Protein AF-0000000066507211 (afdb_homodimer)

Foldseek 3Di:
DDPPPPPDPPDPVVVVCVCPPPVVVVVVVVLQLLQLKFFLVLLLLLQLLLLVLQLVVLVVVLVCLPADQACLHLQHLVNCVVPPADPLAAQPSSVHRDSVVSVVLSVVLNVLSVLCNQAHVNLVSLVVNLNSLSNVCRSPVLLDDQLSLLSSVSSLLSNLDPNNCARHPLVLLAADPPPDPPPCPVVVPPVPDPPDDDDDDDDPPPDDDPDDDDDDDDDPDDDDDDDDPPPPPPDPPDDPPDDDPPPDDPPDPPPPCPPPPDVCPCPDDPPPCPVPPVVVPPDLSVSIDHFLSSVLLLLSLLLLLQLQLVLQQDVCLVQQLQQVLQLLFQQWFDPVSVVCNVPSVVSSVLSPVSSVCSNCLSCLLRPSPPSQVSLVVSLVVQLVNLVVRVSTTAPDSNNSSSNSSSSSSNGSVVVVVVLVVLCCVQCVVFAAKEKEFAQLFLVLVVVVSSLQRNFADPRRYDYYYLVVVLVVVVVVVPVVPPPPPPDPDPDDDDDDDDDDDDDDYDDDDDDYDDDDDDDPPPPCPDPPVVPPPPPDPDDSQPVSDLFRMWMQGSVRDIDTHPRRVLVSLCSTPVRVVVSVVVVVPDPVVVVVVSVVVVVSRVVRSVVCVVVVPDDGSVRSNVHHDPDDDVVVVVVSSVVSVVVSVLLVQLSCVVVPRHPPDDPVCVSVCSSSVSDDDNNDCGNHNDQKHKDKWKWFAFQLGQIFTCQAQQGVPDLDGHRPDDDDAHPSNNNSQPGSSSVSCCVSAQVDPPRQVSVQSNLQSSQVVNPVVDDDRGHTFKMWMKMKMWGADSVGDIHDIDIDTSDIDGNDDDDPD/DDPPPPPDPPDPVVVVCVCPPPVVVVVVVVLQLLQLKFFLVLLLLLQLLLLVLQLVVLVVVLVCLPADQACLHLQHLVNCVVPQADPLAAQVSSVHRDSVVSVVLSVVLNVLSVCCNQAHVNLVSLVVNLNSLSNVCRSPVLLDDQLSLLSSVSSVLSNLDDNNCARHPLVLLAADPPPPPPPCPVPVPPVPDCPDDDDDDDPPPPDDDPPDDDPDCPPPVPPPDPPPPPPPQAPPPDPPPDPPPPPPDDPPPDPPPPPPPDVCPPPDDPPPCPVPVVVVPPDLSVSIDHFLSSVLLLLSLLLLLQLQLVLQQDVCLVQQLQQVLQLLFQQWFDPVSVVCNVPSVVSSVLSPVSSVCSNCLSCLLRPSPPSQVSLVVSLVVQLVNLVVRVSTTAPDSNNSSSNSSSSSSNGSVVVVVVLVVLCCVQCVVFAAKEKEFAQLFLVLVVVVSSLQRNFADPRRYDYDHLVVVLVVVVVVVPPVPPPPPPPPPPPDDDDDYYYDYDDDYDDDDAPDDDDDDDDPCPPCPPPPVVPPPPPPPDDSQPVSDLFRMWMQGSVRDIDTHPRRVLVSLCSTPVRVVVSVVVVPDDPVVVVVVSVVVVVSRVVRSVVCVSSPPDDGSNRSNPHHDPDDDVVVVVVSSVVSVVVSVLLVQLSCVVVPRHPPDDPVCVSVCSSSSSDDDNNDCGNHNDQKHKDKWKWFAFQLGQIFTCQAQQGVPDLDGHRPDDDDAHPSNNNSQPGSSSVSCCVSAQVDPPRQVSVQSNLQSSQVVNPVVDDDRGHTFKMWMKMKMWGADSVGDIHDIDIDTSDIDGNDDDDDD

Secondary structure (DSSP, 8-state):
-----------HHHHHHHHSSHHHHHHHHHHHHHHH-EEHHHHHHHHHHHHHHHHHHHHHHHTTHHHHSSTTSSS-HHHIIIII--TT---GGGG--SHHHHHHHHHHHHHHHHHHHHTSSHHHHHHHHHHHHHHHHHHTGGG--HHHHHHHHHHHHHTTS-TTSSSSHHHHHSB----------GGGTT---------------------------------------SGGGGGGGS-TT--------------------S-------TTT-----------GGGGEE--HHHHHHHHHHHHHHHHHHHH--SHHHHHT-HHHHHHH-TTTB-HHHHHHTT-HHHHHHHHHHHHHHHHHHHHHHT-SSSHHHHHHHHHHHHHHHHHHHHHHB--TTHHHHHHHHGGGG--HHHHHHHHHHHIIIIITTPPPEEEEE-TT-HHHHHHHHHIIIIIS-TTSEEEEEHHHHHHHHHHHHHGGG---------------------------------------------S---------S--THHHHTT-SEEEE-TT--EEEHHHHHHHHHHT-TTTHHHHHHHTTS-HHHHHHHHHHHHHHHHHHHHHHHHSTTS--HHHHTTSB-----HHHHHHHHHHHHHHHHHHHHHHHHHTT--SS--TTHHHHHHHHT------TT-SS---EEEEEEEEEEETTS-EEESSTTTGGG----------PPPSSHHHHT-SHHHHHIIIIIITSTT-HHHHHHHHHHHHHHHHHH--GGGSEEEEEEEEEEEEBPTTS-B---EEEEEEEEE-S-----/-----------HHHHHHHHSSHHHHHHHHHHHHHHH-EEHHHHHHHHHHHHHHHHHHHHHHHTTHHHHSSTTSSS-HHHIIIII--TT---GGGG--SHHHHHHHHHHHHHHHHHHHHTSSHHHHHHHHHHHHHHHHHHTGGG--HHHHHHHHHHHHHTTS-TTSSSSHHHHHSB----------GGGGG-----------------------------------GGGGGGGSGGGGGGGS--------------------S-------TTT-----------GGGGEE-SHHHHHHHHHHHHHHHHHHHH--SHHHHHT-HHHHHHH-TTTB-HHHHHHTT-HHHHHHHHHHHHHHHHHHHHHHT-SSSHHHHHHHHHHHHHHHHHHHHHHB--TTHHHHHHHHGGGG--HHHHHHHHHHHIIIIITTPPPEEEEE-TT-HHHHHHHHHIIIIIS-TTSEEEEEHHHHHHHHHHHHHGGG---------------------------------------------S------------THHHHTT-SEEEE-TT--EEEHHHHHHHHHHT-TTTHHHHHHHTTS-HHHHHHHHHHHHHHHHHHHHHHHHSTTS--HHHHTTSB-----HHHHHHHHHHHHHHHHHHHHHHHHHTT--SS--TTHHHHHHHHT------TT-SS---EEEEEEEEEEETTS-EEESSTTTGGG----------PPPSSHHHHT-SHHHHHIIIIIITSTT-HHHHHHHHHHHHHHHHHH--GGGSEEEEEEEEEEEEBPTTS-B---EEEEEEEEE-S-----

InterPro domains:
  IPR011020 HTTM-like [SM00752] (35-414)
  IPR052964 Sporulation-related signal maturation [PTHR39535] (22-812)

Sequence (1626 aa):
MGKLKLKRPQSFTESFHNFISKETWKKVQHKTLMMFGMDYRSMALFRVTMALCVIGDVIERATDLSVMYTDSGVMPRHLITSRYSSNYFLPIHLVNTSFCFQAFLFTLHIVIAFSMLIGYRTKLSSILTWLMTISLQAYIGVIGHGGDVFFRMMLFLNIFIPTSKYFSWDSATFYQDSPIKRLNNNNNNNIVNSNNNNNNNNNVIINNVINSTNIPIINLSEPESPLQQQQLLQQQLQHDQELILQPPQQQQLKDININKDEIGIEIGSERGIEQKVIQAKRDPDSYRFVSFGTCAIILQIGLMYCTSYFHKSGAEWHNGDATFYALTLDYFATDIAKLFLYFPPALKVLTIAVAKWELFGILFLISPVYSDWCRLFGAIGFIAMHAGFIMCLRLGLFFFVTAGAELINIPTTVWELFFDLIEEKVLKGQQPTRVYYNTSSPISQRIALIFKTYFIIPGHAIFSPLEKMLNNEDSISNNSATQSPYLLSSSSSSSSSSNDNSGSDTDDAERSHRRRTSNLSSPTISSTMFSSSPLINGSKKDLVGDDWLVTIDSNGIRKRNIHALNYICSKSPLLFPLAKALTYVPANMCMLFTKICQKIHSRSQQSLIMSSGKRSLYQKKKNPIPQTPRIYSILNNIWMLFICYFLFAYNLNVFDYNFGFQQSWHQFAYVLRLDQSWNMFSPAPPKTHWWHVIHGELDDGTKVELFKNEGMFNFQINTEVNFEKPNPFYKSYGNHRWFKYYENGYNQANSDSMRLEHGRYLCREFNKRHTGDEQLYKFSVYFVHEFQNLDGTVGPKNHFSLWDHVCYDKKQIMGKLKLKRPQSFTESFHNFISKETWKKVQHKTLMMFGMDYRSMALFRVTMALCVIGDVIERATDLSVMYTDSGVMPRHLITSRYSSNYFLPIHLVNTSFCFQAFLFTLHIVIAFSMLIGYRTKLSSILTWLMTISLQAYIGVIGHGGDVFFRMMLFLNIFIPTSKYFSWDSATFYQDSPIKRLNNNNNNNIVNSNNNNNNNNNVIINNVINSTNIPIINLSEPESPLQQQQLLQQQLQHDQELILQPPQQQQLKDININKDEIGIEIGSERGIEQKVIQAKRDPDSYRFVSFGTCAIILQIGLMYCTSYFHKSGAEWHNGDATFYALTLDYFATDIAKLFLYFPPALKVLTIAVAKWELFGILFLISPVYSDWCRLFGAIGFIAMHAGFIMCLRLGLFFFVTAGAELINIPTTVWELFFDLIEEKVLKGQQPTRVYYNTSSPISQRIALIFKTYFIIPGHAIFSPLEKMLNNEDSISNNSATQSPYLLSSSSSSSSSSNDNSGSDTDDAERSHRRRTSNLSSPTISSTMFSSSPLINGSKKDLVGDDWLVTIDSNGIRKRNIHALNYICSKSPLLFPLAKALTYVPANMCMLFTKICQKIHSRSQQSLIMSSGKRSLYQKKKNPIPQTPRIYSILNNIWMLFICYFLFAYNLNVFDYNFGFQQSWHQFAYVLRLDQSWNMFSPAPPKTHWWHVIHGELDDGTKVELFKNEGMFNFQINTEVNFEKPNPFYKSYGNHRWFKYYENGYNQANSDSMRLEHGRYLCREFNKRHTGDEQLYKFSVYFVHEFQNLDGTVGPKNHFSLWDHVCYDKKQI

Structure (mmCIF, N/CA/C/O backbone):
data_AF-0000000066507211-model_v1
#
loop_
_entity.id
_entity.type
_entity.pdbx_description
1 polymer 'HTTM-like domain-containing protein'
#
loop_
_atom_site.group_PDB
_atom_site.id
_atom_site.type_symbol
_atom_site.label_atom_id
_atom_site.label_alt_id
_atom_site.label_comp_id
_atom_site.label_asym_id
_atom_site.label_entity_id
_atom_site.label_seq_id
_atom_site.pdbx_PDB_ins_code
_atom_site.Cartn_x
_atom_site.Cartn_y
_atom_site.Cartn_z
_atom_site.occupancy
_atom_site.B_iso_or_equiv
_atom_site.auth_seq_id
_atom_site.auth_comp_id
_atom_site.auth_asym_id
_atom_site.auth_atom_id
_atom_site.pdbx_PDB_model_num
ATOM 1 N N . MET A 1 1 ? 30.891 -77.125 11.914 1 24.39 1 MET A N 1
ATOM 2 C CA . MET A 1 1 ? 30.078 -76.125 12.594 1 24.39 1 MET A CA 1
ATOM 3 C C . MET A 1 1 ? 30.922 -74.875 13.008 1 24.39 1 MET A C 1
ATOM 5 O O . MET A 1 1 ? 31.734 -75 13.922 1 24.39 1 MET A O 1
ATOM 9 N N . GLY A 1 2 ? 31.406 -74.125 12.109 1 29.44 2 GLY A N 1
ATOM 10 C CA . GLY A 1 2 ? 32.438 -73.125 12.086 1 29.44 2 GLY A CA 1
ATOM 11 C C . GLY A 1 2 ? 32.094 -71.875 12.906 1 29.44 2 GLY A C 1
ATOM 12 O O . GLY A 1 2 ? 30.938 -71.438 12.945 1 29.44 2 GLY A O 1
ATOM 13 N N . LYS A 1 3 ? 32.844 -71.688 14.125 1 28.02 3 LYS A N 1
ATOM 14 C CA . LYS A 1 3 ? 32.75 -70.688 15.18 1 28.02 3 LYS A CA 1
ATOM 15 C C . LYS A 1 3 ? 32.75 -69.25 14.602 1 28.02 3 LYS A C 1
ATOM 17 O O . LYS A 1 3 ? 33.719 -68.875 13.953 1 28.02 3 LYS A O 1
ATOM 22 N N . LEU A 1 4 ? 31.656 -68.812 14.188 1 25.28 4 LEU A N 1
ATOM 23 C CA . LEU A 1 4 ? 31.453 -67.438 13.727 1 25.28 4 LEU A CA 1
ATOM 24 C C . LEU A 1 4 ? 31.875 -66.438 14.797 1 25.28 4 LEU A C 1
ATOM 26 O O . LEU A 1 4 ? 31.297 -66.375 15.891 1 25.28 4 LEU A O 1
ATOM 30 N N . LYS A 1 5 ? 33.219 -66.188 14.938 1 31.06 5 LYS A N 1
ATOM 31 C CA . LYS A 1 5 ? 33.75 -65.25 15.906 1 31.06 5 LYS A CA 1
ATOM 32 C C . LYS A 1 5 ? 33.031 -63.906 15.82 1 31.06 5 LYS A C 1
ATOM 34 O O . LYS A 1 5 ? 33.094 -63.25 14.789 1 31.06 5 LYS A O 1
ATOM 39 N N . LEU A 1 6 ? 31.922 -63.844 16.422 1 27.47 6 LEU A N 1
ATOM 40 C CA . LEU A 1 6 ? 31.172 -62.594 16.625 1 27.47 6 LEU A CA 1
ATOM 41 C C . LEU A 1 6 ? 32.094 -61.5 17.188 1 27.47 6 LEU A C 1
ATOM 43 O O . LEU A 1 6 ? 32.75 -61.719 18.203 1 27.47 6 LEU A O 1
ATOM 47 N N . LYS A 1 7 ? 32.719 -60.719 16.344 1 33.78 7 LYS A N 1
ATOM 48 C CA . LYS A 1 7 ? 33.531 -59.594 16.766 1 33.78 7 LYS A CA 1
ATOM 49 C C . LYS A 1 7 ? 32.875 -58.844 17.938 1 33.78 7 LYS A C 1
ATOM 51 O O . LYS A 1 7 ? 31.656 -58.719 17.969 1 33.78 7 LYS A O 1
ATOM 56 N N . ARG A 1 8 ? 33.594 -58.938 19.016 1 36.19 8 ARG A N 1
ATOM 57 C CA . ARG A 1 8 ? 33.25 -58.281 20.266 1 36.19 8 ARG A CA 1
ATOM 58 C C . ARG A 1 8 ? 32.719 -56.875 20 1 36.19 8 ARG A C 1
ATOM 60 O O . ARG A 1 8 ? 33.25 -56.156 19.156 1 36.19 8 ARG A O 1
ATOM 67 N N . PRO A 1 9 ? 31.375 -56.719 20.297 1 36.84 9 PRO A N 1
ATOM 68 C CA . PRO A 1 9 ? 30.75 -55.406 20.156 1 36.84 9 PRO A CA 1
ATOM 69 C C . PRO A 1 9 ? 31.625 -54.281 20.672 1 36.84 9 PRO A C 1
ATOM 71 O O . PRO A 1 9 ? 32.219 -54.406 21.75 1 36.84 9 PRO A O 1
ATOM 74 N N . GLN A 1 10 ? 32.438 -53.656 19.734 1 42.34 10 GLN A N 1
ATOM 75 C CA . GLN A 1 10 ? 33.219 -52.5 20.141 1 42.34 10 GLN A CA 1
ATOM 76 C C . GLN A 1 10 ? 32.469 -51.656 21.172 1 42.34 10 GLN A C 1
ATOM 78 O O . GLN A 1 10 ? 31.234 -51.531 21.125 1 42.34 10 GLN A O 1
ATOM 83 N N . SER A 1 11 ? 33.031 -51.594 22.422 1 42.53 11 SER A N 1
ATOM 84 C CA . SER A 1 11 ? 32.5 -50.938 23.609 1 42.53 11 SER A CA 1
ATOM 85 C C . SER A 1 11 ? 31.875 -49.594 23.266 1 42.53 11 SER A C 1
ATOM 87 O O . SER A 1 11 ? 32.281 -48.938 22.297 1 42.53 11 SER A O 1
ATOM 89 N N . PHE A 1 12 ? 30.672 -49.344 23.703 1 46.94 12 PHE A N 1
ATOM 90 C CA . PHE A 1 12 ? 29.859 -48.125 23.594 1 46.94 12 PHE A CA 1
ATOM 91 C C . PHE A 1 12 ? 30.719 -46.906 23.703 1 46.94 12 PHE A C 1
ATOM 93 O O . PHE A 1 12 ? 30.484 -45.906 23 1 46.94 12 PHE A O 1
ATOM 100 N N . THR A 1 13 ? 31.734 -46.906 24.578 1 49.97 13 THR A N 1
ATOM 101 C CA . THR A 1 13 ? 32.594 -45.719 24.797 1 49.97 13 THR A CA 1
ATOM 102 C C . THR A 1 13 ? 33.438 -45.438 23.578 1 49.97 13 THR A C 1
ATOM 104 O O . THR A 1 13 ? 33.688 -44.281 23.219 1 49.97 13 THR A O 1
ATOM 107 N N . GLU A 1 14 ? 34.031 -46.375 23 1 52.38 14 GLU A N 1
ATOM 108 C CA . GLU A 1 14 ? 34.875 -46.188 21.828 1 52.38 14 GLU A CA 1
ATOM 109 C C . GLU A 1 14 ? 34.062 -45.75 20.625 1 52.38 14 GLU A C 1
ATOM 111 O O . GLU A 1 14 ? 34.5 -44.906 19.828 1 52.38 14 GLU A O 1
ATOM 116 N N . SER A 1 15 ? 32.875 -46.312 20.531 1 50.72 15 SER A N 1
ATOM 117 C CA . SER A 1 15 ? 31.953 -45.906 19.469 1 50.72 15 SER A CA 1
ATOM 118 C C . SER A 1 15 ? 31.516 -44.469 19.656 1 50.72 15 SER A C 1
ATOM 120 O O . SER A 1 15 ? 31.422 -43.688 18.672 1 50.72 15 SER A O 1
ATOM 122 N N . PHE A 1 16 ? 31.25 -44.125 20.906 1 53.03 16 PHE A N 1
ATOM 123 C CA . PHE A 1 16 ? 30.891 -42.75 21.203 1 53.03 16 PHE A CA 1
ATOM 124 C C . PHE A 1 16 ? 32.094 -41.812 21 1 53.03 16 PHE A C 1
ATOM 126 O O . PHE A 1 16 ? 31.922 -40.719 20.469 1 53.03 16 PHE A O 1
ATOM 133 N N . HIS A 1 17 ? 33.25 -42.156 21.391 1 55.25 17 HIS A N 1
ATOM 134 C CA . HIS A 1 17 ? 34.438 -41.344 21.156 1 55.25 17 HIS A CA 1
ATOM 135 C C . HIS A 1 17 ? 34.719 -41.219 19.656 1 55.25 17 HIS A C 1
ATOM 137 O O . HIS A 1 17 ? 35.188 -40.156 19.203 1 55.25 17 HIS A O 1
ATOM 143 N N . ASN A 1 18 ? 34.562 -42.219 18.969 1 53.59 18 ASN A N 1
ATOM 144 C CA . ASN A 1 18 ? 34.75 -42.188 17.531 1 53.59 18 ASN A CA 1
ATOM 145 C C . ASN A 1 18 ? 33.656 -41.344 16.859 1 53.59 18 ASN A C 1
ATOM 147 O O . ASN A 1 18 ? 33.906 -40.688 15.836 1 53.59 18 ASN A O 1
ATOM 151 N N . PHE A 1 19 ? 32.5 -41.469 17.328 1 53.53 19 PHE A N 1
ATOM 152 C CA . PHE A 1 19 ? 31.406 -40.625 16.812 1 53.53 19 PHE A CA 1
ATOM 153 C C . PHE A 1 19 ? 31.688 -39.156 17.062 1 53.53 19 PHE A C 1
ATOM 155 O O . PHE A 1 19 ? 31.375 -38.312 16.234 1 53.53 19 PHE A O 1
ATOM 162 N N . ILE A 1 20 ? 32.281 -38.938 18.281 1 58.97 20 ILE A N 1
ATOM 163 C CA . ILE A 1 20 ? 32.625 -37.562 18.609 1 58.97 20 ILE A CA 1
ATOM 164 C C . ILE A 1 20 ? 34 -37.219 18.062 1 58.97 20 ILE A C 1
ATOM 166 O O . ILE A 1 20 ? 34.531 -36.125 18.312 1 58.97 20 ILE A O 1
ATOM 170 N N . SER A 1 21 ? 34.562 -38.094 17.469 1 66.19 21 SER A N 1
ATOM 171 C CA . SER A 1 21 ? 35.875 -37.719 16.969 1 66.19 21 SER A CA 1
ATOM 172 C C . SER A 1 21 ? 35.781 -36.656 15.867 1 66.19 21 SER A C 1
ATOM 174 O O . SER A 1 21 ? 34.75 -36.562 15.195 1 66.19 21 SER A O 1
ATOM 176 N N . LYS A 1 22 ? 36.625 -35.75 15.828 1 68.56 22 LYS A N 1
ATOM 177 C CA . LYS A 1 22 ? 36.75 -34.656 14.867 1 68.56 22 LYS A CA 1
ATOM 178 C C . LYS A 1 22 ? 36.625 -35.188 13.438 1 68.56 22 LYS A C 1
ATOM 180 O O . LYS A 1 22 ? 36.031 -34.531 12.578 1 68.56 22 LYS A O 1
ATOM 185 N N . GLU A 1 23 ? 37.156 -36.344 13.25 1 76.75 23 GLU A N 1
ATOM 186 C CA . GLU A 1 23 ? 37.094 -36.906 11.906 1 76.75 23 GLU A CA 1
ATOM 187 C C . GLU A 1 23 ? 35.688 -37.375 11.555 1 76.75 23 GLU A C 1
ATOM 189 O O . GLU A 1 23 ? 35.219 -37.156 10.43 1 76.75 23 GLU A O 1
ATOM 194 N N . THR A 1 24 ? 35.031 -38.062 12.477 1 79.88 24 THR A N 1
ATOM 195 C CA . THR A 1 24 ? 33.656 -38.469 12.258 1 79.88 24 THR A CA 1
ATOM 196 C C . THR A 1 24 ? 32.75 -37.281 12.047 1 79.88 24 THR A C 1
ATOM 198 O O . THR A 1 24 ? 31.828 -37.312 11.219 1 79.88 24 THR A O 1
ATOM 201 N N . TRP A 1 25 ? 33.031 -36.281 12.797 1 83.38 25 TRP A N 1
ATOM 202 C CA . TRP A 1 25 ? 32.25 -35.094 12.648 1 83.38 25 TRP A CA 1
ATOM 203 C C . TRP A 1 25 ? 32.438 -34.469 11.266 1 83.38 25 TRP A C 1
ATOM 205 O O . TRP A 1 25 ? 31.484 -34 10.656 1 83.38 25 TRP A O 1
ATOM 215 N N . LYS A 1 26 ? 33.562 -34.469 10.789 1 84.75 26 LYS A N 1
ATOM 216 C CA . LYS A 1 26 ? 33.844 -33.938 9.453 1 84.75 26 LYS A CA 1
ATOM 217 C C . LYS A 1 26 ? 33.125 -34.781 8.383 1 84.75 26 LYS A C 1
ATOM 219 O O . LYS A 1 26 ? 32.656 -34.219 7.383 1 84.75 26 LYS A O 1
ATOM 224 N N . LYS A 1 27 ? 33.125 -36.062 8.664 1 86.25 27 LYS A N 1
ATOM 225 C CA . LYS A 1 27 ? 32.438 -36.906 7.719 1 86.25 27 LYS A CA 1
ATOM 226 C C . LYS A 1 27 ? 30.938 -36.656 7.734 1 86.25 27 LYS A C 1
ATOM 228 O O . LYS A 1 27 ? 30.297 -36.625 6.684 1 86.25 27 LYS A O 1
ATOM 233 N N . VAL A 1 28 ? 30.406 -36.5 8.891 1 87.44 28 VAL A N 1
ATOM 234 C CA . VAL A 1 28 ? 28.984 -36.219 9.023 1 87.44 28 VAL A CA 1
ATOM 235 C C . VAL A 1 28 ? 28.672 -34.875 8.383 1 87.44 28 VAL A C 1
ATOM 237 O O . VAL A 1 28 ? 27.656 -34.719 7.699 1 87.44 28 VAL A O 1
ATOM 240 N N . GLN A 1 29 ? 29.469 -34 8.57 1 88.56 29 GLN A N 1
ATOM 241 C CA . GLN A 1 29 ? 29.281 -32.656 7.984 1 88.56 29 GLN A CA 1
ATOM 242 C C . GLN A 1 29 ? 29.328 -32.719 6.461 1 88.56 29 GLN A C 1
ATOM 244 O O . GLN A 1 29 ? 28.562 -32.031 5.785 1 88.56 29 GLN A O 1
ATOM 249 N N . HIS A 1 30 ? 30.203 -33.438 6.016 1 90.12 30 HIS A N 1
ATOM 250 C CA . HIS A 1 30 ? 30.328 -33.562 4.566 1 90.12 30 HIS A CA 1
ATOM 251 C C . HIS A 1 30 ? 29.094 -34.25 3.982 1 90.12 30 HIS A C 1
ATOM 253 O O . HIS A 1 30 ? 28.609 -33.875 2.918 1 90.12 30 HIS A O 1
ATOM 259 N N . LYS A 1 31 ? 28.719 -35.281 4.707 1 91.19 31 LYS A N 1
ATOM 260 C CA . LYS A 1 31 ? 27.531 -36 4.234 1 91.19 31 LYS A CA 1
ATOM 261 C C . LYS A 1 31 ? 26.297 -35.094 4.262 1 91.19 31 LYS A C 1
ATOM 263 O O . LYS A 1 31 ? 25.453 -35.125 3.361 1 91.19 31 LYS A O 1
ATOM 268 N N . THR A 1 32 ? 26.172 -34.312 5.246 1 92.69 32 THR A N 1
ATOM 269 C CA . THR A 1 32 ? 25.078 -33.344 5.332 1 92.69 32 THR A CA 1
ATOM 270 C C . THR A 1 32 ? 25.156 -32.344 4.191 1 92.69 32 THR A C 1
ATOM 272 O O . THR A 1 32 ? 24.125 -31.984 3.611 1 92.69 32 THR A O 1
ATOM 275 N N . LEU A 1 33 ? 26.281 -31.953 3.926 1 93.69 33 LEU A N 1
ATOM 276 C CA . LEU A 1 33 ? 26.484 -31.031 2.818 1 93.69 33 LEU A CA 1
ATOM 277 C C . LEU A 1 33 ? 26.078 -31.672 1.494 1 93.69 33 LEU A C 1
ATOM 279 O O . LEU A 1 33 ? 25.453 -31.016 0.652 1 93.69 33 LEU A O 1
ATOM 283 N N . MET A 1 34 ? 26.344 -32.906 1.398 1 92.5 34 MET A N 1
ATOM 284 C CA . MET A 1 34 ? 26.031 -33.594 0.154 1 92.5 34 MET A CA 1
ATOM 285 C C . MET A 1 34 ? 24.531 -33.875 0.047 1 92.5 34 MET A C 1
ATOM 287 O O . MET A 1 34 ? 23.953 -33.812 -1.042 1 92.5 34 MET A O 1
ATOM 291 N N . MET A 1 35 ? 23.984 -34.156 1.142 1 94.5 35 MET A N 1
ATOM 292 C CA . MET A 1 35 ? 22.578 -34.531 1.148 1 94.5 35 MET A CA 1
ATOM 293 C C . MET A 1 35 ? 21.672 -33.312 1.035 1 94.5 35 MET A C 1
ATOM 295 O O . MET A 1 35 ? 20.688 -33.312 0.294 1 94.5 35 MET A O 1
ATOM 299 N N . PHE A 1 36 ? 22.016 -32.25 1.725 1 95.88 36 PHE A N 1
ATOM 300 C CA . PHE A 1 36 ? 21.094 -31.109 1.829 1 95.88 36 PHE A CA 1
ATOM 301 C C . PHE A 1 36 ? 21.703 -29.859 1.208 1 95.88 36 PHE A C 1
ATOM 303 O O . PHE A 1 36 ? 21.016 -28.844 1.056 1 95.88 36 PHE A O 1
ATOM 310 N N . GLY A 1 37 ? 22.906 -29.938 0.866 1 95.75 37 GLY A N 1
ATOM 311 C CA . GLY A 1 37 ? 23.562 -28.797 0.257 1 95.75 37 GLY A CA 1
ATOM 312 C C . GLY A 1 37 ? 23.156 -28.578 -1.19 1 95.75 37 GLY A C 1
ATOM 313 O O . GLY A 1 37 ? 22.812 -29.531 -1.89 1 95.75 37 GLY A O 1
ATOM 314 N N . MET A 1 38 ? 23.219 -27.281 -1.624 1 96.81 38 MET A N 1
ATOM 315 C CA . MET A 1 38 ? 22.906 -26.922 -3 1 96.81 38 MET A CA 1
ATOM 316 C C . MET A 1 38 ? 23.984 -26.031 -3.602 1 96.81 38 MET A C 1
ATOM 318 O O . MET A 1 38 ? 24.672 -25.312 -2.883 1 96.81 38 MET A O 1
ATOM 322 N N . ASP A 1 39 ? 24.125 -26.188 -4.867 1 96.81 39 ASP A N 1
ATOM 323 C CA . ASP A 1 39 ? 25.141 -25.422 -5.594 1 96.81 39 ASP A CA 1
ATOM 324 C C . ASP A 1 39 ? 24.703 -23.969 -5.793 1 96.81 39 ASP A C 1
ATOM 326 O O . ASP A 1 39 ? 23.547 -23.719 -6.133 1 96.81 39 ASP A O 1
ATOM 330 N N . TYR A 1 40 ? 25.594 -23.094 -5.602 1 96 40 TYR A N 1
ATOM 331 C CA . TYR A 1 40 ? 25.297 -21.672 -5.762 1 96 40 TYR A CA 1
ATOM 332 C C . TYR A 1 40 ? 24.797 -21.375 -7.172 1 96 40 TYR A C 1
ATOM 334 O O . TYR A 1 40 ? 23.906 -20.531 -7.359 1 96 40 TYR A O 1
ATOM 342 N N . ARG A 1 41 ? 25.297 -22.016 -8.172 1 93.25 41 ARG A N 1
ATOM 343 C CA . ARG A 1 41 ? 24.922 -21.812 -9.57 1 93.25 41 ARG A CA 1
ATOM 344 C C . ARG A 1 41 ? 23.516 -22.312 -9.828 1 93.25 41 ARG A C 1
ATOM 346 O O . ARG A 1 41 ? 22.75 -21.703 -10.594 1 93.25 41 ARG A O 1
ATOM 353 N N . SER A 1 42 ? 23.203 -23.344 -9.203 1 97.62 42 SER A N 1
ATOM 354 C CA . SER A 1 42 ? 21.844 -23.859 -9.297 1 97.62 42 SER A CA 1
ATOM 355 C C . SER A 1 42 ? 20.859 -22.938 -8.586 1 97.62 42 SER A C 1
ATOM 357 O O . SER A 1 42 ? 19.719 -22.766 -9.031 1 97.62 42 SER A O 1
ATOM 359 N N . MET A 1 43 ? 21.266 -22.375 -7.48 1 97.62 43 MET A N 1
ATOM 360 C CA . MET A 1 43 ? 20.422 -21.422 -6.777 1 97.62 43 MET A CA 1
ATOM 361 C C . MET A 1 43 ? 20.156 -20.188 -7.641 1 97.62 43 MET A C 1
ATOM 363 O O . MET A 1 43 ? 19.047 -19.641 -7.629 1 97.62 43 MET A O 1
ATOM 367 N N . ALA A 1 44 ? 21.172 -19.75 -8.32 1 96.69 44 ALA A N 1
ATOM 368 C CA . ALA A 1 44 ? 20.984 -18.641 -9.25 1 96.69 44 ALA A CA 1
ATOM 369 C C . ALA A 1 44 ? 20 -19 -10.359 1 96.69 44 ALA A C 1
ATOM 371 O O . ALA A 1 44 ? 19.156 -18.188 -10.727 1 96.69 44 ALA A O 1
ATOM 372 N N . LEU A 1 45 ? 20.156 -20.188 -10.836 1 96.38 45 LEU A N 1
ATOM 373 C CA . LEU A 1 45 ? 19.234 -20.672 -11.859 1 96.38 45 LEU A CA 1
ATOM 374 C C . LEU A 1 45 ? 17.797 -20.719 -11.32 1 96.38 45 LEU A C 1
ATOM 376 O O . LEU A 1 45 ? 16.859 -20.391 -12.031 1 96.38 45 LEU A O 1
ATOM 380 N N . PHE A 1 46 ? 17.688 -21.172 -10.094 1 97.81 46 PHE A N 1
ATOM 381 C CA . PHE A 1 46 ? 16.406 -21.203 -9.406 1 97.81 46 PHE A CA 1
ATOM 382 C C . PHE A 1 46 ? 15.805 -19.797 -9.328 1 97.81 46 PHE A C 1
ATOM 384 O O . PHE A 1 46 ? 14.625 -19.609 -9.625 1 97.81 46 PHE A O 1
ATOM 391 N N . ARG A 1 47 ? 16.562 -18.812 -8.977 1 97.94 47 ARG A N 1
ATOM 392 C CA . ARG A 1 47 ? 16.125 -17.422 -8.922 1 97.94 47 ARG A CA 1
ATOM 393 C C . ARG A 1 47 ? 15.648 -16.938 -10.289 1 97.94 47 ARG A C 1
ATOM 395 O O . ARG A 1 47 ? 14.578 -16.344 -10.398 1 97.94 47 ARG A O 1
ATOM 402 N N . VAL A 1 48 ? 16.406 -17.188 -11.281 1 97.44 48 VAL A N 1
ATOM 403 C CA . VAL A 1 48 ? 16.109 -16.75 -12.633 1 97.44 48 VAL A CA 1
ATOM 404 C C . VAL A 1 48 ? 14.805 -17.375 -13.109 1 97.44 48 VAL A C 1
ATOM 406 O O . VAL A 1 48 ? 13.93 -16.688 -13.641 1 97.44 48 VAL A O 1
ATOM 409 N N . THR A 1 49 ? 14.703 -18.609 -12.859 1 97.81 49 THR A N 1
ATOM 410 C CA . THR A 1 49 ? 13.523 -19.328 -13.32 1 97.81 49 THR A CA 1
ATOM 411 C C . THR A 1 49 ? 12.273 -18.844 -12.586 1 97.81 49 THR A C 1
ATOM 413 O O . THR A 1 49 ? 11.227 -18.625 -13.195 1 97.81 49 THR A O 1
ATOM 416 N N . MET A 1 50 ? 12.359 -18.672 -11.281 1 98.38 50 MET A N 1
ATOM 417 C CA . MET A 1 50 ? 11.227 -18.172 -10.523 1 98.38 50 MET A CA 1
ATOM 418 C C . MET A 1 50 ? 10.836 -16.766 -10.977 1 98.38 50 MET A C 1
ATOM 420 O O . MET A 1 50 ? 9.648 -16.453 -11.086 1 98.38 50 MET A O 1
ATOM 424 N N . ALA A 1 51 ? 11.82 -15.977 -11.234 1 98.69 51 ALA A N 1
ATOM 425 C CA . ALA A 1 51 ? 11.547 -14.625 -11.711 1 98.69 51 ALA A CA 1
ATOM 426 C C . ALA A 1 51 ? 10.852 -14.648 -13.07 1 98.69 51 ALA A C 1
ATOM 428 O O . ALA A 1 51 ? 9.906 -13.891 -13.305 1 98.69 51 ALA A O 1
ATOM 429 N N . LEU A 1 52 ? 11.289 -15.555 -13.898 1 98.25 52 LEU A N 1
ATOM 430 C CA . LEU A 1 52 ? 10.664 -15.688 -15.211 1 98.25 52 LEU A CA 1
ATOM 431 C C . LEU A 1 52 ? 9.219 -16.172 -15.07 1 98.25 52 LEU A C 1
ATOM 433 O O . LEU A 1 52 ? 8.344 -15.727 -15.82 1 98.25 52 LEU A O 1
ATOM 437 N N . CYS A 1 53 ? 9.031 -17.016 -14.156 1 98.5 53 CYS A N 1
ATOM 438 C CA . CYS A 1 53 ? 7.676 -17.484 -13.906 1 98.5 53 CYS A CA 1
ATOM 439 C C . CYS A 1 53 ? 6.777 -16.344 -13.445 1 98.5 53 CYS A C 1
ATOM 441 O O . CYS A 1 53 ? 5.621 -16.25 -13.852 1 98.5 53 CYS A O 1
ATOM 443 N N . VAL A 1 54 ? 7.316 -15.461 -12.602 1 98.69 54 VAL A N 1
ATOM 444 C CA . VAL A 1 54 ? 6.535 -14.32 -12.141 1 98.69 54 VAL A CA 1
ATOM 445 C C . VAL A 1 54 ? 6.195 -13.406 -13.312 1 98.69 54 VAL A C 1
ATOM 447 O O . VAL A 1 54 ? 5.039 -13.016 -13.492 1 98.69 54 VAL A O 1
ATOM 450 N N . ILE A 1 55 ? 7.176 -13.141 -14.141 1 98.62 55 ILE A N 1
ATOM 451 C CA . ILE A 1 55 ? 6.977 -12.258 -15.281 1 98.62 55 ILE A CA 1
ATOM 452 C C . ILE A 1 55 ? 5.957 -12.875 -16.234 1 98.62 55 ILE A C 1
ATOM 454 O O . ILE A 1 55 ? 5.016 -12.203 -16.672 1 98.62 55 ILE A O 1
ATOM 458 N N . GLY A 1 56 ? 6.125 -14.18 -16.5 1 98.06 56 GLY A N 1
ATOM 459 C CA . GLY A 1 56 ? 5.188 -14.867 -17.375 1 98.06 56 GLY A CA 1
ATOM 460 C C . GLY A 1 56 ? 3.771 -14.891 -16.812 1 98.06 56 GLY A C 1
ATOM 461 O O . GLY A 1 56 ? 2.809 -14.688 -17.562 1 98.06 56 GLY A O 1
ATOM 462 N N . ASP A 1 57 ? 3.609 -15.102 -15.562 1 98.06 57 ASP A N 1
ATOM 463 C CA . ASP A 1 57 ? 2.299 -15.156 -14.922 1 98.06 57 ASP A CA 1
ATOM 464 C C . ASP A 1 57 ? 1.608 -13.797 -14.969 1 98.06 57 ASP A C 1
ATOM 466 O O . ASP A 1 57 ? 0.417 -13.711 -15.273 1 98.06 57 ASP A O 1
ATOM 470 N N . VAL A 1 58 ? 2.352 -12.742 -14.648 1 98.19 58 VAL A N 1
ATOM 471 C CA . VAL A 1 58 ? 1.782 -11.398 -14.633 1 98.19 58 VAL A CA 1
ATOM 472 C C . VAL A 1 58 ? 1.368 -10.992 -16.047 1 98.19 58 VAL A C 1
ATOM 474 O O . VAL A 1 58 ? 0.316 -10.375 -16.234 1 98.19 58 VAL A O 1
ATOM 477 N N . ILE A 1 59 ? 2.15 -11.383 -17.078 1 97.75 59 ILE A N 1
ATOM 478 C CA . ILE A 1 59 ? 1.816 -11.062 -18.453 1 97.75 59 ILE A CA 1
ATOM 479 C C . ILE A 1 59 ? 0.547 -11.812 -18.859 1 97.75 59 ILE A C 1
ATOM 481 O O . ILE A 1 59 ? -0.329 -11.242 -19.516 1 97.75 59 ILE A O 1
ATOM 485 N N . GLU A 1 60 ? 0.466 -13.016 -18.422 1 96.5 60 GLU A N 1
ATOM 486 C CA . GLU A 1 60 ? -0.734 -13.789 -18.734 1 96.5 60 GLU A CA 1
ATOM 487 C C . GLU A 1 60 ? -1.969 -13.172 -18.078 1 96.5 60 GLU A C 1
ATOM 489 O O . GLU A 1 60 ? -3.008 -13.023 -18.719 1 96.5 60 GLU A O 1
ATOM 494 N N . ARG A 1 61 ? -1.89 -12.805 -16.891 1 97.25 61 ARG A N 1
ATOM 495 C CA . ARG A 1 61 ? -3 -12.195 -16.156 1 97.25 61 ARG A CA 1
ATOM 496 C C . ARG A 1 61 ? -3.363 -10.836 -16.766 1 97.25 61 ARG A C 1
ATOM 498 O O . ARG A 1 61 ? -4.52 -10.422 -16.703 1 97.25 61 ARG A O 1
ATOM 505 N N . ALA A 1 62 ? -2.354 -10.18 -17.312 1 97.12 62 ALA A N 1
ATOM 506 C CA . ALA A 1 62 ? -2.562 -8.844 -17.875 1 97.12 62 ALA A CA 1
ATOM 507 C C . ALA A 1 62 ? -3.484 -8.906 -19.094 1 97.12 62 ALA A C 1
ATOM 509 O O . ALA A 1 62 ? -4.125 -7.91 -19.438 1 97.12 62 ALA A O 1
ATOM 510 N N . THR A 1 63 ? -3.568 -10.055 -19.703 1 94.81 63 THR A N 1
ATOM 511 C CA . THR A 1 63 ? -4.449 -10.203 -20.859 1 94.81 63 THR A CA 1
ATOM 512 C C . THR A 1 63 ? -5.906 -10.008 -20.453 1 94.81 63 THR A C 1
ATOM 514 O O . THR A 1 63 ? -6.742 -9.633 -21.281 1 94.81 63 THR A O 1
ATOM 517 N N . ASP A 1 64 ? -6.207 -10.258 -19.219 1 95.44 64 ASP A N 1
ATOM 518 C CA . ASP A 1 64 ? -7.57 -10.102 -18.719 1 95.44 64 ASP A CA 1
ATOM 519 C C . ASP A 1 64 ? -7.645 -9.016 -17.641 1 95.44 64 ASP A C 1
ATOM 521 O O . ASP A 1 64 ? -8.453 -9.109 -16.719 1 95.44 64 ASP A O 1
ATOM 525 N N . LEU A 1 65 ? -6.828 -8.062 -17.734 1 96.5 65 LEU A N 1
ATOM 526 C CA . LEU A 1 65 ? -6.707 -7.039 -16.703 1 96.5 65 LEU A CA 1
ATOM 527 C C . LEU A 1 65 ? -8.023 -6.281 -16.531 1 96.5 65 LEU A C 1
ATOM 529 O O . LEU A 1 65 ? -8.5 -6.109 -15.398 1 96.5 65 LEU A O 1
ATOM 533 N N . SER A 1 66 ? -8.68 -5.902 -17.562 1 94.5 66 SER A N 1
ATOM 534 C CA . SER A 1 66 ? -9.898 -5.098 -17.5 1 94.5 66 SER A CA 1
ATOM 535 C C . SER A 1 66 ? -11.07 -5.902 -16.953 1 94.5 66 SER A C 1
ATOM 537 O O . SER A 1 66 ? -11.883 -5.379 -16.188 1 94.5 66 SER A O 1
ATOM 539 N N . VAL A 1 67 ? -11.148 -7.195 -17.234 1 94.81 67 VAL A N 1
ATOM 540 C CA . VAL A 1 67 ? -12.312 -7.996 -16.891 1 94.81 67 VAL A CA 1
ATOM 541 C C . VAL A 1 67 ? -12.164 -8.555 -15.484 1 94.81 67 VAL A C 1
ATOM 543 O O . VAL A 1 67 ? -13.133 -8.617 -14.727 1 94.81 67 VAL A O 1
ATOM 546 N N . MET A 1 68 ? -10.938 -8.875 -15.125 1 95.81 68 MET A N 1
ATOM 547 C CA . MET A 1 68 ? -10.758 -9.602 -13.875 1 95.81 68 MET A CA 1
ATOM 548 C C . MET A 1 68 ? -10.305 -8.672 -12.758 1 95.81 68 MET A C 1
ATOM 550 O O . MET A 1 68 ? -10.547 -8.945 -11.578 1 95.81 68 MET A O 1
ATOM 554 N N . TYR A 1 69 ? -9.688 -7.508 -13.047 1 96 69 TYR A N 1
ATOM 555 C CA . TYR A 1 69 ? -9.008 -6.777 -11.984 1 96 69 TYR A CA 1
ATOM 556 C C . TYR A 1 69 ? -9.523 -5.348 -11.891 1 96 69 TYR A C 1
ATOM 558 O O . TYR A 1 69 ? -8.859 -4.48 -11.305 1 96 69 TYR A O 1
ATOM 566 N N . THR A 1 70 ? -10.641 -5.047 -12.492 1 94.38 70 THR A N 1
ATOM 567 C CA . THR A 1 70 ? -11.242 -3.719 -12.398 1 94.38 70 THR A CA 1
ATOM 568 C C . THR A 1 70 ? -12.68 -3.809 -11.906 1 94.38 70 THR A C 1
ATOM 570 O O . THR A 1 70 ? -13.281 -4.887 -11.906 1 94.38 70 THR A O 1
ATOM 573 N N . ASP A 1 71 ? -13.258 -2.697 -11.508 1 91.62 71 ASP A N 1
ATOM 574 C CA . ASP A 1 71 ? -14.609 -2.646 -10.969 1 91.62 71 ASP A CA 1
ATOM 575 C C . ASP A 1 71 ? -15.648 -2.879 -12.062 1 91.62 71 ASP A C 1
ATOM 577 O O . ASP A 1 71 ? -16.781 -3.273 -11.781 1 91.62 71 ASP A O 1
ATOM 581 N N . SER A 1 72 ? -15.25 -2.656 -13.273 1 90.88 72 SER A N 1
ATOM 582 C CA . SER A 1 72 ? -16.172 -2.84 -14.383 1 90.88 72 SER A CA 1
ATOM 583 C C . SER A 1 72 ? -16.172 -4.285 -14.875 1 90.88 72 SER A C 1
ATOM 585 O O . SER A 1 72 ? -16.969 -4.648 -15.75 1 90.88 72 SER A O 1
ATOM 587 N N . GLY A 1 73 ? -15.391 -5.117 -14.273 1 94.19 73 GLY A N 1
ATOM 588 C CA . GLY A 1 73 ? -15.289 -6.504 -14.695 1 94.19 73 GLY A CA 1
ATOM 589 C C . GLY A 1 73 ? -16.141 -7.445 -13.867 1 94.19 73 GLY A C 1
ATOM 590 O O . GLY A 1 73 ? -17.203 -7.059 -13.383 1 94.19 73 GLY A O 1
ATOM 591 N N . VAL A 1 74 ? -15.727 -8.688 -13.734 1 95.88 74 VAL A N 1
ATOM 592 C CA . VAL A 1 74 ? -16.547 -9.734 -13.125 1 95.88 74 VAL A CA 1
ATOM 593 C C . VAL A 1 74 ? -16.172 -9.883 -11.648 1 95.88 74 VAL A C 1
ATOM 595 O O . VAL A 1 74 ? -16.922 -10.5 -10.883 1 95.88 74 VAL A O 1
ATOM 598 N N . MET A 1 75 ? -15.023 -9.297 -11.289 1 95.12 75 MET A N 1
ATOM 599 C CA . MET A 1 75 ? -14.586 -9.398 -9.906 1 95.12 75 MET A CA 1
ATOM 600 C C . MET A 1 75 ? -14.344 -8.016 -9.305 1 95.12 75 MET A C 1
ATOM 602 O O . MET A 1 75 ? -13.211 -7.676 -8.945 1 95.12 75 MET A O 1
ATOM 606 N N . PRO A 1 76 ? -15.398 -7.27 -9.094 1 93 76 PRO A N 1
ATOM 607 C CA . PRO A 1 76 ? -15.227 -5.93 -8.523 1 93 76 PRO A CA 1
ATOM 608 C C . PRO A 1 76 ? -14.773 -5.957 -7.066 1 93 76 PRO A C 1
ATOM 610 O O . PRO A 1 76 ? -14.891 -6.988 -6.402 1 93 76 PRO A O 1
ATOM 613 N N . ARG A 1 77 ? -14.305 -4.863 -6.52 1 91.25 77 ARG A N 1
ATOM 614 C CA . ARG A 1 77 ? -13.711 -4.75 -5.191 1 91.25 77 ARG A CA 1
ATOM 615 C C . ARG A 1 77 ? -14.719 -5.117 -4.109 1 91.25 77 ARG A C 1
ATOM 617 O O . ARG A 1 77 ? -14.367 -5.75 -3.113 1 91.25 77 ARG A O 1
ATOM 624 N N . HIS A 1 78 ? -15.953 -4.633 -4.281 1 89.06 78 HIS A N 1
ATOM 625 C CA . HIS A 1 78 ? -16.938 -4.875 -3.236 1 89.06 78 HIS A CA 1
ATOM 626 C C . HIS A 1 78 ? -17.234 -6.367 -3.086 1 89.06 78 HIS A C 1
ATOM 628 O O . HIS A 1 78 ? -17.516 -6.84 -1.981 1 89.06 78 HIS A O 1
ATOM 634 N N . LEU A 1 79 ? -17.188 -7.121 -4.199 1 91.56 79 LEU A N 1
ATOM 635 C CA . LEU A 1 79 ? -17.375 -8.57 -4.156 1 91.56 79 LEU A CA 1
ATOM 636 C C . LEU A 1 79 ? -16.219 -9.242 -3.4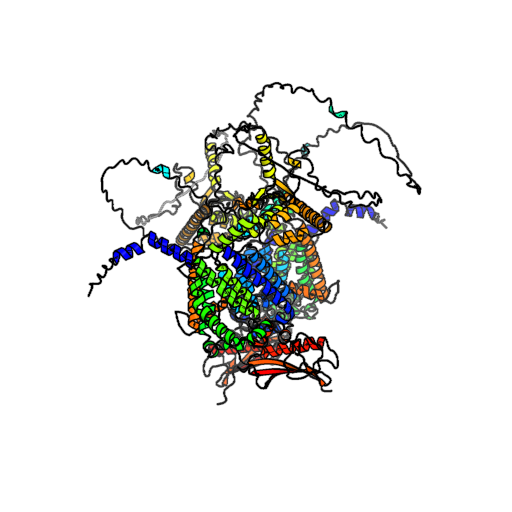26 1 91.56 79 LEU A C 1
ATOM 638 O O . LEU A 1 79 ? -16.438 -10.133 -2.604 1 91.56 79 LEU A O 1
ATOM 642 N N . ILE A 1 80 ? -15.016 -8.805 -3.662 1 91.88 80 ILE A N 1
ATOM 643 C CA . ILE A 1 80 ? -13.82 -9.398 -3.074 1 91.88 80 ILE A CA 1
ATOM 644 C C . ILE A 1 80 ? -13.805 -9.148 -1.567 1 91.88 80 ILE A C 1
ATOM 646 O O . ILE A 1 80 ? -13.547 -10.062 -0.782 1 91.88 80 ILE A O 1
ATOM 650 N N . THR A 1 81 ? -14.086 -7.969 -1.154 1 88.94 81 THR A N 1
ATOM 651 C CA . THR A 1 81 ? -13.977 -7.605 0.255 1 88.94 81 THR A CA 1
ATOM 652 C C . THR A 1 81 ? -15.125 -8.211 1.056 1 88.94 81 THR A C 1
ATOM 654 O O . THR A 1 81 ? -14.992 -8.453 2.256 1 88.94 81 THR A O 1
ATOM 657 N N . SER A 1 82 ? -16.234 -8.469 0.427 1 86.94 82 SER A N 1
ATOM 658 C CA . SER A 1 82 ? -17.375 -9.023 1.137 1 86.94 82 SER A CA 1
ATOM 659 C C . SER A 1 82 ? -17.266 -10.539 1.276 1 86.94 82 SER A C 1
ATOM 661 O O . SER A 1 82 ? -17.625 -11.094 2.316 1 86.94 82 SER A O 1
ATOM 663 N N . ARG A 1 83 ? -16.672 -11.172 0.229 1 85.5 83 ARG A N 1
ATOM 664 C CA . ARG A 1 83 ? -16.812 -12.625 0.225 1 85.5 83 ARG A CA 1
ATOM 665 C C . ARG A 1 83 ? -15.445 -13.305 0.118 1 85.5 83 ARG A C 1
ATOM 667 O O . ARG A 1 83 ? -15.25 -14.398 0.64 1 85.5 83 ARG A O 1
ATOM 674 N N . TYR A 1 84 ? -14.555 -12.719 -0.475 1 83.25 84 TYR A N 1
ATOM 675 C CA . TYR A 1 84 ? -13.398 -13.508 -0.885 1 83.25 84 TYR A CA 1
ATOM 676 C C . TYR A 1 84 ? -12.117 -12.969 -0.253 1 83.25 84 TYR A C 1
ATOM 678 O O . TYR A 1 84 ? -11.031 -13.492 -0.501 1 83.25 84 TYR A O 1
ATOM 686 N N . SER A 1 85 ? -12.25 -11.93 0.497 1 80.69 85 SER A N 1
ATOM 687 C CA . SER A 1 85 ? -11.047 -11.406 1.135 1 80.69 85 SER A CA 1
ATOM 688 C C . SER A 1 85 ? -11.023 -11.734 2.623 1 80.69 85 SER A C 1
ATOM 690 O O . SER A 1 85 ? -12.07 -11.82 3.264 1 80.69 85 SER A O 1
ATOM 692 N N . SER A 1 86 ? -9.742 -12.094 3.02 1 80.06 86 SER A N 1
ATOM 693 C CA . SER A 1 86 ? -9.523 -12.344 4.441 1 80.06 86 SER A CA 1
ATOM 694 C C . SER A 1 86 ? -8.688 -11.227 5.07 1 80.06 86 SER A C 1
ATOM 696 O O . SER A 1 86 ? -7.934 -10.547 4.375 1 80.06 86 SER A O 1
ATOM 698 N N . ASN A 1 87 ? -8.875 -11.102 6.367 1 80.06 87 ASN A N 1
ATOM 699 C CA . ASN A 1 87 ? -8.148 -10.062 7.086 1 80.06 87 ASN A CA 1
ATOM 700 C C . ASN A 1 87 ? -6.688 -10.453 7.301 1 80.06 87 ASN A C 1
ATOM 702 O O . ASN A 1 87 ? -5.902 -9.664 7.836 1 80.06 87 ASN A O 1
ATOM 706 N N . TYR A 1 88 ? -6.363 -11.602 6.773 1 85.12 88 TYR A N 1
ATOM 707 C CA . TYR A 1 88 ? -4.973 -12.023 6.918 1 85.12 88 TYR A CA 1
ATOM 708 C C . TYR A 1 88 ? -4.195 -11.773 5.629 1 85.12 88 TYR A C 1
ATOM 710 O O . TYR A 1 88 ? -2.963 -11.867 5.617 1 85.12 88 TYR A O 1
ATOM 718 N N . PHE A 1 89 ? -4.949 -11.461 4.594 1 90.06 89 PHE A N 1
ATOM 719 C CA . PHE A 1 89 ? -4.305 -11.25 3.303 1 90.06 89 PHE A CA 1
ATOM 720 C C . PHE A 1 89 ? -3.992 -9.773 3.094 1 90.06 89 PHE A C 1
ATOM 722 O O . PHE A 1 89 ? -4.527 -8.914 3.799 1 90.06 89 PHE A O 1
ATOM 729 N N . LEU A 1 90 ? -3.086 -9.508 2.242 1 90.94 90 LEU A N 1
ATOM 730 C CA . LEU A 1 90 ? -2.67 -8.148 1.936 1 90.94 90 LEU A CA 1
ATOM 731 C C . LEU A 1 90 ? -2.805 -7.859 0.443 1 90.94 90 LEU A C 1
ATOM 733 O O . LEU A 1 90 ? -1.804 -7.633 -0.242 1 90.94 90 LEU A O 1
ATOM 737 N N . PRO A 1 91 ? -4 -7.785 -0.01 1 94.25 91 PRO A N 1
ATOM 738 C CA . PRO A 1 91 ? -4.199 -7.473 -1.428 1 94.25 91 PRO A CA 1
ATOM 739 C C . PRO A 1 91 ? -4.07 -5.98 -1.729 1 94.25 91 PRO A C 1
ATOM 741 O O . PRO A 1 91 ? -5.066 -5.258 -1.718 1 94.25 91 PRO A O 1
ATOM 744 N N . ILE A 1 92 ? -2.936 -5.531 -2.125 1 94.69 92 ILE A N 1
ATOM 745 C CA . ILE A 1 92 ? -2.648 -4.133 -2.418 1 94.69 92 ILE A CA 1
ATOM 746 C C . ILE A 1 92 ? -3.5 -3.666 -3.596 1 94.69 92 ILE A C 1
ATOM 748 O O . ILE A 1 92 ? -3.768 -2.471 -3.742 1 94.69 92 ILE A O 1
ATOM 752 N N . HIS A 1 93 ? -3.934 -4.547 -4.41 1 94.56 93 HIS A N 1
ATOM 753 C CA . HIS A 1 93 ? -4.711 -4.23 -5.602 1 94.56 93 HIS A CA 1
ATOM 754 C C . HIS A 1 93 ? -6.07 -3.643 -5.23 1 94.56 93 HIS A C 1
ATOM 756 O O . HIS A 1 93 ? -6.738 -3.037 -6.07 1 94.56 93 HIS A O 1
ATOM 762 N N . LEU A 1 94 ? -6.504 -3.803 -3.979 1 93.12 94 LEU A N 1
ATOM 763 C CA . LEU A 1 94 ? -7.785 -3.285 -3.514 1 93.12 94 LEU A CA 1
ATOM 764 C C . LEU A 1 94 ? -7.75 -1.765 -3.398 1 93.12 94 LEU A C 1
ATOM 766 O O . LEU A 1 94 ? -8.797 -1.12 -3.301 1 93.12 94 LEU A O 1
ATOM 770 N N . VAL A 1 95 ? -6.609 -1.175 -3.391 1 91.88 95 VAL A N 1
ATOM 771 C CA . VAL A 1 95 ? -6.445 0.255 -3.148 1 91.88 95 VAL A CA 1
ATOM 772 C C . VAL A 1 95 ? -7.172 1.049 -4.234 1 91.88 95 VAL A C 1
ATOM 774 O O . VAL A 1 95 ? -7.828 2.051 -3.943 1 91.88 95 VAL A O 1
ATOM 777 N N . ASN A 1 96 ? -7.016 0.649 -5.453 1 91.06 96 ASN A N 1
ATOM 778 C CA . ASN A 1 96 ? -7.609 1.283 -6.625 1 91.06 96 ASN A CA 1
ATOM 779 C C . ASN A 1 96 ? -7.75 0.299 -7.785 1 91.06 96 ASN A C 1
ATOM 781 O O . ASN A 1 96 ? -6.762 -0.294 -8.227 1 91.06 96 ASN A O 1
ATOM 785 N N . THR A 1 97 ? -8.922 0.108 -8.211 1 92.75 97 THR A N 1
ATOM 786 C CA . THR A 1 97 ? -9.156 -0.904 -9.234 1 92.75 97 THR A CA 1
ATOM 787 C C . THR A 1 97 ? -9.477 -0.252 -10.578 1 92.75 97 THR A C 1
ATOM 789 O O . THR A 1 97 ? -10.25 -0.799 -11.367 1 92.75 97 THR A O 1
ATOM 792 N N . SER A 1 98 ? -9.055 0.965 -10.805 1 92.31 98 SER A N 1
ATOM 793 C CA . SER A 1 98 ? -9.086 1.545 -12.148 1 92.31 98 SER A CA 1
ATOM 794 C C . SER A 1 98 ? -8.102 0.842 -13.078 1 92.31 98 SER A C 1
ATOM 796 O O . SER A 1 98 ? -7.121 0.25 -12.617 1 92.31 98 SER A O 1
ATOM 798 N N . PHE A 1 99 ? -8.375 0.856 -14.406 1 94.44 99 PHE A N 1
ATOM 799 C CA . PHE A 1 99 ? -7.523 0.172 -15.375 1 94.44 99 PHE A CA 1
ATOM 800 C C . PHE A 1 99 ? -6.094 0.689 -15.297 1 94.44 99 PHE A C 1
ATOM 802 O O . PHE A 1 99 ? -5.145 -0.097 -15.258 1 94.44 99 PHE A O 1
ATOM 809 N N . CYS A 1 100 ? -5.918 1.982 -15.188 1 92.5 100 CYS A N 1
ATOM 810 C CA . CYS A 1 100 ? -4.594 2.594 -15.211 1 92.5 100 CYS A CA 1
ATOM 811 C C . CYS A 1 100 ? -3.801 2.223 -13.961 1 92.5 100 CYS A C 1
ATOM 813 O O . CYS A 1 100 ? -2.605 1.933 -14.047 1 92.5 100 CYS A O 1
ATOM 815 N N . PHE A 1 101 ? -4.414 2.252 -12.852 1 93.75 101 PHE A N 1
ATOM 816 C CA . PHE A 1 101 ? -3.705 1.935 -11.617 1 93.75 101 PHE A CA 1
ATOM 817 C C . PHE A 1 101 ? -3.318 0.461 -11.578 1 93.75 101 PHE A C 1
ATOM 819 O O . PHE A 1 101 ? -2.221 0.113 -11.141 1 93.75 101 PHE A O 1
ATOM 826 N N . GLN A 1 102 ? -4.227 -0.385 -12.008 1 96.62 102 GLN A N 1
ATOM 827 C CA . GLN A 1 102 ? -3.896 -1.806 -12.055 1 96.62 102 GLN A CA 1
ATOM 828 C C . GLN A 1 102 ? -2.762 -2.072 -13.039 1 96.62 102 GLN A C 1
ATOM 830 O O . GLN A 1 102 ? -1.862 -2.867 -12.758 1 96.62 102 GLN A O 1
ATOM 835 N N . ALA A 1 103 ? -2.861 -1.409 -14.211 1 97.56 103 ALA A N 1
ATOM 836 C CA . ALA A 1 103 ? -1.774 -1.535 -15.172 1 97.56 103 ALA A CA 1
ATOM 837 C C . ALA A 1 103 ? -0.447 -1.089 -14.57 1 97.56 103 ALA A C 1
ATOM 839 O O . ALA A 1 103 ? 0.592 -1.709 -14.812 1 97.56 103 ALA A O 1
ATOM 840 N N . PHE A 1 104 ? -0.47 -0.047 -13.805 1 96.56 104 PHE A N 1
ATOM 841 C CA . PHE A 1 104 ? 0.72 0.443 -13.117 1 96.56 104 PHE A CA 1
ATOM 842 C C . PHE A 1 104 ? 1.265 -0.608 -12.156 1 96.56 104 PHE A C 1
ATOM 844 O O . PHE A 1 104 ? 2.469 -0.877 -12.141 1 96.56 104 PHE A O 1
ATOM 851 N N . LEU A 1 105 ? 0.388 -1.226 -11.336 1 97.12 105 LEU A N 1
ATOM 852 C CA . LEU A 1 105 ? 0.828 -2.232 -10.375 1 97.12 105 LEU A CA 1
ATOM 853 C C . LEU A 1 105 ? 1.405 -3.449 -11.094 1 97.12 105 LEU A C 1
ATOM 855 O O . LEU A 1 105 ? 2.408 -4.016 -10.648 1 97.12 105 LEU A O 1
ATOM 859 N N . PHE A 1 106 ? 0.782 -3.9 -12.195 1 98.62 106 PHE A N 1
ATOM 860 C CA . PHE A 1 106 ? 1.278 -5.031 -12.977 1 98.62 106 PHE A CA 1
ATOM 861 C C . PHE A 1 106 ? 2.658 -4.727 -13.547 1 98.62 106 PHE A C 1
ATOM 863 O O . PHE A 1 106 ? 3.555 -5.57 -13.5 1 98.62 106 PHE A O 1
ATOM 870 N N . THR A 1 107 ? 2.793 -3.529 -14.039 1 98.44 107 THR A N 1
ATOM 871 C CA . THR A 1 107 ? 4.082 -3.131 -14.586 1 98.44 107 THR A CA 1
ATOM 872 C C . THR A 1 107 ? 5.148 -3.084 -13.492 1 98.44 107 THR A C 1
ATOM 874 O O . THR A 1 107 ? 6.266 -3.566 -13.688 1 98.44 107 THR A O 1
ATOM 877 N N . LEU A 1 108 ? 4.777 -2.498 -12.383 1 98 108 LEU A N 1
ATOM 878 C CA . LEU A 1 108 ? 5.691 -2.457 -11.242 1 98 108 LEU A CA 1
ATOM 879 C C . LEU A 1 108 ? 6.109 -3.865 -10.828 1 98 108 LEU A C 1
ATOM 881 O O . LEU A 1 108 ? 7.277 -4.098 -10.508 1 98 108 LEU A O 1
ATOM 885 N N . HIS A 1 109 ? 5.168 -4.766 -10.805 1 98.62 109 HIS A N 1
ATOM 886 C CA . HIS A 1 109 ? 5.438 -6.16 -10.469 1 98.62 109 HIS A CA 1
ATOM 887 C C . HIS A 1 109 ? 6.453 -6.773 -11.43 1 98.62 109 HIS A C 1
ATOM 889 O O . HIS A 1 109 ? 7.383 -7.461 -11 1 98.62 109 HIS A O 1
ATOM 895 N N . ILE A 1 110 ? 6.305 -6.504 -12.703 1 98.75 110 ILE A N 1
ATOM 896 C CA . ILE A 1 110 ? 7.211 -7.027 -13.719 1 98.75 110 ILE A CA 1
ATOM 897 C C . ILE A 1 110 ? 8.602 -6.43 -13.531 1 98.75 110 ILE A C 1
ATOM 899 O O . ILE A 1 110 ? 9.609 -7.141 -13.602 1 98.75 110 ILE A O 1
ATOM 903 N N . VAL A 1 111 ? 8.672 -5.16 -13.211 1 98.5 111 VAL A N 1
ATOM 904 C CA . VAL A 1 111 ? 9.945 -4.469 -13.031 1 98.5 111 VAL A CA 1
ATOM 905 C C . VAL A 1 111 ? 10.672 -5.035 -11.812 1 98.5 111 VAL A C 1
ATOM 907 O O . VAL A 1 111 ? 11.875 -5.297 -11.867 1 98.5 111 VAL A O 1
ATOM 910 N N . ILE A 1 112 ? 9.953 -5.227 -10.758 1 98.56 112 ILE A N 1
ATOM 911 C CA . ILE A 1 112 ? 10.539 -5.777 -9.547 1 98.56 112 ILE A CA 1
ATOM 912 C C . ILE A 1 112 ? 11.016 -7.207 -9.805 1 98.56 112 ILE A C 1
ATOM 914 O O . ILE A 1 112 ? 12.117 -7.586 -9.398 1 98.56 112 ILE A O 1
ATOM 918 N N . ALA A 1 113 ? 10.219 -7.98 -10.477 1 98.75 113 ALA A N 1
ATOM 919 C CA . ALA A 1 113 ? 10.602 -9.352 -10.812 1 98.75 113 ALA A CA 1
ATOM 920 C C . ALA A 1 113 ? 11.828 -9.367 -11.727 1 98.75 113 ALA A C 1
ATOM 922 O O . ALA A 1 113 ? 12.672 -10.258 -11.625 1 98.75 113 ALA A O 1
ATOM 923 N N . PHE A 1 114 ? 11.867 -8.445 -12.602 1 98.56 114 PHE A N 1
ATOM 924 C CA . PHE A 1 114 ? 13.023 -8.344 -13.484 1 98.56 114 PHE A CA 1
ATOM 925 C C . PHE A 1 114 ? 14.289 -8.031 -12.695 1 98.56 114 PHE A C 1
ATOM 927 O O . PHE A 1 114 ? 15.359 -8.555 -12.992 1 98.56 114 PHE A O 1
ATOM 934 N N . SER A 1 115 ? 14.148 -7.125 -11.719 1 98.25 115 SER A N 1
ATOM 935 C CA . SER A 1 115 ? 15.281 -6.852 -10.828 1 98.25 115 SER A CA 1
ATOM 936 C C . SER A 1 115 ? 15.75 -8.125 -10.133 1 98.25 115 SER A C 1
ATOM 938 O O . SER A 1 115 ? 16.953 -8.336 -9.969 1 98.25 115 SER A O 1
ATOM 940 N N . MET A 1 116 ? 14.844 -8.945 -9.75 1 98.38 116 MET A N 1
ATOM 941 C CA . MET A 1 116 ? 15.203 -10.227 -9.156 1 98.38 116 MET A CA 1
ATOM 942 C C . MET A 1 116 ? 15.867 -11.141 -10.188 1 98.38 116 MET A C 1
ATOM 944 O O . MET A 1 116 ? 16.828 -11.844 -9.875 1 98.38 116 MET A O 1
ATOM 948 N N . LEU A 1 117 ? 15.406 -11.086 -11.391 1 98.25 117 LEU A N 1
ATOM 949 C CA . LEU A 1 117 ? 15.922 -11.906 -12.477 1 98.25 117 LEU A CA 1
ATOM 950 C C . LEU A 1 117 ? 17.406 -11.625 -12.711 1 98.25 117 LEU A C 1
ATOM 952 O O . LEU A 1 117 ? 18.219 -12.555 -12.789 1 98.25 117 LEU A O 1
ATOM 956 N N . ILE A 1 118 ? 17.812 -10.375 -12.68 1 96.38 118 ILE A N 1
ATOM 957 C CA . ILE A 1 118 ? 19.188 -10.008 -12.992 1 96.38 118 ILE A CA 1
ATOM 958 C C . ILE A 1 118 ? 20.016 -9.992 -11.711 1 96.38 118 ILE A C 1
ATOM 960 O O . ILE A 1 118 ? 21.234 -9.836 -11.75 1 96.38 118 ILE A O 1
ATOM 964 N N . GLY A 1 119 ? 19.453 -10.117 -10.602 1 96.56 119 GLY A N 1
ATOM 965 C CA . GLY A 1 119 ? 20.156 -10.141 -9.328 1 96.56 119 GLY A CA 1
ATOM 966 C C . GLY A 1 119 ? 20.578 -8.766 -8.852 1 96.56 119 GLY A C 1
ATOM 967 O O . GLY A 1 119 ? 21.719 -8.57 -8.438 1 96.56 119 GLY A O 1
ATOM 968 N N . TYR A 1 120 ? 19.656 -7.82 -8.977 1 94.5 120 TYR A N 1
ATOM 969 C CA . TYR A 1 120 ? 19.875 -6.465 -8.477 1 94.5 120 TYR A CA 1
ATOM 970 C C . TYR A 1 120 ? 19.188 -6.262 -7.133 1 94.5 120 TYR A C 1
ATOM 972 O O . TYR A 1 120 ? 17.953 -6.363 -7.031 1 94.5 120 TYR A O 1
ATOM 980 N N . ARG A 1 121 ? 19.938 -5.867 -6.098 1 94.56 121 ARG A N 1
ATOM 981 C CA . ARG A 1 121 ? 19.359 -5.836 -4.758 1 94.56 121 ARG A CA 1
ATOM 982 C C . ARG A 1 121 ? 18.5 -7.066 -4.5 1 94.56 121 ARG A C 1
ATOM 984 O O . ARG A 1 121 ? 17.344 -6.945 -4.105 1 94.56 121 ARG A O 1
ATOM 991 N N . THR A 1 122 ? 19.156 -8.055 -4.648 1 95.25 122 THR A N 1
ATOM 992 C CA . THR A 1 122 ? 18.484 -9.352 -4.781 1 95.25 122 THR A CA 1
ATOM 993 C C . THR A 1 122 ? 17.609 -9.633 -3.562 1 95.25 122 THR A C 1
ATOM 995 O O . THR A 1 122 ? 16.484 -10.125 -3.697 1 95.25 122 THR A O 1
ATOM 998 N N . LYS A 1 123 ? 18.031 -9.344 -2.373 1 93.25 123 LYS A N 1
ATOM 999 C CA . LYS A 1 123 ? 17.234 -9.602 -1.188 1 93.25 123 LYS A CA 1
ATOM 1000 C C . LYS A 1 123 ? 15.945 -8.766 -1.203 1 93.25 123 LYS A C 1
ATOM 1002 O O . LYS A 1 123 ? 14.852 -9.297 -0.999 1 93.25 123 LYS A O 1
ATOM 1007 N N . LEU A 1 124 ? 16.125 -7.523 -1.493 1 95 124 LEU A N 1
ATOM 1008 C CA . LEU A 1 124 ? 14.969 -6.637 -1.543 1 95 124 LEU A CA 1
ATOM 1009 C C . LEU A 1 124 ? 14.031 -7.02 -2.688 1 95 124 LEU A C 1
ATOM 1011 O O . LEU A 1 124 ? 12.812 -7.082 -2.508 1 95 124 LEU A O 1
ATOM 1015 N N . SER A 1 125 ? 14.641 -7.254 -3.83 1 98 125 SER A N 1
ATOM 1016 C CA . SER A 1 125 ? 13.812 -7.594 -4.98 1 98 125 SER A CA 1
ATOM 1017 C C . SER A 1 125 ? 13.086 -8.922 -4.77 1 98 125 SER A C 1
ATOM 1019 O O . SER A 1 125 ? 11.953 -9.094 -5.219 1 98 125 SER A O 1
ATOM 1021 N N . SER A 1 126 ? 13.711 -9.82 -4.07 1 98.38 126 SER A N 1
ATOM 1022 C CA . SER A 1 126 ? 13.062 -11.102 -3.787 1 98.38 126 SER A CA 1
ATOM 1023 C C . SER A 1 126 ? 11.898 -10.922 -2.816 1 98.38 126 SER A C 1
ATOM 1025 O O . SER A 1 126 ? 10.836 -11.516 -3.004 1 98.38 126 SER A O 1
ATOM 1027 N N . ILE A 1 127 ? 12.102 -10.117 -1.806 1 98 127 ILE A N 1
ATOM 1028 C CA . ILE A 1 127 ? 11.039 -9.852 -0.838 1 98 127 ILE A CA 1
ATOM 1029 C C . ILE A 1 127 ? 9.867 -9.172 -1.534 1 98 127 ILE A C 1
ATOM 1031 O O . ILE A 1 127 ? 8.711 -9.594 -1.373 1 98 127 ILE A O 1
ATOM 1035 N N . LEU A 1 128 ? 10.18 -8.211 -2.303 1 98.19 128 LEU A N 1
ATOM 1036 C CA . LEU A 1 128 ? 9.125 -7.445 -2.963 1 98.19 128 LEU A CA 1
ATOM 1037 C C . LEU A 1 128 ? 8.406 -8.297 -4.004 1 98.19 128 LEU A C 1
ATOM 1039 O O . LEU A 1 128 ? 7.191 -8.164 -4.18 1 98.19 128 LEU A O 1
ATOM 1043 N N . THR A 1 129 ? 9.164 -9.117 -4.734 1 98.75 129 THR A N 1
ATOM 1044 C CA . THR A 1 129 ? 8.539 -10.008 -5.707 1 98.75 129 THR A CA 1
ATOM 1045 C C . THR A 1 129 ? 7.57 -10.961 -5.016 1 98.75 129 THR A C 1
ATOM 1047 O O . THR A 1 129 ? 6.457 -11.188 -5.5 1 98.75 129 THR A O 1
ATOM 1050 N N . TRP A 1 130 ? 8.016 -11.516 -3.941 1 98.5 130 TRP A N 1
ATOM 1051 C CA . TRP A 1 130 ? 7.16 -12.406 -3.166 1 98.5 130 TRP A CA 1
ATOM 1052 C C . TRP A 1 130 ? 5.926 -11.664 -2.656 1 98.5 130 TRP A C 1
ATOM 1054 O O . TRP A 1 130 ? 4.801 -12.156 -2.801 1 98.5 130 TRP A O 1
ATOM 1064 N N . LEU A 1 131 ? 6.062 -10.445 -2.104 1 97.75 131 LEU A N 1
ATOM 1065 C CA . LEU A 1 131 ? 4.961 -9.664 -1.556 1 97.75 131 LEU A CA 1
ATOM 1066 C C . LEU A 1 131 ? 3.951 -9.312 -2.645 1 97.75 131 LEU A C 1
ATOM 1068 O O . LEU A 1 131 ? 2.74 -9.414 -2.43 1 97.75 131 LEU A O 1
ATOM 1072 N N . MET A 1 132 ? 4.492 -8.953 -3.77 1 98.38 132 MET A N 1
ATOM 1073 C CA . MET A 1 132 ? 3.598 -8.57 -4.859 1 98.38 132 MET A CA 1
ATOM 1074 C C . MET A 1 132 ? 2.852 -9.789 -5.398 1 98.38 132 MET A C 1
ATOM 1076 O O . MET A 1 132 ? 1.695 -9.68 -5.812 1 98.38 132 MET A O 1
ATOM 1080 N N . THR A 1 133 ? 3.506 -10.883 -5.379 1 98.44 133 THR A N 1
ATOM 1081 C CA . THR A 1 133 ? 2.869 -12.102 -5.879 1 98.44 133 THR A CA 1
ATOM 1082 C C . THR A 1 133 ? 1.743 -12.539 -4.949 1 98.44 133 THR A C 1
ATOM 1084 O O . THR A 1 133 ? 0.643 -12.859 -5.406 1 98.44 133 THR A O 1
ATOM 1087 N N . ILE A 1 134 ? 2.014 -12.555 -3.666 1 97.31 134 ILE A N 1
ATOM 1088 C CA . ILE A 1 134 ? 0.966 -12.992 -2.752 1 97.31 134 ILE A CA 1
ATOM 1089 C C . ILE A 1 134 ? -0.165 -11.969 -2.73 1 97.31 134 ILE A C 1
ATOM 1091 O O . ILE A 1 134 ? -1.332 -12.328 -2.555 1 97.31 134 ILE A O 1
ATOM 1095 N N . SER A 1 135 ? 0.15 -10.711 -2.926 1 96.31 135 SER A N 1
ATOM 1096 C CA . SER A 1 135 ? -0.877 -9.68 -3.031 1 96.31 135 SER A CA 1
ATOM 1097 C C . SER A 1 135 ? -1.782 -9.922 -4.234 1 96.31 135 SER A C 1
ATOM 1099 O O . SER A 1 135 ? -3.008 -9.836 -4.125 1 96.31 135 SER A O 1
ATOM 1101 N N . LEU A 1 136 ? -1.17 -10.234 -5.328 1 97.06 136 LEU A N 1
ATOM 1102 C CA . LEU A 1 136 ? -1.915 -10.492 -6.559 1 97.06 136 LEU A CA 1
ATOM 1103 C C . LEU A 1 136 ? -2.803 -11.719 -6.406 1 97.06 136 LEU A C 1
ATOM 1105 O O . LEU A 1 136 ? -3.967 -11.703 -6.812 1 97.06 136 LEU A O 1
ATOM 1109 N N . GLN A 1 137 ? -2.262 -12.695 -5.809 1 96.31 137 GLN A N 1
ATOM 1110 C CA . GLN A 1 137 ? -3.025 -13.922 -5.609 1 96.31 137 GLN A CA 1
ATOM 1111 C C . GLN A 1 137 ? -4.141 -13.719 -4.59 1 96.31 137 GLN A C 1
ATOM 1113 O O . GLN A 1 137 ? -5.188 -14.359 -4.672 1 96.31 137 GLN A O 1
ATOM 1118 N N . ALA A 1 138 ? -3.926 -12.828 -3.691 1 94.56 138 ALA A N 1
ATOM 1119 C CA . ALA A 1 138 ? -4.918 -12.57 -2.652 1 94.56 138 ALA A CA 1
ATOM 1120 C C . ALA A 1 138 ? -6.102 -11.781 -3.207 1 94.56 138 ALA A C 1
ATOM 1122 O O . ALA A 1 138 ? -7.215 -11.867 -2.678 1 94.56 138 ALA A O 1
ATOM 1123 N N . TYR A 1 139 ? -5.879 -11.008 -4.23 1 94.38 139 TYR A N 1
ATOM 1124 C CA . TYR A 1 139 ? -6.98 -10.25 -4.816 1 94.38 139 TYR A CA 1
ATOM 1125 C C . TYR A 1 139 ? -8.031 -11.18 -5.402 1 94.38 139 TYR A C 1
ATOM 1127 O O . TYR A 1 139 ? -9.227 -11.039 -5.113 1 94.38 139 TYR A O 1
ATOM 1135 N N . ILE A 1 140 ? -7.555 -12.141 -6.215 1 94.38 140 ILE A N 1
ATOM 1136 C CA . ILE A 1 140 ? -8.492 -13.133 -6.742 1 94.38 140 ILE A CA 1
ATOM 1137 C C . ILE A 1 140 ? -7.977 -14.539 -6.457 1 94.38 140 ILE A C 1
ATOM 1139 O O . ILE A 1 140 ? -7.375 -15.172 -7.324 1 94.38 140 ILE A O 1
ATOM 1143 N N . GLY A 1 141 ? -8.312 -15.039 -5.344 1 92.5 141 GLY A N 1
ATOM 1144 C CA . GLY A 1 141 ? -7.84 -16.359 -4.93 1 92.5 141 GLY A CA 1
ATOM 1145 C C . GLY A 1 141 ? -8.531 -17.484 -5.66 1 92.5 141 GLY A C 1
ATOM 1146 O O . GLY A 1 141 ? -7.945 -18.562 -5.844 1 92.5 141 GLY A O 1
ATOM 1147 N N . VAL A 1 142 ? -9.68 -17.266 -6.227 1 94.19 142 VAL A N 1
ATOM 1148 C CA . VAL A 1 142 ? -10.531 -18.312 -6.801 1 94.19 142 VAL A CA 1
ATOM 1149 C C . VAL A 1 142 ? -9.914 -18.812 -8.102 1 94.19 142 VAL A C 1
ATOM 1151 O O . VAL A 1 142 ? -10.117 -19.984 -8.477 1 94.19 142 VAL A O 1
ATOM 1154 N N . ILE A 1 143 ? -9.086 -18.047 -8.758 1 95.88 143 ILE A N 1
ATOM 1155 C CA . ILE A 1 143 ? -8.57 -18.438 -10.062 1 95.88 143 ILE A CA 1
ATOM 1156 C C . ILE A 1 143 ? -7.242 -19.172 -9.898 1 95.88 143 ILE A C 1
ATOM 1158 O O . ILE A 1 143 ? -6.605 -19.547 -10.883 1 95.88 143 ILE A O 1
ATOM 1162 N N . GLY A 1 144 ? -6.82 -19.375 -8.68 1 94.56 144 GLY A N 1
ATOM 1163 C CA . GLY A 1 144 ? -5.551 -20.031 -8.414 1 94.56 144 GLY A CA 1
ATOM 1164 C C . GLY A 1 144 ? -5.664 -21.547 -8.383 1 94.56 144 GLY A C 1
ATOM 1165 O O . GLY A 1 144 ? -6.762 -22.094 -8.242 1 94.56 144 GLY A O 1
ATOM 1166 N N . HIS A 1 145 ? -4.617 -22.25 -8.578 1 95 145 HIS A N 1
ATOM 1167 C CA . HIS A 1 145 ? -4.512 -23.703 -8.453 1 95 145 HIS A CA 1
ATOM 1168 C C . HIS A 1 145 ? -3.232 -24.094 -7.727 1 95 145 HIS A C 1
ATOM 1170 O O . HIS A 1 145 ? -2.557 -23.25 -7.137 1 95 145 HIS A O 1
ATOM 1176 N N . GLY A 1 146 ? -2.943 -25.375 -7.672 1 95.5 146 GLY A N 1
ATOM 1177 C CA . GLY A 1 146 ? -1.829 -25.875 -6.895 1 95.5 146 GLY A CA 1
ATOM 1178 C C . GLY A 1 146 ? -0.489 -25.312 -7.32 1 95.5 146 GLY A C 1
ATOM 1179 O O . GLY A 1 146 ? 0.414 -25.156 -6.496 1 95.5 146 GLY A O 1
ATOM 1180 N N . GLY A 1 147 ? -0.386 -25 -8.609 1 96.38 147 GLY A N 1
ATOM 1181 C CA . GLY A 1 147 ? 0.837 -24.375 -9.086 1 96.38 147 GLY A CA 1
ATOM 1182 C C . GLY A 1 147 ? 1.093 -23.016 -8.477 1 96.38 147 GLY A C 1
ATOM 1183 O O . GLY A 1 147 ? 2.238 -22.656 -8.188 1 96.38 147 GLY A O 1
ATOM 1184 N N . ASP A 1 148 ? 0.053 -22.219 -8.227 1 97.44 148 ASP A N 1
ATOM 1185 C CA . ASP A 1 148 ? 0.177 -20.906 -7.594 1 97.44 148 ASP A CA 1
ATOM 1186 C C . ASP A 1 148 ? 0.611 -21.031 -6.137 1 97.44 148 ASP A C 1
ATOM 1188 O O . ASP A 1 148 ? 1.421 -20.234 -5.652 1 97.44 148 ASP A O 1
ATOM 1192 N N . VAL A 1 149 ? 0.045 -22.016 -5.477 1 97.56 149 VAL A N 1
ATOM 1193 C CA . VAL A 1 149 ? 0.363 -22.25 -4.07 1 97.56 149 VAL A CA 1
ATOM 1194 C C . VAL A 1 149 ? 1.839 -22.609 -3.924 1 97.56 149 VAL A C 1
ATOM 1196 O O . VAL A 1 149 ? 2.559 -22 -3.131 1 97.56 149 VAL A O 1
ATOM 1199 N N . PHE A 1 150 ? 2.234 -23.578 -4.734 1 98.12 150 PHE A N 1
ATOM 1200 C CA . PHE A 1 150 ? 3.629 -24 -4.699 1 98.12 150 PHE A CA 1
ATOM 1201 C C . PHE A 1 150 ? 4.551 -22.859 -5.078 1 98.12 150 PHE A C 1
ATOM 1203 O O . PHE A 1 150 ? 5.621 -22.688 -4.488 1 98.12 150 PHE A O 1
ATOM 1210 N N . PHE A 1 151 ? 4.117 -22.109 -6 1 98.12 151 PHE A N 1
ATOM 1211 C CA . PHE A 1 151 ? 4.863 -20.984 -6.551 1 98.12 151 PHE A CA 1
ATOM 1212 C C . PHE A 1 151 ? 5.172 -19.953 -5.473 1 98.12 151 PHE A C 1
ATOM 1214 O O . PHE A 1 151 ? 6.328 -19.578 -5.285 1 98.12 151 PHE A O 1
ATOM 1221 N N . ARG A 1 152 ? 4.145 -19.469 -4.746 1 97.94 152 ARG A N 1
ATOM 1222 C CA . ARG A 1 152 ? 4.363 -18.438 -3.732 1 97.94 152 ARG A CA 1
ATOM 1223 C C . ARG A 1 152 ? 5.234 -18.969 -2.598 1 97.94 152 ARG A C 1
ATOM 1225 O O . ARG A 1 152 ? 5.992 -18.219 -1.987 1 97.94 152 ARG A O 1
ATOM 1232 N N . MET A 1 153 ? 5.195 -20.25 -2.309 1 98.38 153 MET A N 1
ATOM 1233 C CA . MET A 1 153 ? 6.031 -20.828 -1.264 1 98.38 153 MET A CA 1
ATOM 1234 C C . MET A 1 153 ? 7.492 -20.859 -1.696 1 98.38 153 MET A C 1
ATOM 1236 O O . MET A 1 153 ? 8.391 -20.578 -0.901 1 98.38 153 MET A O 1
ATOM 1240 N N . MET A 1 154 ? 7.703 -21.188 -2.941 1 98.56 154 MET A N 1
ATOM 1241 C CA . MET A 1 154 ? 9.07 -21.203 -3.453 1 98.56 154 MET A CA 1
ATOM 1242 C C . MET A 1 154 ? 9.664 -19.797 -3.447 1 98.56 154 MET A C 1
ATOM 1244 O O . MET A 1 154 ? 10.836 -19.609 -3.125 1 98.56 154 MET A O 1
ATOM 1248 N N . LEU A 1 155 ? 8.859 -18.844 -3.787 1 98.69 155 LEU A N 1
ATOM 1249 C CA . LEU A 1 155 ? 9.328 -17.453 -3.76 1 98.69 155 LEU A CA 1
ATOM 1250 C C . LEU A 1 155 ? 9.672 -17.031 -2.338 1 98.69 155 LEU A C 1
ATOM 1252 O O . LEU A 1 155 ? 10.648 -16.312 -2.123 1 98.69 155 LEU A O 1
ATOM 1256 N N . PHE A 1 156 ? 8.828 -17.469 -1.422 1 98.5 156 PHE A N 1
ATOM 1257 C CA . PHE A 1 156 ? 9.094 -17.141 -0.024 1 98.5 156 PHE A CA 1
ATOM 1258 C C . PHE A 1 156 ? 10.43 -17.734 0.423 1 98.5 156 PHE A C 1
ATOM 1260 O O . PHE A 1 156 ? 11.25 -17.047 1.016 1 98.5 156 PHE A O 1
ATOM 1267 N N . LEU A 1 157 ? 10.68 -18.938 0.147 1 98.31 157 LEU A N 1
ATOM 1268 C CA . LEU A 1 157 ? 11.891 -19.625 0.586 1 98.31 157 LEU A CA 1
ATOM 1269 C C . LEU A 1 157 ? 13.117 -19.078 -0.137 1 98.31 157 LEU A C 1
ATOM 1271 O O . LEU A 1 157 ? 14.211 -19.062 0.42 1 98.31 157 LEU A O 1
ATOM 1275 N N . ASN A 1 158 ? 12.906 -18.625 -1.35 1 97.88 158 ASN A N 1
ATOM 1276 C CA . ASN A 1 158 ? 13.977 -18.031 -2.135 1 97.88 158 ASN A CA 1
ATOM 1277 C C . ASN A 1 158 ? 14.602 -16.828 -1.413 1 97.88 158 ASN A C 1
ATOM 1279 O O . ASN A 1 158 ? 15.781 -16.531 -1.614 1 97.88 158 ASN A O 1
ATOM 1283 N N . ILE A 1 159 ? 13.914 -16.172 -0.555 1 97.38 159 ILE A N 1
ATOM 1284 C CA . ILE A 1 159 ? 14.359 -14.984 0.152 1 97.38 159 ILE A CA 1
ATOM 1285 C C . ILE A 1 159 ? 15.484 -15.336 1.115 1 97.38 159 ILE A C 1
ATOM 1287 O O . ILE A 1 159 ? 16.359 -14.516 1.39 1 97.38 159 ILE A O 1
ATOM 1291 N N . PHE A 1 160 ? 15.547 -16.547 1.555 1 97.19 160 PHE A N 1
ATOM 1292 C CA . PHE A 1 160 ? 16.375 -16.859 2.709 1 97.19 160 PHE A CA 1
ATOM 1293 C C . PHE A 1 160 ? 17.594 -17.672 2.293 1 97.19 160 PHE A C 1
ATOM 1295 O O . PHE A 1 160 ? 18.328 -18.188 3.143 1 97.19 160 PHE A O 1
ATOM 1302 N N . ILE A 1 161 ? 17.844 -17.812 1.018 1 96.19 161 ILE A N 1
ATOM 1303 C CA . ILE A 1 161 ? 19.047 -18.469 0.52 1 96.19 161 ILE A CA 1
ATOM 1304 C C . ILE A 1 161 ? 19.859 -17.484 -0.323 1 96.19 161 ILE A C 1
ATOM 1306 O O . ILE A 1 161 ? 19.312 -16.531 -0.868 1 96.19 161 ILE A O 1
ATOM 1310 N N . PRO A 1 162 ? 21.109 -17.703 -0.417 1 94.44 162 PRO A N 1
ATOM 1311 C CA . PRO A 1 162 ? 21.984 -16.75 -1.125 1 94.44 162 PRO A CA 1
ATOM 1312 C C . PRO A 1 162 ? 21.969 -16.953 -2.637 1 94.44 162 PRO A C 1
ATOM 1314 O O . PRO A 1 162 ? 22.938 -17.484 -3.203 1 94.44 162 PRO A O 1
ATOM 1317 N N . THR A 1 163 ? 21.047 -16.406 -3.293 1 95.69 163 THR A N 1
ATOM 1318 C CA . THR A 1 163 ? 20.875 -16.594 -4.727 1 95.69 163 THR A CA 1
ATOM 1319 C C . THR A 1 163 ? 21.672 -15.562 -5.516 1 95.69 163 THR A C 1
ATOM 1321 O O . THR A 1 163 ? 21.766 -15.648 -6.742 1 95.69 163 THR A O 1
ATOM 1324 N N . SER A 1 164 ? 22.297 -14.625 -4.832 1 92.88 164 SER A N 1
ATOM 1325 C CA . SER A 1 164 ? 22.984 -13.539 -5.52 1 92.88 164 SER A CA 1
ATOM 1326 C C . SER A 1 164 ? 24.469 -13.828 -5.656 1 92.88 164 SER A C 1
ATOM 1328 O O . SER A 1 164 ? 25.219 -13.039 -6.242 1 92.88 164 SER A O 1
ATOM 1330 N N . LYS A 1 165 ? 24.953 -14.938 -5.215 1 90.75 165 LYS A N 1
ATOM 1331 C CA . LYS A 1 165 ? 26.375 -15.211 -5.176 1 90.75 165 LYS A CA 1
ATOM 1332 C C . LYS A 1 165 ? 26.938 -15.406 -6.582 1 90.75 165 LYS A C 1
ATOM 1334 O O . LYS A 1 165 ? 28.078 -15.031 -6.859 1 90.75 165 LYS A O 1
ATOM 1339 N N . TYR A 1 166 ? 26.109 -15.992 -7.348 1 91.19 166 TYR A N 1
ATOM 1340 C CA . TYR A 1 166 ? 26.562 -16.203 -8.719 1 91.19 166 TYR A CA 1
ATOM 1341 C C . TYR A 1 166 ? 25.547 -15.641 -9.719 1 91.19 166 TYR A C 1
ATOM 1343 O O . TYR A 1 166 ? 24.344 -15.594 -9.43 1 91.19 166 TYR A O 1
ATOM 1351 N N . PHE A 1 167 ? 26.047 -15.195 -10.844 1 92.06 167 PHE A N 1
ATOM 1352 C CA . PHE A 1 167 ? 25.234 -14.727 -11.969 1 92.06 167 PHE A CA 1
ATOM 1353 C C . PHE A 1 167 ? 24.281 -13.625 -11.523 1 92.06 167 PHE A C 1
ATOM 1355 O O . PHE A 1 167 ? 23.078 -13.711 -11.773 1 92.06 167 PHE A O 1
ATOM 1362 N N . SER A 1 168 ? 24.766 -12.719 -10.828 1 93.88 168 SER A N 1
ATOM 1363 C CA . SER A 1 168 ? 23.953 -11.609 -10.336 1 93.88 168 SER A CA 1
ATOM 1364 C C . SER A 1 168 ? 24.688 -10.281 -10.5 1 93.88 168 SER A C 1
ATOM 1366 O O . SER A 1 168 ? 25.922 -10.242 -10.477 1 93.88 168 SER A O 1
ATOM 1368 N N . TRP A 1 169 ? 23.922 -9.289 -10.695 1 91.31 169 TRP A N 1
ATOM 1369 C CA . TRP A 1 169 ? 24.469 -7.938 -10.781 1 91.31 169 TRP A CA 1
ATOM 1370 C C . TRP A 1 169 ? 25.125 -7.543 -9.461 1 91.31 169 TRP A C 1
ATOM 1372 O O . TRP A 1 169 ? 26.156 -6.859 -9.453 1 91.31 169 TRP A O 1
ATOM 1382 N N . ASP A 1 170 ? 24.562 -8 -8.406 1 88.12 170 ASP A N 1
ATOM 1383 C CA . ASP A 1 170 ? 25.109 -7.715 -7.082 1 88.12 170 ASP A CA 1
ATOM 1384 C C . ASP A 1 170 ? 26.531 -8.266 -6.941 1 88.12 170 ASP A C 1
ATOM 1386 O O . ASP A 1 170 ? 27.422 -7.578 -6.449 1 88.12 170 ASP A O 1
ATOM 1390 N N . SER A 1 171 ? 26.781 -9.484 -7.371 1 85.31 171 SER A N 1
ATOM 1391 C CA . SER A 1 171 ? 28.094 -10.102 -7.266 1 85.31 171 SER A CA 1
ATOM 1392 C C . SER A 1 171 ? 29.078 -9.484 -8.258 1 85.31 171 SER A C 1
ATOM 1394 O O . SER A 1 171 ? 30.281 -9.484 -8.031 1 85.31 171 SER A O 1
ATOM 1396 N N . ALA A 1 172 ? 28.594 -8.992 -9.328 1 82.44 172 ALA A N 1
ATOM 1397 C CA . ALA A 1 172 ? 29.438 -8.391 -10.352 1 82.44 172 ALA A CA 1
ATOM 1398 C C . ALA A 1 172 ? 29.984 -7.039 -9.898 1 82.44 172 ALA A C 1
ATOM 1400 O O . ALA A 1 172 ? 31.094 -6.652 -10.266 1 82.44 172 ALA A O 1
ATOM 1401 N N . THR A 1 173 ? 29.25 -6.332 -9.203 1 73.19 173 THR A N 1
ATOM 1402 C CA . THR A 1 173 ? 29.625 -4.961 -8.867 1 73.19 173 THR A CA 1
ATOM 1403 C C . THR A 1 173 ? 30.328 -4.906 -7.52 1 73.19 173 THR A C 1
ATOM 1405 O O . THR A 1 173 ? 31 -3.922 -7.207 1 73.19 173 THR A O 1
ATOM 1408 N N . PHE A 1 174 ? 30.266 -6.012 -6.707 1 56.91 174 PHE A N 1
ATOM 1409 C CA . PHE A 1 174 ? 30.953 -5.977 -5.422 1 56.91 174 PHE A CA 1
ATOM 1410 C C . PHE A 1 174 ? 32.219 -6.852 -5.453 1 56.91 174 PHE A C 1
ATOM 1412 O O . PHE A 1 174 ? 32.281 -7.793 -6.242 1 56.91 174 PHE A O 1
ATOM 1419 N N . TYR A 1 175 ? 33.312 -6.613 -4.852 1 47.78 175 TYR A N 1
ATOM 1420 C CA . TYR A 1 175 ? 34.594 -7.32 -4.859 1 47.78 175 TYR A CA 1
ATOM 1421 C C . TYR A 1 175 ? 34.438 -8.703 -4.234 1 47.78 175 TYR A C 1
ATOM 1423 O O . TYR A 1 175 ? 33.844 -8.852 -3.166 1 47.78 175 TYR A O 1
ATOM 1431 N N . GLN A 1 176 ? 34.562 -9.766 -4.91 1 45.5 176 GLN A N 1
ATOM 1432 C CA . GLN A 1 176 ? 34.656 -11.125 -4.379 1 45.5 176 GLN A CA 1
ATOM 1433 C C . GLN A 1 176 ? 36.094 -11.477 -4.016 1 45.5 176 GLN A C 1
ATOM 1435 O O . GLN A 1 176 ? 37 -11.352 -4.844 1 45.5 176 GLN A O 1
ATOM 1440 N N . ASP A 1 177 ? 36.625 -11.469 -2.803 1 35.53 177 ASP A N 1
ATOM 1441 C CA . ASP A 1 177 ? 37.969 -11.969 -2.449 1 35.53 177 ASP A CA 1
ATOM 1442 C C . ASP A 1 177 ? 38.125 -13.438 -2.848 1 35.53 177 ASP A C 1
ATOM 1444 O O . ASP A 1 177 ? 37.281 -14.273 -2.484 1 35.53 177 ASP A O 1
ATOM 1448 N N . SER A 1 178 ? 38.594 -13.656 -3.969 1 33.44 178 SER A N 1
ATOM 1449 C CA . SER A 1 178 ? 38.969 -15.047 -4.223 1 33.44 178 SER A CA 1
ATOM 1450 C C . SER A 1 178 ? 39.812 -15.617 -3.09 1 33.44 178 SER A C 1
ATOM 1452 O O . SER A 1 178 ? 40.812 -14.992 -2.674 1 33.44 178 SER A O 1
ATOM 1454 N N . PRO A 1 179 ? 39.375 -16.5 -2.297 1 31.97 179 PRO A N 1
ATOM 1455 C CA . PRO A 1 179 ? 40.281 -17.094 -1.313 1 31.97 179 PRO A CA 1
ATOM 1456 C C . PRO A 1 179 ? 41.562 -17.625 -1.946 1 31.97 179 PRO A C 1
ATOM 1458 O O . PRO A 1 179 ? 41.5 -18.438 -2.861 1 31.97 179 PRO A O 1
ATOM 1461 N N . ILE A 1 180 ? 42.594 -16.938 -2.066 1 28.61 180 ILE A N 1
ATOM 1462 C CA . ILE A 1 180 ? 43.906 -17.5 -2.436 1 28.61 180 ILE A CA 1
ATOM 1463 C C . ILE A 1 180 ? 44.25 -18.641 -1.492 1 28.61 180 ILE A C 1
ATOM 1465 O O . ILE A 1 180 ? 44.125 -18.516 -0.273 1 28.61 180 ILE A O 1
ATOM 1469 N N . LYS A 1 181 ? 44.469 -19.781 -1.973 1 28.28 181 LYS A N 1
ATOM 1470 C CA . LYS A 1 181 ? 45.031 -20.859 -1.19 1 28.28 181 LYS A CA 1
ATOM 1471 C C . LYS A 1 181 ? 46.312 -20.422 -0.469 1 28.28 181 LYS A C 1
ATOM 1473 O O . LYS A 1 181 ? 47.25 -19.938 -1.102 1 28.28 181 LYS A O 1
ATOM 1478 N N . ARG A 1 182 ? 46.25 -20.172 0.76 1 28.27 182 ARG A N 1
ATOM 1479 C CA . ARG A 1 182 ? 47.531 -20.125 1.468 1 28.27 182 ARG A CA 1
ATOM 1480 C C . ARG A 1 182 ? 48.344 -21.391 1.216 1 28.27 182 ARG A C 1
ATOM 1482 O O . ARG A 1 182 ? 47.906 -22.5 1.5 1 28.27 182 ARG A O 1
ATOM 1489 N N . LEU A 1 183 ? 49.156 -21.5 0.088 1 24.33 183 LEU A N 1
ATOM 1490 C CA . LEU A 1 183 ? 50.188 -22.547 0.021 1 24.33 183 LEU A CA 1
ATOM 1491 C C . LEU A 1 183 ? 50.906 -22.688 1.359 1 24.33 183 LEU A C 1
ATOM 1493 O O . LEU A 1 183 ? 51.5 -21.734 1.857 1 24.33 183 LEU A O 1
ATOM 1497 N N . ASN A 1 184 ? 50.344 -23.438 2.301 1 24.81 184 ASN A N 1
ATOM 1498 C CA . ASN A 1 184 ? 51.094 -23.875 3.463 1 24.81 184 ASN A CA 1
ATOM 1499 C C . ASN A 1 184 ? 52.469 -24.422 3.064 1 24.81 184 ASN A C 1
ATOM 1501 O O . ASN A 1 184 ? 52.562 -25.5 2.477 1 24.81 184 ASN A O 1
ATOM 1505 N N . ASN A 1 185 ? 53.281 -23.641 2.414 1 24.69 185 ASN A N 1
ATOM 1506 C CA . ASN A 1 185 ? 54.656 -24.047 2.307 1 24.69 185 ASN A CA 1
ATOM 1507 C C . ASN A 1 185 ? 55.219 -24.469 3.658 1 24.69 185 ASN A C 1
ATOM 1509 O O . ASN A 1 185 ? 55.938 -23.703 4.316 1 24.69 185 ASN A O 1
ATOM 1513 N N . ASN A 1 186 ? 54.406 -24.797 4.629 1 24.89 186 ASN A N 1
ATOM 1514 C CA . ASN A 1 186 ? 55.062 -25.234 5.848 1 24.89 186 ASN A CA 1
ATOM 1515 C C . ASN A 1 186 ? 56.031 -26.391 5.574 1 24.89 186 ASN A C 1
ATOM 1517 O O . ASN A 1 186 ? 56.406 -27.125 6.492 1 24.89 186 ASN A O 1
ATOM 1521 N N . ASN A 1 187 ? 56.25 -26.797 4.301 1 24.38 187 ASN A N 1
ATOM 1522 C CA . ASN A 1 187 ? 57.156 -27.938 4.371 1 24.38 187 ASN A CA 1
ATOM 1523 C C . ASN A 1 187 ? 58.469 -27.578 5.031 1 24.38 187 ASN A C 1
ATOM 1525 O O . ASN A 1 187 ? 59.438 -28.344 4.965 1 24.38 187 ASN A O 1
ATOM 1529 N N . ASN A 1 188 ? 58.75 -26.328 5.031 1 23.39 188 ASN A N 1
ATOM 1530 C CA . ASN A 1 188 ? 60.156 -26.25 5.352 1 23.39 188 ASN A CA 1
ATOM 1531 C C . ASN A 1 188 ? 60.469 -26.797 6.742 1 23.39 188 ASN A C 1
ATOM 1533 O O . ASN A 1 188 ? 61.562 -26.656 7.246 1 23.39 188 ASN A O 1
ATOM 1537 N N . ASN A 1 189 ? 59.375 -26.844 7.609 1 21.28 189 ASN A N 1
ATOM 1538 C CA . ASN A 1 189 ? 59.906 -26.812 8.977 1 21.28 189 ASN A CA 1
ATOM 1539 C C . ASN A 1 189 ? 60.75 -28.031 9.289 1 21.28 189 ASN A C 1
ATOM 1541 O O . ASN A 1 189 ? 61.438 -28.078 10.297 1 21.28 189 ASN A O 1
ATOM 1545 N N . ASN A 1 190 ? 60.219 -29.219 8.797 1 21.7 190 ASN A N 1
ATOM 1546 C CA . ASN A 1 190 ? 60.5 -30.281 9.75 1 21.7 190 ASN A CA 1
ATOM 1547 C C . ASN A 1 190 ? 62 -30.578 9.828 1 21.7 190 ASN A C 1
ATOM 1549 O O . ASN A 1 190 ? 62.406 -31.672 10.195 1 21.7 190 ASN A O 1
ATOM 1553 N N . ILE A 1 191 ? 62.75 -29.859 9.172 1 20.09 191 ILE A N 1
ATOM 1554 C CA . ILE A 1 191 ? 64.062 -30.5 9.32 1 20.09 191 ILE A CA 1
ATOM 1555 C C . ILE A 1 191 ? 64.438 -30.562 10.797 1 20.09 191 ILE A C 1
ATOM 1557 O O . ILE A 1 191 ? 65.062 -29.641 11.32 1 20.09 191 ILE A O 1
ATOM 1561 N N . VAL A 1 192 ? 63.406 -30.391 11.688 1 19.81 192 VAL A N 1
ATOM 1562 C CA . VAL A 1 192 ? 63.906 -30.438 13.062 1 19.81 192 VAL A CA 1
ATOM 1563 C C . VAL A 1 192 ? 64.75 -31.719 13.273 1 19.81 192 VAL A C 1
ATOM 1565 O O . VAL A 1 192 ? 64.312 -32.781 12.82 1 19.81 192 VAL A O 1
ATOM 1568 N N . ASN A 1 193 ? 66 -31.547 13.539 1 18.36 193 ASN A N 1
ATOM 1569 C CA . ASN A 1 193 ? 67.062 -32.406 13.977 1 18.36 193 ASN A CA 1
ATOM 1570 C C . ASN A 1 193 ? 66.625 -33.344 15.094 1 18.36 193 ASN A C 1
ATOM 1572 O O . ASN A 1 193 ? 65.938 -32.938 16.016 1 18.36 193 ASN A O 1
ATOM 1576 N N . SER A 1 194 ? 66.5 -34.656 14.812 1 18.36 194 SER A N 1
ATOM 1577 C CA . SER A 1 194 ? 66.188 -35.844 15.57 1 18.36 194 SER A CA 1
ATOM 1578 C C . SER A 1 194 ? 66.938 -35.906 16.875 1 18.36 194 SER A C 1
ATOM 1580 O O . SER A 1 194 ? 66.938 -36.938 17.562 1 18.36 194 SER A O 1
ATOM 1582 N N . ASN A 1 195 ? 67.5 -34.781 17.406 1 17.08 195 ASN A N 1
ATOM 1583 C CA . ASN A 1 195 ? 68.438 -35.219 18.453 1 17.08 195 ASN A CA 1
ATOM 1584 C C . ASN A 1 195 ? 67.688 -36 19.547 1 17.08 195 ASN A C 1
ATOM 1586 O O . ASN A 1 195 ? 66.688 -35.531 20.109 1 17.08 195 ASN A O 1
ATOM 1590 N N . ASN A 1 196 ? 67.812 -37.344 19.594 1 16.5 196 ASN A N 1
ATOM 1591 C CA . ASN A 1 196 ? 67.312 -38.531 20.312 1 16.5 196 ASN A CA 1
ATOM 1592 C C . ASN A 1 196 ? 67.5 -38.375 21.828 1 16.5 196 ASN A C 1
ATOM 1594 O O . ASN A 1 196 ? 66.938 -39.125 22.609 1 16.5 196 ASN A O 1
ATOM 1598 N N . ASN A 1 197 ? 68.562 -37.656 22.375 1 16.53 197 ASN A N 1
ATOM 1599 C CA . ASN A 1 197 ? 69.125 -38.469 23.422 1 16.53 197 ASN A CA 1
ATOM 1600 C C . ASN A 1 197 ? 68.125 -38.781 24.531 1 16.53 197 ASN A C 1
ATOM 1602 O O . ASN A 1 197 ? 67.062 -38.125 24.625 1 16.53 197 ASN A O 1
ATOM 1606 N N . ASN A 1 198 ? 68.625 -39.031 25.797 1 16.34 198 ASN A N 1
ATOM 1607 C CA . ASN A 1 198 ? 68.625 -40.094 26.812 1 16.34 198 ASN A CA 1
ATOM 1608 C C . ASN A 1 198 ? 67.562 -39.875 27.844 1 16.34 198 ASN A C 1
ATOM 1610 O O . ASN A 1 198 ? 66.75 -40.781 28.109 1 16.34 198 ASN A O 1
ATOM 1614 N N . ASN A 1 199 ? 67.812 -39.125 28.969 1 15.74 199 ASN A N 1
ATOM 1615 C CA . ASN A 1 199 ? 67.875 -39.812 30.25 1 15.74 199 ASN A CA 1
ATOM 1616 C C . ASN A 1 199 ? 66.5 -39.906 30.891 1 15.74 199 ASN A C 1
ATOM 1618 O O . ASN A 1 199 ? 65.5 -39.438 30.312 1 15.74 199 ASN A O 1
ATOM 1622 N N . ASN A 1 200 ? 66.312 -39.219 32.156 1 16.25 200 ASN A N 1
ATOM 1623 C CA . ASN A 1 200 ? 66.188 -39.75 33.5 1 16.25 200 ASN A CA 1
ATOM 1624 C C . ASN A 1 200 ? 64.688 -39.781 33.938 1 16.25 200 ASN A C 1
ATOM 1626 O O . ASN A 1 200 ? 63.875 -39.094 33.344 1 16.25 200 ASN A O 1
ATOM 1630 N N . ASN A 1 201 ? 64.438 -39.969 35.312 1 16.03 201 ASN A N 1
ATOM 1631 C CA . ASN A 1 201 ? 63.688 -40.906 36.188 1 16.03 201 ASN A CA 1
ATOM 1632 C C . ASN A 1 201 ? 62.312 -40.375 36.5 1 16.03 201 ASN A C 1
ATOM 1634 O O . ASN A 1 201 ? 61.312 -41.094 36.375 1 16.03 201 ASN A O 1
ATOM 1638 N N . ASN A 1 202 ? 62.156 -39.219 37.375 1 16.41 202 ASN A N 1
ATOM 1639 C CA . ASN A 1 202 ? 61.594 -39.469 38.688 1 16.41 202 ASN A CA 1
ATOM 1640 C C . ASN A 1 202 ? 60.062 -39.344 38.688 1 16.41 202 ASN A C 1
ATOM 1642 O O . ASN A 1 202 ? 59.531 -38.531 37.938 1 16.41 202 ASN A O 1
ATOM 1646 N N . ASN A 1 203 ? 59.312 -40.219 39.344 1 16.41 203 ASN A N 1
ATOM 1647 C CA . ASN A 1 203 ? 58 -40.812 39.562 1 16.41 203 ASN A CA 1
ATOM 1648 C C . ASN A 1 203 ? 57.062 -39.875 40.312 1 16.41 203 ASN A C 1
ATOM 1650 O O . ASN A 1 203 ? 55.906 -40.219 40.594 1 16.41 203 ASN A O 1
ATOM 1654 N N . VAL A 1 204 ? 57.312 -38.562 40.75 1 16.7 204 VAL A N 1
ATOM 1655 C CA . VAL A 1 204 ? 56.719 -38.344 42.094 1 16.7 204 VAL A CA 1
ATOM 1656 C C . VAL A 1 204 ? 55.188 -38.312 41.969 1 16.7 204 VAL A C 1
ATOM 1658 O O . VAL A 1 204 ? 54.656 -37.531 41.156 1 16.7 204 VAL A O 1
ATOM 1661 N N . ILE A 1 205 ? 54.438 -39.25 42.562 1 16.84 205 ILE A N 1
ATOM 1662 C CA . ILE A 1 205 ? 53.062 -39.688 42.719 1 16.84 205 ILE A CA 1
ATOM 1663 C C . ILE A 1 205 ? 52.281 -38.656 43.531 1 16.84 205 ILE A C 1
ATOM 1665 O O . ILE A 1 205 ? 52.469 -38.562 44.75 1 16.84 205 ILE A O 1
ATOM 1669 N N . ILE A 1 206 ? 52.281 -37.312 43.219 1 15.57 206 ILE A N 1
ATOM 1670 C CA . ILE A 1 206 ? 51.719 -36.5 44.281 1 15.57 206 ILE A CA 1
ATOM 1671 C C . ILE A 1 206 ? 50.281 -36.906 44.531 1 15.57 206 ILE A C 1
ATOM 1673 O O . ILE A 1 206 ? 49.438 -36.844 43.594 1 15.57 206 ILE A O 1
ATOM 1677 N N . ASN A 1 207 ? 49.906 -37.5 45.688 1 16.2 207 ASN A N 1
ATOM 1678 C CA . ASN A 1 207 ? 48.844 -38.156 46.438 1 16.2 207 ASN A CA 1
ATOM 1679 C C . ASN A 1 207 ? 47.625 -37.25 46.594 1 16.2 207 ASN A C 1
ATOM 1681 O O . ASN A 1 207 ? 47.656 -36.094 46.188 1 16.2 207 ASN A O 1
ATOM 1685 N N . ASN A 1 208 ? 47.219 -36.938 47.938 1 16.5 208 ASN A N 1
ATOM 1686 C CA . ASN A 1 208 ? 46.094 -37.312 48.781 1 16.5 208 ASN A CA 1
ATOM 1687 C C . ASN A 1 208 ? 44.969 -36.312 48.75 1 16.5 208 ASN A C 1
ATOM 1689 O O . ASN A 1 208 ? 45.125 -35.219 48.156 1 16.5 208 ASN A O 1
ATOM 1693 N N . VAL A 1 209 ? 44.406 -35.719 50.094 1 15.9 209 VAL A N 1
ATOM 1694 C CA . VAL A 1 209 ? 43.344 -35.875 51.062 1 15.9 209 VAL A CA 1
ATOM 1695 C C . VAL A 1 209 ? 42.656 -34.531 51.281 1 15.9 209 VAL A C 1
ATOM 1697 O O . VAL A 1 209 ? 41.656 -34.438 51.969 1 15.9 209 VAL A O 1
ATOM 1700 N N . ILE A 1 210 ? 42.844 -33.344 50.625 1 15.83 210 ILE A N 1
ATOM 1701 C CA . ILE A 1 210 ? 42.531 -32.25 51.562 1 15.83 210 ILE A CA 1
ATOM 1702 C C . ILE A 1 210 ? 41.062 -32.312 51.938 1 15.83 210 ILE A C 1
ATOM 1704 O O . ILE A 1 210 ? 40.188 -32.312 51.094 1 15.83 210 ILE A O 1
ATOM 1708 N N . ASN A 1 211 ? 40.688 -32.344 53.344 1 16.17 211 ASN A N 1
ATOM 1709 C CA . ASN A 1 211 ? 39.75 -32.531 54.469 1 16.17 211 ASN A CA 1
ATOM 1710 C C . ASN A 1 211 ? 38.781 -31.375 54.562 1 16.17 211 ASN A C 1
ATOM 1712 O O . ASN A 1 211 ? 38.969 -30.312 53.969 1 16.17 211 ASN A O 1
ATOM 1716 N N . SER A 1 212 ? 38.094 -31.062 55.875 1 16.31 212 SER A N 1
ATOM 1717 C CA . SER A 1 212 ? 36.906 -30.859 56.719 1 16.31 212 SER A CA 1
ATOM 1718 C C . SER A 1 212 ? 36.75 -29.375 57.062 1 16.31 212 SER A C 1
ATOM 1720 O O . SER A 1 212 ? 35.656 -28.969 57.469 1 16.31 212 SER A O 1
ATOM 1722 N N . THR A 1 213 ? 37.719 -28.312 57.188 1 15.77 213 THR A N 1
ATOM 1723 C CA . THR A 1 213 ? 37.656 -27.531 58.406 1 15.77 213 THR A CA 1
ATOM 1724 C C . THR A 1 213 ? 36.406 -26.672 58.469 1 15.77 213 THR A C 1
ATOM 1726 O O . THR A 1 213 ? 35.844 -26.312 57.406 1 15.77 213 THR A O 1
ATOM 1729 N N . ASN A 1 214 ? 35.969 -26.062 59.906 1 16.5 214 ASN A N 1
ATOM 1730 C CA . ASN A 1 214 ? 35.25 -25.562 61.094 1 16.5 214 ASN A CA 1
ATOM 1731 C C . ASN A 1 214 ? 35.188 -24.047 61.094 1 16.5 214 ASN A C 1
ATOM 1733 O O . ASN A 1 214 ? 34.781 -23.438 62.094 1 16.5 214 ASN A O 1
ATOM 1737 N N . ILE A 1 215 ? 35.656 -23.094 60.25 1 16.58 215 ILE A N 1
ATOM 1738 C CA . ILE A 1 215 ? 35.969 -21.844 60.938 1 16.58 215 ILE A CA 1
ATOM 1739 C C . ILE A 1 215 ? 34.688 -21.219 61.469 1 16.58 215 ILE A C 1
ATOM 1741 O O . ILE A 1 215 ? 33.656 -21.125 60.781 1 16.58 215 ILE A O 1
ATOM 1745 N N . PRO A 1 216 ? 34.75 -20.609 62.812 1 17.23 216 PRO A N 1
ATOM 1746 C CA . PRO A 1 216 ? 34.125 -20.062 64 1 17.23 216 PRO A CA 1
ATOM 1747 C C . PRO A 1 216 ? 33.469 -18.688 63.812 1 17.23 216 PRO A C 1
ATOM 1749 O O . PRO A 1 216 ? 33.781 -18.031 62.812 1 17.23 216 PRO A O 1
ATOM 1752 N N . ILE A 1 217 ? 32.906 -17.938 64.938 1 18.8 217 ILE A N 1
ATOM 1753 C CA . ILE A 1 217 ? 31.891 -17.094 65.562 1 18.8 217 ILE A CA 1
ATOM 1754 C C . ILE A 1 217 ? 32.438 -15.672 65.75 1 18.8 217 ILE A C 1
ATOM 1756 O O . ILE A 1 217 ? 31.656 -14.734 65.938 1 18.8 217 ILE A O 1
ATOM 1760 N N . ILE A 1 218 ? 33.781 -15.125 65.5 1 16.56 218 ILE A N 1
ATOM 1761 C CA . ILE A 1 218 ? 34.219 -14.141 66.5 1 16.56 218 ILE A CA 1
ATOM 1762 C C . ILE A 1 218 ? 33.344 -12.875 66.375 1 16.56 218 ILE A C 1
ATOM 1764 O O . ILE A 1 218 ? 32.875 -12.539 65.25 1 16.56 218 ILE A O 1
ATOM 1768 N N . ASN A 1 219 ? 33.406 -11.984 67.562 1 18.45 219 ASN A N 1
ATOM 1769 C CA . ASN A 1 219 ? 33 -10.891 68.438 1 18.45 219 ASN A CA 1
ATOM 1770 C C . ASN A 1 219 ? 33.562 -9.555 68 1 18.45 219 ASN A C 1
ATOM 1772 O O . ASN A 1 219 ? 34.75 -9.281 68.125 1 18.45 219 ASN A O 1
ATOM 1776 N N . LEU A 1 220 ? 33.438 -9.039 66.75 1 17.02 220 LEU A N 1
ATOM 1777 C CA . LEU A 1 220 ? 34.188 -7.883 66.312 1 17.02 220 LEU A CA 1
ATOM 1778 C C . LEU A 1 220 ? 33.812 -6.637 67.125 1 17.02 220 LEU A C 1
ATOM 1780 O O . LEU A 1 220 ? 32.719 -6.117 67 1 17.02 220 LEU A O 1
ATOM 1784 N N . SER A 1 221 ? 34.562 -6.453 68.25 1 16.56 221 SER A N 1
ATOM 1785 C CA . SER A 1 221 ? 34.594 -5.434 69.312 1 16.56 221 SER A CA 1
ATOM 1786 C C . SER A 1 221 ? 35 -4.074 68.75 1 16.56 221 SER A C 1
ATOM 1788 O O . SER A 1 221 ? 34.312 -3.08 68.938 1 16.56 221 SER A O 1
ATOM 1790 N N . GLU A 1 222 ? 36.312 -3.516 69 1 17.14 222 GLU A N 1
ATOM 1791 C CA . GLU A 1 222 ? 36.781 -2.318 69.688 1 17.14 222 GLU A CA 1
ATOM 1792 C C . GLU A 1 222 ? 37.125 -1.206 68.688 1 17.14 222 GLU A C 1
ATOM 1794 O O . GLU A 1 222 ? 37.688 -1.463 67.625 1 17.14 222 GLU A O 1
ATOM 1799 N N . PRO A 1 223 ? 36.781 0.179 68.938 1 20.48 223 PRO A N 1
ATOM 1800 C CA . PRO A 1 223 ? 36.594 1.487 68.312 1 20.48 223 PRO A CA 1
ATOM 1801 C C . PRO A 1 223 ? 37.938 2.225 68.125 1 20.48 223 PRO A C 1
ATOM 1803 O O . PRO A 1 223 ? 37.938 3.393 67.75 1 20.48 223 PRO A O 1
ATOM 1806 N N . GLU A 1 224 ? 39.125 1.557 68.062 1 17.92 224 GLU A N 1
ATOM 1807 C CA . GLU A 1 224 ? 40.25 2.316 68.562 1 17.92 224 GLU A CA 1
ATOM 1808 C C . GLU A 1 224 ? 40.5 3.584 67.75 1 17.92 224 GLU A C 1
ATOM 1810 O O . GLU A 1 224 ? 40.094 3.668 66.562 1 17.92 224 GLU A O 1
ATOM 1815 N N . SER A 1 225 ? 41.594 4.512 68.125 1 18.58 225 SER A N 1
ATOM 1816 C CA . SER A 1 225 ? 41.969 5.902 68.375 1 18.58 225 SER A CA 1
ATOM 1817 C C . SER A 1 225 ? 42.531 6.562 67.125 1 18.58 225 SER A C 1
ATOM 1819 O O . SER A 1 225 ? 42.969 5.871 66.188 1 18.58 225 SER A O 1
ATOM 1821 N N . PRO A 1 226 ? 42.906 7.941 67.125 1 19.8 226 PRO A N 1
ATOM 1822 C CA . PRO A 1 226 ? 42.938 9.234 66.438 1 19.8 226 PRO A CA 1
ATOM 1823 C C . PRO A 1 226 ? 44.094 9.344 65.438 1 19.8 226 PRO A C 1
ATOM 1825 O O . PRO A 1 226 ? 43.906 9.82 64.312 1 19.8 226 PRO A O 1
ATOM 1828 N N . LEU A 1 227 ? 45.406 9.312 65.938 1 17.72 227 LEU A N 1
ATOM 1829 C CA . LEU A 1 227 ? 46.438 10.344 65.812 1 17.72 227 LEU A CA 1
ATOM 1830 C C . LEU A 1 227 ? 47.25 10.18 64.562 1 17.72 227 LEU A C 1
ATOM 1832 O O . LEU A 1 227 ? 47.531 11.164 63.844 1 17.72 227 LEU A O 1
ATOM 1836 N N . GLN A 1 228 ? 48.094 9.078 64.375 1 18.86 228 GLN A N 1
ATOM 1837 C CA . GLN A 1 228 ? 49.531 9.172 64.062 1 18.86 228 GLN A CA 1
ATOM 1838 C C . GLN A 1 228 ? 49.719 9.219 62.562 1 18.86 228 GLN A C 1
ATOM 1840 O O . GLN A 1 228 ? 50.219 8.25 61.969 1 18.86 228 GLN A O 1
ATOM 1845 N N . GLN A 1 229 ? 48.719 9.695 61.781 1 18.81 229 GLN A N 1
ATOM 1846 C CA . GLN A 1 229 ? 48.625 9.594 60.312 1 18.81 229 GLN A CA 1
ATOM 1847 C C . GLN A 1 229 ? 49.688 10.43 59.656 1 18.81 229 GLN A C 1
ATOM 1849 O O . GLN A 1 229 ? 49.75 10.523 58.406 1 18.81 229 GLN A O 1
ATOM 1854 N N . GLN A 1 230 ? 50.375 11.352 60.406 1 19.25 230 GLN A N 1
ATOM 1855 C CA . GLN A 1 230 ? 50.938 12.578 59.844 1 19.25 230 GLN A CA 1
ATOM 1856 C C . GLN A 1 230 ? 52.125 12.289 58.938 1 19.25 230 GLN A C 1
ATOM 1858 O O . GLN A 1 230 ? 52.25 12.922 57.906 1 19.25 230 GLN A O 1
ATOM 1863 N N . GLN A 1 231 ? 53.125 11.586 59.531 1 18.77 231 GLN A N 1
ATOM 1864 C CA . GLN A 1 231 ? 54.531 11.93 59.344 1 18.77 231 GLN A CA 1
ATOM 1865 C C . GLN A 1 231 ? 55.031 11.547 57.938 1 18.77 231 GLN A C 1
ATOM 1867 O O . GLN A 1 231 ? 56 12.086 57.438 1 18.77 231 GLN A O 1
ATOM 1872 N N . LEU A 1 232 ? 54.531 10.352 57.469 1 19 232 LEU A N 1
ATOM 1873 C CA . LEU A 1 232 ? 55.5 9.648 56.625 1 19 232 LEU A CA 1
ATOM 1874 C C . LEU A 1 232 ? 55.656 10.336 55.281 1 19 232 LEU A C 1
ATOM 1876 O O . LEU A 1 232 ? 56.312 9.812 54.375 1 19 232 LEU A O 1
ATOM 1880 N N . LEU A 1 233 ? 54.969 11.523 55.094 1 18.62 233 LEU A N 1
ATOM 1881 C CA . LEU A 1 233 ? 54.781 12.164 53.812 1 18.62 233 LEU A CA 1
ATOM 1882 C C . LEU A 1 233 ? 56.156 12.586 53.219 1 18.62 233 LEU A C 1
ATOM 1884 O O . LEU A 1 233 ? 56.344 12.586 52 1 18.62 233 LEU A O 1
ATOM 1888 N N . GLN A 1 234 ? 57.062 13.031 54.156 1 19.12 234 GLN A N 1
ATOM 1889 C CA . GLN A 1 234 ? 58.094 14 53.812 1 19.12 234 GLN A CA 1
ATOM 1890 C C . GLN A 1 234 ? 59.031 13.438 52.75 1 19.12 234 GLN A C 1
ATOM 1892 O O . GLN A 1 234 ? 59.469 14.156 51.844 1 19.12 234 GLN A O 1
ATOM 1897 N N . GLN A 1 235 ? 59.625 12.273 53.125 1 19.58 235 GLN A N 1
ATOM 1898 C CA . GLN A 1 235 ? 61.031 12.125 52.812 1 19.58 235 GLN A CA 1
ATOM 1899 C C . GLN A 1 235 ? 61.219 12.016 51.281 1 19.58 235 GLN A C 1
ATOM 1901 O O . GLN A 1 235 ? 62.375 12.039 50.812 1 19.58 235 GLN A O 1
ATOM 1906 N N . GLN A 1 236 ? 60.188 11.539 50.562 1 19.33 236 GLN A N 1
ATOM 1907 C CA . GLN A 1 236 ? 60.625 10.938 49.312 1 19.33 236 GLN A CA 1
ATOM 1908 C C . GLN A 1 236 ? 61.125 11.992 48.312 1 19.33 236 GLN A C 1
ATOM 1910 O O . GLN A 1 236 ? 60.781 11.945 47.156 1 19.33 236 GLN A O 1
ATOM 1915 N N . LEU A 1 237 ? 61.094 13.281 48.75 1 18.98 237 LEU A N 1
ATOM 1916 C CA . LEU A 1 237 ? 61.25 14.375 47.812 1 18.98 237 LEU A CA 1
ATOM 1917 C C . LEU A 1 237 ? 62.625 14.305 47.125 1 18.98 237 LEU A C 1
ATOM 1919 O O . LEU A 1 237 ? 62.812 14.906 46.062 1 18.98 237 LEU A O 1
ATOM 1923 N N . GLN A 1 238 ? 63.625 13.906 47.906 1 17.67 238 GLN A N 1
ATOM 1924 C CA . GLN A 1 238 ? 64.875 14.594 47.688 1 17.67 238 GLN A CA 1
ATOM 1925 C C . GLN A 1 238 ? 65.438 14.289 46.281 1 17.67 238 GLN A C 1
ATOM 1927 O O . GLN A 1 238 ? 65.938 15.188 45.594 1 17.67 238 GLN A O 1
ATOM 1932 N N . HIS A 1 239 ? 66 13.07 46.062 1 18.33 239 HIS A N 1
ATOM 1933 C CA . HIS A 1 239 ? 67.312 12.898 45.531 1 18.33 239 HIS A CA 1
ATOM 1934 C C . HIS A 1 239 ? 67.375 13.07 44.031 1 18.33 239 HIS A C 1
ATOM 1936 O O . HIS A 1 239 ? 68.438 12.953 43.438 1 18.33 239 HIS A O 1
ATOM 1942 N N . ASP A 1 240 ? 66.25 12.977 43.312 1 18.11 240 ASP A N 1
ATOM 1943 C CA . ASP A 1 240 ? 66.5 12.461 41.969 1 18.11 240 ASP A CA 1
ATOM 1944 C C . ASP A 1 240 ? 67.188 13.516 41.094 1 18.11 240 ASP A C 1
ATOM 1946 O O . ASP A 1 240 ? 66.562 14.078 40.188 1 18.11 240 ASP A O 1
ATOM 1950 N N . GLN A 1 241 ? 68.062 14.391 41.719 1 17.98 241 GLN A N 1
ATOM 1951 C CA . GLN A 1 241 ? 68.5 15.578 41 1 17.98 241 GLN A CA 1
ATOM 1952 C C . GLN A 1 241 ? 69.125 15.203 39.688 1 17.98 241 GLN A C 1
ATOM 1954 O O . GLN A 1 241 ? 69 15.914 38.688 1 17.98 241 GLN A O 1
ATOM 1959 N N . GLU A 1 242 ? 70.25 14.359 39.781 1 18 242 GLU A N 1
ATOM 1960 C CA . GLU A 1 242 ? 71.5 14.711 39.094 1 18 242 GLU A CA 1
ATOM 1961 C C . GLU A 1 242 ? 71.375 14.453 37.594 1 18 242 GLU A C 1
ATOM 1963 O O . GLU A 1 242 ? 72.062 15.102 36.812 1 18 242 GLU A O 1
ATOM 1968 N N . LEU A 1 243 ? 70.875 13.25 37.156 1 18.3 243 LEU A N 1
ATOM 1969 C CA . LEU A 1 243 ? 71.625 12.594 36.125 1 18.3 243 LEU A CA 1
ATOM 1970 C C . LEU A 1 243 ? 71.562 13.359 34.812 1 18.3 243 LEU A C 1
ATOM 1972 O O . LEU A 1 243 ? 70.5 13.555 34.281 1 18.3 243 LEU A O 1
ATOM 1976 N N . ILE A 1 244 ? 72.625 14.164 34.5 1 18.06 244 ILE A N 1
ATOM 1977 C CA . ILE A 1 244 ? 73.062 15.102 33.438 1 18.06 244 ILE A CA 1
ATOM 1978 C C . ILE A 1 244 ? 73 14.414 32.094 1 18.06 244 ILE A C 1
ATOM 1980 O O . ILE A 1 244 ? 73.5 13.32 31.906 1 18.06 244 ILE A O 1
ATOM 1984 N N . LEU A 1 245 ? 72.125 14.859 31.172 1 17.73 245 LEU A N 1
ATOM 1985 C CA . LEU A 1 245 ? 71.625 14.531 29.844 1 17.73 245 LEU A CA 1
ATOM 1986 C C . LEU A 1 245 ? 72.75 14.516 28.812 1 17.73 245 LEU A C 1
ATOM 1988 O O . LEU A 1 245 ? 73.25 15.57 28.438 1 17.73 245 LEU A O 1
ATOM 1992 N N . GLN A 1 246 ? 73.812 13.719 29.172 1 18.34 246 GLN A N 1
ATOM 1993 C CA . GLN A 1 246 ? 75 13.859 28.266 1 18.34 246 GLN A CA 1
ATOM 1994 C C . GLN A 1 246 ? 74.562 13.719 26.812 1 18.34 246 GLN A C 1
ATOM 1996 O O . GLN A 1 246 ? 73.625 12.992 26.5 1 18.34 246 GLN A O 1
ATOM 2001 N N . PRO A 1 247 ? 75.188 14.586 25.953 1 20.45 247 PRO A N 1
ATOM 2002 C CA . PRO A 1 247 ? 74.875 14.906 24.562 1 20.45 247 PRO A CA 1
ATOM 2003 C C . PRO A 1 247 ? 75.125 13.742 23.609 1 20.45 247 PRO A C 1
ATOM 2005 O O . PRO A 1 247 ? 76.25 13.273 23.516 1 20.45 247 PRO A O 1
ATOM 2008 N N . PRO A 1 248 ? 74.5 12.57 23.812 1 18.38 248 PRO A N 1
ATOM 2009 C CA . PRO A 1 248 ? 75.125 11.414 23.172 1 18.38 248 PRO A CA 1
ATOM 2010 C C . PRO A 1 248 ? 75.562 11.703 21.734 1 18.38 248 PRO A C 1
ATOM 2012 O O . PRO A 1 248 ? 75 12.586 21.078 1 18.38 248 PRO A O 1
ATOM 2015 N N . GLN A 1 249 ? 76.75 11.25 21.344 1 18.8 249 GLN A N 1
ATOM 2016 C CA . GLN A 1 249 ? 77.688 11.227 20.219 1 18.8 249 GLN A CA 1
ATOM 2017 C C . GLN A 1 249 ? 77 10.891 18.906 1 18.8 249 GLN A C 1
ATOM 2019 O O . GLN A 1 249 ? 76 10.125 18.906 1 18.8 249 GLN A O 1
ATOM 2024 N N . GLN A 1 250 ? 77.25 11.609 17.75 1 19.34 250 GLN A N 1
ATOM 2025 C CA . GLN A 1 250 ? 76.875 11.828 16.359 1 19.34 250 GLN A CA 1
ATOM 2026 C C . GLN A 1 250 ? 77.062 10.555 15.531 1 19.34 250 GLN A C 1
ATOM 2028 O O . GLN A 1 250 ? 78.062 10.406 14.812 1 19.34 250 GLN A O 1
ATOM 2033 N N . GLN A 1 251 ? 77.062 9.359 16.109 1 17.91 251 GLN A N 1
ATOM 2034 C CA . GLN A 1 251 ? 77.688 8.273 15.344 1 17.91 251 GLN A CA 1
ATOM 2035 C C . GLN A 1 251 ? 77.188 8.242 13.914 1 17.91 251 GLN A C 1
ATOM 2037 O O . GLN A 1 251 ? 76 8.531 13.664 1 17.91 251 GLN A O 1
ATOM 2042 N N . GLN A 1 252 ? 78.125 8 12.945 1 19.14 252 GLN A N 1
ATOM 2043 C CA . GLN A 1 252 ? 78.375 7.953 11.508 1 19.14 252 GLN A CA 1
ATOM 2044 C C . GLN A 1 252 ? 77.375 7.051 10.805 1 19.14 252 GLN A C 1
ATOM 2046 O O . GLN A 1 252 ? 77.188 5.898 11.203 1 19.14 252 GLN A O 1
ATOM 2051 N N . LEU A 1 253 ? 76.312 7.609 10.305 1 17.42 253 LEU A N 1
ATOM 2052 C CA . LEU A 1 253 ? 75.188 7.023 9.539 1 17.42 253 LEU A CA 1
ATOM 2053 C C . LEU A 1 253 ? 75.75 6.164 8.398 1 17.42 253 LEU A C 1
ATOM 2055 O O . LEU A 1 253 ? 76.25 6.691 7.414 1 17.42 253 LEU A O 1
ATOM 2059 N N . LYS A 1 254 ? 76.688 5.164 8.695 1 17.22 254 LYS A N 1
ATOM 2060 C CA . LYS A 1 254 ? 77.25 4.328 7.668 1 17.22 254 LYS A CA 1
ATOM 2061 C C . LYS A 1 254 ? 76.25 3.994 6.57 1 17.22 254 LYS A C 1
ATOM 2063 O O . LYS A 1 254 ? 75.062 3.732 6.852 1 17.22 254 LYS A O 1
ATOM 2068 N N . ASP A 1 255 ? 76.625 4.277 5.285 1 18.97 255 ASP A N 1
ATOM 2069 C CA . ASP A 1 255 ? 76.125 4.234 3.91 1 18.97 255 ASP A CA 1
ATOM 2070 C C . ASP A 1 255 ? 75.625 2.834 3.551 1 18.97 255 ASP A C 1
ATOM 2072 O O . ASP A 1 255 ? 76.438 1.909 3.396 1 18.97 255 ASP A O 1
ATOM 2076 N N . ILE A 1 256 ? 75.062 2.139 4.441 1 18.55 256 ILE A N 1
ATOM 2077 C CA . ILE A 1 256 ? 74.875 0.73 4.102 1 18.55 256 ILE A CA 1
ATOM 2078 C C . ILE A 1 256 ? 74.312 0.607 2.676 1 18.55 256 ILE A C 1
ATOM 2080 O O . ILE A 1 256 ? 73.25 1.081 2.371 1 18.55 256 ILE A O 1
ATOM 2084 N N . ASN A 1 257 ? 75.312 0.52 1.706 1 19.33 257 ASN A N 1
ATOM 2085 C CA . ASN A 1 257 ? 75.25 0.213 0.28 1 19.33 257 ASN A CA 1
ATOM 2086 C C . ASN A 1 257 ? 74.312 -0.947 -0.02 1 19.33 257 ASN A C 1
ATOM 2088 O O . ASN A 1 257 ? 74.625 -2.105 0.229 1 19.33 257 ASN A O 1
ATOM 2092 N N . ILE A 1 258 ? 73.188 -0.828 0.471 1 19.7 258 ILE A N 1
ATOM 2093 C CA . ILE A 1 258 ? 72.312 -1.958 0.215 1 19.7 258 ILE A CA 1
ATOM 2094 C C . ILE A 1 258 ? 72.375 -2.332 -1.265 1 19.7 258 ILE A C 1
ATOM 2096 O O . ILE A 1 258 ? 72.062 -1.501 -2.133 1 19.7 258 ILE A O 1
ATOM 2100 N N . ASN A 1 259 ? 73.312 -3.189 -1.576 1 17.58 259 ASN A N 1
ATOM 2101 C CA . ASN A 1 259 ? 73.5 -3.754 -2.908 1 17.58 259 ASN A CA 1
ATOM 2102 C C . ASN A 1 259 ? 72.188 -3.947 -3.629 1 17.58 259 ASN A C 1
ATOM 2104 O O . ASN A 1 259 ? 71.25 -4.57 -3.092 1 17.58 259 ASN A O 1
ATOM 2108 N N . LYS A 1 260 ? 71.875 -2.994 -4.504 1 21.55 260 LYS A N 1
ATOM 2109 C CA . LYS A 1 260 ? 70.812 -2.785 -5.488 1 21.55 260 LYS A CA 1
ATOM 2110 C C . LYS A 1 260 ? 70.5 -4.07 -6.258 1 21.55 260 LYS A C 1
ATOM 2112 O O . LYS A 1 260 ? 69.688 -4.078 -7.168 1 21.55 260 LYS A O 1
ATOM 2117 N N . ASP A 1 261 ? 71.625 -4.938 -6.262 1 18.97 261 ASP A N 1
ATOM 2118 C CA . ASP A 1 261 ? 71.688 -5.883 -7.371 1 18.97 261 ASP A CA 1
ATOM 2119 C C . ASP A 1 261 ? 70.438 -6.766 -7.406 1 18.97 261 ASP A C 1
ATOM 2121 O O . ASP A 1 261 ? 69.875 -6.98 -8.469 1 18.97 261 ASP A O 1
ATOM 2125 N N . GLU A 1 262 ? 70.5 -7.754 -6.484 1 20.27 262 GLU A N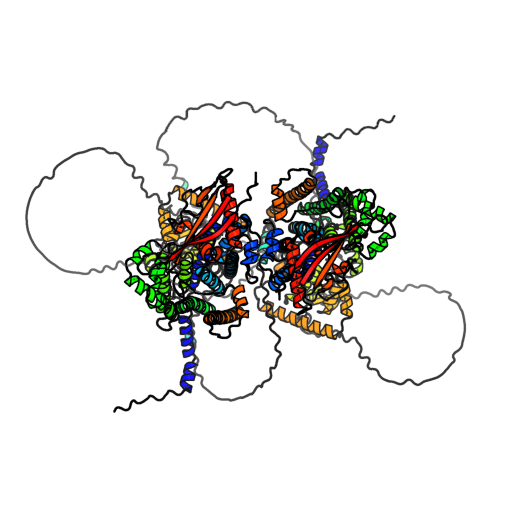 1
ATOM 2126 C CA . GLU A 1 262 ? 70.062 -9.078 -6.941 1 20.27 262 GLU A CA 1
ATOM 2127 C C . GLU A 1 262 ? 68.562 -9.156 -7.117 1 20.27 262 GLU A C 1
ATOM 2129 O O . GLU A 1 262 ? 68.062 -10.203 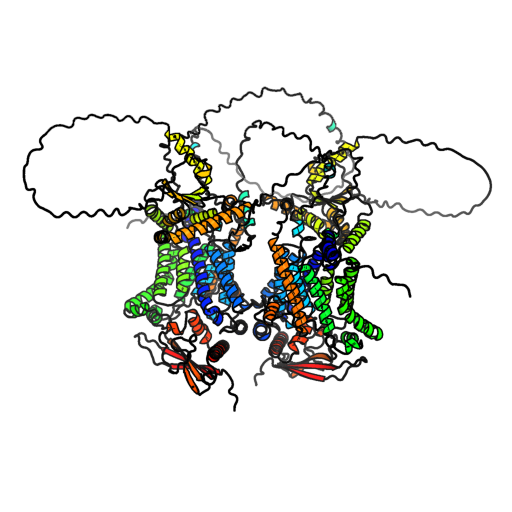-7.496 1 20.27 262 GLU A O 1
ATOM 2134 N N . ILE A 1 263 ? 67.875 -8.266 -6.434 1 21.66 263 ILE A N 1
ATOM 2135 C CA . ILE A 1 263 ? 66.562 -8.891 -6.477 1 21.66 263 ILE A CA 1
ATOM 2136 C C . ILE A 1 263 ? 66.062 -8.891 -7.91 1 21.66 263 ILE A C 1
ATOM 2138 O O . ILE A 1 263 ? 65.562 -7.871 -8.398 1 21.66 263 ILE A O 1
ATOM 2142 N N . GLY A 1 264 ? 66.875 -9.242 -8.859 1 20.48 264 GLY A N 1
ATOM 2143 C CA . GLY A 1 264 ? 66.625 -9.453 -10.266 1 20.48 264 GLY A CA 1
ATOM 2144 C C . GLY A 1 264 ? 65.312 -10.234 -10.508 1 20.48 264 GLY A C 1
ATOM 2145 O O . GLY A 1 264 ? 65.25 -11.422 -10.172 1 20.48 264 GLY A O 1
ATOM 2146 N N . ILE A 1 265 ? 64.25 -9.672 -10.188 1 22.45 265 ILE A N 1
ATOM 2147 C CA . ILE A 1 265 ? 63.062 -10.391 -10.617 1 22.45 265 ILE A CA 1
ATOM 2148 C C . ILE A 1 265 ? 63.25 -10.867 -12.062 1 22.45 265 ILE A C 1
ATOM 2150 O O . ILE A 1 265 ? 63.375 -10.055 -12.977 1 22.45 265 ILE A O 1
ATOM 2154 N N . GLU A 1 266 ? 64.125 -11.922 -12.258 1 21.45 266 GLU A N 1
ATOM 2155 C CA . GLU A 1 266 ? 64.312 -12.508 -13.578 1 21.45 266 GLU A CA 1
ATOM 2156 C C . GLU A 1 266 ? 63 -12.57 -14.367 1 21.45 266 GLU A C 1
ATOM 2158 O O . GLU A 1 266 ? 62.031 -13.188 -13.93 1 21.45 266 GLU A O 1
ATOM 2163 N N . ILE A 1 267 ? 62.688 -11.57 -15.031 1 24.17 267 ILE A N 1
ATOM 2164 C CA . ILE A 1 267 ? 61.781 -11.531 -16.188 1 24.17 267 ILE A CA 1
ATOM 2165 C C . ILE A 1 267 ? 62.219 -12.594 -17.203 1 24.17 267 ILE A C 1
ATOM 2167 O O . ILE A 1 267 ? 63 -12.312 -18.109 1 24.17 267 ILE A O 1
ATOM 2171 N N . GLY A 1 268 ? 62.969 -13.641 -16.734 1 23.12 268 GLY A N 1
ATOM 2172 C CA . GLY A 1 268 ? 63.625 -14.57 -17.641 1 23.12 268 GLY A CA 1
ATOM 2173 C C . GLY A 1 268 ? 62.75 -15.016 -18.797 1 23.12 268 GLY A C 1
ATOM 2174 O O . GLY A 1 268 ? 61.562 -14.727 -18.812 1 23.12 268 GLY A O 1
ATOM 2175 N N . SER A 1 269 ? 63.375 -15.898 -19.734 1 24.27 269 SER A N 1
ATOM 2176 C CA . SER A 1 269 ? 62.969 -16.547 -20.984 1 24.27 269 SER A CA 1
ATOM 2177 C C . SER A 1 269 ? 61.594 -17.172 -20.859 1 24.27 269 SER A C 1
ATOM 2179 O O . SER A 1 269 ? 61.219 -17.672 -19.797 1 24.27 269 SER A O 1
ATOM 2181 N N . GLU A 1 270 ? 60.719 -16.703 -21.672 1 25.48 270 GLU A N 1
ATOM 2182 C CA . GLU A 1 270 ? 59.344 -17.047 -21.906 1 25.48 270 GLU A CA 1
ATOM 2183 C C . GLU A 1 270 ? 59.094 -18.547 -21.719 1 25.48 270 GLU A C 1
ATOM 2185 O O . GLU A 1 270 ? 57.938 -19 -21.703 1 25.48 270 GLU A O 1
ATOM 2190 N N . ARG A 1 271 ? 60.125 -19.391 -22.047 1 26.58 271 ARG A N 1
ATOM 2191 C CA . ARG A 1 271 ? 59.969 -20.844 -22.125 1 26.58 271 ARG A CA 1
ATOM 2192 C C . ARG A 1 271 ? 59.656 -21.438 -20.75 1 26.58 271 ARG A C 1
ATOM 2194 O O . ARG A 1 271 ? 58.969 -22.438 -20.656 1 26.58 271 ARG A O 1
ATOM 2201 N N . GLY A 1 272 ? 60.562 -21.266 -19.859 1 26 272 GLY A N 1
ATOM 2202 C CA . GLY A 1 272 ? 60.594 -22.25 -18.797 1 26 272 GLY A CA 1
ATOM 2203 C C . GLY A 1 272 ? 59.344 -22.266 -17.938 1 26 272 GLY A C 1
ATOM 2204 O O . GLY A 1 272 ? 58.875 -23.328 -17.531 1 26 272 GLY A O 1
ATOM 2205 N N . ILE A 1 273 ? 59.156 -21.094 -17.188 1 26.92 273 ILE A N 1
ATOM 2206 C CA . ILE A 1 273 ? 58.094 -21.422 -16.234 1 26.92 273 ILE A CA 1
ATOM 2207 C C . ILE A 1 273 ? 56.75 -21.547 -16.984 1 26.92 273 ILE A C 1
ATOM 2209 O O . ILE A 1 273 ? 56.156 -20.531 -17.359 1 26.92 273 ILE A O 1
ATOM 2213 N N . GLU A 1 274 ? 56.594 -22.156 -18.094 1 27.19 274 GLU A N 1
ATOM 2214 C CA . GLU A 1 274 ? 55.344 -22.828 -18.391 1 27.19 274 GLU A CA 1
ATOM 2215 C C . GLU A 1 274 ? 54.594 -23.203 -17.109 1 27.19 274 GLU A C 1
ATOM 2217 O O . GLU A 1 274 ? 54.75 -24.312 -16.594 1 27.19 274 GLU A O 1
ATOM 2222 N N . GLN A 1 275 ? 54.844 -22.531 -16.094 1 28.19 275 GLN A N 1
ATOM 2223 C CA . GLN A 1 275 ? 53.938 -22.844 -14.977 1 28.19 275 GLN A CA 1
ATOM 2224 C C . GLN A 1 275 ? 52.5 -22.891 -15.445 1 28.19 275 GLN A C 1
ATOM 2226 O O . GLN A 1 275 ? 51.969 -21.906 -15.984 1 28.19 275 GLN A O 1
ATOM 2231 N N . LYS A 1 276 ? 52.062 -23.984 -15.875 1 30.48 276 LYS A N 1
ATOM 2232 C CA . LYS A 1 276 ? 50.656 -24.359 -15.898 1 30.48 276 LYS A CA 1
ATOM 2233 C C . LYS A 1 276 ? 49.844 -23.562 -14.891 1 30.48 276 LYS A C 1
ATOM 2235 O O . LYS A 1 276 ? 50.031 -23.688 -13.68 1 30.48 276 LYS A O 1
ATOM 2240 N N . VAL A 1 277 ? 49.781 -22.375 -15.016 1 31.81 277 VAL A N 1
ATOM 2241 C CA . VAL A 1 277 ? 48.656 -21.734 -14.367 1 31.81 277 VAL A CA 1
ATOM 2242 C C . VAL A 1 277 ? 47.531 -22.75 -14.156 1 31.81 277 VAL A C 1
ATOM 2244 O O . VAL A 1 277 ? 46.812 -23.078 -15.094 1 31.81 277 VAL A O 1
ATOM 2247 N N . ILE A 1 278 ? 47.844 -23.938 -13.828 1 31.52 278 ILE A N 1
ATOM 2248 C CA . ILE A 1 278 ? 46.812 -24.812 -13.32 1 31.52 278 ILE A CA 1
ATOM 2249 C C . ILE A 1 278 ? 45.781 -24 -12.555 1 31.52 278 ILE A C 1
ATOM 2251 O O . ILE A 1 278 ? 46.062 -23.422 -11.5 1 31.52 278 ILE A O 1
ATOM 2255 N N . GLN A 1 279 ? 45.031 -23.172 -13.148 1 36.47 279 GLN A N 1
ATOM 2256 C CA . GLN A 1 279 ? 43.781 -22.75 -12.508 1 36.47 279 GLN A CA 1
ATOM 2257 C C . GLN A 1 279 ? 43.344 -23.766 -11.469 1 36.47 279 GLN A C 1
ATOM 2259 O O . GLN A 1 279 ? 42.938 -24.875 -11.82 1 36.47 279 GLN A O 1
ATOM 2264 N N . ALA A 1 280 ? 44.062 -23.938 -10.523 1 41.41 280 ALA A N 1
ATOM 2265 C CA . ALA A 1 280 ? 43.625 -24.797 -9.414 1 41.41 280 ALA A CA 1
ATOM 2266 C C . ALA A 1 280 ? 42.125 -24.922 -9.383 1 41.41 280 ALA A C 1
ATOM 2268 O O . ALA A 1 280 ? 41.406 -23.922 -9.266 1 41.41 280 ALA A O 1
ATOM 2269 N N . LYS A 1 281 ? 41.656 -25.844 -10.148 1 54.97 281 LYS A N 1
ATOM 2270 C CA . LYS A 1 281 ? 40.25 -26.172 -10.141 1 54.97 281 LYS A CA 1
ATOM 2271 C C . LYS A 1 281 ? 39.656 -26.047 -8.734 1 54.97 281 LYS A C 1
ATOM 2273 O O . LYS A 1 281 ? 40.188 -26.641 -7.789 1 54.97 281 LYS A O 1
ATOM 2278 N N . ARG A 1 282 ? 38.969 -24.984 -8.422 1 63.72 282 ARG A N 1
ATOM 2279 C CA . ARG A 1 282 ? 38.25 -24.781 -7.168 1 63.72 282 ARG A CA 1
ATOM 2280 C C . ARG A 1 282 ? 37.625 -26.094 -6.684 1 63.72 282 ARG A C 1
ATOM 2282 O O . ARG A 1 282 ? 37.219 -26.922 -7.492 1 63.72 282 ARG A O 1
ATOM 2289 N N . ASP A 1 283 ? 37.906 -26.359 -5.41 1 79.56 283 ASP A N 1
ATOM 2290 C CA . ASP A 1 283 ? 37.219 -27.484 -4.777 1 79.56 283 ASP A CA 1
ATOM 2291 C C . ASP A 1 283 ? 35.719 -27.453 -5.082 1 79.56 283 ASP A C 1
ATOM 2293 O O . ASP A 1 283 ? 35.062 -26.453 -4.836 1 79.56 283 ASP A O 1
ATOM 2297 N N . PRO A 1 284 ? 35.344 -28.422 -5.793 1 83.31 284 PRO A N 1
ATOM 2298 C CA . PRO A 1 284 ? 33.938 -28.453 -6.133 1 83.31 284 PRO A CA 1
ATOM 2299 C C . PRO A 1 284 ? 33.031 -28.219 -4.922 1 83.31 284 PRO A C 1
ATOM 2301 O O . PRO A 1 284 ? 31.922 -27.703 -5.059 1 83.31 284 PRO A O 1
ATOM 2304 N N . ASP A 1 285 ? 33.438 -28.562 -3.777 1 86.31 285 ASP A N 1
ATOM 2305 C CA . ASP A 1 285 ? 32.625 -28.438 -2.586 1 86.31 285 ASP A CA 1
ATOM 2306 C C . ASP A 1 285 ? 32.5 -26.984 -2.148 1 86.31 285 ASP A C 1
ATOM 2308 O O . ASP A 1 285 ? 31.625 -26.641 -1.339 1 86.31 285 ASP A O 1
ATOM 2312 N N . SER A 1 286 ? 33.344 -26.156 -2.725 1 89 286 SER A N 1
ATOM 2313 C CA . SER A 1 286 ? 33.281 -24.734 -2.396 1 89 286 SER A CA 1
ATOM 2314 C C . SER A 1 286 ? 32.031 -24.094 -3.002 1 89 286 SER A C 1
ATOM 2316 O O . SER A 1 286 ? 31.641 -23.016 -2.576 1 89 286 SER A O 1
ATOM 2318 N N . TYR A 1 287 ? 31.5 -24.781 -3.953 1 93.06 287 TYR A N 1
ATOM 2319 C CA . TYR A 1 287 ? 30.312 -24.234 -4.605 1 93.06 287 TYR A CA 1
ATOM 2320 C C . TYR A 1 287 ? 29.047 -24.672 -3.867 1 93.06 287 TYR A C 1
ATOM 2322 O O . TYR A 1 287 ? 27.953 -24.234 -4.207 1 93.06 287 TYR A O 1
ATOM 2330 N N . ARG A 1 288 ? 29.203 -25.438 -2.846 1 94.75 288 ARG A N 1
ATOM 2331 C CA . ARG A 1 288 ? 28.047 -25.969 -2.135 1 94.75 288 ARG A CA 1
ATOM 2332 C C . ARG A 1 288 ? 27.734 -25.125 -0.903 1 94.75 288 ARG A C 1
ATOM 2334 O O . ARG A 1 288 ? 28.625 -24.656 -0.215 1 94.75 288 ARG A O 1
ATOM 2341 N N . PHE A 1 289 ? 26.453 -24.922 -0.754 1 95 289 PHE A N 1
ATOM 2342 C CA . PHE A 1 289 ? 25.938 -24.188 0.398 1 95 289 PHE A CA 1
ATOM 2343 C C . PHE A 1 289 ? 24.859 -24.984 1.107 1 95 289 PHE A C 1
ATOM 2345 O O . PHE A 1 289 ? 23.984 -25.562 0.459 1 95 289 PHE A O 1
ATOM 2352 N N . VAL A 1 290 ? 24.953 -25.062 2.457 1 95.31 290 VAL A N 1
ATOM 2353 C CA . VAL A 1 290 ? 23.953 -25.797 3.211 1 95.31 290 VAL A CA 1
ATOM 2354 C C . VAL A 1 290 ? 23.438 -24.938 4.363 1 95.31 290 VAL A C 1
ATOM 2356 O O . VAL A 1 290 ? 24.219 -24.219 5.004 1 95.31 290 VAL A O 1
ATOM 2359 N N . SER A 1 291 ? 22.219 -24.797 4.531 1 96.06 291 SER A N 1
ATOM 2360 C CA . SER A 1 291 ? 21.5 -24.141 5.621 1 96.06 291 SER A CA 1
ATOM 2361 C C . SER A 1 291 ? 20.125 -24.75 5.816 1 96.06 291 SER A C 1
ATOM 2363 O O . SER A 1 291 ? 19.719 -25.625 5.059 1 96.06 291 SER A O 1
ATOM 2365 N N . PHE A 1 292 ? 19.438 -24.297 6.816 1 97.19 292 PHE A N 1
ATOM 2366 C CA . PHE A 1 292 ? 18.078 -24.781 6.98 1 97.19 292 PHE A CA 1
ATOM 2367 C C . PHE A 1 292 ? 17.172 -24.219 5.891 1 97.19 292 PHE A C 1
ATOM 2369 O O . PHE A 1 292 ? 16.062 -24.703 5.688 1 97.19 292 PHE A O 1
ATOM 2376 N N . GLY A 1 293 ? 17.656 -23.172 5.188 1 97.31 293 GLY A N 1
ATOM 2377 C CA . GLY A 1 293 ? 16.953 -22.703 4.012 1 97.31 293 GLY A CA 1
ATOM 2378 C C . GLY A 1 293 ? 16.906 -23.719 2.893 1 97.31 293 GLY A C 1
ATOM 2379 O O . GLY A 1 293 ? 15.852 -23.969 2.305 1 97.31 293 GLY A O 1
ATOM 2380 N N . THR A 1 294 ? 18.047 -24.328 2.613 1 97.75 294 THR A N 1
ATOM 2381 C CA . THR A 1 294 ? 18.094 -25.359 1.59 1 97.75 294 THR A CA 1
ATOM 2382 C C . THR A 1 294 ? 17.297 -26.594 2.023 1 97.75 294 THR A C 1
ATOM 2384 O O . THR A 1 294 ? 16.641 -27.234 1.199 1 97.75 294 THR A O 1
ATOM 2387 N N . CYS A 1 295 ? 17.312 -26.859 3.318 1 97.5 295 CYS A N 1
ATOM 2388 C CA . CYS A 1 295 ? 16.516 -27.969 3.842 1 97.5 295 CYS A CA 1
ATOM 2389 C C . CYS A 1 295 ? 15.031 -27.703 3.641 1 97.5 295 CYS A C 1
ATOM 2391 O O . CYS A 1 295 ? 14.289 -28.625 3.273 1 97.5 295 CYS A O 1
ATOM 2393 N N . ALA A 1 296 ? 14.688 -26.5 3.904 1 98.31 296 ALA A N 1
ATOM 2394 C CA . ALA A 1 296 ? 13.281 -26.125 3.783 1 98.31 296 ALA A CA 1
ATOM 2395 C C . ALA A 1 296 ? 12.789 -26.297 2.348 1 98.31 296 ALA A C 1
ATOM 2397 O O . ALA A 1 296 ? 11.656 -26.703 2.113 1 98.31 296 ALA A O 1
ATOM 2398 N N . ILE A 1 297 ? 13.594 -25.984 1.394 1 98.31 297 ILE A N 1
ATOM 2399 C CA . ILE A 1 297 ? 13.219 -26.078 -0.011 1 98.31 297 ILE A CA 1
ATOM 2400 C C . ILE A 1 297 ? 13.008 -27.547 -0.385 1 98.31 297 ILE A C 1
ATOM 2402 O O . ILE A 1 297 ? 11.992 -27.906 -0.974 1 98.31 297 ILE A O 1
ATOM 2406 N N . ILE A 1 298 ? 13.945 -28.391 -0.017 1 97.69 298 ILE A N 1
ATOM 2407 C CA . ILE A 1 298 ? 13.828 -29.812 -0.315 1 97.69 298 ILE A CA 1
ATOM 2408 C C . ILE A 1 298 ? 12.617 -30.406 0.407 1 97.69 298 ILE A C 1
ATOM 2410 O O . ILE A 1 298 ? 11.867 -31.188 -0.168 1 97.69 298 ILE A O 1
ATOM 2414 N N . LEU A 1 299 ? 12.484 -29.953 1.623 1 97.81 299 LEU A N 1
ATOM 2415 C CA . LEU A 1 299 ? 11.359 -30.438 2.416 1 97.81 299 LEU A CA 1
ATOM 2416 C C . LEU A 1 299 ? 10.039 -30.078 1.753 1 97.81 299 LEU A C 1
ATOM 2418 O O . LEU A 1 299 ? 9.148 -30.922 1.628 1 97.81 299 LEU A O 1
ATOM 2422 N N . GLN A 1 300 ? 9.875 -28.859 1.359 1 98.25 300 GLN A N 1
ATOM 2423 C CA . GLN A 1 300 ? 8.625 -28.391 0.761 1 98.25 300 GLN A CA 1
ATOM 2424 C C . GLN A 1 300 ? 8.344 -29.125 -0.554 1 98.25 300 GLN A C 1
ATOM 2426 O O . GLN A 1 300 ? 7.195 -29.453 -0.85 1 98.25 300 GLN A O 1
ATOM 2431 N N . ILE A 1 301 ? 9.398 -29.297 -1.354 1 98.06 301 ILE A N 1
ATOM 2432 C CA . ILE A 1 301 ? 9.242 -30.078 -2.578 1 98.06 301 ILE A CA 1
ATOM 2433 C C . ILE A 1 301 ? 8.734 -31.484 -2.24 1 98.06 301 ILE A C 1
ATOM 2435 O O . ILE A 1 301 ? 7.766 -31.953 -2.836 1 98.06 301 ILE A O 1
ATOM 2439 N N . GLY A 1 302 ? 9.328 -32.062 -1.277 1 97.56 302 GLY A N 1
ATOM 2440 C CA . GLY A 1 302 ? 8.93 -33.406 -0.858 1 97.56 302 GLY A CA 1
ATOM 2441 C C . GLY A 1 302 ? 7.52 -33.469 -0.299 1 97.56 302 GLY A C 1
ATOM 2442 O O . GLY A 1 302 ? 6.766 -34.406 -0.587 1 97.56 302 GLY A O 1
ATOM 2443 N N . LEU A 1 303 ? 7.176 -32.469 0.497 1 97.44 303 LEU A N 1
ATOM 2444 C CA . LEU A 1 303 ? 5.852 -32.438 1.111 1 97.44 303 LEU A CA 1
ATOM 2445 C C . LEU A 1 303 ? 4.762 -32.344 0.049 1 97.44 303 LEU A C 1
ATOM 2447 O O . LEU A 1 303 ? 3.701 -32.938 0.179 1 97.44 303 LEU A O 1
ATOM 2451 N N . MET A 1 304 ? 4.969 -31.547 -0.944 1 97.56 304 MET A N 1
ATOM 2452 C CA . MET A 1 304 ? 3.975 -31.438 -2.008 1 97.56 304 MET A CA 1
ATOM 2453 C C . MET A 1 304 ? 3.705 -32.781 -2.648 1 97.56 304 MET A C 1
ATOM 2455 O O . MET A 1 304 ? 2.549 -33.188 -2.816 1 97.56 304 MET A O 1
ATOM 2459 N N . TYR A 1 305 ? 4.812 -33.562 -2.934 1 97.44 305 TYR A N 1
ATOM 2460 C CA . TYR A 1 305 ? 4.66 -34.844 -3.621 1 97.44 305 TYR A CA 1
ATOM 2461 C C . TYR A 1 305 ? 4.145 -35.906 -2.67 1 97.44 305 TYR A C 1
ATOM 2463 O O . TYR A 1 305 ? 3.154 -36.594 -2.965 1 97.44 305 TYR A O 1
ATOM 2471 N N . CYS A 1 306 ? 4.664 -36 -1.515 1 96.38 306 CYS A N 1
ATOM 2472 C CA . CYS A 1 306 ? 4.277 -37.062 -0.583 1 96.38 306 CYS A CA 1
ATOM 2473 C C . CYS A 1 306 ? 2.842 -36.875 -0.111 1 96.38 306 CYS A C 1
ATOM 2475 O O . CYS A 1 306 ? 2.074 -37.844 -0.053 1 96.38 306 CYS A O 1
ATOM 2477 N N . THR A 1 307 ? 2.486 -35.688 0.228 1 96.31 307 THR A N 1
ATOM 2478 C CA . THR A 1 307 ? 1.123 -35.438 0.68 1 96.31 307 THR A CA 1
ATOM 2479 C C . THR A 1 307 ? 0.127 -35.656 -0.453 1 96.31 307 THR A C 1
ATOM 2481 O O . THR A 1 307 ? -0.992 -36.125 -0.22 1 96.31 307 THR A O 1
ATOM 2484 N N . SER A 1 308 ? 0.501 -35.281 -1.664 1 96.38 308 SER A N 1
ATOM 2485 C CA . SER A 1 308 ? -0.344 -35.562 -2.816 1 96.38 308 SER A CA 1
ATOM 2486 C C . SER A 1 308 ? -0.614 -37.062 -2.939 1 96.38 308 SER A C 1
ATOM 2488 O O . SER A 1 308 ? -1.742 -37.469 -3.219 1 96.38 308 SER A O 1
ATOM 2490 N N . TYR A 1 309 ? 0.404 -37.906 -2.764 1 96.06 309 TYR A N 1
ATOM 2491 C CA . TYR A 1 309 ? 0.253 -39.344 -2.818 1 96.06 309 TYR A CA 1
ATOM 2492 C C . TYR A 1 309 ? -0.735 -39.844 -1.765 1 96.06 309 TYR A C 1
ATOM 2494 O O . TYR A 1 309 ? -1.616 -40.656 -2.059 1 96.06 309 TYR A O 1
ATOM 2502 N N . PHE A 1 310 ? -0.624 -39.344 -0.592 1 95.19 310 PHE A N 1
ATOM 2503 C CA . PHE A 1 310 ? -1.447 -39.812 0.508 1 95.19 310 PHE A CA 1
ATOM 2504 C C . PHE A 1 310 ? -2.887 -39.344 0.36 1 95.19 310 PHE A C 1
ATOM 2506 O O . PHE A 1 310 ? -3.805 -39.938 0.933 1 95.19 310 PHE A O 1
ATOM 2513 N N . HIS A 1 311 ? -3.135 -38.312 -0.374 1 95.56 311 HIS A N 1
ATOM 2514 C CA . HIS A 1 311 ? -4.492 -37.875 -0.668 1 95.56 311 HIS A CA 1
ATOM 2515 C C . HIS A 1 311 ? -5.164 -38.781 -1.688 1 95.56 311 HIS A C 1
ATOM 2517 O O . HIS A 1 311 ? -6.391 -38.781 -1.814 1 95.56 311 HIS A O 1
ATOM 2523 N N . LYS A 1 312 ? -4.344 -39.594 -2.461 1 95.25 312 LYS A N 1
ATOM 2524 C CA . LYS A 1 312 ? -4.848 -40.438 -3.537 1 95.25 312 LYS A CA 1
ATOM 2525 C C . LYS A 1 312 ? -5.352 -41.781 -2.996 1 95.25 312 LYS A C 1
ATOM 2527 O O . LYS A 1 312 ? -4.812 -42.812 -3.338 1 95.25 312 LYS A O 1
ATOM 2532 N N . SER A 1 313 ? -6.445 -41.688 -2.365 1 93.19 313 SER A N 1
ATOM 2533 C CA . SER A 1 313 ? -7.012 -42.844 -1.695 1 93.19 313 SER A CA 1
ATOM 2534 C C . SER A 1 313 ? -8.055 -43.531 -2.566 1 93.19 313 SER A C 1
ATOM 2536 O O . SER A 1 313 ? -8.508 -44.656 -2.256 1 93.19 313 SER A O 1
ATOM 2538 N N . GLY A 1 314 ? -8.375 -42.938 -3.705 1 94.5 314 GLY A N 1
ATOM 2539 C CA . GLY A 1 314 ? -9.398 -43.469 -4.574 1 94.5 314 GLY A CA 1
ATOM 2540 C C . GLY A 1 314 ? -8.984 -44.75 -5.262 1 94.5 314 GLY A C 1
ATOM 2541 O O . GLY A 1 314 ? -7.797 -44.969 -5.512 1 94.5 314 GLY A O 1
ATOM 2542 N N . ALA A 1 315 ? -9.93 -45.5 -5.637 1 94.81 315 ALA A N 1
ATOM 2543 C CA . ALA A 1 315 ? -9.703 -46.812 -6.254 1 94.81 315 ALA A CA 1
ATOM 2544 C C . ALA A 1 315 ? -8.992 -46.656 -7.602 1 94.81 315 ALA A C 1
ATOM 2546 O O . ALA A 1 315 ? -8.211 -47.5 -7.996 1 94.81 315 ALA A O 1
ATOM 2547 N N . GLU A 1 316 ? -9.227 -45.562 -8.227 1 94.12 316 GLU A N 1
ATOM 2548 C CA . GLU A 1 316 ? -8.672 -45.344 -9.555 1 94.12 316 GLU A CA 1
ATOM 2549 C C . GLU A 1 316 ? -7.148 -45.281 -9.516 1 94.12 316 GLU A C 1
ATOM 2551 O O . GLU A 1 316 ? -6.48 -45.625 -10.484 1 94.12 316 GLU A O 1
ATOM 2556 N N . TRP A 1 317 ? -6.645 -44.844 -8.461 1 94.5 317 TRP A N 1
ATOM 2557 C CA . TRP A 1 317 ? -5.195 -44.75 -8.328 1 94.5 317 TRP A CA 1
ATOM 2558 C C . TRP A 1 317 ? -4.586 -46.125 -8.008 1 94.5 317 TRP A C 1
ATOM 2560 O O . TRP A 1 317 ? -3.42 -46.375 -8.32 1 94.5 317 TRP A O 1
ATOM 2570 N N . HIS A 1 318 ? -5.332 -47.031 -7.469 1 92.94 318 HIS A N 1
ATOM 2571 C CA . HIS A 1 318 ? -4.855 -48.375 -7.133 1 92.94 318 HIS A CA 1
ATOM 2572 C C . HIS A 1 318 ? -5.055 -49.344 -8.297 1 92.94 318 HIS A C 1
ATOM 2574 O O . HIS A 1 318 ? -4.211 -50.219 -8.547 1 92.94 318 HIS A O 1
ATOM 2580 N N . ASN A 1 319 ? -6.16 -49.125 -8.992 1 93.44 319 ASN A N 1
ATOM 2581 C CA . ASN A 1 319 ? -6.469 -50.031 -10.094 1 93.44 319 ASN A CA 1
ATOM 2582 C C . ASN A 1 319 ? -5.82 -49.562 -11.398 1 93.44 319 ASN A C 1
ATOM 2584 O O . ASN A 1 319 ? -5.891 -50.25 -12.414 1 93.44 319 ASN A O 1
ATOM 2588 N N . GLY A 1 320 ? -5.227 -48.312 -11.344 1 95 320 GLY A N 1
ATOM 2589 C CA . GLY A 1 320 ? -4.473 -47.844 -12.492 1 95 320 GLY A CA 1
ATOM 2590 C C . GLY A 1 320 ? -5.316 -47.031 -13.461 1 95 320 GLY A C 1
ATOM 2591 O O . GLY A 1 320 ? -4.875 -46.75 -14.57 1 95 320 GLY A O 1
ATOM 2592 N N . ASP A 1 321 ? -6.523 -46.625 -13.125 1 95.38 321 ASP A N 1
ATOM 2593 C CA . ASP A 1 321 ? -7.445 -46 -14.07 1 95.38 321 ASP A CA 1
ATOM 2594 C C . ASP A 1 321 ? -7.395 -44.469 -13.961 1 95.38 321 ASP A C 1
ATOM 2596 O O . ASP A 1 321 ? -8.055 -43.781 -14.727 1 95.38 321 ASP A O 1
ATOM 2600 N N . ALA A 1 322 ? -6.676 -43.906 -13.055 1 96.31 322 ALA A N 1
ATOM 2601 C CA . ALA A 1 322 ? -6.691 -42.469 -12.766 1 96.31 322 ALA A CA 1
ATOM 2602 C C . ALA A 1 322 ? -6.238 -41.656 -13.977 1 96.31 322 ALA A C 1
ATOM 2604 O O . ALA A 1 322 ? -6.848 -40.656 -14.312 1 96.31 322 ALA A O 1
ATOM 2605 N N . THR A 1 323 ? -5.199 -42.062 -14.664 1 95.94 323 THR A N 1
ATOM 2606 C CA . THR A 1 323 ? -4.668 -41.344 -15.812 1 95.94 323 THR A CA 1
ATOM 2607 C C . THR A 1 323 ? -5.68 -41.312 -16.953 1 95.94 323 THR A C 1
ATOM 2609 O O . THR A 1 323 ? -5.781 -40.344 -17.688 1 95.94 323 THR A O 1
ATOM 2612 N N . PHE A 1 324 ? -6.422 -42.375 -17.094 1 95.19 324 PHE A N 1
ATOM 2613 C CA . PHE A 1 324 ? -7.465 -42.438 -18.109 1 95.19 324 PHE A CA 1
ATOM 2614 C C . PHE A 1 324 ? -8.477 -41.312 -17.891 1 95.19 324 PHE A C 1
ATOM 2616 O O . PHE A 1 324 ? -8.789 -40.531 -18.812 1 95.19 324 PHE A O 1
ATOM 2623 N N . TYR A 1 325 ? -8.945 -41.219 -16.734 1 95 325 TYR A N 1
ATOM 2624 C CA . TYR A 1 325 ? -9.953 -40.188 -16.422 1 95 325 TYR A CA 1
ATOM 2625 C C . TYR A 1 325 ? -9.383 -38.781 -16.562 1 95 325 TYR A C 1
ATOM 2627 O O . TYR A 1 325 ? -10.062 -37.875 -17.047 1 95 325 TYR A O 1
ATOM 2635 N N . ALA A 1 326 ? -8.141 -38.625 -16.141 1 94.56 326 ALA A N 1
ATOM 2636 C CA . ALA A 1 326 ? -7.512 -37.312 -16.25 1 94.56 326 ALA A CA 1
ATOM 2637 C C . ALA A 1 326 ? -7.359 -36.875 -17.703 1 94.56 326 ALA A C 1
ATOM 2639 O O . ALA A 1 326 ? -7.586 -35.719 -18.062 1 94.56 326 ALA A O 1
ATOM 2640 N N . LEU A 1 327 ? -7.055 -37.844 -18.609 1 95.44 327 LEU A N 1
ATOM 2641 C CA . LEU A 1 327 ? -6.754 -37.531 -20 1 95.44 327 LEU A CA 1
ATOM 2642 C C . LEU A 1 327 ? -8.031 -37.438 -20.828 1 95.44 327 LEU A C 1
ATOM 2644 O O . LEU A 1 327 ? -7.988 -37.094 -22.016 1 95.44 327 LEU A O 1
ATOM 2648 N N . THR A 1 328 ? -9.156 -37.656 -20.172 1 93.88 328 THR A N 1
ATOM 2649 C CA . THR A 1 328 ? -10.414 -37.562 -20.906 1 93.88 328 THR A CA 1
ATOM 2650 C C . THR A 1 328 ? -11.141 -36.25 -20.562 1 93.88 328 THR A C 1
ATOM 2652 O O . THR A 1 328 ? -12.133 -35.906 -21.203 1 93.88 328 THR A O 1
ATOM 2655 N N . LEU A 1 329 ? -10.641 -35.562 -19.609 1 90.25 329 LEU A N 1
ATOM 2656 C CA . LEU A 1 329 ? -11.281 -34.312 -19.219 1 90.25 329 LEU A CA 1
ATOM 2657 C C . LEU A 1 329 ? -11.195 -33.281 -20.344 1 90.25 329 LEU A C 1
ATOM 2659 O O . LEU A 1 329 ? -10.094 -32.938 -20.781 1 90.25 329 LEU A O 1
ATOM 2663 N N . ASP A 1 330 ? -12.234 -32.75 -20.688 1 85.75 330 ASP A N 1
ATOM 2664 C CA . ASP A 1 330 ? -12.367 -31.922 -21.891 1 85.75 330 ASP A CA 1
ATOM 2665 C C . ASP A 1 330 ? -11.414 -30.734 -21.844 1 85.75 330 ASP A C 1
ATOM 2667 O O . ASP A 1 330 ? -10.703 -30.453 -22.812 1 85.75 330 ASP A O 1
ATOM 2671 N N . TYR A 1 331 ? -11.43 -30.016 -20.781 1 86.38 331 TYR A N 1
ATOM 2672 C CA . TYR A 1 331 ? -10.625 -28.797 -20.734 1 86.38 331 TYR A CA 1
ATOM 2673 C C . TYR A 1 331 ? -9.141 -29.141 -20.625 1 86.38 331 TYR A C 1
ATOM 2675 O O . TYR A 1 331 ? -8.297 -28.484 -21.25 1 86.38 331 TYR A O 1
ATOM 2683 N N . PHE A 1 332 ? -8.742 -30.109 -19.953 1 90.62 332 PHE A N 1
ATOM 2684 C CA . PHE A 1 332 ? -7.359 -30.375 -19.578 1 90.62 332 PHE A CA 1
ATOM 2685 C C . PHE A 1 332 ? -6.637 -31.141 -20.688 1 90.62 332 PHE A C 1
ATOM 2687 O O . PHE A 1 332 ? -5.461 -30.891 -20.938 1 90.62 332 PHE A O 1
ATOM 2694 N N . ALA A 1 333 ? -7.316 -31.953 -21.359 1 92.62 333 ALA A N 1
ATOM 2695 C CA . ALA A 1 333 ? -6.684 -32.875 -22.297 1 92.62 333 ALA A CA 1
ATOM 2696 C C . ALA A 1 333 ? -6.164 -32.125 -23.531 1 92.62 333 ALA A C 1
ATOM 2698 O O . ALA A 1 333 ? -6.879 -31.297 -24.109 1 92.62 333 ALA A O 1
ATOM 2699 N N . THR A 1 334 ? -4.91 -32.406 -23.844 1 93.56 334 THR A N 1
ATOM 2700 C CA . THR A 1 334 ? -4.328 -31.906 -25.078 1 93.56 334 THR A CA 1
ATOM 2701 C C . THR A 1 334 ? -4.523 -32.906 -26.219 1 93.56 334 THR A C 1
ATOM 2703 O O . THR A 1 334 ? -5.133 -33.938 -26.031 1 93.56 334 THR A O 1
ATOM 2706 N N . ASP A 1 335 ? -4.035 -32.5 -27.375 1 92.12 335 ASP A N 1
ATOM 2707 C CA . ASP A 1 335 ? -4.133 -33.375 -28.531 1 92.12 335 ASP A CA 1
ATOM 2708 C C . ASP A 1 335 ? -3.244 -34.625 -28.344 1 92.12 335 ASP A C 1
ATOM 2710 O O . ASP A 1 335 ? -3.58 -35.719 -28.797 1 92.12 335 ASP A O 1
ATOM 2714 N N . ILE A 1 336 ? -2.213 -34.5 -27.656 1 93.88 336 ILE A N 1
ATOM 2715 C CA . ILE A 1 336 ? -1.308 -35.594 -27.375 1 93.88 336 ILE A CA 1
ATOM 2716 C C . ILE A 1 336 ? -1.975 -36.594 -26.406 1 93.88 336 ILE A C 1
ATOM 2718 O O . ILE A 1 336 ? -1.779 -37.812 -26.516 1 93.88 336 ILE A O 1
ATOM 2722 N N . ALA A 1 337 ? -2.703 -36.094 -25.516 1 94.12 337 ALA A N 1
ATOM 2723 C CA . ALA A 1 337 ? -3.428 -36.938 -24.562 1 94.12 337 ALA A CA 1
ATOM 2724 C C . ALA A 1 337 ? -4.336 -37.906 -25.297 1 94.12 337 ALA A C 1
ATOM 2726 O O . ALA A 1 337 ? -4.434 -39.094 -24.906 1 94.12 337 ALA A O 1
ATOM 2727 N N . LYS A 1 338 ? -4.984 -37.469 -26.359 1 90.44 338 LYS A N 1
ATOM 2728 C CA . LYS A 1 338 ? -5.898 -38.312 -27.141 1 90.44 338 LYS A CA 1
ATOM 2729 C C . LYS A 1 338 ? -5.164 -39.5 -27.75 1 90.44 338 LYS A C 1
ATOM 2731 O O . LYS A 1 338 ? -5.734 -40.594 -27.891 1 90.44 338 LYS A O 1
ATOM 2736 N N . LEU A 1 339 ? -3.967 -39.25 -28.078 1 93.06 339 LEU A N 1
ATOM 2737 C CA . LEU A 1 339 ? -3.16 -40.312 -28.656 1 93.06 339 LEU A CA 1
ATOM 2738 C C . LEU A 1 339 ? -2.877 -41.406 -27.609 1 93.06 339 LEU A C 1
ATOM 2740 O O . LEU A 1 339 ? -2.877 -42.594 -27.938 1 93.06 339 LEU A O 1
ATOM 2744 N N . PHE A 1 340 ? -2.682 -41.031 -26.422 1 93.25 340 PHE A N 1
ATOM 2745 C CA . PHE A 1 340 ? -2.352 -41.969 -25.359 1 93.25 340 PHE A CA 1
ATOM 2746 C C . PHE A 1 340 ? -3.564 -42.812 -24.984 1 93.25 340 PHE A C 1
ATOM 2748 O O . PHE A 1 340 ? -3.42 -43.906 -24.469 1 93.25 340 PHE A O 1
ATOM 2755 N N . LEU A 1 341 ? -4.766 -42.312 -25.281 1 92.75 341 LEU A N 1
ATOM 2756 C CA . LEU A 1 341 ? -5.992 -43 -24.922 1 92.75 341 LEU A CA 1
ATOM 2757 C C . LEU A 1 341 ? -6.117 -44.312 -25.703 1 92.75 341 LEU A C 1
ATOM 2759 O O . LEU A 1 341 ? -6.855 -45.219 -25.297 1 92.75 341 LEU A O 1
ATOM 2763 N N . TYR A 1 342 ? -5.336 -44.438 -26.75 1 91.69 342 TYR A N 1
ATOM 2764 C CA . TYR A 1 342 ? -5.371 -45.656 -27.562 1 91.69 342 TYR A CA 1
ATOM 2765 C C . TYR A 1 342 ? -4.535 -46.75 -26.938 1 91.69 342 TYR A C 1
ATOM 2767 O O . TYR A 1 342 ? -4.594 -47.906 -27.375 1 91.69 342 TYR A O 1
ATOM 2775 N N . PHE A 1 343 ? -3.805 -46.469 -25.906 1 93.94 343 PHE A N 1
ATOM 2776 C CA . PHE A 1 343 ? -2.92 -47.438 -25.266 1 93.94 343 PHE A CA 1
ATOM 2777 C C . PHE A 1 343 ? -3.281 -47.625 -23.797 1 93.94 343 PHE A C 1
ATOM 2779 O O . PHE A 1 343 ? -2.506 -47.25 -22.922 1 93.94 343 PHE A O 1
ATOM 2786 N N . PRO A 1 344 ? -4.289 -48.375 -23.469 1 92.12 344 PRO A N 1
ATOM 2787 C CA . PRO A 1 344 ? -4.785 -48.5 -22.094 1 92.12 344 PRO A CA 1
ATOM 2788 C C . PRO A 1 344 ? -3.75 -49.094 -21.156 1 92.12 344 PRO A C 1
ATOM 2790 O O . PRO A 1 344 ? -3.605 -48.625 -20.016 1 92.12 344 PRO A O 1
ATOM 2793 N N . PRO A 1 345 ? -2.959 -50.094 -21.547 1 94 345 PRO A N 1
ATOM 2794 C CA . PRO A 1 345 ? -1.952 -50.625 -20.609 1 94 345 PRO A CA 1
ATOM 2795 C C . PRO A 1 345 ? -0.911 -49.562 -20.234 1 94 345 PRO A C 1
ATOM 2797 O O . PRO A 1 345 ? -0.441 -49.562 -19.094 1 94 345 PRO A O 1
ATOM 2800 N N . ALA A 1 346 ? -0.612 -48.812 -21.188 1 95.06 346 ALA A N 1
ATOM 2801 C CA . ALA A 1 346 ? 0.35 -47.75 -20.906 1 95.06 346 ALA A CA 1
ATOM 2802 C C . ALA A 1 346 ? -0.199 -46.781 -19.875 1 95.06 346 ALA A C 1
ATOM 2804 O O . ALA A 1 346 ? 0.542 -46.281 -19.031 1 95.06 346 ALA A O 1
ATOM 2805 N N . LEU A 1 347 ? -1.43 -46.5 -19.969 1 95.94 347 LEU A N 1
ATOM 2806 C CA . LEU A 1 347 ? -2.066 -45.594 -19.031 1 95.94 347 LEU A CA 1
ATOM 2807 C C . LEU A 1 347 ? -2.045 -46.156 -17.625 1 95.94 347 LEU A C 1
ATOM 2809 O O . LEU A 1 347 ? -1.844 -45.406 -16.656 1 95.94 347 LEU A O 1
ATOM 2813 N N . LYS A 1 348 ? -2.262 -47.375 -17.453 1 96.12 348 LYS A N 1
ATOM 2814 C CA . LYS A 1 348 ? -2.23 -48.031 -16.141 1 96.12 348 LYS A CA 1
ATOM 2815 C C . LYS A 1 348 ? -0.84 -47.938 -15.523 1 96.12 348 LYS A C 1
ATOM 2817 O O . LYS A 1 348 ? -0.701 -47.656 -14.336 1 96.12 348 LYS A O 1
ATOM 2822 N N . VAL A 1 349 ? 0.125 -48.156 -16.359 1 96 349 VAL A N 1
ATOM 2823 C CA . VAL A 1 349 ? 1.506 -48.125 -15.891 1 96 349 VAL A CA 1
ATOM 2824 C C . VAL A 1 349 ? 1.854 -46.688 -15.484 1 96 349 VAL A C 1
ATOM 2826 O O . VAL A 1 349 ? 2.508 -46.469 -14.461 1 96 349 VAL A O 1
ATOM 2829 N N . LEU A 1 350 ? 1.446 -45.781 -16.281 1 96.12 350 LEU A N 1
ATOM 2830 C CA . LEU A 1 350 ? 1.734 -44.375 -15.992 1 96.12 350 LEU A CA 1
ATOM 2831 C C . LEU A 1 350 ? 1.081 -43.969 -14.68 1 96.12 350 LEU A C 1
ATOM 2833 O O . LEU A 1 350 ? 1.658 -43.188 -13.922 1 96.12 350 LEU A O 1
ATOM 2837 N N . THR A 1 351 ? -0.136 -44.406 -14.391 1 96.69 351 THR A N 1
ATOM 2838 C CA . THR A 1 351 ? -0.84 -44.125 -13.148 1 96.69 351 THR A CA 1
ATOM 2839 C C . THR A 1 351 ? -0.028 -44.562 -11.938 1 96.69 351 THR A C 1
ATOM 2841 O O . THR A 1 351 ? 0.189 -43.812 -11 1 96.69 351 THR A O 1
ATOM 2844 N N . ILE A 1 352 ? 0.448 -45.75 -12.023 1 96 352 ILE A N 1
ATOM 2845 C CA . ILE A 1 352 ? 1.211 -46.312 -10.922 1 96 352 ILE A CA 1
ATOM 2846 C C . ILE A 1 352 ? 2.568 -45.625 -10.812 1 96 352 ILE A C 1
ATOM 2848 O O . ILE A 1 352 ? 3.041 -45.344 -9.711 1 96 352 ILE A O 1
ATOM 2852 N N . ALA A 1 353 ? 3.141 -45.375 -11.914 1 96.56 353 ALA A N 1
ATOM 2853 C CA . ALA A 1 353 ? 4.453 -44.719 -11.945 1 96.56 353 ALA A CA 1
ATOM 2854 C C . ALA A 1 353 ? 4.402 -43.344 -11.297 1 96.56 353 ALA A C 1
ATOM 2856 O O . ALA A 1 353 ? 5.285 -43 -10.516 1 96.56 353 ALA A O 1
ATOM 2857 N N . VAL A 1 354 ? 3.426 -42.562 -11.672 1 96.19 354 VAL A N 1
ATOM 2858 C CA . VAL A 1 354 ? 3.287 -41.219 -11.117 1 96.19 35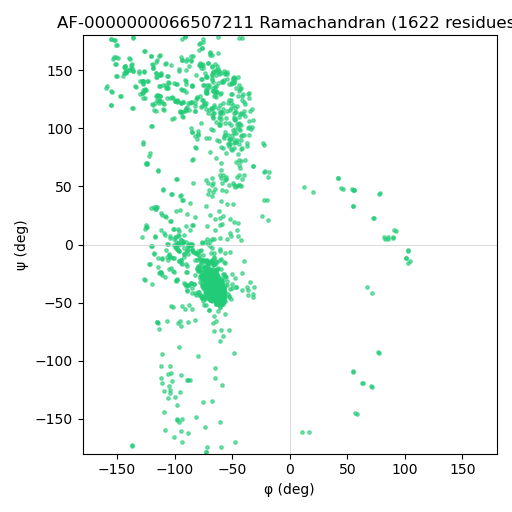4 VAL A CA 1
ATOM 2859 C C . VAL A 1 354 ? 3.104 -41.312 -9.602 1 96.19 354 VAL A C 1
ATOM 2861 O O . VAL A 1 354 ? 3.797 -40.625 -8.844 1 96.19 354 VAL A O 1
ATOM 2864 N N . ALA A 1 355 ? 2.215 -42.125 -9.141 1 96.12 355 ALA A N 1
ATOM 2865 C CA . ALA A 1 355 ? 1.933 -42.281 -7.711 1 96.12 355 ALA A CA 1
ATOM 2866 C C . ALA A 1 355 ? 3.176 -42.719 -6.949 1 96.12 355 ALA A C 1
ATOM 2868 O O . ALA A 1 355 ? 3.551 -42.094 -5.945 1 96.12 355 ALA A O 1
ATOM 2869 N N . LYS A 1 356 ? 3.832 -43.719 -7.391 1 96.12 356 LYS A N 1
ATOM 2870 C CA . LYS A 1 356 ? 5 -44.25 -6.695 1 96.12 356 LYS A CA 1
ATOM 2871 C C . LYS A 1 356 ? 6.164 -43.25 -6.738 1 96.12 356 LYS A C 1
ATOM 2873 O O . LYS A 1 356 ? 6.918 -43.156 -5.77 1 96.12 356 LYS A O 1
ATOM 2878 N N . TRP A 1 357 ? 6.332 -42.625 -7.836 1 97.25 357 TRP A N 1
ATOM 2879 C CA . TRP A 1 357 ? 7.406 -41.656 -7.941 1 97.25 357 TRP A CA 1
ATOM 2880 C C . TRP A 1 357 ? 7.184 -40.469 -6.98 1 97.25 357 TRP A C 1
ATOM 2882 O O . TRP A 1 357 ? 8.133 -39.938 -6.414 1 97.25 357 TRP A O 1
ATOM 2892 N N . GLU A 1 358 ? 5.922 -40.031 -6.844 1 97 358 GLU A N 1
ATOM 2893 C CA . GLU A 1 358 ? 5.602 -38.969 -5.887 1 97 358 GLU A CA 1
ATOM 2894 C C . GLU A 1 358 ? 5.992 -39.375 -4.469 1 97 358 GLU A C 1
ATOM 2896 O O . GLU A 1 358 ? 6.465 -38.562 -3.688 1 97 358 GLU A O 1
ATOM 2901 N N . LEU A 1 359 ? 5.879 -40.625 -4.188 1 96.31 359 LEU A N 1
ATOM 2902 C CA . LEU A 1 359 ? 6.176 -41.094 -2.844 1 96.31 359 LEU A CA 1
ATOM 2903 C C . LEU A 1 359 ? 7.68 -41.281 -2.656 1 96.31 359 LEU A C 1
ATOM 2905 O O . LEU A 1 359 ? 8.242 -40.844 -1.653 1 96.31 359 LEU A O 1
ATOM 2909 N N . PHE A 1 360 ? 8.391 -41.875 -3.627 1 96.38 360 PHE A N 1
ATOM 2910 C CA . PHE A 1 360 ? 9.758 -42.344 -3.412 1 96.38 360 PHE A CA 1
ATOM 2911 C C . PHE A 1 360 ? 10.758 -41.375 -4.051 1 96.38 360 PHE A C 1
ATOM 2913 O O . PHE A 1 360 ? 11.945 -41.406 -3.746 1 96.38 360 PHE A O 1
ATOM 2920 N N . GLY A 1 361 ? 10.336 -40.594 -4.945 1 97.06 361 GLY A N 1
ATOM 2921 C CA . GLY A 1 361 ? 11.25 -39.719 -5.676 1 97.06 361 GLY A CA 1
ATOM 2922 C C . GLY A 1 361 ? 12.07 -38.812 -4.777 1 97.06 361 GLY A C 1
ATOM 2923 O O . GLY A 1 361 ? 13.242 -38.562 -5.055 1 97.06 361 GLY A O 1
ATOM 2924 N N . ILE A 1 362 ? 11.453 -38.375 -3.684 1 95.31 362 ILE A N 1
ATOM 2925 C CA . ILE A 1 362 ? 12.109 -37.438 -2.783 1 95.31 362 ILE A CA 1
ATOM 2926 C C . ILE A 1 362 ? 13.32 -38.094 -2.131 1 95.31 362 ILE A C 1
ATOM 2928 O O . ILE A 1 362 ? 14.297 -37.406 -1.794 1 95.31 362 ILE A O 1
ATOM 2932 N N . LEU A 1 363 ? 13.375 -39.375 -1.943 1 96.62 363 LEU A N 1
ATOM 2933 C CA . LEU A 1 363 ? 14.484 -40.094 -1.319 1 96.62 363 LEU A CA 1
ATOM 2934 C C . LEU A 1 363 ? 15.742 -40 -2.178 1 96.62 363 LEU A C 1
ATOM 2936 O O . LEU A 1 363 ? 16.859 -40.031 -1.654 1 96.62 363 LEU A O 1
ATOM 2940 N N . PHE A 1 364 ? 15.547 -39.844 -3.447 1 97.38 364 PHE A N 1
ATOM 2941 C CA . PHE A 1 364 ? 16.688 -39.688 -4.34 1 97.38 364 PHE A CA 1
ATOM 2942 C C . PHE A 1 364 ? 17.297 -38.281 -4.203 1 97.38 364 PHE A C 1
ATOM 2944 O O . PHE A 1 364 ? 18.5 -38.125 -4.414 1 97.38 364 PHE A O 1
ATOM 2951 N N . LEU A 1 365 ? 16.516 -37.312 -3.846 1 96.69 365 LEU A N 1
ATOM 2952 C CA . LEU A 1 365 ? 17.016 -35.969 -3.693 1 96.69 365 LEU A CA 1
ATOM 2953 C C . LEU A 1 365 ? 17.906 -35.844 -2.465 1 96.69 365 LEU A C 1
ATOM 2955 O O . LEU A 1 365 ? 18.828 -35.031 -2.439 1 96.69 365 LEU A O 1
ATOM 2959 N N . ILE A 1 366 ? 17.625 -36.719 -1.45 1 96.44 366 ILE A N 1
ATOM 2960 C CA . ILE A 1 366 ? 18.391 -36.594 -0.214 1 96.44 366 ILE A CA 1
ATOM 2961 C C . ILE A 1 366 ? 19.188 -37.875 0.034 1 96.44 366 ILE A C 1
ATOM 2963 O O . ILE A 1 366 ? 19.469 -38.219 1.183 1 96.44 366 ILE A O 1
ATOM 2967 N N . SER A 1 367 ? 19.625 -38.562 -0.955 1 96.62 367 SER A N 1
ATOM 2968 C CA . SER A 1 367 ? 20.328 -39.812 -0.805 1 96.62 367 SER A CA 1
ATOM 2969 C C . SER A 1 367 ? 21.734 -39.594 -0.266 1 96.62 367 SER A C 1
ATOM 2971 O O . SER A 1 367 ? 22.484 -38.75 -0.771 1 96.62 367 SER A O 1
ATOM 2973 N N . PRO A 1 368 ? 22.125 -40.406 0.732 1 93.44 368 PRO A N 1
ATOM 2974 C CA . PRO A 1 368 ? 23.484 -40.281 1.259 1 93.44 368 PRO A CA 1
ATOM 2975 C C . PRO A 1 368 ? 24.516 -41.031 0.407 1 93.44 368 PRO A C 1
ATOM 2977 O O . PRO A 1 368 ? 25.719 -40.812 0.56 1 93.44 368 PRO A O 1
ATOM 2980 N N . VAL A 1 369 ? 24.031 -41.906 -0.503 1 92.81 369 VAL A N 1
ATOM 2981 C CA . VAL A 1 369 ? 24.906 -42.656 -1.384 1 92.81 369 VAL A CA 1
ATOM 2982 C C . VAL A 1 369 ? 24.828 -42.125 -2.803 1 92.81 369 VAL A C 1
ATOM 2984 O O . VAL A 1 369 ? 23.734 -41.875 -3.326 1 92.81 369 VAL A O 1
ATOM 2987 N N . TYR A 1 370 ? 25.984 -41.969 -3.373 1 94.12 370 TYR A N 1
ATOM 2988 C CA . TYR A 1 370 ? 26.016 -41.375 -4.699 1 94.12 370 TYR A CA 1
ATOM 2989 C C . TYR A 1 370 ? 25.125 -40.125 -4.766 1 94.12 370 TYR A C 1
ATOM 2991 O O . TYR A 1 370 ? 24.281 -40.031 -5.652 1 94.12 370 TYR A O 1
ATOM 2999 N N . SER A 1 371 ? 25.297 -39.312 -3.793 1 93.81 371 SER A N 1
ATOM 3000 C CA . SER A 1 371 ? 24.391 -38.188 -3.5 1 93.81 371 SER A CA 1
ATOM 3001 C C . SER A 1 371 ? 24.156 -37.344 -4.738 1 93.81 371 SER A C 1
ATOM 3003 O O . SER A 1 371 ? 23 -37.062 -5.09 1 93.81 371 SER A O 1
ATOM 3005 N N . ASP A 1 372 ? 25.156 -36.938 -5.523 1 95.56 372 ASP A N 1
ATOM 3006 C CA . ASP A 1 372 ? 25 -36.062 -6.676 1 95.56 372 ASP A CA 1
ATOM 3007 C C . ASP A 1 372 ? 24.203 -36.75 -7.789 1 95.56 372 ASP A C 1
ATOM 3009 O O . ASP A 1 372 ? 23.281 -36.125 -8.344 1 95.56 372 ASP A O 1
ATOM 3013 N N . TRP A 1 373 ? 24.516 -38 -8.047 1 96.38 373 TRP A N 1
ATOM 3014 C CA . TRP A 1 373 ? 23.859 -38.688 -9.148 1 96.38 373 TRP A CA 1
ATOM 3015 C C . TRP A 1 373 ? 22.422 -39.031 -8.789 1 96.38 373 TRP A C 1
ATOM 3017 O O . TRP A 1 373 ? 21.531 -38.969 -9.641 1 96.38 373 TRP A O 1
ATOM 3027 N N . CYS A 1 374 ? 22.25 -39.469 -7.582 1 97.31 374 CYS A N 1
ATOM 3028 C CA . CYS A 1 374 ? 20.875 -39.719 -7.133 1 97.31 374 CYS A CA 1
ATOM 3029 C C . CYS A 1 374 ? 20.047 -38.469 -7.145 1 97.31 374 CYS A C 1
ATOM 3031 O O . CYS A 1 374 ? 18.875 -38.5 -7.535 1 97.31 374 CYS A O 1
ATOM 3033 N N . ARG A 1 375 ? 20.625 -37.406 -6.695 1 97.25 375 ARG A N 1
ATOM 3034 C CA . ARG A 1 375 ? 19.906 -36.125 -6.711 1 97.25 375 ARG A CA 1
ATOM 3035 C C . ARG A 1 375 ? 19.531 -35.719 -8.133 1 97.25 375 ARG A C 1
ATOM 3037 O O . ARG A 1 375 ? 18.422 -35.25 -8.383 1 97.25 375 ARG A O 1
ATOM 3044 N N . LEU A 1 376 ? 20.484 -35.844 -9.008 1 97.5 376 LEU A N 1
ATOM 3045 C CA . LEU A 1 376 ? 20.219 -35.531 -10.406 1 97.5 376 LEU A CA 1
ATOM 3046 C C . LEU A 1 376 ? 19.094 -36.406 -10.953 1 97.5 376 LEU A C 1
ATOM 3048 O O . LEU A 1 376 ? 18.203 -35.938 -11.664 1 97.5 376 LEU A O 1
ATOM 3052 N N . PHE A 1 377 ? 19.172 -37.688 -10.625 1 97.69 377 PHE A N 1
ATOM 3053 C CA . PHE A 1 377 ? 18.141 -38.625 -11.055 1 97.69 377 PHE A CA 1
ATOM 3054 C C . PHE A 1 377 ? 16.766 -38.219 -10.531 1 97.69 377 PHE A C 1
ATOM 3056 O O . PHE A 1 377 ? 15.781 -38.25 -11.258 1 97.69 377 PHE A O 1
ATOM 3063 N N . GLY A 1 378 ? 16.719 -37.875 -9.289 1 97.75 378 GLY A N 1
ATOM 3064 C CA . GLY A 1 378 ? 15.484 -37.375 -8.703 1 97.75 378 GLY A CA 1
ATOM 3065 C C . GLY A 1 378 ? 14.969 -36.125 -9.383 1 97.75 378 GLY A C 1
ATOM 3066 O O . GLY A 1 378 ? 13.797 -36.062 -9.75 1 97.75 378 GLY A O 1
ATOM 3067 N N . ALA A 1 379 ? 15.828 -35.156 -9.57 1 97.75 379 ALA A N 1
ATOM 3068 C CA . ALA A 1 379 ? 15.445 -33.906 -10.188 1 97.75 379 ALA A CA 1
ATOM 3069 C C . ALA A 1 379 ? 14.938 -34.125 -11.609 1 97.75 379 ALA A C 1
ATOM 3071 O O . ALA A 1 379 ? 13.867 -33.625 -11.977 1 97.75 379 ALA A O 1
ATOM 3072 N N . ILE A 1 380 ? 15.648 -34.875 -12.414 1 97.75 380 ILE A N 1
ATOM 3073 C CA . ILE A 1 380 ? 15.266 -35.125 -13.805 1 97.75 380 ILE A CA 1
ATOM 3074 C C . ILE A 1 380 ? 13.977 -35.938 -13.844 1 97.75 380 ILE A C 1
ATOM 3076 O O . ILE A 1 380 ? 13.141 -35.75 -14.727 1 97.75 380 ILE A O 1
ATOM 3080 N N . GLY A 1 381 ? 13.914 -36.875 -12.914 1 98.06 381 GLY A N 1
ATOM 3081 C CA . GLY A 1 381 ? 12.695 -37.656 -12.836 1 98.06 381 GLY A CA 1
ATOM 3082 C C . GLY A 1 381 ? 11.453 -36.812 -12.617 1 98.06 381 GLY A C 1
ATOM 3083 O O . GLY A 1 381 ? 10.438 -37 -13.289 1 98.06 381 GLY A O 1
ATOM 3084 N N . PHE A 1 382 ? 11.508 -35.906 -11.688 1 98.31 382 PHE A N 1
ATOM 3085 C CA . PHE A 1 382 ? 10.375 -35 -11.43 1 98.31 382 PHE A CA 1
ATOM 3086 C C . PHE A 1 382 ? 10.133 -34.094 -12.617 1 98.31 382 PHE A C 1
ATOM 3088 O O . PHE A 1 382 ? 8.984 -33.812 -12.977 1 98.31 382 PHE A O 1
ATOM 3095 N N . ILE A 1 383 ? 11.188 -33.562 -13.242 1 98.12 383 ILE A N 1
ATOM 3096 C CA . ILE A 1 383 ? 11.039 -32.719 -14.422 1 98.12 383 ILE A CA 1
ATOM 3097 C C . ILE A 1 383 ? 10.367 -33.5 -15.539 1 98.12 383 ILE A C 1
ATOM 3099 O O . ILE A 1 383 ? 9.453 -33 -16.203 1 98.12 383 ILE A O 1
ATOM 3103 N N . ALA A 1 384 ? 10.781 -34.719 -15.711 1 97.56 384 ALA A N 1
ATOM 3104 C CA . ALA A 1 384 ? 10.203 -35.594 -16.734 1 97.56 384 ALA A CA 1
ATOM 3105 C C . ALA A 1 384 ? 8.727 -35.875 -16.469 1 97.56 384 ALA A C 1
ATOM 3107 O O . ALA A 1 384 ? 7.914 -35.875 -17.391 1 97.56 384 ALA A O 1
ATOM 3108 N N . MET A 1 385 ? 8.445 -36.125 -15.281 1 97.06 385 MET A N 1
ATOM 3109 C CA . MET A 1 385 ? 7.051 -36.344 -14.906 1 97.06 385 MET A CA 1
ATOM 3110 C C . MET A 1 385 ? 6.199 -35.125 -15.258 1 97.06 385 MET A C 1
ATOM 3112 O O . MET A 1 385 ? 5.152 -35.281 -15.891 1 97.06 385 MET A O 1
ATOM 3116 N N . HIS A 1 386 ? 6.641 -33.969 -14.945 1 97.5 386 HIS A N 1
ATOM 3117 C CA . HIS A 1 386 ? 5.891 -32.75 -15.219 1 97.5 386 HIS A CA 1
ATOM 3118 C C . HIS A 1 386 ? 5.875 -32.438 -16.719 1 97.5 386 HIS A C 1
ATOM 3120 O O . HIS A 1 386 ? 4.906 -31.859 -17.219 1 97.5 386 HIS A O 1
ATOM 3126 N N . ALA A 1 387 ? 6.945 -32.781 -17.406 1 96.69 387 ALA A N 1
ATOM 3127 C CA . ALA A 1 387 ? 6.934 -32.656 -18.859 1 96.69 387 ALA A CA 1
ATOM 3128 C C . ALA A 1 387 ? 5.848 -33.562 -19.469 1 96.69 387 ALA A C 1
ATOM 3130 O O . ALA A 1 387 ? 5.203 -33.156 -20.438 1 96.69 387 ALA A O 1
ATOM 3131 N N . GLY A 1 388 ? 5.715 -34.719 -18.906 1 95.19 388 GLY A N 1
ATOM 3132 C CA . GLY A 1 388 ? 4.598 -35.562 -19.328 1 95.19 388 GLY A CA 1
ATOM 3133 C C . GLY A 1 388 ? 3.246 -34.906 -19.078 1 95.19 388 GLY A C 1
ATOM 3134 O O . GLY A 1 388 ? 2.35 -35 -19.906 1 95.19 388 GLY A O 1
ATOM 3135 N N . PHE A 1 389 ? 3.133 -34.25 -17.938 1 95.31 389 PHE A N 1
ATOM 3136 C CA . PHE A 1 389 ? 1.886 -33.562 -17.594 1 95.31 389 PHE A CA 1
ATOM 3137 C C . PHE A 1 389 ? 1.577 -32.469 -18.609 1 95.31 389 PHE A C 1
ATOM 3139 O O . PHE A 1 389 ? 0.477 -32.438 -19.156 1 95.31 389 PHE A O 1
ATOM 3146 N N . ILE A 1 390 ? 2.5 -31.609 -18.891 1 94.56 390 ILE A N 1
ATOM 3147 C CA . ILE A 1 390 ? 2.223 -30.438 -19.734 1 94.56 390 ILE A CA 1
ATOM 3148 C C . ILE A 1 390 ? 1.973 -30.891 -21.172 1 94.56 390 ILE A C 1
ATOM 3150 O O . ILE A 1 390 ? 1.27 -30.219 -21.922 1 94.56 390 ILE A O 1
ATOM 3154 N N . MET A 1 391 ? 2.514 -32 -21.547 1 95.06 391 MET A N 1
ATOM 3155 C CA . MET A 1 391 ? 2.289 -32.531 -22.891 1 95.06 391 MET A CA 1
ATOM 3156 C C . MET A 1 391 ? 0.863 -33.062 -23.031 1 95.06 391 MET A C 1
ATOM 3158 O O . MET A 1 391 ? 0.27 -32.969 -24.109 1 95.06 391 MET A O 1
ATOM 3162 N N . CYS A 1 392 ? 0.294 -33.469 -21.953 1 95.25 392 CYS A N 1
ATOM 3163 C CA . CYS A 1 392 ? -0.982 -34.156 -22.031 1 95.25 392 CYS A CA 1
ATOM 3164 C C . CYS A 1 392 ? -2.102 -33.344 -21.406 1 95.25 392 CYS A C 1
ATOM 3166 O O . CYS A 1 392 ? -3.279 -33.562 -21.688 1 95.25 392 CYS A O 1
ATOM 3168 N N . LEU A 1 393 ? -1.741 -32.5 -20.516 1 94.69 393 LEU A N 1
ATOM 3169 C CA . LEU A 1 393 ? -2.738 -31.734 -19.766 1 94.69 393 LEU A CA 1
ATOM 3170 C C . LEU A 1 393 ? -2.438 -30.234 -19.812 1 94.69 393 LEU A C 1
ATOM 3172 O O . LEU A 1 393 ? -1.275 -29.828 -19.734 1 94.69 393 LEU A O 1
ATOM 3176 N N . ARG A 1 394 ? -3.436 -29.453 -19.922 1 93.56 394 ARG A N 1
ATOM 3177 C CA . ARG A 1 394 ? -3.307 -28 -19.844 1 93.56 394 ARG A CA 1
ATOM 3178 C C . ARG A 1 394 ? -3.344 -27.531 -18.391 1 93.56 394 ARG A C 1
ATOM 3180 O O . ARG A 1 394 ? -4.418 -27.312 -17.828 1 93.56 394 ARG A O 1
ATOM 3187 N N . LEU A 1 395 ? -2.186 -27.328 -17.844 1 92.06 395 LEU A N 1
ATOM 3188 C CA . LEU A 1 395 ? -2.111 -27.031 -16.406 1 92.06 395 LEU A CA 1
ATOM 3189 C C . LEU A 1 395 ? -1.545 -25.641 -16.172 1 92.06 395 LEU A C 1
ATOM 3191 O O . LEU A 1 395 ? -1.2 -25.281 -15.047 1 92.06 395 LEU A O 1
ATOM 3195 N N . GLY A 1 396 ? -1.343 -24.875 -17.203 1 91.5 396 GLY A N 1
ATOM 3196 C CA . GLY A 1 396 ? -0.919 -23.484 -17.094 1 91.5 396 GLY A CA 1
ATOM 3197 C C . GLY A 1 396 ? 0.448 -23.344 -16.453 1 91.5 396 GLY A C 1
ATOM 3198 O O . GLY A 1 396 ? 1.413 -23.969 -16.875 1 91.5 396 GLY A O 1
ATOM 3199 N N . LEU A 1 397 ? 0.528 -22.656 -15.328 1 94.25 397 LEU A N 1
ATOM 3200 C CA . LEU A 1 397 ? 1.754 -22.266 -14.641 1 94.25 397 LEU A CA 1
ATOM 3201 C C . LEU A 1 397 ? 2.367 -23.453 -13.914 1 94.25 397 LEU A C 1
ATOM 3203 O O . LEU A 1 397 ? 3.551 -23.438 -13.562 1 94.25 397 LEU A O 1
ATOM 3207 N N . PHE A 1 398 ? 1.7 -24.531 -13.742 1 95.06 398 PHE A N 1
ATOM 3208 C CA . PHE A 1 398 ? 2.07 -25.641 -12.883 1 95.06 398 PHE A CA 1
ATOM 3209 C C . PHE A 1 398 ? 3.381 -26.266 -13.336 1 95.06 398 PHE A C 1
ATOM 3211 O O . PHE A 1 398 ? 4.293 -26.469 -12.531 1 95.06 398 PHE A O 1
ATOM 3218 N N . PHE A 1 399 ? 3.514 -26.547 -14.609 1 95.06 399 PHE A N 1
ATOM 3219 C CA . PHE A 1 399 ? 4.727 -27.156 -15.133 1 95.06 399 PHE A CA 1
ATOM 3220 C C . PHE A 1 399 ? 5.938 -26.266 -14.898 1 95.06 399 PHE A C 1
ATOM 3222 O O . PHE A 1 399 ? 6.98 -26.734 -14.438 1 95.06 399 PHE A O 1
ATOM 3229 N N . PHE A 1 400 ? 5.855 -25.016 -15.203 1 96.56 400 PHE A N 1
ATOM 3230 C CA . PHE A 1 400 ? 6.988 -24.109 -15.172 1 96.56 400 PHE A CA 1
ATOM 3231 C C . PHE A 1 400 ? 7.516 -23.938 -13.75 1 96.56 400 PHE A C 1
ATOM 3233 O O . PHE A 1 400 ? 8.734 -23.922 -13.539 1 96.56 400 PHE A O 1
ATOM 3240 N N . VAL A 1 401 ? 6.605 -23.906 -12.836 1 97.62 401 VAL A N 1
ATOM 3241 C CA . VAL A 1 401 ? 7.016 -23.672 -11.453 1 97.62 401 VAL A CA 1
ATOM 3242 C C . VAL A 1 401 ? 7.59 -24.969 -10.867 1 97.62 401 VAL A C 1
ATOM 3244 O O . VAL A 1 401 ? 8.633 -24.938 -10.203 1 97.62 401 VAL A O 1
ATOM 3247 N N . THR A 1 402 ? 6.953 -26.094 -11.102 1 97.62 402 THR A N 1
ATOM 3248 C CA . THR A 1 402 ? 7.387 -27.344 -10.5 1 97.62 402 THR A CA 1
ATOM 3249 C C . THR A 1 402 ? 8.68 -27.844 -11.148 1 97.62 402 THR A C 1
ATOM 3251 O O . THR A 1 402 ? 9.617 -28.234 -10.453 1 97.62 402 THR A O 1
ATOM 3254 N N . ALA A 1 403 ? 8.68 -27.797 -12.453 1 97.44 403 ALA A N 1
ATOM 3255 C CA . ALA A 1 403 ? 9.922 -28.156 -13.141 1 97.44 403 ALA A CA 1
ATOM 3256 C C . ALA A 1 403 ? 11.031 -27.156 -12.844 1 97.44 403 ALA A C 1
ATOM 3258 O O . ALA A 1 403 ? 12.18 -27.531 -12.648 1 97.44 403 ALA A O 1
ATOM 3259 N N . GLY A 1 404 ? 10.672 -25.891 -12.797 1 96.56 404 GLY A N 1
ATOM 3260 C CA . GLY A 1 404 ? 11.633 -24.844 -12.484 1 96.56 404 GLY A CA 1
ATOM 3261 C C . GLY A 1 404 ? 12.227 -24.969 -11.094 1 96.56 404 GLY A C 1
ATOM 3262 O O . GLY A 1 404 ? 13.406 -24.688 -10.891 1 96.56 404 GLY A O 1
ATOM 3263 N N . ALA A 1 405 ? 11.391 -25.328 -10.188 1 97.56 405 ALA A N 1
ATOM 3264 C CA . ALA A 1 405 ? 11.867 -25.484 -8.812 1 97.56 405 ALA A CA 1
ATOM 3265 C C . ALA A 1 405 ? 12.906 -26.594 -8.711 1 97.56 405 ALA A C 1
ATOM 3267 O O . ALA A 1 405 ? 13.836 -26.516 -7.902 1 97.56 405 ALA A O 1
ATOM 3268 N N . GLU A 1 406 ? 12.82 -27.625 -9.555 1 98.19 406 GLU A N 1
ATOM 3269 C CA . GLU A 1 406 ? 13.734 -28.766 -9.516 1 98.19 406 GLU A CA 1
ATOM 3270 C C . GLU A 1 406 ? 15.125 -28.375 -10.023 1 98.19 406 GLU A C 1
ATOM 3272 O O . GLU A 1 406 ? 16.094 -29.094 -9.805 1 98.19 406 GLU A O 1
ATOM 3277 N N . LEU A 1 407 ? 15.234 -27.266 -10.641 1 97.5 407 LEU A N 1
ATOM 3278 C CA . LEU A 1 407 ? 16.516 -26.844 -11.18 1 97.5 407 LEU A CA 1
ATOM 3279 C C . LEU A 1 407 ? 17.5 -26.516 -10.055 1 97.5 407 LEU A C 1
ATOM 3281 O O . LEU A 1 407 ? 18.719 -26.562 -10.258 1 97.5 407 LEU A O 1
ATOM 3285 N N . ILE A 1 408 ? 16.984 -26.188 -8.922 1 97.81 408 ILE A N 1
ATOM 3286 C CA . ILE A 1 408 ? 17.844 -25.875 -7.781 1 97.81 408 ILE A CA 1
ATOM 3287 C C . ILE A 1 408 ? 18.562 -27.125 -7.316 1 97.81 408 ILE A C 1
ATOM 3289 O O . ILE A 1 408 ? 19.562 -27.047 -6.605 1 97.81 408 ILE A O 1
ATOM 3293 N N . ASN A 1 409 ? 18.172 -28.359 -7.727 1 97.94 409 ASN A N 1
ATOM 3294 C CA . ASN A 1 409 ? 18.719 -29.641 -7.297 1 97.94 409 ASN A CA 1
ATOM 3295 C C . ASN A 1 409 ? 19.766 -30.156 -8.273 1 97.94 409 ASN A C 1
ATOM 3297 O O . ASN A 1 409 ? 20.281 -31.266 -8.117 1 97.94 409 ASN A O 1
ATOM 3301 N N . ILE A 1 410 ? 20.156 -29.359 -9.25 1 97.44 410 ILE A N 1
ATOM 3302 C CA . ILE A 1 410 ? 21.266 -29.734 -10.117 1 97.44 410 ILE A CA 1
ATOM 3303 C C . ILE A 1 410 ? 22.562 -29.719 -9.328 1 97.44 410 ILE A C 1
ATOM 3305 O O . ILE A 1 410 ? 22.984 -28.688 -8.812 1 97.44 410 ILE A O 1
ATOM 3309 N N . PRO A 1 411 ? 23.188 -30.812 -9.203 1 96.12 411 PRO A N 1
ATOM 3310 C CA . PRO A 1 411 ? 24.375 -30.891 -8.352 1 96.12 411 PRO A CA 1
ATOM 3311 C C . PRO A 1 411 ? 25.609 -30.266 -9 1 96.12 411 PRO A C 1
ATOM 3313 O O . PRO A 1 411 ? 25.578 -29.938 -10.188 1 96.12 411 PRO A O 1
ATOM 3316 N N . THR A 1 412 ? 26.609 -30.125 -8.203 1 95.06 412 THR A N 1
ATOM 3317 C CA . THR A 1 412 ? 27.859 -29.484 -8.602 1 95.06 412 THR A CA 1
ATOM 3318 C C . THR A 1 412 ? 28.531 -30.266 -9.727 1 95.06 412 THR A C 1
ATOM 3320 O O . THR A 1 412 ? 29.094 -29.672 -10.648 1 95.06 412 THR A O 1
ATOM 3323 N N . THR A 1 413 ? 28.422 -31.562 -9.734 1 93.88 413 THR A N 1
ATOM 3324 C CA . THR A 1 413 ? 29.062 -32.406 -10.711 1 93.88 413 THR A CA 1
ATOM 3325 C C . THR A 1 413 ? 28.562 -32.125 -12.125 1 93.88 413 THR A C 1
ATOM 3327 O O . THR A 1 413 ? 29.328 -32.188 -13.086 1 93.88 413 THR A O 1
ATOM 3330 N N . VAL A 1 414 ? 27.359 -31.844 -12.219 1 94.62 414 VAL A N 1
ATOM 3331 C CA . VAL A 1 414 ? 26.766 -31.562 -13.523 1 94.62 414 VAL A CA 1
ATOM 3332 C C . VAL A 1 414 ? 27.297 -30.234 -14.062 1 94.62 414 VAL A C 1
ATOM 3334 O O . VAL A 1 414 ? 27.562 -30.109 -15.266 1 94.62 414 VAL A O 1
ATOM 3337 N N . TRP A 1 415 ? 27.453 -29.266 -13.242 1 92.31 415 TRP A N 1
ATOM 3338 C CA . TRP A 1 415 ? 28.016 -27.984 -13.656 1 92.31 415 TRP A CA 1
ATOM 3339 C C . TRP A 1 415 ? 29.438 -28.156 -14.156 1 92.31 415 TRP A C 1
ATOM 3341 O O . TRP A 1 415 ? 29.828 -27.578 -15.18 1 92.31 415 TRP A O 1
ATOM 3351 N N . GLU A 1 416 ? 30.188 -28.938 -13.422 1 90.56 416 GLU A N 1
ATOM 3352 C CA . GLU A 1 416 ? 31.578 -29.172 -13.82 1 90.56 416 GLU A CA 1
ATOM 3353 C C . GLU A 1 416 ? 31.641 -29.906 -15.156 1 90.56 416 GLU A C 1
ATOM 3355 O O . GLU A 1 416 ? 32.438 -29.562 -16.016 1 90.56 416 GLU A O 1
ATOM 3360 N N . LEU A 1 417 ? 30.797 -30.875 -15.289 1 89.19 417 LEU A N 1
ATOM 3361 C CA . LEU A 1 417 ? 30.75 -31.609 -16.547 1 89.19 417 LEU A CA 1
ATOM 3362 C C . LEU A 1 417 ? 30.328 -30.703 -17.688 1 89.19 417 LEU A C 1
ATOM 3364 O O . LEU A 1 417 ? 30.891 -30.781 -18.797 1 89.19 417 LEU A O 1
ATOM 3368 N N . PHE A 1 418 ? 29.391 -29.906 -17.422 1 87.88 418 PHE A N 1
ATOM 3369 C CA . PHE A 1 418 ? 28.891 -28.984 -18.422 1 87.88 418 PHE A CA 1
ATOM 3370 C C . PHE A 1 418 ? 29.953 -28 -18.859 1 87.88 418 PHE A C 1
ATOM 3372 O O . PHE A 1 418 ? 30.156 -27.766 -20.047 1 87.88 418 PHE A O 1
ATOM 3379 N N . PHE A 1 419 ? 30.641 -27.406 -17.891 1 84.44 419 PHE A N 1
ATOM 3380 C CA . PHE A 1 419 ? 31.672 -26.422 -18.188 1 84.44 419 PHE A CA 1
ATOM 3381 C C . PHE A 1 419 ? 32.844 -27.078 -18.891 1 84.44 419 PHE A C 1
ATOM 3383 O O . PHE A 1 419 ? 33.438 -26.484 -19.797 1 84.44 419 PHE A O 1
ATOM 3390 N N . ASP A 1 420 ? 33.156 -28.266 -18.516 1 83.56 420 ASP A N 1
ATOM 3391 C CA . ASP A 1 420 ? 34.219 -29 -19.172 1 83.56 420 ASP A CA 1
ATOM 3392 C C . ASP A 1 420 ? 33.875 -29.297 -20.625 1 83.56 420 ASP A C 1
ATOM 3394 O O . ASP A 1 420 ? 34.719 -29.188 -21.516 1 83.56 420 ASP A O 1
ATOM 3398 N N . LEU A 1 421 ? 32.656 -29.656 -20.844 1 84.38 421 LEU A N 1
ATOM 3399 C CA . LEU A 1 421 ? 32.188 -29.953 -22.203 1 84.38 421 LEU A CA 1
ATOM 3400 C C . LEU A 1 421 ? 32.281 -28.703 -23.078 1 84.38 421 LEU A C 1
ATOM 3402 O O . LEU A 1 421 ? 32.688 -28.781 -24.234 1 84.38 421 LEU A O 1
ATOM 3406 N N . ILE A 1 422 ? 31.891 -27.594 -22.547 1 81.44 422 ILE A N 1
ATOM 3407 C CA . ILE A 1 422 ? 31.906 -26.359 -23.328 1 81.44 422 ILE A CA 1
ATOM 3408 C C . ILE A 1 422 ? 33.344 -25.922 -23.578 1 81.44 422 ILE A C 1
ATOM 3410 O O . ILE A 1 422 ? 33.656 -25.438 -24.672 1 81.44 422 ILE A O 1
ATOM 3414 N N . GLU A 1 423 ? 34.125 -26.047 -22.516 1 76.56 423 GLU A N 1
ATOM 3415 C CA . GLU A 1 423 ? 35.531 -25.688 -22.688 1 76.56 423 GLU A CA 1
ATOM 3416 C C . GLU A 1 423 ? 36.156 -26.5 -23.812 1 76.56 423 GLU A C 1
ATOM 3418 O O . GLU A 1 423 ? 36.906 -25.953 -24.609 1 76.56 423 GLU A O 1
ATOM 3423 N N . GLU A 1 424 ? 35.812 -27.672 -23.859 1 77.88 424 GLU A N 1
ATOM 3424 C CA . GLU A 1 424 ? 36.375 -28.547 -24.875 1 77.88 424 GLU A CA 1
ATOM 3425 C C . GLU A 1 424 ? 35.844 -28.203 -26.266 1 77.88 424 GLU A C 1
ATOM 3427 O O . GLU A 1 424 ? 36.594 -28.234 -27.234 1 77.88 424 GLU A O 1
ATOM 3432 N N . LYS A 1 425 ? 34.594 -27.828 -26.25 1 75.31 425 LYS A N 1
ATOM 3433 C CA . LYS A 1 425 ? 33.938 -27.609 -27.547 1 75.31 425 LYS A CA 1
ATOM 3434 C C . LYS A 1 425 ? 34.219 -26.188 -28.047 1 75.31 425 LYS A C 1
ATOM 3436 O O . LYS A 1 425 ? 34.375 -25.969 -29.25 1 75.31 425 LYS A O 1
ATOM 3441 N N . VAL A 1 426 ? 34.156 -25.234 -27.094 1 70.12 426 VAL A N 1
ATOM 3442 C CA . VAL A 1 426 ? 34.25 -23.844 -27.5 1 70.12 426 VAL A CA 1
ATOM 3443 C C . VAL A 1 426 ? 35.719 -23.453 -27.609 1 70.12 426 VAL A C 1
ATOM 3445 O O . VAL A 1 426 ? 36.125 -22.766 -28.562 1 70.12 426 VAL A O 1
ATOM 3448 N N . LEU A 1 427 ? 36.719 -23.594 -26.531 1 66.38 427 LEU A N 1
ATOM 3449 C CA . LEU A 1 427 ? 38.125 -23.141 -26.547 1 66.38 427 LEU A CA 1
ATOM 3450 C C . LEU A 1 427 ? 39 -24.047 -27.391 1 66.38 427 LEU A C 1
ATOM 3452 O O . LEU A 1 427 ? 39.969 -23.578 -28.016 1 66.38 427 LEU A O 1
ATOM 3456 N N . LYS A 1 428 ? 38.469 -25.328 -27.922 1 61.91 428 LYS A N 1
ATOM 3457 C CA . LYS A 1 428 ? 39.188 -26.281 -28.766 1 61.91 428 LYS A CA 1
ATOM 3458 C C . LYS A 1 428 ? 40.719 -26.078 -28.656 1 61.91 428 LYS A C 1
ATOM 3460 O O . LYS A 1 428 ? 41.406 -26 -29.672 1 61.91 428 LYS A O 1
ATOM 3465 N N . GLY A 1 429 ? 41.312 -25.906 -27.469 1 58.59 429 GLY A N 1
ATOM 3466 C CA . GLY A 1 429 ? 42.719 -25.75 -27.281 1 58.59 429 GLY A CA 1
ATOM 3467 C C . GLY A 1 429 ? 43.219 -24.328 -27.5 1 58.59 429 GLY A C 1
ATOM 3468 O O . GLY A 1 429 ? 44.406 -24.078 -27.562 1 58.59 429 GLY A O 1
ATOM 3469 N N . GLN A 1 430 ? 42.312 -23.406 -27.734 1 65.5 430 GLN A N 1
ATOM 3470 C CA . GLN A 1 430 ? 42.688 -22.047 -28.047 1 65.5 430 GLN A CA 1
ATOM 3471 C C . GLN A 1 430 ? 42.875 -21.203 -26.781 1 65.5 430 GLN A C 1
ATOM 3473 O O . GLN A 1 430 ? 42.406 -21.609 -25.703 1 65.5 430 GLN A O 1
ATOM 3478 N N . GLN A 1 431 ? 43.719 -20.109 -26.812 1 71.38 431 GLN A N 1
ATOM 3479 C CA . GLN A 1 431 ? 43.906 -19.156 -25.734 1 71.38 431 GLN A CA 1
ATOM 3480 C C . GLN A 1 431 ? 42.625 -18.391 -25.438 1 71.38 431 GLN A C 1
ATOM 3482 O O . GLN A 1 431 ? 41.781 -18.188 -26.328 1 71.38 431 GLN A O 1
ATOM 3487 N N . PRO A 1 432 ? 42.406 -18.047 -24.156 1 80.62 432 PRO A N 1
ATOM 3488 C CA . PRO A 1 432 ? 41.219 -17.266 -23.797 1 80.62 432 PRO A CA 1
ATOM 3489 C C . PRO A 1 432 ? 41.125 -15.938 -24.531 1 80.62 432 PRO A C 1
ATOM 3491 O O . PRO A 1 432 ? 42.156 -15.305 -24.797 1 80.62 432 PRO A O 1
ATOM 3494 N N . THR A 1 433 ? 39.969 -15.594 -24.891 1 84.56 433 THR A N 1
ATOM 3495 C CA . THR A 1 433 ? 39.719 -14.328 -25.578 1 84.56 433 THR A CA 1
ATOM 3496 C C . THR A 1 433 ? 40 -13.148 -24.641 1 84.56 433 THR A C 1
ATOM 3498 O O . THR A 1 433 ? 39.625 -13.18 -23.469 1 84.56 433 THR A O 1
ATOM 3501 N N . ARG A 1 434 ? 40.719 -12.211 -25.109 1 87.44 434 ARG A N 1
ATOM 3502 C CA . ARG A 1 434 ? 40.969 -11 -24.344 1 87.44 434 ARG A CA 1
ATOM 3503 C C . ARG A 1 434 ? 39.969 -9.906 -24.703 1 87.44 434 ARG A C 1
ATOM 3505 O O . ARG A 1 434 ? 39.812 -9.547 -25.875 1 87.44 434 ARG A O 1
ATOM 3512 N N . VAL A 1 435 ? 39.281 -9.461 -23.766 1 90.62 435 VAL A N 1
ATOM 3513 C CA . VAL A 1 435 ? 38.281 -8.43 -23.969 1 90.62 435 VAL A CA 1
ATOM 3514 C C . VAL A 1 435 ? 38.719 -7.137 -23.281 1 90.62 435 VAL A C 1
ATOM 3516 O O . VAL A 1 435 ? 39.031 -7.137 -22.078 1 90.62 435 VAL A O 1
ATOM 3519 N N . TYR A 1 436 ? 38.719 -6.035 -24.016 1 89.06 436 TYR A N 1
ATOM 3520 C CA . TYR A 1 436 ? 39.094 -4.73 -23.5 1 89.06 436 TYR A CA 1
ATOM 3521 C C . TYR A 1 436 ? 37.938 -3.762 -23.516 1 89.06 436 TYR A C 1
ATOM 3523 O O . TYR A 1 436 ? 37.25 -3.607 -24.531 1 89.06 436 TYR A O 1
ATOM 3531 N N . TYR A 1 437 ? 37.656 -3.148 -22.422 1 88.62 437 TYR A N 1
ATOM 3532 C CA . TYR A 1 437 ? 36.562 -2.188 -22.328 1 88.62 437 TYR A CA 1
ATOM 3533 C C . TYR A 1 437 ? 37.094 -0.789 -22.031 1 88.62 437 TYR A C 1
ATOM 3535 O O . TYR A 1 437 ? 38.188 -0.637 -21.484 1 88.62 437 TYR A O 1
ATOM 3543 N N . ASN A 1 438 ? 36.281 0.238 -22.359 1 85.75 438 ASN A N 1
ATOM 3544 C CA . ASN A 1 438 ? 36.656 1.636 -22.172 1 85.75 438 ASN A CA 1
ATOM 3545 C C . ASN A 1 438 ? 36.281 2.137 -20.781 1 85.75 438 ASN A C 1
ATOM 3547 O O . ASN A 1 438 ? 35.094 2.174 -20.438 1 85.75 438 ASN A O 1
ATOM 3551 N N . THR A 1 439 ? 37.125 2.605 -19.984 1 80.5 439 THR A N 1
ATOM 3552 C CA . THR A 1 439 ? 36.906 3.01 -18.609 1 80.5 439 THR A CA 1
ATOM 3553 C C . THR A 1 439 ? 36.281 4.398 -18.547 1 80.5 439 THR A C 1
ATOM 3555 O O . THR A 1 439 ? 35.719 4.793 -17.516 1 80.5 439 THR A O 1
ATOM 3558 N N . SER A 1 440 ? 36.438 5.113 -19.609 1 77.25 440 SER A N 1
ATOM 3559 C CA . SER A 1 440 ? 35.875 6.461 -19.609 1 77.25 440 SER A CA 1
ATOM 3560 C C . SER A 1 440 ? 34.375 6.438 -19.906 1 77.25 440 SER A C 1
ATOM 3562 O O . SER A 1 440 ? 33.719 7.473 -19.844 1 77.25 440 SER A O 1
ATOM 3564 N N . SER A 1 441 ? 33.906 5.34 -20.25 1 82.88 441 SER A N 1
ATOM 3565 C CA . SER A 1 441 ? 32.5 5.188 -20.578 1 82.88 441 SER A CA 1
ATOM 3566 C C . SER A 1 441 ? 31.812 4.203 -19.625 1 82.88 441 SER A C 1
ATOM 3568 O O . SER A 1 441 ? 32.062 3 -19.688 1 82.88 441 SER A O 1
ATOM 3570 N N . PRO A 1 442 ? 30.875 4.68 -18.844 1 82.75 442 PRO A N 1
ATOM 3571 C CA . PRO A 1 442 ? 30.156 3.779 -17.953 1 82.75 442 PRO A CA 1
ATOM 3572 C C . PRO A 1 442 ? 29.406 2.68 -18.688 1 82.75 442 PRO A C 1
ATOM 3574 O O . PRO A 1 442 ? 29.328 1.543 -18.219 1 82.75 442 PRO A O 1
ATOM 3577 N N . ILE A 1 443 ? 28.938 2.949 -19.812 1 85.62 443 ILE A N 1
ATOM 3578 C CA . ILE A 1 443 ? 28.172 1.962 -20.562 1 85.62 443 ILE A CA 1
ATOM 3579 C C . ILE A 1 443 ? 29.094 0.853 -21.047 1 85.62 443 ILE A C 1
ATOM 3581 O O . ILE A 1 443 ? 28.719 -0.321 -21.062 1 85.62 443 ILE A O 1
ATOM 3585 N N . SER A 1 444 ? 30.266 1.192 -21.531 1 86.69 444 SER A N 1
ATOM 3586 C CA . SER A 1 444 ? 31.234 0.189 -21.938 1 86.69 444 SER A CA 1
ATOM 3587 C C . SER A 1 444 ? 31.594 -0.746 -20.781 1 86.69 444 SER A C 1
ATOM 3589 O O . SER A 1 444 ? 31.688 -1.961 -20.969 1 86.69 444 SER A O 1
ATOM 3591 N N . GLN A 1 445 ? 31.656 -0.208 -19.719 1 85.81 445 GLN A N 1
ATOM 3592 C CA . GLN A 1 445 ? 31.969 -1.007 -18.531 1 85.81 445 GLN A CA 1
ATOM 3593 C C . GLN A 1 445 ? 30.812 -1.94 -18.172 1 85.81 445 GLN A C 1
ATOM 3595 O O . GLN A 1 445 ? 31.031 -3.107 -17.844 1 85.81 445 GLN A O 1
ATOM 3600 N N . ARG A 1 446 ? 29.688 -1.396 -18.25 1 87.69 446 ARG A N 1
ATOM 3601 C CA . ARG A 1 446 ? 28.516 -2.199 -17.938 1 87.69 446 ARG A CA 1
ATOM 3602 C C . ARG A 1 446 ? 28.359 -3.355 -18.922 1 87.69 446 ARG A C 1
ATOM 3604 O O . ARG A 1 446 ? 28.031 -4.477 -18.531 1 87.69 446 ARG A O 1
ATOM 3611 N N . ILE A 1 447 ? 28.609 -3.113 -20.094 1 88.12 447 ILE A N 1
ATOM 3612 C CA . ILE A 1 447 ? 28.5 -4.156 -21.109 1 88.12 447 ILE A CA 1
ATOM 3613 C C . ILE A 1 447 ? 29.531 -5.254 -20.812 1 88.12 447 ILE A C 1
ATOM 3615 O O . ILE A 1 447 ? 29.203 -6.441 -20.859 1 88.12 447 ILE A O 1
ATOM 3619 N N . ALA A 1 448 ? 30.688 -4.863 -20.531 1 87.44 448 ALA A N 1
ATOM 3620 C CA . ALA A 1 448 ? 31.734 -5.832 -20.219 1 87.44 448 ALA A CA 1
ATOM 3621 C C . ALA A 1 448 ? 31.359 -6.66 -18.984 1 87.44 448 ALA A C 1
ATOM 3623 O O . ALA A 1 448 ? 31.547 -7.879 -18.984 1 87.44 448 ALA A O 1
ATOM 3624 N N . LEU A 1 449 ? 30.828 -5.992 -18.109 1 87.06 449 LEU A N 1
ATOM 3625 C CA . LEU A 1 449 ? 30.438 -6.672 -16.875 1 87.06 449 LEU A CA 1
ATOM 3626 C C . LEU A 1 449 ? 29.281 -7.641 -17.141 1 87.06 449 LEU A C 1
ATOM 3628 O O . LEU A 1 449 ? 29.25 -8.734 -16.562 1 87.06 449 LEU A O 1
ATOM 3632 N N . ILE A 1 450 ? 28.406 -7.305 -17.922 1 89.88 450 ILE A N 1
ATOM 3633 C CA . ILE A 1 450 ? 27.25 -8.141 -18.25 1 89.88 450 ILE A CA 1
ATOM 3634 C C . ILE A 1 450 ? 27.734 -9.422 -18.938 1 89.88 450 ILE A C 1
ATOM 3636 O O . ILE A 1 450 ? 27.312 -10.523 -18.578 1 89.88 450 ILE A O 1
ATOM 3640 N N . PHE A 1 451 ? 28.625 -9.25 -19.797 1 88.88 451 PHE A N 1
ATOM 3641 C CA . PHE A 1 451 ? 29.125 -10.43 -20.516 1 88.88 451 PHE A CA 1
ATOM 3642 C C . PHE A 1 451 ? 29.953 -11.305 -19.578 1 88.88 451 PHE A C 1
ATOM 3644 O O . PHE A 1 451 ? 29.828 -12.531 -19.609 1 88.88 451 PHE A O 1
ATOM 3651 N N . LYS A 1 452 ? 30.734 -10.695 -18.812 1 87.56 452 LYS A N 1
ATOM 3652 C CA . LYS A 1 452 ? 31.578 -11.445 -17.891 1 87.56 452 LYS A CA 1
ATOM 3653 C C . LYS A 1 452 ? 30.734 -12.219 -16.891 1 87.56 452 LYS A C 1
ATOM 3655 O O . LYS A 1 452 ? 31.047 -13.367 -16.562 1 87.56 452 LYS A O 1
ATOM 3660 N N . THR A 1 453 ? 29.641 -11.648 -16.484 1 88.56 453 THR A N 1
ATOM 3661 C CA . THR A 1 453 ? 28.875 -12.188 -15.375 1 88.56 453 THR A CA 1
ATOM 3662 C C . THR A 1 453 ? 27.844 -13.211 -15.875 1 88.56 453 THR A C 1
ATOM 3664 O O . THR A 1 453 ? 27.672 -14.266 -15.266 1 88.56 453 THR A O 1
ATOM 3667 N N . TYR A 1 454 ? 27.203 -12.984 -16.984 1 89.88 454 TYR A N 1
ATOM 3668 C CA . TYR A 1 454 ? 26.031 -13.758 -17.328 1 89.88 454 TYR A CA 1
ATOM 3669 C C . TYR A 1 454 ? 26.312 -14.656 -18.531 1 89.88 454 TYR A C 1
ATOM 3671 O O . TYR A 1 454 ? 25.672 -15.703 -18.688 1 89.88 454 TYR A O 1
ATOM 3679 N N . PHE A 1 455 ? 27.297 -14.234 -19.344 1 87.75 455 PHE A N 1
ATOM 3680 C CA . PHE A 1 455 ? 27.219 -14.859 -20.656 1 87.75 455 PHE A CA 1
ATOM 3681 C C . PHE A 1 455 ? 28.5 -15.602 -20.984 1 87.75 455 PHE A C 1
ATOM 3683 O O . PHE A 1 455 ? 28.562 -16.359 -21.953 1 87.75 455 PHE A O 1
ATOM 3690 N N . ILE A 1 456 ? 29.547 -15.289 -20.25 1 82.69 456 ILE A N 1
ATOM 3691 C CA . ILE A 1 456 ? 30.828 -15.93 -20.562 1 82.69 456 ILE A CA 1
ATOM 3692 C C . ILE A 1 456 ? 31.234 -16.859 -19.422 1 82.69 456 ILE A C 1
ATOM 3694 O O . ILE A 1 456 ? 31.062 -16.516 -18.25 1 82.69 456 ILE A O 1
ATOM 3698 N N . ILE A 1 457 ? 31.672 -17.938 -19.812 1 77.38 457 ILE A N 1
ATOM 3699 C CA . ILE A 1 457 ? 32.156 -18.891 -18.828 1 77.38 457 ILE A CA 1
ATOM 3700 C C . ILE A 1 457 ? 33.469 -18.406 -18.25 1 77.38 457 ILE A C 1
ATOM 3702 O O . ILE A 1 457 ? 34.344 -17.938 -18.969 1 77.38 457 ILE A O 1
ATOM 3706 N N . PRO A 1 458 ? 33.594 -18.531 -16.969 1 72.06 458 PRO A N 1
ATOM 3707 C CA . PRO A 1 458 ? 34.812 -18.078 -16.344 1 72.06 458 PRO A CA 1
ATOM 3708 C C . PRO A 1 458 ? 36.062 -18.797 -16.891 1 72.06 458 PRO A C 1
ATOM 3710 O O . PRO A 1 458 ? 36.031 -20.016 -17.078 1 72.06 458 PRO A O 1
ATOM 3713 N N . GLY A 1 459 ? 37.094 -18.047 -17.266 1 69.88 459 GLY A N 1
ATOM 3714 C CA . GLY A 1 459 ? 38.312 -18.625 -17.781 1 69.88 459 GLY A CA 1
ATOM 3715 C C . GLY A 1 459 ? 38.438 -18.531 -19.297 1 69.88 459 GLY A C 1
ATOM 3716 O O . GLY A 1 459 ? 39.531 -18.688 -19.844 1 69.88 459 GLY A O 1
ATOM 3717 N N . HIS A 1 460 ? 37.312 -18.25 -19.891 1 76.5 460 HIS A N 1
ATOM 3718 C CA . HIS A 1 460 ? 37.312 -18.219 -21.344 1 76.5 460 HIS A CA 1
ATOM 3719 C C . HIS A 1 460 ? 37.656 -16.828 -21.875 1 76.5 460 HIS A C 1
ATOM 3721 O O . HIS A 1 460 ? 38 -16.672 -23.047 1 76.5 460 HIS A O 1
ATOM 3727 N N . ALA A 1 461 ? 37.5 -15.984 -21.031 1 82 461 ALA A N 1
ATOM 3728 C CA . ALA A 1 461 ? 37.844 -14.625 -21.453 1 82 461 ALA A CA 1
ATOM 3729 C C . ALA A 1 461 ? 38.469 -13.836 -20.312 1 82 461 ALA A C 1
ATOM 3731 O O . ALA A 1 461 ? 38.188 -14.078 -19.141 1 82 461 ALA A O 1
ATOM 3732 N N . ILE A 1 462 ? 39.312 -13.008 -20.688 1 84.88 462 ILE A N 1
ATOM 3733 C CA . ILE A 1 462 ? 39.969 -12.102 -19.734 1 84.88 462 ILE A CA 1
ATOM 3734 C C . ILE A 1 462 ? 39.531 -10.664 -20.031 1 84.88 462 ILE A C 1
ATOM 3736 O O . ILE A 1 462 ? 39.656 -10.203 -21.172 1 84.88 462 ILE A O 1
ATOM 3740 N N . PHE A 1 463 ? 39.031 -10.07 -19.125 1 87.81 463 PHE A N 1
ATOM 3741 C CA . PHE A 1 463 ? 38.531 -8.711 -19.281 1 87.81 463 PHE A CA 1
ATOM 3742 C C . PHE A 1 463 ? 39.531 -7.711 -18.672 1 87.81 463 PHE A C 1
ATOM 3744 O O . PHE A 1 463 ? 39.969 -7.891 -17.547 1 87.81 463 PHE A O 1
ATOM 3751 N N . SER A 1 464 ? 39.938 -6.719 -19.438 1 85.31 464 SER A N 1
ATOM 3752 C CA . SER A 1 464 ? 40.875 -5.715 -18.984 1 85.31 464 SER A CA 1
ATOM 3753 C C . SER A 1 464 ? 40.562 -4.34 -19.547 1 85.31 464 SER A C 1
ATOM 3755 O O . SER A 1 464 ? 39.875 -4.234 -20.578 1 85.31 464 SER A O 1
ATOM 3757 N N . PRO A 1 465 ? 40.938 -3.295 -18.844 1 86.31 465 PRO A N 1
ATOM 3758 C CA . PRO A 1 465 ? 40.75 -1.953 -19.391 1 86.31 465 PRO A CA 1
ATOM 3759 C C . PRO A 1 465 ? 41.531 -1.719 -20.672 1 86.31 465 PRO A C 1
ATOM 3761 O O . PRO A 1 465 ? 42.594 -2.322 -20.859 1 86.31 465 PRO A O 1
ATOM 3764 N N . LEU A 1 466 ? 41.031 -0.91 -21.453 1 84.81 466 LEU A N 1
ATOM 3765 C CA . LEU A 1 466 ? 41.625 -0.617 -22.75 1 84.81 466 LEU A CA 1
ATOM 3766 C C . LEU A 1 466 ? 43.031 -0.039 -22.594 1 84.81 466 LEU A C 1
ATOM 3768 O O . LEU A 1 466 ? 43.906 -0.267 -23.438 1 84.81 466 LEU A O 1
ATOM 3772 N N . GLU A 1 467 ? 43.281 0.665 -21.484 1 76.06 467 GLU A N 1
ATOM 3773 C CA . GLU A 1 467 ? 44.562 1.302 -21.219 1 76.06 467 GLU A CA 1
ATOM 3774 C C . GLU A 1 467 ? 45.656 0.264 -21.062 1 76.06 467 GLU A C 1
ATOM 3776 O O . GLU A 1 467 ? 46.844 0.547 -21.312 1 76.06 467 GLU A O 1
ATOM 3781 N N . LYS A 1 468 ? 45.375 -0.837 -20.625 1 76.06 468 LYS A N 1
ATOM 3782 C CA . LYS A 1 468 ? 46.344 -1.895 -20.391 1 76.06 468 LYS A CA 1
ATOM 3783 C C . LYS A 1 468 ? 46.75 -2.543 -21.719 1 76.06 468 LYS A C 1
ATOM 3785 O O . LYS A 1 468 ? 47.812 -3.207 -21.781 1 76.06 468 LYS A O 1
ATOM 3790 N N . MET A 1 469 ? 45.938 -2.447 -22.656 1 71.81 469 MET A N 1
ATOM 3791 C CA . MET A 1 469 ? 46.281 -3 -23.969 1 71.81 469 MET A CA 1
ATOM 3792 C C . MET A 1 469 ? 47.531 -2.328 -24.531 1 71.81 469 MET A C 1
ATOM 3794 O O . MET A 1 469 ? 48.344 -2.979 -25.172 1 71.81 469 MET A O 1
ATOM 3798 N N . LEU A 1 470 ? 47.688 -0.982 -24.203 1 57.28 470 LEU A N 1
ATOM 3799 C CA . LEU A 1 470 ? 48.812 -0.185 -24.703 1 57.28 470 LEU A CA 1
ATOM 3800 C C . LEU A 1 470 ? 50.125 -0.608 -24.031 1 57.28 470 LEU A C 1
ATOM 3802 O O . LEU A 1 470 ? 51.156 -0.611 -24.672 1 57.28 470 LEU A O 1
ATOM 3806 N N . ASN A 1 471 ? 50.062 -0.932 -22.812 1 53.12 471 ASN A N 1
ATOM 3807 C CA . ASN A 1 471 ? 51.312 -1.262 -22.125 1 53.12 471 ASN A CA 1
ATOM 3808 C C . ASN A 1 471 ? 51.844 -2.619 -22.547 1 53.12 471 ASN A C 1
ATOM 3810 O O . ASN A 1 471 ? 53.062 -2.82 -22.594 1 53.12 471 ASN A O 1
ATOM 3814 N N . ASN A 1 472 ? 51.031 -3.521 -22.859 1 49.66 472 ASN A N 1
ATOM 3815 C CA . ASN A 1 472 ? 51.5 -4.848 -23.234 1 49.66 472 ASN A CA 1
ATOM 3816 C C . ASN A 1 472 ? 52.031 -4.871 -24.672 1 49.66 472 ASN A C 1
ATOM 3818 O O . ASN A 1 472 ? 52.844 -5.742 -25.016 1 49.66 472 ASN A O 1
ATOM 3822 N N . GLU A 1 473 ? 51.719 -4.035 -25.469 1 44.66 473 GLU A N 1
ATOM 3823 C CA . GLU A 1 473 ? 52.25 -4.023 -26.812 1 44.66 473 GLU A CA 1
ATOM 3824 C C . GLU A 1 473 ? 53.688 -3.498 -26.828 1 44.66 473 GLU A C 1
ATOM 3826 O O . GLU A 1 473 ? 54.5 -3.867 -27.703 1 44.66 473 GLU A O 1
ATOM 3831 N N . ASP A 1 474 ? 54.125 -2.607 -25.906 1 39.56 474 ASP A N 1
ATOM 3832 C CA . ASP A 1 474 ? 55.531 -2.223 -25.891 1 39.56 474 ASP A CA 1
ATOM 3833 C C . ASP A 1 474 ? 56.406 -3.426 -25.609 1 39.56 474 ASP A C 1
ATOM 3835 O O . ASP A 1 474 ? 57.562 -3.492 -26.094 1 39.56 474 ASP A O 1
ATOM 3839 N N . SER A 1 475 ? 55.969 -4.348 -24.734 1 36.28 475 SER A N 1
ATOM 3840 C CA . SER A 1 475 ? 56.875 -5.461 -24.453 1 36.28 475 SER A CA 1
ATOM 3841 C C . SER A 1 475 ? 57.031 -6.367 -25.672 1 36.28 475 SER A C 1
ATOM 3843 O O . SER A 1 475 ? 58 -7.113 -25.781 1 36.28 475 SER A O 1
ATOM 3845 N N . ILE A 1 476 ? 56 -6.414 -26.484 1 35.12 476 ILE A N 1
ATOM 3846 C CA . ILE A 1 476 ? 56.188 -7.277 -27.641 1 35.12 476 ILE A CA 1
ATOM 3847 C C . ILE A 1 476 ? 57.125 -6.617 -28.656 1 35.12 476 ILE A C 1
ATOM 3849 O O . ILE A 1 476 ? 57.906 -7.297 -29.312 1 35.12 476 ILE A O 1
ATOM 3853 N N . SER A 1 477 ? 57.094 -5.273 -28.688 1 31.08 477 SER A N 1
ATOM 3854 C CA . SER A 1 477 ? 57.938 -4.723 -29.734 1 31.08 477 SER A CA 1
ATOM 3855 C C . SER A 1 477 ? 59.406 -4.828 -29.359 1 31.08 477 SER A C 1
ATOM 3857 O O . SER A 1 477 ? 60.281 -4.809 -30.219 1 31.08 477 SER A O 1
ATOM 3859 N N . ASN A 1 478 ? 59.75 -4.629 -28.047 1 29.88 478 ASN A N 1
ATOM 3860 C CA . ASN A 1 478 ? 61.188 -4.523 -27.875 1 29.88 478 ASN A CA 1
ATOM 3861 C C . ASN A 1 478 ? 61.875 -5.863 -28.109 1 29.88 478 ASN A C 1
ATOM 3863 O O . ASN A 1 478 ? 63.094 -5.945 -28.094 1 29.88 478 ASN A O 1
ATOM 3867 N N . ASN A 1 479 ? 61.188 -6.965 -27.703 1 26.84 479 ASN A N 1
ATOM 3868 C CA . ASN A 1 479 ? 62 -8.172 -27.766 1 26.84 479 ASN A CA 1
ATOM 3869 C C . ASN A 1 479 ? 62.312 -8.562 -29.219 1 26.84 479 ASN A C 1
ATOM 3871 O O . ASN A 1 479 ? 62.844 -9.648 -29.469 1 26.84 479 ASN A O 1
ATOM 3875 N N . SER A 1 480 ? 61.625 -8.016 -30.156 1 24.88 480 SER A N 1
ATOM 3876 C CA . SER A 1 480 ? 61.969 -8.594 -31.453 1 24.88 480 SER A CA 1
ATOM 3877 C C . SER A 1 480 ? 63.375 -8.211 -31.859 1 24.88 480 SER A C 1
ATOM 3879 O O . SER A 1 480 ? 63.781 -8.469 -33 1 24.88 480 SER A O 1
ATOM 3881 N N . ALA A 1 481 ? 64.062 -7.289 -31.078 1 23.41 481 ALA A N 1
ATOM 3882 C CA . ALA A 1 481 ? 65.312 -7.051 -31.797 1 23.41 481 ALA A CA 1
ATOM 3883 C C . ALA A 1 481 ? 66.188 -8.273 -31.734 1 23.41 481 ALA A C 1
ATOM 3885 O O . ALA A 1 481 ? 67.25 -8.32 -32.406 1 23.41 481 ALA A O 1
ATOM 3886 N N . THR A 1 482 ? 66.312 -8.977 -30.609 1 20.86 482 THR A N 1
ATOM 3887 C CA . THR A 1 482 ? 67.5 -9.844 -30.625 1 20.86 482 THR A CA 1
ATOM 3888 C C . THR A 1 482 ? 67.312 -10.992 -31.609 1 20.86 482 THR A C 1
ATOM 3890 O O . THR A 1 482 ? 66.375 -11.773 -31.484 1 20.86 482 THR A O 1
ATOM 3893 N N . GLN A 1 483 ? 67.75 -10.797 -32.875 1 20.28 483 GLN A N 1
ATOM 3894 C CA . GLN A 1 483 ? 67.938 -11.711 -34 1 20.28 483 GLN A CA 1
ATOM 3895 C C . GLN A 1 483 ? 68.688 -12.969 -33.562 1 20.28 483 GLN A C 1
ATOM 3897 O O . GLN A 1 483 ? 69.875 -12.898 -33.25 1 20.28 483 GLN A O 1
ATOM 3902 N N . SER A 1 484 ? 68.375 -13.68 -32.531 1 18.56 484 SER A N 1
ATOM 3903 C CA . SER A 1 484 ? 69.312 -14.828 -32.375 1 18.56 484 SER A CA 1
ATOM 3904 C C . SER A 1 484 ? 69.438 -15.594 -33.688 1 18.56 484 SER A C 1
ATOM 3906 O O . SER A 1 484 ? 68.438 -15.82 -34.375 1 18.56 484 SER A O 1
ATOM 3908 N N . PRO A 1 485 ? 70.688 -15.664 -34.344 1 19.83 485 PRO A N 1
ATOM 3909 C CA . PRO A 1 485 ? 71.062 -16.375 -35.562 1 19.83 485 PRO A CA 1
ATOM 3910 C C . PRO A 1 485 ? 70.75 -17.859 -35.531 1 19.83 485 PRO A C 1
ATOM 3912 O O . PRO A 1 485 ? 71.25 -18.562 -34.625 1 19.83 485 PRO A O 1
ATOM 3915 N N . TYR A 1 486 ? 69.562 -18.344 -35.312 1 16.55 486 TYR A N 1
ATOM 3916 C CA . TYR A 1 486 ? 69.375 -19.797 -35.344 1 16.55 486 TYR A CA 1
ATOM 3917 C C . TYR A 1 486 ? 70.062 -20.391 -36.562 1 16.55 486 TYR A C 1
ATOM 3919 O O . TYR A 1 486 ? 69.812 -19.938 -37.688 1 16.55 486 TYR A O 1
ATOM 3927 N N . LEU A 1 487 ? 71.25 -21.047 -36.406 1 16.72 487 LEU A N 1
ATOM 3928 C CA . LEU A 1 487 ? 72.188 -21.859 -37.188 1 16.72 487 LEU A CA 1
ATOM 3929 C C . LEU A 1 487 ? 71.438 -22.969 -37.938 1 16.72 487 LEU A C 1
ATOM 3931 O O . LEU A 1 487 ? 70.625 -23.688 -37.344 1 16.72 487 LEU A O 1
ATOM 3935 N N . LEU A 1 488 ? 71.125 -22.766 -39.25 1 16.89 488 LEU A N 1
ATOM 3936 C CA . LEU A 1 488 ? 70.75 -23.766 -40.25 1 16.89 488 LEU A CA 1
ATOM 3937 C C . LEU A 1 488 ? 71.688 -24.953 -40.219 1 16.89 488 LEU A C 1
ATOM 3939 O O . LEU A 1 488 ? 72.875 -24.812 -40.5 1 16.89 488 LEU A O 1
ATOM 3943 N N . SER A 1 489 ? 71.688 -25.797 -39.25 1 15.71 489 SER A N 1
ATOM 3944 C CA . SER A 1 489 ? 72.562 -26.969 -39.344 1 15.71 489 SER A CA 1
ATOM 3945 C C . SER A 1 489 ? 72.25 -27.781 -40.594 1 15.71 489 SER A C 1
ATOM 3947 O O . SER A 1 489 ? 71.125 -27.906 -41 1 15.71 489 SER A O 1
ATOM 3949 N N . SER A 1 490 ? 73.312 -28 -41.531 1 16.55 490 SER A N 1
ATOM 3950 C CA . SER A 1 490 ? 73.688 -28.656 -42.781 1 16.55 490 SER A CA 1
ATOM 3951 C C . SER A 1 490 ? 73.562 -30.172 -42.688 1 16.55 490 SER A C 1
ATOM 3953 O O . SER A 1 490 ? 73.938 -30.891 -43.594 1 16.55 490 SER A O 1
ATOM 3955 N N . SER A 1 491 ? 72.75 -30.844 -41.938 1 15.95 491 SER A N 1
ATOM 3956 C CA . SER A 1 491 ? 73.125 -32.25 -41.906 1 15.95 491 SER A CA 1
ATOM 3957 C C . SER A 1 491 ? 72.938 -32.875 -43.281 1 15.95 491 SER A C 1
ATOM 3959 O O . SER A 1 491 ? 71.938 -32.656 -43.969 1 15.95 491 SER A O 1
ATOM 3961 N N . SER A 1 492 ? 74.062 -33.5 -44.062 1 16.33 492 SER A N 1
ATOM 3962 C CA . SER A 1 492 ? 74.562 -34.156 -45.25 1 16.33 492 SER A CA 1
ATOM 3963 C C . SER A 1 492 ? 73.938 -35.531 -45.406 1 16.33 492 SER A C 1
ATOM 3965 O O . SER A 1 492 ? 74.188 -36.219 -46.438 1 16.33 492 SER A O 1
ATOM 3967 N N . SER A 1 493 ? 73.25 -36.25 -44.625 1 16.22 493 SER A N 1
ATOM 3968 C CA . SER A 1 493 ? 73.5 -37.656 -44.812 1 16.22 493 SER A CA 1
ATOM 3969 C C . SER A 1 493 ? 73.062 -38.125 -46.188 1 16.22 493 SER A C 1
ATOM 3971 O O . SER A 1 493 ? 72.188 -37.5 -46.812 1 16.22 493 SER A O 1
ATOM 3973 N N . SER A 1 494 ? 73.625 -39.281 -46.844 1 16.02 494 SER A N 1
ATOM 3974 C CA . SER A 1 494 ? 74.062 -40.125 -47.969 1 16.02 494 SER A CA 1
ATOM 3975 C C . SER A 1 494 ? 72.938 -41.031 -48.438 1 16.02 494 SER A C 1
ATOM 3977 O O . SER A 1 494 ? 73.125 -41.906 -49.281 1 16.02 494 SER A O 1
ATOM 3979 N N . SER A 1 495 ? 71.688 -40.938 -48.188 1 15.92 495 SER A N 1
ATOM 3980 C CA . SER A 1 495 ? 71.125 -42.25 -48.562 1 15.92 495 SER A CA 1
ATOM 3981 C C . SER A 1 495 ? 71.312 -42.531 -50.062 1 15.92 495 SER A C 1
ATOM 3983 O O . SER A 1 495 ? 71.375 -41.594 -50.844 1 15.92 495 SER A O 1
ATOM 3985 N N . SER A 1 496 ? 71.688 -43.812 -50.5 1 16.27 496 SER A N 1
ATOM 3986 C CA . SER A 1 496 ? 72.125 -44.719 -51.531 1 16.27 496 SER A CA 1
ATOM 3987 C C . SER A 1 496 ? 71.125 -44.781 -52.688 1 16.27 496 SER A C 1
ATOM 3989 O O . SER A 1 496 ? 70 -44.344 -52.562 1 16.27 496 SER A O 1
ATOM 3991 N N . SER A 1 497 ? 71.312 -45.688 -53.719 1 15.81 497 SER A N 1
ATOM 3992 C CA . SER A 1 497 ? 71.562 -45.906 -55.125 1 15.81 497 SER A CA 1
ATOM 3993 C C . SER A 1 497 ? 70.312 -46.312 -55.875 1 15.81 497 SER A C 1
ATOM 3995 O O . SER A 1 497 ? 70 -45.781 -56.969 1 15.81 497 SER A O 1
ATOM 3997 N N . SER A 1 498 ? 69.562 -47.312 -55.5 1 15.59 498 SER A N 1
ATOM 3998 C CA . SER A 1 498 ? 69.562 -48.312 -56.562 1 15.59 498 SER A CA 1
ATOM 3999 C C . SER A 1 498 ? 68.438 -48.031 -57.562 1 15.59 498 SER A C 1
ATOM 4001 O O . SER A 1 498 ? 68.688 -47.938 -58.75 1 15.59 498 SER A O 1
ATOM 4003 N N . ASN A 1 499 ? 67.375 -48.844 -57.812 1 15.5 499 ASN A N 1
ATOM 4004 C CA . ASN A 1 499 ? 67.125 -49.625 -59.031 1 15.5 499 ASN A CA 1
ATOM 4005 C C . ASN A 1 499 ? 65.938 -49.125 -59.812 1 15.5 499 ASN A C 1
ATOM 4007 O O . ASN A 1 499 ? 65.438 -49.812 -60.719 1 15.5 499 ASN A O 1
ATOM 4011 N N . ASP A 1 500 ? 65.312 -47.906 -59.562 1 14.85 500 ASP A N 1
ATOM 4012 C CA . ASP A 1 500 ? 63.938 -48.031 -60.031 1 14.85 500 ASP A CA 1
ATOM 4013 C C . ASP A 1 500 ? 63.875 -48.031 -61.531 1 14.85 500 ASP A C 1
ATOM 4015 O O . ASP A 1 500 ? 64.375 -47.125 -62.188 1 14.85 500 ASP A O 1
ATOM 4019 N N . ASN A 1 501 ? 63.469 -49 -62.031 1 14.89 501 ASN A N 1
ATOM 4020 C CA . ASN A 1 501 ? 63.375 -49.438 -63.438 1 14.89 501 ASN A CA 1
ATOM 4021 C C . ASN A 1 501 ? 62.375 -48.594 -64.188 1 14.89 501 ASN A C 1
ATOM 4023 O O . ASN A 1 501 ? 61.594 -47.844 -63.625 1 14.89 501 ASN A O 1
ATOM 4027 N N . SER A 1 502 ? 61.469 -49.062 -65 1 15.19 502 SER A N 1
ATOM 4028 C CA . SER A 1 502 ? 61.406 -49.094 -66.5 1 15.19 502 SER A CA 1
ATOM 4029 C C . SER A 1 502 ? 60.281 -48.219 -67 1 15.19 502 SER A C 1
ATOM 4031 O O . SER A 1 502 ? 60.469 -47.344 -67.875 1 15.19 502 SER A O 1
ATOM 4033 N N . GLY A 1 503 ? 58.812 -48.438 -66.938 1 14.89 503 GLY A N 1
ATOM 4034 C CA . GLY A 1 503 ? 58.312 -48.688 -68.25 1 14.89 503 GLY A CA 1
ATOM 4035 C C . GLY A 1 503 ? 57.781 -47.438 -68.938 1 14.89 503 GLY A C 1
ATOM 4036 O O . GLY A 1 503 ? 57.625 -46.375 -68.25 1 14.89 503 GLY A O 1
ATOM 4037 N N . SER A 1 504 ? 56.969 -47.469 -69.938 1 14.95 504 SER A N 1
ATOM 4038 C CA . SER A 1 504 ? 56.875 -47.094 -71.375 1 14.95 504 SER A CA 1
ATOM 4039 C C . SER A 1 504 ? 55.875 -45.938 -71.562 1 14.95 504 SER A C 1
ATOM 4041 O O . SER A 1 504 ? 56.25 -44.906 -72.125 1 14.95 504 SER A O 1
ATOM 4043 N N . ASP A 1 505 ? 54.594 -46.031 -72.062 1 14.6 505 ASP A N 1
ATOM 4044 C CA . ASP A 1 505 ? 54.312 -45.688 -73.438 1 14.6 505 ASP A CA 1
ATOM 4045 C C . ASP A 1 505 ? 53.594 -44.375 -73.562 1 14.6 505 ASP A C 1
ATOM 4047 O O . ASP A 1 505 ? 53.219 -43.781 -72.562 1 14.6 505 ASP A O 1
ATOM 4051 N N . THR A 1 506 ? 52.188 -44.281 -74 1 15.34 506 THR A N 1
ATOM 4052 C CA . THR A 1 506 ? 51.844 -43.875 -75.375 1 15.34 506 THR A CA 1
ATOM 4053 C C . THR A 1 506 ? 51.219 -42.469 -75.375 1 15.34 506 THR A C 1
ATOM 4055 O O . THR A 1 506 ? 50.781 -42 -74.312 1 15.34 506 THR A O 1
ATOM 4058 N N . ASP A 1 507 ? 50.219 -42.156 -76.25 1 14.71 507 ASP A N 1
ATOM 4059 C CA . ASP A 1 507 ? 50.125 -41.344 -77.438 1 14.71 507 ASP A CA 1
ATOM 4060 C C . ASP A 1 507 ? 49.281 -40.094 -77.188 1 14.71 507 ASP A C 1
ATOM 4062 O O . ASP A 1 507 ? 48.656 -39.969 -76.125 1 14.71 507 ASP A O 1
ATOM 4066 N N . ASP A 1 508 ? 48.094 -39.875 -77.938 1 15.8 508 ASP A N 1
ATOM 4067 C CA . ASP A 1 508 ? 47.812 -38.969 -79 1 15.8 508 ASP A CA 1
ATOM 4068 C C . ASP A 1 508 ? 47 -37.75 -78.562 1 15.8 508 ASP A C 1
ATOM 4070 O O . ASP A 1 508 ? 46.188 -37.875 -77.625 1 15.8 508 ASP A O 1
ATOM 4074 N N . ALA A 1 509 ? 47 -36.406 -79.25 1 15.7 509 ALA A N 1
ATOM 4075 C CA . ALA A 1 509 ? 47.156 -34.969 -79.312 1 15.7 509 ALA A CA 1
ATOM 4076 C C . ALA A 1 509 ? 45.781 -34.312 -79.562 1 15.7 509 ALA A C 1
ATOM 4078 O O . ALA A 1 509 ? 45.688 -33.062 -79.5 1 15.7 509 ALA A O 1
ATOM 4079 N N . GLU A 1 510 ? 44.781 -34.75 -80.062 1 14.18 510 GLU A N 1
ATOM 4080 C CA . GLU A 1 510 ? 44.312 -33.969 -81.25 1 14.18 510 GLU A CA 1
ATOM 4081 C C . GLU A 1 510 ? 43.562 -32.719 -80.75 1 14.18 510 GLU A C 1
ATOM 4083 O O . GLU A 1 510 ? 43.844 -31.625 -81.25 1 14.18 510 GLU A O 1
ATOM 4088 N N . ARG A 1 511 ? 42.188 -32.688 -80.625 1 14.81 511 ARG A N 1
ATOM 4089 C CA . ARG A 1 511 ? 41.25 -31.984 -81.5 1 14.81 511 ARG A CA 1
ATOM 4090 C C . ARG A 1 511 ? 41.062 -30.547 -81 1 14.81 511 ARG A C 1
ATOM 4092 O O . ARG A 1 511 ? 41.312 -30.234 -79.875 1 14.81 511 ARG A O 1
ATOM 4099 N N . SER A 1 512 ? 40.031 -29.781 -81.375 1 14.95 512 SER A N 1
ATOM 4100 C CA . SER A 1 512 ? 39.719 -28.641 -82.188 1 14.95 512 SER A CA 1
ATOM 4101 C C . SER A 1 512 ? 39.438 -27.391 -81.375 1 14.95 512 SER A C 1
ATOM 4103 O O . SER A 1 512 ? 39.25 -27.484 -80.188 1 14.95 512 SER A O 1
ATOM 4105 N N . HIS A 1 513 ? 38.281 -26.547 -81.625 1 15.3 513 HIS A N 1
ATOM 4106 C CA . HIS A 1 513 ? 38.125 -25.297 -82.375 1 15.3 513 HIS A CA 1
ATOM 4107 C C . HIS A 1 513 ? 37.844 -24.125 -81.375 1 15.3 513 HIS A C 1
ATOM 4109 O O . HIS A 1 513 ? 38.5 -23.094 -81.5 1 15.3 513 HIS A O 1
ATOM 4115 N N . ARG A 1 514 ? 36.531 -23.781 -81.125 1 16 514 ARG A N 1
ATOM 4116 C CA . ARG A 1 514 ? 35.875 -22.531 -81.5 1 16 514 ARG A CA 1
ATOM 4117 C C . ARG A 1 514 ? 36.125 -21.453 -80.438 1 16 514 ARG A C 1
ATOM 4119 O O . ARG A 1 514 ? 36.125 -21.75 -79.25 1 16 514 ARG A O 1
ATOM 4126 N N . ARG A 1 515 ? 36.469 -20.078 -80.562 1 16.5 515 ARG A N 1
ATOM 4127 C CA . ARG A 1 515 ? 37.281 -18.922 -80.25 1 16.5 515 ARG A CA 1
ATOM 4128 C C . ARG A 1 515 ? 36.594 -18.016 -79.25 1 16.5 515 ARG A C 1
ATOM 4130 O O . ARG A 1 515 ? 37.219 -17.453 -78.375 1 16.5 515 ARG A O 1
ATOM 4137 N N . ARG A 1 516 ? 35.281 -17.5 -79.438 1 16.44 516 ARG A N 1
ATOM 4138 C CA . ARG A 1 516 ? 35.062 -16.047 -79.438 1 16.44 516 ARG A CA 1
ATOM 4139 C C . ARG A 1 516 ? 35.094 -15.555 -78 1 16.44 516 ARG A C 1
ATOM 4141 O O . ARG A 1 516 ? 34.312 -16 -77.125 1 16.44 516 ARG A O 1
ATOM 4148 N N . THR A 1 517 ? 36.094 -14.828 -77.25 1 15.8 517 THR A N 1
ATOM 4149 C CA . THR A 1 517 ? 36.625 -14.602 -75.938 1 15.8 517 THR A CA 1
ATOM 4150 C C . THR A 1 517 ? 36.062 -13.305 -75.312 1 15.8 517 THR A C 1
ATOM 4152 O O . THR A 1 517 ? 36.531 -12.828 -74.312 1 15.8 517 THR A O 1
ATOM 4155 N N . SER A 1 518 ? 34.812 -12.805 -75.625 1 17.77 518 SER A N 1
ATOM 4156 C CA . SER A 1 518 ? 34.656 -11.375 -75.438 1 17.77 518 SER A CA 1
ATOM 4157 C C . SER A 1 518 ? 35 -11.008 -74 1 17.77 518 SER A C 1
ATOM 4159 O O . SER A 1 518 ? 34.906 -11.844 -73.062 1 17.77 518 SER A O 1
ATOM 4161 N N . ASN A 1 519 ? 35.656 -9.672 -73.625 1 17.3 519 ASN A N 1
ATOM 4162 C CA . ASN A 1 519 ? 36.594 -8.984 -72.75 1 17.3 519 ASN A CA 1
ATOM 4163 C C . ASN A 1 519 ? 35.906 -8.422 -71.5 1 17.3 519 ASN A C 1
ATOM 4165 O O . ASN A 1 519 ? 36.5 -7.676 -70.75 1 17.3 519 ASN A O 1
ATOM 4169 N N . LEU A 1 520 ? 34.562 -8.359 -71.312 1 18.78 520 LEU A N 1
ATOM 4170 C CA . LEU A 1 520 ? 33.938 -7.34 -70.5 1 18.78 520 LEU A CA 1
ATOM 4171 C C . LEU A 1 520 ? 34.469 -7.406 -69.062 1 18.78 520 LEU A C 1
ATOM 4173 O O . LEU A 1 520 ? 34.406 -8.453 -68.438 1 18.78 520 LEU A O 1
ATOM 4177 N N . SER A 1 521 ? 35.344 -6.387 -68.625 1 18.69 521 SER A N 1
ATOM 4178 C CA . SER A 1 521 ? 36.281 -6.125 -67.5 1 18.69 521 SER A CA 1
ATOM 4179 C C . SER A 1 521 ? 35.562 -5.977 -66.188 1 18.69 521 SER A C 1
ATOM 4181 O O . SER A 1 521 ? 34.844 -4.984 -66 1 18.69 521 SER A O 1
ATOM 4183 N N . SER A 1 522 ? 34.781 -6.797 -65.75 1 18.56 522 SER A N 1
ATOM 4184 C CA . SER A 1 522 ? 33.906 -6.688 -64.625 1 18.56 522 SER A CA 1
ATOM 4185 C C . SER A 1 522 ? 34.688 -6.336 -63.344 1 18.56 522 SER A C 1
ATOM 4187 O O . SER A 1 522 ? 35.625 -7.039 -62.969 1 18.56 522 SER A O 1
ATOM 4189 N N . PRO A 1 523 ? 34.781 -4.926 -63 1 20.75 523 PRO A N 1
ATOM 4190 C CA . PRO A 1 523 ? 35.656 -4.504 -61.906 1 20.75 523 PRO A CA 1
ATOM 4191 C C . PRO A 1 523 ? 35.375 -5.277 -60.594 1 20.75 523 PRO A C 1
ATOM 4193 O O . PRO A 1 523 ? 34.25 -5.633 -60.312 1 20.75 523 PRO A O 1
ATOM 4196 N N . THR A 1 524 ? 36.156 -6.16 -60.25 1 19.55 524 THR A N 1
ATOM 4197 C CA . THR A 1 524 ? 36.219 -7.012 -59.094 1 19.55 524 THR A CA 1
ATOM 4198 C C . THR A 1 524 ? 36.25 -6.168 -57.812 1 19.55 524 THR A C 1
ATOM 4200 O O . THR A 1 524 ? 37.281 -5.52 -57.531 1 19.55 524 THR A O 1
ATOM 4203 N N . ILE A 1 525 ? 35.25 -5.277 -57.625 1 22.62 525 ILE A N 1
ATOM 4204 C CA . ILE A 1 525 ? 35.25 -4.547 -56.344 1 22.62 525 ILE A CA 1
ATOM 4205 C C . ILE A 1 525 ? 35.531 -5.512 -55.188 1 22.62 525 ILE A C 1
ATOM 4207 O O . ILE A 1 525 ? 34.75 -6.422 -54.938 1 22.62 525 ILE A O 1
ATOM 4211 N N . SER A 1 526 ? 36.719 -6.02 -55.125 1 19.92 526 SER A N 1
ATOM 4212 C CA . SER A 1 526 ? 37.281 -6.875 -54.062 1 19.92 526 SER A CA 1
ATOM 4213 C C . SER A 1 526 ? 36.844 -6.426 -52.688 1 19.92 526 SER A C 1
ATOM 4215 O O . SER A 1 526 ? 36.625 -5.234 -52.438 1 19.92 526 SER A O 1
ATOM 4217 N N . SER A 1 527 ? 36.219 -7.328 -51.969 1 22.5 527 SER A N 1
ATOM 4218 C CA . SER A 1 527 ? 35.562 -7.395 -50.656 1 22.5 527 SER A CA 1
ATOM 4219 C C . SER A 1 527 ? 36.406 -6.773 -49.594 1 22.5 527 SER A C 1
ATOM 4221 O O . SER A 1 527 ? 35.906 -6.398 -48.531 1 22.5 527 SER A O 1
ATOM 4223 N N . THR A 1 528 ? 37.781 -6.965 -49.719 1 22.94 528 THR A N 1
ATOM 4224 C CA . THR A 1 528 ? 38.562 -7.051 -48.5 1 22.94 528 THR A CA 1
ATOM 4225 C C . THR A 1 528 ? 38.688 -5.684 -47.812 1 22.94 528 THR A C 1
ATOM 4227 O O . THR A 1 528 ? 39.562 -5.477 -46.969 1 22.94 528 THR A O 1
ATOM 4230 N N . MET A 1 529 ? 37.906 -4.746 -48.156 1 21.97 529 MET A N 1
ATOM 4231 C CA . MET A 1 529 ? 38.188 -3.373 -47.75 1 21.97 529 MET A CA 1
ATOM 4232 C C . MET A 1 529 ? 38.312 -3.271 -46.25 1 21.97 529 MET A C 1
ATOM 4234 O O . MET A 1 529 ? 38.094 -2.207 -45.656 1 21.97 529 MET A O 1
ATOM 4238 N N . PHE A 1 530 ? 38 -4.395 -45.5 1 25.23 530 PHE A N 1
ATOM 4239 C CA . PHE A 1 530 ? 38.281 -4.098 -44.094 1 25.23 530 PHE A CA 1
ATOM 4240 C C . PHE A 1 530 ? 39.75 -3.717 -43.875 1 25.23 530 PHE A C 1
ATOM 4242 O O . PHE A 1 530 ? 40.625 -4.59 -43.844 1 25.23 530 PHE A O 1
ATOM 4249 N N . SER A 1 531 ? 40.25 -2.848 -44.719 1 23.36 531 SER A N 1
ATOM 4250 C CA . SER A 1 531 ? 41.656 -2.381 -44.781 1 23.36 531 SER A CA 1
ATOM 4251 C C . SER A 1 531 ? 42.188 -2.135 -43.375 1 23.36 531 SER A C 1
ATOM 4253 O O . SER A 1 531 ? 41.531 -1.537 -42.531 1 23.36 531 SER A O 1
ATOM 4255 N N . SER A 1 532 ? 43 -3.09 -42.906 1 25.66 532 SER A N 1
ATOM 4256 C CA . SER A 1 532 ? 43.938 -2.904 -41.781 1 25.66 532 SER A CA 1
ATOM 4257 C C . SER A 1 532 ? 44.656 -1.563 -41.875 1 25.66 532 SER A C 1
ATOM 4259 O O . SER A 1 532 ? 45.344 -1.291 -42.875 1 25.66 532 SER A O 1
ATOM 4261 N N . SER A 1 533 ? 44.062 -0.439 -41.656 1 25.64 533 SER A N 1
ATOM 4262 C CA . SER A 1 533 ? 44.781 0.823 -41.688 1 25.64 533 SER A CA 1
ATOM 4263 C C . SER A 1 533 ? 46.219 0.65 -41.219 1 25.64 533 SER A C 1
ATOM 4265 O O . SER A 1 533 ? 46.469 0.004 -40.188 1 25.64 533 SER A O 1
ATOM 4267 N N . PRO A 1 534 ? 47.219 0.688 -42.031 1 26.97 534 PRO A N 1
ATOM 4268 C CA . PRO A 1 534 ? 48.625 0.644 -41.625 1 26.97 534 PRO A CA 1
ATOM 4269 C C . PRO A 1 534 ? 48.938 1.499 -40.406 1 26.97 534 PRO A C 1
ATOM 4271 O O . PRO A 1 534 ? 48.219 2.465 -40.125 1 26.97 534 PRO A O 1
ATOM 4274 N N . LEU A 1 535 ? 49.719 0.936 -39.438 1 29.41 535 LEU A N 1
ATOM 4275 C CA . LEU A 1 535 ? 50.312 1.51 -38.25 1 29.41 535 LEU A CA 1
ATOM 4276 C C . LEU A 1 535 ? 50.969 2.863 -38.531 1 29.41 535 LEU A C 1
ATOM 4278 O O . LEU A 1 535 ? 52.031 2.93 -39.156 1 29.41 535 LEU A O 1
ATOM 4282 N N . ILE A 1 536 ? 50.312 3.834 -39.156 1 27.3 536 ILE A N 1
ATOM 4283 C CA . ILE A 1 536 ? 51.094 5.066 -39.188 1 27.3 536 ILE A CA 1
ATOM 4284 C C . ILE A 1 536 ? 51.656 5.371 -37.812 1 27.3 536 ILE A C 1
ATOM 4286 O O . ILE A 1 536 ? 51.031 5.07 -36.812 1 27.3 536 ILE A O 1
ATOM 4290 N N . ASN A 1 537 ? 52.906 5.906 -37.688 1 29.8 537 ASN A N 1
ATOM 4291 C CA . ASN A 1 537 ? 53.719 6.355 -36.562 1 29.8 537 ASN A CA 1
ATOM 4292 C C . ASN A 1 537 ? 52.906 7.145 -35.562 1 29.8 537 ASN A C 1
ATOM 4294 O O . ASN A 1 537 ? 53.438 7.98 -34.812 1 29.8 537 ASN A O 1
ATOM 4298 N N . GLY A 1 538 ? 51.562 7.254 -35.812 1 31.3 538 GLY A N 1
ATOM 4299 C CA . GLY A 1 538 ? 50.938 8.227 -34.938 1 31.3 538 GLY A CA 1
ATOM 4300 C C . GLY A 1 538 ? 51 7.848 -33.469 1 31.3 538 GLY A C 1
ATOM 4301 O O . GLY A 1 538 ? 51.25 6.691 -33.125 1 31.3 538 GLY A O 1
ATOM 4302 N N . SER A 1 539 ? 50.969 8.891 -32.531 1 33.06 539 SER A N 1
ATOM 4303 C CA . SER A 1 539 ? 51.156 8.836 -31.078 1 33.06 539 SER A CA 1
ATOM 4304 C C . SER A 1 539 ? 50.281 7.742 -30.469 1 33.06 539 SER A C 1
ATOM 4306 O O . SER A 1 539 ? 49.25 7.352 -31.031 1 33.06 539 SER A O 1
ATOM 4308 N N . LYS A 1 540 ? 50.844 7.043 -29.422 1 37.59 540 LYS A N 1
ATOM 4309 C CA . LYS A 1 540 ? 50.312 5.988 -28.578 1 37.59 540 LYS A CA 1
ATOM 4310 C C . LYS A 1 540 ? 48.781 6.16 -28.375 1 37.59 540 LYS A C 1
ATOM 4312 O O . LYS A 1 540 ? 48.062 5.18 -28.203 1 37.59 540 LYS A O 1
ATOM 4317 N N . LYS A 1 541 ? 48.438 7.32 -28.172 1 42.28 541 LYS A N 1
ATOM 4318 C CA . LYS A 1 541 ? 47.031 7.652 -27.922 1 42.28 541 LYS A CA 1
ATOM 4319 C C . LYS A 1 541 ? 46.156 7.266 -29.125 1 42.28 541 LYS A C 1
ATOM 4321 O O . LYS A 1 541 ? 44.969 7.004 -28.969 1 42.28 541 LYS A O 1
ATOM 4326 N N . ASP A 1 542 ? 46.594 7.285 -30.344 1 42.38 542 ASP A N 1
ATOM 4327 C CA . ASP A 1 542 ? 45.812 7.094 -31.562 1 42.38 542 ASP A CA 1
ATOM 4328 C C . ASP A 1 542 ? 45.469 5.621 -31.766 1 42.38 542 ASP A C 1
ATOM 4330 O O . ASP A 1 542 ? 44.688 5.277 -32.656 1 42.38 542 ASP A O 1
ATOM 4334 N N . LEU A 1 543 ? 46.219 4.645 -31.281 1 44.75 543 LEU A N 1
ATOM 4335 C CA . LEU A 1 543 ? 46 3.217 -31.5 1 44.75 543 LEU A CA 1
ATOM 4336 C C . LEU A 1 543 ? 44.75 2.748 -30.781 1 44.75 543 LEU A C 1
ATOM 4338 O O . LEU A 1 543 ? 44.062 1.812 -31.234 1 44.75 543 LEU A O 1
ATOM 4342 N N . VAL A 1 544 ? 44.469 3.021 -29.609 1 55.66 544 VAL A N 1
ATOM 4343 C CA . VAL A 1 544 ? 43.312 2.533 -28.859 1 55.66 544 VAL A CA 1
ATOM 4344 C C . VAL A 1 544 ? 42.125 3.455 -29.109 1 55.66 544 VAL A C 1
ATOM 4346 O O . VAL A 1 544 ? 40.969 3.043 -28.938 1 55.66 544 VAL A O 1
ATOM 4349 N N . GLY A 1 545 ? 42.094 4.352 -30.031 1 59.28 545 GLY A N 1
ATOM 4350 C CA . GLY A 1 545 ? 41.031 5.305 -30.312 1 59.28 545 GLY A CA 1
ATOM 4351 C C . GLY A 1 545 ? 39.969 5.352 -29.234 1 59.28 545 GLY A C 1
ATOM 4352 O O . GLY A 1 545 ? 40.25 5.031 -28.078 1 59.28 545 GLY A O 1
ATOM 4353 N N . ASP A 1 546 ? 38.688 5.902 -29.5 1 77.94 546 ASP A N 1
ATOM 4354 C CA . ASP A 1 546 ? 37.531 6.043 -28.625 1 77.94 546 ASP A CA 1
ATOM 4355 C C . ASP A 1 546 ? 36.594 4.848 -28.75 1 77.94 546 ASP A C 1
ATOM 4357 O O . ASP A 1 546 ? 35.375 5.02 -28.844 1 77.94 546 ASP A O 1
ATOM 4361 N N . ASP A 1 547 ? 37.25 3.576 -28.906 1 87.06 547 ASP A N 1
ATOM 4362 C CA . ASP A 1 547 ? 36.438 2.367 -28.984 1 87.06 547 ASP A CA 1
ATOM 4363 C C . ASP A 1 547 ? 35.844 2.02 -27.625 1 87.06 547 ASP A C 1
ATOM 4365 O O . ASP A 1 547 ? 36.469 2.223 -26.594 1 87.06 547 ASP A O 1
ATOM 4369 N N . TRP A 1 548 ? 34.594 1.488 -27.688 1 88.06 548 TRP A N 1
ATOM 4370 C CA . TRP A 1 548 ? 33.969 1.168 -26.422 1 88.06 548 TRP A CA 1
ATOM 4371 C C . TRP A 1 548 ? 34.188 -0.292 -26.047 1 88.06 548 TRP A C 1
ATOM 4373 O O . TRP A 1 548 ? 34.062 -0.671 -24.875 1 88.06 548 TRP A O 1
ATOM 4383 N N . LEU A 1 549 ? 34.594 -1.15 -26.984 1 90.75 549 LEU A N 1
ATOM 4384 C CA . LEU A 1 549 ? 34.906 -2.555 -26.734 1 90.75 549 LEU A CA 1
ATOM 4385 C C . LEU A 1 549 ? 35.875 -3.09 -27.781 1 90.75 549 LEU A C 1
ATOM 4387 O O . LEU A 1 549 ? 35.688 -2.865 -28.984 1 90.75 549 LEU A O 1
ATOM 4391 N N . VAL A 1 550 ? 36.875 -3.742 -27.328 1 91.25 550 VAL A N 1
ATOM 4392 C CA . VAL A 1 550 ? 37.875 -4.336 -28.219 1 91.25 550 VAL A CA 1
ATOM 4393 C C . VAL A 1 550 ? 38.156 -5.762 -27.781 1 91.25 550 VAL A C 1
ATOM 4395 O O . VAL A 1 550 ? 38.281 -6.035 -26.578 1 91.25 550 VAL A O 1
ATOM 4398 N N . THR A 1 551 ? 38.219 -6.664 -28.734 1 91.31 551 THR A N 1
ATOM 4399 C CA . THR A 1 551 ? 38.562 -8.047 -28.422 1 91.31 551 THR A CA 1
ATOM 4400 C C . THR A 1 551 ? 39.719 -8.531 -29.297 1 91.31 551 THR A C 1
ATOM 4402 O O . THR A 1 551 ? 39.875 -8.086 -30.438 1 91.31 551 THR A O 1
ATOM 4405 N N . ILE A 1 552 ? 40.562 -9.258 -28.75 1 87.06 552 ILE A N 1
ATOM 4406 C CA . ILE A 1 552 ? 41.625 -9.93 -29.5 1 87.06 552 ILE A CA 1
ATOM 4407 C C . ILE A 1 552 ? 41.344 -11.438 -29.516 1 87.06 552 ILE A C 1
ATOM 4409 O O . ILE A 1 552 ? 41.312 -12.078 -28.453 1 87.06 552 ILE A O 1
ATOM 4413 N N . ASP A 1 553 ? 41.125 -11.945 -30.672 1 79.44 553 ASP A N 1
ATOM 4414 C CA . ASP A 1 553 ? 40.781 -13.352 -30.797 1 79.44 553 ASP A CA 1
ATOM 4415 C C . ASP A 1 553 ? 42 -14.25 -30.594 1 79.44 553 ASP A C 1
ATOM 4417 O O . ASP A 1 553 ? 43.094 -13.766 -30.344 1 79.44 553 ASP A O 1
ATOM 4421 N N . SER A 1 554 ? 41.781 -15.492 -30.578 1 74.56 554 SER A N 1
ATOM 4422 C CA . SER A 1 554 ? 42.844 -16.469 -30.328 1 74.56 554 SER A CA 1
ATOM 4423 C C . SER A 1 554 ? 43.906 -16.391 -31.406 1 74.56 554 SER A C 1
ATOM 4425 O O . SER A 1 554 ? 45.062 -16.734 -31.156 1 74.56 554 SER A O 1
ATOM 4427 N N . ASN A 1 555 ? 43.562 -15.805 -32.594 1 72.81 555 ASN A N 1
ATOM 4428 C CA . ASN A 1 555 ? 44.531 -15.68 -33.688 1 72.81 555 ASN A CA 1
ATOM 4429 C C . ASN A 1 555 ? 45.219 -14.328 -33.656 1 72.81 555 ASN A C 1
ATOM 4431 O O . ASN A 1 555 ? 46.031 -14.023 -34.531 1 72.81 555 ASN A O 1
ATOM 4435 N N . GLY A 1 556 ? 44.906 -13.562 -32.656 1 77.62 556 GLY A N 1
ATOM 4436 C CA . GLY A 1 556 ? 45.562 -12.273 -32.5 1 77.62 556 GLY A CA 1
ATOM 4437 C C . GLY A 1 556 ? 44.906 -11.164 -33.281 1 77.62 556 GLY A C 1
ATOM 4438 O O . GLY A 1 556 ? 45.438 -10.062 -33.375 1 77.62 556 GLY A O 1
ATOM 4439 N N . ILE A 1 557 ? 43.781 -11.484 -33.875 1 83.38 557 ILE A N 1
ATOM 4440 C CA . ILE A 1 557 ? 43.062 -10.484 -34.656 1 83.38 557 ILE A CA 1
ATOM 4441 C C . ILE A 1 557 ? 42.25 -9.57 -33.75 1 83.38 557 ILE A C 1
ATOM 4443 O O . ILE A 1 557 ? 41.531 -10.047 -32.875 1 83.38 557 ILE A O 1
ATOM 4447 N N . ARG A 1 558 ? 42.469 -8.344 -33.938 1 88.19 558 ARG A N 1
ATOM 4448 C CA . ARG A 1 558 ? 41.781 -7.34 -33.156 1 88.19 558 ARG A CA 1
ATOM 4449 C C . ARG A 1 558 ? 40.406 -6.996 -33.75 1 88.19 558 ARG A C 1
ATOM 4451 O O . ARG A 1 558 ? 40.312 -6.719 -34.938 1 88.19 558 ARG A O 1
ATOM 4458 N N . LYS A 1 559 ? 39.406 -7.141 -33.031 1 89.94 559 LYS A N 1
ATOM 4459 C CA . LYS A 1 559 ? 38.062 -6.742 -33.406 1 89.94 559 LYS A CA 1
ATOM 4460 C C . LYS A 1 559 ? 37.562 -5.582 -32.531 1 89.94 559 LYS A C 1
ATOM 4462 O O . LYS A 1 559 ? 37.875 -5.52 -31.344 1 89.94 559 LYS A O 1
ATOM 4467 N N . ARG A 1 560 ? 36.75 -4.711 -33.219 1 88.94 560 ARG A N 1
ATOM 4468 C CA . ARG A 1 560 ? 36.375 -3.48 -32.531 1 88.94 560 ARG A CA 1
ATOM 4469 C C . ARG A 1 560 ? 34.875 -3.324 -32.438 1 88.94 560 ARG A C 1
ATOM 4471 O O . ARG A 1 560 ? 34.156 -3.725 -33.375 1 88.94 560 ARG A O 1
ATOM 4478 N N . ASN A 1 561 ? 34.406 -2.846 -31.328 1 89.81 561 ASN A N 1
ATOM 4479 C CA . ASN A 1 561 ? 33.031 -2.391 -31.094 1 89.81 561 ASN A CA 1
ATOM 4480 C C . ASN A 1 561 ? 32.031 -3.473 -31.438 1 89.81 561 ASN A C 1
ATOM 4482 O O . ASN A 1 561 ? 32.031 -4.555 -30.844 1 89.81 561 ASN A O 1
ATOM 4486 N N . ILE A 1 562 ? 31.25 -3.303 -32.562 1 85.94 562 ILE A N 1
ATOM 4487 C CA . ILE A 1 562 ? 30.156 -4.23 -32.844 1 85.94 562 ILE A CA 1
ATOM 4488 C C . ILE A 1 562 ? 30.734 -5.586 -33.25 1 85.94 562 ILE A C 1
ATOM 4490 O O . ILE A 1 562 ? 30.156 -6.629 -32.938 1 85.94 562 ILE A O 1
ATOM 4494 N N . HIS A 1 563 ? 31.828 -5.555 -33.875 1 85.75 563 HIS A N 1
ATOM 4495 C CA . HIS A 1 563 ? 32.469 -6.809 -34.219 1 85.75 563 HIS A CA 1
ATOM 4496 C C . HIS A 1 563 ? 33.031 -7.516 -33 1 85.75 563 HIS A C 1
ATOM 4498 O O . HIS A 1 563 ? 33.062 -8.75 -32.938 1 85.75 563 HIS A O 1
ATOM 4504 N N . ALA A 1 564 ? 33.531 -6.711 -32.125 1 89.62 564 ALA A N 1
ATOM 4505 C CA . ALA A 1 564 ? 33.969 -7.289 -30.875 1 89.62 564 ALA A CA 1
ATOM 4506 C C . ALA A 1 564 ? 32.812 -7.902 -30.094 1 89.62 564 ALA A C 1
ATOM 4508 O O . ALA A 1 564 ? 32.938 -9 -29.547 1 89.62 564 ALA A O 1
ATOM 4509 N N . LEU A 1 565 ? 31.734 -7.199 -30.094 1 88.81 565 LEU A N 1
ATOM 4510 C CA . LEU A 1 565 ? 30.547 -7.68 -29.406 1 88.81 565 LEU A CA 1
ATOM 4511 C C . LEU A 1 565 ? 30.062 -8.984 -30.016 1 88.81 565 LEU A C 1
ATOM 4513 O O . LEU A 1 565 ? 29.703 -9.922 -29.297 1 88.81 565 LEU A O 1
ATOM 4517 N N . ASN A 1 566 ? 30.016 -9.047 -31.297 1 88.06 566 ASN A N 1
ATOM 4518 C CA . ASN A 1 566 ? 29.578 -10.258 -31.969 1 88.06 566 ASN A CA 1
ATOM 4519 C C . ASN A 1 566 ? 30.516 -11.43 -31.703 1 88.06 566 ASN A C 1
ATOM 4521 O O . ASN A 1 566 ? 30.078 -12.57 -31.578 1 88.06 566 ASN A O 1
ATOM 4525 N N . TYR A 1 567 ? 31.734 -11.109 -31.641 1 87.44 567 TYR A N 1
ATOM 4526 C CA . TYR A 1 567 ? 32.719 -12.164 -31.359 1 87.44 567 TYR A CA 1
ATOM 4527 C C . TYR A 1 567 ? 32.531 -12.711 -29.953 1 87.44 567 TYR A C 1
ATOM 4529 O O . TYR A 1 567 ? 32.562 -13.922 -29.734 1 87.44 567 TYR A O 1
ATOM 4537 N N . ILE A 1 568 ? 32.344 -11.852 -29.047 1 88.06 568 ILE A N 1
ATOM 4538 C CA . ILE A 1 568 ? 32.125 -12.273 -27.672 1 88.06 568 ILE A CA 1
ATOM 4539 C C . ILE A 1 568 ? 30.859 -13.102 -27.578 1 88.06 568 ILE A C 1
ATOM 4541 O O . ILE A 1 568 ? 30.812 -14.109 -26.875 1 88.06 568 ILE A O 1
ATOM 4545 N N . CYS A 1 569 ? 29.844 -12.695 -28.266 1 88.12 569 CYS A N 1
ATOM 4546 C CA . CYS A 1 569 ? 28.578 -13.422 -28.281 1 88.12 569 CYS A CA 1
ATOM 4547 C C . CYS A 1 569 ? 28.75 -14.82 -28.859 1 88.12 569 CYS A C 1
ATOM 4549 O O . CYS A 1 569 ? 28.109 -15.766 -28.422 1 88.12 569 CYS A O 1
ATOM 4551 N N . SER A 1 570 ? 29.641 -14.906 -29.812 1 85.69 570 SER A N 1
ATOM 4552 C CA . SER A 1 570 ? 29.875 -16.203 -30.422 1 85.69 570 SER A CA 1
ATOM 4553 C C . SER A 1 570 ? 30.562 -17.156 -29.469 1 85.69 570 SER A C 1
ATOM 4555 O O . SER A 1 570 ? 30.484 -18.375 -29.641 1 85.69 570 SER A O 1
ATOM 4557 N N . LYS A 1 571 ? 31.203 -16.594 -28.484 1 83.5 571 LYS A N 1
ATOM 4558 C CA . LYS A 1 571 ? 31.906 -17.422 -27.516 1 83.5 571 LYS A CA 1
ATOM 4559 C C . LYS A 1 571 ? 31.031 -17.719 -26.312 1 83.5 571 LYS A C 1
ATOM 4561 O O . LYS A 1 571 ? 31.453 -18.406 -25.375 1 83.5 571 LYS A O 1
ATOM 4566 N N . SER A 1 572 ? 29.859 -17.234 -26.328 1 87.06 572 SER A N 1
ATOM 4567 C CA . SER A 1 572 ? 28.906 -17.484 -25.25 1 87.06 572 SER A CA 1
ATOM 4568 C C . SER A 1 572 ? 28.078 -18.719 -25.516 1 87.06 572 SER A C 1
ATOM 4570 O O . SER A 1 572 ? 27.547 -18.891 -26.609 1 87.06 572 SER A O 1
ATOM 4572 N N . PRO A 1 573 ? 27.969 -19.578 -24.562 1 82.5 573 PRO A N 1
ATOM 4573 C CA . PRO A 1 573 ? 27.125 -20.75 -24.75 1 82.5 573 PRO A CA 1
ATOM 4574 C C . PRO A 1 573 ? 25.641 -20.406 -24.906 1 82.5 573 PRO A C 1
ATOM 4576 O O . PRO A 1 573 ? 24.875 -21.188 -25.484 1 82.5 573 PRO A O 1
ATOM 4579 N N . LEU A 1 574 ? 25.188 -19.266 -24.453 1 84.44 574 LEU A N 1
ATOM 4580 C CA . LEU A 1 574 ? 23.766 -18.891 -24.484 1 84.44 574 LEU A CA 1
ATOM 4581 C C . LEU A 1 574 ? 23.484 -18 -25.688 1 84.44 574 LEU A C 1
ATOM 4583 O O . LEU A 1 574 ? 22.391 -18.078 -26.266 1 84.44 574 LEU A O 1
ATOM 4587 N N . LEU A 1 575 ? 24.5 -17.219 -26.078 1 87.88 575 LEU A N 1
ATOM 4588 C CA . LEU A 1 575 ? 24.219 -16.172 -27.062 1 87.88 575 LEU A CA 1
ATOM 4589 C C . LEU A 1 575 ? 24.781 -16.547 -28.422 1 87.88 575 LEU A C 1
ATOM 4591 O O . LEU A 1 575 ? 24.609 -15.812 -29.406 1 87.88 575 LEU A O 1
ATOM 4595 N N . PHE A 1 576 ? 25.391 -17.641 -28.609 1 85.06 576 PHE A N 1
ATOM 4596 C CA . PHE A 1 576 ? 26.062 -18 -29.844 1 85.06 576 PHE A CA 1
ATOM 4597 C C . PHE A 1 576 ? 25.062 -18.047 -31 1 85.06 576 PHE A C 1
ATOM 4599 O O . PHE A 1 576 ? 25.391 -17.672 -32.125 1 85.06 576 PHE A O 1
ATOM 4606 N N . PRO A 1 577 ? 23.781 -18.438 -30.703 1 85.25 577 PRO A N 1
ATOM 4607 C CA . PRO A 1 577 ? 22.844 -18.375 -31.828 1 85.25 577 PRO A CA 1
ATOM 4608 C C . PRO A 1 577 ? 22.562 -16.938 -32.281 1 85.25 577 PRO A C 1
ATOM 4610 O O . PRO A 1 577 ? 22.344 -16.688 -33.469 1 85.25 577 PRO A O 1
ATOM 4613 N N . LEU A 1 578 ? 22.609 -16.141 -31.297 1 84.44 578 LEU A N 1
ATOM 4614 C CA . LEU A 1 578 ? 22.406 -14.734 -31.641 1 84.44 578 LEU A CA 1
ATOM 4615 C C . LEU A 1 578 ? 23.562 -14.195 -32.469 1 84.44 578 LEU A C 1
ATOM 4617 O O . LEU A 1 578 ? 23.344 -13.422 -33.406 1 84.44 578 LEU A O 1
ATOM 4621 N N . ALA A 1 579 ? 24.781 -14.578 -32.156 1 85.75 579 ALA A N 1
ATOM 4622 C CA . ALA A 1 579 ? 25.953 -14.172 -32.906 1 85.75 579 ALA A CA 1
ATOM 4623 C C . ALA A 1 579 ? 25.875 -14.672 -34.344 1 85.75 579 ALA A C 1
ATOM 4625 O O . ALA A 1 579 ? 26.219 -13.938 -35.281 1 85.75 579 ALA A O 1
ATOM 4626 N N . LYS A 1 580 ? 25.281 -15.812 -34.469 1 85.31 580 LYS A N 1
ATOM 4627 C CA . LYS A 1 580 ? 25.109 -16.359 -35.812 1 85.31 580 LYS A CA 1
ATOM 4628 C C . LYS A 1 580 ? 24.016 -15.625 -36.562 1 85.31 580 LYS A C 1
ATOM 4630 O O . LYS A 1 580 ? 24.172 -15.352 -37.75 1 85.31 580 LYS A O 1
ATOM 4635 N N . ALA A 1 581 ? 23.047 -15.305 -35.844 1 85.69 581 ALA A N 1
ATOM 4636 C CA . ALA A 1 581 ? 21.953 -14.578 -36.5 1 85.69 581 ALA A CA 1
ATOM 4637 C C . ALA A 1 581 ? 22.391 -13.188 -36.938 1 85.69 581 ALA A C 1
ATOM 4639 O O . ALA A 1 581 ? 21.953 -12.688 -37.969 1 85.69 581 ALA A O 1
ATOM 4640 N N . LEU A 1 582 ? 23.25 -12.594 -36.188 1 82.38 582 LEU A N 1
ATOM 4641 C CA . LEU A 1 582 ? 23.688 -11.234 -36.469 1 82.38 582 LEU A CA 1
ATOM 4642 C C . LEU A 1 582 ? 24.578 -11.195 -37.688 1 82.38 582 LEU A C 1
ATOM 4644 O O . LEU A 1 582 ? 24.75 -10.141 -38.312 1 82.38 582 LEU A O 1
ATOM 4648 N N . THR A 1 583 ? 25.188 -12.312 -38 1 78.88 583 THR A N 1
ATOM 4649 C CA . THR A 1 583 ? 26.016 -12.367 -39.219 1 78.88 583 THR A CA 1
ATOM 4650 C C . THR A 1 583 ? 25.172 -12.219 -40.469 1 78.88 583 THR A C 1
ATOM 4652 O O . THR A 1 583 ? 25.672 -11.828 -41.531 1 78.88 583 THR A O 1
ATOM 4655 N N . TYR A 1 584 ? 23.844 -12.438 -40.25 1 80.38 584 TYR A N 1
ATOM 4656 C CA . TYR A 1 584 ? 22.953 -12.359 -41.406 1 80.38 584 TYR A CA 1
ATOM 4657 C C . TYR A 1 584 ? 22.266 -11 -41.469 1 80.38 584 TYR A C 1
ATOM 4659 O O . TYR A 1 584 ? 21.5 -10.734 -42.406 1 80.38 584 TYR A O 1
ATOM 4667 N N . VAL A 1 585 ? 22.531 -10.188 -40.469 1 81.19 585 VAL A N 1
ATOM 4668 C CA . VAL A 1 585 ? 21.922 -8.859 -40.469 1 81.19 585 VAL A CA 1
ATOM 4669 C C . VAL A 1 585 ? 22.594 -7.992 -41.531 1 81.19 585 VAL A C 1
ATOM 4671 O O . VAL A 1 585 ? 23.828 -7.949 -41.625 1 81.19 585 VAL A O 1
ATOM 4674 N N . PRO A 1 586 ? 21.781 -7.336 -42.375 1 76.75 586 PRO A N 1
ATOM 4675 C CA . PRO A 1 586 ? 22.328 -6.496 -43.438 1 76.75 586 PRO A CA 1
ATOM 4676 C C . PRO A 1 586 ? 23.266 -5.418 -42.938 1 76.75 586 PRO A C 1
ATOM 4678 O O . PRO A 1 586 ? 23.094 -4.926 -41.812 1 76.75 586 PRO A O 1
ATOM 4681 N N . ALA A 1 587 ? 24.281 -5.027 -43.688 1 76.06 587 ALA A N 1
ATOM 4682 C CA . ALA A 1 587 ? 25.359 -4.113 -43.312 1 76.06 587 ALA A CA 1
ATOM 4683 C C . ALA A 1 587 ? 24.812 -2.732 -42.969 1 76.06 587 ALA A C 1
ATOM 4685 O O . ALA A 1 587 ? 25.328 -2.07 -42.062 1 76.06 587 ALA A O 1
ATOM 4686 N N . ASN A 1 588 ? 23.703 -2.381 -43.625 1 75.75 588 ASN A N 1
ATOM 4687 C CA . ASN A 1 588 ? 23.141 -1.058 -43.375 1 75.75 588 ASN A CA 1
ATOM 4688 C C . ASN A 1 588 ? 22.578 -0.962 -41.938 1 75.75 588 ASN A C 1
ATOM 4690 O O . ASN A 1 588 ? 22.734 0.058 -41.281 1 75.75 588 ASN A O 1
ATOM 4694 N N . MET A 1 589 ? 21.891 -2.039 -41.625 1 79.19 589 MET A N 1
ATOM 4695 C CA . MET A 1 589 ? 21.328 -2.043 -40.25 1 79.19 589 MET A CA 1
ATOM 4696 C C . MET A 1 589 ? 22.438 -2.096 -39.219 1 79.19 589 MET A C 1
ATOM 4698 O O . MET A 1 589 ? 22.328 -1.468 -38.156 1 79.19 589 MET A O 1
ATOM 4702 N N . CYS A 1 590 ? 23.469 -2.785 -39.531 1 79.44 590 CYS A N 1
ATOM 4703 C CA . CYS A 1 590 ? 24.609 -2.877 -38.625 1 79.44 590 CYS A CA 1
ATOM 4704 C C . CYS A 1 590 ? 25.297 -1.523 -38.469 1 79.44 590 CYS A C 1
ATOM 4706 O O . CYS A 1 590 ? 25.719 -1.16 -37.344 1 79.44 590 CYS A O 1
ATOM 4708 N N . MET A 1 591 ? 25.297 -0.735 -39.594 1 79 591 MET A N 1
ATOM 4709 C CA . MET A 1 591 ? 25.906 0.59 -39.531 1 79 591 MET A CA 1
ATOM 4710 C C . MET A 1 591 ? 25.078 1.538 -38.656 1 79 591 MET A C 1
ATOM 4712 O O . MET A 1 591 ? 25.641 2.336 -37.906 1 79 591 MET A O 1
ATOM 4716 N N . LEU A 1 592 ? 23.797 1.382 -38.906 1 83.44 592 LEU A N 1
ATOM 4717 C CA . LEU A 1 592 ? 22.922 2.207 -38.094 1 83.44 592 LEU A CA 1
ATOM 4718 C C . LEU A 1 592 ? 23.078 1.879 -36.625 1 83.44 592 LEU A C 1
ATOM 4720 O O . LEU A 1 592 ? 23.156 2.783 -35.781 1 83.44 592 LEU A O 1
ATOM 4724 N N . PHE A 1 593 ? 23.094 0.616 -36.312 1 85.75 593 PHE A N 1
ATOM 4725 C CA . PHE A 1 593 ? 23.266 0.177 -34.938 1 85.75 593 PHE A CA 1
ATOM 4726 C C . PHE A 1 593 ? 24.609 0.64 -34.375 1 85.75 593 PHE A C 1
ATOM 4728 O O . PHE A 1 593 ? 24.688 1.056 -33.219 1 85.75 593 PHE A O 1
ATOM 4735 N N . THR A 1 594 ? 25.625 0.653 -35.125 1 83.69 594 THR A N 1
ATOM 4736 C CA . THR A 1 594 ? 26.953 1.098 -34.719 1 83.69 594 THR A CA 1
ATOM 4737 C C . THR A 1 594 ? 26.953 2.592 -34.406 1 83.69 594 THR A C 1
ATOM 4739 O O . THR A 1 594 ? 27.578 3.031 -33.438 1 83.69 594 THR A O 1
ATOM 4742 N N . LYS A 1 595 ? 26.203 3.293 -35.219 1 84.12 595 LYS A N 1
ATOM 4743 C CA . LYS A 1 595 ? 26.109 4.73 -34.969 1 84.12 595 LYS A CA 1
ATOM 4744 C C . LYS A 1 595 ? 25.375 5.035 -33.688 1 84.12 595 LYS A C 1
ATOM 4746 O O . LYS A 1 595 ? 25.781 5.93 -32.938 1 84.12 595 LYS A O 1
ATOM 4751 N N . ILE A 1 596 ? 24.391 4.281 -33.5 1 86.69 596 ILE A N 1
ATOM 4752 C CA . ILE A 1 596 ? 23.609 4.477 -32.281 1 86.69 596 ILE A CA 1
ATOM 4753 C C . ILE A 1 596 ? 24.469 4.156 -31.062 1 86.69 596 ILE A C 1
ATOM 4755 O O . ILE A 1 596 ? 24.484 4.922 -30.094 1 86.69 596 ILE A O 1
ATOM 4759 N N . CYS A 1 597 ? 25.188 3.055 -31.094 1 85.81 597 CYS A N 1
ATOM 4760 C CA . CYS A 1 597 ? 26.031 2.648 -29.969 1 85.81 597 CYS A CA 1
ATOM 4761 C C . CYS A 1 597 ? 27.141 3.672 -29.719 1 85.81 597 CYS A C 1
ATOM 4763 O O . CYS A 1 597 ? 27.469 3.957 -28.578 1 85.81 597 CYS A O 1
ATOM 4765 N N . GLN A 1 598 ? 27.625 4.258 -30.781 1 84.62 598 GLN A N 1
ATOM 4766 C CA . GLN A 1 598 ? 28.672 5.258 -30.625 1 84.62 598 GLN A CA 1
ATOM 4767 C C . GLN A 1 598 ? 28.125 6.539 -30 1 84.62 598 GLN A C 1
ATOM 4769 O O . GLN A 1 598 ? 28.812 7.18 -29.203 1 84.62 598 GLN A O 1
ATOM 4774 N N . LYS A 1 599 ? 26.969 6.809 -30.422 1 85.81 599 LYS A N 1
ATOM 4775 C CA . LYS A 1 599 ? 26.344 7.988 -29.844 1 85.81 599 LYS A CA 1
ATOM 4776 C C . LYS A 1 599 ? 26.094 7.793 -28.344 1 85.81 599 LYS A C 1
ATOM 4778 O O . LYS A 1 599 ? 26.344 8.695 -27.547 1 85.81 599 LYS A O 1
ATOM 4783 N N . ILE A 1 600 ? 25.656 6.625 -28 1 86.75 600 ILE A N 1
ATOM 4784 C CA . ILE A 1 600 ? 25.391 6.316 -26.594 1 86.75 600 ILE A CA 1
ATOM 4785 C C . ILE A 1 600 ? 26.703 6.324 -25.812 1 86.75 600 ILE A C 1
ATOM 4787 O O . ILE A 1 600 ? 26.75 6.824 -24.688 1 86.75 600 ILE A O 1
ATOM 4791 N N . HIS A 1 601 ? 27.719 5.82 -26.375 1 85.81 601 HIS A N 1
ATOM 4792 C CA . HIS A 1 601 ? 29.047 5.805 -25.781 1 85.81 601 HIS A CA 1
ATOM 4793 C C . HIS A 1 601 ? 29.562 7.219 -25.531 1 85.81 601 HIS A C 1
ATOM 4795 O O . HIS A 1 601 ? 30.031 7.531 -24.438 1 85.81 601 HIS A O 1
ATOM 4801 N N . SER A 1 602 ? 29.359 8.047 -26.438 1 81.56 602 SER A N 1
ATOM 4802 C CA . SER A 1 602 ? 29.828 9.422 -26.312 1 81.56 602 SER A CA 1
ATOM 4803 C C . SER A 1 602 ? 29.047 10.172 -25.25 1 81.56 602 SER A C 1
ATOM 4805 O O . SER A 1 602 ? 29.609 10.938 -24.469 1 81.56 602 SER A O 1
ATOM 4807 N N . ARG A 1 603 ? 27.781 9.922 -25.281 1 80.56 603 ARG A N 1
ATOM 4808 C CA . ARG A 1 603 ? 26.938 10.555 -24.266 1 80.56 603 ARG A CA 1
ATOM 4809 C C . ARG A 1 603 ? 27.281 10.062 -22.875 1 80.56 603 ARG A C 1
ATOM 4811 O O . ARG A 1 603 ? 27.25 10.828 -21.906 1 80.56 603 ARG A O 1
ATOM 4818 N N . SER A 1 604 ? 27.609 8.797 -22.797 1 81.69 604 SER A N 1
ATOM 4819 C CA . SER A 1 604 ? 28 8.203 -21.516 1 81.69 604 SER A CA 1
ATOM 4820 C C . SER A 1 604 ? 29.312 8.773 -21.016 1 81.69 604 SER A C 1
ATOM 4822 O O . SER A 1 604 ? 29.5 8.992 -19.828 1 81.69 604 SER A O 1
ATOM 4824 N N . GLN A 1 605 ? 30.172 9.023 -21.859 1 79.19 605 GLN A N 1
ATOM 4825 C CA . GLN A 1 605 ? 31.453 9.625 -21.484 1 79.19 605 GLN A CA 1
ATOM 4826 C C . GLN A 1 605 ? 31.25 11.039 -20.953 1 79.19 605 GLN A C 1
ATOM 4828 O O . GLN A 1 605 ? 31.875 11.414 -19.953 1 79.19 605 GLN A O 1
ATOM 4833 N N . GLN A 1 606 ? 30.344 11.742 -21.516 1 68.25 606 GLN A N 1
ATOM 4834 C CA . GLN A 1 606 ? 30.062 13.109 -21.094 1 68.25 606 GLN A CA 1
ATOM 4835 C C . GLN A 1 606 ? 29.422 13.125 -19.703 1 68.25 606 GLN A C 1
ATOM 4837 O O . GLN A 1 606 ? 29.719 13.992 -18.891 1 68.25 606 GLN A O 1
ATOM 4842 N N . SER A 1 607 ? 28.609 12.227 -19.531 1 66.31 607 SER A N 1
ATOM 4843 C CA . SER A 1 607 ? 27.938 12.164 -18.234 1 66.31 607 SER A CA 1
ATOM 4844 C C . SER A 1 607 ? 28.906 11.898 -17.109 1 66.31 607 SER A C 1
ATOM 4846 O O . SER A 1 607 ? 28.75 12.43 -16 1 66.31 607 SER A O 1
ATOM 4848 N N . LEU A 1 608 ? 29.891 11.086 -17.344 1 63.16 608 LEU A N 1
ATOM 4849 C CA . LEU A 1 608 ? 30.906 10.789 -16.328 1 63.16 608 LEU A CA 1
ATOM 4850 C C . LEU A 1 608 ? 31.734 12.023 -16.016 1 63.16 608 LEU A C 1
ATOM 4852 O O . LEU A 1 608 ? 32.094 12.258 -14.852 1 63.16 608 LEU A O 1
ATOM 4856 N N . ILE A 1 609 ? 32.031 12.742 -16.922 1 54.78 609 ILE A N 1
ATOM 4857 C CA . ILE A 1 609 ? 32.812 13.961 -16.719 1 54.78 609 ILE A CA 1
ATOM 4858 C C . ILE A 1 609 ? 32.031 14.961 -15.891 1 54.78 609 ILE A C 1
ATOM 4860 O O . ILE A 1 609 ? 32.562 15.617 -15 1 54.78 609 ILE A O 1
ATOM 4864 N N . MET A 1 610 ? 30.828 15.008 -16.203 1 48.88 610 MET A N 1
ATOM 4865 C CA . MET A 1 610 ? 29.984 15.953 -15.492 1 48.88 610 MET A CA 1
ATOM 4866 C C . MET A 1 610 ? 29.766 15.523 -14.047 1 48.88 610 MET A C 1
ATOM 4868 O O . MET A 1 610 ? 29.562 16.359 -13.172 1 48.88 610 MET A O 1
ATOM 4872 N N . SER A 1 611 ? 29.875 14.172 -13.875 1 50.19 611 SER A N 1
ATOM 4873 C CA . SER A 1 611 ? 29.672 13.648 -12.531 1 50.19 611 SER A CA 1
ATOM 4874 C C . SER A 1 611 ? 30.984 13.477 -11.789 1 50.19 611 SER A C 1
ATOM 4876 O O . SER A 1 611 ? 31.516 12.367 -11.695 1 50.19 611 SER A O 1
ATOM 4878 N N . SER A 1 612 ? 31.953 14.297 -11.789 1 47.06 612 SER A N 1
ATOM 4879 C CA . SER A 1 612 ? 33.344 14.336 -11.391 1 47.06 612 SER A CA 1
ATOM 4880 C C . SER A 1 612 ? 33.625 13.438 -10.188 1 47.06 612 SER A C 1
ATOM 4882 O O . SER A 1 612 ? 34.688 12.859 -10.055 1 47.06 612 SER A O 1
ATOM 4884 N N . GLY A 1 613 ? 32.75 13.328 -9.266 1 45.44 613 GLY A N 1
ATOM 4885 C CA . GLY A 1 613 ? 33.062 12.68 -7.996 1 45.44 613 GLY A CA 1
ATOM 4886 C C . GLY A 1 613 ? 32.594 11.242 -7.922 1 45.44 613 GLY A C 1
ATOM 4887 O O . GLY A 1 613 ? 32.781 10.57 -6.906 1 45.44 613 GLY A O 1
ATOM 4888 N N . LYS A 1 614 ? 32 10.828 -8.875 1 46.88 614 LYS A N 1
ATOM 4889 C CA . LYS A 1 614 ? 31.5 9.477 -8.703 1 46.88 614 LYS A CA 1
ATOM 4890 C C . LYS A 1 614 ? 32.5 8.438 -9.188 1 46.88 614 LYS A C 1
ATOM 4892 O O . LYS A 1 614 ? 33.094 8.594 -10.273 1 46.88 614 LYS A O 1
ATOM 4897 N N . ARG A 1 615 ? 33 7.66 -8.289 1 49.22 615 ARG A N 1
ATOM 4898 C CA . ARG A 1 615 ? 33.906 6.574 -8.602 1 49.22 615 ARG A CA 1
ATOM 4899 C C . ARG A 1 615 ? 33.344 5.68 -9.703 1 49.22 615 ARG A C 1
ATOM 4901 O O . ARG A 1 615 ? 32.156 5.508 -9.812 1 49.22 615 ARG A O 1
ATOM 4908 N N . SER A 1 616 ? 34.188 5.258 -10.656 1 56.5 616 SER A N 1
ATOM 4909 C CA . SER A 1 616 ? 33.844 4.332 -11.719 1 56.5 616 SER A CA 1
ATOM 4910 C C . SER A 1 616 ? 33.25 3.035 -11.156 1 56.5 616 SER A C 1
ATOM 4912 O O . SER A 1 616 ? 33.5 2.697 -9.992 1 56.5 616 SER A O 1
ATOM 4914 N N . LEU A 1 617 ? 32.312 2.299 -11.828 1 58.38 617 LEU A N 1
ATOM 4915 C CA . LEU A 1 617 ? 31.703 1.041 -11.422 1 58.38 617 LEU A CA 1
ATOM 4916 C C . LEU A 1 617 ? 32.781 0.012 -11.047 1 58.38 617 LEU A C 1
ATOM 4918 O O . LEU A 1 617 ? 32.594 -0.76 -10.109 1 58.38 617 LEU A O 1
ATOM 4922 N N . TYR A 1 618 ? 33.844 0.055 -11.812 1 53.94 618 TYR A N 1
ATOM 4923 C CA . TYR A 1 618 ? 34.906 -0.913 -11.539 1 53.94 618 TYR A CA 1
ATOM 4924 C C . TYR A 1 618 ? 35.719 -0.507 -10.32 1 53.94 618 TYR A C 1
ATOM 4926 O O . TYR A 1 618 ? 36.281 -1.36 -9.625 1 53.94 618 TYR A O 1
ATOM 4934 N N . GLN A 1 619 ? 35.688 0.84 -10.117 1 52.19 619 GLN A N 1
ATOM 4935 C CA . GLN A 1 619 ? 36.438 1.283 -8.93 1 52.19 619 GLN A CA 1
ATOM 4936 C C . GLN A 1 619 ? 35.625 1.011 -7.66 1 52.19 619 GLN A C 1
ATOM 4938 O O . GLN A 1 619 ? 36.219 0.792 -6.594 1 52.19 619 GLN A O 1
ATOM 4943 N N . LYS A 1 620 ? 34.438 1.001 -7.836 1 51 620 LYS A N 1
ATOM 4944 C CA . LYS A 1 620 ? 33.594 0.659 -6.688 1 51 620 LYS A CA 1
ATOM 4945 C C . LYS A 1 620 ? 33.781 -0.801 -6.281 1 51 620 LYS A C 1
ATOM 4947 O O . LYS A 1 620 ? 33.625 -1.155 -5.113 1 51 620 LYS A O 1
ATOM 4952 N N . LYS A 1 621 ? 34.156 -1.604 -7.262 1 52.06 621 LYS A N 1
ATOM 4953 C CA . LYS A 1 621 ? 34.344 -3.037 -7.062 1 52.06 621 LYS A CA 1
ATOM 4954 C C . LYS A 1 621 ? 35.375 -3.312 -5.965 1 52.06 621 LYS A C 1
ATOM 4956 O O . LYS A 1 621 ? 35.375 -4.395 -5.375 1 52.06 621 LYS A O 1
ATOM 4961 N N . LYS A 1 622 ? 36.094 -2.242 -5.672 1 45.53 622 LYS A N 1
ATOM 4962 C CA . LYS A 1 622 ? 37.156 -2.584 -4.707 1 45.53 622 LYS A CA 1
ATOM 4963 C C . LYS A 1 622 ? 36.562 -2.717 -3.301 1 45.53 622 LYS A C 1
ATOM 4965 O O . LYS A 1 622 ? 37.281 -3.086 -2.365 1 45.53 622 LYS A O 1
ATOM 4970 N N . ASN A 1 623 ? 35.344 -2.434 -3.172 1 46.84 623 ASN A N 1
ATOM 4971 C CA . ASN A 1 623 ? 34.844 -2.568 -1.802 1 46.84 623 ASN A CA 1
ATOM 4972 C C . ASN A 1 623 ? 34.312 -3.967 -1.538 1 46.84 623 ASN A C 1
ATOM 4974 O O . ASN A 1 623 ? 33.562 -4.512 -2.357 1 46.84 623 ASN A O 1
ATOM 4978 N N . PRO A 1 624 ? 34.906 -4.723 -0.611 1 48.5 624 PRO A N 1
ATOM 4979 C CA . PRO A 1 624 ? 34.438 -6.07 -0.281 1 48.5 624 PRO A CA 1
ATOM 4980 C C . PRO A 1 624 ? 32.938 -6.125 0.006 1 48.5 624 PRO A C 1
ATOM 4982 O O . PRO A 1 624 ? 32.344 -5.137 0.463 1 48.5 624 PRO A O 1
ATOM 4985 N N . ILE A 1 625 ? 32.25 -7 -0.596 1 53.31 625 ILE A N 1
ATOM 4986 C CA . ILE A 1 625 ? 30.844 -7.223 -0.271 1 53.31 625 ILE A CA 1
ATOM 4987 C C . ILE A 1 625 ? 30.656 -7.188 1.243 1 53.31 625 ILE A C 1
ATOM 4989 O O . ILE A 1 625 ? 31.359 -7.879 1.98 1 53.31 625 ILE A O 1
ATOM 4993 N N . PRO A 1 626 ? 29.969 -6.234 1.755 1 48.94 626 PRO A N 1
ATOM 4994 C CA . PRO A 1 626 ? 29.766 -6.23 3.205 1 48.94 626 PRO A CA 1
ATOM 4995 C C . PRO A 1 626 ? 29.328 -7.586 3.746 1 48.94 626 PRO A C 1
ATOM 4997 O O . PRO A 1 626 ? 28.406 -8.203 3.191 1 48.94 626 PRO A O 1
ATOM 5000 N N . GLN A 1 627 ? 30.234 -8.242 4.422 1 54.69 627 GLN A N 1
ATOM 5001 C CA . GLN A 1 627 ? 29.859 -9.523 5.016 1 54.69 627 GLN A CA 1
ATOM 5002 C C . GLN A 1 627 ? 28.703 -9.352 5.996 1 54.69 627 GLN A C 1
ATOM 5004 O O . GLN A 1 627 ? 28.703 -8.445 6.828 1 54.69 627 GLN A O 1
ATOM 5009 N N . THR A 1 628 ? 27.609 -9.891 5.68 1 61.38 628 THR A N 1
ATOM 5010 C CA . THR A 1 628 ? 26.484 -9.891 6.621 1 61.38 628 THR A CA 1
ATOM 5011 C C . THR A 1 628 ? 26.938 -10.414 7.984 1 61.38 628 THR A C 1
ATOM 5013 O O . THR A 1 628 ? 27.656 -11.414 8.062 1 61.38 628 THR A O 1
ATOM 5016 N N . PRO A 1 629 ? 26.734 -9.664 9.016 1 65.62 629 PRO A N 1
ATOM 5017 C CA . PRO A 1 629 ? 27.094 -10.156 10.352 1 65.62 629 PRO A CA 1
ATOM 5018 C C . PRO A 1 629 ? 26.578 -11.57 10.617 1 65.62 629 PRO A C 1
ATOM 5020 O O . PRO A 1 629 ? 25.516 -11.945 10.125 1 65.62 629 PRO A O 1
ATOM 5023 N N . ARG A 1 630 ? 27.344 -12.312 11.305 1 76.12 630 ARG A N 1
ATOM 5024 C CA . ARG A 1 630 ? 27.062 -13.703 11.633 1 76.12 630 ARG A CA 1
ATOM 5025 C C . ARG A 1 630 ? 25.734 -13.844 12.352 1 76.12 630 ARG A C 1
ATOM 5027 O O . ARG A 1 630 ? 25.047 -14.859 12.203 1 76.12 630 ARG A O 1
ATOM 5034 N N . ILE A 1 631 ? 25.375 -12.758 13.031 1 80.69 631 ILE A N 1
ATOM 5035 C CA . ILE A 1 631 ? 24.141 -12.812 13.789 1 80.69 631 ILE A CA 1
ATOM 5036 C C . ILE A 1 631 ? 22.953 -12.969 12.836 1 80.69 631 ILE A C 1
ATOM 5038 O O . ILE A 1 631 ? 21.984 -13.672 13.141 1 80.69 631 ILE A O 1
ATOM 5042 N N . TYR A 1 632 ? 23.078 -12.391 11.695 1 83.88 632 TYR A N 1
ATOM 5043 C CA . TYR A 1 632 ? 22 -12.492 10.734 1 83.88 632 TYR A CA 1
ATOM 5044 C C . TYR A 1 632 ? 21.875 -13.914 10.18 1 83.88 632 TYR A C 1
ATOM 5046 O O . TYR A 1 632 ? 20.781 -14.406 9.953 1 83.88 632 TYR A O 1
ATOM 5054 N N . SER A 1 633 ? 23.016 -14.547 10.062 1 88 633 SER A N 1
ATOM 5055 C CA . SER A 1 633 ? 23.016 -15.93 9.594 1 88 633 SER A CA 1
ATOM 5056 C C . SER A 1 633 ? 22.422 -16.875 10.633 1 88 633 SER A C 1
ATOM 5058 O O . SER A 1 633 ? 21.672 -17.797 10.297 1 88 633 SER A O 1
ATOM 5060 N N . ILE A 1 634 ? 22.688 -16.562 11.852 1 89.94 634 ILE A N 1
ATOM 5061 C CA . ILE A 1 634 ? 22.156 -17.391 12.922 1 89.94 634 ILE A CA 1
ATOM 5062 C C . ILE A 1 634 ? 20.641 -17.203 13.023 1 89.94 634 ILE A C 1
ATOM 5064 O O . ILE A 1 634 ? 19.891 -18.172 13.086 1 89.94 634 ILE A O 1
ATOM 5068 N N . LEU A 1 635 ? 20.281 -15.969 12.93 1 92.38 635 LEU A N 1
ATOM 5069 C CA . LEU A 1 635 ? 18.844 -15.68 13.016 1 92.38 635 LEU A CA 1
ATOM 5070 C C . LEU A 1 635 ? 18.094 -16.281 11.828 1 92.38 635 LEU A C 1
ATOM 5072 O O . LEU A 1 635 ? 16.984 -16.797 11.977 1 92.38 635 LEU A O 1
ATOM 5076 N N . ASN A 1 636 ? 18.734 -16.219 10.719 1 94.31 636 ASN A N 1
ATOM 5077 C CA . ASN A 1 636 ? 18.141 -16.797 9.523 1 94.31 636 ASN A CA 1
ATOM 5078 C C . ASN A 1 636 ? 17.984 -18.312 9.656 1 94.31 636 ASN A C 1
ATOM 5080 O O . ASN A 1 636 ? 16.953 -18.875 9.281 1 94.31 636 ASN A O 1
ATOM 5084 N N . ASN A 1 637 ? 18.891 -18.969 10.234 1 95.31 637 ASN A N 1
ATOM 5085 C CA . ASN A 1 637 ? 18.828 -20.422 10.398 1 95.31 637 ASN A CA 1
ATOM 5086 C C . ASN A 1 637 ? 17.812 -20.828 11.453 1 95.31 637 ASN A C 1
ATOM 5088 O O . ASN A 1 637 ? 17.109 -21.828 11.289 1 95.31 637 ASN A O 1
ATOM 5092 N N . ILE A 1 638 ? 17.734 -19.984 12.453 1 96.12 638 ILE A N 1
ATOM 5093 C CA . ILE A 1 638 ? 16.734 -20.266 13.469 1 96.12 638 ILE A CA 1
ATOM 5094 C C . ILE A 1 638 ? 15.336 -20.125 12.867 1 96.12 638 ILE A C 1
ATOM 5096 O O . ILE A 1 638 ? 14.477 -20.984 13.055 1 96.12 638 ILE A O 1
ATOM 5100 N N . TRP A 1 639 ? 15.195 -19.094 12.125 1 96.88 639 TRP A N 1
ATOM 5101 C CA . TRP A 1 639 ? 13.922 -18.828 11.461 1 96.88 639 TRP A CA 1
ATOM 5102 C C . TRP A 1 639 ? 13.586 -19.953 10.484 1 96.88 639 TRP A C 1
ATOM 5104 O O . TRP A 1 639 ? 12.453 -20.438 10.461 1 96.88 639 TRP A O 1
ATOM 5114 N N . MET A 1 640 ? 14.578 -20.406 9.742 1 97.44 640 MET A N 1
ATOM 5115 C CA . MET A 1 640 ? 14.328 -21.422 8.727 1 97.44 640 MET A CA 1
ATOM 5116 C C . MET A 1 640 ? 14.125 -22.797 9.367 1 97.44 640 MET A C 1
ATOM 5118 O O . MET A 1 640 ? 13.391 -23.625 8.836 1 97.44 640 MET A O 1
ATOM 5122 N N . LEU A 1 641 ? 14.727 -23.016 10.508 1 97.44 641 LEU A N 1
ATOM 5123 C CA . LEU A 1 641 ? 14.453 -24.234 11.258 1 97.44 641 LEU A CA 1
ATOM 5124 C C . LEU A 1 641 ? 13 -24.266 11.719 1 97.44 641 LEU A C 1
ATOM 5126 O O . LEU A 1 641 ? 12.328 -25.297 11.609 1 97.44 641 LEU A O 1
ATOM 5130 N N . PHE A 1 642 ? 12.578 -23.125 12.203 1 96.62 642 PHE A N 1
ATOM 5131 C CA . PHE A 1 642 ? 11.188 -23.016 12.609 1 96.62 642 PHE A CA 1
ATOM 5132 C C . PHE A 1 642 ? 10.258 -23.25 11.43 1 96.62 642 PHE A C 1
ATOM 5134 O O . PHE A 1 642 ? 9.242 -23.938 11.555 1 96.62 642 PHE A O 1
ATOM 5141 N N . ILE A 1 643 ? 10.609 -22.672 10.281 1 97.44 643 ILE A N 1
ATOM 5142 C CA . ILE A 1 643 ? 9.781 -22.828 9.086 1 97.44 643 ILE A CA 1
ATOM 5143 C C . ILE A 1 643 ? 9.742 -24.297 8.672 1 97.44 643 ILE A C 1
ATOM 5145 O O . ILE A 1 643 ? 8.703 -24.797 8.258 1 97.44 643 ILE A O 1
ATOM 5149 N N . CYS A 1 644 ? 10.867 -25 8.742 1 97.62 644 CYS A N 1
ATOM 5150 C CA . CYS A 1 644 ? 10.883 -26.422 8.453 1 97.62 644 CYS A CA 1
ATOM 5151 C C . CYS A 1 644 ? 9.914 -27.172 9.359 1 97.62 644 CYS A C 1
ATOM 5153 O O . CYS A 1 644 ? 9.109 -27.984 8.875 1 97.62 644 CYS A O 1
ATOM 5155 N N . TYR A 1 645 ? 10.023 -26.875 10.578 1 96.62 645 TYR A N 1
ATOM 5156 C CA . TYR A 1 645 ? 9.125 -27.5 11.539 1 96.62 645 TYR A CA 1
ATOM 5157 C C . TYR A 1 645 ? 7.668 -27.172 11.227 1 96.62 645 TYR A C 1
ATOM 5159 O O . TYR A 1 645 ? 6.809 -28.062 11.227 1 96.62 645 TYR A O 1
ATOM 5167 N N . PHE A 1 646 ? 7.434 -25.938 10.977 1 96 646 PHE A N 1
ATOM 5168 C CA . PHE A 1 646 ? 6.086 -25.453 10.719 1 96 646 PHE A CA 1
ATOM 5169 C C . PHE A 1 646 ? 5.492 -26.125 9.492 1 96 646 PHE A C 1
ATOM 5171 O O . PHE A 1 646 ? 4.348 -26.594 9.523 1 96 646 PHE A O 1
ATOM 5178 N N . LEU A 1 647 ? 6.25 -26.188 8.375 1 96.94 647 LEU A N 1
ATOM 5179 C CA . LEU A 1 647 ? 5.77 -26.797 7.148 1 96.94 647 LEU A CA 1
ATOM 5180 C C . LEU A 1 647 ? 5.469 -28.281 7.367 1 96.94 647 LEU A C 1
ATOM 5182 O O . LEU A 1 647 ? 4.445 -28.797 6.902 1 96.94 647 LEU A O 1
ATOM 5186 N N . PHE A 1 648 ? 6.34 -28.891 8.086 1 96.12 648 PHE A N 1
ATOM 5187 C CA . PHE A 1 648 ? 6.172 -30.312 8.367 1 96.12 648 PHE A CA 1
ATOM 5188 C C . PHE A 1 648 ? 4.934 -30.547 9.227 1 96.12 648 PHE A C 1
ATOM 5190 O O . PHE A 1 648 ? 4.102 -31.406 8.898 1 96.12 648 PHE A O 1
ATOM 5197 N N . ALA A 1 649 ? 4.773 -29.766 10.266 1 95.25 649 ALA A N 1
ATOM 5198 C CA . ALA A 1 649 ? 3.641 -29.891 11.172 1 95.25 649 ALA A CA 1
ATOM 5199 C C . ALA A 1 649 ? 2.33 -29.547 10.477 1 95.25 649 ALA A C 1
ATOM 5201 O O . ALA A 1 649 ? 1.306 -30.203 10.711 1 95.25 649 ALA A O 1
ATOM 5202 N N . TYR A 1 650 ? 2.338 -28.578 9.633 1 95.12 650 TYR A N 1
ATOM 5203 C CA . TYR A 1 650 ? 1.151 -28.156 8.906 1 95.12 650 TYR A CA 1
ATOM 5204 C C . TYR A 1 650 ? 0.621 -29.266 8.016 1 95.12 650 TYR A C 1
ATOM 5206 O O . TYR A 1 650 ? -0.578 -29.562 8.023 1 95.12 650 TYR A O 1
ATOM 5214 N N . ASN A 1 651 ? 1.516 -29.938 7.293 1 95.31 651 ASN A N 1
ATOM 5215 C CA . ASN A 1 651 ? 1.103 -30.969 6.355 1 95.31 651 ASN A CA 1
ATOM 5216 C C . ASN A 1 651 ? 0.684 -32.25 7.086 1 95.31 651 ASN A C 1
ATOM 5218 O O . ASN A 1 651 ? -0.203 -32.969 6.625 1 95.31 651 ASN A O 1
ATOM 5222 N N . LEU A 1 652 ? 1.262 -32.5 8.234 1 93.94 652 LEU A N 1
ATOM 5223 C CA . LEU A 1 652 ? 0.826 -33.625 9.031 1 93.94 652 LEU A CA 1
ATOM 5224 C C . LEU A 1 652 ? -0.567 -33.406 9.609 1 93.94 652 LEU A C 1
ATOM 5226 O O . LEU A 1 652 ? -1.371 -34.344 9.703 1 93.94 652 LEU A O 1
ATOM 5230 N N . ASN A 1 653 ? -0.821 -32.156 9.898 1 91.69 653 ASN A N 1
ATOM 5231 C CA . ASN A 1 653 ? -2.111 -31.797 10.477 1 91.69 653 ASN A CA 1
ATOM 5232 C C . ASN A 1 653 ? -3.244 -31.969 9.469 1 91.69 653 ASN A C 1
ATOM 5234 O O . ASN A 1 653 ? -4.387 -32.219 9.852 1 91.69 653 ASN A O 1
ATOM 5238 N N . VAL A 1 654 ? -2.941 -31.844 8.219 1 89.44 654 VAL A N 1
ATOM 5239 C CA . VAL A 1 654 ? -3.934 -32.062 7.168 1 89.44 654 VAL A CA 1
ATOM 5240 C C . VAL A 1 654 ? -4.484 -33.469 7.25 1 89.44 654 VAL A C 1
ATOM 5242 O O . VAL A 1 654 ? -5.656 -33.719 6.941 1 89.44 654 VAL A O 1
ATOM 5245 N N . PHE A 1 655 ? -3.703 -34.406 7.676 1 91.12 655 PHE A N 1
ATOM 5246 C CA . PHE A 1 655 ? -4.121 -35.812 7.805 1 91.12 655 PHE A CA 1
ATOM 5247 C C . PHE A 1 655 ? -4.445 -36.156 9.258 1 91.12 655 PHE A C 1
ATOM 5249 O O . PHE A 1 655 ? -4.418 -37.312 9.648 1 91.12 655 PHE A O 1
ATOM 5256 N N . ASP A 1 656 ? -4.582 -35.062 10.117 1 89.12 656 ASP A N 1
ATOM 5257 C CA . ASP A 1 656 ? -5.023 -35.156 11.508 1 89.12 656 ASP A CA 1
ATOM 5258 C C . ASP A 1 656 ? -3.947 -35.781 12.398 1 89.12 656 ASP A C 1
ATOM 5260 O O . ASP A 1 656 ? -4.258 -36.469 13.367 1 89.12 656 ASP A O 1
ATOM 5264 N N . TYR A 1 657 ? -2.756 -35.688 11.945 1 89.38 657 TYR A N 1
ATOM 5265 C CA . TYR A 1 657 ? -1.629 -36 12.812 1 89.38 657 TYR A CA 1
ATOM 5266 C C . TYR A 1 657 ? -1.08 -34.75 13.492 1 89.38 657 TYR A C 1
ATOM 5268 O O . TYR A 1 657 ? -0.723 -33.781 12.828 1 89.38 657 TYR A O 1
ATOM 5276 N N . ASN A 1 658 ? -1.241 -34.75 14.797 1 85.12 658 ASN A N 1
ATOM 5277 C CA . ASN A 1 658 ? -0.834 -33.531 15.508 1 85.12 658 ASN A CA 1
ATOM 5278 C C . ASN A 1 658 ? 0.601 -33.656 16.016 1 85.12 658 ASN A C 1
ATOM 5280 O O . ASN A 1 658 ? 0.902 -34.5 16.875 1 85.12 658 ASN A O 1
ATOM 5284 N N . PHE A 1 659 ? 1.464 -32.969 15.492 1 88.62 659 PHE A N 1
ATOM 5285 C CA . PHE A 1 659 ? 2.854 -32.844 15.914 1 88.62 659 PHE A CA 1
ATOM 5286 C C . PHE A 1 659 ? 3.125 -31.469 16.5 1 88.62 659 PHE A C 1
ATOM 5288 O O . PHE A 1 659 ? 4.02 -30.766 16.047 1 88.62 659 PHE A O 1
ATOM 5295 N N . GLY A 1 660 ? 2.234 -30.922 17.453 1 85 660 GLY A N 1
ATOM 5296 C CA . GLY A 1 660 ? 2.412 -29.641 18.125 1 85 660 GLY A CA 1
ATOM 5297 C C . GLY A 1 660 ? 1.783 -28.484 17.359 1 85 660 GLY A C 1
ATOM 5298 O O . GLY A 1 660 ? 2.016 -27.312 17.688 1 85 660 GLY A O 1
ATOM 5299 N N . PHE A 1 661 ? 1.081 -28.75 16.312 1 83.44 661 PHE A N 1
ATOM 5300 C CA . PHE A 1 661 ? 0.464 -27.703 15.508 1 83.44 661 PHE A CA 1
ATOM 5301 C C . PHE A 1 661 ? -0.752 -27.125 16.219 1 83.44 661 PHE A C 1
ATOM 5303 O O . PHE A 1 661 ? -1.638 -27.859 16.656 1 83.44 661 PHE A O 1
ATOM 5310 N N . GLN A 1 662 ? -0.739 -25.797 16.469 1 82.81 662 GLN A N 1
ATOM 5311 C CA . GLN A 1 662 ? -1.857 -25.094 17.094 1 82.81 662 GLN A CA 1
ATOM 5312 C C . GLN A 1 662 ? -2.766 -24.453 16.047 1 82.81 662 GLN A C 1
ATOM 5314 O O . GLN A 1 662 ? -2.303 -24.047 14.977 1 82.81 662 GLN A O 1
ATOM 5319 N N . GLN A 1 663 ? -3.971 -24.344 16.328 1 79.38 663 GLN A N 1
ATOM 5320 C CA . GLN A 1 663 ? -4.961 -23.797 15.406 1 79.38 663 GLN A CA 1
ATOM 5321 C C . GLN A 1 663 ? -4.656 -22.344 15.07 1 79.38 663 GLN A C 1
ATOM 5323 O O . GLN A 1 663 ? -4.898 -21.891 13.945 1 79.38 663 GLN A O 1
ATOM 5328 N N . SER A 1 664 ? -4.117 -21.656 16.031 1 81.56 664 SER A N 1
ATOM 5329 C CA . SER A 1 664 ? -3.762 -20.25 15.805 1 81.56 664 SER A CA 1
ATOM 5330 C C . SER A 1 664 ? -2.686 -20.125 14.727 1 81.56 664 SER A C 1
ATOM 5332 O O . SER A 1 664 ? -2.523 -19.062 14.125 1 81.56 664 SER A O 1
ATOM 5334 N N . TRP A 1 665 ? -2.043 -21.281 14.414 1 82.88 665 TRP A N 1
ATOM 5335 C CA . TRP A 1 665 ? -0.958 -21.266 13.438 1 82.88 665 TRP A CA 1
ATOM 5336 C C . TRP A 1 665 ? -1.504 -21.172 12.016 1 82.88 665 TRP A C 1
ATOM 5338 O O . TRP A 1 665 ? -0.778 -20.828 11.086 1 82.88 665 TRP A O 1
ATOM 5348 N N . HIS A 1 666 ? -2.729 -21.438 11.938 1 85.94 666 HIS A N 1
ATOM 5349 C CA . HIS A 1 666 ? -3.322 -21.25 10.617 1 85.94 666 HIS A CA 1
ATOM 5350 C C . HIS A 1 666 ? -3.316 -19.781 10.203 1 85.94 666 HIS A C 1
ATOM 5352 O O . HIS A 1 666 ? -3.102 -19.469 9.031 1 85.94 666 HIS A O 1
ATOM 5358 N N . GLN A 1 667 ? -3.496 -19.031 11.242 1 85.81 667 GLN A N 1
ATOM 5359 C CA . GLN A 1 667 ? -3.457 -17.594 10.961 1 85.81 667 GLN A CA 1
ATOM 5360 C C . GLN A 1 667 ? -2.068 -17.172 10.484 1 85.81 667 GLN A C 1
ATOM 5362 O O . GLN A 1 667 ? -1.942 -16.344 9.586 1 85.81 667 GLN A O 1
ATOM 5367 N N . PHE A 1 668 ? -1.149 -17.844 11.078 1 89.19 668 PHE A N 1
ATOM 5368 C CA . PHE A 1 668 ? 0.231 -17.578 10.695 1 89.19 668 PHE A CA 1
ATOM 5369 C C . PHE A 1 668 ? 0.494 -18.016 9.258 1 89.19 668 PHE A C 1
ATOM 5371 O O . PHE A 1 668 ? 1.167 -17.312 8.5 1 89.19 668 PHE A O 1
ATOM 5378 N N . ALA A 1 669 ? 0.008 -19.094 8.875 1 93.12 669 ALA A N 1
ATOM 5379 C CA . ALA A 1 669 ? 0.155 -19.609 7.52 1 93.12 669 ALA A CA 1
ATOM 5380 C C . ALA A 1 669 ? -0.502 -18.688 6.504 1 93.12 669 ALA A C 1
ATOM 5382 O O . ALA A 1 669 ? 0.026 -18.469 5.41 1 93.12 669 ALA A O 1
ATOM 5383 N N . TYR A 1 670 ? -1.562 -18.062 6.883 1 91.31 670 TYR A N 1
ATOM 5384 C CA . TYR A 1 670 ? -2.297 -17.172 5.988 1 91.31 670 TYR A CA 1
ATOM 5385 C C . TYR A 1 670 ? -1.532 -15.875 5.758 1 91.31 670 TYR A C 1
ATOM 5387 O O . TYR A 1 670 ? -1.452 -15.383 4.629 1 91.31 670 TYR A O 1
ATOM 5395 N N . VAL A 1 671 ? -0.937 -15.398 6.816 1 89.69 671 VAL A N 1
ATOM 5396 C CA . VAL A 1 671 ? -0.233 -14.117 6.719 1 89.69 671 VAL A CA 1
ATOM 5397 C C . VAL A 1 671 ? 0.952 -14.258 5.762 1 89.69 671 VAL A C 1
ATOM 5399 O O . VAL A 1 671 ? 1.18 -13.391 4.918 1 89.69 671 VAL A O 1
ATOM 5402 N N . LEU A 1 672 ? 1.647 -15.422 5.816 1 94.12 672 LEU A N 1
ATOM 5403 C CA . LEU A 1 672 ? 2.814 -15.633 4.965 1 94.12 672 LEU A CA 1
ATOM 5404 C C . LEU A 1 672 ? 2.439 -16.422 3.713 1 94.12 672 LEU A C 1
ATOM 5406 O O . LEU A 1 672 ? 3.285 -16.656 2.846 1 94.12 672 LEU A O 1
ATOM 5410 N N . ARG A 1 673 ? 1.184 -16.734 3.666 1 95.19 673 ARG A N 1
ATOM 5411 C CA . ARG A 1 673 ? 0.634 -17.516 2.557 1 95.19 673 ARG A CA 1
ATOM 5412 C C . ARG A 1 673 ? 1.395 -18.812 2.367 1 95.19 673 ARG A C 1
ATOM 5414 O O . ARG A 1 673 ? 1.797 -19.156 1.252 1 95.19 673 ARG A O 1
ATOM 5421 N N . LEU A 1 674 ? 1.595 -19.484 3.514 1 96.56 674 LEU A N 1
ATOM 5422 C CA . LEU A 1 674 ? 2.166 -20.828 3.523 1 96.56 674 LEU A CA 1
ATOM 5423 C C . LEU A 1 674 ? 1.074 -21.891 3.67 1 96.56 674 LEU A C 1
ATOM 5425 O O . LEU A 1 674 ? 1.368 -23.062 3.904 1 96.56 674 LEU A O 1
ATOM 5429 N N . ASP A 1 675 ? -0.167 -21.406 3.619 1 94.44 675 ASP A N 1
ATOM 5430 C CA . ASP A 1 675 ? -1.298 -22.328 3.604 1 94.44 675 ASP A CA 1
ATOM 5431 C C . ASP A 1 675 ? -1.285 -23.203 2.344 1 94.44 675 ASP A C 1
ATOM 5433 O O . ASP A 1 675 ? -1.078 -22.688 1.239 1 94.44 675 ASP A O 1
ATOM 5437 N N . GLN A 1 676 ? -1.434 -24.453 2.508 1 95.31 676 GLN A N 1
ATOM 5438 C CA . GLN A 1 676 ? -1.276 -25.375 1.386 1 95.31 676 GLN A CA 1
ATOM 5439 C C . GLN A 1 676 ? -2.15 -26.609 1.563 1 95.31 676 GLN A C 1
ATOM 5441 O O . GLN A 1 676 ? -2.477 -27 2.689 1 95.31 676 GLN A O 1
ATOM 5446 N N . SER A 1 677 ? -2.605 -27.062 0.507 1 93.25 677 SER A N 1
ATOM 5447 C CA . SER A 1 677 ? -3.299 -28.328 0.363 1 93.25 677 SER A CA 1
ATOM 5448 C C . SER A 1 677 ? -3.029 -28.953 -1.002 1 93.25 677 SER A C 1
ATOM 5450 O O . SER A 1 677 ? -3.219 -28.312 -2.035 1 93.25 677 SER A O 1
ATOM 5452 N N . TRP A 1 678 ? -2.613 -30.188 -1.04 1 95.56 678 TRP A N 1
ATOM 5453 C CA . TRP A 1 678 ? -2.16 -30.812 -2.285 1 95.56 678 TRP A CA 1
ATOM 5454 C C . TRP A 1 678 ? -3.094 -31.938 -2.707 1 95.56 678 TRP A C 1
ATOM 5456 O O . TRP A 1 678 ? -2.664 -33.094 -2.855 1 95.56 678 TRP A O 1
ATOM 5466 N N . ASN A 1 679 ? -4.34 -31.547 -2.99 1 91.31 679 ASN A N 1
ATOM 5467 C CA . ASN A 1 679 ? -5.363 -32.5 -3.406 1 91.31 679 ASN A CA 1
ATOM 5468 C C . ASN A 1 679 ? -5.523 -32.531 -4.926 1 91.31 679 ASN A C 1
ATOM 5470 O O . ASN A 1 679 ? -6.637 -32.406 -5.438 1 91.31 679 ASN A O 1
ATOM 5474 N N . MET A 1 680 ? -4.465 -32.781 -5.602 1 90.25 680 MET A N 1
ATOM 5475 C CA . MET A 1 680 ? -4.5 -32.781 -7.062 1 90.25 680 MET A CA 1
ATOM 5476 C C . MET A 1 680 ? -5.023 -34.125 -7.59 1 90.25 680 MET A C 1
ATOM 5478 O O . MET A 1 680 ? -4.34 -35.125 -7.492 1 90.25 680 MET A O 1
ATOM 5482 N N . PHE A 1 681 ? -6.176 -34.125 -8.234 1 92.19 681 PHE A N 1
ATOM 5483 C CA . PHE A 1 681 ? -6.836 -35.312 -8.758 1 92.19 681 PHE A CA 1
ATOM 5484 C C . PHE A 1 681 ? -7.035 -36.344 -7.66 1 92.19 681 PHE A C 1
ATOM 5486 O O . PHE A 1 681 ? -6.809 -37.531 -7.879 1 92.19 681 PHE A O 1
ATOM 5493 N N . SER A 1 682 ? -7.242 -35.906 -6.508 1 92.5 682 SER A N 1
ATOM 5494 C CA . SER A 1 682 ? -7.465 -36.719 -5.32 1 92.5 682 SER A CA 1
ATOM 5495 C C . SER A 1 682 ? -8.836 -36.469 -4.707 1 92.5 682 SER A C 1
ATOM 5497 O O . SER A 1 682 ? -9.383 -35.375 -4.855 1 92.5 682 SER A O 1
ATOM 5499 N N . PRO A 1 683 ? -9.367 -37.344 -4.086 1 93.31 683 PRO A N 1
ATOM 5500 C CA . PRO A 1 683 ? -8.953 -38.75 -3.934 1 93.31 683 PRO A CA 1
ATOM 5501 C C . PRO A 1 683 ? -8.961 -39.531 -5.254 1 93.31 683 PRO A C 1
ATOM 5503 O O . PRO A 1 683 ? -8.25 -40.531 -5.395 1 93.31 683 PRO A O 1
ATOM 5506 N N . ALA A 1 684 ? -9.883 -39.031 -6.121 1 94.25 684 ALA A N 1
ATOM 5507 C CA . ALA A 1 684 ? -9.961 -39.562 -7.473 1 94.25 684 ALA A CA 1
ATOM 5508 C C . ALA A 1 684 ? -10.125 -38.438 -8.5 1 94.25 684 ALA A C 1
ATOM 5510 O O . ALA A 1 684 ? -10.602 -37.344 -8.172 1 94.25 684 ALA A O 1
ATOM 5511 N N . PRO A 1 685 ? -9.648 -38.688 -9.688 1 94.19 685 PRO A N 1
ATOM 5512 C CA . PRO A 1 685 ? -9.906 -37.656 -10.703 1 94.19 685 PRO A CA 1
ATOM 5513 C C . PRO A 1 685 ? -11.391 -37.5 -11.008 1 94.19 685 PRO A C 1
ATOM 5515 O O . PRO A 1 685 ? -12.172 -38.438 -10.852 1 94.19 685 PRO A O 1
ATOM 5518 N N . PRO A 1 686 ? -11.742 -36.312 -11.359 1 93.62 686 PRO A N 1
ATOM 5519 C CA . PRO A 1 686 ? -13.148 -36.094 -11.703 1 93.62 686 PRO A CA 1
ATOM 5520 C C . PRO A 1 686 ? -13.625 -36.969 -12.852 1 93.62 686 PRO A C 1
ATOM 5522 O O . PRO A 1 686 ? -12.891 -37.156 -13.828 1 93.62 686 PRO A O 1
ATOM 5525 N N . LYS A 1 687 ? -14.812 -37.438 -12.719 1 94.31 687 LYS A N 1
ATOM 5526 C CA . LYS A 1 687 ? -15.406 -38.312 -13.719 1 94.31 687 LYS A CA 1
ATOM 5527 C C . LYS A 1 687 ? -16.547 -37.625 -14.461 1 94.31 687 LYS A C 1
ATOM 5529 O O . LYS A 1 687 ? -17 -38.094 -15.5 1 94.31 687 LYS A O 1
ATOM 5534 N N . THR A 1 688 ? -16.891 -36.531 -13.844 1 93.06 688 THR A N 1
ATOM 5535 C CA . THR A 1 688 ? -17.969 -35.75 -14.453 1 93.06 688 THR A CA 1
ATOM 5536 C C . THR A 1 688 ? -17.406 -34.625 -15.305 1 93.06 688 THR A C 1
ATOM 5538 O O . THR A 1 688 ? -16.609 -33.812 -14.836 1 93.06 688 THR A O 1
ATOM 5541 N N . HIS A 1 689 ? -17.828 -34.688 -16.516 1 94.56 689 HIS A N 1
ATOM 5542 C CA . HIS A 1 689 ? -17.531 -33.594 -17.438 1 94.56 689 HIS A CA 1
ATOM 5543 C C . HIS A 1 689 ? -18.625 -32.531 -17.406 1 94.56 689 HIS A C 1
ATOM 5545 O O . HIS A 1 689 ? -19.797 -32.875 -17.219 1 94.56 689 HIS A O 1
ATOM 5551 N N . TRP A 1 690 ? -18.203 -31.297 -17.484 1 94.94 690 TRP A N 1
ATOM 5552 C CA . TRP A 1 690 ? -19.234 -30.266 -17.422 1 94.94 690 TRP A CA 1
ATOM 5553 C C . TRP A 1 690 ? -18.906 -29.094 -18.344 1 94.94 690 TRP A C 1
ATOM 5555 O O . TRP A 1 690 ? -17.734 -28.922 -18.719 1 94.94 690 TRP A O 1
ATOM 5565 N N . TRP A 1 691 ? -19.844 -28.375 -18.812 1 94.56 691 TRP A N 1
ATOM 5566 C CA . TRP A 1 691 ? -19.719 -27.109 -19.531 1 94.56 691 TRP A CA 1
ATOM 5567 C C . TRP A 1 691 ? -20.922 -26.219 -19.297 1 94.56 691 TRP A C 1
ATOM 5569 O O . TRP A 1 691 ? -21.859 -26.609 -18.609 1 94.56 691 TRP A O 1
ATOM 5579 N N . HIS A 1 692 ? -20.828 -24.969 -19.766 1 94.69 692 HIS A N 1
ATOM 5580 C CA . HIS A 1 692 ? -21.922 -24.016 -19.578 1 94.69 692 HIS A CA 1
ATOM 5581 C C . HIS A 1 692 ? -22.578 -23.672 -20.906 1 94.69 692 HIS A C 1
ATOM 5583 O O . HIS A 1 692 ? -21.938 -23.703 -21.953 1 94.69 692 HIS A O 1
ATOM 5589 N N . VAL A 1 693 ? -23.828 -23.422 -20.812 1 94.56 693 VAL A N 1
ATOM 5590 C CA . VAL A 1 693 ? -24.594 -22.781 -21.875 1 94.56 693 VAL A CA 1
ATOM 5591 C C . VAL A 1 693 ? -25.359 -21.578 -21.312 1 94.56 693 VAL A C 1
ATOM 5593 O O . VAL A 1 693 ? -25.875 -21.641 -20.203 1 94.56 693 VAL A O 1
ATOM 5596 N N . ILE A 1 694 ? -25.359 -20.469 -22.078 1 95.69 694 ILE A N 1
ATOM 5597 C CA . ILE A 1 694 ? -26.062 -19.266 -21.656 1 95.69 694 ILE A CA 1
ATOM 5598 C C . ILE A 1 694 ? -27.141 -18.891 -22.672 1 95.69 694 ILE A C 1
ATOM 5600 O O . ILE A 1 694 ? -26.844 -18.25 -23.688 1 95.69 694 ILE A O 1
ATOM 5604 N N . HIS A 1 695 ? -28.344 -19.234 -22.297 1 96.19 695 HIS A N 1
ATOM 5605 C CA . HIS A 1 695 ? -29.484 -18.953 -23.172 1 96.19 695 HIS A CA 1
ATOM 5606 C C . HIS A 1 695 ? -30.094 -17.594 -22.875 1 96.19 695 HIS A C 1
ATOM 5608 O O . HIS A 1 695 ? -30.562 -17.344 -21.75 1 96.19 695 HIS A O 1
ATOM 5614 N N . GLY A 1 696 ? -30.016 -16.719 -23.844 1 96.06 696 GLY A N 1
ATOM 5615 C CA . GLY A 1 696 ? -30.531 -15.375 -23.672 1 96.06 696 GLY A CA 1
ATOM 5616 C C . GLY A 1 696 ? -31.734 -15.086 -24.547 1 96.06 696 GLY A C 1
ATOM 5617 O O . GLY A 1 696 ? -32.062 -15.867 -25.438 1 96.06 696 GLY A O 1
ATOM 5618 N N . GLU A 1 697 ? -32.375 -14.047 -24.125 1 96.94 697 GLU A N 1
ATOM 5619 C CA . GLU A 1 697 ? -33.5 -13.5 -24.891 1 96.94 697 GLU A CA 1
ATOM 5620 C C . GLU A 1 697 ? -33.312 -12.008 -25.156 1 96.94 697 GLU A C 1
ATOM 5622 O O . GLU A 1 697 ? -33.062 -11.234 -24.234 1 96.94 697 GLU A O 1
ATOM 5627 N N . LEU A 1 698 ? -33.406 -11.695 -26.406 1 97.06 698 LEU A N 1
ATOM 5628 C CA . LEU A 1 698 ? -33.281 -10.289 -26.766 1 97.06 698 LEU A CA 1
ATOM 5629 C C . LEU A 1 698 ? -34.594 -9.539 -26.484 1 97.06 698 LEU A C 1
ATOM 5631 O O . LEU A 1 698 ? -35.594 -10.148 -26.094 1 97.06 698 LEU A O 1
ATOM 5635 N N . ASP A 1 699 ? -34.438 -8.273 -26.656 1 95.12 699 ASP A N 1
ATOM 5636 C CA . ASP A 1 699 ? -35.625 -7.434 -26.375 1 95.12 699 ASP A CA 1
ATOM 5637 C C . ASP A 1 699 ? -36.781 -7.812 -27.266 1 95.12 699 ASP A C 1
ATOM 5639 O O . ASP A 1 699 ? -37.938 -7.711 -26.844 1 95.12 699 ASP A O 1
ATOM 5643 N N . ASP A 1 700 ? -36.594 -8.25 -28.531 1 93.88 700 ASP A N 1
ATOM 5644 C CA . ASP A 1 700 ? -37.625 -8.594 -29.484 1 93.88 700 ASP A CA 1
ATOM 5645 C C . ASP A 1 700 ? -38.094 -10.039 -29.297 1 93.88 700 ASP A C 1
ATOM 5647 O O . ASP A 1 700 ? -38.938 -10.531 -30.047 1 93.88 700 ASP A O 1
ATOM 5651 N N . GLY A 1 701 ? -37.469 -10.758 -28.422 1 94.38 701 GLY A N 1
ATOM 5652 C CA . GLY A 1 701 ? -37.875 -12.109 -28.125 1 94.38 701 GLY A CA 1
ATOM 5653 C C . GLY A 1 701 ? -37 -13.172 -28.766 1 94.38 701 GLY A C 1
ATOM 5654 O O . GLY A 1 701 ? -37.188 -14.359 -28.5 1 94.38 701 GLY A O 1
ATOM 5655 N N . THR A 1 702 ? -36.094 -12.805 -29.547 1 96.44 702 THR A N 1
ATOM 5656 C CA . THR A 1 702 ? -35.188 -13.742 -30.203 1 96.44 702 THR A CA 1
ATOM 5657 C C . THR A 1 702 ? -34.344 -14.469 -29.188 1 96.44 702 THR A C 1
ATOM 5659 O O . THR A 1 702 ? -33.781 -13.852 -28.281 1 96.44 702 THR A O 1
ATOM 5662 N N . LYS A 1 703 ? -34.281 -15.766 -29.312 1 96.75 703 LYS A N 1
ATOM 5663 C CA . LYS A 1 703 ? -33.438 -16.562 -28.438 1 96.75 703 LYS A CA 1
ATOM 5664 C C . LYS A 1 703 ? -32 -16.625 -28.953 1 96.75 703 LYS A C 1
ATOM 5666 O O . LYS A 1 703 ? -31.781 -16.812 -30.156 1 96.75 703 LYS A O 1
ATOM 5671 N N . VAL A 1 704 ? -31.094 -16.469 -28.031 1 95.19 704 VAL A N 1
ATOM 5672 C CA . VAL A 1 704 ? -29.703 -16.438 -28.438 1 95.19 704 VAL A CA 1
ATOM 5673 C C . VAL A 1 704 ? -28.844 -17.25 -27.469 1 95.19 704 VAL A C 1
ATOM 5675 O O . VAL A 1 704 ? -29.266 -17.516 -26.344 1 95.19 704 VAL A O 1
ATOM 5678 N N . GLU A 1 705 ? -27.719 -17.75 -27.953 1 94.12 705 GLU A N 1
ATOM 5679 C CA . GLU A 1 705 ? -26.688 -18.406 -27.141 1 94.12 705 GLU A CA 1
ATOM 5680 C C . GLU A 1 705 ? -25.484 -17.484 -26.938 1 94.12 705 GLU A C 1
ATOM 5682 O O . GLU A 1 705 ? -24.891 -17.016 -27.906 1 94.12 705 GLU A O 1
ATOM 5687 N N . LEU A 1 706 ? -25.109 -17.281 -25.672 1 92.75 706 LEU A N 1
ATOM 5688 C CA . LEU A 1 706 ? -24.094 -16.266 -25.375 1 92.75 706 LEU A CA 1
ATOM 5689 C C . LEU A 1 706 ? -22.75 -16.922 -25.094 1 92.75 706 LEU A C 1
ATOM 5691 O O . LEU A 1 706 ? -21.719 -16.234 -25.047 1 92.75 706 LEU A O 1
ATOM 5695 N N . PHE A 1 707 ? -22.609 -18.172 -24.922 1 89.5 707 PHE A N 1
ATOM 5696 C CA . PHE A 1 707 ? -21.375 -18.797 -24.469 1 89.5 707 PHE A CA 1
ATOM 5697 C C . PHE A 1 707 ? -20.781 -19.688 -25.547 1 89.5 707 PHE A C 1
ATOM 5699 O O . PHE A 1 707 ? -19.578 -19.953 -25.547 1 89.5 707 PHE A O 1
ATOM 5706 N N . LYS A 1 708 ? -21.359 -20 -26.531 1 81.94 708 LYS A N 1
ATOM 5707 C CA . LYS A 1 708 ? -20.953 -21.016 -27.484 1 81.94 708 LYS A CA 1
ATOM 5708 C C . LYS A 1 708 ? -19.719 -20.578 -28.266 1 81.94 708 LYS A C 1
ATOM 5710 O O . LYS A 1 708 ? -19.562 -19.391 -28.578 1 81.94 708 LYS A O 1
ATOM 5715 N N . ASN A 1 709 ? -18.672 -21.547 -28.453 1 76.44 709 ASN A N 1
ATOM 5716 C CA . ASN A 1 709 ? -17.484 -21.578 -29.281 1 76.44 709 ASN A CA 1
ATOM 5717 C C . ASN A 1 709 ? -16.469 -20.531 -28.844 1 76.44 709 ASN A C 1
ATOM 5719 O O . ASN A 1 709 ? -15.258 -20.781 -28.875 1 76.44 709 ASN A O 1
ATOM 5723 N N . GLU A 1 710 ? -16.875 -19.312 -28.391 1 79.44 710 GLU A N 1
ATOM 5724 C CA . GLU A 1 710 ? -15.891 -18.328 -27.969 1 79.44 710 GLU A CA 1
ATOM 5725 C C . GLU A 1 710 ? -16.172 -17.844 -26.547 1 79.44 710 GLU A C 1
ATOM 5727 O O . GLU A 1 710 ? -15.531 -16.922 -26.062 1 79.44 710 GLU A O 1
ATOM 5732 N N . GLY A 1 711 ? -16.969 -18.531 -25.984 1 77.25 711 GLY A N 1
ATOM 5733 C CA . GLY A 1 711 ? -17.266 -18.234 -24.594 1 77.25 711 GLY A CA 1
ATOM 5734 C C . GLY A 1 711 ? -17.797 -16.828 -24.375 1 77.25 711 GLY A C 1
ATOM 5735 O O . GLY A 1 711 ? -18.594 -16.328 -25.172 1 77.25 711 GLY A O 1
ATOM 5736 N N . MET A 1 712 ? -17.469 -16.234 -23.281 1 76.56 712 MET A N 1
ATOM 5737 C CA . MET A 1 712 ? -17.969 -14.914 -22.906 1 76.56 712 MET A CA 1
ATOM 5738 C C . MET A 1 712 ? -17.109 -13.812 -23.531 1 76.56 712 MET A C 1
ATOM 5740 O O . MET A 1 712 ? -17.188 -12.656 -23.109 1 76.56 712 MET A O 1
ATOM 5744 N N . PHE A 1 713 ? -16.375 -14.125 -24.453 1 78.44 713 PHE A N 1
ATOM 5745 C CA . PHE A 1 713 ? -15.422 -13.188 -25.047 1 78.44 713 PHE A CA 1
ATOM 5746 C C . PHE A 1 713 ? -15.914 -12.711 -26.406 1 78.44 713 PHE A C 1
ATOM 5748 O O . PHE A 1 713 ? -15.305 -11.828 -27.016 1 78.44 713 PHE A O 1
ATOM 5755 N N . ASN A 1 714 ? -16.891 -13.383 -26.906 1 83.56 714 ASN A N 1
ATOM 5756 C CA . ASN A 1 714 ? -17.547 -13 -28.156 1 83.56 714 ASN A CA 1
ATOM 5757 C C . ASN A 1 714 ? -18.984 -12.562 -27.922 1 83.56 714 ASN A C 1
ATOM 5759 O O . ASN A 1 714 ? -19.812 -13.359 -27.469 1 83.56 714 ASN A O 1
ATOM 5763 N N . PHE A 1 715 ? -19.297 -11.406 -28.297 1 89.56 715 PHE A N 1
ATOM 5764 C CA . PHE A 1 715 ? -20.625 -10.852 -28 1 89.56 715 PHE A CA 1
ATOM 5765 C C . PHE A 1 715 ? -21.453 -10.711 -29.266 1 89.56 715 PHE A C 1
ATOM 5767 O O . PHE A 1 715 ? -22.344 -9.867 -29.344 1 89.56 715 PHE A O 1
ATOM 5774 N N . GLN A 1 716 ? -21.078 -11.555 -30.188 1 90 716 GLN A N 1
ATOM 5775 C CA . GLN A 1 716 ? -21.891 -11.586 -31.406 1 90 716 GLN A CA 1
ATOM 5776 C C . GLN A 1 716 ? -23.188 -12.359 -31.188 1 90 716 GLN A C 1
ATOM 5778 O O . GLN A 1 716 ? -23.234 -13.25 -30.344 1 90 716 GLN A O 1
ATOM 5783 N N . ILE A 1 717 ? -24.156 -12.031 -31.953 1 92 717 ILE A N 1
ATOM 5784 C CA . ILE A 1 717 ? -25.453 -12.68 -31.828 1 92 717 ILE A CA 1
ATOM 5785 C C . ILE A 1 717 ? -25.406 -14.07 -32.438 1 92 717 ILE A C 1
ATOM 5787 O O . ILE A 1 717 ? -25.031 -14.219 -33.625 1 92 717 ILE A O 1
ATOM 5791 N N . ASN A 1 718 ? -25.641 -15.039 -31.703 1 92.25 718 ASN A N 1
ATOM 5792 C CA . ASN A 1 718 ? -25.719 -16.438 -32.125 1 92.25 718 ASN A CA 1
ATOM 5793 C C . ASN A 1 718 ? -27.094 -17.031 -31.828 1 92.25 718 ASN A C 1
ATOM 5795 O O . ASN A 1 718 ? -27.469 -17.203 -30.672 1 92.25 718 ASN A O 1
ATOM 5799 N N . THR A 1 719 ? -27.766 -17.484 -32.844 1 93.19 719 THR A N 1
ATOM 5800 C CA . THR A 1 719 ? -29.141 -17.938 -32.656 1 93.19 719 THR A CA 1
ATOM 5801 C C . THR A 1 719 ? -29.203 -19.453 -32.562 1 93.19 719 THR A C 1
ATOM 5803 O O . THR A 1 719 ? -30.281 -20.047 -32.438 1 93.19 719 THR A O 1
ATOM 5806 N N . GLU A 1 720 ? -28.109 -20.109 -32.562 1 91.75 720 GLU A N 1
ATOM 5807 C CA . GLU A 1 720 ? -28.062 -21.547 -32.375 1 91.75 720 GLU A CA 1
ATOM 5808 C C . GLU A 1 720 ? -28.125 -21.891 -30.875 1 91.75 720 GLU A C 1
ATOM 5810 O O . GLU A 1 720 ? -27.094 -22.078 -30.234 1 91.75 720 GLU A O 1
ATOM 5815 N N . VAL A 1 721 ? -29.281 -22.125 -30.422 1 94.38 721 VAL A N 1
ATOM 5816 C CA . VAL A 1 721 ? -29.516 -22.359 -29 1 94.38 721 VAL A CA 1
ATOM 5817 C C . VAL A 1 721 ? -29.703 -23.844 -28.734 1 94.38 721 VAL A C 1
ATOM 5819 O O . VAL A 1 721 ? -30.672 -24.453 -29.188 1 94.38 721 VAL A O 1
ATOM 5822 N N . ASN A 1 722 ? -28.812 -24.516 -28.141 1 93.5 722 ASN A N 1
ATOM 5823 C CA . ASN A 1 722 ? -28.875 -25.922 -27.75 1 93.5 722 ASN A CA 1
ATOM 5824 C C . ASN A 1 722 ? -27.938 -26.203 -26.562 1 93.5 722 ASN A C 1
ATOM 5826 O O . ASN A 1 722 ? -27.281 -25.297 -26.062 1 93.5 722 ASN A O 1
ATOM 5830 N N . PHE A 1 723 ? -27.938 -27.344 -26.078 1 94.62 723 PHE A N 1
ATOM 5831 C CA . PHE A 1 723 ? -27.172 -27.719 -24.906 1 94.62 723 PHE A CA 1
ATOM 5832 C C . PHE A 1 723 ? -25.922 -28.516 -25.281 1 94.62 723 PHE A C 1
ATOM 5834 O O . PHE A 1 723 ? -25.328 -29.188 -24.453 1 94.62 723 PHE A O 1
ATOM 5841 N N . GLU A 1 724 ? -25.516 -28.391 -26.531 1 92.44 724 GLU A N 1
ATOM 5842 C CA . GLU A 1 724 ? -24.359 -29.156 -27.016 1 92.44 724 GLU A CA 1
ATOM 5843 C C . GLU A 1 724 ? -23.062 -28.578 -26.5 1 92.44 724 GLU A C 1
ATOM 5845 O O . GLU A 1 724 ? -22.984 -27.375 -26.203 1 92.44 724 GLU A O 1
ATOM 5850 N N . LYS A 1 725 ? -22.078 -29.453 -26.438 1 91.69 725 LYS A N 1
ATOM 5851 C CA . LYS A 1 725 ? -20.75 -29.047 -26 1 91.69 725 LYS A CA 1
ATOM 5852 C C . LYS A 1 725 ? -20.125 -28.062 -26.984 1 91.69 725 LYS A C 1
ATOM 5854 O O . LYS A 1 725 ? -20.234 -28.25 -28.203 1 91.69 725 LYS A O 1
ATOM 5859 N N . PRO A 1 726 ? -19.531 -27.031 -26.359 1 90.31 726 PRO A N 1
ATOM 5860 C CA . PRO A 1 726 ? -18.844 -26.125 -27.281 1 90.31 726 PRO A CA 1
ATOM 5861 C C . PRO A 1 726 ? -17.641 -26.781 -27.969 1 90.31 726 PRO A C 1
ATOM 5863 O O . PRO A 1 726 ? -16.969 -27.609 -27.375 1 90.31 726 PRO A O 1
ATOM 5866 N N . ASN A 1 727 ? -17.391 -26.359 -29.172 1 86.38 727 ASN A N 1
ATOM 5867 C CA . ASN A 1 727 ? -16.281 -26.844 -29.984 1 86.38 727 ASN A CA 1
ATOM 5868 C C . ASN A 1 727 ? -15.562 -25.703 -30.703 1 86.38 727 ASN A C 1
ATOM 5870 O O . ASN A 1 727 ? -16.141 -25.062 -31.594 1 86.38 727 ASN A O 1
ATOM 5874 N N . PRO A 1 728 ? -14.336 -25.453 -30.453 1 87.19 728 PRO A N 1
ATOM 5875 C CA . PRO A 1 728 ? -13.391 -26.109 -29.547 1 87.19 728 PRO A CA 1
ATOM 5876 C C . PRO A 1 728 ? -13.672 -25.812 -28.078 1 87.19 728 PRO A C 1
ATOM 5878 O O . PRO A 1 728 ? -13.984 -24.672 -27.719 1 87.19 728 PRO A O 1
ATOM 5881 N N . PHE A 1 729 ? -13.438 -26.75 -27.25 1 89.06 729 PHE A N 1
ATOM 5882 C CA . PHE A 1 729 ? -13.812 -26.641 -25.844 1 89.06 729 PHE A CA 1
ATOM 5883 C C . PHE A 1 729 ? -12.898 -25.672 -25.109 1 89.06 729 PHE A C 1
ATOM 5885 O O . PHE A 1 729 ? -13.367 -24.75 -24.453 1 89.06 729 PHE A O 1
ATOM 5892 N N . TYR A 1 730 ? -11.594 -25.891 -25.25 1 86.69 730 TYR A N 1
ATOM 5893 C CA . TYR A 1 730 ? -10.625 -25.125 -24.453 1 86.69 730 TYR A CA 1
ATOM 5894 C C . TYR A 1 730 ? -10.703 -23.641 -24.781 1 86.69 730 TYR A C 1
ATOM 5896 O O . TYR A 1 730 ? -10.586 -22.797 -23.891 1 86.69 730 TYR A O 1
ATOM 5904 N N . LYS A 1 731 ? -10.977 -23.234 -25.938 1 84.62 731 LYS A N 1
ATOM 5905 C CA . LYS A 1 731 ? -11.023 -21.844 -26.344 1 84.62 731 LYS A CA 1
ATOM 5906 C C . LYS A 1 731 ? -12.266 -21.141 -25.812 1 84.62 731 LYS A C 1
ATOM 5908 O O . LYS A 1 731 ? -12.266 -19.922 -25.609 1 84.62 731 LYS A O 1
ATOM 5913 N N . SER A 1 732 ? -13.258 -21.953 -25.578 1 89.62 732 SER A N 1
ATOM 5914 C CA . SER A 1 732 ? -14.5 -21.375 -25.078 1 89.62 732 SER A CA 1
ATOM 5915 C C . SER A 1 732 ? -14.352 -20.891 -23.641 1 89.62 732 SER A C 1
ATOM 5917 O O . SER A 1 732 ? -15.078 -20 -23.203 1 89.62 732 SER A O 1
ATOM 5919 N N . TYR A 1 733 ? -13.391 -21.438 -22.984 1 91.25 733 TYR A N 1
ATOM 5920 C CA . TYR A 1 733 ? -13.188 -21.016 -21.609 1 91.25 733 TYR A CA 1
ATOM 5921 C C . TYR A 1 733 ? -11.984 -20.078 -21.484 1 91.25 733 TYR A C 1
ATOM 5923 O O . TYR A 1 733 ? -11.625 -19.656 -20.391 1 91.25 733 TYR A O 1
ATOM 5931 N N . GLY A 1 734 ? -11.461 -19.719 -22.594 1 88.5 734 GLY A N 1
ATOM 5932 C CA . GLY A 1 734 ? -10.383 -18.734 -22.594 1 88.5 734 GLY A CA 1
ATOM 5933 C C . GLY A 1 734 ? -9.047 -19.312 -22.188 1 88.5 734 GLY A C 1
ATOM 5934 O O . GLY A 1 734 ? -8.305 -19.844 -23.016 1 88.5 734 GLY A O 1
ATOM 5935 N N . ASN A 1 735 ? -8.656 -19.25 -20.906 1 91.12 735 ASN A N 1
ATOM 5936 C CA . ASN A 1 735 ? -7.406 -19.781 -20.375 1 91.12 735 ASN A CA 1
ATOM 5937 C C . ASN A 1 735 ? -7.629 -20.531 -19.062 1 91.12 735 ASN A C 1
ATOM 5939 O O . ASN A 1 735 ? -8.766 -20.688 -18.625 1 91.12 735 ASN A O 1
ATOM 5943 N N . HIS A 1 736 ? -6.598 -21.078 -18.547 1 93.06 736 HIS A N 1
ATOM 5944 C CA . HIS A 1 736 ? -6.734 -21.938 -17.375 1 93.06 736 HIS A CA 1
ATOM 5945 C C . HIS A 1 736 ? -7.277 -21.156 -16.172 1 93.06 736 HIS A C 1
ATOM 5947 O O . HIS A 1 736 ? -7.926 -21.734 -15.297 1 93.06 736 HIS A O 1
ATOM 5953 N N . ARG A 1 737 ? -7.051 -19.875 -16.109 1 95.06 737 ARG A N 1
ATOM 5954 C CA . ARG A 1 737 ? -7.535 -19.062 -15 1 95.06 737 ARG A CA 1
ATOM 5955 C C . ARG A 1 737 ? -9.047 -18.859 -15.086 1 95.06 737 ARG A C 1
ATOM 5957 O O . ARG A 1 737 ? -9.742 -18.922 -14.07 1 95.06 737 ARG A O 1
ATOM 5964 N N . TRP A 1 738 ? -9.555 -18.625 -16.25 1 94.31 738 TRP A N 1
ATOM 5965 C CA . TRP A 1 738 ? -11 -18.531 -16.453 1 94.31 738 TRP A CA 1
ATOM 5966 C C . TRP A 1 738 ? -11.68 -19.859 -16.094 1 94.31 738 TRP A C 1
ATOM 5968 O O . TRP A 1 738 ? -12.758 -19.859 -15.508 1 94.31 738 TRP A O 1
ATOM 5978 N N . PHE A 1 739 ? -11.023 -20.875 -16.516 1 94.5 739 PHE A N 1
ATOM 5979 C CA . PHE A 1 739 ? -11.594 -22.172 -16.188 1 94.5 739 PHE A CA 1
ATOM 5980 C C . PHE A 1 739 ? -11.711 -22.344 -14.672 1 94.5 739 PHE A C 1
ATOM 5982 O O . PHE A 1 739 ? -12.719 -22.844 -14.172 1 94.5 739 PHE A O 1
ATOM 5989 N N . LYS A 1 740 ? -10.641 -21.953 -14.008 1 95.19 740 LYS A N 1
ATOM 5990 C CA . LYS A 1 740 ? -10.664 -22.047 -12.555 1 95.19 740 LYS A CA 1
ATOM 5991 C C . LYS A 1 740 ? -11.695 -21.094 -11.953 1 95.19 740 LYS A C 1
ATOM 5993 O O . LYS A 1 740 ? -12.312 -21.391 -10.93 1 95.19 740 LYS A O 1
ATOM 5998 N N . TYR A 1 741 ? -11.898 -19.938 -12.578 1 95.75 741 TYR A N 1
ATOM 5999 C CA . TYR A 1 741 ? -12.953 -19.016 -12.18 1 95.75 741 TYR A CA 1
ATOM 6000 C C . TYR A 1 741 ? -14.305 -19.719 -12.133 1 95.75 741 TYR A C 1
ATOM 6002 O O . TYR A 1 741 ? -15.062 -19.547 -11.172 1 95.75 741 TYR A O 1
ATOM 6010 N N . TYR A 1 742 ? -14.562 -20.531 -13.109 1 95.25 742 TYR A N 1
ATOM 6011 C CA . TYR A 1 742 ? -15.836 -21.25 -13.172 1 95.25 742 TYR A CA 1
ATOM 6012 C C . TYR A 1 742 ? -15.844 -22.422 -12.211 1 95.25 742 TYR A C 1
ATOM 6014 O O . TYR A 1 742 ? -16.812 -22.609 -11.461 1 95.25 742 TYR A O 1
ATOM 6022 N N . GLU A 1 743 ? -14.797 -23.125 -12.211 1 94 743 GLU A N 1
ATOM 6023 C CA . GLU A 1 743 ? -14.742 -24.359 -11.445 1 94 743 GLU A CA 1
ATOM 6024 C C . GLU A 1 743 ? -14.773 -24.094 -9.945 1 94 743 GLU A C 1
ATOM 6026 O O . GLU A 1 743 ? -15.578 -24.688 -9.219 1 94 743 GLU A O 1
ATOM 6031 N N . ASN A 1 744 ? -13.883 -23.125 -9.492 1 93.88 744 ASN A N 1
ATOM 6032 C CA . ASN A 1 744 ? -13.711 -22.891 -8.062 1 93.88 744 ASN A CA 1
ATOM 6033 C C . ASN A 1 744 ? -14.695 -21.859 -7.539 1 93.88 744 ASN A C 1
ATOM 6035 O O . ASN A 1 744 ? -15.008 -21.828 -6.344 1 93.88 744 ASN A O 1
ATOM 6039 N N . GLY A 1 745 ? -15.164 -21.031 -8.43 1 94.62 745 GLY A N 1
ATOM 6040 C CA . GLY A 1 745 ? -15.992 -19.922 -7.973 1 94.62 745 GLY A CA 1
ATOM 6041 C C . GLY A 1 745 ? -17.422 -20.016 -8.469 1 94.62 745 GLY A C 1
ATOM 6042 O O . GLY A 1 745 ? -18.312 -20.422 -7.723 1 94.62 745 GLY A O 1
ATOM 6043 N N . TYR A 1 746 ? -17.641 -19.875 -9.711 1 94.88 746 TYR A N 1
ATOM 6044 C CA . TYR A 1 746 ? -18.938 -19.672 -10.344 1 94.88 746 TYR A CA 1
ATOM 6045 C C . TYR A 1 746 ? -19.859 -20.875 -10.094 1 94.88 746 TYR A C 1
ATOM 6047 O O . TYR A 1 746 ? -21.047 -20.719 -9.867 1 94.88 746 TYR A O 1
ATOM 6055 N N . ASN A 1 747 ? -19.297 -22.078 -10.109 1 95.25 747 ASN A N 1
ATOM 6056 C CA . ASN A 1 747 ? -20.094 -23.297 -10.031 1 95.25 747 ASN A CA 1
ATOM 6057 C C . ASN A 1 747 ? -20.422 -23.656 -8.586 1 95.25 747 ASN A C 1
ATOM 6059 O O . ASN A 1 747 ? -21.234 -24.562 -8.336 1 95.25 747 ASN A O 1
ATOM 6063 N N . GLN A 1 748 ? -19.891 -22.938 -7.66 1 93.38 748 GLN A N 1
ATOM 6064 C CA . GLN A 1 748 ? -20.094 -23.312 -6.258 1 93.38 748 GLN A CA 1
ATOM 6065 C C . GLN A 1 748 ? -21.469 -22.891 -5.77 1 93.38 748 GLN A C 1
ATOM 6067 O O . GLN A 1 748 ? -22.078 -21.969 -6.328 1 93.38 748 GLN A O 1
ATOM 6072 N N . ALA A 1 749 ? -22.031 -23.484 -4.773 1 89.75 749 ALA A N 1
ATOM 6073 C CA . ALA A 1 749 ? -23.375 -23.281 -4.273 1 89.75 749 ALA A CA 1
ATOM 6074 C C . ALA A 1 749 ? -23.547 -21.875 -3.703 1 89.75 749 ALA A C 1
ATOM 6076 O O . ALA A 1 749 ? -24.578 -21.234 -3.932 1 89.75 749 ALA A O 1
ATOM 6077 N N . ASN A 1 750 ? -22.672 -21.328 -3.041 1 88.5 750 ASN A N 1
ATOM 6078 C CA . ASN A 1 750 ? -22.812 -20.031 -2.4 1 88.5 750 ASN A CA 1
ATOM 6079 C C . ASN A 1 750 ? -22.109 -18.922 -3.199 1 88.5 750 ASN A C 1
ATOM 6081 O O . ASN A 1 750 ? -21.516 -18.016 -2.623 1 88.5 750 ASN A O 1
ATOM 6085 N N . SER A 1 751 ? -22.344 -19.031 -4.59 1 94.19 751 SER A N 1
ATOM 6086 C CA . SER A 1 751 ? -21.609 -18.078 -5.418 1 94.19 751 SER A CA 1
ATOM 6087 C C . SER A 1 751 ? -22.562 -17.125 -6.133 1 94.19 751 SER A C 1
ATOM 6089 O O . SER A 1 751 ? -22.297 -16.688 -7.254 1 94.19 751 SER A O 1
ATOM 6091 N N . ASP A 1 752 ? -23.703 -16.781 -5.539 1 94.19 752 ASP A N 1
ATOM 6092 C CA . ASP A 1 752 ? -24.719 -15.953 -6.168 1 94.19 752 ASP A CA 1
ATOM 6093 C C . ASP A 1 752 ? -24.188 -14.547 -6.441 1 94.19 752 ASP A C 1
ATOM 6095 O O . ASP A 1 752 ? -24.484 -13.953 -7.48 1 94.19 752 ASP A O 1
ATOM 6099 N N . SER A 1 753 ? -23.438 -14.039 -5.484 1 93.31 753 SER A N 1
ATOM 6100 C CA . SER A 1 753 ? -22.891 -12.695 -5.668 1 93.31 753 SER A CA 1
ATOM 6101 C C . SER A 1 753 ? -21.953 -12.641 -6.867 1 93.31 753 SER A C 1
ATOM 6103 O O . SER A 1 753 ? -21.922 -11.648 -7.598 1 93.31 753 SER A O 1
ATOM 6105 N N . MET A 1 754 ? -21.188 -13.688 -7.035 1 95.38 754 MET A N 1
ATOM 6106 C CA . MET A 1 754 ? -20.281 -13.758 -8.18 1 95.38 754 MET A CA 1
ATOM 6107 C C . MET A 1 754 ? -21.078 -13.875 -9.484 1 95.38 754 MET A C 1
ATOM 6109 O O . MET A 1 754 ? -20.734 -13.227 -10.477 1 95.38 754 MET A O 1
ATOM 6113 N N . ARG A 1 755 ? -22.141 -14.656 -9.492 1 97.19 755 ARG A N 1
ATOM 6114 C CA . ARG A 1 755 ? -22.984 -14.828 -10.672 1 97.19 755 ARG A CA 1
ATOM 6115 C C . ARG A 1 755 ? -23.719 -13.531 -11.023 1 97.19 755 ARG A C 1
ATOM 6117 O O . ARG A 1 755 ? -23.906 -13.227 -12.203 1 97.19 755 ARG A O 1
ATOM 6124 N N . LEU A 1 756 ? -24.031 -12.82 -10.008 1 96.19 756 LEU A N 1
ATOM 6125 C CA . LEU A 1 756 ? -24.672 -11.531 -10.227 1 96.19 756 LEU A CA 1
ATOM 6126 C C . LEU A 1 756 ? -23.734 -10.578 -10.961 1 96.19 756 LEU A C 1
ATOM 6128 O O . LEU A 1 756 ? -24.141 -9.938 -11.945 1 96.19 756 LEU A O 1
ATOM 6132 N N . GLU A 1 757 ? -22.531 -10.469 -10.43 1 95.19 757 GLU A N 1
ATOM 6133 C CA . GLU A 1 757 ? -21.562 -9.562 -11.055 1 95.19 757 GLU A CA 1
ATOM 6134 C C . GLU A 1 757 ? -21.219 -10.023 -12.461 1 95.19 757 GLU A C 1
ATOM 6136 O O . GLU A 1 757 ? -21.016 -9.203 -13.359 1 95.19 757 GLU A O 1
ATOM 6141 N N . HIS A 1 758 ? -21.109 -11.328 -12.633 1 96.25 758 HIS A N 1
ATOM 6142 C CA . HIS A 1 758 ? -20.875 -11.883 -13.961 1 96.25 758 HIS A CA 1
ATOM 6143 C C . HIS A 1 758 ? -22 -11.531 -14.914 1 96.25 758 HIS A C 1
ATOM 6145 O O . HIS A 1 758 ? -21.75 -11.164 -16.062 1 96.25 758 HIS A O 1
ATOM 6151 N N . GLY A 1 759 ? -23.219 -11.664 -14.461 1 96.06 759 GLY A N 1
ATOM 6152 C CA . GLY A 1 759 ? -24.375 -11.312 -15.258 1 96.06 759 GLY A CA 1
ATOM 6153 C C . GLY A 1 759 ? -24.422 -9.844 -15.617 1 96.06 759 GLY A C 1
ATOM 6154 O O . GLY A 1 759 ? -24.734 -9.484 -16.766 1 96.06 759 GLY A O 1
ATOM 6155 N N . ARG A 1 760 ? -24.125 -9.023 -14.688 1 96 760 ARG A N 1
ATOM 6156 C CA . ARG A 1 760 ? -24.109 -7.586 -14.945 1 96 760 ARG A CA 1
ATOM 6157 C C . ARG A 1 760 ? -23.078 -7.234 -16.016 1 96 760 ARG A C 1
ATOM 6159 O O . ARG A 1 760 ? -23.312 -6.359 -16.844 1 96 760 ARG A O 1
ATOM 6166 N N . TYR A 1 761 ? -21.984 -7.891 -15.906 1 95.62 761 TYR A N 1
ATOM 6167 C CA . TYR A 1 761 ? -20.938 -7.672 -16.891 1 95.62 761 TYR A CA 1
ATOM 6168 C C . TYR A 1 761 ? -21.406 -8.062 -18.281 1 95.62 761 TYR A C 1
ATOM 6170 O O . TYR A 1 761 ? -21.203 -7.328 -19.25 1 95.62 761 TYR A O 1
ATOM 6178 N N . LEU A 1 762 ? -22.047 -9.188 -18.391 1 95.06 762 LEU A N 1
ATOM 6179 C CA . LEU A 1 762 ? -22.531 -9.688 -19.672 1 95.06 762 LEU A CA 1
ATOM 6180 C C . LEU A 1 762 ? -23.562 -8.734 -20.266 1 95.06 762 LEU A C 1
ATOM 6182 O O . LEU A 1 762 ? -23.516 -8.422 -21.453 1 95.06 762 LEU A O 1
ATOM 6186 N N . CYS A 1 763 ? -24.453 -8.32 -19.438 1 95.75 763 CYS A N 1
ATOM 6187 C CA . CYS A 1 763 ? -25.5 -7.395 -19.875 1 95.75 763 CYS A CA 1
ATOM 6188 C C . CYS A 1 763 ? -24.875 -6.09 -20.375 1 95.75 763 CYS A C 1
ATOM 6190 O O . CYS A 1 763 ? -25.234 -5.594 -21.438 1 95.75 763 CYS A O 1
ATOM 6192 N N . ARG A 1 764 ? -23.969 -5.578 -19.578 1 94.88 764 ARG A N 1
ATOM 6193 C CA . ARG A 1 764 ? -23.359 -4.293 -19.922 1 94.88 764 ARG A CA 1
ATOM 6194 C C . ARG A 1 764 ? -22.578 -4.383 -21.219 1 94.88 764 ARG A C 1
ATOM 6196 O O . ARG A 1 764 ? -22.719 -3.525 -22.094 1 94.88 764 ARG A O 1
ATOM 6203 N N . GLU A 1 765 ? -21.75 -5.379 -21.406 1 94 765 GLU A N 1
ATOM 6204 C CA . GLU A 1 765 ? -20.875 -5.508 -22.562 1 94 765 GLU A CA 1
ATOM 6205 C C . GLU A 1 765 ? -21.688 -5.836 -23.828 1 94 765 GLU A C 1
ATOM 6207 O O . GLU A 1 765 ? -21.391 -5.324 -24.906 1 94 765 GLU A O 1
ATOM 6212 N N . PHE A 1 766 ? -22.688 -6.695 -23.688 1 94.88 766 PHE A N 1
ATOM 6213 C CA . PHE A 1 766 ? -23.531 -7.059 -24.828 1 94.88 766 PHE A CA 1
ATOM 6214 C C . PHE A 1 766 ? -24.359 -5.863 -25.281 1 94.88 766 PHE A C 1
ATOM 6216 O O . PHE A 1 766 ? -24.422 -5.57 -26.484 1 94.88 766 PHE A O 1
ATOM 6223 N N . ASN A 1 767 ? -24.938 -5.195 -24.406 1 95.44 767 ASN A N 1
ATOM 6224 C CA . ASN A 1 767 ? -25.859 -4.113 -24.719 1 95.44 767 ASN A CA 1
ATOM 6225 C C . ASN A 1 767 ? -25.125 -2.836 -25.109 1 95.44 767 ASN A C 1
ATOM 6227 O O . ASN A 1 767 ? -25.719 -1.898 -25.625 1 95.44 767 ASN A O 1
ATOM 6231 N N . LYS A 1 768 ? -23.922 -2.758 -24.75 1 94.06 768 LYS A N 1
ATOM 6232 C CA . LYS A 1 768 ? -23.094 -1.67 -25.25 1 94.06 768 LYS A CA 1
ATOM 6233 C C . LYS A 1 768 ? -22.875 -1.804 -26.766 1 94.06 768 LYS A C 1
ATOM 6235 O O . LYS A 1 768 ? -22.75 -0.801 -27.469 1 94.06 768 LYS A O 1
ATOM 6240 N N . ARG A 1 769 ? -22.906 -2.992 -27.266 1 93.69 769 ARG A N 1
ATOM 6241 C CA . ARG A 1 769 ? -22.578 -3.281 -28.656 1 93.69 769 ARG A CA 1
ATOM 6242 C C . ARG A 1 769 ? -23.844 -3.416 -29.5 1 93.69 769 ARG A C 1
ATOM 6244 O O . ARG A 1 769 ? -23.812 -3.207 -30.703 1 93.69 769 ARG A O 1
ATOM 6251 N N . HIS A 1 770 ? -24.859 -3.869 -28.812 1 95 770 HIS A N 1
ATOM 6252 C CA . HIS A 1 770 ? -26.141 -4.055 -29.484 1 95 770 HIS A CA 1
ATOM 6253 C C . HIS A 1 770 ? -27.203 -3.102 -28.938 1 95 770 HIS A C 1
ATOM 6255 O O . HIS A 1 770 ? -27.5 -3.125 -27.75 1 95 770 HIS A O 1
ATOM 6261 N N . THR A 1 771 ? -27.844 -2.4 -29.891 1 93.44 771 THR A N 1
ATOM 6262 C CA . THR A 1 771 ? -28.797 -1.377 -29.453 1 93.44 771 THR A CA 1
ATOM 6263 C C . THR A 1 771 ? -30.188 -1.677 -29.984 1 93.44 771 THR A C 1
ATOM 6265 O O . THR A 1 771 ? -30.359 -2.518 -30.875 1 93.44 771 THR A O 1
ATOM 6268 N N . GLY A 1 772 ? -31.172 -1.059 -29.375 1 92.44 772 GLY A N 1
ATOM 6269 C CA . GLY A 1 772 ? -32.562 -1.188 -29.812 1 92.44 772 GLY A CA 1
ATOM 6270 C C . GLY A 1 772 ? -33.156 -2.549 -29.516 1 92.44 772 GLY A C 1
ATOM 6271 O O . GLY A 1 772 ? -33.094 -3.023 -28.375 1 92.44 772 GLY A O 1
ATOM 6272 N N . ASP A 1 773 ? -33.656 -3.258 -30.562 1 92.44 773 ASP A N 1
ATOM 6273 C CA . ASP A 1 773 ? -34.344 -4.531 -30.422 1 92.44 773 ASP A CA 1
ATOM 6274 C C . ASP A 1 773 ? -33.375 -5.676 -30.203 1 92.44 773 ASP A C 1
ATOM 6276 O O . ASP A 1 773 ? -33.75 -6.758 -29.766 1 92.44 773 ASP A O 1
ATOM 6280 N N . GLU A 1 774 ? -32.125 -5.387 -30.422 1 94.62 774 GLU A N 1
ATOM 6281 C CA . GLU A 1 774 ? -31.094 -6.43 -30.312 1 94.62 774 GLU A CA 1
ATOM 6282 C C . GLU A 1 774 ? -30.438 -6.402 -28.938 1 94.62 774 GLU A C 1
ATOM 6284 O O . GLU A 1 774 ? -29.438 -7.086 -28.703 1 94.62 774 GLU A O 1
ATOM 6289 N N . GLN A 1 775 ? -30.969 -5.695 -27.984 1 95.94 775 GLN A N 1
ATOM 6290 C CA . GLN A 1 775 ? -30.438 -5.664 -26.625 1 95.94 775 GLN A CA 1
ATOM 6291 C C . GLN A 1 775 ? -30.797 -6.934 -25.859 1 95.94 775 GLN A C 1
ATOM 6293 O O . GLN A 1 775 ? -31.906 -7.469 -26.031 1 95.94 775 GLN A O 1
ATOM 6298 N N . LEU A 1 776 ? -29.906 -7.352 -25.094 1 96 776 LEU A N 1
ATOM 6299 C CA . LEU A 1 776 ? -30.125 -8.523 -24.25 1 96 776 LEU A CA 1
ATOM 6300 C C . LEU A 1 776 ? -31.062 -8.188 -23.094 1 96 776 LEU A C 1
ATOM 6302 O O . LEU A 1 776 ? -30.766 -7.309 -22.281 1 96 776 LEU A O 1
ATOM 6306 N N . TYR A 1 777 ? -32.188 -8.883 -23.016 1 96.44 777 TYR A N 1
ATOM 6307 C CA . TYR A 1 777 ? -33.188 -8.633 -21.984 1 96.44 777 TYR A CA 1
ATOM 6308 C C . TYR A 1 777 ? -32.938 -9.5 -20.766 1 96.44 777 TYR A C 1
ATOM 6310 O O . TYR A 1 777 ? -32.875 -8.992 -19.641 1 96.44 777 TYR A O 1
ATOM 6318 N N . LYS A 1 778 ? -32.875 -10.734 -20.938 1 96.88 778 LYS A N 1
ATOM 6319 C CA . LYS A 1 778 ? -32.625 -11.688 -19.859 1 96.88 778 LYS A CA 1
ATOM 6320 C C . LYS A 1 778 ? -31.875 -12.914 -20.375 1 96.88 778 LYS A C 1
ATOM 6322 O O . LYS A 1 778 ? -31.812 -13.148 -21.578 1 96.88 778 LYS A O 1
ATOM 6327 N N . PHE A 1 779 ? -31.281 -13.594 -19.469 1 96.12 779 PHE A N 1
ATOM 6328 C CA . PHE A 1 779 ? -30.641 -14.836 -19.859 1 96.12 779 PHE A CA 1
ATOM 6329 C C . PHE A 1 779 ? -30.578 -15.812 -18.688 1 96.12 779 PHE A C 1
ATOM 6331 O O . PHE A 1 779 ? -30.781 -15.414 -17.531 1 96.12 779 PHE A O 1
ATOM 6338 N N . SER A 1 780 ? -30.375 -17.062 -18.969 1 96.94 780 SER A N 1
ATOM 6339 C CA . SER A 1 780 ? -30.203 -18.141 -18 1 96.94 780 SER A CA 1
ATOM 6340 C C . SER A 1 780 ? -28.922 -18.922 -18.266 1 96.94 780 SER A C 1
ATOM 6342 O O . SER A 1 780 ? -28.609 -19.219 -19.422 1 96.94 780 SER A O 1
ATOM 6344 N N . VAL A 1 781 ? -28.172 -19.125 -17.188 1 96.5 781 VAL A N 1
ATOM 6345 C CA . VAL A 1 781 ? -26.953 -19.922 -17.312 1 96.5 781 VAL A CA 1
ATOM 6346 C C . VAL A 1 781 ? -27.234 -21.359 -16.875 1 96.5 781 VAL A C 1
ATOM 6348 O O . VAL A 1 781 ? -27.672 -21.594 -15.742 1 96.5 781 VAL A O 1
ATOM 6351 N N . TYR A 1 782 ? -26.938 -22.25 -17.766 1 96.12 782 TYR A N 1
ATOM 6352 C CA . TYR A 1 782 ? -27.172 -23.656 -17.469 1 96.12 782 TYR A CA 1
ATOM 6353 C C . TYR A 1 782 ? -25.859 -24.406 -17.281 1 96.12 782 TYR A C 1
ATOM 6355 O O . TYR A 1 782 ? -24.875 -24.141 -17.984 1 96.12 782 TYR A O 1
ATOM 6363 N N . PHE A 1 783 ? -25.859 -25.234 -16.266 1 96.25 783 PHE A N 1
ATOM 6364 C CA . PHE A 1 783 ? -24.781 -26.188 -16.031 1 96.25 783 PHE A CA 1
ATOM 6365 C C . PHE A 1 783 ? -25.109 -27.547 -16.625 1 96.25 783 PHE A C 1
ATOM 6367 O O . PHE A 1 783 ? -26.078 -28.188 -16.234 1 96.25 783 PHE A O 1
ATOM 6374 N N . VAL A 1 784 ? -24.328 -27.938 -17.625 1 96.5 784 VAL A N 1
ATOM 6375 C CA . VAL A 1 784 ? -24.531 -29.219 -18.281 1 96.5 784 VAL A CA 1
ATOM 6376 C C . VAL A 1 784 ? -23.438 -30.203 -17.844 1 96.5 784 VAL A C 1
ATOM 6378 O O . VAL A 1 784 ? -22.266 -29.812 -17.734 1 96.5 784 VAL A O 1
ATOM 6381 N N . HIS A 1 785 ? -23.797 -31.406 -17.516 1 95.62 785 HIS A N 1
ATOM 6382 C CA . HIS A 1 785 ? -22.781 -32.375 -17.078 1 95.62 785 HIS A CA 1
ATOM 6383 C C . HIS A 1 785 ? -23.094 -33.75 -17.609 1 95.62 785 HIS A C 1
ATOM 6385 O O . HIS A 1 785 ? -24.234 -34.094 -17.922 1 95.62 785 HIS A O 1
ATOM 6391 N N . GLU A 1 786 ? -22.078 -34.531 -17.844 1 95.81 786 GLU A N 1
ATOM 6392 C CA . GLU A 1 786 ? -22.141 -35.906 -18.281 1 95.81 786 GLU A CA 1
ATOM 6393 C C . GLU A 1 786 ? -21.094 -36.75 -17.578 1 95.81 786 GLU A C 1
ATOM 6395 O O . GLU A 1 786 ? -20.031 -36.25 -17.219 1 95.81 786 GLU A O 1
ATOM 6400 N N . PHE A 1 787 ? -21.438 -37.938 -17.438 1 94.94 787 PHE A N 1
ATOM 6401 C CA . PHE A 1 787 ? -20.547 -38.875 -16.734 1 94.94 787 PHE A CA 1
ATOM 6402 C C . PHE A 1 787 ? -19.641 -39.625 -17.719 1 94.94 787 PHE A C 1
ATOM 6404 O O . PHE A 1 787 ? -20.125 -40.094 -18.75 1 94.94 787 PHE A O 1
ATOM 6411 N N . GLN A 1 788 ? -18.359 -39.719 -17.453 1 94.19 788 GLN A N 1
ATOM 6412 C CA . GLN A 1 788 ? -17.391 -40.438 -18.266 1 94.19 788 GLN A CA 1
ATOM 6413 C C . GLN A 1 788 ? -17.219 -41.875 -17.766 1 94.19 788 GLN A C 1
ATOM 6415 O O . GLN A 1 788 ? -16.797 -42.094 -16.641 1 94.19 788 GLN A O 1
ATOM 6420 N N . ASN A 1 789 ? -17.469 -42.781 -18.656 1 93.94 789 ASN A N 1
ATOM 6421 C CA . ASN A 1 789 ? -17.297 -44.188 -18.312 1 93.94 789 ASN A CA 1
ATOM 6422 C C . ASN A 1 789 ? -15.867 -44.656 -18.625 1 93.94 789 ASN A C 1
ATOM 6424 O O . ASN A 1 789 ? -15.18 -44.062 -19.453 1 93.94 789 ASN A O 1
ATOM 6428 N N . LEU A 1 790 ? -15.445 -45.719 -17.969 1 91.19 790 LEU A N 1
ATOM 6429 C CA . LEU A 1 790 ? -14.094 -46.281 -18.109 1 91.19 790 LEU A CA 1
ATOM 6430 C C . LEU A 1 790 ? -13.867 -46.812 -19.516 1 91.19 790 LEU A C 1
ATOM 6432 O O . LEU A 1 790 ? -12.727 -46.875 -19.984 1 91.19 790 LEU A O 1
ATOM 6436 N N . ASP A 1 791 ? -14.953 -47.188 -20.234 1 89.06 791 ASP A N 1
ATOM 6437 C CA . ASP A 1 791 ? -14.812 -47.75 -21.562 1 89.06 791 ASP A CA 1
ATOM 6438 C C . ASP A 1 791 ? -14.703 -46.656 -22.625 1 89.06 791 ASP A C 1
ATOM 6440 O O . ASP A 1 791 ? -14.562 -46.938 -23.812 1 89.06 791 ASP A O 1
ATOM 6444 N N . GLY A 1 792 ? -14.742 -45.438 -22.172 1 88.75 792 GLY A N 1
ATOM 6445 C CA . GLY A 1 792 ? -14.57 -44.344 -23.109 1 88.75 792 GLY A CA 1
ATOM 6446 C C . GLY A 1 792 ? -15.875 -43.688 -23.516 1 88.75 792 GLY A C 1
ATOM 6447 O O . GLY A 1 792 ? -15.883 -42.594 -24.062 1 88.75 792 GLY A O 1
ATOM 6448 N N . THR A 1 793 ? -16.969 -44.281 -23.203 1 92 793 THR A N 1
ATOM 6449 C CA . THR A 1 793 ? -18.266 -43.719 -23.562 1 92 793 THR A CA 1
ATOM 6450 C C . THR A 1 793 ? -18.719 -42.719 -22.516 1 92 793 THR A C 1
ATOM 6452 O O . THR A 1 793 ? -18.156 -42.656 -21.422 1 92 793 THR A O 1
ATOM 6455 N N . VAL A 1 794 ? -19.672 -41.906 -22.922 1 93.38 794 VAL A N 1
ATOM 6456 C CA . VAL A 1 794 ? -20.188 -40.875 -22.031 1 93.38 794 VAL A CA 1
ATOM 6457 C C . VAL A 1 794 ? -21.656 -41.156 -21.734 1 93.38 794 VAL A C 1
ATOM 6459 O O . VAL A 1 794 ? -22.391 -41.688 -22.578 1 93.38 794 VAL A O 1
ATOM 6462 N N . GLY A 1 795 ? -22.062 -40.875 -20.562 1 93.19 795 GLY A N 1
ATOM 6463 C CA . GLY A 1 795 ? -23.453 -41 -20.172 1 93.19 795 GLY A CA 1
ATOM 6464 C C . GLY A 1 795 ? -24.344 -39.938 -20.75 1 93.19 795 GLY A C 1
ATOM 6465 O O . GLY A 1 795 ? -23.875 -39.062 -21.5 1 93.19 795 GLY A O 1
ATOM 6466 N N . PRO A 1 796 ? -25.641 -39.969 -20.406 1 93.44 796 PRO A N 1
ATOM 6467 C CA . PRO A 1 796 ? -26.578 -38.969 -20.906 1 93.44 796 PRO A CA 1
ATOM 6468 C C . PRO A 1 796 ? -26.297 -37.562 -20.344 1 93.44 796 PRO A C 1
ATOM 6470 O O . PRO A 1 796 ? -25.906 -37.438 -19.188 1 93.44 796 PRO A O 1
ATOM 6473 N N . LYS A 1 797 ? -26.547 -36.594 -21.172 1 94.56 797 LYS A N 1
ATOM 6474 C CA . LYS A 1 797 ? -26.391 -35.219 -20.781 1 94.56 797 LYS A CA 1
ATOM 6475 C C . LYS A 1 797 ? -27.516 -34.75 -19.875 1 94.56 797 LYS A C 1
ATOM 6477 O O . LYS A 1 797 ? -28.688 -35 -20.156 1 94.56 797 LYS A O 1
ATOM 6482 N N . ASN A 1 798 ? -27.172 -34.25 -18.719 1 95.81 798 ASN A N 1
ATOM 6483 C CA . ASN A 1 798 ? -28.109 -33.594 -17.812 1 95.81 798 ASN A CA 1
ATOM 6484 C C . ASN A 1 798 ? -27.766 -32.125 -17.609 1 95.81 798 ASN A C 1
ATOM 6486 O O . ASN A 1 798 ? -26.625 -31.734 -17.797 1 95.81 798 ASN A O 1
ATOM 6490 N N . HIS A 1 799 ? -28.781 -31.359 -17.422 1 95.62 799 HIS A N 1
ATOM 6491 C CA . HIS A 1 799 ? -28.516 -29.938 -17.219 1 95.62 799 HIS A CA 1
ATOM 6492 C C . HIS A 1 799 ? -29.453 -29.328 -16.188 1 95.62 799 HIS A C 1
ATOM 6494 O O . HIS A 1 799 ? -30.547 -29.875 -15.945 1 95.62 799 HIS A O 1
ATOM 6500 N N . PHE A 1 800 ? -29.031 -28.359 -15.43 1 95.25 800 PHE A N 1
ATOM 6501 C CA . PHE A 1 800 ? -29.859 -27.562 -14.523 1 95.25 800 PHE A CA 1
ATOM 6502 C C . PHE A 1 800 ? -29.469 -26.094 -14.586 1 95.25 800 PHE A C 1
ATOM 6504 O O . PHE A 1 800 ? -28.359 -25.766 -15.008 1 95.25 800 PHE A O 1
ATOM 6511 N N . SER A 1 801 ? -30.391 -25.219 -14.148 1 95.19 801 SER A N 1
ATOM 6512 C CA . SER A 1 801 ? -30.125 -23.781 -14.172 1 95.19 801 SER A CA 1
ATOM 6513 C C . SER A 1 801 ? -29.281 -23.344 -12.977 1 95.19 801 SER A C 1
ATOM 6515 O O . SER A 1 801 ? -29.625 -23.656 -11.836 1 95.19 801 SER A O 1
ATOM 6517 N N . LEU A 1 802 ? -28.203 -22.688 -13.258 1 95.25 802 LEU A N 1
ATOM 6518 C CA . LEU A 1 802 ? -27.328 -22.188 -12.211 1 95.25 802 LEU A CA 1
ATOM 6519 C C . LEU A 1 802 ? -27.703 -20.766 -11.812 1 95.25 802 LEU A C 1
ATOM 6521 O O . LEU A 1 802 ? -27.5 -20.359 -10.672 1 95.25 802 LEU A O 1
ATOM 6525 N N . TRP A 1 803 ? -28.188 -19.984 -12.828 1 96.25 803 TRP A N 1
ATOM 6526 C CA . TRP A 1 803 ? -28.422 -18.562 -12.594 1 96.25 803 TRP A CA 1
ATOM 6527 C C . TRP A 1 803 ? -29.406 -18 -13.617 1 96.25 803 TRP A C 1
ATOM 6529 O O . TRP A 1 803 ? -29.328 -18.344 -14.805 1 96.25 803 TRP A O 1
ATOM 6539 N N . ASP A 1 804 ? -30.328 -17.219 -13.18 1 97 804 ASP A N 1
ATOM 6540 C CA . ASP A 1 804 ? -31.25 -16.453 -14.016 1 97 804 ASP A CA 1
ATOM 6541 C C . ASP A 1 804 ? -31.031 -14.953 -13.828 1 97 804 ASP A C 1
ATOM 6543 O O . ASP A 1 804 ? -31.062 -14.453 -12.703 1 97 804 ASP A O 1
ATOM 6547 N N . HIS A 1 805 ? -30.781 -14.273 -14.914 1 96.94 805 HIS A N 1
ATOM 6548 C CA . HIS A 1 805 ? -30.422 -12.859 -14.82 1 96.94 805 HIS A CA 1
ATOM 6549 C C . HIS A 1 805 ? -31.328 -12 -15.695 1 96.94 805 HIS A C 1
ATOM 6551 O O . HIS A 1 805 ? -31.578 -12.336 -16.859 1 96.94 805 HIS A O 1
ATOM 6557 N N . VAL A 1 806 ? -31.812 -10.93 -15.102 1 96.94 806 VAL A N 1
ATOM 6558 C CA . VAL A 1 806 ? -32.594 -9.93 -15.844 1 96.94 806 VAL A CA 1
ATOM 6559 C C . VAL A 1 806 ? -31.766 -8.648 -15.984 1 96.94 806 VAL A C 1
ATOM 6561 O O . VAL A 1 806 ? -31.359 -8.055 -14.992 1 96.94 806 VAL A O 1
ATOM 6564 N N . CYS A 1 807 ? -31.531 -8.266 -17.172 1 96.19 807 CYS A N 1
ATOM 6565 C CA . CYS A 1 807 ? -30.656 -7.125 -17.422 1 96.19 807 CYS A CA 1
ATOM 6566 C C . CYS A 1 807 ? -31.375 -5.812 -17.109 1 96.19 807 CYS A C 1
ATOM 6568 O O . CYS A 1 807 ? -30.766 -4.883 -16.578 1 96.19 807 CYS A O 1
ATOM 6570 N N . TYR A 1 808 ? -32.531 -5.625 -17.516 1 92.5 808 TYR A N 1
ATOM 6571 C CA . TYR A 1 808 ? -33.312 -4.43 -17.219 1 92.5 808 TYR A CA 1
ATOM 6572 C C . TYR A 1 808 ? -34.812 -4.738 -17.203 1 92.5 808 TYR A C 1
ATOM 6574 O O . TYR A 1 808 ? -35.219 -5.781 -17.703 1 92.5 808 TYR A O 1
ATOM 6582 N N . ASP A 1 809 ? -35.562 -3.85 -16.438 1 88.56 809 ASP A N 1
ATOM 6583 C CA . ASP A 1 809 ? -37 -4.027 -16.328 1 88.56 809 ASP A CA 1
ATOM 6584 C C . ASP A 1 809 ? -37.719 -3.434 -17.531 1 88.56 809 ASP A C 1
ATOM 6586 O O . ASP A 1 809 ? -37.469 -2.297 -17.922 1 88.56 809 ASP A O 1
ATOM 6590 N N . LYS A 1 810 ? -38.469 -4.242 -18.25 1 80.5 810 LYS A N 1
ATOM 6591 C CA . LYS A 1 810 ? -39.25 -3.721 -19.359 1 80.5 810 LYS A CA 1
ATOM 6592 C C . LYS A 1 810 ? -40.375 -2.814 -18.844 1 80.5 810 LYS A C 1
ATOM 6594 O O . LYS A 1 810 ? -41.031 -3.141 -17.875 1 80.5 810 LYS A O 1
ATOM 6599 N N . LYS A 1 811 ? -40.344 -1.525 -19.219 1 58.56 811 LYS A N 1
ATOM 6600 C CA . LYS A 1 811 ? -41.438 -0.616 -18.906 1 58.56 811 LYS A CA 1
ATOM 6601 C C . LYS A 1 811 ? -42.75 -1.1 -19.531 1 58.56 811 LYS A C 1
ATOM 6603 O O . LYS A 1 811 ? -42.75 -1.512 -20.703 1 58.56 811 LYS A O 1
ATOM 6608 N N . GLN A 1 812 ? -43.688 -1.724 -18.734 1 43.72 812 GLN A N 1
ATOM 6609 C CA . GLN A 1 812 ? -45 -1.958 -19.281 1 43.72 812 GLN A CA 1
ATOM 6610 C C . GLN A 1 812 ? -45.469 -0.768 -20.109 1 43.72 812 GLN A C 1
ATOM 6612 O O . GLN A 1 812 ? -45.5 0.367 -19.625 1 43.72 812 GLN A O 1
ATOM 6617 N N . ILE A 1 813 ? -45.219 -0.874 -21.375 1 34.41 813 ILE A N 1
ATOM 6618 C CA . ILE A 1 813 ? -46.156 -0.008 -22.078 1 34.41 813 ILE A CA 1
ATOM 6619 C C . ILE A 1 813 ? -47.594 -0.511 -21.844 1 34.41 813 ILE A C 1
ATOM 6621 O O . ILE A 1 813 ? -47.875 -1.694 -22.047 1 34.41 813 ILE A O 1
ATOM 6625 N N . MET B 1 1 ? -7.82 82.5 -14.117 1 25.77 1 MET B N 1
ATOM 6626 C CA . MET B 1 1 ? -8.008 81.188 -14.766 1 25.77 1 MET B CA 1
ATOM 6627 C C . MET B 1 1 ? -6.668 80.562 -15.062 1 25.77 1 MET B C 1
ATOM 6629 O O . MET B 1 1 ? -5.961 80.938 -15.984 1 25.77 1 MET B O 1
ATOM 6633 N N . GLY B 1 2 ? -5.883 80.188 -14.141 1 33.16 2 GLY B N 1
ATOM 6634 C CA . GLY B 1 2 ? -4.465 79.875 -14.164 1 33.16 2 GLY B CA 1
ATOM 6635 C C . GLY B 1 2 ? -4.164 78.562 -14.898 1 33.16 2 GLY B C 1
ATOM 6636 O O . GLY B 1 2 ? -4.969 77.625 -14.875 1 33.16 2 GLY B O 1
ATOM 6637 N N . LYS B 1 3 ? -3.439 78.625 -16.125 1 34.12 3 LYS B N 1
ATOM 6638 C CA . LYS B 1 3 ? -3.035 77.625 -17.109 1 34.12 3 LYS B CA 1
ATOM 6639 C C . LYS B 1 3 ? -2.277 76.438 -16.453 1 34.12 3 LYS B C 1
ATOM 6641 O O . LYS B 1 3 ? -1.242 76.688 -15.812 1 34.12 3 LYS B O 1
ATOM 6646 N N . LEU B 1 4 ? -3 75.375 -16.047 1 32.09 4 LEU B N 1
ATOM 6647 C CA . LEU B 1 4 ? -2.451 74.125 -15.523 1 32.09 4 LEU B CA 1
ATOM 6648 C C . LEU B 1 4 ? -1.521 73.5 -16.547 1 32.09 4 LEU B C 1
ATOM 6650 O O . LEU B 1 4 ? -1.946 73.125 -17.656 1 32.09 4 LEU B O 1
ATOM 6654 N N . LYS B 1 5 ? -0.237 73.938 -16.609 1 34.31 5 LYS B N 1
ATOM 6655 C CA . LYS B 1 5 ? 0.779 73.438 -17.516 1 34.31 5 LYS B CA 1
ATOM 6656 C C . LYS B 1 5 ? 0.9 71.875 -17.391 1 34.31 5 LYS B C 1
ATOM 6658 O O . LYS B 1 5 ? 1.257 71.375 -16.328 1 34.31 5 LYS B O 1
ATOM 6663 N N . LEU B 1 6 ? 0.094 71.125 -18.125 1 31 6 LEU B N 1
ATOM 6664 C CA . LEU B 1 6 ? 0.152 69.688 -18.234 1 31 6 LEU B CA 1
ATOM 6665 C C . LEU B 1 6 ? 1.532 69.25 -18.688 1 31 6 LEU B C 1
ATOM 6667 O O . LEU B 1 6 ? 2.047 69.75 -19.703 1 31 6 LEU B O 1
ATOM 6671 N N . LYS B 1 7 ? 2.4 68.875 -17.797 1 37.38 7 LYS B N 1
ATOM 6672 C CA . LYS B 1 7 ? 3.729 68.312 -18.078 1 37.38 7 LYS B CA 1
ATOM 6673 C C . LYS B 1 7 ? 3.689 67.312 -19.234 1 37.38 7 LYS B C 1
ATOM 6675 O O . LYS B 1 7 ? 2.725 66.562 -19.391 1 37.38 7 LYS B O 1
ATOM 6680 N N . ARG B 1 8 ? 4.465 67.562 -20.172 1 38.62 8 ARG B N 1
ATOM 6681 C CA . ARG B 1 8 ? 4.648 66.812 -21.375 1 38.62 8 ARG B CA 1
ATOM 6682 C C . ARG B 1 8 ? 4.832 65.312 -21.047 1 38.62 8 ARG B C 1
ATOM 6684 O O . ARG B 1 8 ? 5.59 64.938 -20.141 1 38.62 8 ARG B O 1
ATOM 6691 N N . PRO B 1 9 ? 3.803 64.5 -21.484 1 37 9 PRO B N 1
ATOM 6692 C CA . PRO B 1 9 ? 3.879 63.031 -21.281 1 37 9 PRO B CA 1
ATOM 6693 C C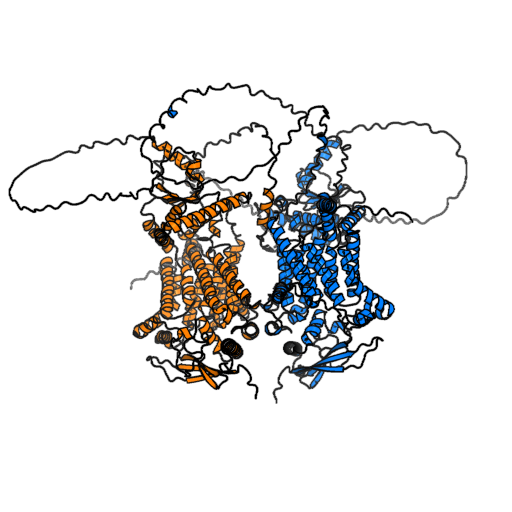 . PRO B 1 9 ? 5.23 62.469 -21.688 1 37 9 PRO B C 1
ATOM 6695 O O . PRO B 1 9 ? 5.766 62.812 -22.75 1 37 9 PRO B O 1
ATOM 6698 N N . GLN B 1 10 ? 6.145 62.312 -20.656 1 42.72 10 GLN B N 1
ATOM 6699 C CA . GLN B 1 10 ? 7.391 61.625 -20.969 1 42.72 10 GLN B CA 1
ATOM 6700 C C . GLN B 1 10 ? 7.172 60.562 -22.016 1 42.72 10 GLN B C 1
ATOM 6702 O O . GLN B 1 10 ? 6.125 59.906 -22.031 1 42.72 10 GLN B O 1
ATOM 6707 N N . SER B 1 11 ? 7.777 60.688 -23.172 1 42.38 11 SER B N 1
ATOM 6708 C CA . SER B 1 11 ? 7.68 59.844 -24.359 1 42.38 11 SER B CA 1
ATOM 6709 C C . SER B 1 11 ? 7.664 58.375 -23.984 1 42.38 11 SER B C 1
ATOM 6711 O O . SER B 1 11 ? 8.242 57.969 -22.969 1 42.38 11 SER B O 1
ATOM 6713 N N . PHE B 1 12 ? 6.719 57.625 -24.453 1 47.75 12 PHE B N 1
ATOM 6714 C CA . PHE B 1 12 ? 6.5 56.188 -24.328 1 47.75 12 PHE B CA 1
ATOM 6715 C C . PHE B 1 12 ? 7.824 55.438 -24.375 1 47.75 12 PHE B C 1
ATOM 6717 O O . PHE B 1 12 ? 8 54.438 -23.656 1 47.75 12 PHE B O 1
ATOM 6724 N N . THR B 1 13 ? 8.773 55.875 -25.172 1 49.88 13 THR B N 1
ATOM 6725 C CA . THR B 1 13 ? 10.047 55.188 -25.344 1 49.88 13 THR B CA 1
ATOM 6726 C C . THR B 1 13 ? 10.898 55.281 -24.094 1 49.88 13 THR B C 1
ATOM 6728 O O . THR B 1 13 ? 11.578 54.344 -23.703 1 49.88 13 THR B O 1
ATOM 6731 N N . GLU B 1 14 ? 11.055 56.375 -23.516 1 51.91 14 GLU B N 1
ATOM 6732 C CA . GLU B 1 14 ? 11.852 56.562 -22.297 1 51.91 14 GLU B CA 1
ATOM 6733 C C . GLU B 1 14 ? 11.227 55.812 -21.125 1 51.91 14 GLU B C 1
ATOM 6735 O O . GLU B 1 14 ? 11.938 55.219 -20.297 1 51.91 14 GLU B O 1
ATOM 6740 N N . SER B 1 15 ? 9.906 55.844 -21.109 1 50.81 15 SER B N 1
ATOM 6741 C CA . SER B 1 15 ? 9.211 55.094 -20.062 1 50.81 15 SER B CA 1
ATOM 6742 C C . SER B 1 15 ? 9.422 53.594 -20.25 1 50.81 15 SER B C 1
ATOM 6744 O O . SER B 1 15 ? 9.609 52.875 -19.266 1 50.81 15 SER B O 1
ATOM 6746 N N . PHE B 1 16 ? 9.375 53.188 -21.5 1 52.78 16 PHE B N 1
ATOM 6747 C CA . PHE B 1 16 ? 9.641 51.781 -21.797 1 52.78 16 PHE B CA 1
ATOM 6748 C C . PHE B 1 16 ? 11.102 51.438 -21.516 1 52.78 16 PHE B C 1
ATOM 6750 O O . PHE B 1 16 ? 11.406 50.375 -20.969 1 52.78 16 PHE B O 1
ATOM 6757 N N . HIS B 1 17 ? 12.023 52.188 -21.859 1 55.22 17 HIS B N 1
ATOM 6758 C CA . HIS B 1 17 ? 13.43 51.969 -21.562 1 55.22 17 HIS B CA 1
ATOM 6759 C C . HIS B 1 17 ? 13.68 51.969 -20.047 1 55.22 17 HIS B C 1
ATOM 6761 O O . HIS B 1 17 ? 14.508 51.219 -19.547 1 55.22 17 HIS B O 1
ATOM 6767 N N . ASN B 1 18 ? 13.086 52.812 -19.406 1 53.16 18 ASN B N 1
ATOM 6768 C CA . ASN B 1 18 ? 13.203 52.875 -17.953 1 53.16 18 ASN B CA 1
ATOM 6769 C C . ASN B 1 18 ? 12.539 51.656 -17.297 1 53.16 18 ASN B C 1
ATOM 6771 O O . ASN B 1 18 ? 12.984 51.188 -16.25 1 53.16 18 ASN B O 1
ATOM 6775 N N . PHE B 1 19 ? 11.469 51.25 -17.828 1 53.5 19 PHE B N 1
ATOM 6776 C CA . PHE B 1 19 ? 10.812 50.062 -17.344 1 53.5 19 PHE B CA 1
ATOM 6777 C C . PHE B 1 19 ? 11.703 48.844 -17.578 1 53.5 19 PHE B C 1
ATOM 6779 O O . PHE B 1 19 ? 11.734 47.938 -16.734 1 53.5 19 PHE B O 1
ATOM 6786 N N . ILE B 1 20 ? 12.422 48.875 -18.75 1 59.56 20 ILE B N 1
ATOM 6787 C CA . ILE B 1 20 ? 13.312 47.75 -19.047 1 59.56 20 ILE B CA 1
ATOM 6788 C C . ILE B 1 20 ? 14.695 48.031 -18.469 1 59.56 20 ILE B C 1
ATOM 6790 O O . ILE B 1 20 ? 15.633 47.281 -18.672 1 59.56 20 ILE B O 1
ATOM 6794 N N . SER B 1 21 ? 14.812 49.062 -17.859 1 66.81 21 SER B N 1
ATOM 6795 C CA . SER B 1 21 ? 16.141 49.312 -17.328 1 66.81 21 SER B CA 1
ATOM 6796 C C . SER B 1 21 ? 16.469 48.312 -16.219 1 66.81 21 SER B C 1
ATOM 6798 O O . SER B 1 21 ? 15.57 47.75 -15.586 1 66.81 21 SER B O 1
ATOM 6800 N N . LYS B 1 22 ? 17.641 47.875 -16.109 1 69.06 22 LYS B N 1
ATOM 6801 C CA . LYS B 1 22 ? 18.188 46.938 -15.141 1 69.06 22 LYS B CA 1
ATOM 6802 C C . LYS B 1 22 ? 17.812 47.344 -13.719 1 69.06 22 LYS B C 1
ATOM 6804 O O . LYS B 1 22 ? 17.562 46.469 -12.875 1 69.06 22 LYS B O 1
ATOM 6809 N N . GLU B 1 23 ? 17.75 48.594 -13.555 1 76.62 23 GLU B N 1
ATOM 6810 C CA . GLU B 1 23 ? 17.422 49.062 -12.219 1 76.62 23 GLU B CA 1
ATOM 6811 C C . GLU B 1 23 ? 15.945 48.844 -11.906 1 76.62 23 GLU B C 1
ATOM 6813 O O . GLU B 1 23 ? 15.594 48.469 -10.789 1 76.62 23 GLU B O 1
ATOM 6818 N N . THR B 1 24 ? 15.062 49.219 -12.852 1 80.12 24 THR B N 1
ATOM 6819 C CA . THR B 1 24 ? 13.633 48.969 -12.664 1 80.12 24 THR B CA 1
ATOM 6820 C C . THR B 1 24 ? 13.352 47.5 -12.484 1 80.12 24 THR B C 1
ATOM 6822 O O . THR B 1 24 ? 12.5 47.094 -11.68 1 80.12 24 THR B O 1
ATOM 6825 N N . TRP B 1 25 ? 14.055 46.719 -13.211 1 82.94 25 TRP B N 1
ATOM 6826 C CA . TRP B 1 25 ? 13.875 45.281 -13.086 1 82.94 25 TRP B CA 1
ATOM 6827 C C . TRP B 1 25 ? 14.289 44.812 -11.703 1 82.94 25 TRP B C 1
ATOM 6829 O O . TRP B 1 25 ? 13.633 43.938 -11.117 1 82.94 25 TRP B O 1
ATOM 6839 N N . LYS B 1 26 ? 15.289 45.281 -11.203 1 84.75 26 LYS B N 1
ATOM 6840 C CA . LYS B 1 26 ? 15.742 44.938 -9.859 1 84.75 26 LYS B CA 1
ATOM 6841 C C . LYS B 1 26 ? 14.719 45.344 -8.805 1 84.75 26 LYS B C 1
ATOM 6843 O O . LYS B 1 26 ? 14.508 44.656 -7.82 1 84.75 26 LYS B O 1
ATOM 6848 N N . LYS B 1 27 ? 14.172 46.5 -9.086 1 86.19 27 LYS B N 1
ATOM 6849 C CA . LYS B 1 27 ? 13.148 46.969 -8.156 1 86.19 27 LYS B CA 1
ATOM 6850 C C . LYS B 1 27 ? 11.914 46.062 -8.211 1 86.19 27 LYS B C 1
ATOM 6852 O O . LYS B 1 27 ? 11.328 45.75 -7.172 1 86.19 27 LYS B O 1
ATOM 6857 N N . VAL B 1 28 ? 11.539 45.688 -9.375 1 87.44 28 VAL B N 1
ATOM 6858 C CA . VAL B 1 28 ? 10.391 44.812 -9.539 1 87.44 28 VAL B CA 1
ATOM 6859 C C . VAL B 1 28 ? 10.695 43.469 -8.906 1 87.44 28 VAL B C 1
ATOM 6861 O O . VAL B 1 28 ? 9.828 42.875 -8.25 1 87.44 28 VAL B O 1
ATOM 6864 N N . GLN B 1 29 ? 11.805 43.031 -9.078 1 88.5 29 GLN B N 1
ATOM 6865 C CA . GLN B 1 29 ? 12.211 41.75 -8.492 1 88.5 29 GLN B CA 1
ATOM 6866 C C . GLN B 1 29 ? 12.188 41.812 -6.969 1 88.5 29 GLN B C 1
ATOM 6868 O O . GLN B 1 29 ? 11.781 40.844 -6.309 1 88.5 29 GLN B O 1
ATOM 6873 N N . HIS B 1 30 ? 12.664 42.812 -6.516 1 90.12 30 HIS B N 1
ATOM 6874 C CA . HIS B 1 30 ? 12.672 43 -5.066 1 90.12 30 HIS B CA 1
ATOM 6875 C C . HIS B 1 30 ? 11.25 43.062 -4.516 1 90.12 30 HIS B C 1
ATOM 6877 O O . HIS B 1 30 ? 10.961 42.5 -3.457 1 90.12 30 HIS B O 1
ATOM 6883 N N . LYS B 1 31 ? 10.461 43.812 -5.234 1 91.25 31 LYS B N 1
ATOM 6884 C CA . LYS B 1 31 ? 9.078 43.938 -4.789 1 91.25 31 LYS B CA 1
ATOM 6885 C C . LYS B 1 31 ? 8.375 42.562 -4.844 1 91.25 31 LYS B C 1
ATOM 6887 O O . LYS B 1 31 ? 7.574 42.25 -3.971 1 91.25 31 LYS B O 1
ATOM 6892 N N . THR B 1 32 ? 8.633 41.844 -5.844 1 92.5 32 THR B N 1
ATOM 6893 C CA . THR B 1 32 ? 8.07 40.5 -5.953 1 92.5 32 THR B CA 1
ATOM 6894 C C . THR B 1 32 ? 8.547 39.594 -4.812 1 92.5 32 THR B C 1
ATOM 6896 O O . THR B 1 32 ? 7.777 38.812 -4.262 1 92.5 32 THR B O 1
ATOM 6899 N N . LEU B 1 33 ? 9.727 39.75 -4.516 1 93.56 33 LEU B N 1
ATOM 6900 C CA . LEU B 1 33 ? 10.297 39 -3.4 1 93.56 33 LEU B CA 1
ATOM 6901 C C . LEU B 1 33 ? 9.617 39.375 -2.088 1 93.56 33 LEU B C 1
ATOM 6903 O O . LEU B 1 33 ? 9.336 38.531 -1.258 1 93.56 33 LEU B O 1
ATOM 6907 N N . MET B 1 34 ? 9.312 40.625 -1.992 1 92.44 34 MET B N 1
ATOM 6908 C CA . MET B 1 34 ? 8.688 41.094 -0.757 1 92.44 34 MET B CA 1
ATOM 6909 C C . MET B 1 34 ? 7.227 40.688 -0.688 1 92.44 34 MET B C 1
ATOM 6911 O O . MET B 1 34 ? 6.719 40.344 0.386 1 92.44 34 MET B O 1
ATOM 6915 N N . MET B 1 35 ? 6.641 40.688 -1.798 1 94.44 35 MET B N 1
ATOM 6916 C CA . MET B 1 35 ? 5.207 40.406 -1.841 1 94.44 35 MET B CA 1
ATOM 6917 C C . MET B 1 35 ? 4.93 38.906 -1.743 1 94.44 35 MET B C 1
ATOM 6919 O O . MET B 1 35 ? 4.023 38.5 -1.023 1 94.44 35 MET B O 1
ATOM 6923 N N . PHE B 1 36 ? 5.727 38.094 -2.43 1 95.88 36 PHE B N 1
ATOM 6924 C CA . PHE B 1 36 ? 5.395 36.688 -2.551 1 95.88 36 PHE B CA 1
ATOM 6925 C C . PHE B 1 36 ? 6.469 35.812 -1.907 1 95.88 36 PHE B C 1
ATOM 6927 O O . PHE B 1 36 ? 6.289 34.625 -1.759 1 95.88 36 PHE B O 1
ATOM 6934 N N . GLY B 1 37 ? 7.496 36.438 -1.529 1 95.81 37 GLY B N 1
ATOM 6935 C CA . GLY B 1 37 ? 8.57 35.688 -0.898 1 95.81 37 GLY B CA 1
ATOM 6936 C C . GLY B 1 37 ? 8.273 35.312 0.541 1 95.81 37 GLY B C 1
ATOM 6937 O O . GLY B 1 37 ? 7.516 36 1.225 1 95.81 37 GLY B O 1
ATOM 6938 N N . MET B 1 38 ? 8.891 34.156 0.985 1 96.88 38 MET B N 1
ATOM 6939 C CA . MET B 1 38 ? 8.727 33.688 2.354 1 96.88 38 MET B CA 1
ATOM 6940 C C . MET B 1 38 ? 10.078 33.344 2.986 1 96.88 38 MET B C 1
ATOM 6942 O O . MET B 1 38 ? 11.031 33 2.287 1 96.88 38 MET B O 1
ATOM 6946 N N . ASP B 1 39 ? 10.109 33.562 4.25 1 96.88 39 ASP B N 1
ATOM 6947 C CA . ASP B 1 39 ? 11.336 33.312 5.008 1 96.88 39 ASP B CA 1
ATOM 6948 C C . ASP B 1 39 ? 11.57 31.812 5.199 1 96.88 39 ASP B C 1
ATOM 6950 O O . ASP B 1 39 ? 10.641 31.062 5.512 1 96.88 39 ASP B O 1
ATOM 6954 N N . TYR B 1 40 ? 12.773 31.406 5.035 1 95.94 40 TYR B N 1
ATOM 6955 C CA . TYR B 1 40 ? 13.125 30 5.195 1 95.94 40 TYR B CA 1
ATOM 6956 C C . TYR B 1 40 ? 12.781 29.516 6.598 1 95.94 40 TYR B C 1
ATOM 6958 O O . TYR B 1 40 ? 12.344 28.375 6.766 1 95.94 40 TYR B O 1
ATOM 6966 N N . ARG B 1 41 ? 12.906 30.312 7.602 1 93.44 41 ARG B N 1
ATOM 6967 C CA . ARG B 1 41 ? 12.625 29.953 8.984 1 93.44 41 ARG B CA 1
ATOM 6968 C C . ARG B 1 41 ? 11.125 29.781 9.211 1 93.44 41 ARG B C 1
ATOM 6970 O O . ARG B 1 41 ? 10.703 28.891 9.961 1 93.44 41 ARG B O 1
ATOM 6977 N N . SER B 1 42 ? 10.422 30.562 8.57 1 97.62 42 SER B N 1
ATOM 6978 C CA . SER B 1 42 ? 8.977 30.422 8.625 1 97.62 42 SER B CA 1
ATOM 6979 C C . SER B 1 42 ? 8.508 29.172 7.895 1 97.62 42 SER B C 1
ATOM 6981 O O . SER B 1 42 ? 7.543 28.516 8.312 1 97.62 42 SER B O 1
ATOM 6983 N N . MET B 1 43 ? 9.164 28.859 6.812 1 97.62 43 MET B N 1
ATOM 6984 C CA . MET B 1 43 ? 8.852 27.625 6.094 1 97.62 43 MET B CA 1
ATOM 6985 C C . MET B 1 43 ? 9.117 26.406 6.965 1 97.62 43 MET B C 1
ATOM 6987 O O . MET B 1 43 ? 8.367 25.422 6.926 1 97.62 43 MET B O 1
ATOM 6991 N N . ALA B 1 44 ? 10.203 26.453 7.664 1 96.75 44 ALA B N 1
ATOM 6992 C CA . ALA B 1 44 ? 10.5 25.375 8.594 1 96.75 44 ALA B CA 1
ATOM 6993 C C . ALA B 1 44 ? 9.43 25.266 9.672 1 96.75 44 ALA B C 1
ATOM 6995 O O . ALA B 1 44 ? 9.008 24.156 10.031 1 96.75 44 ALA B O 1
ATOM 6996 N N . LEU B 1 45 ? 9.031 26.391 10.148 1 96.44 45 LEU B N 1
ATOM 6997 C CA . LEU B 1 45 ? 7.961 26.406 11.148 1 96.44 45 LEU B CA 1
ATOM 6998 C C . LEU B 1 45 ? 6.672 25.828 10.57 1 96.44 45 LEU B C 1
ATOM 7000 O O . LEU B 1 45 ? 5.945 25.125 11.266 1 96.44 45 LEU B O 1
ATOM 7004 N N . PHE B 1 46 ? 6.395 26.203 9.344 1 97.81 46 PHE B N 1
ATOM 7005 C CA . PHE B 1 46 ? 5.25 25.656 8.625 1 97.81 46 PHE B CA 1
ATOM 7006 C C . PHE B 1 46 ? 5.332 24.141 8.539 1 97.81 46 PHE B C 1
ATOM 7008 O O . PHE B 1 46 ? 4.352 23.438 8.805 1 97.81 46 PHE B O 1
ATOM 7015 N N . ARG B 1 47 ? 6.461 23.578 8.211 1 97.94 47 ARG B N 1
ATOM 7016 C CA . ARG B 1 47 ? 6.688 22.141 8.148 1 97.94 47 ARG B CA 1
ATOM 7017 C C . ARG B 1 47 ? 6.43 21.5 9.508 1 97.94 47 ARG B C 1
ATOM 7019 O O . ARG B 1 47 ? 5.723 20.484 9.594 1 97.94 47 ARG B O 1
ATOM 7026 N N . VAL B 1 48 ? 6.973 22.062 10.523 1 97.44 48 VAL B N 1
ATOM 7027 C CA . VAL B 1 48 ? 6.863 21.516 11.875 1 97.44 48 VAL B CA 1
ATOM 7028 C C . VAL B 1 48 ? 5.402 21.5 12.312 1 97.44 48 VAL B C 1
ATOM 7030 O O . VAL B 1 48 ? 4.906 20.5 12.82 1 97.44 48 VAL B O 1
ATOM 7033 N N . THR B 1 49 ? 4.781 22.562 12.039 1 97.81 49 THR B N 1
ATOM 7034 C CA . THR B 1 49 ? 3.395 22.688 12.469 1 97.81 49 THR B CA 1
ATOM 7035 C C . THR B 1 49 ? 2.504 21.703 11.703 1 97.81 49 THR B C 1
ATOM 7037 O O . THR B 1 49 ? 1.645 21.047 12.289 1 97.81 49 THR B O 1
ATOM 7040 N N . MET B 1 50 ? 2.695 21.594 10.406 1 98.38 50 MET B N 1
ATOM 7041 C CA . MET B 1 50 ? 1.914 20.641 9.617 1 98.38 50 MET B CA 1
ATOM 7042 C C . MET B 1 50 ? 2.172 19.219 10.07 1 98.38 50 MET B C 1
ATOM 7044 O O . MET B 1 50 ? 1.244 18.406 10.148 1 98.38 50 MET B O 1
ATOM 7048 N N . ALA B 1 51 ? 3.398 18.938 10.352 1 98.69 51 ALA B N 1
ATOM 7049 C CA . ALA B 1 51 ? 3.732 17.609 10.828 1 98.69 51 ALA B CA 1
ATOM 7050 C C . ALA B 1 51 ? 3.064 17.312 12.172 1 98.69 51 ALA B C 1
ATOM 7052 O O . ALA B 1 51 ? 2.547 16.219 12.383 1 98.69 51 ALA B O 1
ATOM 7053 N N . LEU B 1 52 ? 3.041 18.312 13.008 1 98.31 52 LEU B N 1
ATOM 7054 C CA . LEU B 1 52 ? 2.387 18.141 14.305 1 98.31 52 LEU B CA 1
ATOM 7055 C C . LEU B 1 52 ? 0.885 17.938 14.133 1 98.31 52 LEU B C 1
ATOM 7057 O O . LEU B 1 52 ? 0.273 17.156 14.859 1 98.31 52 LEU B O 1
ATOM 7061 N N . CYS B 1 53 ? 0.359 18.625 13.203 1 98.5 53 CYS B N 1
ATOM 7062 C CA . CYS B 1 53 ? -1.061 18.453 12.914 1 98.5 53 CYS B CA 1
ATOM 7063 C C . CYS B 1 53 ? -1.348 17.031 12.438 1 98.5 53 CYS B C 1
ATOM 7065 O O . CYS B 1 53 ? -2.359 16.438 12.82 1 98.5 53 CYS B O 1
ATOM 7067 N N . VAL B 1 54 ? -0.459 16.484 11.617 1 98.69 54 VAL B N 1
ATOM 7068 C CA . VAL B 1 54 ? -0.645 15.117 11.141 1 98.69 54 VAL B CA 1
ATOM 7069 C C . VAL B 1 54 ? -0.578 14.141 12.312 1 98.69 54 VAL B C 1
ATOM 7071 O O . VAL B 1 54 ? -1.444 13.273 12.461 1 98.69 54 VAL B O 1
ATOM 7074 N N . ILE B 1 55 ? 0.402 14.336 13.156 1 98.62 55 ILE B N 1
ATOM 7075 C CA . ILE B 1 55 ? 0.58 13.445 14.297 1 98.62 55 ILE B CA 1
ATOM 7076 C C . ILE B 1 55 ? -0.632 13.547 15.227 1 98.62 55 ILE B C 1
ATOM 7078 O O . ILE B 1 55 ? -1.192 12.523 15.633 1 98.62 55 ILE B O 1
ATOM 7082 N N . GLY B 1 56 ? -1.054 14.781 15.484 1 98.06 56 GLY B N 1
ATOM 7083 C CA . GLY B 1 56 ? -2.223 14.984 16.328 1 98.06 56 GLY B CA 1
ATOM 7084 C C . GLY B 1 56 ? -3.486 14.383 15.742 1 98.06 56 GLY B C 1
ATOM 7085 O O . GLY B 1 56 ? -4.277 13.766 16.453 1 98.06 56 GLY B O 1
ATOM 7086 N N . ASP B 1 57 ? -3.697 14.508 14.484 1 98.06 57 ASP B N 1
ATOM 7087 C CA . ASP B 1 57 ? -4.879 13.977 13.812 1 98.06 57 ASP B CA 1
ATOM 7088 C C . ASP B 1 57 ? -4.898 12.453 13.852 1 98.06 57 ASP B C 1
ATOM 7090 O O . ASP B 1 57 ? -5.941 11.844 14.109 1 98.06 57 ASP B O 1
ATOM 7094 N N . VAL B 1 58 ? -3.758 11.836 13.547 1 98.19 58 VAL B N 1
ATOM 7095 C CA . VAL B 1 58 ? -3.678 10.375 13.523 1 98.19 58 VAL B CA 1
ATOM 7096 C C . VAL B 1 58 ? -3.902 9.82 14.922 1 98.19 58 VAL B C 1
ATOM 7098 O O . VAL B 1 58 ? -4.574 8.805 15.094 1 98.19 58 VAL B O 1
ATOM 7101 N N . ILE B 1 59 ? -3.402 10.508 15.961 1 97.75 59 ILE B N 1
ATOM 7102 C CA . ILE B 1 59 ? -3.596 10.07 17.344 1 97.75 59 ILE B CA 1
ATOM 7103 C C . ILE B 1 59 ? -5.074 10.172 17.719 1 97.75 59 ILE B C 1
ATOM 7105 O O . ILE B 1 59 ? -5.625 9.273 18.344 1 97.75 59 ILE B O 1
ATOM 7109 N N . GLU B 1 60 ? -5.668 11.227 17.281 1 96.5 60 GLU B N 1
ATOM 7110 C CA . GLU B 1 60 ? -7.094 11.391 17.547 1 96.5 60 GLU B CA 1
ATOM 7111 C C . GLU B 1 60 ? -7.91 10.297 16.875 1 96.5 60 GLU B C 1
ATOM 7113 O O . GLU B 1 60 ? -8.797 9.703 17.484 1 96.5 60 GLU B O 1
ATOM 7118 N N . ARG B 1 61 ? -7.645 10 15.68 1 97.25 61 ARG B N 1
ATOM 7119 C CA . ARG B 1 61 ? -8.352 8.969 14.93 1 97.25 61 ARG B CA 1
ATOM 7120 C C . ARG B 1 61 ? -8.094 7.586 15.523 1 97.25 61 ARG B C 1
ATOM 7122 O O . ARG B 1 61 ? -8.953 6.699 15.445 1 97.25 61 ARG B O 1
ATOM 7129 N N . ALA B 1 62 ? -6.914 7.426 16.094 1 97.12 62 ALA B N 1
ATOM 7130 C CA . ALA B 1 62 ? -6.527 6.137 16.672 1 97.12 62 ALA B CA 1
ATOM 7131 C C . ALA B 1 62 ? -7.414 5.777 17.859 1 97.12 62 ALA B C 1
ATOM 7133 O O . ALA B 1 62 ? -7.559 4.598 18.188 1 97.12 62 ALA B O 1
ATOM 7134 N N . THR B 1 63 ? -8.008 6.781 18.469 1 94.75 63 THR B N 1
ATOM 7135 C CA . THR B 1 63 ? -8.883 6.516 19.594 1 94.75 63 THR B CA 1
ATOM 7136 C C . THR B 1 63 ? -10.102 5.703 19.156 1 94.75 63 THR B C 1
ATOM 7138 O O . THR B 1 63 ? -10.703 4.992 19.969 1 94.75 63 THR B O 1
ATOM 7141 N N . ASP B 1 64 ? -10.461 5.797 17.922 1 95.31 64 ASP B N 1
ATOM 7142 C CA . ASP B 1 64 ? -11.602 5.07 17.391 1 95.31 64 ASP B CA 1
ATOM 7143 C C . ASP B 1 64 ? -11.172 4.07 16.312 1 95.31 64 ASP B C 1
ATOM 7145 O O . ASP B 1 64 ? -11.914 3.799 15.367 1 95.31 64 ASP B O 1
ATOM 7149 N N . LEU B 1 65 ? -10.008 3.568 16.422 1 96.38 65 LEU B N 1
ATOM 7150 C CA . LEU B 1 65 ? -9.422 2.709 15.398 1 96.38 65 LEU B CA 1
ATOM 7151 C C . LEU B 1 65 ? -10.258 1.451 15.203 1 96.38 65 LEU B C 1
ATOM 7153 O O . LEU B 1 65 ? -10.586 1.09 14.07 1 96.38 65 LEU B O 1
ATOM 7157 N N . SER B 1 66 ? -10.711 0.818 16.219 1 94.44 66 SER B N 1
ATOM 7158 C CA . SER B 1 66 ? -11.445 -0.441 16.141 1 94.44 66 SER B CA 1
ATOM 7159 C C . SER B 1 66 ? -12.836 -0.232 15.547 1 94.44 66 SER B C 1
ATOM 7161 O O . SER B 1 66 ? -13.312 -1.06 14.773 1 94.44 66 SER B O 1
ATOM 7163 N N . VAL B 1 67 ? -13.477 0.896 15.836 1 94.81 67 VAL B N 1
ATOM 7164 C CA . VAL B 1 67 ? -14.875 1.099 15.461 1 94.81 67 VAL B CA 1
ATOM 7165 C C . VAL B 1 67 ? -14.945 1.68 14.047 1 94.81 67 VAL B C 1
ATOM 7167 O O . VAL B 1 67 ? -15.828 1.31 13.266 1 94.81 67 VAL B O 1
ATOM 7170 N N . MET B 1 68 ? -13.977 2.502 13.719 1 95.81 68 MET B N 1
ATOM 7171 C CA . MET B 1 68 ? -14.109 3.246 12.477 1 95.81 68 MET B CA 1
ATOM 7172 C C . MET B 1 68 ? -13.273 2.609 11.367 1 95.81 68 MET B C 1
ATOM 7174 O O . MET B 1 68 ? -13.586 2.744 10.188 1 95.81 68 MET B O 1
ATOM 7178 N N . TYR B 1 69 ? -12.203 1.832 11.68 1 96 69 TYR B N 1
ATOM 7179 C CA . TYR B 1 69 ? -11.25 1.482 10.633 1 96 69 TYR B CA 1
ATOM 7180 C C . TYR B 1 69 ? -11.07 -0.029 10.539 1 96 69 TYR B C 1
ATOM 7182 O O . TYR B 1 69 ? -10.086 -0.511 9.977 1 96 69 TYR B O 1
ATOM 7190 N N . THR B 1 70 ? -11.977 -0.792 11.109 1 94.38 70 THR B N 1
ATOM 7191 C CA . THR B 1 70 ? -11.922 -2.246 11.016 1 94.38 70 THR B CA 1
ATOM 7192 C C . THR B 1 70 ? -13.242 -2.799 10.484 1 94.38 70 THR B C 1
ATOM 7194 O O . THR B 1 70 ? -14.25 -2.096 10.461 1 94.38 70 THR B O 1
ATOM 7197 N N . ASP B 1 71 ? -13.25 -4.055 10.086 1 91.75 71 ASP B N 1
ATOM 7198 C CA . ASP B 1 71 ? -14.43 -4.695 9.508 1 91.75 71 ASP B CA 1
ATOM 7199 C C . ASP B 1 71 ? -15.492 -4.949 10.578 1 91.75 71 ASP B C 1
ATOM 7201 O O . ASP B 1 71 ? -16.672 -5.086 10.266 1 91.75 71 ASP B O 1
ATOM 7205 N N . SER B 1 72 ? -15.07 -4.977 11.789 1 90.94 72 SER B N 1
ATOM 7206 C CA . SER B 1 72 ? -16.016 -5.23 12.875 1 90.94 72 SER B CA 1
ATOM 7207 C C . SER B 1 72 ? -16.656 -3.936 13.359 1 90.94 72 SER B C 1
ATOM 7209 O O . SER B 1 72 ? -17.562 -3.959 14.203 1 90.94 72 SER B O 1
ATOM 7211 N N . GLY B 1 73 ? -16.297 -2.834 12.773 1 94.19 73 GLY B N 1
ATOM 7212 C CA . GLY B 1 73 ? -16.828 -1.548 13.195 1 94.19 73 GLY B CA 1
ATOM 7213 C C . GLY B 1 73 ? -17.984 -1.076 12.336 1 94.19 73 GLY B C 1
ATOM 7214 O O . GLY B 1 73 ? -18.75 -1.891 11.82 1 94.19 73 GLY B O 1
ATOM 7215 N N . VAL B 1 74 ? -18.156 0.228 12.203 1 95.88 74 VAL B N 1
ATOM 7216 C CA . VAL B 1 74 ? -19.344 0.803 11.562 1 95.88 74 VAL B CA 1
ATOM 7217 C C . VAL B 1 74 ? -19.047 1.107 10.102 1 95.88 74 VAL B C 1
ATOM 7219 O O . VAL B 1 74 ? -19.953 1.334 9.305 1 95.88 74 VAL B O 1
ATOM 7222 N N . MET B 1 75 ? -17.734 1.084 9.766 1 95.19 75 MET B N 1
ATOM 7223 C CA . MET B 1 75 ? -17.344 1.377 8.391 1 95.19 75 MET B CA 1
ATOM 7224 C C . MET B 1 75 ? -16.5 0.245 7.812 1 95.19 75 MET B C 1
ATOM 7226 O O . MET B 1 75 ? -15.336 0.441 7.484 1 95.19 75 MET B O 1
ATOM 7230 N N . PRO B 1 76 ? -17.125 -0.88 7.578 1 93.06 76 PRO B N 1
ATOM 7231 C CA . PRO B 1 76 ? -16.359 -2.006 7.023 1 93.06 76 PRO B CA 1
ATOM 7232 C C . PRO B 1 76 ? -15.93 -1.769 5.574 1 93.06 76 PRO B C 1
ATOM 7234 O O . PRO B 1 76 ? -16.469 -0.887 4.902 1 93.06 76 PRO B O 1
ATOM 7237 N N . ARG B 1 77 ? -15 -2.537 5.055 1 90.94 77 ARG B N 1
ATOM 7238 C CA . ARG B 1 77 ? -14.391 -2.365 3.744 1 90.94 77 ARG B CA 1
ATOM 7239 C C . ARG B 1 77 ? -15.43 -2.471 2.633 1 90.94 77 ARG B C 1
ATOM 7241 O O . ARG B 1 77 ? -15.367 -1.737 1.645 1 90.94 77 ARG B O 1
ATOM 7248 N N . HIS B 1 78 ? -16.328 -3.455 2.766 1 89 78 HIS B N 1
ATOM 7249 C CA . HIS B 1 78 ? -17.297 -3.666 1.692 1 89 78 HIS B CA 1
ATOM 7250 C C . HIS B 1 78 ? -18.219 -2.455 1.528 1 89 78 HIS B C 1
ATOM 7252 O O . HIS B 1 78 ? -18.641 -2.143 0.416 1 89 78 HIS B O 1
ATOM 7258 N N . LEU B 1 79 ? -18.531 -1.77 2.641 1 91.56 79 LEU B N 1
ATOM 7259 C CA . LEU B 1 79 ? -19.328 -0.554 2.59 1 91.56 79 LEU B CA 1
ATOM 7260 C C . LEU B 1 79 ? -18.578 0.567 1.883 1 91.56 79 LEU B C 1
ATOM 7262 O O . LEU B 1 79 ? -19.156 1.277 1.052 1 91.56 79 LEU B O 1
ATOM 7266 N N . ILE B 1 80 ? -17.312 0.692 2.148 1 91.94 80 ILE B N 1
ATOM 7267 C CA . ILE B 1 80 ? -16.484 1.757 1.586 1 91.94 80 ILE B CA 1
ATOM 7268 C C . ILE B 1 80 ? -16.328 1.548 0.081 1 91.94 80 ILE B C 1
ATOM 7270 O O . ILE B 1 80 ? -16.484 2.488 -0.702 1 91.94 80 ILE B O 1
ATOM 7274 N N . THR B 1 81 ? -16.047 0.368 -0.335 1 88.81 81 THR B N 1
ATOM 7275 C CA . THR B 1 81 ? -15.758 0.098 -1.74 1 88.81 81 THR B CA 1
ATOM 7276 C C . THR B 1 81 ? -17.047 0.136 -2.568 1 88.81 81 THR B C 1
ATOM 7278 O O . THR B 1 81 ? -17 0.43 -3.766 1 88.81 81 THR B O 1
ATOM 7281 N N . SER B 1 82 ? -18.156 -0.115 -1.965 1 86.88 82 SER B N 1
ATOM 7282 C CA . SER B 1 82 ? -19.422 -0.123 -2.705 1 86.88 82 SER B CA 1
ATOM 7283 C C . SER B 1 82 ? -19.984 1.286 -2.848 1 86.88 82 SER B C 1
ATOM 7285 O O . SER B 1 82 ? -20.531 1.639 -3.895 1 86.88 82 SER B O 1
ATOM 7287 N N . ARG B 1 83 ? -19.75 2.115 -1.793 1 85.5 83 ARG B N 1
ATOM 7288 C CA . ARG B 1 83 ? -20.516 3.359 -1.796 1 85.5 83 ARG B CA 1
ATOM 7289 C C . ARG B 1 83 ? -19.594 4.566 -1.669 1 85.5 83 ARG B C 1
ATOM 7291 O O . ARG B 1 83 ? -19.891 5.641 -2.195 1 85.5 83 ARG B O 1
ATOM 7298 N N . TYR B 1 84 ? -18.547 4.426 -1.049 1 83.25 84 TYR B N 1
ATOM 7299 C CA . TYR B 1 84 ? -17.859 5.645 -0.625 1 83.25 84 TYR B CA 1
ATOM 7300 C C . TYR B 1 84 ? -16.469 5.727 -1.23 1 83.25 84 TYR B C 1
ATOM 7302 O O . TYR B 1 84 ? -15.734 6.688 -0.982 1 83.25 84 TYR B O 1
ATOM 7310 N N . SER B 1 85 ? -16.109 4.73 -1.972 1 80.56 85 SER B N 1
ATOM 7311 C CA . SER B 1 85 ? -14.781 4.793 -2.578 1 80.56 85 SER B CA 1
ATOM 7312 C C . SER B 1 85 ? -14.867 5.117 -4.066 1 80.56 85 SER B C 1
ATOM 7314 O O . SER B 1 85 ? -15.828 4.73 -4.734 1 80.56 85 SER B O 1
ATOM 7316 N N . SER B 1 86 ? -13.883 6.023 -4.426 1 80.06 86 SER B N 1
ATOM 7317 C CA . SER B 1 86 ? -13.758 6.355 -5.84 1 80.06 86 SER B CA 1
ATOM 7318 C C . SER B 1 86 ? -12.508 5.734 -6.445 1 80.06 86 SER B C 1
ATOM 7320 O O . SER B 1 86 ? -11.547 5.43 -5.73 1 80.06 86 SER B O 1
ATOM 7322 N N . ASN B 1 87 ? -12.578 5.555 -7.758 1 80 87 ASN B N 1
ATOM 7323 C CA . ASN B 1 87 ? -11.445 4.953 -8.453 1 80 87 ASN B CA 1
ATOM 7324 C C . ASN B 1 87 ? -10.305 5.945 -8.625 1 80 87 ASN B C 1
ATOM 7326 O O . ASN B 1 87 ? -9.234 5.594 -9.133 1 80 87 ASN B O 1
ATOM 7330 N N . TYR B 1 88 ? -10.547 7.125 -8.094 1 85.12 88 TYR B N 1
ATOM 7331 C CA . TYR B 1 88 ? -9.484 8.117 -8.195 1 85.12 88 TYR B CA 1
ATOM 7332 C C . TYR B 1 88 ? -8.711 8.227 -6.891 1 85.12 88 TYR B C 1
ATOM 7334 O O . TYR B 1 88 ? -7.641 8.844 -6.844 1 85.12 88 TYR B O 1
ATOM 7342 N N . PHE B 1 89 ? -9.273 7.609 -5.871 1 90.06 89 PHE B N 1
ATOM 7343 C CA . PHE B 1 89 ? -8.633 7.691 -4.562 1 90.06 89 PHE B CA 1
ATOM 7344 C C . PHE B 1 89 ? -7.711 6.5 -4.336 1 90.06 89 PHE B C 1
ATOM 7346 O O . PHE B 1 89 ? -7.793 5.5 -5.055 1 90.06 89 PHE B O 1
ATOM 7353 N N . LEU B 1 90 ? -6.805 6.648 -3.455 1 91.06 90 LEU B N 1
ATOM 7354 C CA . LEU B 1 90 ? -5.848 5.598 -3.129 1 91.06 90 LEU B CA 1
ATOM 7355 C C . LEU B 1 90 ? -5.883 5.277 -1.64 1 91.06 90 LEU B C 1
ATOM 7357 O O . LEU B 1 90 ? -4.898 5.504 -0.927 1 91.06 90 LEU B O 1
ATOM 7361 N N . PRO B 1 91 ? -6.934 4.684 -1.209 1 94.25 91 PRO B N 1
ATOM 7362 C CA . PRO B 1 91 ? -7.012 4.309 0.205 1 94.25 91 PRO B CA 1
ATOM 7363 C C . PRO B 1 91 ? -6.242 3.023 0.516 1 94.25 91 PRO B C 1
ATOM 7365 O O . PRO B 1 91 ? -6.816 1.934 0.487 1 94.25 91 PRO B O 1
ATOM 7368 N N . ILE B 1 92 ? -5.035 3.111 0.938 1 94.75 92 ILE B N 1
ATOM 7369 C CA . ILE B 1 92 ? -4.168 1.978 1.24 1 94.75 92 ILE B CA 1
ATOM 7370 C C . ILE B 1 92 ? -4.754 1.176 2.4 1 94.75 92 ILE B C 1
ATOM 7372 O O . ILE B 1 92 ? -4.473 -0.018 2.541 1 94.75 92 ILE B O 1
ATOM 7376 N N . HIS B 1 93 ? -5.539 1.778 3.207 1 94.62 93 HIS B N 1
ATOM 7377 C CA . HIS B 1 93 ? -6.121 1.14 4.383 1 94.62 93 HIS B CA 1
ATOM 7378 C C . HIS B 1 93 ? -7.074 0.019 3.984 1 94.62 93 HIS B C 1
ATOM 7380 O O . HIS B 1 93 ? -7.43 -0.823 4.812 1 94.62 93 HIS B O 1
ATOM 7386 N N . LEU B 1 94 ? -7.504 -0.022 2.721 1 93.25 94 LEU B N 1
ATOM 7387 C CA . LEU B 1 94 ? -8.414 -1.051 2.23 1 93.25 94 LEU B CA 1
ATOM 7388 C C . LEU B 1 94 ? -7.707 -2.398 2.127 1 93.25 94 LEU B C 1
ATOM 7390 O O . LEU B 1 94 ? -8.359 -3.438 2.012 1 93.25 94 LEU B O 1
ATOM 7394 N N . VAL B 1 95 ? -6.426 -2.434 2.145 1 92 95 VAL B N 1
ATOM 7395 C CA . VAL B 1 95 ? -5.645 -3.645 1.914 1 92 95 VAL B CA 1
ATOM 7396 C C . VAL B 1 95 ? -5.969 -4.68 2.988 1 92 95 VAL B C 1
ATOM 7398 O O . VAL B 1 95 ? -6.109 -5.871 2.689 1 92 95 VAL B O 1
ATOM 7401 N N . ASN B 1 96 ? -6.031 -4.254 4.211 1 91.12 96 ASN B N 1
ATOM 7402 C CA . ASN B 1 96 ? -6.305 -5.094 5.375 1 91.12 96 ASN B CA 1
ATOM 7403 C C . ASN B 1 96 ? -6.895 -4.277 6.52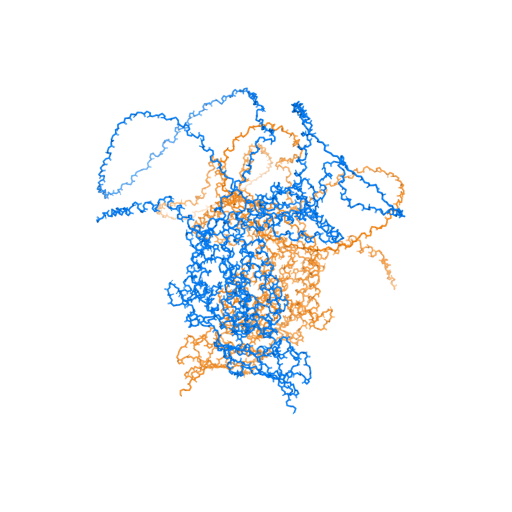3 1 91.12 96 ASN B C 1
ATOM 7405 O O . ASN B 1 96 ? -6.277 -3.316 6.988 1 91.12 96 ASN B O 1
ATOM 7409 N N . THR B 1 97 ? -8.047 -4.625 6.918 1 92.81 97 THR B N 1
ATOM 7410 C CA . THR B 1 97 ? -8.727 -3.826 7.934 1 92.81 97 THR B CA 1
ATOM 7411 C C . THR B 1 97 ? -8.758 -4.562 9.273 1 92.81 97 THR B C 1
ATOM 7413 O O . THR B 1 97 ? -9.711 -4.414 10.039 1 92.81 97 THR B O 1
ATOM 7416 N N . SER B 1 98 ? -7.84 -5.48 9.508 1 92.31 98 SER B N 1
ATOM 7417 C CA . SER B 1 98 ? -7.645 -6.023 10.852 1 92.31 98 SER B CA 1
ATOM 7418 C C . SER B 1 98 ? -7.094 -4.965 11.797 1 92.31 98 SER B C 1
ATOM 7420 O O . SER B 1 98 ? -6.457 -4.004 11.367 1 92.31 98 SER B O 1
ATOM 7422 N N . PHE B 1 99 ? -7.379 -5.105 13.125 1 94.5 99 PHE B N 1
ATOM 7423 C CA . PHE B 1 99 ? -6.945 -4.121 14.109 1 94.5 99 PHE B CA 1
ATOM 7424 C C . PHE B 1 99 ? -5.43 -3.951 14.07 1 94.5 99 PHE B C 1
ATOM 7426 O O . PHE B 1 99 ? -4.926 -2.824 14.055 1 94.5 99 PHE B O 1
ATOM 7433 N N . CYS B 1 100 ? -4.695 -5.023 13.953 1 92.44 100 CYS B N 1
ATOM 7434 C CA . CYS B 1 100 ? -3.236 -4.984 14.016 1 92.44 100 CYS B CA 1
ATOM 7435 C C . CYS B 1 100 ? -2.656 -4.297 12.789 1 92.44 100 CYS B C 1
ATOM 7437 O O . CYS B 1 100 ? -1.715 -3.51 12.898 1 92.44 100 CYS B O 1
ATOM 7439 N N . PHE B 1 101 ? -3.164 -4.582 11.672 1 93.69 101 PHE B N 1
ATOM 7440 C CA . PHE B 1 101 ? -2.639 -3.977 10.453 1 93.69 101 PHE B CA 1
ATOM 7441 C C . PHE B 1 101 ? -2.938 -2.482 10.422 1 93.69 101 PHE B C 1
ATOM 7443 O O . PHE B 1 101 ? -2.096 -1.686 10 1 93.69 101 PHE B O 1
ATOM 7450 N N . GLN B 1 102 ? -4.145 -2.133 10.812 1 96.62 102 GLN B N 1
ATOM 7451 C CA . GLN B 1 102 ? -4.473 -0.713 10.867 1 96.62 102 GLN B CA 1
ATOM 7452 C C . GLN B 1 102 ? -3.596 0.02 11.875 1 96.62 102 GLN B C 1
ATOM 7454 O O . GLN B 1 102 ? -3.131 1.131 11.609 1 96.62 102 GLN B O 1
ATOM 7459 N N . ALA B 1 103 ? -3.416 -0.621 13.047 1 97.5 103 ALA B N 1
ATOM 7460 C CA . ALA B 1 103 ? -2.52 -0.034 14.039 1 97.5 103 ALA B CA 1
ATOM 7461 C C . ALA B 1 103 ? -1.117 0.155 13.469 1 97.5 103 ALA B C 1
ATOM 7463 O O . ALA B 1 103 ? -0.465 1.169 13.727 1 97.5 103 ALA B O 1
ATOM 7464 N N . PHE B 1 104 ? -0.696 -0.771 12.719 1 96.5 104 PHE B N 1
ATOM 7465 C CA . PHE B 1 104 ? 0.605 -0.681 12.07 1 96.5 104 PHE B CA 1
ATOM 7466 C C . PHE B 1 104 ? 0.652 0.509 11.117 1 96.5 104 PHE B C 1
ATOM 7468 O O . PHE B 1 104 ? 1.615 1.278 11.125 1 96.5 104 PHE B O 1
ATOM 7475 N N . LEU B 1 105 ? -0.353 0.66 10.25 1 97.06 105 LEU B N 1
ATOM 7476 C CA . LEU B 1 105 ? -0.38 1.762 9.297 1 97.06 105 LEU B CA 1
ATOM 7477 C C . LEU B 1 105 ? -0.413 3.105 10.016 1 97.06 105 LEU B C 1
ATOM 7479 O O . LEU B 1 105 ? 0.25 4.055 9.594 1 97.06 105 LEU B O 1
ATOM 7483 N N . PHE B 1 106 ? -1.205 3.23 11.109 1 98.62 106 PHE B N 1
ATOM 7484 C CA . PHE B 1 106 ? -1.275 4.457 11.898 1 98.62 106 PHE B CA 1
ATOM 7485 C C . PHE B 1 106 ? 0.082 4.793 12.5 1 98.62 106 PHE B C 1
ATOM 7487 O O . PHE B 1 106 ? 0.516 5.945 12.469 1 98.62 106 PHE B O 1
ATOM 7494 N N . THR B 1 107 ? 0.728 3.779 12.984 1 98.44 107 THR B N 1
ATOM 7495 C CA . THR B 1 107 ? 2.049 3.986 13.57 1 98.44 107 THR B CA 1
ATOM 7496 C C . THR B 1 107 ? 3.051 4.418 12.5 1 98.44 107 THR B C 1
ATOM 7498 O O . THR B 1 107 ? 3.838 5.34 12.727 1 98.44 107 THR B O 1
ATOM 7501 N N . LEU B 1 108 ? 2.994 3.734 11.391 1 98 108 LEU B N 1
ATOM 7502 C CA . LEU B 1 108 ? 3.859 4.105 10.273 1 98 108 LEU B CA 1
ATOM 7503 C C . LEU B 1 108 ? 3.627 5.559 9.867 1 98 108 LEU B C 1
ATOM 7505 O O . LEU B 1 108 ? 4.578 6.285 9.57 1 98 108 LEU B O 1
ATOM 7509 N N . HIS B 1 109 ? 2.387 5.961 9.805 1 98.62 109 HIS B N 1
ATOM 7510 C CA . HIS B 1 109 ? 2.023 7.332 9.469 1 98.62 109 HIS B CA 1
ATOM 7511 C C . HIS B 1 109 ? 2.645 8.32 10.453 1 98.62 109 HIS B C 1
ATOM 7513 O O . HIS B 1 109 ? 3.186 9.352 10.039 1 98.62 109 HIS B O 1
ATOM 7519 N N . ILE B 1 110 ? 2.598 8.008 11.734 1 98.75 110 ILE B N 1
ATOM 7520 C CA . ILE B 1 110 ? 3.156 8.867 12.773 1 98.75 110 ILE B CA 1
ATOM 7521 C C . ILE B 1 110 ? 4.676 8.938 12.617 1 98.75 110 ILE B C 1
ATOM 7523 O O . ILE B 1 110 ? 5.266 10.016 12.711 1 98.75 110 ILE B O 1
ATOM 7527 N N . VAL B 1 111 ? 5.301 7.84 12.297 1 98.5 111 VAL B N 1
ATOM 7528 C CA . VAL B 1 111 ? 6.75 7.781 12.156 1 98.5 111 VAL B CA 1
ATOM 7529 C C . VAL B 1 111 ? 7.188 8.617 10.953 1 98.5 111 VAL B C 1
ATOM 7531 O O . VAL B 1 111 ? 8.156 9.375 11.039 1 98.5 111 VAL B O 1
ATOM 7534 N N . ILE B 1 112 ? 6.488 8.484 9.883 1 98.56 112 ILE B N 1
ATOM 7535 C CA . ILE B 1 112 ? 6.805 9.242 8.68 1 98.56 112 ILE B CA 1
ATOM 7536 C C . ILE B 1 112 ? 6.598 10.734 8.945 1 98.56 112 ILE B C 1
ATOM 7538 O O . ILE B 1 112 ? 7.43 11.562 8.562 1 98.56 112 ILE B O 1
ATOM 7542 N N . ALA B 1 113 ? 5.504 11.07 9.594 1 98.81 113 ALA B N 1
ATOM 7543 C CA . ALA B 1 113 ? 5.242 12.461 9.938 1 98.81 113 ALA B CA 1
ATOM 7544 C C . ALA B 1 113 ? 6.309 13.008 10.883 1 98.81 113 ALA B C 1
ATOM 7546 O O . ALA B 1 113 ? 6.684 14.18 10.797 1 98.81 113 ALA B O 1
ATOM 7547 N N . PHE B 1 114 ? 6.738 12.203 11.758 1 98.5 114 PHE B N 1
ATOM 7548 C CA . PHE B 1 114 ? 7.801 12.609 12.672 1 98.5 114 PHE B CA 1
ATOM 7549 C C . PHE B 1 114 ? 9.094 12.883 11.906 1 98.5 114 PHE B C 1
ATOM 7551 O O . PHE B 1 114 ? 9.828 13.82 12.234 1 98.5 114 PHE B O 1
ATOM 7558 N N . SER B 1 115 ? 9.383 12.031 10.945 1 98.25 115 SER B N 1
ATOM 7559 C CA . SER B 1 115 ? 10.531 12.281 10.086 1 98.25 115 SER B CA 1
ATOM 7560 C C . SER B 1 115 ? 10.414 13.633 9.391 1 98.25 115 SER B C 1
ATOM 7562 O O . SER B 1 115 ? 11.406 14.352 9.25 1 98.25 115 SER B O 1
ATOM 7564 N N . MET B 1 116 ? 9.242 13.969 8.992 1 98.44 116 MET B N 1
ATOM 7565 C CA . MET B 1 116 ? 9.016 15.289 8.406 1 98.44 116 MET B CA 1
ATOM 7566 C C . MET B 1 116 ? 9.188 16.391 9.445 1 98.44 116 MET B C 1
ATOM 7568 O O . MET B 1 116 ? 9.75 17.438 9.148 1 98.44 116 MET B O 1
ATOM 7572 N N . LEU B 1 117 ? 8.766 16.141 10.625 1 98.31 117 LEU B N 1
ATOM 7573 C CA . LEU B 1 117 ? 8.844 17.094 11.727 1 98.31 117 LEU B CA 1
ATOM 7574 C C . LEU B 1 117 ? 10.289 17.5 11.992 1 98.31 117 LEU B C 1
ATOM 7576 O O . LEU B 1 117 ? 10.609 18.688 12.094 1 98.31 117 LEU B O 1
ATOM 7580 N N . ILE B 1 118 ? 11.211 16.547 11.969 1 96.38 118 ILE B N 1
ATOM 7581 C CA . ILE B 1 118 ? 12.602 16.828 12.32 1 96.38 118 ILE B CA 1
ATOM 7582 C C . ILE B 1 118 ? 13.383 17.188 11.055 1 96.38 118 ILE B C 1
ATOM 7584 O O . ILE B 1 118 ? 14.547 17.578 11.133 1 96.38 118 ILE B O 1
ATOM 7588 N N . GLY B 1 119 ? 12.844 17.062 9.93 1 96.62 119 GLY B N 1
ATOM 7589 C CA . GLY B 1 119 ? 13.5 17.391 8.68 1 96.62 119 GLY B CA 1
ATOM 7590 C C . GLY B 1 119 ? 14.492 16.344 8.219 1 96.62 119 GLY B C 1
ATOM 7591 O O . GLY B 1 119 ? 15.617 16.672 7.836 1 96.62 119 GLY B O 1
ATOM 7592 N N . TYR B 1 120 ? 14.078 15.094 8.336 1 94.75 120 TYR B N 1
ATOM 7593 C CA . TYR B 1 120 ? 14.883 13.977 7.855 1 94.75 120 TYR B CA 1
ATOM 7594 C C . TYR B 1 120 ? 14.391 13.492 6.496 1 94.75 120 TYR B C 1
ATOM 7596 O O . TYR B 1 120 ? 13.25 13.047 6.367 1 94.75 120 TYR B O 1
ATOM 7604 N N . ARG B 1 121 ? 15.273 13.477 5.488 1 94.62 121 ARG B N 1
ATOM 7605 C CA . ARG B 1 121 ? 14.805 13.195 4.133 1 94.62 121 ARG B CA 1
ATOM 7606 C C . ARG B 1 121 ? 13.492 13.922 3.844 1 94.62 121 ARG B C 1
ATOM 7608 O O . ARG B 1 121 ? 12.516 13.305 3.428 1 94.62 121 ARG B O 1
ATOM 7615 N N . THR B 1 122 ? 13.641 15.102 4.004 1 95.31 122 THR B N 1
ATOM 7616 C CA . THR B 1 122 ? 12.477 15.969 4.102 1 95.31 122 THR B CA 1
ATOM 7617 C C . THR B 1 122 ? 11.602 15.844 2.855 1 95.31 122 THR B C 1
ATOM 7619 O O . THR B 1 122 ? 10.375 15.789 2.953 1 95.31 122 THR B O 1
ATOM 7622 N N . LYS B 1 123 ? 12.164 15.773 1.683 1 93.19 123 LYS B N 1
ATOM 7623 C CA . LYS B 1 123 ? 11.359 15.648 0.471 1 93.19 123 LYS B CA 1
ATOM 7624 C C . LYS B 1 123 ? 10.57 14.344 0.463 1 93.19 123 LYS B C 1
ATOM 7626 O O . LYS B 1 123 ? 9.359 14.344 0.228 1 93.19 123 LYS B O 1
ATOM 7631 N N . LEU B 1 124 ? 11.25 13.297 0.781 1 95.12 124 LEU B N 1
ATOM 7632 C CA . LEU B 1 124 ? 10.602 11.992 0.808 1 95.12 124 LEU B CA 1
ATOM 7633 C C . LEU B 1 124 ? 9.562 11.93 1.923 1 95.12 124 LEU B C 1
ATOM 7635 O O . LEU B 1 124 ? 8.445 11.445 1.71 1 95.12 124 LEU B O 1
ATOM 7639 N N . SER B 1 125 ? 9.953 12.398 3.072 1 98.06 125 SER B N 1
ATOM 7640 C CA . SER B 1 125 ? 9.031 12.328 4.199 1 98.06 125 SER B CA 1
ATOM 7641 C C . SER B 1 125 ? 7.805 13.203 3.959 1 98.06 125 SER B C 1
ATOM 7643 O O . SER B 1 125 ? 6.699 12.852 4.383 1 98.06 125 SER B O 1
ATOM 7645 N N . SER B 1 126 ? 7.992 14.289 3.264 1 98.38 126 SER B N 1
ATOM 7646 C CA . SER B 1 126 ? 6.855 15.156 2.961 1 98.38 126 SER B CA 1
ATOM 7647 C C . SER B 1 126 ? 5.91 14.492 1.966 1 98.38 126 SER B C 1
ATOM 7649 O O . SER B 1 126 ? 4.688 14.555 2.125 1 98.38 126 SER B O 1
ATOM 7651 N N . ILE B 1 127 ? 6.477 13.859 0.965 1 98 127 ILE B N 1
ATOM 7652 C CA . ILE B 1 127 ? 5.656 13.164 -0.025 1 98 127 ILE B CA 1
ATOM 7653 C C . ILE B 1 127 ? 4.887 12.031 0.647 1 98 127 ILE B C 1
ATOM 7655 O O . ILE B 1 127 ? 3.674 11.898 0.455 1 98 127 ILE B O 1
ATOM 7659 N N . LEU B 1 128 ? 5.566 11.297 1.432 1 98.25 128 LEU B N 1
ATOM 7660 C CA . LEU B 1 128 ? 4.945 10.141 2.072 1 98.25 128 LEU B CA 1
ATOM 7661 C C . LEU B 1 128 ? 3.896 10.578 3.088 1 98.25 128 LEU B C 1
ATOM 7663 O O . LEU B 1 128 ? 2.859 9.93 3.236 1 98.25 128 LEU B O 1
ATOM 7667 N N . THR B 1 129 ? 4.203 11.648 3.832 1 98.75 129 THR B N 1
ATOM 7668 C CA . THR B 1 129 ? 3.225 12.164 4.781 1 98.75 129 THR B CA 1
ATOM 7669 C C . THR B 1 129 ? 1.952 12.609 4.062 1 98.75 129 THR B C 1
ATOM 7671 O O . THR B 1 129 ? 0.844 12.312 4.516 1 98.75 129 THR B O 1
ATOM 7674 N N . TRP B 1 130 ? 2.143 13.305 2.998 1 98.5 130 TRP B N 1
ATOM 7675 C CA . TRP B 1 130 ? 1.004 13.734 2.191 1 98.5 130 TRP B CA 1
ATOM 7676 C C . TRP B 1 130 ? 0.232 12.531 1.656 1 98.5 130 TRP B C 1
ATOM 7678 O O . TRP B 1 130 ? -0.995 12.477 1.768 1 98.5 130 TRP B O 1
ATOM 7688 N N . LEU B 1 131 ? 0.902 11.5 1.121 1 97.81 131 LEU B N 1
ATOM 7689 C CA . LEU B 1 131 ? 0.268 10.32 0.55 1 97.81 131 LEU B CA 1
ATOM 7690 C C . LEU B 1 131 ? -0.509 9.555 1.615 1 97.81 131 LEU B C 1
ATOM 7692 O O . LEU B 1 131 ? -1.633 9.109 1.37 1 97.81 131 LEU B O 1
ATOM 7696 N N . MET B 1 132 ? 0.101 9.461 2.756 1 98.38 132 MET B N 1
ATOM 7697 C CA . MET B 1 132 ? -0.562 8.719 3.826 1 98.38 132 MET B CA 1
ATOM 7698 C C . MET B 1 132 ? -1.782 9.477 4.336 1 98.38 132 MET B C 1
ATOM 7700 O O . MET B 1 132 ? -2.781 8.867 4.723 1 98.38 132 MET B O 1
ATOM 7704 N N . THR B 1 133 ? -1.681 10.75 4.328 1 98.5 133 THR B N 1
ATOM 7705 C CA . THR B 1 133 ? -2.799 11.555 4.805 1 98.5 133 THR B CA 1
ATOM 7706 C C . THR B 1 133 ? -3.98 11.469 3.844 1 98.5 133 THR B C 1
ATOM 7708 O O . THR B 1 133 ? -5.121 11.266 4.27 1 98.5 133 THR B O 1
ATOM 7711 N N . ILE B 1 134 ? -3.701 11.602 2.568 1 97.38 134 ILE B N 1
ATOM 7712 C CA . ILE B 1 134 ? -4.812 11.547 1.623 1 97.38 134 ILE B CA 1
ATOM 7713 C C . ILE B 1 134 ? -5.375 10.125 1.578 1 97.38 134 ILE B C 1
ATOM 7715 O O . ILE B 1 134 ? -6.578 9.938 1.376 1 97.38 134 ILE B O 1
ATOM 7719 N N . SER B 1 135 ? -4.559 9.133 1.783 1 96.31 135 SER B N 1
ATOM 7720 C CA . SER B 1 135 ? -5.031 7.754 1.866 1 96.31 135 SER B CA 1
ATOM 7721 C C . SER B 1 135 ? -5.977 7.562 3.047 1 96.31 135 SER B C 1
ATOM 7723 O O . SER B 1 135 ? -7.035 6.945 2.906 1 96.31 135 SER B O 1
ATOM 7725 N N . LEU B 1 136 ? -5.59 8.102 4.164 1 97.06 136 LEU B N 1
ATOM 7726 C CA . LEU B 1 136 ? -6.398 7.996 5.375 1 97.06 136 LEU B CA 1
ATOM 7727 C C . LEU B 1 136 ? -7.738 8.703 5.195 1 97.06 136 LEU B C 1
ATOM 7729 O O . LEU B 1 136 ? -8.781 8.18 5.574 1 97.06 136 LEU B O 1
ATOM 7733 N N . GLN B 1 137 ? -7.664 9.828 4.605 1 96.31 137 GLN B N 1
ATOM 7734 C CA . GLN B 1 137 ? -8.883 10.594 4.383 1 96.31 137 GLN B CA 1
ATOM 7735 C C . GLN B 1 137 ? -9.773 9.93 3.334 1 96.31 137 GLN B C 1
ATOM 7737 O O . GLN B 1 137 ? -11 10.039 3.391 1 96.31 137 GLN B O 1
ATOM 7742 N N . ALA B 1 138 ? -9.164 9.219 2.445 1 94.62 138 ALA B N 1
ATOM 7743 C CA . ALA B 1 138 ? -9.914 8.562 1.382 1 94.62 138 ALA B CA 1
ATOM 7744 C C . ALA B 1 138 ? -10.648 7.328 1.911 1 94.62 138 ALA B C 1
ATOM 7746 O O . ALA B 1 138 ? -11.672 6.918 1.355 1 94.62 138 ALA B O 1
ATOM 7747 N N . TYR B 1 139 ? -10.141 6.715 2.951 1 94.44 139 TYR B N 1
ATOM 7748 C CA . TYR B 1 139 ? -10.812 5.547 3.514 1 94.44 139 TYR B CA 1
ATOM 7749 C C . TYR B 1 139 ? -12.18 5.918 4.07 1 94.44 139 TYR B C 1
ATOM 7751 O O . TYR B 1 139 ? -13.18 5.262 3.762 1 94.44 139 TYR B O 1
ATOM 7759 N N . ILE B 1 140 ? -12.195 6.988 4.883 1 94.31 140 ILE B N 1
ATOM 7760 C CA . ILE B 1 140 ? -13.484 7.453 5.387 1 94.31 140 ILE B CA 1
ATOM 7761 C C . ILE B 1 140 ? -13.641 8.945 5.109 1 94.31 140 ILE B C 1
ATOM 7763 O O . ILE B 1 140 ? -13.422 9.773 5.996 1 94.31 140 ILE B O 1
ATOM 7767 N N . GLY B 1 141 ? -14.117 9.266 3.979 1 92.5 141 GLY B N 1
ATOM 7768 C CA . GLY B 1 141 ? -14.258 10.656 3.572 1 92.5 141 GLY B CA 1
ATOM 7769 C C . GLY B 1 141 ? -15.391 11.375 4.277 1 92.5 141 GLY B C 1
ATOM 7770 O O . GLY B 1 141 ? -15.344 12.586 4.473 1 92.5 141 GLY B O 1
ATOM 7771 N N . VAL B 1 142 ? -16.344 10.664 4.816 1 94.25 142 VAL B N 1
ATOM 7772 C CA . VAL B 1 142 ? -17.578 11.219 5.359 1 94.25 142 VAL B CA 1
ATOM 7773 C C . VAL B 1 142 ? -17.297 11.938 6.676 1 94.25 142 VAL B C 1
ATOM 7775 O O . VAL B 1 142 ? -18 12.883 7.043 1 94.25 142 VAL B O 1
ATOM 7778 N N . ILE B 1 143 ? -16.219 11.594 7.359 1 95.88 143 ILE B N 1
ATOM 7779 C CA . ILE B 1 143 ? -15.969 12.172 8.68 1 95.88 143 ILE B CA 1
ATOM 7780 C C . ILE B 1 143 ? -15.094 13.414 8.539 1 95.88 143 ILE B C 1
ATOM 7782 O O . ILE B 1 143 ? -14.719 14.031 9.539 1 95.88 143 ILE B O 1
ATOM 7786 N N . GLY B 1 144 ? -14.773 13.797 7.332 1 94.69 144 GLY B N 1
ATOM 7787 C CA . GLY B 1 144 ? -13.922 14.953 7.098 1 94.69 144 GLY B CA 1
ATOM 7788 C C . GLY B 1 144 ? -14.688 16.266 7.055 1 94.69 144 GLY B C 1
ATOM 7789 O O . GLY B 1 144 ? -15.906 16.266 6.883 1 94.69 144 GLY B O 1
ATOM 7790 N N . HIS B 1 145 ? -14.062 17.344 7.262 1 95.06 145 HIS B N 1
ATOM 7791 C CA . HIS B 1 145 ? -14.602 18.688 7.125 1 95.06 145 HIS B CA 1
ATOM 7792 C C . HIS B 1 145 ? -13.609 19.625 6.43 1 95.06 145 HIS B C 1
ATOM 7794 O O . HIS B 1 145 ? -12.625 19.156 5.855 1 95.06 145 HIS B O 1
ATOM 7800 N N . GLY B 1 146 ? -13.914 20.906 6.379 1 95.56 146 GLY B N 1
ATOM 7801 C CA . GLY B 1 146 ? -13.125 21.859 5.621 1 95.56 146 GLY B CA 1
ATOM 7802 C C . GLY B 1 146 ? -11.68 21.938 6.078 1 95.56 146 GLY B C 1
ATOM 7803 O O . GLY B 1 146 ? -10.781 22.188 5.277 1 95.56 146 GLY B O 1
ATOM 7804 N N . GLY B 1 147 ? -11.484 21.688 7.379 1 96.56 147 GLY B N 1
ATOM 7805 C CA . GLY B 1 147 ? -10.117 21.672 7.887 1 96.56 147 GLY B CA 1
ATOM 7806 C C . GLY B 1 147 ? -9.273 20.547 7.293 1 96.56 147 GLY B C 1
ATOM 7807 O O . GLY B 1 147 ? -8.086 20.734 7.039 1 96.56 147 GLY B O 1
ATOM 7808 N N . ASP B 1 148 ? -9.852 19.391 7.016 1 97.56 148 ASP B N 1
ATOM 7809 C CA . ASP B 1 148 ? -9.148 18.266 6.398 1 97.56 148 ASP B CA 1
ATOM 7810 C C . ASP B 1 148 ? -8.773 18.578 4.949 1 97.56 148 ASP B C 1
ATOM 7812 O O . ASP B 1 148 ? -7.688 18.219 4.492 1 97.56 148 ASP B O 1
ATOM 7816 N N . VAL B 1 149 ? -9.703 19.219 4.273 1 97.69 149 VAL B N 1
ATOM 7817 C CA . VAL B 1 149 ? -9.484 19.562 2.875 1 97.69 149 VAL B CA 1
ATOM 7818 C C . VAL B 1 149 ? -8.312 20.547 2.764 1 97.69 149 VAL B C 1
ATOM 7820 O O . VAL B 1 149 ? -7.379 20.312 1.988 1 97.69 149 VAL B O 1
ATOM 7823 N N . PHE B 1 150 ? -8.406 21.594 3.582 1 98.19 150 PHE B N 1
ATOM 7824 C CA . PHE B 1 150 ? -7.336 22.594 3.58 1 98.19 150 PHE B CA 1
ATOM 7825 C C . PHE B 1 150 ? -6.012 21.953 3.986 1 98.19 150 PHE B C 1
ATOM 7827 O O . PHE B 1 150 ? -4.965 22.281 3.422 1 98.19 150 PHE B O 1
ATOM 7834 N N . PHE B 1 151 ? -6.094 21.078 4.898 1 98.12 151 PHE B N 1
ATOM 7835 C CA . PHE B 1 151 ? -4.941 20.391 5.473 1 98.12 151 PHE B CA 1
ATOM 7836 C C . PHE B 1 151 ? -4.184 19.609 4.402 1 98.12 151 PHE B C 1
ATOM 7838 O O . PHE B 1 151 ? -2.973 19.766 4.246 1 98.12 151 PHE B O 1
ATOM 7845 N N . ARG B 1 152 ? -4.867 18.734 3.654 1 97.94 152 ARG B N 1
ATOM 7846 C CA . ARG B 1 152 ? -4.191 17.922 2.65 1 97.94 152 ARG B CA 1
ATOM 7847 C C . ARG B 1 152 ? -3.619 18.781 1.533 1 97.94 152 ARG B C 1
ATOM 7849 O O . ARG B 1 152 ? -2.586 18.453 0.949 1 97.94 152 ARG B O 1
ATOM 7856 N N . MET B 1 153 ? -4.215 19.922 1.238 1 98.38 153 MET B N 1
ATOM 7857 C CA . MET B 1 153 ? -3.697 20.812 0.212 1 98.38 153 MET B CA 1
ATOM 7858 C C . MET B 1 153 ? -2.41 21.484 0.678 1 98.38 153 MET B C 1
ATOM 7860 O O . MET B 1 153 ? -1.459 21.625 -0.096 1 98.38 153 MET B O 1
ATOM 7864 N N . MET B 1 154 ? -2.387 21.859 1.925 1 98.56 154 MET B N 1
ATOM 7865 C CA . MET B 1 154 ? -1.176 22.469 2.471 1 98.56 154 MET B CA 1
ATOM 7866 C C . MET B 1 154 ? -0.026 21.469 2.49 1 98.56 154 MET B C 1
ATOM 7868 O O . MET B 1 154 ? 1.117 21.828 2.199 1 98.56 154 MET B O 1
ATOM 7872 N N . LEU B 1 155 ? -0.338 20.25 2.809 1 98.69 155 LEU B N 1
ATOM 7873 C CA . LEU B 1 155 ? 0.689 19.219 2.801 1 98.69 155 LEU B CA 1
ATOM 7874 C C . LEU B 1 155 ? 1.225 19 1.392 1 98.69 155 LEU B C 1
ATOM 7876 O O . LEU B 1 155 ? 2.426 18.781 1.206 1 98.69 155 LEU B O 1
ATOM 7880 N N . PHE B 1 156 ? 0.296 19.031 0.458 1 98.5 156 PHE B N 1
ATOM 7881 C CA . PHE B 1 156 ? 0.712 18.859 -0.93 1 98.5 156 PHE B CA 1
ATOM 7882 C C . PHE B 1 156 ? 1.656 19.984 -1.348 1 98.5 156 PHE B C 1
ATOM 7884 O O . PHE B 1 156 ? 2.717 19.734 -1.92 1 98.5 156 PHE B O 1
ATOM 7891 N N . LEU B 1 157 ? 1.346 21.172 -1.078 1 98.31 157 LEU B N 1
ATOM 7892 C CA . LEU B 1 157 ? 2.143 22.328 -1.49 1 98.31 157 LEU B CA 1
ATOM 7893 C C . LEU B 1 157 ? 3.467 22.359 -0.735 1 98.31 157 LEU B C 1
ATOM 7895 O O . LEU B 1 157 ? 4.473 22.844 -1.266 1 98.31 157 LEU B O 1
ATOM 7899 N N . ASN B 1 158 ? 3.453 21.859 0.483 1 97.81 158 ASN B N 1
ATOM 7900 C CA . ASN B 1 158 ? 4.66 21.781 1.299 1 97.81 158 ASN B CA 1
ATOM 7901 C C . ASN B 1 158 ? 5.762 20.984 0.6 1 97.81 158 ASN B C 1
ATOM 7903 O O . ASN B 1 158 ? 6.949 21.234 0.836 1 97.81 158 ASN B O 1
ATOM 7907 N N . ILE B 1 159 ? 5.461 20.109 -0.28 1 97.44 159 ILE B N 1
ATOM 7908 C CA . ILE B 1 159 ? 6.398 19.234 -0.97 1 97.44 159 ILE B CA 1
ATOM 7909 C C . ILE B 1 159 ? 7.281 20.062 -1.903 1 97.44 159 ILE B C 1
ATOM 7911 O O . ILE B 1 159 ? 8.438 19.703 -2.148 1 97.44 159 ILE B O 1
ATOM 7915 N N . PHE B 1 160 ? 6.812 21.172 -2.35 1 97.19 160 PHE B N 1
ATOM 7916 C CA . PHE B 1 160 ? 7.453 21.828 -3.484 1 97.19 160 PHE B CA 1
ATOM 7917 C C . PHE B 1 160 ? 8.195 23.078 -3.041 1 97.19 160 PHE B C 1
ATOM 7919 O O . PHE B 1 160 ? 8.641 23.875 -3.873 1 97.19 160 PHE B O 1
ATOM 7926 N N . ILE B 1 161 ? 8.312 23.312 -1.765 1 96.31 161 ILE B N 1
ATOM 7927 C CA . ILE B 1 161 ? 9.094 24.422 -1.241 1 96.31 161 ILE B CA 1
ATOM 7928 C C . ILE B 1 161 ? 10.234 23.891 -0.373 1 96.31 161 ILE B C 1
ATOM 7930 O O . ILE B 1 161 ? 10.148 22.797 0.164 1 96.31 161 ILE B O 1
ATOM 7934 N N . PRO B 1 162 ? 11.258 24.625 -0.247 1 94.5 162 PRO B N 1
ATOM 7935 C CA . PRO B 1 162 ? 12.438 24.156 0.483 1 94.5 162 PRO B CA 1
ATOM 7936 C C . PRO B 1 162 ? 12.297 24.312 1.995 1 94.5 162 PRO B C 1
ATOM 7938 O O . PRO B 1 162 ? 12.953 25.188 2.586 1 94.5 162 PRO B O 1
ATOM 7941 N N . THR B 1 163 ? 11.68 23.422 2.637 1 95.75 163 THR B N 1
ATOM 7942 C CA . THR B 1 163 ? 11.398 23.516 4.066 1 95.75 163 THR B CA 1
ATOM 7943 C C . THR B 1 163 ? 12.555 22.938 4.879 1 95.75 163 THR B C 1
ATOM 7945 O O . THR B 1 163 ? 12.57 23.047 6.105 1 95.75 163 THR B O 1
ATOM 7948 N N . SER B 1 164 ? 13.547 22.375 4.211 1 92.94 164 SER B N 1
ATOM 7949 C CA . SER B 1 164 ? 14.625 21.688 4.922 1 92.94 164 SER B CA 1
ATOM 7950 C C . SER B 1 164 ? 15.836 22.609 5.094 1 92.94 164 SER B C 1
ATOM 7952 O O . SER B 1 164 ? 16.828 22.219 5.707 1 92.94 164 SER B O 1
ATOM 7954 N N . LYS B 1 165 ? 15.789 23.812 4.664 1 90.81 165 LYS B N 1
ATOM 7955 C CA . LYS B 1 165 ? 16.953 24.688 4.656 1 90.81 165 LYS B CA 1
ATOM 7956 C C . LYS B 1 165 ? 17.344 25.109 6.07 1 90.81 165 LYS B C 1
ATOM 7958 O O . LYS B 1 165 ? 18.516 25.281 6.379 1 90.81 165 LYS B O 1
ATOM 7963 N N . TYR B 1 166 ? 16.312 25.266 6.828 1 91.19 166 TYR B N 1
ATOM 7964 C CA . TYR B 1 166 ? 16.578 25.656 8.203 1 91.19 166 TYR B CA 1
ATOM 7965 C C . TYR B 1 166 ? 15.898 24.703 9.18 1 91.19 166 TYR B C 1
ATOM 7967 O O . TYR B 1 166 ? 14.859 24.125 8.875 1 91.19 166 TYR B O 1
ATOM 7975 N N . PHE B 1 167 ? 16.516 24.516 10.328 1 91.88 167 PHE B N 1
ATOM 7976 C CA . PHE B 1 167 ? 15.984 23.734 11.43 1 91.88 167 PHE B CA 1
ATOM 7977 C C . PHE B 1 167 ? 15.617 22.328 10.977 1 91.88 167 PHE B C 1
ATOM 7979 O O . PHE B 1 167 ? 14.492 21.875 11.188 1 91.88 167 PHE B O 1
ATOM 7986 N N . SER B 1 168 ? 16.469 21.719 10.289 1 93.75 168 SER B N 1
ATOM 7987 C CA . SER B 1 168 ? 16.25 20.359 9.789 1 93.75 168 SER B CA 1
ATOM 7988 C C . SER B 1 168 ? 17.484 19.484 9.977 1 93.75 168 SER B C 1
ATOM 7990 O O . SER B 1 168 ? 18.609 20 9.992 1 93.75 168 SER B O 1
ATOM 7992 N N . TRP B 1 169 ? 17.219 18.266 10.164 1 91.38 169 TRP B N 1
ATOM 7993 C CA . TRP B 1 169 ? 18.297 17.297 10.266 1 91.38 169 TRP B CA 1
ATOM 7994 C C . TRP B 1 169 ? 19.109 17.234 8.969 1 91.38 169 TRP B C 1
ATOM 7996 O O . TRP B 1 169 ? 20.328 17.062 8.992 1 91.38 169 TRP B O 1
ATOM 8006 N N . ASP B 1 170 ? 18.438 17.406 7.895 1 88.25 170 ASP B N 1
ATOM 8007 C CA . ASP B 1 170 ? 19.078 17.406 6.59 1 88.25 170 ASP B CA 1
ATOM 8008 C C . ASP B 1 170 ? 20.125 18.516 6.484 1 88.25 170 ASP B C 1
ATOM 8010 O O . ASP B 1 170 ? 21.234 18.297 6.02 1 88.25 170 ASP B O 1
ATOM 8014 N N . SER B 1 171 ? 19.797 19.734 6.91 1 85.19 171 SER B N 1
ATOM 8015 C CA . SER B 1 171 ? 20.719 20.859 6.84 1 85.19 171 SER B CA 1
ATOM 8016 C C . SER B 1 171 ? 21.844 20.719 7.867 1 85.19 171 SER B C 1
ATOM 8018 O O . SER B 1 171 ? 22.938 21.266 7.672 1 85.19 171 SER B O 1
ATOM 8020 N N . ALA B 1 172 ? 21.609 20.047 8.914 1 82.5 172 ALA B N 1
ATOM 8021 C CA . ALA B 1 172 ? 22.594 19.859 9.969 1 82.5 172 ALA B CA 1
ATOM 8022 C C . ALA B 1 172 ? 23.688 18.891 9.531 1 82.5 172 ALA B C 1
ATOM 8024 O O . ALA B 1 172 ? 24.844 19.031 9.93 1 82.5 172 ALA B O 1
ATOM 8025 N N . THR B 1 173 ? 23.375 17.922 8.797 1 73.94 173 THR B N 1
ATOM 8026 C CA . THR B 1 173 ? 24.328 16.859 8.484 1 73.94 173 THR B CA 1
ATOM 8027 C C . THR B 1 173 ? 25.031 17.141 7.16 1 73.94 173 THR B C 1
ATOM 8029 O O . THR B 1 173 ? 26.078 16.547 6.871 1 73.94 173 THR B O 1
ATOM 8032 N N . PHE B 1 174 ? 24.562 18.094 6.316 1 58.16 174 PHE B N 1
ATOM 8033 C CA . PHE B 1 174 ? 25.25 18.375 5.059 1 58.16 174 PHE B CA 1
ATOM 8034 C C . PHE B 1 174 ? 26.016 19.688 5.133 1 58.16 174 PHE B C 1
ATOM 8036 O O . PHE B 1 174 ? 25.656 20.578 5.918 1 58.16 174 PHE B O 1
ATOM 8043 N N . TYR B 1 175 ? 27.172 19.938 4.551 1 48.03 175 TYR B N 1
ATOM 8044 C CA . TYR B 1 175 ? 28.031 21.125 4.586 1 48.03 175 TYR B CA 1
ATOM 8045 C C . TYR B 1 175 ? 27.344 22.297 3.891 1 48.03 175 TYR B C 1
ATOM 8047 O O . TYR B 1 175 ? 26.812 22.141 2.787 1 48.03 175 TYR B O 1
ATOM 8055 N N . GLN B 1 176 ? 26.922 23.25 4.527 1 46 176 GLN B N 1
ATOM 8056 C CA . GLN B 1 176 ? 26.453 24.516 3.943 1 46 176 GLN B CA 1
ATOM 8057 C C . GLN B 1 176 ? 27.625 25.422 3.584 1 46 176 GLN B C 1
ATOM 8059 O O . GLN B 1 176 ? 28.469 25.719 4.43 1 46 176 GLN B O 1
ATOM 8064 N N . ASP B 1 177 ? 28.172 25.547 2.389 1 36 177 ASP B N 1
ATOM 8065 C CA . ASP B 1 177 ? 29.156 26.562 2.027 1 36 177 ASP B CA 1
ATOM 8066 C C . ASP B 1 177 ? 28.672 27.969 2.389 1 36 177 ASP B C 1
ATOM 8068 O O . ASP B 1 177 ? 27.578 28.375 1.975 1 36 177 ASP B O 1
ATOM 8072 N N . SER B 1 178 ? 28.984 28.359 3.521 1 34.25 178 SER B N 1
ATOM 8073 C CA . SER B 1 178 ? 28.719 29.781 3.756 1 34.25 178 SER B CA 1
ATOM 8074 C C . SER B 1 178 ? 29.25 30.641 2.623 1 34.25 178 SER B C 1
ATOM 8076 O O . SER B 1 178 ? 30.422 30.516 2.238 1 34.25 178 SER B O 1
ATOM 8078 N N . PRO B 1 179 ? 28.484 31.203 1.789 1 32.19 179 PRO B N 1
ATOM 8079 C CA . PRO B 1 179 ? 29.078 32.094 0.801 1 32.19 179 PRO B CA 1
ATOM 8080 C C . PRO B 1 179 ? 29.969 33.156 1.437 1 32.19 179 PRO B C 1
ATOM 8082 O O . PRO B 1 179 ? 29.516 33.906 2.299 1 32.19 179 PRO B O 1
ATOM 8085 N N . ILE B 1 180 ? 31.188 33.031 1.728 1 29.47 180 ILE B N 1
ATOM 8086 C CA . ILE B 1 180 ? 32.094 34.125 2.088 1 29.47 180 ILE B CA 1
ATOM 8087 C C . ILE B 1 180 ? 31.938 35.25 1.079 1 29.47 180 ILE B C 1
ATOM 8089 O O . ILE B 1 180 ? 31.984 35.031 -0.132 1 29.47 180 ILE B O 1
ATOM 8093 N N . LYS B 1 181 ? 31.531 36.312 1.56 1 30.42 181 LYS B N 1
ATOM 8094 C CA . LYS B 1 181 ? 31.562 37.5 0.749 1 30.42 181 LYS B CA 1
ATOM 8095 C C . LYS B 1 181 ? 32.938 37.719 0.102 1 30.42 181 LYS B C 1
ATOM 8097 O O . LYS B 1 181 ? 33.969 37.75 0.796 1 30.42 181 LYS B O 1
ATOM 8102 N N . ARG B 1 182 ? 33.188 37.281 -1.104 1 29.56 182 ARG B N 1
ATOM 8103 C CA . ARG B 1 182 ? 34.344 37.812 -1.765 1 29.56 182 ARG B CA 1
ATOM 8104 C C . ARG B 1 182 ? 34.438 39.312 -1.591 1 29.56 182 ARG B C 1
ATOM 8106 O O . ARG B 1 182 ? 33.5 40.031 -1.948 1 29.56 182 ARG B O 1
ATOM 8113 N N . LEU B 1 183 ? 35.031 39.812 -0.524 1 26.61 183 LEU B N 1
ATOM 8114 C CA . LEU B 1 183 ? 35.438 41.219 -0.551 1 26.61 183 LEU B CA 1
ATOM 8115 C C . LEU B 1 183 ? 36.062 41.562 -1.898 1 26.61 183 LEU B C 1
ATOM 8117 O O . LEU B 1 183 ? 37.031 40.938 -2.316 1 26.61 183 LEU B O 1
ATOM 8121 N N . ASN B 1 184 ? 35.25 41.844 -2.895 1 24.78 184 ASN B N 1
ATOM 8122 C CA . ASN B 1 184 ? 35.75 42.5 -4.09 1 24.78 184 ASN B CA 1
ATOM 8123 C C . ASN B 1 184 ? 36.75 43.625 -3.74 1 24.78 184 ASN B C 1
ATOM 8125 O O . ASN B 1 184 ? 36.375 44.656 -3.221 1 24.78 184 ASN B O 1
ATOM 8129 N N . ASN B 1 185 ? 37.781 43.25 -3.023 1 24.56 185 ASN B N 1
ATOM 8130 C CA . ASN B 1 185 ? 38.875 44.219 -2.975 1 24.56 185 ASN B CA 1
ATOM 8131 C C . ASN B 1 185 ? 39.188 44.781 -4.363 1 24.56 185 ASN B C 1
ATOM 8133 O O . ASN B 1 185 ? 40.188 44.406 -4.953 1 24.56 185 ASN B O 1
ATOM 8137 N N . ASN B 1 186 ? 38.344 44.562 -5.32 1 25.52 186 ASN B N 1
ATOM 8138 C CA . ASN B 1 186 ? 38.781 45.156 -6.578 1 25.52 186 ASN B CA 1
ATOM 8139 C C . ASN B 1 186 ? 39.125 46.625 -6.414 1 25.52 186 ASN B C 1
ATOM 8141 O O . ASN B 1 186 ? 39.062 47.406 -7.383 1 25.52 186 ASN B O 1
ATOM 8145 N N . ASN B 1 187 ? 39.188 47.125 -5.137 1 24.62 187 ASN B N 1
ATOM 8146 C CA . ASN B 1 187 ? 39.531 48.531 -5.352 1 24.62 187 ASN B CA 1
ATOM 8147 C C . ASN B 1 187 ? 40.812 48.688 -6.16 1 24.62 187 ASN B C 1
ATOM 8149 O O . ASN B 1 187 ? 41.312 49.781 -6.332 1 24.62 187 ASN B O 1
ATOM 8153 N N . ASN B 1 188 ? 41.625 47.688 -6.023 1 23.62 188 ASN B N 1
ATOM 8154 C CA . ASN B 1 188 ? 42.938 48.156 -6.5 1 23.62 188 ASN B CA 1
ATOM 8155 C C . ASN B 1 188 ? 42.906 48.469 -8 1 23.62 188 ASN B C 1
ATOM 8157 O O . ASN B 1 188 ? 43.938 48.656 -8.625 1 23.62 188 ASN B O 1
ATOM 8161 N N . ASN B 1 189 ? 41.844 47.938 -8.711 1 22.44 189 ASN B N 1
ATOM 8162 C CA . ASN B 1 189 ? 42.188 47.906 -10.125 1 22.44 189 ASN B CA 1
ATOM 8163 C C . ASN B 1 189 ? 42.531 49.281 -10.672 1 22.44 189 ASN B C 1
ATOM 8165 O O . ASN B 1 189 ? 42.906 49.406 -11.836 1 22.44 189 ASN B O 1
ATOM 8169 N N . ASN B 1 190 ? 41.906 50.344 -10.094 1 22.05 190 ASN B N 1
ATOM 8170 C CA . ASN B 1 190 ? 41.719 51.281 -11.195 1 22.05 190 ASN B CA 1
ATOM 8171 C C . ASN B 1 190 ? 43.062 51.688 -11.789 1 22.05 190 ASN B C 1
ATOM 8173 O O . ASN B 1 190 ? 43.156 52.719 -12.484 1 22.05 190 ASN B O 1
ATOM 8177 N N . ILE B 1 191 ? 44.125 51.219 -11.195 1 20.16 191 ILE B N 1
ATOM 8178 C CA . ILE B 1 191 ? 45.188 52.062 -11.781 1 20.16 191 ILE B CA 1
ATOM 8179 C C . ILE B 1 191 ? 45.281 51.781 -13.281 1 20.16 191 ILE B C 1
ATOM 8181 O O . ILE B 1 191 ? 45.938 50.844 -13.719 1 20.16 191 ILE B O 1
ATOM 8185 N N . VAL B 1 192 ? 44.219 51.25 -13.883 1 20.75 192 VAL B N 1
ATOM 8186 C CA . VAL B 1 192 ? 44.344 51.094 -15.328 1 20.75 192 VAL B CA 1
ATOM 8187 C C . VAL B 1 192 ? 44.844 52.375 -15.961 1 20.75 192 VAL B C 1
ATOM 8189 O O . VAL B 1 192 ? 44.312 53.469 -15.688 1 20.75 192 VAL B O 1
ATOM 8192 N N . ASN B 1 193 ? 46.156 52.438 -16.172 1 18.47 193 ASN B N 1
ATOM 8193 C CA . ASN B 1 193 ? 46.781 53.438 -17.047 1 18.47 193 ASN B CA 1
ATOM 8194 C C . ASN B 1 193 ? 45.938 53.688 -18.297 1 18.47 193 ASN B C 1
ATOM 8196 O O . ASN B 1 193 ? 45.344 52.75 -18.844 1 18.47 193 ASN B O 1
ATOM 8200 N N . SER B 1 194 ? 45.5 54.938 -18.516 1 18.22 194 SER B N 1
ATOM 8201 C CA . SER B 1 194 ? 44.688 55.625 -19.484 1 18.22 194 SER B CA 1
ATOM 8202 C C . SER B 1 194 ? 45.156 55.344 -20.922 1 18.22 194 SER B C 1
ATOM 8204 O O . SER B 1 194 ? 44.688 55.969 -21.859 1 18.22 194 SER B O 1
ATOM 8206 N N . ASN B 1 195 ? 46.125 54.406 -21.094 1 17.75 195 ASN B N 1
ATOM 8207 C CA . ASN B 1 195 ? 46.594 54.688 -22.453 1 17.75 195 ASN B CA 1
ATOM 8208 C C . ASN B 1 195 ? 45.469 54.594 -23.469 1 17.75 195 ASN B C 1
ATOM 8210 O O . ASN B 1 195 ? 44.688 53.625 -23.469 1 17.75 195 ASN B O 1
ATOM 8214 N N . ASN B 1 196 ? 45.125 55.719 -24.141 1 16.38 196 ASN B N 1
ATOM 8215 C CA . ASN B 1 196 ? 44.094 56.219 -25 1 16.38 196 ASN B CA 1
ATOM 8216 C C . ASN B 1 196 ? 43.844 55.312 -26.203 1 16.38 196 ASN B C 1
ATOM 8218 O O . ASN B 1 196 ? 42.719 54.969 -26.516 1 16.38 196 ASN B O 1
ATOM 8222 N N . ASN B 1 197 ? 44.781 55.281 -27.266 1 16.36 197 ASN B N 1
ATOM 8223 C CA . ASN B 1 197 ? 44.281 55.75 -28.562 1 16.36 197 ASN B CA 1
ATOM 8224 C C . ASN B 1 197 ? 43.375 54.719 -29.219 1 16.36 197 ASN B C 1
ATOM 8226 O O . ASN B 1 197 ? 43.344 53.562 -28.781 1 16.36 197 ASN B O 1
ATOM 8230 N N . ASN B 1 198 ? 43.594 54.469 -30.703 1 16.45 198 ASN B N 1
ATOM 8231 C CA . ASN B 1 198 ? 42.781 54.719 -31.891 1 16.45 198 ASN B CA 1
ATOM 8232 C C . ASN B 1 198 ? 41.938 53.5 -32.281 1 16.45 198 ASN B C 1
ATOM 8234 O O . ASN B 1 198 ? 42.188 52.406 -31.766 1 16.45 198 ASN B O 1
ATOM 8238 N N . ASN B 1 199 ? 41.625 53.344 -33.719 1 15.86 199 ASN B N 1
ATOM 8239 C CA . ASN B 1 199 ? 40.469 53.312 -34.625 1 15.86 199 ASN B CA 1
ATOM 8240 C C . ASN B 1 199 ? 40 51.906 -34.906 1 15.86 199 ASN B C 1
ATOM 8242 O O . ASN B 1 199 ? 38.812 51.594 -34.844 1 15.86 199 ASN B O 1
ATOM 8246 N N . ASN B 1 200 ? 40.844 51 -35.625 1 17.17 200 ASN B N 1
ATOM 8247 C CA . ASN B 1 200 ? 40.375 50.562 -36.938 1 17.17 200 ASN B CA 1
ATOM 8248 C C . ASN B 1 200 ? 39.375 49.438 -36.812 1 17.17 200 ASN B C 1
ATOM 8250 O O . ASN B 1 200 ? 39.375 48.688 -35.844 1 17.17 200 ASN B O 1
ATOM 8254 N N . ASN B 1 201 ? 38.281 49.406 -37.812 1 16.38 201 ASN B N 1
ATOM 8255 C CA . ASN B 1 201 ? 36.969 48.969 -38.219 1 16.38 201 ASN B CA 1
ATOM 8256 C C . ASN B 1 201 ? 36.906 47.469 -38.5 1 16.38 201 ASN B C 1
ATOM 8258 O O . ASN B 1 201 ? 35.875 46.969 -38.969 1 16.38 201 ASN B O 1
ATOM 8262 N N . ASN B 1 202 ? 37.938 46.656 -38.406 1 17.02 202 ASN B N 1
ATOM 8263 C CA . ASN B 1 202 ? 37.75 45.625 -39.438 1 17.02 202 ASN B CA 1
ATOM 8264 C C . ASN B 1 202 ? 36.562 44.75 -39.125 1 17.02 202 ASN B C 1
ATOM 8266 O O . ASN B 1 202 ? 36.406 44.25 -38 1 17.02 202 ASN B O 1
ATOM 8270 N N . ASN B 1 203 ? 35.438 44.844 -39.969 1 16.7 203 ASN B N 1
ATOM 8271 C CA . ASN B 1 203 ? 34.094 44.375 -40.125 1 16.7 203 ASN B CA 1
ATOM 8272 C C . ASN B 1 203 ? 34.031 42.844 -40.25 1 16.7 203 ASN B C 1
ATOM 8274 O O . ASN B 1 203 ? 32.969 42.281 -40.531 1 16.7 203 ASN B O 1
ATOM 8278 N N . VAL B 1 204 ? 35.031 42 -40.125 1 17.58 204 VAL B N 1
ATOM 8279 C CA . VAL B 1 204 ? 34.75 40.844 -40.938 1 17.58 204 VAL B CA 1
ATOM 8280 C C . VAL B 1 204 ? 33.531 40.094 -40.375 1 17.58 204 VAL B C 1
ATOM 8282 O O . VAL B 1 204 ? 33.438 39.875 -39.188 1 17.58 204 VAL B O 1
ATOM 8285 N N . ILE B 1 205 ? 32.438 40 -41.219 1 16.98 205 ILE B N 1
ATOM 8286 C CA . ILE B 1 205 ? 31.078 39.5 -41.312 1 16.98 205 ILE B CA 1
ATOM 8287 C C . ILE B 1 205 ? 31.062 38 -41.094 1 16.98 205 ILE B C 1
ATOM 8289 O O . ILE B 1 205 ? 31.297 37.219 -42 1 16.98 205 ILE B O 1
ATOM 8293 N N . ILE B 1 206 ? 31.844 37.375 -40.219 1 16.77 206 ILE B N 1
ATOM 8294 C CA . ILE B 1 206 ? 31.781 35.938 -40.375 1 16.77 206 ILE B CA 1
ATOM 8295 C C . ILE B 1 206 ? 30.359 35.438 -40.125 1 16.77 206 ILE B C 1
ATOM 8297 O O . ILE B 1 206 ? 29.766 35.688 -39.062 1 16.77 206 ILE B O 1
ATOM 8301 N N . ASN B 1 207 ? 29.641 35 -41.219 1 17.02 207 ASN B N 1
ATOM 8302 C CA . ASN B 1 207 ? 28.312 34.5 -41.562 1 17.02 207 ASN B CA 1
ATOM 8303 C C . ASN B 1 207 ? 27.859 33.406 -40.594 1 17.02 207 ASN B C 1
ATOM 8305 O O . ASN B 1 207 ? 28.688 32.812 -39.875 1 17.02 207 ASN B O 1
ATOM 8309 N N . ASN B 1 208 ? 26.672 32.688 -40.969 1 16.92 208 ASN B N 1
ATOM 8310 C CA . ASN B 1 208 ? 25.312 32.312 -40.625 1 16.92 208 ASN B CA 1
ATOM 8311 C C . ASN B 1 208 ? 25.297 30.922 -39.969 1 16.92 208 ASN B C 1
ATOM 8313 O O . ASN B 1 208 ? 24.688 30.734 -38.906 1 16.92 208 ASN B O 1
ATOM 8317 N N . VAL B 1 209 ? 25.609 29.734 -40.656 1 17.95 209 VAL B N 1
ATOM 8318 C CA . VAL B 1 209 ? 24.594 28.734 -40.938 1 17.95 209 VAL B CA 1
ATOM 8319 C C . VAL B 1 209 ? 24.594 27.656 -39.875 1 17.95 209 VAL B C 1
ATOM 8321 O O . VAL B 1 209 ? 23.984 26.594 -40.062 1 17.95 209 VAL B O 1
ATOM 8324 N N . ILE B 1 210 ? 24.922 27.797 -38.656 1 17.75 210 ILE B N 1
ATOM 8325 C CA . ILE B 1 210 ? 25.125 26.562 -37.906 1 17.75 210 ILE B CA 1
ATOM 8326 C C . ILE B 1 210 ? 23.766 25.859 -37.719 1 17.75 210 ILE B C 1
ATOM 8328 O O . ILE B 1 210 ? 22.906 26.391 -37 1 17.75 210 ILE B O 1
ATOM 8332 N N . ASN B 1 211 ? 23.156 25.109 -38.656 1 18.2 211 ASN B N 1
ATOM 8333 C CA . ASN B 1 211 ? 21.859 24.453 -38.75 1 18.2 211 ASN B CA 1
ATOM 8334 C C . ASN B 1 211 ? 21.734 23.312 -37.719 1 18.2 211 ASN B C 1
ATOM 8336 O O . ASN B 1 211 ? 20.797 22.531 -37.781 1 18.2 211 ASN B O 1
ATOM 8340 N N . SER B 1 212 ? 22.766 22.938 -37 1 18.02 212 SER B N 1
ATOM 8341 C CA . SER B 1 212 ? 22.734 21.531 -36.625 1 18.02 212 SER B CA 1
ATOM 8342 C C . SER B 1 212 ? 21.484 21.203 -35.812 1 18.02 212 SER B C 1
ATOM 8344 O O . SER B 1 212 ? 20.891 22.094 -35.188 1 18.02 212 SER B O 1
ATOM 8346 N N . THR B 1 213 ? 20.922 19.891 -35.969 1 19.62 213 THR B N 1
ATOM 8347 C CA . THR B 1 213 ? 19.812 18.969 -35.812 1 19.62 213 THR B CA 1
ATOM 8348 C C . THR B 1 213 ? 19.516 18.75 -34.312 1 19.62 213 THR B C 1
ATOM 8350 O O . THR B 1 213 ? 20.438 18.75 -33.5 1 19.62 213 THR B O 1
ATOM 8353 N N . ASN B 1 214 ? 18.234 18.844 -33.938 1 20 214 ASN B N 1
ATOM 8354 C CA . ASN B 1 214 ? 17.359 18.938 -32.781 1 20 214 ASN B CA 1
ATOM 8355 C C . ASN B 1 214 ? 17.375 17.641 -31.953 1 20 214 ASN B C 1
ATOM 8357 O O . ASN B 1 214 ? 16.531 16.781 -32.125 1 20 214 ASN B O 1
ATOM 8361 N N . ILE B 1 215 ? 18.547 16.969 -31.703 1 19.77 215 ILE B N 1
ATOM 8362 C CA . ILE B 1 215 ? 18.375 15.641 -31.109 1 19.77 215 ILE B CA 1
ATOM 8363 C C . ILE B 1 215 ? 17.656 15.766 -29.766 1 19.77 215 ILE B C 1
ATOM 8365 O O . ILE B 1 215 ? 18.016 16.609 -28.938 1 19.77 215 ILE B O 1
ATOM 8369 N N . PRO B 1 216 ? 16.484 15.102 -29.703 1 21.06 216 PRO B N 1
ATOM 8370 C CA . PRO B 1 216 ? 15.5 15.18 -28.625 1 21.06 216 PRO B CA 1
ATOM 8371 C C . PRO B 1 216 ? 16.062 14.742 -27.281 1 21.06 216 PRO B C 1
ATOM 8373 O O . PRO B 1 216 ? 16.875 13.812 -27.219 1 21.06 216 PRO B O 1
ATOM 8376 N N . ILE B 1 217 ? 16.25 15.609 -26.359 1 20.12 217 ILE B N 1
ATOM 8377 C CA . ILE B 1 217 ? 16.828 15.547 -25.031 1 20.12 217 ILE B CA 1
ATOM 8378 C C . ILE B 1 217 ? 16.062 14.555 -24.156 1 20.12 217 ILE B C 1
ATOM 8380 O O . ILE B 1 217 ? 14.883 14.773 -23.859 1 20.12 217 ILE B O 1
ATOM 8384 N N . ILE B 1 218 ? 16.188 13.195 -24.453 1 20.88 218 ILE B N 1
ATOM 8385 C CA . ILE B 1 218 ? 15.461 12.211 -23.656 1 20.88 218 ILE B CA 1
ATOM 8386 C C . ILE B 1 218 ? 15.914 12.289 -22.203 1 20.88 218 ILE B C 1
ATOM 8388 O O . ILE B 1 218 ? 17.094 12.094 -21.906 1 20.88 218 ILE B O 1
ATOM 8392 N N . ASN B 1 219 ? 15.305 13.094 -21.438 1 20.28 219 ASN B N 1
ATOM 8393 C CA . ASN B 1 219 ? 15.57 13.43 -20.031 1 20.28 219 ASN B CA 1
ATOM 8394 C C . ASN B 1 219 ? 15.461 12.203 -19.141 1 20.28 219 ASN B C 1
ATOM 8396 O O . ASN B 1 219 ? 14.359 11.727 -18.859 1 20.28 219 ASN B O 1
ATOM 8400 N N . LEU B 1 220 ? 16.281 11.117 -19.359 1 19.36 220 LEU B N 1
ATOM 8401 C CA . LEU B 1 220 ? 16.188 9.883 -18.594 1 19.36 220 LEU B CA 1
ATOM 8402 C C . LEU B 1 220 ? 16.531 10.141 -17.125 1 19.36 220 LEU B C 1
ATOM 8404 O O . LEU B 1 220 ? 17.688 10.445 -16.797 1 19.36 220 LEU B O 1
ATOM 8408 N N . SER B 1 221 ? 15.688 10.742 -16.375 1 20.39 221 SER B N 1
ATOM 8409 C CA . SER B 1 221 ? 15.867 11.086 -14.961 1 20.39 221 SER B CA 1
ATOM 8410 C C . SER B 1 221 ? 16.109 9.844 -14.117 1 20.39 221 SER B C 1
ATOM 8412 O O . SER B 1 221 ? 15.18 9.07 -13.859 1 20.39 221 SER B O 1
ATOM 8414 N N . GLU B 1 222 ? 17.125 9.023 -14.391 1 21.17 222 GLU B N 1
ATOM 8415 C CA . GLU B 1 222 ? 17.25 7.758 -13.672 1 21.17 222 GLU B CA 1
ATOM 8416 C C . GLU B 1 222 ? 17.484 7.984 -12.188 1 21.17 222 GLU B C 1
ATOM 8418 O O . GLU B 1 222 ? 18.391 8.727 -11.797 1 21.17 222 GLU B O 1
ATOM 8423 N N . PRO B 1 223 ? 16.469 7.754 -11.344 1 21.77 223 PRO B N 1
ATOM 8424 C CA . PRO B 1 223 ? 16.484 7.992 -9.898 1 21.77 223 PRO B CA 1
ATOM 8425 C C . PRO B 1 223 ? 17.531 7.16 -9.172 1 21.77 223 PRO B C 1
ATOM 8427 O O . PRO B 1 223 ? 17.719 5.984 -9.484 1 21.77 223 PRO B O 1
ATOM 8430 N N . GLU B 1 224 ? 18.641 7.754 -8.789 1 22.66 224 GLU B N 1
ATOM 8431 C CA . GLU B 1 224 ? 19.797 7.223 -8.086 1 22.66 224 GLU B CA 1
ATOM 8432 C C . GLU B 1 224 ? 19.391 6.5 -6.805 1 22.66 224 GLU B C 1
ATOM 8434 O O . GLU B 1 224 ? 18.766 7.094 -5.93 1 22.66 224 GLU B O 1
ATOM 8439 N N . SER B 1 225 ? 19.062 5.199 -6.867 1 20.56 225 SER B N 1
ATOM 8440 C CA . SER B 1 225 ? 18.578 4.387 -5.758 1 20.56 225 SER B CA 1
ATOM 8441 C C . SER B 1 225 ? 19.609 4.32 -4.633 1 20.56 225 SER B C 1
ATOM 8443 O O . SER B 1 225 ? 20.797 4.133 -4.887 1 20.56 225 SER B O 1
ATOM 8445 N N . PRO B 1 226 ? 19.328 4.875 -3.463 1 20.62 226 PRO B N 1
ATOM 8446 C CA . PRO B 1 226 ? 20.141 5.121 -2.266 1 20.62 226 PRO B CA 1
ATOM 8447 C C . PRO B 1 226 ? 20.781 3.854 -1.719 1 20.62 226 PRO B C 1
ATOM 8449 O O . PRO B 1 226 ? 21.547 3.912 -0.749 1 20.62 226 PRO B O 1
ATOM 8452 N N . LEU B 1 227 ? 20.312 2.668 -2.133 1 21.52 227 LEU B N 1
ATOM 8453 C CA . LEU B 1 227 ? 20.531 1.534 -1.24 1 21.52 227 LEU B CA 1
ATOM 8454 C C . LEU B 1 227 ? 22 1.141 -1.212 1 21.52 227 LEU B C 1
ATOM 8456 O O . LEU B 1 227 ? 22.391 0.224 -0.483 1 21.52 227 LEU B O 1
ATOM 8460 N N . GLN B 1 228 ? 22.797 1.598 -2.176 1 21.28 228 GLN B N 1
ATOM 8461 C CA . GLN B 1 228 ? 24.062 0.896 -2.361 1 21.28 228 GLN B CA 1
ATOM 8462 C C . GLN B 1 228 ? 25.031 1.183 -1.211 1 21.28 228 GLN B C 1
ATOM 8464 O O . GLN B 1 228 ? 26.141 0.66 -1.183 1 21.28 228 GLN B O 1
ATOM 8469 N N . GLN B 1 229 ? 24.719 2.152 -0.463 1 20.91 229 GLN B N 1
ATOM 8470 C CA . GLN B 1 229 ? 25.875 2.631 0.281 1 20.91 229 GLN B CA 1
ATOM 8471 C C . GLN B 1 229 ? 26.281 1.646 1.377 1 20.91 229 GLN B C 1
ATOM 8473 O O . GLN B 1 229 ? 27.438 1.59 1.777 1 20.91 229 GLN B O 1
ATOM 8478 N N . GLN B 1 230 ? 25.312 0.97 1.944 1 21.11 230 GLN B N 1
ATOM 8479 C CA . GLN B 1 230 ? 25.594 0.542 3.311 1 21.11 230 GLN B CA 1
ATOM 8480 C C . GLN B 1 230 ? 26.547 -0.644 3.326 1 21.11 230 GLN B C 1
ATOM 8482 O O . GLN B 1 230 ? 27.203 -0.907 4.336 1 21.11 230 GLN B O 1
ATOM 8487 N N . GLN B 1 231 ? 26.469 -1.467 2.328 1 21.08 231 GLN B N 1
ATOM 8488 C CA . GLN B 1 231 ? 27.031 -2.785 2.598 1 21.08 231 GLN B CA 1
ATOM 8489 C C . GLN B 1 231 ? 28.547 -2.727 2.684 1 21.08 231 GLN B C 1
ATOM 8491 O O . GLN B 1 231 ? 29.203 -3.75 2.9 1 21.08 231 GLN B O 1
ATOM 8496 N N . LEU B 1 232 ? 29.109 -1.658 2.119 1 22.72 232 LEU B N 1
ATOM 8497 C CA . LEU B 1 232 ? 30.547 -1.758 1.909 1 22.72 232 LEU B CA 1
ATOM 8498 C C . LEU B 1 232 ? 31.281 -1.876 3.24 1 22.72 232 LEU B C 1
ATOM 8500 O O . LEU B 1 232 ? 32.406 -2.367 3.287 1 22.72 232 LEU B O 1
ATOM 8504 N N . LEU B 1 233 ? 30.609 -1.355 4.258 1 22.05 233 LEU B N 1
ATOM 8505 C CA . LEU B 1 233 ? 31.5 -0.993 5.355 1 22.05 233 LEU B CA 1
ATOM 8506 C C . LEU B 1 233 ? 32 -2.236 6.07 1 22.05 233 LEU B C 1
ATOM 8508 O O . LEU B 1 233 ? 33.188 -2.277 6.488 1 22.05 233 LEU B O 1
ATOM 8512 N N . GLN B 1 234 ? 31.172 -3.283 6.094 1 21.33 234 GLN B N 1
ATOM 8513 C CA . GLN B 1 234 ? 31.469 -4.16 7.219 1 21.33 234 GLN B CA 1
ATOM 8514 C C . GLN B 1 234 ? 32.719 -4.984 6.957 1 21.33 234 GLN B C 1
ATOM 8516 O O . GLN B 1 234 ? 33.344 -5.5 7.895 1 21.33 234 GLN B O 1
ATOM 8521 N N . GLN B 1 235 ? 32.875 -5.391 5.711 1 22.11 235 GLN B N 1
ATOM 8522 C CA . GLN B 1 235 ? 33.781 -6.516 5.59 1 22.11 235 GLN B CA 1
ATOM 8523 C C . GLN B 1 235 ? 35.188 -6.113 5.992 1 22.11 235 GLN B C 1
ATOM 8525 O O . GLN B 1 235 ? 36.094 -6.957 6.062 1 22.11 235 GLN B O 1
ATOM 8530 N N . GLN B 1 236 ? 35.438 -4.836 5.879 1 22.41 236 GLN B N 1
ATOM 8531 C CA . GLN B 1 236 ? 36.875 -4.566 5.895 1 22.41 236 GLN B CA 1
ATOM 8532 C C . GLN B 1 236 ? 37.5 -4.906 7.254 1 22.41 236 GLN B C 1
ATOM 8534 O O . GLN B 1 236 ? 38.688 -4.777 7.449 1 22.41 236 GLN B O 1
ATOM 8539 N N . LEU B 1 237 ? 36.594 -5.156 8.203 1 22.55 237 LEU B N 1
ATOM 8540 C CA . LEU B 1 237 ? 37.281 -4.98 9.477 1 22.55 237 LEU B CA 1
ATOM 8541 C C . LEU B 1 237 ? 38.219 -6.129 9.734 1 22.55 237 LEU B C 1
ATOM 8543 O O . LEU B 1 237 ? 39.125 -6.016 10.578 1 22.55 237 LEU B O 1
ATOM 8547 N N . GLN B 1 238 ? 37.844 -7.332 9.211 1 21.39 238 GLN B N 1
ATOM 8548 C CA . GLN B 1 238 ? 38.438 -8.359 10.047 1 21.39 238 GLN B CA 1
ATOM 8549 C C . GLN B 1 238 ? 39.969 -8.398 9.844 1 21.39 238 GLN B C 1
ATOM 8551 O O . GLN B 1 238 ? 40.719 -8.656 10.781 1 21.39 238 GLN B O 1
ATOM 8556 N N . HIS B 1 239 ? 40.312 -8.586 8.562 1 21.23 239 HIS B N 1
ATOM 8557 C CA . HIS B 1 239 ? 41.594 -9.258 8.359 1 21.23 239 HIS B CA 1
ATOM 8558 C C . HIS B 1 239 ? 42.75 -8.375 8.805 1 21.23 239 HIS B C 1
ATOM 8560 O O . HIS B 1 239 ? 43.906 -8.695 8.555 1 21.23 239 HIS B O 1
ATOM 8566 N N . ASP B 1 240 ? 42.469 -7.219 9.219 1 21.62 240 ASP B N 1
ATOM 8567 C CA . ASP B 1 240 ? 43.594 -6.281 9.258 1 21.62 240 ASP B CA 1
ATOM 8568 C C . ASP B 1 240 ? 44.625 -6.738 10.266 1 21.62 240 ASP B C 1
ATOM 8570 O O . ASP B 1 240 ? 45.469 -5.941 10.695 1 21.62 240 ASP B O 1
ATOM 8574 N N . GLN B 1 241 ? 44.438 -8.047 10.734 1 19.97 241 GLN B N 1
ATOM 8575 C CA . GLN B 1 241 ? 45.281 -8.133 11.898 1 19.97 241 GLN B CA 1
ATOM 8576 C C . GLN B 1 241 ? 46.75 -7.879 11.523 1 19.97 241 GLN B C 1
ATOM 8578 O O . GLN B 1 241 ? 47.438 -7.086 12.172 1 19.97 241 GLN B O 1
ATOM 8583 N N . GLU B 1 242 ? 47.406 -9.023 11.031 1 21.12 242 GLU B N 1
ATOM 8584 C CA . GLU B 1 242 ? 48.75 -9.383 11.445 1 21.12 242 GLU B CA 1
ATOM 8585 C C . GLU B 1 242 ? 49.812 -8.602 10.648 1 21.12 242 GLU B C 1
ATOM 8587 O O . GLU B 1 242 ? 51 -8.695 10.93 1 21.12 242 GLU B O 1
ATOM 8592 N N . LEU B 1 243 ? 49.469 -8.164 9.414 1 19.64 243 LEU B N 1
ATOM 8593 C CA . LEU B 1 243 ? 50.625 -7.926 8.578 1 19.64 243 LEU B CA 1
ATOM 8594 C C . LEU B 1 243 ? 51.531 -6.883 9.211 1 19.64 243 LEU B C 1
ATOM 8596 O O . LEU B 1 243 ? 51.156 -5.723 9.375 1 19.64 243 LEU B O 1
ATOM 8600 N N . ILE B 1 244 ? 52.406 -7.395 10.148 1 19.67 244 ILE B N 1
ATOM 8601 C CA . ILE B 1 244 ? 53.469 -6.684 10.859 1 19.67 244 ILE B CA 1
ATOM 8602 C C . ILE B 1 244 ? 54.375 -5.957 9.852 1 19.67 244 ILE B C 1
ATOM 8604 O O . ILE B 1 244 ? 55.125 -6.594 9.109 1 19.67 244 ILE B O 1
ATOM 8608 N N . LEU B 1 245 ? 53.688 -5.141 8.93 1 18.98 245 LEU B N 1
ATOM 8609 C CA . LEU B 1 245 ? 54.375 -4.438 7.855 1 18.98 245 LEU B CA 1
ATOM 8610 C C . LEU B 1 245 ? 55.656 -3.775 8.375 1 18.98 245 LEU B C 1
ATOM 8612 O O . LEU B 1 245 ? 55.625 -3.094 9.406 1 18.98 245 LEU B O 1
ATOM 8616 N N . GLN B 1 246 ? 56.75 -4.43 8.148 1 20.73 246 GLN B N 1
ATOM 8617 C CA . GLN B 1 246 ? 58.125 -4.035 8.461 1 20.73 246 GLN B CA 1
ATOM 8618 C C . GLN B 1 246 ? 58.375 -2.574 8.102 1 20.73 246 GLN B C 1
ATOM 8620 O O . GLN B 1 246 ? 57.812 -2.061 7.141 1 20.73 246 GLN B O 1
ATOM 8625 N N . PRO B 1 247 ? 59 -1.8 9.062 1 20.91 247 PRO B N 1
ATOM 8626 C CA . PRO B 1 247 ? 59.125 -0.341 9.062 1 20.91 247 PRO B CA 1
ATOM 8627 C C . PRO B 1 247 ? 59.875 0.193 7.848 1 20.91 247 PRO B C 1
ATOM 8629 O O . PRO B 1 247 ? 61.031 -0.165 7.633 1 20.91 247 PRO B O 1
ATOM 8632 N N . PRO B 1 248 ? 59.281 -0.01 6.617 1 20.62 248 PRO B N 1
ATOM 8633 C CA . PRO B 1 248 ? 60.188 0.307 5.512 1 20.62 248 PRO B CA 1
ATOM 8634 C C . PRO B 1 248 ? 60.938 1.607 5.73 1 20.62 248 PRO B C 1
ATOM 8636 O O . PRO B 1 248 ? 60.5 2.473 6.488 1 20.62 248 PRO B O 1
ATOM 8639 N N . GLN B 1 249 ? 62.188 1.599 5.277 1 20.86 249 GLN B N 1
ATOM 8640 C CA . GLN B 1 249 ? 63.312 2.496 5.379 1 20.86 249 GLN B CA 1
ATOM 8641 C C . GLN B 1 249 ? 62.969 3.908 4.926 1 20.86 249 GLN B C 1
ATOM 8643 O O . GLN B 1 249 ? 62.094 4.086 4.059 1 20.86 249 GLN B O 1
ATOM 8648 N N . GLN B 1 250 ? 63.5 4.941 5.59 1 20.12 250 GLN B N 1
ATOM 8649 C CA . GLN B 1 250 ? 63.281 6.375 5.785 1 20.12 250 GLN B CA 1
ATOM 8650 C C . GLN B 1 250 ? 63.594 7.152 4.508 1 20.12 250 GLN B C 1
ATOM 8652 O O . GLN B 1 250 ? 64.688 7.691 4.348 1 20.12 250 GLN B O 1
ATOM 8657 N N . GLN B 1 251 ? 63.5 6.516 3.322 1 20.7 251 GLN B N 1
ATOM 8658 C CA . GLN B 1 251 ? 64.188 7.336 2.334 1 20.7 251 GLN B CA 1
ATOM 8659 C C . GLN B 1 251 ? 63.719 8.781 2.381 1 20.7 251 GLN B C 1
ATOM 8661 O O . GLN B 1 251 ? 62.531 9.039 2.596 1 20.7 251 GLN B O 1
ATOM 8666 N N . GLN B 1 252 ? 64.75 9.734 2.246 1 19.94 252 GLN B N 1
ATOM 8667 C CA . GLN B 1 252 ? 64.812 11.172 2.441 1 19.94 252 GLN B CA 1
ATOM 8668 C C . GLN B 1 252 ? 63.938 11.922 1.453 1 19.94 252 GLN B C 1
ATOM 8670 O O . GLN B 1 252 ? 64.25 11.945 0.252 1 19.94 252 GLN B O 1
ATOM 8675 N N . LEU B 1 253 ? 62.719 11.547 1.262 1 18.73 253 LEU B N 1
ATOM 8676 C CA . LEU B 1 253 ? 61.969 12.328 0.273 1 18.73 253 LEU B CA 1
ATOM 8677 C C . LEU B 1 253 ? 62.25 13.82 0.463 1 18.73 253 LEU B C 1
ATOM 8679 O O . LEU B 1 253 ? 62.062 14.352 1.564 1 18.73 253 LEU B O 1
ATOM 8683 N N . LYS B 1 254 ? 63.188 14.367 -0.388 1 22 254 LYS B N 1
ATOM 8684 C CA . LYS B 1 254 ? 63.625 15.75 -0.519 1 22 254 LYS B CA 1
ATOM 8685 C C . LYS B 1 254 ? 62.438 16.703 -0.379 1 22 254 LYS B C 1
ATOM 8687 O O . LYS B 1 254 ? 61.375 16.5 -0.98 1 22 254 LYS B O 1
ATOM 8692 N N . ASP B 1 255 ? 62.438 17.406 0.698 1 20.08 255 ASP B N 1
ATOM 8693 C CA . ASP B 1 255 ? 61.531 18.422 1.24 1 20.08 255 ASP B CA 1
ATOM 8694 C C . ASP B 1 255 ? 61.188 19.469 0.184 1 20.08 255 ASP B C 1
ATOM 8696 O O . ASP B 1 255 ? 62.062 20.188 -0.301 1 20.08 255 ASP B O 1
ATOM 8700 N N . ILE B 1 256 ? 60.719 19 -1.069 1 20.77 256 ILE B N 1
ATOM 8701 C CA . ILE B 1 256 ? 60.375 20.109 -1.954 1 20.77 256 ILE B CA 1
ATOM 8702 C C . ILE B 1 256 ? 59.844 21.266 -1.134 1 20.77 256 ILE B C 1
ATOM 8704 O O . ILE B 1 256 ? 58.844 21.109 -0.418 1 20.77 256 ILE B O 1
ATOM 8708 N N . ASN B 1 257 ? 60.719 22.234 -0.924 1 21.03 257 ASN B N 1
ATOM 8709 C CA . ASN B 1 257 ? 60.625 23.516 -0.237 1 21.03 257 ASN B CA 1
ATOM 8710 C C . ASN B 1 257 ? 59.406 24.312 -0.685 1 21.03 257 ASN B C 1
ATOM 8712 O O . ASN B 1 257 ? 59.469 25.016 -1.698 1 21.03 257 ASN B O 1
ATOM 8716 N N . ILE B 1 258 ? 58.312 23.641 -0.987 1 19.92 258 ILE B N 1
ATOM 8717 C CA . ILE B 1 258 ? 57.281 24.562 -1.387 1 19.92 258 ILE B CA 1
ATOM 8718 C C . ILE B 1 258 ? 57.25 25.75 -0.427 1 19.92 258 ILE B C 1
ATOM 8720 O O . ILE B 1 258 ? 57.188 25.578 0.791 1 19.92 258 ILE B O 1
ATOM 8724 N N . ASN B 1 259 ? 57.781 26.844 -0.909 1 18.7 259 ASN B N 1
ATOM 8725 C CA . ASN B 1 259 ? 57.844 28.141 -0.243 1 18.7 259 ASN B CA 1
ATOM 8726 C C . ASN B 1 259 ? 56.562 28.406 0.569 1 18.7 259 ASN B C 1
ATOM 8728 O O . ASN B 1 259 ? 55.469 28.469 0.014 1 18.7 259 ASN B O 1
ATOM 8732 N N . LYS B 1 260 ? 56.625 27.875 1.734 1 22.69 260 LYS B N 1
ATOM 8733 C CA . LYS B 1 260 ? 55.625 28.062 2.805 1 22.69 260 LYS B CA 1
ATOM 8734 C C . LYS B 1 260 ? 55.344 29.531 3.047 1 22.69 260 LYS B C 1
ATOM 8736 O O . LYS B 1 260 ? 54.719 29.891 4.047 1 22.69 260 LYS B O 1
ATOM 8741 N N . ASP B 1 261 ? 56.188 30.391 2.316 1 20.28 261 ASP B N 1
ATOM 8742 C CA . ASP B 1 261 ? 56.219 31.734 2.871 1 20.28 261 ASP B CA 1
ATOM 8743 C C . ASP B 1 261 ? 54.812 32.25 3.139 1 20.28 261 ASP B C 1
ATOM 8745 O O . ASP B 1 261 ? 54.531 32.75 4.234 1 20.28 261 ASP B O 1
ATOM 8749 N N . GLU B 1 262 ? 54.281 33 2.078 1 20.62 262 GLU B N 1
ATOM 8750 C CA . GLU B 1 262 ? 53.656 34.281 2.287 1 20.62 262 GLU B CA 1
ATOM 8751 C C . GLU B 1 262 ? 52.281 34.125 2.967 1 20.62 262 GLU B C 1
ATOM 8753 O O . GLU B 1 262 ? 51.719 35.094 3.463 1 20.62 262 GLU B O 1
ATOM 8758 N N . ILE B 1 263 ? 51.562 33.062 2.566 1 20.86 263 ILE B N 1
ATOM 8759 C CA . ILE B 1 263 ? 50.219 33.5 3.004 1 20.86 263 ILE B CA 1
ATOM 8760 C C . ILE B 1 263 ? 50.156 33.469 4.527 1 20.86 263 ILE B C 1
ATOM 8762 O O . ILE B 1 263 ? 50.031 32.375 5.133 1 20.86 263 ILE B O 1
ATOM 8766 N N . GLY B 1 264 ? 51.156 34 5.188 1 20.55 264 GLY B N 1
ATOM 8767 C CA . GLY B 1 264 ? 51.25 34.281 6.613 1 20.55 264 GLY B CA 1
ATOM 8768 C C . GLY B 1 264 ? 49.969 34.812 7.203 1 20.55 264 GLY B C 1
ATOM 8769 O O . GLY B 1 264 ? 49.594 35.969 6.965 1 20.55 264 GLY B O 1
ATOM 8770 N N . ILE B 1 265 ? 48.906 34.125 7.156 1 22.23 265 ILE B N 1
ATOM 8771 C CA . ILE B 1 265 ? 47.781 34.719 7.898 1 22.23 265 ILE B CA 1
ATOM 8772 C C . ILE B 1 265 ? 48.281 35.125 9.289 1 22.23 265 ILE B C 1
ATOM 8774 O O . ILE B 1 265 ? 48.719 34.281 10.078 1 22.23 265 ILE B O 1
ATOM 8778 N N . GLU B 1 266 ? 48.906 36.312 9.438 1 21.47 266 GLU B N 1
ATOM 8779 C CA . GLU B 1 266 ? 49.344 36.938 10.68 1 21.47 266 GLU B CA 1
ATOM 8780 C C . GLU B 1 266 ? 48.375 36.656 11.82 1 21.47 266 GLU B C 1
ATOM 8782 O O . GLU B 1 266 ? 47.188 36.969 11.711 1 21.47 266 GLU B O 1
ATOM 8787 N N . ILE B 1 267 ? 48.594 35.719 12.562 1 23.44 267 ILE B N 1
ATOM 8788 C CA . ILE B 1 267 ? 48.031 35.5 13.891 1 23.44 267 ILE B CA 1
ATOM 8789 C C . ILE B 1 267 ? 48.375 36.688 14.797 1 23.44 267 ILE B C 1
ATOM 8791 O O . ILE B 1 267 ? 49.438 36.688 15.438 1 23.44 267 ILE B O 1
ATOM 8795 N N . GLY B 1 268 ? 48.656 37.938 14.25 1 23.03 268 GLY B N 1
ATOM 8796 C CA . GLY B 1 268 ? 49.188 39.031 15.047 1 23.03 268 GLY B CA 1
ATOM 8797 C C . GLY B 1 268 ? 48.531 39.125 16.422 1 23.03 268 GLY B C 1
ATOM 8798 O O . GLY B 1 268 ? 47.562 38.438 16.703 1 23.03 268 GLY B O 1
ATOM 8799 N N . SER B 1 269 ? 49.062 40.156 17.281 1 23.53 269 SER B N 1
ATOM 8800 C CA . SER B 1 269 ? 48.906 40.688 18.625 1 23.53 269 SER B CA 1
ATOM 8801 C C . SER B 1 269 ? 47.406 40.844 18.969 1 23.53 269 SER B C 1
ATOM 8803 O O . SER B 1 269 ? 46.594 41.125 18.078 1 23.53 269 SER B O 1
ATOM 8805 N N . GLU B 1 270 ? 47.031 40.312 20.047 1 25.14 270 GLU B N 1
ATOM 8806 C CA . GLU B 1 270 ? 45.719 40.312 20.719 1 25.14 270 GLU B CA 1
ATOM 8807 C C . GLU B 1 270 ? 45.062 41.688 20.656 1 25.14 270 GLU B C 1
ATOM 8809 O O . GLU B 1 270 ? 43.875 41.812 20.938 1 25.14 270 GLU B O 1
ATOM 8814 N N . ARG B 1 271 ? 45.906 42.75 20.828 1 27.03 271 ARG B N 1
ATOM 8815 C CA . ARG B 1 271 ? 45.375 44.062 21.062 1 27.03 271 ARG B CA 1
ATOM 8816 C C . ARG B 1 271 ? 44.469 44.531 19.891 1 27.03 271 ARG B C 1
ATOM 8818 O O . ARG B 1 271 ? 43.438 45.125 20.109 1 27.03 271 ARG B O 1
ATOM 8825 N N . GLY B 1 272 ? 45.156 44.844 18.844 1 26.88 272 GLY B N 1
ATOM 8826 C CA . GLY B 1 272 ? 44.594 45.844 17.938 1 26.88 272 GLY B CA 1
ATOM 8827 C C . GLY B 1 272 ? 43.344 45.375 17.25 1 26.88 272 GLY B C 1
ATOM 8828 O O . GLY B 1 272 ? 42.375 46.156 17.094 1 26.88 272 GLY B O 1
ATOM 8829 N N . ILE B 1 273 ? 43.531 44.344 16.344 1 25.78 273 ILE B N 1
ATOM 8830 C CA . ILE B 1 273 ? 42.281 44.375 15.586 1 25.78 273 ILE B CA 1
ATOM 8831 C C . ILE B 1 273 ? 41.125 43.875 16.453 1 25.78 273 ILE B C 1
ATOM 8833 O O . ILE B 1 273 ? 41.062 42.719 16.797 1 25.78 273 ILE B O 1
ATOM 8837 N N . GLU B 1 274 ? 40.812 44.344 17.656 1 26.36 274 GLU B N 1
ATOM 8838 C CA . GLU B 1 274 ? 39.438 44.438 18.047 1 26.36 274 GLU B CA 1
ATOM 8839 C C . GLU B 1 274 ? 38.5 44.406 16.828 1 26.36 274 GLU B C 1
ATOM 8841 O O . GLU B 1 274 ? 38.094 45.438 16.328 1 26.36 274 GLU B O 1
ATOM 8846 N N . GLN B 1 275 ? 38.969 43.906 15.789 1 27.53 275 GLN B N 1
ATOM 8847 C CA . GLN B 1 275 ? 37.969 43.812 14.727 1 27.53 275 GLN B CA 1
ATOM 8848 C C . GLN B 1 275 ? 36.688 43.188 15.242 1 27.53 275 GLN B C 1
ATOM 8850 O O . GLN B 1 275 ? 36.688 42.094 15.781 1 27.53 275 GLN B O 1
ATOM 8855 N N . LYS B 1 276 ? 35.844 44 15.758 1 29.72 276 LYS B N 1
ATOM 8856 C CA . LYS B 1 276 ? 34.406 43.719 15.828 1 29.72 276 LYS B CA 1
ATOM 8857 C C . LYS B 1 276 ? 34.031 42.625 14.828 1 29.72 276 LYS B C 1
ATOM 8859 O O . LYS B 1 276 ? 34.062 42.844 13.617 1 29.72 276 LYS B O 1
ATOM 8864 N N . VAL B 1 277 ? 34.562 41.5 14.883 1 32.09 277 VAL B N 1
ATOM 8865 C CA . VAL B 1 277 ? 33.812 40.438 14.242 1 32.09 277 VAL B CA 1
ATOM 8866 C C . VAL B 1 277 ? 32.344 40.875 14.086 1 32.09 277 VAL B C 1
ATOM 8868 O O . VAL B 1 277 ? 31.562 40.812 15.039 1 32.09 277 VAL B O 1
ATOM 8871 N N . ILE B 1 278 ? 32.125 42.094 13.789 1 31.95 278 ILE B N 1
ATOM 8872 C CA . ILE B 1 278 ? 30.797 42.438 13.312 1 31.95 278 ILE B CA 1
ATOM 8873 C C . ILE B 1 278 ? 30.219 41.25 12.531 1 31.95 278 ILE B C 1
ATOM 8875 O O . ILE B 1 278 ? 30.734 40.906 11.469 1 31.95 278 ILE B O 1
ATOM 8879 N N . GLN B 1 279 ? 29.922 40.156 13.094 1 36.59 279 GLN B N 1
ATOM 8880 C CA . GLN B 1 279 ? 28.984 39.25 12.445 1 36.59 279 GLN B CA 1
ATOM 8881 C C . GLN B 1 279 ? 28.156 39.938 11.391 1 36.59 279 GLN B C 1
ATOM 8883 O O . GLN B 1 279 ? 27.281 40.75 11.727 1 36.59 279 GLN B O 1
ATOM 8888 N N . ALA B 1 280 ? 28.797 40.406 10.453 1 41.53 280 ALA B N 1
ATOM 8889 C CA . ALA B 1 280 ? 28.047 41 9.344 1 41.53 280 ALA B CA 1
ATOM 8890 C C . ALA B 1 280 ? 26.625 40.438 9.273 1 41.53 280 ALA B C 1
ATOM 8892 O O . ALA B 1 280 ? 26.453 39.219 9.148 1 41.53 280 ALA B O 1
ATOM 8893 N N . LYS B 1 281 ? 25.797 41.062 10 1 55.41 281 LYS B N 1
ATOM 8894 C CA . LYS B 1 281 ? 24.391 40.719 9.945 1 55.41 281 LYS B CA 1
ATOM 8895 C C . LYS B 1 281 ? 23.969 40.344 8.531 1 55.41 281 LYS B C 1
ATOM 8897 O O . LYS B 1 281 ? 24.203 41.094 7.582 1 55.41 281 LYS B O 1
ATOM 8902 N N . ARG B 1 282 ? 23.859 39.031 8.203 1 64.38 282 ARG B N 1
ATOM 8903 C CA . ARG B 1 282 ? 23.344 38.531 6.938 1 64.38 282 ARG B CA 1
ATOM 8904 C C . ARG B 1 282 ? 22.203 39.438 6.422 1 64.38 282 ARG B C 1
ATOM 8906 O O . ARG B 1 282 ? 21.453 39.969 7.207 1 64.38 282 ARG B O 1
ATOM 8913 N N . ASP B 1 283 ? 22.391 39.781 5.133 1 79.44 283 ASP B N 1
ATOM 8914 C CA . ASP B 1 283 ? 21.297 40.5 4.469 1 79.44 283 ASP B CA 1
ATOM 8915 C C . ASP B 1 283 ? 19.953 39.812 4.738 1 79.44 283 ASP B C 1
ATOM 8917 O O . ASP B 1 283 ? 19.797 38.625 4.484 1 79.44 283 ASP B O 1
ATOM 8921 N N . PRO B 1 284 ? 19.188 40.531 5.43 1 82.88 284 PRO B N 1
ATOM 8922 C CA . PRO B 1 284 ? 17.891 39.906 5.738 1 82.88 284 PRO B CA 1
ATOM 8923 C C . PRO B 1 284 ? 17.203 39.344 4.508 1 82.88 284 PRO B C 1
ATOM 8925 O O . PRO B 1 284 ? 16.438 38.375 4.625 1 82.88 284 PRO B O 1
ATOM 8928 N N . ASP B 1 285 ? 17.453 39.812 3.367 1 86.19 285 ASP B N 1
ATOM 8929 C CA . ASP B 1 285 ? 16.797 39.344 2.156 1 86.19 285 ASP B CA 1
ATOM 8930 C C . ASP B 1 285 ? 17.328 37.969 1.725 1 86.19 285 ASP B C 1
ATOM 8932 O O . ASP B 1 285 ? 16.719 37.312 0.899 1 86.19 285 ASP B O 1
ATOM 8936 N N . SER B 1 286 ? 18.453 37.594 2.311 1 88.88 286 SER B N 1
ATOM 8937 C CA . SER B 1 286 ? 19.016 36.312 1.985 1 88.88 286 SER B CA 1
ATOM 8938 C C . SER B 1 286 ? 18.188 35.156 2.566 1 88.88 286 SER B C 1
ATOM 8940 O O . SER B 1 286 ? 18.297 34.031 2.135 1 88.88 286 SER B O 1
ATOM 8942 N N . TYR B 1 287 ? 17.359 35.531 3.518 1 92.94 287 TYR B N 1
ATOM 8943 C CA . TYR B 1 287 ? 16.516 34.531 4.145 1 92.94 287 TYR B CA 1
ATOM 8944 C C . TYR B 1 287 ? 15.219 34.375 3.371 1 92.94 287 TYR B C 1
ATOM 8946 O O . TYR B 1 287 ? 14.414 33.469 3.688 1 92.94 287 TYR B O 1
ATOM 8954 N N . ARG B 1 288 ? 15.062 35.125 2.34 1 94.75 288 ARG B N 1
ATOM 8955 C CA . ARG B 1 288 ? 13.797 35.094 1.601 1 94.75 288 ARG B CA 1
ATOM 8956 C C . ARG B 1 288 ? 13.906 34.219 0.364 1 94.75 288 ARG B C 1
ATOM 8958 O O . ARG B 1 288 ? 14.945 34.188 -0.303 1 94.75 288 ARG B O 1
ATOM 8965 N N . PHE B 1 289 ? 12.859 33.469 0.181 1 95 289 PHE B N 1
ATOM 8966 C CA . PHE B 1 289 ? 12.75 32.562 -0.979 1 95 289 PHE B CA 1
ATOM 8967 C C . PHE B 1 289 ? 11.445 32.812 -1.718 1 95 289 PHE B C 1
ATOM 8969 O O . PHE B 1 289 ? 10.391 32.969 -1.094 1 95 289 PHE B O 1
ATOM 8976 N N . VAL B 1 290 ? 11.531 32.969 -3.051 1 95.38 290 VAL B N 1
ATOM 8977 C CA . VAL B 1 290 ? 10.32 33.188 -3.832 1 95.38 290 VAL B CA 1
ATOM 8978 C C . VAL B 1 290 ? 10.266 32.188 -4.992 1 95.38 290 VAL B C 1
ATOM 8980 O O . VAL B 1 290 ? 11.297 31.906 -5.613 1 95.38 290 VAL B O 1
ATOM 8983 N N . SER B 1 291 ? 9.242 31.531 -5.191 1 96.12 291 SER B N 1
ATOM 8984 C CA . SER B 1 291 ? 8.914 30.641 -6.301 1 96.12 291 SER B CA 1
ATOM 8985 C C . SER B 1 291 ? 7.41 30.578 -6.527 1 96.12 291 SER B C 1
ATOM 8987 O O . SER B 1 291 ? 6.637 31.188 -5.785 1 96.12 291 SER B O 1
ATOM 8989 N N . PHE B 1 292 ? 7.012 29.875 -7.543 1 97.19 292 PHE B N 1
ATOM 8990 C CA . PHE B 1 292 ? 5.578 29.703 -7.742 1 97.19 292 PHE B CA 1
ATOM 8991 C C . PHE B 1 292 ? 4.984 28.797 -6.672 1 97.19 292 PHE B C 1
ATOM 8993 O O . PHE B 1 292 ? 3.764 28.75 -6.496 1 97.19 292 PHE B O 1
ATOM 9000 N N . GLY B 1 293 ? 5.887 28.078 -5.957 1 97.31 293 GLY B N 1
ATOM 9001 C CA . GLY B 1 293 ? 5.418 27.328 -4.797 1 97.31 293 GLY B CA 1
ATOM 9002 C C . GLY B 1 293 ? 4.902 28.234 -3.686 1 97.31 293 GLY B C 1
ATOM 9003 O O . GLY B 1 293 ? 3.834 27.984 -3.125 1 97.31 293 GLY B O 1
ATOM 9004 N N . THR B 1 294 ? 5.648 29.266 -3.375 1 97.75 294 THR B N 1
ATOM 9005 C CA . THR B 1 294 ? 5.211 30.219 -2.357 1 97.75 294 THR B CA 1
ATOM 9006 C C . THR B 1 294 ? 3.965 30.969 -2.816 1 97.75 294 THR B C 1
ATOM 9008 O O . THR B 1 294 ? 3.078 31.25 -2.01 1 97.75 294 THR B O 1
ATOM 9011 N N . CYS B 1 295 ? 3.896 31.219 -4.113 1 97.5 295 CYS B N 1
ATOM 9012 C CA . CYS B 1 295 ? 2.711 31.859 -4.664 1 97.5 295 CYS B CA 1
ATOM 9013 C C . CYS B 1 295 ? 1.479 30.984 -4.496 1 97.5 295 CYS B C 1
ATOM 9015 O O . CYS B 1 295 ? 0.401 31.469 -4.156 1 97.5 295 CYS B O 1
ATOM 9017 N N . ALA B 1 296 ? 1.703 29.75 -4.754 1 98.31 296 ALA B N 1
ATOM 9018 C CA . ALA B 1 296 ? 0.595 28.797 -4.664 1 98.31 296 ALA B CA 1
ATOM 9019 C C . ALA B 1 296 ? 0.053 28.719 -3.24 1 98.31 296 ALA B C 1
ATOM 9021 O O . ALA B 1 296 ? -1.156 28.594 -3.035 1 98.31 296 ALA B O 1
ATOM 9022 N N . ILE B 1 297 ? 0.891 28.797 -2.264 1 98.31 297 ILE B N 1
ATOM 9023 C CA . ILE B 1 297 ? 0.471 28.703 -0.868 1 98.31 297 ILE B CA 1
ATOM 9024 C C . ILE B 1 297 ? -0.366 29.938 -0.507 1 98.31 297 ILE B C 1
ATOM 9026 O O . ILE B 1 297 ? -1.456 29.797 0.056 1 98.31 297 ILE B O 1
ATOM 9030 N N . ILE B 1 298 ? 0.107 31.109 -0.858 1 97.69 298 ILE B N 1
ATOM 9031 C CA . ILE B 1 298 ? -0.626 32.344 -0.569 1 97.69 298 ILE B CA 1
ATOM 9032 C C . ILE B 1 298 ? -1.954 32.344 -1.324 1 97.69 298 ILE B C 1
ATOM 9034 O O . ILE B 1 298 ? -2.988 32.719 -0.773 1 97.69 298 ILE B O 1
ATOM 9038 N N . LEU B 1 299 ? -1.853 31.875 -2.547 1 97.81 299 LEU B N 1
ATOM 9039 C CA . LEU B 1 299 ? -3.055 31.812 -3.371 1 97.81 299 LEU B CA 1
ATOM 9040 C C . LEU B 1 299 ? -4.102 30.906 -2.74 1 97.81 299 LEU B C 1
ATOM 9042 O O . LEU B 1 299 ? -5.273 31.266 -2.648 1 97.81 299 LEU B O 1
ATOM 9046 N N . GLN B 1 300 ? -3.719 29.734 -2.346 1 98.25 300 GLN B N 1
ATOM 9047 C CA . GLN B 1 300 ? -4.652 28.766 -1.774 1 98.25 300 GLN B CA 1
ATOM 9048 C C . GLN B 1 300 ? -5.254 29.281 -0.472 1 98.25 300 GLN B C 1
ATOM 9050 O O . GLN B 1 300 ? -6.438 29.078 -0.202 1 98.25 300 GLN B O 1
ATOM 9055 N N . ILE B 1 301 ? -4.406 29.906 0.356 1 98.12 301 ILE B N 1
ATOM 9056 C CA . ILE B 1 301 ? -4.918 30.516 1.571 1 98.12 301 ILE B CA 1
ATOM 9057 C C . ILE B 1 301 ? -5.984 31.562 1.213 1 98.12 301 ILE B C 1
ATOM 9059 O O . ILE B 1 301 ? -7.078 31.547 1.783 1 98.12 301 ILE B O 1
ATOM 9063 N N . GLY B 1 302 ? -5.684 32.375 0.264 1 97.56 302 GLY B N 1
ATOM 9064 C CA . GLY B 1 302 ? -6.617 33.375 -0.17 1 97.56 302 GLY B CA 1
ATOM 9065 C C . GLY B 1 302 ? -7.891 32.812 -0.766 1 97.56 302 GLY B C 1
ATOM 9066 O O . GLY B 1 302 ? -8.984 33.312 -0.501 1 97.56 302 GLY B O 1
ATOM 9067 N N . LEU B 1 303 ? -7.758 31.781 -1.558 1 97.44 303 LEU B N 1
ATOM 9068 C CA . LEU B 1 303 ? -8.914 31.172 -2.207 1 97.44 303 LEU B CA 1
ATOM 9069 C C . LEU B 1 303 ? -9.875 30.594 -1.176 1 97.44 303 LEU B C 1
ATOM 9071 O O . LEU B 1 303 ? -11.094 30.672 -1.341 1 97.44 303 LEU B O 1
ATOM 9075 N N . MET B 1 304 ? -9.367 29.969 -0.178 1 97.5 304 MET B N 1
ATOM 9076 C CA . MET B 1 304 ? -10.234 29.422 0.858 1 97.5 304 MET B CA 1
ATOM 9077 C C . MET B 1 304 ? -11.094 30.531 1.479 1 97.5 304 MET B C 1
ATOM 9079 O O . MET B 1 304 ? -12.312 30.375 1.616 1 97.5 304 MET B O 1
ATOM 9083 N N . TYR B 1 305 ? -10.445 31.688 1.798 1 97.44 305 TYR B N 1
ATOM 9084 C CA . TYR B 1 305 ? -11.156 32.75 2.475 1 97.44 305 TYR B CA 1
ATOM 9085 C C . TYR B 1 305 ? -12.07 33.5 1.503 1 97.44 305 TYR B C 1
ATOM 9087 O O . TYR B 1 305 ? -13.266 33.688 1.771 1 97.44 305 TYR B O 1
ATOM 9095 N N . CYS B 1 306 ? -11.625 33.844 0.363 1 96.38 306 CYS B N 1
ATOM 9096 C CA . CYS B 1 306 ? -12.414 34.625 -0.583 1 96.38 306 CYS B CA 1
ATOM 9097 C C . CYS B 1 306 ? -13.609 33.844 -1.092 1 96.38 306 CYS B C 1
ATOM 9099 O O . CYS B 1 306 ? -14.719 34.375 -1.179 1 96.38 306 CYS B O 1
ATOM 9101 N N . THR B 1 307 ? -13.391 32.594 -1.43 1 96.31 307 THR B N 1
ATOM 9102 C CA . THR B 1 307 ? -14.492 31.781 -1.916 1 96.31 307 THR B CA 1
ATOM 9103 C C . THR B 1 307 ? -15.516 31.531 -0.81 1 96.31 307 THR B C 1
ATOM 9105 O O . THR B 1 307 ? -16.719 31.453 -1.074 1 96.31 307 THR B O 1
ATOM 9108 N N . SER B 1 308 ? -15.039 31.344 0.411 1 96.38 308 SER B N 1
ATOM 9109 C CA . SER B 1 308 ? -15.953 31.219 1.54 1 96.38 308 SER B CA 1
ATOM 9110 C C . SER B 1 308 ? -16.859 32.438 1.649 1 96.38 308 SER B C 1
ATOM 9112 O O . SER B 1 308 ? -18.062 32.312 1.903 1 96.38 308 SER B O 1
ATOM 9114 N N . TYR B 1 309 ? -16.297 33.656 1.495 1 96.12 309 TYR B N 1
ATOM 9115 C CA . TYR B 1 309 ? -17.062 34.875 1.538 1 96.12 309 TYR B CA 1
ATOM 9116 C C . TYR B 1 309 ? -18.141 34.875 0.459 1 96.12 309 TYR B C 1
ATOM 9118 O O . TYR B 1 309 ? -19.297 35.219 0.728 1 96.12 309 TYR B O 1
ATOM 9126 N N . PHE B 1 310 ? -17.812 34.5 -0.72 1 95.19 310 PHE B N 1
ATOM 9127 C CA . PHE B 1 310 ? -18.734 34.594 -1.842 1 95.19 310 PHE B CA 1
ATOM 9128 C C . PHE B 1 310 ? -19.828 33.531 -1.723 1 95.19 310 PHE B C 1
ATOM 9130 O O . PHE B 1 310 ? -20.906 33.656 -2.312 1 95.19 310 PHE B O 1
ATOM 9137 N N . HIS B 1 311 ? -19.609 32.469 -0.981 1 95.56 311 HIS B N 1
ATOM 9138 C CA . HIS B 1 311 ? -20.641 31.484 -0.714 1 95.56 311 HIS B CA 1
ATOM 9139 C C . HIS B 1 311 ? -21.672 32 0.285 1 95.56 311 HIS B C 1
ATOM 9141 O O . HIS B 1 311 ? -22.781 31.469 0.377 1 95.56 311 HIS B O 1
ATOM 9147 N N . LYS B 1 312 ? -21.297 33.062 1.081 1 95.31 312 LYS B N 1
ATOM 9148 C CA . LYS B 1 312 ? -22.156 33.594 2.141 1 95.31 312 LYS B CA 1
ATOM 9149 C C . LYS B 1 312 ? -23.172 34.594 1.584 1 95.31 312 LYS B C 1
ATOM 9151 O O . LYS B 1 312 ? -23.156 35.781 1.938 1 95.31 312 LYS B O 1
ATOM 9156 N N . SER B 1 313 ? -24.109 34.031 0.922 1 93.19 313 SER B N 1
ATOM 9157 C CA . SER B 1 313 ? -25.109 34.844 0.234 1 93.19 313 SER B CA 1
ATOM 9158 C C . SER B 1 313 ? -26.375 34.969 1.072 1 93.19 313 SER B C 1
ATOM 9160 O O . SER B 1 313 ? -27.25 35.781 0.748 1 93.19 313 SER B O 1
ATOM 9162 N N . GLY B 1 314 ? -26.406 34.281 2.203 1 94.44 314 GLY B N 1
ATOM 9163 C CA . GLY B 1 314 ? -27.594 34.312 3.043 1 94.44 314 GLY B CA 1
ATOM 9164 C C . GLY B 1 314 ? -27.812 35.625 3.732 1 94.44 314 GLY B C 1
ATOM 9165 O O . GLY B 1 314 ? -26.844 36.344 4.012 1 94.44 314 GLY B O 1
ATOM 9166 N N . ALA B 1 315 ? -29 35.875 4.082 1 94.81 315 ALA B N 1
ATOM 9167 C CA . ALA B 1 315 ? -29.391 37.156 4.699 1 94.81 315 ALA B CA 1
ATOM 9168 C C . ALA B 1 315 ? -28.719 37.312 6.066 1 94.81 315 ALA B C 1
ATOM 9170 O O . ALA B 1 315 ? -28.406 38.438 6.477 1 94.81 315 ALA B O 1
ATOM 9171 N N . GLU B 1 316 ? -28.469 36.219 6.691 1 94.06 316 GLU B N 1
ATOM 9172 C CA . GLU B 1 316 ? -27.906 36.25 8.031 1 94.06 316 GLU B CA 1
ATOM 9173 C C . GLU B 1 316 ? -26.5 36.875 8.031 1 94.06 316 GLU B C 1
ATOM 9175 O O . GLU B 1 316 ? -26.078 37.469 9.016 1 94.06 316 GLU B O 1
ATOM 9180 N N . TRP B 1 317 ? -25.844 36.719 6.996 1 94.5 317 TRP B N 1
ATOM 9181 C CA . TRP B 1 317 ? -24.5 37.281 6.902 1 94.5 317 TRP B CA 1
ATOM 9182 C C . TRP B 1 317 ? -24.547 38.781 6.594 1 94.5 317 TRP B C 1
ATOM 9184 O O . TRP B 1 317 ? -23.625 39.531 6.938 1 94.5 317 TRP B O 1
ATOM 9194 N N . HIS B 1 318 ? -25.609 39.281 6.02 1 92.94 318 HIS B N 1
ATOM 9195 C CA . HIS B 1 318 ? -25.766 40.688 5.688 1 92.94 318 HIS B CA 1
ATOM 9196 C C . HIS B 1 318 ? -26.391 41.469 6.844 1 92.94 318 HIS B C 1
ATOM 9198 O O . HIS B 1 318 ? -26.016 42.594 7.102 1 92.94 318 HIS B O 1
ATOM 9204 N N . ASN B 1 319 ? -27.281 40.75 7.523 1 93.25 319 ASN B N 1
ATOM 9205 C CA . ASN B 1 319 ? -27.984 41.438 8.617 1 93.25 319 ASN B CA 1
ATOM 9206 C C . ASN B 1 319 ? -27.234 41.281 9.938 1 93.25 319 ASN B C 1
ATOM 9208 O O . ASN B 1 319 ? -27.625 41.875 10.945 1 93.25 319 ASN B O 1
ATOM 9212 N N . GLY B 1 320 ? -26.156 40.438 9.898 1 94.94 320 GLY B N 1
ATOM 9213 C CA . GLY B 1 320 ? -25.297 40.312 11.07 1 94.94 320 GLY B CA 1
ATOM 9214 C C . GLY B 1 320 ? -25.719 39.219 12.016 1 94.94 320 GLY B C 1
ATOM 9215 O O . GLY B 1 320 ? -25.203 39.125 13.133 1 94.94 320 GLY B O 1
ATOM 9216 N N . ASP B 1 321 ? -26.609 38.344 11.648 1 95.31 321 ASP B N 1
ATOM 9217 C CA . ASP B 1 321 ? -27.188 37.344 12.57 1 95.31 321 ASP B CA 1
ATOM 9218 C C . ASP B 1 321 ? -26.469 36 12.477 1 95.31 321 ASP B C 1
ATOM 9220 O O . ASP B 1 321 ? -26.781 35.094 13.234 1 95.31 321 ASP B O 1
ATOM 9224 N N . ALA B 1 322 ? -25.562 35.844 11.586 1 96.31 322 ALA B N 1
ATOM 9225 C CA . ALA B 1 322 ? -24.938 34.531 11.312 1 96.31 322 ALA B CA 1
ATOM 9226 C C . ALA B 1 322 ? -24.203 34 12.539 1 96.31 322 ALA B C 1
ATOM 9228 O O . ALA B 1 322 ? -24.312 32.812 12.859 1 96.31 322 ALA B O 1
ATOM 9229 N N . THR B 1 323 ? -23.469 34.812 13.258 1 95.94 323 THR B N 1
ATOM 9230 C CA . THR B 1 323 ? -22.703 34.406 14.422 1 95.94 323 THR B CA 1
ATOM 9231 C C . THR B 1 323 ? -23.625 33.906 15.531 1 95.94 323 THR B C 1
ATOM 9233 O O . THR B 1 323 ? -23.297 32.969 16.266 1 95.94 323 THR B O 1
ATOM 9236 N N . PHE B 1 324 ? -24.781 34.562 15.664 1 95.25 324 PHE B N 1
ATOM 9237 C CA . PHE B 1 324 ? -25.75 34.125 16.641 1 95.25 324 PHE B CA 1
ATOM 9238 C C . PHE B 1 324 ? -26.172 32.656 16.391 1 95.25 324 PHE B C 1
ATOM 9240 O O . PHE B 1 324 ? -26.125 31.844 17.297 1 95.25 324 PHE B O 1
ATOM 9247 N N . TYR B 1 325 ? -26.5 32.375 15.227 1 95 325 TYR B N 1
ATOM 9248 C CA . TYR B 1 325 ? -26.953 31.031 14.891 1 95 325 TYR B CA 1
ATOM 9249 C C . TYR B 1 325 ? -25.828 30.016 15.055 1 95 325 TYR B C 1
ATOM 9251 O O . TYR B 1 325 ? -26.047 28.891 15.516 1 95 325 TYR B O 1
ATOM 9259 N N . ALA B 1 326 ? -24.625 30.422 14.672 1 94.62 326 ALA B N 1
ATOM 9260 C CA . ALA B 1 326 ? -23.484 29.516 14.789 1 94.62 326 ALA B CA 1
ATOM 9261 C C . ALA B 1 326 ? -23.203 29.188 16.25 1 94.62 326 ALA B C 1
ATOM 9263 O O . ALA B 1 326 ? -22.891 28.047 16.594 1 94.62 326 ALA B O 1
ATOM 9264 N N . LEU B 1 327 ? -23.375 30.172 17.172 1 95.38 327 LEU B N 1
ATOM 9265 C CA . LEU B 1 327 ? -23 30.016 18.562 1 95.38 327 LEU B CA 1
ATOM 9266 C C . LEU B 1 327 ? -24.125 29.359 19.359 1 95.38 327 LEU B C 1
ATOM 9268 O O . LEU B 1 327 ? -23.969 29.062 20.547 1 95.38 327 LEU B O 1
ATOM 9272 N N . THR B 1 328 ? -25.219 29.062 18.672 1 93.81 328 THR B N 1
ATOM 9273 C CA . THR B 1 328 ? -26.328 28.422 19.375 1 93.81 328 THR B CA 1
ATOM 9274 C C . THR B 1 328 ? -26.391 26.938 19.016 1 93.81 328 THR B C 1
ATOM 9276 O O . THR B 1 328 ? -27.156 26.188 19.625 1 93.81 328 THR B O 1
ATOM 9279 N N . LEU B 1 329 ? -25.625 26.562 18.078 1 90.25 329 LEU B N 1
ATOM 9280 C CA . LEU B 1 329 ? -25.641 25.156 17.672 1 90.25 329 LEU B CA 1
ATOM 9281 C C . LEU B 1 329 ? -25.141 24.266 18.797 1 90.25 329 LEU B C 1
ATOM 9283 O O . LEU B 1 329 ? -24.016 24.438 19.281 1 90.25 329 LEU B O 1
ATOM 9287 N N . ASP B 1 330 ? -25.844 23.312 19.125 1 85.44 330 ASP B N 1
ATOM 9288 C CA . ASP B 1 330 ? -25.625 22.5 20.328 1 85.44 330 ASP B CA 1
ATOM 9289 C C . ASP B 1 330 ? -24.25 21.844 20.312 1 85.44 330 ASP B C 1
ATOM 9291 O O . ASP B 1 330 ? -23.516 21.906 21.297 1 85.44 330 ASP B O 1
ATOM 9295 N N . TYR B 1 331 ? -23.906 21.219 19.234 1 86.19 331 TYR B N 1
ATOM 9296 C CA . TYR B 1 331 ? -22.656 20.484 19.234 1 86.19 331 TYR B CA 1
ATOM 9297 C C . TYR B 1 331 ? -21.469 21.438 19.141 1 86.19 331 TYR B C 1
ATOM 9299 O O . TYR B 1 331 ? -20.438 21.234 19.797 1 86.19 331 TYR B O 1
ATOM 9307 N N . PHE B 1 332 ? -21.516 22.5 18.484 1 90.56 332 PHE B N 1
ATOM 9308 C CA . PHE B 1 332 ? -20.375 23.359 18.141 1 90.56 332 PHE B CA 1
ATOM 9309 C C . PHE B 1 332 ? -20.094 24.344 19.266 1 90.56 332 PHE B C 1
ATOM 9311 O O . PHE B 1 332 ? -18.922 24.625 19.562 1 90.56 332 PHE B O 1
ATOM 9318 N N . ALA B 1 333 ? -21.078 24.75 19.922 1 92.38 333 ALA B N 1
ATOM 9319 C CA . ALA B 1 333 ? -20.922 25.844 20.875 1 92.38 333 ALA B CA 1
ATOM 9320 C C . ALA B 1 333 ? -20.156 25.391 22.125 1 92.38 333 ALA B C 1
ATOM 9322 O O . ALA B 1 333 ? -20.453 24.328 22.672 1 92.38 333 ALA B O 1
ATOM 9323 N N . THR B 1 334 ? -19.188 26.203 22.453 1 93.5 334 THR B N 1
ATOM 9324 C CA . THR B 1 334 ? -18.469 26 23.703 1 93.5 334 THR B CA 1
ATOM 9325 C C . THR B 1 334 ? -19.109 26.781 24.844 1 93.5 334 THR B C 1
ATOM 9327 O O . THR B 1 334 ? -20.109 27.469 24.641 1 93.5 334 THR B O 1
ATOM 9330 N N . ASP B 1 335 ? -18.5 26.625 26.016 1 92 335 ASP B N 1
ATOM 9331 C CA . ASP B 1 335 ? -19.016 27.375 27.156 1 92 335 ASP B CA 1
ATOM 9332 C C . ASP B 1 335 ? -18.75 28.875 26.984 1 92 335 ASP B C 1
ATOM 9334 O O . ASP B 1 335 ? -19.547 29.703 27.438 1 92 335 ASP B O 1
ATOM 9338 N N . ILE B 1 336 ? -17.766 29.234 26.344 1 93.81 336 ILE B N 1
ATOM 9339 C CA . ILE B 1 336 ? -17.422 30.625 26.094 1 93.81 336 ILE B CA 1
ATOM 9340 C C . ILE B 1 336 ? -18.438 31.219 25.109 1 93.81 336 ILE B C 1
ATOM 9342 O O . ILE B 1 336 ? -18.797 32.406 25.203 1 93.81 336 ILE B O 1
ATOM 9346 N N . ALA B 1 337 ? -18.844 30.469 24.203 1 93.94 337 ALA B N 1
ATOM 9347 C CA . ALA B 1 337 ? -19.844 30.906 23.234 1 93.94 337 ALA B CA 1
ATOM 9348 C C . ALA B 1 337 ? -21.109 31.391 23.938 1 93.94 337 ALA B C 1
ATOM 9350 O O . ALA B 1 337 ? -21.703 32.406 23.547 1 93.94 337 ALA B O 1
ATOM 9351 N N . LYS B 1 338 ? -21.531 30.703 24.969 1 90.12 338 LYS B N 1
ATOM 9352 C CA . LYS B 1 338 ? -22.734 31.047 25.719 1 90.12 338 LYS B CA 1
ATOM 9353 C C . LYS B 1 338 ? -22.625 32.438 26.344 1 90.12 338 LYS B C 1
ATOM 9355 O O . LYS B 1 338 ? -23.609 33.156 26.469 1 90.12 338 LYS B O 1
ATOM 9360 N N . LEU B 1 339 ? -21.438 32.719 26.688 1 92.88 339 LEU B N 1
ATOM 9361 C CA . LEU B 1 339 ? -21.203 34.031 27.281 1 92.88 339 LEU B CA 1
ATOM 9362 C C . LEU B 1 339 ? -21.391 35.125 26.25 1 92.88 339 LEU B C 1
ATOM 9364 O O . LEU B 1 339 ? -21.922 36.188 26.578 1 92.88 339 LEU B O 1
ATOM 9368 N N . PHE B 1 340 ? -21.031 34.875 25.047 1 93.12 340 PHE B N 1
ATOM 9369 C CA . PHE B 1 340 ? -21.125 35.875 24 1 93.12 340 PHE B CA 1
ATOM 9370 C C . PHE B 1 340 ? -22.578 36.125 23.594 1 93.12 340 PHE B C 1
ATOM 9372 O O . PHE B 1 340 ? -22.922 37.188 23.078 1 93.12 340 PHE B O 1
ATOM 9379 N N . LEU B 1 341 ? -23.438 35.125 23.859 1 92.56 341 LEU B N 1
ATOM 9380 C CA . LEU B 1 341 ? -24.844 35.219 23.469 1 92.56 341 LEU B CA 1
ATOM 9381 C C . LEU B 1 341 ? -25.547 36.344 24.25 1 92.56 341 LEU B C 1
ATOM 9383 O O . LEU B 1 341 ? -26.594 36.812 23.812 1 92.56 341 LEU B O 1
ATOM 9387 N N . TYR B 1 342 ? -24.953 36.781 25.297 1 91.5 342 TYR B N 1
ATOM 9388 C CA . TYR B 1 342 ? -25.531 37.844 26.125 1 91.5 342 TYR B CA 1
ATOM 9389 C C . TYR B 1 342 ? -25.25 39.219 25.516 1 91.5 342 TYR B C 1
ATOM 9391 O O . TYR B 1 342 ? -25.812 40.219 25.953 1 91.5 342 TYR B O 1
ATOM 9399 N N . PHE B 1 343 ? -24.453 39.281 24.484 1 93.81 343 PHE B N 1
ATOM 9400 C CA . PHE B 1 343 ? -24.062 40.562 23.875 1 93.81 343 PHE B CA 1
ATOM 9401 C C . PHE B 1 343 ? -24.438 40.594 22.406 1 93.81 343 PHE B C 1
ATOM 9403 O O . PHE B 1 343 ? -23.562 40.625 21.531 1 93.81 343 PHE B O 1
ATOM 9410 N N . PRO B 1 344 ? -25.656 40.781 22.047 1 91.88 344 PRO B N 1
ATOM 9411 C CA . PRO B 1 344 ? -26.125 40.719 20.656 1 91.88 344 PRO B CA 1
ATOM 9412 C C . PRO B 1 344 ? -25.438 41.719 19.734 1 91.88 344 PRO B C 1
ATOM 9414 O O . PRO B 1 344 ? -25.078 41.375 18.609 1 91.88 344 PRO B O 1
ATOM 9417 N N . PRO B 1 345 ? -25.188 42.969 20.156 1 93.81 345 PRO B N 1
ATOM 9418 C CA . PRO B 1 345 ? -24.5 43.875 19.25 1 93.81 345 PRO B CA 1
ATOM 9419 C C . PRO B 1 345 ? -23.094 43.406 18.891 1 93.81 345 PRO B C 1
ATOM 9421 O O . PRO B 1 345 ? -22.641 43.594 17.766 1 93.81 345 PRO B O 1
ATOM 9424 N N . ALA B 1 346 ? -22.5 42.844 19.859 1 95 346 ALA B N 1
ATOM 9425 C CA . ALA B 1 346 ? -21.156 42.344 19.609 1 95 346 ALA B CA 1
ATOM 9426 C C . ALA B 1 346 ? -21.203 41.219 18.562 1 95 346 ALA B C 1
ATOM 9428 O O . ALA B 1 346 ? -20.297 41.094 17.734 1 95 346 ALA B O 1
ATOM 9429 N N . LEU B 1 347 ? -22.188 40.406 18.625 1 96 347 LEU B N 1
ATOM 9430 C CA . LEU B 1 347 ? -22.328 39.312 17.672 1 96 347 LEU B CA 1
ATOM 9431 C C . LEU B 1 347 ? -22.531 39.844 16.25 1 96 347 LEU B C 1
ATOM 9433 O O . LEU B 1 347 ? -22 39.281 15.297 1 96 347 LEU B O 1
ATOM 9437 N N . LYS B 1 348 ? -23.25 40.844 16.078 1 96.06 348 LYS B N 1
ATOM 9438 C CA . LYS B 1 348 ? -23.469 41.469 14.766 1 96.06 348 LYS B CA 1
ATOM 9439 C C . LYS B 1 348 ? -22.172 42 14.188 1 96.06 348 LYS B C 1
ATOM 9441 O O . LYS B 1 348 ? -21.891 41.812 13 1 96.06 348 LYS B O 1
ATOM 9446 N N . VAL B 1 349 ? -21.438 42.625 15.047 1 95.94 349 VAL B N 1
ATOM 9447 C CA . VAL B 1 349 ? -20.156 43.188 14.609 1 95.94 349 VAL B CA 1
ATOM 9448 C C . VAL B 1 349 ? -19.203 42.062 14.227 1 95.94 349 VAL B C 1
ATOM 9450 O O . VAL B 1 349 ? -18.484 42.156 13.219 1 95.94 349 VAL B O 1
ATOM 9453 N N . LEU B 1 350 ? -19.188 41.094 15.023 1 96.19 350 LEU B N 1
ATOM 9454 C CA . LEU B 1 350 ? -18.297 39.969 14.75 1 96.19 350 LEU B CA 1
ATOM 9455 C C . LEU B 1 350 ? -18.672 39.281 13.422 1 96.19 350 LEU B C 1
ATOM 9457 O O . LEU B 1 350 ? -17.781 38.844 12.688 1 96.19 350 LEU B O 1
ATOM 9461 N N . THR B 1 351 ? -19.953 39.156 13.078 1 96.69 351 THR B N 1
ATOM 9462 C CA . THR B 1 351 ? -20.422 38.594 11.82 1 96.69 351 THR B CA 1
ATOM 9463 C C . THR B 1 351 ? -19.859 39.375 10.633 1 96.69 351 THR B C 1
ATOM 9465 O O . THR B 1 351 ? -19.312 38.781 9.703 1 96.69 351 THR B O 1
ATOM 9468 N N . ILE B 1 352 ? -19.938 40.625 10.727 1 95.94 352 ILE B N 1
ATOM 9469 C CA . ILE B 1 352 ? -19.484 41.5 9.641 1 95.94 352 ILE B CA 1
ATOM 9470 C C . ILE B 1 352 ? -17.969 41.469 9.57 1 95.94 352 ILE B C 1
ATOM 9472 O O . ILE B 1 352 ? -17.391 41.438 8.484 1 95.94 352 ILE B O 1
ATOM 9476 N N . ALA B 1 353 ? -17.359 41.5 10.695 1 96.56 353 ALA B N 1
ATOM 9477 C CA . ALA B 1 353 ? -15.906 41.5 10.758 1 96.56 353 ALA B CA 1
ATOM 9478 C C . ALA B 1 353 ? -15.328 40.25 10.117 1 96.56 353 ALA B C 1
ATOM 9480 O O . ALA B 1 353 ? -14.352 40.312 9.367 1 96.56 353 ALA B O 1
ATOM 9481 N N . VAL B 1 354 ? -15.875 39.094 10.461 1 96.31 354 VAL B N 1
ATOM 9482 C CA . VAL B 1 354 ? -15.391 37.844 9.906 1 96.31 354 VAL B CA 1
ATOM 9483 C C . VAL B 1 354 ? -15.555 37.844 8.391 1 96.31 354 VAL B C 1
ATOM 9485 O O . VAL B 1 354 ? -14.617 37.531 7.652 1 96.31 354 VAL B O 1
ATOM 9488 N N . ALA B 1 355 ? -16.703 38.188 7.902 1 96 355 ALA B N 1
ATOM 9489 C CA . ALA B 1 355 ? -16.984 38.219 6.469 1 96 355 ALA B CA 1
ATOM 9490 C C . ALA B 1 355 ? -16.031 39.156 5.734 1 96 355 ALA B C 1
ATOM 9492 O O . ALA B 1 355 ? -15.422 38.781 4.738 1 96 355 ALA B O 1
ATOM 9493 N N . LYS B 1 356 ? -15.906 40.344 6.191 1 96 356 LYS B N 1
ATOM 9494 C CA . LYS B 1 356 ? -15.078 41.344 5.523 1 96 356 LYS B CA 1
ATOM 9495 C C . LYS B 1 356 ? -13.594 40.969 5.598 1 96 356 LYS B C 1
ATOM 9497 O O . LYS B 1 356 ? -12.844 41.219 4.648 1 96 356 LYS B O 1
ATOM 9502 N N . TRP B 1 357 ? -13.188 40.469 6.711 1 97.19 357 TRP B N 1
ATOM 9503 C CA . TRP B 1 357 ? -11.797 40.062 6.848 1 97.19 357 TRP B CA 1
ATOM 9504 C C . TRP B 1 357 ? -11.461 38.906 5.887 1 97.19 357 TRP B C 1
ATOM 9506 O O . TRP B 1 357 ? -10.359 38.844 5.348 1 97.19 357 TRP B O 1
ATOM 9516 N N . GLU B 1 358 ? -12.391 37.969 5.707 1 97 358 GLU B N 1
ATOM 9517 C CA . GLU B 1 358 ? -12.195 36.906 4.746 1 97 358 GLU B CA 1
ATOM 9518 C C . GLU B 1 358 ? -11.992 37.438 3.336 1 97 358 GLU B C 1
ATOM 9520 O O . GLU B 1 358 ? -11.188 36.906 2.568 1 97 358 GLU B O 1
ATOM 9525 N N . LEU B 1 359 ? -12.625 38.5 3.055 1 96.31 359 LEU B N 1
ATOM 9526 C CA . LEU B 1 359 ? -12.531 39.062 1.715 1 96.31 359 LEU B CA 1
ATOM 9527 C C . LEU B 1 359 ? -11.273 39.906 1.562 1 96.31 359 LEU B C 1
ATOM 9529 O O . LEU B 1 359 ? -10.547 39.781 0.572 1 96.31 359 LEU B O 1
ATOM 9533 N N . PHE B 1 360 ? -10.906 40.719 2.551 1 96.31 360 PHE B N 1
ATOM 9534 C CA . PHE B 1 360 ? -9.875 41.75 2.367 1 96.31 360 PHE B CA 1
ATOM 9535 C C . PHE B 1 360 ? -8.57 41.312 3.035 1 96.31 360 PHE B C 1
ATOM 9537 O O . PHE B 1 360 ? -7.512 41.906 2.756 1 96.31 360 PHE B O 1
ATOM 9544 N N . GLY B 1 361 ? -8.625 40.438 3.928 1 97 361 GLY B N 1
ATOM 9545 C CA . GLY B 1 361 ? -7.441 40.031 4.684 1 97 361 GLY B CA 1
ATOM 9546 C C . GLY B 1 361 ? -6.289 39.594 3.803 1 97 361 GLY B C 1
ATOM 9547 O O . GLY B 1 361 ? -5.125 39.875 4.109 1 97 361 GLY B O 1
ATOM 9548 N N . ILE B 1 362 ? -6.609 38.969 2.691 1 95.12 362 ILE B N 1
ATOM 9549 C CA . ILE B 1 362 ? -5.594 38.406 1.81 1 95.12 362 ILE B CA 1
ATOM 9550 C C . ILE B 1 362 ? -4.777 39.531 1.184 1 95.12 362 ILE B C 1
ATOM 9552 O O . ILE B 1 362 ? -3.598 39.344 0.867 1 95.12 362 ILE B O 1
ATOM 9556 N N . LEU B 1 363 ? -5.289 40.719 0.991 1 96.56 363 LEU B N 1
ATOM 9557 C CA . LEU B 1 363 ? -4.586 41.844 0.394 1 96.56 363 LEU B CA 1
ATOM 9558 C C . LEU B 1 363 ? -3.434 42.312 1.282 1 96.56 363 LEU B C 1
ATOM 9560 O O . LEU B 1 363 ? -2.428 42.812 0.786 1 96.56 363 LEU B O 1
ATOM 9564 N N . PHE B 1 364 ? -3.572 42.062 2.547 1 97.31 364 PHE B N 1
ATOM 9565 C CA . PHE B 1 364 ? -2.5 42.406 3.469 1 97.31 364 PHE B CA 1
ATOM 9566 C C . PHE B 1 364 ? -1.341 41.438 3.355 1 97.31 364 PHE B C 1
ATOM 9568 O O . PHE B 1 364 ? -0.187 41.781 3.598 1 97.31 364 PHE B O 1
ATOM 9575 N N . LEU B 1 365 ? -1.613 40.219 2.977 1 96.69 365 LEU B N 1
ATOM 9576 C CA . LEU B 1 365 ? -0.569 39.219 2.842 1 96.69 365 LEU B CA 1
ATOM 9577 C C . LEU B 1 365 ? 0.319 39.5 1.638 1 96.69 365 LEU B C 1
ATOM 9579 O O . LEU B 1 365 ? 1.504 39.156 1.637 1 96.69 365 LEU B O 1
ATOM 9583 N N . ILE B 1 366 ? -0.276 40.219 0.614 1 96.38 366 ILE B N 1
ATOM 9584 C CA . ILE B 1 366 ? 0.497 40.438 -0.602 1 96.38 366 ILE B CA 1
ATOM 9585 C C . ILE B 1 366 ? 0.659 41.938 -0.837 1 96.38 366 ILE B C 1
ATOM 9587 O O . ILE B 1 366 ? 0.785 42.375 -1.98 1 96.38 366 ILE B O 1
ATOM 9591 N N . SER B 1 367 ? 0.718 42.719 0.171 1 96.5 367 SER B N 1
ATOM 9592 C CA . SER B 1 367 ? 0.809 44.188 0.034 1 96.5 367 SER B CA 1
ATOM 9593 C C . SER B 1 367 ? 2.186 44.594 -0.466 1 96.5 367 SER B C 1
ATOM 9595 O O . SER B 1 367 ? 3.207 44.156 0.064 1 96.5 367 SER B O 1
ATOM 9597 N N . PRO B 1 368 ? 2.221 45.469 -1.463 1 93.38 368 PRO B N 1
ATOM 9598 C CA . PRO B 1 368 ? 3.51 45.969 -1.951 1 93.38 368 PRO B CA 1
ATOM 9599 C C . PRO B 1 368 ? 4.082 47.094 -1.076 1 93.38 368 PRO B C 1
ATOM 9601 O O . PRO B 1 368 ? 5.266 47.406 -1.193 1 93.38 368 PRO B O 1
ATOM 9604 N N . VAL B 1 369 ? 3.236 47.656 -0.187 1 92.94 369 VAL B N 1
ATOM 9605 C CA . VAL B 1 369 ? 3.658 48.719 0.712 1 92.94 369 VAL B CA 1
ATOM 9606 C C . VAL B 1 369 ? 3.799 48.188 2.131 1 92.94 369 VAL B C 1
ATOM 9608 O O . VAL B 1 369 ? 2.912 47.469 2.627 1 92.94 369 VAL B O 1
ATOM 9611 N N . TYR B 1 370 ? 4.883 48.562 2.736 1 94 370 TYR B N 1
ATOM 9612 C CA . TYR B 1 370 ? 5.148 48.031 4.066 1 94 370 TYR B CA 1
ATOM 9613 C C . TYR B 1 370 ? 4.883 46.531 4.117 1 94 370 TYR B C 1
ATOM 9615 O O . TYR B 1 370 ? 4.145 46.031 4.98 1 94 370 TYR B O 1
ATOM 9623 N N . SER B 1 371 ? 5.426 45.844 3.146 1 93.69 371 SER B N 1
ATOM 9624 C CA . SER B 1 371 ? 5.109 44.469 2.836 1 93.69 371 SER B CA 1
ATOM 9625 C C . SER B 1 371 ? 5.234 43.562 4.074 1 93.69 371 SER B C 1
ATOM 9627 O O . SER B 1 371 ? 4.316 42.812 4.398 1 93.69 371 SER B O 1
ATOM 9629 N N . ASP B 1 372 ? 6.277 43.656 4.887 1 95.5 372 ASP B N 1
ATOM 9630 C CA . ASP B 1 372 ? 6.504 42.781 6.039 1 95.5 372 ASP B CA 1
ATOM 9631 C C . ASP B 1 372 ? 5.457 43.031 7.125 1 95.5 372 ASP B C 1
ATOM 9633 O O . ASP B 1 372 ? 4.879 42.094 7.664 1 95.5 372 ASP B O 1
ATOM 9637 N N . TRP B 1 373 ? 5.195 44.281 7.391 1 96.38 373 TRP B N 1
ATOM 9638 C CA . TRP B 1 373 ? 4.273 44.656 8.469 1 96.38 373 TRP B CA 1
ATOM 9639 C C . TRP B 1 373 ? 2.834 44.312 8.07 1 96.38 373 TRP B C 1
ATOM 9641 O O . TRP B 1 373 ? 2.047 43.875 8.898 1 96.38 373 TRP B O 1
ATOM 9651 N N . CYS B 1 374 ? 2.514 44.625 6.852 1 97.31 374 CYS B N 1
ATOM 9652 C CA . CYS B 1 374 ? 1.184 44.281 6.367 1 97.31 374 CYS B CA 1
ATOM 9653 C C . CYS B 1 374 ? 0.983 42.781 6.363 1 97.31 374 CYS B C 1
ATOM 9655 O O . CYS B 1 374 ? -0.089 42.281 6.723 1 97.31 374 CYS B O 1
ATOM 9657 N N . ARG B 1 375 ? 1.972 42.062 5.93 1 97.19 375 ARG B N 1
ATOM 9658 C CA . ARG B 1 375 ? 1.89 40.594 5.93 1 97.19 375 ARG B CA 1
ATOM 9659 C C . ARG B 1 375 ? 1.693 40.062 7.348 1 97.19 375 ARG B C 1
ATOM 9661 O O . ARG B 1 375 ? 0.896 39.156 7.566 1 97.19 375 ARG B O 1
ATOM 9668 N N . LEU B 1 376 ? 2.48 40.594 8.25 1 97.5 376 LEU B N 1
ATOM 9669 C CA . LEU B 1 376 ? 2.34 40.188 9.648 1 97.5 376 LEU B CA 1
ATOM 9670 C C . LEU B 1 376 ? 0.933 40.469 10.156 1 97.5 376 LEU B C 1
ATOM 9672 O O . LEU B 1 376 ? 0.338 39.656 10.852 1 97.5 376 LEU B O 1
ATOM 9676 N N . PHE B 1 377 ? 0.442 41.656 9.836 1 97.62 377 PHE B N 1
ATOM 9677 C CA . PHE B 1 377 ? -0.906 42.062 10.234 1 97.62 377 PHE B CA 1
ATOM 9678 C C . PHE B 1 377 ? -1.935 41.062 9.68 1 97.62 377 PHE B C 1
ATOM 9680 O O . PHE B 1 377 ? -2.857 40.656 10.391 1 97.62 377 PHE B O 1
ATOM 9687 N N . GLY B 1 378 ? -1.806 40.781 8.438 1 97.75 378 GLY B N 1
ATOM 9688 C CA . GLY B 1 378 ? -2.684 39.781 7.832 1 97.75 378 GLY B CA 1
ATOM 9689 C C . GLY B 1 378 ? -2.609 38.438 8.5 1 97.75 378 GLY B C 1
ATOM 9690 O O . GLY B 1 378 ? -3.637 37.844 8.844 1 97.75 378 GLY B O 1
ATOM 9691 N N . ALA B 1 379 ? -1.417 37.938 8.703 1 97.81 379 ALA B N 1
ATOM 9692 C CA . ALA B 1 379 ? -1.213 36.625 9.312 1 97.81 379 ALA B CA 1
ATOM 9693 C C . ALA B 1 379 ? -1.796 36.594 10.727 1 97.81 379 ALA B C 1
ATOM 9695 O O . ALA B 1 379 ? -2.549 35.656 11.062 1 97.81 379 ALA B O 1
ATOM 9696 N N . ILE B 1 380 ? -1.505 37.562 11.547 1 97.75 380 ILE B N 1
ATOM 9697 C CA . ILE B 1 380 ? -1.988 37.594 12.922 1 97.75 380 ILE B CA 1
ATOM 9698 C C . ILE B 1 380 ? -3.506 37.781 12.93 1 97.75 380 ILE B C 1
ATOM 9700 O O . ILE B 1 380 ? -4.195 37.219 13.789 1 97.75 380 ILE B O 1
ATOM 9704 N N . GLY B 1 381 ? -3.965 38.594 11.992 1 98.06 381 GLY B N 1
ATOM 9705 C CA . GLY B 1 381 ? -5.406 38.75 11.883 1 98.06 381 GLY B CA 1
ATOM 9706 C C . GLY B 1 381 ? -6.137 37.438 11.633 1 98.06 381 GLY B C 1
ATOM 9707 O O . GLY B 1 381 ? -7.152 37.188 12.281 1 98.06 381 GLY B O 1
ATOM 9708 N N . PHE B 1 382 ? -5.672 36.656 10.703 1 98.25 382 PHE B N 1
ATOM 9709 C CA . PHE B 1 382 ? -6.293 35.375 10.422 1 98.25 382 PHE B CA 1
ATOM 9710 C C . PHE B 1 382 ? -6.129 34.438 11.609 1 98.25 382 PHE B C 1
ATOM 9712 O O . PHE B 1 382 ? -7.051 33.688 11.938 1 98.25 382 PHE B O 1
ATOM 9719 N N . ILE B 1 383 ? -4.973 34.406 12.258 1 98.12 383 ILE B N 1
ATOM 9720 C CA . ILE B 1 383 ? -4.762 33.594 13.438 1 98.12 383 ILE B CA 1
ATOM 9721 C C . ILE B 1 383 ? -5.742 34 14.539 1 98.12 383 ILE B C 1
ATOM 9723 O O . ILE B 1 383 ? -6.352 33.125 15.172 1 98.12 383 ILE B O 1
ATOM 9727 N N . ALA B 1 384 ? -5.906 35.281 14.711 1 97.62 384 ALA B N 1
ATOM 9728 C CA . ALA B 1 384 ? -6.824 35.781 15.727 1 97.62 384 ALA B CA 1
ATOM 9729 C C . ALA B 1 384 ? -8.266 35.375 15.422 1 97.62 384 ALA B C 1
ATOM 9731 O O . ALA B 1 384 ? -9.023 35.031 16.328 1 97.62 384 ALA B O 1
ATOM 9732 N N . MET B 1 385 ? -8.617 35.5 14.219 1 97.12 385 MET B N 1
ATOM 9733 C CA . MET B 1 385 ? -9.953 35.094 13.812 1 97.12 385 MET B CA 1
ATOM 9734 C C . MET B 1 385 ? -10.195 33.625 14.148 1 97.12 385 MET B C 1
ATOM 9736 O O . MET B 1 385 ? -11.211 33.281 14.75 1 97.12 385 MET B O 1
ATOM 9740 N N . HIS B 1 386 ? -9.273 32.75 13.844 1 97.56 386 HIS B N 1
ATOM 9741 C CA . HIS B 1 386 ? -9.414 31.328 14.109 1 97.56 386 HIS B CA 1
ATOM 9742 C C . HIS B 1 386 ? -9.328 31.031 15.602 1 97.56 386 HIS B C 1
ATOM 9744 O O . HIS B 1 386 ? -9.953 30.078 16.094 1 97.56 386 HIS B O 1
ATOM 9750 N N . ALA B 1 387 ? -8.539 31.812 16.312 1 96.75 387 ALA B N 1
ATOM 9751 C CA . ALA B 1 387 ? -8.531 31.703 17.766 1 96.75 387 ALA B CA 1
ATOM 9752 C C . ALA B 1 387 ? -9.906 32 18.344 1 96.75 387 ALA B C 1
ATOM 9754 O O . ALA B 1 387 ? -10.344 31.359 19.312 1 96.75 387 ALA B O 1
ATOM 9755 N N . GLY B 1 388 ? -10.531 33 17.797 1 95.19 388 GLY B N 1
ATOM 9756 C CA . GLY B 1 388 ? -11.906 33.25 18.172 1 95.19 388 GLY B CA 1
ATOM 9757 C C . GLY B 1 388 ? -12.836 32.094 17.891 1 95.19 388 GLY B C 1
ATOM 9758 O O . GLY B 1 388 ? -13.703 31.766 18.703 1 95.19 388 GLY B O 1
ATOM 9759 N N . PHE B 1 389 ? -12.617 31.453 16.75 1 95.38 389 PHE B N 1
ATOM 9760 C CA . PHE B 1 389 ? -13.43 30.297 16.391 1 95.38 389 PHE B CA 1
ATOM 9761 C C . PHE B 1 389 ? -13.25 29.172 17.391 1 95.38 389 PHE B C 1
ATOM 9763 O O . PHE B 1 389 ? -14.227 28.625 17.906 1 95.38 389 PHE B O 1
ATOM 9770 N N . ILE B 1 390 ? -12.047 28.797 17.703 1 94.56 390 ILE B N 1
ATOM 9771 C CA . ILE B 1 390 ? -11.805 27.625 18.531 1 94.56 390 ILE B CA 1
ATOM 9772 C C . ILE B 1 390 ? -12.258 27.906 19.969 1 94.56 390 ILE B C 1
ATOM 9774 O O . ILE B 1 390 ? -12.609 26.984 20.703 1 94.56 390 ILE B O 1
ATOM 9778 N N . MET B 1 391 ? -12.266 29.125 20.344 1 95.06 391 MET B N 1
ATOM 9779 C CA . MET B 1 391 ? -12.734 29.484 21.688 1 95.06 391 MET B CA 1
ATOM 9780 C C . MET B 1 391 ? -14.25 29.328 21.797 1 95.06 391 MET B C 1
ATOM 9782 O O . MET B 1 391 ? -14.766 28.984 22.859 1 95.06 391 MET B O 1
ATOM 9786 N N . CYS B 1 392 ? -14.93 29.469 20.688 1 95.19 392 CYS B N 1
ATOM 9787 C CA . CYS B 1 392 ? -16.375 29.531 20.75 1 95.19 392 CYS B CA 1
ATOM 9788 C C . CYS B 1 392 ? -17.016 28.312 20.094 1 95.19 392 CYS B C 1
ATOM 9790 O O . CYS B 1 392 ? -18.172 28 20.344 1 95.19 392 CYS B O 1
ATOM 9792 N N . LEU B 1 393 ? -16.281 27.703 19.219 1 94.75 393 LEU B N 1
ATOM 9793 C CA . LEU B 1 393 ? -16.828 26.594 18.453 1 94.75 393 LEU B CA 1
ATOM 9794 C C . LEU B 1 393 ? -15.898 25.391 18.5 1 94.75 393 LEU B C 1
ATOM 9796 O O . LEU B 1 393 ? -14.68 25.531 18.469 1 94.75 393 LEU B O 1
ATOM 9800 N N . ARG B 1 394 ? -16.453 24.234 18.594 1 93.75 394 ARG B N 1
ATOM 9801 C CA . ARG B 1 394 ? -15.695 22.984 18.516 1 93.75 394 ARG B CA 1
ATOM 9802 C C . ARG B 1 394 ? -15.484 22.562 17.062 1 93.75 394 ARG B C 1
ATOM 9804 O O . ARG B 1 394 ? -16.328 21.875 16.484 1 93.75 394 ARG B O 1
ATOM 9811 N N . LEU B 1 395 ? -14.344 22.906 16.562 1 92.12 395 LEU B N 1
ATOM 9812 C CA . LEU B 1 395 ? -14.109 22.688 15.133 1 92.12 395 LEU B CA 1
ATOM 9813 C C . LEU B 1 395 ? -12.977 21.703 14.914 1 92.12 395 LEU B C 1
ATOM 9815 O O . LEU B 1 395 ? -12.477 21.547 13.797 1 92.12 395 LEU B O 1
ATOM 9819 N N . GLY B 1 396 ? -12.477 21.094 15.953 1 91.56 396 GLY B N 1
ATOM 9820 C CA . GLY B 1 396 ? -11.484 20.031 15.852 1 91.56 396 GLY B CA 1
ATOM 9821 C C . GLY B 1 396 ? -10.172 20.516 15.242 1 91.56 396 GLY B C 1
ATOM 9822 O O . GLY B 1 396 ? -9.602 21.5 15.688 1 91.56 396 GLY B O 1
ATOM 9823 N N . LEU B 1 397 ? -9.773 19.953 14.133 1 94.25 397 LEU B N 1
ATOM 9824 C CA . LEU B 1 397 ? -8.484 20.141 13.477 1 94.25 397 LEU B CA 1
ATOM 9825 C C . LEU B 1 397 ? -8.445 21.484 12.758 1 94.25 397 LEU B C 1
ATOM 9827 O O . LEU B 1 397 ? -7.367 22 12.445 1 94.25 397 LEU B O 1
ATOM 9831 N N . PHE B 1 398 ? -9.523 22.141 12.578 1 95.06 398 PHE B N 1
ATOM 9832 C CA . PHE B 1 398 ? -9.664 23.312 11.719 1 95.06 398 PHE B CA 1
ATOM 9833 C C . PHE B 1 398 ? -8.773 24.438 12.203 1 95.06 398 PHE B C 1
ATOM 9835 O O . PHE B 1 398 ? -8.023 25.031 11.414 1 95.06 398 PHE B O 1
ATOM 9842 N N . PHE B 1 399 ? -8.797 24.75 13.469 1 95.06 399 PHE B N 1
ATOM 9843 C CA . PHE B 1 399 ? -7.996 25.828 14.023 1 95.06 399 PHE B CA 1
ATOM 9844 C C . PHE B 1 399 ? -6.508 25.562 13.82 1 95.06 399 PHE B C 1
ATOM 9846 O O . PHE B 1 399 ? -5.766 26.438 13.398 1 95.06 399 PHE B O 1
ATOM 9853 N N . PHE B 1 400 ? -6.043 24.406 14.125 1 96.56 400 PHE B N 1
ATOM 9854 C CA . PHE B 1 400 ? -4.621 24.078 14.125 1 96.56 400 PHE B CA 1
ATOM 9855 C C . PHE B 1 400 ? -4.039 24.172 12.719 1 96.56 400 PHE B C 1
ATOM 9857 O O . PHE B 1 400 ? -2.934 24.688 12.531 1 96.56 400 PHE B O 1
ATOM 9864 N N . VAL B 1 401 ? -4.824 23.766 11.781 1 97.69 401 VAL B N 1
ATOM 9865 C CA . VAL B 1 401 ? -4.324 23.75 10.414 1 97.69 401 VAL B CA 1
ATOM 9866 C C . VAL B 1 401 ? -4.359 25.156 9.828 1 97.69 401 VAL B C 1
ATOM 9868 O O . VAL B 1 401 ? -3.402 25.594 9.188 1 97.69 401 VAL B O 1
ATOM 9871 N N . THR B 1 402 ? -5.434 25.891 10.047 1 97.62 402 THR B N 1
ATOM 9872 C CA . THR B 1 402 ? -5.582 27.203 9.445 1 97.62 402 THR B CA 1
ATOM 9873 C C . THR B 1 402 ? -4.664 28.219 10.117 1 97.62 402 THR B C 1
ATOM 9875 O O . THR B 1 402 ? -3.979 28.984 9.445 1 97.62 402 THR B O 1
ATOM 9878 N N . ALA B 1 403 ? -4.668 28.172 11.438 1 97.44 403 ALA B N 1
ATOM 9879 C CA . ALA B 1 403 ? -3.73 29.047 12.148 1 97.44 403 ALA B CA 1
ATOM 9880 C C . ALA B 1 403 ? -2.287 28.625 11.883 1 97.44 403 ALA B C 1
ATOM 9882 O O . ALA B 1 403 ? -1.41 29.484 11.719 1 97.44 403 ALA B O 1
ATOM 9883 N N . GLY B 1 404 ? -2.049 27.328 11.828 1 96.69 404 GLY B N 1
ATOM 9884 C CA . GLY B 1 404 ? -0.717 26.812 11.555 1 96.69 404 GLY B CA 1
ATOM 9885 C C . GLY B 1 404 ? -0.206 27.188 10.18 1 96.69 404 GLY B C 1
ATOM 9886 O O . GLY B 1 404 ? 0.982 27.469 10.008 1 96.69 404 GLY B O 1
ATOM 9887 N N . ALA B 1 405 ? -1.089 27.172 9.242 1 97.62 405 ALA B N 1
ATOM 9888 C CA . ALA B 1 405 ? -0.698 27.531 7.883 1 97.62 405 ALA B CA 1
ATOM 9889 C C . ALA B 1 405 ? -0.248 28.984 7.801 1 97.62 405 ALA B C 1
ATOM 9891 O O . ALA B 1 405 ? 0.63 29.328 7.004 1 97.62 405 ALA B O 1
ATOM 9892 N N . GLU B 1 406 ? -0.797 29.859 8.641 1 98.19 406 GLU B N 1
ATOM 9893 C CA . GLU B 1 406 ? -0.477 31.281 8.617 1 98.19 406 GLU B CA 1
ATOM 9894 C C . GLU B 1 406 ? 0.926 31.547 9.156 1 98.19 406 GLU B C 1
ATOM 9896 O O . GLU B 1 406 ? 1.487 32.625 8.953 1 98.19 406 GLU B O 1
ATOM 9901 N N . LEU B 1 407 ? 1.491 30.578 9.781 1 97.5 407 LEU B N 1
ATOM 9902 C CA . LEU B 1 407 ? 2.82 30.766 10.352 1 97.5 407 LEU B CA 1
ATOM 9903 C C . LEU B 1 407 ? 3.871 30.922 9.258 1 97.5 407 LEU B C 1
ATOM 9905 O O . LEU B 1 407 ? 4.934 31.5 9.492 1 97.5 407 LEU B O 1
ATOM 9909 N N . ILE B 1 408 ? 3.594 30.406 8.117 1 97.81 408 ILE B N 1
ATOM 9910 C CA . ILE B 1 408 ? 4.527 30.5 7 1 97.81 408 ILE B CA 1
ATOM 9911 C C . ILE B 1 408 ? 4.633 31.953 6.543 1 97.81 408 ILE B C 1
ATOM 9913 O O . ILE B 1 408 ? 5.59 32.344 5.859 1 97.81 408 ILE B O 1
ATOM 9917 N N . ASN B 1 409 ? 3.729 32.875 6.945 1 98 409 ASN B N 1
ATOM 9918 C CA . ASN B 1 409 ? 3.672 34.25 6.516 1 98 409 ASN B CA 1
ATOM 9919 C C . ASN B 1 409 ? 4.363 35.188 7.52 1 98 409 ASN B C 1
ATOM 9921 O O . ASN B 1 409 ? 4.328 36.406 7.371 1 98 409 ASN B O 1
ATOM 9925 N N . ILE B 1 410 ? 5.035 34.625 8.5 1 97.44 410 ILE B N 1
ATOM 9926 C CA . ILE B 1 410 ? 5.844 35.438 9.391 1 97.44 410 ILE B CA 1
ATOM 9927 C C . ILE B 1 410 ? 7.039 36.031 8.633 1 97.44 410 ILE B C 1
ATOM 9929 O O . ILE B 1 410 ? 7.875 35.281 8.125 1 97.44 410 ILE B O 1
ATOM 9933 N N . PRO B 1 411 ? 7.121 37.281 8.523 1 96.06 411 PRO B N 1
ATOM 9934 C CA . PRO B 1 411 ? 8.172 37.875 7.699 1 96.06 411 PRO B CA 1
ATOM 9935 C C . PRO B 1 411 ? 9.539 37.844 8.375 1 96.06 411 PRO B C 1
ATOM 9937 O O . PRO B 1 411 ? 9.641 37.531 9.57 1 96.06 411 PRO B O 1
ATOM 9940 N N . THR B 1 412 ? 10.531 38.156 7.605 1 95.12 412 THR B N 1
ATOM 9941 C CA . THR B 1 412 ? 11.922 38.125 8.031 1 95.12 412 THR B CA 1
ATOM 9942 C C . THR B 1 412 ? 12.156 39.125 9.172 1 95.12 412 THR B C 1
ATOM 9944 O O . THR B 1 412 ? 12.906 38.844 10.102 1 95.12 412 THR B O 1
ATOM 9947 N N . THR B 1 413 ? 11.484 40.25 9.172 1 93.94 413 THR B N 1
ATOM 9948 C CA . THR B 1 413 ? 11.664 41.281 10.156 1 93.94 413 THR B CA 1
ATOM 9949 C C . THR B 1 413 ? 11.305 40.812 11.555 1 93.94 413 THR B C 1
ATOM 9951 O O . THR B 1 413 ? 11.945 41.188 12.539 1 93.94 413 THR B O 1
ATOM 9954 N N . VAL B 1 414 ? 10.344 40 11.617 1 94.56 414 VAL B N 1
ATOM 9955 C CA . VAL B 1 414 ? 9.891 39.5 12.906 1 94.56 414 VAL B CA 1
ATOM 9956 C C . VAL B 1 414 ? 10.938 38.531 13.477 1 94.56 414 VAL B C 1
ATOM 9958 O O . VAL B 1 414 ? 11.195 38.531 14.68 1 94.56 414 VAL B O 1
ATOM 9961 N N . TRP B 1 415 ? 11.539 37.75 12.672 1 92.25 415 TRP B N 1
ATOM 9962 C CA . TRP B 1 415 ? 12.594 36.812 13.109 1 92.25 415 TRP B CA 1
ATOM 9963 C C . TRP B 1 415 ? 13.789 37.594 13.641 1 92.25 415 TRP B C 1
ATOM 9965 O O . TRP B 1 415 ? 14.367 37.25 14.672 1 92.25 415 TRP B O 1
ATOM 9975 N N . GLU B 1 416 ? 14.133 38.625 12.93 1 90.38 416 GLU B N 1
ATOM 9976 C CA . GLU B 1 416 ? 15.258 39.469 13.359 1 90.38 416 GLU B CA 1
ATOM 9977 C C . GLU B 1 416 ? 14.961 40.156 14.695 1 90.38 416 GLU B C 1
ATOM 9979 O O . GLU B 1 416 ? 15.812 40.188 15.586 1 90.38 416 GLU B O 1
ATOM 9984 N N . LEU B 1 417 ? 13.766 40.625 14.789 1 89 417 LEU B N 1
ATOM 9985 C CA . LEU B 1 417 ? 13.367 41.25 16.047 1 89 417 LEU B CA 1
ATOM 9986 C C . LEU B 1 417 ? 13.359 40.25 17.188 1 89 417 LEU B C 1
ATOM 9988 O O . LEU B 1 417 ? 13.781 40.562 18.297 1 89 417 LEU B O 1
ATOM 9992 N N . PHE B 1 418 ? 12.891 39.125 16.875 1 87.75 418 PHE B N 1
ATOM 9993 C CA . PHE B 1 418 ? 12.805 38.094 17.875 1 87.75 418 PHE B CA 1
ATOM 9994 C C . PHE B 1 418 ? 14.195 37.656 18.328 1 87.75 418 PHE B C 1
ATOM 9996 O O . PHE B 1 418 ? 14.445 37.531 19.531 1 87.75 418 PHE B O 1
ATOM 10003 N N . PHE B 1 419 ? 15.086 37.438 17.406 1 84.06 419 PHE B N 1
ATOM 10004 C CA . PHE B 1 419 ? 16.438 37 17.75 1 84.06 419 PHE B CA 1
ATOM 10005 C C . PHE B 1 419 ? 17.188 38.094 18.484 1 84.06 419 PHE B C 1
ATOM 10007 O O . PHE B 1 419 ? 17.953 37.812 19.406 1 84.06 419 PHE B O 1
ATOM 10014 N N . ASP B 1 420 ? 16.953 39.281 18.125 1 83.44 420 ASP B N 1
ATOM 10015 C CA . ASP B 1 420 ? 17.578 40.406 18.797 1 83.44 420 ASP B CA 1
ATOM 10016 C C . ASP B 1 420 ? 17.078 40.531 20.234 1 83.44 420 ASP B C 1
ATOM 10018 O O . ASP B 1 420 ? 17.875 40.781 21.156 1 83.44 420 ASP B O 1
ATOM 10022 N N . LEU B 1 421 ? 15.828 40.312 20.406 1 84.06 421 LEU B N 1
ATOM 10023 C CA . LEU B 1 421 ? 15.242 40.375 21.75 1 84.06 421 LEU B CA 1
ATOM 10024 C C . LEU B 1 421 ? 15.828 39.281 22.641 1 84.06 421 LEU B C 1
ATOM 10026 O O . LEU B 1 421 ? 16.125 39.531 23.812 1 84.06 421 LEU B O 1
ATOM 10030 N N . ILE B 1 422 ? 16 38.125 22.125 1 80.75 422 ILE B N 1
ATOM 10031 C CA . ILE B 1 422 ? 16.531 37.031 22.906 1 80.75 422 ILE B CA 1
ATOM 10032 C C . ILE B 1 422 ? 18 37.25 23.219 1 80.75 422 ILE B C 1
ATOM 10034 O O . ILE B 1 422 ? 18.469 36.969 24.312 1 80.75 422 ILE B O 1
ATOM 10038 N N . GLU B 1 423 ? 18.656 37.719 22.156 1 76.25 423 GLU B N 1
ATOM 10039 C CA . GLU B 1 423 ? 20.078 38 22.375 1 76.25 423 GLU B CA 1
ATOM 10040 C C . GLU B 1 423 ? 20.266 39.031 23.5 1 76.25 423 GLU B C 1
ATOM 10042 O O . GLU B 1 423 ? 21.156 38.875 24.328 1 76.25 423 GLU B O 1
ATOM 10047 N N . GLU B 1 424 ? 19.438 39.938 23.531 1 77.69 424 GLU B N 1
ATOM 10048 C CA . GLU B 1 424 ? 19.531 40.969 24.531 1 77.69 424 GLU B CA 1
ATOM 10049 C C . GLU B 1 424 ? 19.172 40.438 25.922 1 77.69 424 GLU B C 1
ATOM 10051 O O . GLU B 1 424 ? 19.812 40.781 26.922 1 77.69 424 GLU B O 1
ATOM 10056 N N . LYS B 1 425 ? 18.188 39.562 25.891 1 74.81 425 LYS B N 1
ATOM 10057 C CA . LYS B 1 425 ? 17.703 39.094 27.172 1 74.81 425 LYS B CA 1
ATOM 10058 C C . LYS B 1 425 ? 18.531 37.938 27.703 1 74.81 425 LYS B C 1
ATOM 10060 O O . LYS B 1 425 ? 18.75 37.812 28.906 1 74.81 425 LYS B O 1
ATOM 10065 N N . VAL B 1 426 ? 18.938 37.094 26.781 1 68.88 426 VAL B N 1
ATOM 10066 C CA . VAL B 1 426 ? 19.641 35.875 27.203 1 68.88 426 VAL B CA 1
ATOM 10067 C C . VAL B 1 426 ? 21.141 36.156 27.328 1 68.88 426 VAL B C 1
ATOM 10069 O O . VAL B 1 426 ? 21.781 35.719 28.281 1 68.88 426 VAL B O 1
ATOM 10072 N N . LEU B 1 427 ? 21.969 36.781 26.25 1 64.25 427 LEU B N 1
ATOM 10073 C CA . LEU B 1 427 ? 23.422 36.969 26.266 1 64.25 427 LEU B CA 1
ATOM 10074 C C . LEU B 1 427 ? 23.812 38.188 27.094 1 64.25 427 LEU B C 1
ATOM 10076 O O . LEU B 1 427 ? 24.906 38.25 27.656 1 64.25 427 LEU B O 1
ATOM 10080 N N . LYS B 1 428 ? 22.797 39.094 27.672 1 60.16 428 LYS B N 1
ATOM 10081 C CA . LYS B 1 428 ? 23.047 40.281 28.484 1 60.16 428 LYS B CA 1
ATOM 10082 C C . LYS B 1 428 ? 24.516 40.688 28.438 1 60.16 428 LYS B C 1
ATOM 10084 O O . LYS B 1 428 ? 25.141 40.906 29.469 1 60.16 428 LYS B O 1
ATOM 10089 N N . GLY B 1 429 ? 25.188 40.812 27.25 1 57.19 429 GLY B N 1
ATOM 10090 C CA . GLY B 1 429 ? 26.562 41.25 27.141 1 57.19 429 GLY B CA 1
ATOM 10091 C C . GLY B 1 429 ? 27.578 40.156 27.391 1 57.19 429 GLY B C 1
ATOM 10092 O O . GLY B 1 429 ? 28.766 40.406 27.547 1 57.19 429 GLY B O 1
ATOM 10093 N N . GLN B 1 430 ? 27.141 38.938 27.547 1 64.31 430 GLN B N 1
ATOM 10094 C CA . GLN B 1 430 ? 28.047 37.844 27.906 1 64.31 430 GLN B CA 1
ATOM 10095 C C . GLN B 1 430 ? 28.609 37.188 26.656 1 64.31 430 GLN B C 1
ATOM 10097 O O . GLN B 1 430 ? 28.094 37.344 25.547 1 64.31 430 GLN B O 1
ATOM 10102 N N . GLN B 1 431 ? 29.859 36.625 26.734 1 70.62 431 GLN B N 1
ATOM 10103 C CA . GLN B 1 431 ? 30.5 35.844 25.672 1 70.62 431 GLN B CA 1
ATOM 10104 C C . GLN B 1 431 ? 29.688 34.594 25.344 1 70.62 431 GLN B C 1
ATOM 10106 O O . GLN B 1 431 ? 29 34.031 26.203 1 70.62 431 GLN B O 1
ATOM 10111 N N . PRO B 1 432 ? 29.719 34.188 24.047 1 79.94 432 PRO B N 1
ATOM 10112 C CA . PRO B 1 432 ? 29 32.969 23.641 1 79.94 432 PRO B CA 1
ATOM 10113 C C . PRO B 1 432 ? 29.469 31.734 24.375 1 79.94 432 PRO B C 1
ATOM 10115 O O . PRO B 1 432 ? 30.672 31.609 24.672 1 79.94 432 PRO B O 1
ATOM 10118 N N . THR B 1 433 ? 28.562 30.922 24.719 1 84.31 433 THR B N 1
ATOM 10119 C CA . THR B 1 433 ? 28.875 29.672 25.406 1 84.31 433 THR B CA 1
ATOM 10120 C C . THR B 1 433 ? 29.641 28.734 24.484 1 84.31 433 THR B C 1
ATOM 10122 O O . THR B 1 433 ? 29.344 28.609 23.297 1 84.31 433 THR B O 1
ATOM 10125 N N . ARG B 1 434 ? 30.688 28.203 25 1 87.44 434 ARG B N 1
ATOM 10126 C CA . ARG B 1 434 ? 31.469 27.219 24.25 1 87.44 434 ARG B CA 1
ATOM 10127 C C . ARG B 1 434 ? 31.031 25.797 24.594 1 87.44 434 ARG B C 1
ATOM 10129 O O . ARG B 1 434 ? 31.031 25.422 25.766 1 87.44 434 ARG B O 1
ATOM 10136 N N . VAL B 1 435 ? 30.641 25.109 23.609 1 90.75 435 VAL B N 1
ATOM 10137 C CA . VAL B 1 435 ? 30.172 23.734 23.797 1 90.75 435 VAL B CA 1
ATOM 10138 C C . VAL B 1 435 ? 31.156 22.766 23.125 1 90.75 435 VAL B C 1
ATOM 10140 O O . VAL B 1 435 ? 31.469 22.906 21.953 1 90.75 435 VAL B O 1
ATOM 10143 N N . TYR B 1 436 ? 31.609 21.766 23.875 1 88.88 436 TYR B N 1
ATOM 10144 C CA . TYR B 1 436 ? 32.531 20.766 23.375 1 88.88 436 TYR B CA 1
ATOM 10145 C C . TYR B 1 436 ? 31.906 19.391 23.375 1 88.88 436 TYR B C 1
ATOM 10147 O O . TYR B 1 436 ? 31.359 18.953 24.391 1 88.88 436 TYR B O 1
ATOM 10155 N N . TYR B 1 437 ? 31.953 18.719 22.281 1 88.62 437 TYR B N 1
ATOM 10156 C CA . TYR B 1 437 ? 31.391 17.375 22.172 1 88.62 437 TYR B CA 1
ATOM 10157 C C . TYR B 1 437 ? 32.5 16.344 21.891 1 88.62 437 TYR B C 1
ATOM 10159 O O . TYR B 1 437 ? 33.562 16.688 21.375 1 88.62 437 TYR B O 1
ATOM 10167 N N . ASN B 1 438 ? 32.219 15.086 22.234 1 85.62 438 ASN B N 1
ATOM 10168 C CA . ASN B 1 438 ? 33.156 13.984 22.062 1 85.62 438 ASN B CA 1
ATOM 10169 C C . ASN B 1 438 ? 33.062 13.367 20.672 1 85.62 438 ASN B C 1
ATOM 10171 O O . ASN B 1 438 ? 32 12.82 20.312 1 85.62 438 ASN B O 1
ATOM 10175 N N . THR B 1 439 ? 34.062 13.312 19.906 1 80.44 439 THR B N 1
ATOM 10176 C CA . THR B 1 439 ? 34.062 12.844 18.516 1 80.44 439 THR B CA 1
ATOM 10177 C C . THR B 1 439 ? 34.094 11.32 18.469 1 80.44 439 THR B C 1
ATOM 10179 O O . THR B 1 439 ? 33.781 10.727 17.422 1 80.44 439 THR B O 1
ATOM 10182 N N . SER B 1 440 ? 34.531 10.75 19.516 1 77.06 440 SER B N 1
ATOM 10183 C CA . SER B 1 440 ? 34.594 9.297 19.531 1 77.06 440 SER B CA 1
ATOM 10184 C C . SER B 1 440 ? 33.25 8.664 19.797 1 77.06 440 SER B C 1
ATOM 10186 O O . SER B 1 440 ? 33.094 7.441 19.719 1 77.06 440 SER B O 1
ATOM 10188 N N . SER B 1 441 ? 32.344 9.445 20.141 1 83 441 SER B N 1
ATOM 10189 C CA . SER B 1 441 ? 30.984 8.977 20.422 1 83 441 SER B CA 1
ATOM 10190 C C . SER B 1 441 ? 29.969 9.562 19.438 1 83 441 SER B C 1
ATOM 10192 O O . SER B 1 441 ? 29.672 10.758 19.5 1 83 441 SER B O 1
ATOM 10194 N N . PRO B 1 442 ? 29.359 8.727 18.641 1 82.81 442 PRO B N 1
ATOM 10195 C CA . PRO B 1 442 ? 28.344 9.219 17.719 1 82.81 442 PRO B CA 1
ATOM 10196 C C . PRO B 1 442 ? 27.172 9.883 18.438 1 82.81 442 PRO B C 1
ATOM 10198 O O . PRO B 1 442 ? 26.625 10.875 17.953 1 82.81 442 PRO B O 1
ATOM 10201 N N . ILE B 1 443 ? 26.859 9.445 19.547 1 85.69 443 ILE B N 1
ATOM 10202 C CA . ILE B 1 443 ? 25.703 10.008 20.25 1 85.69 443 ILE B CA 1
ATOM 10203 C C . ILE B 1 443 ? 26.047 11.406 20.75 1 85.69 443 ILE B C 1
ATOM 10205 O O . ILE B 1 443 ? 25.188 12.297 20.766 1 85.69 443 ILE B O 1
ATOM 10209 N N . SER B 1 444 ? 27.234 11.609 21.266 1 86.62 444 SER B N 1
ATOM 10210 C CA . SER B 1 444 ? 27.672 12.938 21.688 1 86.62 444 SER B CA 1
ATOM 10211 C C . SER B 1 444 ? 27.594 13.938 20.531 1 86.62 444 SER B C 1
ATOM 10213 O O . SER B 1 444 ? 27.156 15.07 20.719 1 86.62 444 SER B O 1
ATOM 10215 N N . GLN B 1 445 ? 27.906 13.469 19.469 1 85.62 445 GLN B N 1
ATOM 10216 C CA . GLN B 1 445 ? 27.859 14.328 18.281 1 85.62 445 GLN B CA 1
ATOM 10217 C C . GLN B 1 445 ? 26.422 14.656 17.891 1 85.62 445 GLN B C 1
ATOM 10219 O O . GLN B 1 445 ? 26.125 15.805 17.547 1 85.62 445 GLN B O 1
ATOM 10224 N N . ARG B 1 446 ? 25.672 13.68 17.953 1 87.62 446 ARG B N 1
ATOM 10225 C CA . ARG B 1 446 ? 24.266 13.891 17.594 1 87.62 446 ARG B CA 1
ATOM 10226 C C . ARG B 1 446 ? 23.594 14.859 18.562 1 87.62 446 ARG B C 1
ATOM 10228 O O . ARG B 1 446 ? 22.828 15.727 18.156 1 87.62 446 ARG B O 1
ATOM 10235 N N . ILE B 1 447 ? 23.891 14.742 19.75 1 88.06 447 ILE B N 1
ATOM 10236 C CA . ILE B 1 447 ? 23.328 15.641 20.75 1 88.06 447 ILE B CA 1
ATOM 10237 C C . ILE B 1 447 ? 23.781 17.078 20.469 1 88.06 447 ILE B C 1
ATOM 10239 O O . ILE B 1 447 ? 22.953 18 20.5 1 88.06 447 ILE B O 1
ATOM 10243 N N . ALA B 1 448 ? 25 17.219 20.219 1 87.25 448 ALA B N 1
ATOM 10244 C CA . ALA B 1 448 ? 25.531 18.562 19.906 1 87.25 448 ALA B CA 1
ATOM 10245 C C . ALA B 1 448 ? 24.844 19.141 18.672 1 87.25 448 ALA B C 1
ATOM 10247 O O . ALA B 1 448 ? 24.484 20.312 18.656 1 87.25 448 ALA B O 1
ATOM 10248 N N . LEU B 1 449 ? 24.672 18.297 17.797 1 86.94 449 LEU B N 1
ATOM 10249 C CA . LEU B 1 449 ? 24.062 18.75 16.547 1 86.94 449 LEU B CA 1
ATOM 10250 C C . LEU B 1 449 ? 22.594 19.125 16.766 1 86.94 449 LEU B C 1
ATOM 10252 O O . LEU B 1 449 ? 22.094 20.078 16.172 1 86.94 449 LEU B O 1
ATOM 10256 N N . ILE B 1 450 ? 21.922 18.422 17.531 1 89.81 450 ILE B N 1
ATOM 10257 C CA . ILE B 1 450 ? 20.531 18.672 17.828 1 89.81 450 ILE B CA 1
ATOM 10258 C C . ILE B 1 450 ? 20.375 20.031 18.516 1 89.81 450 ILE B C 1
ATOM 10260 O O . ILE B 1 450 ? 19.531 20.844 18.125 1 89.81 450 ILE B O 1
ATOM 10264 N N . PHE B 1 451 ? 21.234 20.266 19.406 1 88.81 451 PHE B N 1
ATOM 10265 C CA . PHE B 1 451 ? 21.141 21.531 20.109 1 88.81 451 PHE B CA 1
ATOM 10266 C C . PHE B 1 451 ? 21.531 22.688 19.203 1 88.81 451 PHE B C 1
ATOM 10268 O O . PHE B 1 451 ? 20.891 23.75 19.219 1 88.81 451 PHE B O 1
ATOM 10275 N N . LYS B 1 452 ? 22.516 22.484 18.453 1 87.44 452 LYS B N 1
ATOM 10276 C CA . LYS B 1 452 ? 22.969 23.531 17.547 1 87.44 452 LYS B CA 1
ATOM 10277 C C . LYS B 1 452 ? 21.906 23.859 16.5 1 87.44 452 LYS B C 1
ATOM 10279 O O . LYS B 1 452 ? 21.688 25.031 16.172 1 87.44 452 LYS B O 1
ATOM 10284 N N . THR B 1 453 ? 21.172 22.859 16.078 1 88.5 453 THR B N 1
ATOM 10285 C CA . THR B 1 453 ? 20.266 23.016 14.953 1 88.5 453 THR B CA 1
ATOM 10286 C C . THR B 1 453 ? 18.891 23.484 15.422 1 88.5 453 THR B C 1
ATOM 10288 O O . THR B 1 453 ? 18.281 24.359 14.797 1 88.5 453 THR B O 1
ATOM 10291 N N . TYR B 1 454 ? 18.375 23 16.5 1 89.69 454 TYR B N 1
ATOM 10292 C CA . TYR B 1 454 ? 16.969 23.188 16.828 1 89.69 454 TYR B CA 1
ATOM 10293 C C . TYR B 1 454 ? 16.812 24.125 18.031 1 89.69 454 TYR B C 1
ATOM 10295 O O . TYR B 1 454 ? 15.781 24.797 18.156 1 89.69 454 TYR B O 1
ATOM 10303 N N . PHE B 1 455 ? 17.859 24.156 18.875 1 87.62 455 PHE B N 1
ATOM 10304 C CA . PHE B 1 455 ? 17.484 24.672 20.188 1 87.62 455 PHE B CA 1
ATOM 10305 C C . PHE B 1 455 ? 18.312 25.906 20.531 1 87.62 455 PHE B C 1
ATOM 10307 O O . PHE B 1 455 ? 18.016 26.594 21.5 1 87.62 455 PHE B O 1
ATOM 10314 N N . ILE B 1 456 ? 19.406 26.109 19.828 1 82.56 456 ILE B N 1
ATOM 10315 C CA . ILE B 1 456 ? 20.266 27.234 20.156 1 82.56 456 ILE B CA 1
ATOM 10316 C C . ILE B 1 456 ? 20.25 28.25 19.016 1 82.56 456 ILE B C 1
ATOM 10318 O O . ILE B 1 456 ? 20.25 27.875 17.844 1 82.56 456 ILE B O 1
ATOM 10322 N N . ILE B 1 457 ? 20.156 29.422 19.422 1 77 457 ILE B N 1
ATOM 10323 C CA . ILE B 1 457 ? 20.203 30.5 18.438 1 77 457 ILE B CA 1
ATOM 10324 C C . ILE B 1 457 ? 21.609 30.625 17.859 1 77 457 ILE B C 1
ATOM 10326 O O . ILE B 1 457 ? 22.594 30.594 18.609 1 77 457 ILE B O 1
ATOM 10330 N N . PRO B 1 458 ? 21.672 30.812 16.594 1 72.06 458 PRO B N 1
ATOM 10331 C CA . PRO B 1 458 ? 23 30.953 16 1 72.06 458 PRO B CA 1
ATOM 10332 C C . PRO B 1 458 ? 23.781 32.156 16.562 1 72.06 458 PRO B C 1
ATOM 10334 O O . PRO B 1 458 ? 23.219 33.219 16.766 1 72.06 458 PRO B O 1
ATOM 10337 N N . GLY B 1 459 ? 25.031 31.922 17 1 69.62 459 GLY B N 1
ATOM 10338 C CA . GLY B 1 459 ? 25.891 32.969 17.516 1 69.62 459 GLY B CA 1
ATOM 10339 C C . GLY B 1 459 ? 26.016 32.938 19.031 1 69.62 459 GLY B C 1
ATOM 10340 O O . GLY B 1 459 ? 26.906 33.562 19.609 1 69.62 459 GLY B O 1
ATOM 10341 N N . HIS B 1 460 ? 25.125 32.188 19.609 1 76.25 460 HIS B N 1
ATOM 10342 C CA . HIS B 1 460 ? 25.125 32.156 21.078 1 76.25 460 HIS B CA 1
ATOM 10343 C C . HIS B 1 460 ? 26.016 31.047 21.609 1 76.25 460 HIS B C 1
ATOM 10345 O O . HIS B 1 460 ? 26.359 31.047 22.797 1 76.25 460 HIS B O 1
ATOM 10351 N N . ALA B 1 461 ? 26.281 30.234 20.781 1 81.94 461 ALA B N 1
ATOM 10352 C CA . ALA B 1 461 ? 27.141 29.141 21.219 1 81.94 461 ALA B CA 1
ATOM 10353 C C . ALA B 1 461 ? 28.094 28.703 20.094 1 81.94 461 ALA B C 1
ATOM 10355 O O . ALA B 1 461 ? 27.75 28.797 18.922 1 81.94 461 ALA B O 1
ATOM 10356 N N . ILE B 1 462 ? 29.219 28.344 20.5 1 84.62 462 ILE B N 1
ATOM 10357 C CA . ILE B 1 462 ? 30.203 27.797 19.578 1 84.62 462 ILE B CA 1
ATOM 10358 C C . ILE B 1 462 ? 30.438 26.312 19.875 1 84.62 462 ILE B C 1
ATOM 10360 O O . ILE B 1 462 ? 30.719 25.953 21.016 1 84.62 462 ILE B O 1
ATOM 10364 N N . PHE B 1 463 ? 30.25 25.562 18.953 1 87.75 463 PHE B N 1
ATOM 10365 C CA . PHE B 1 463 ? 30.406 24.109 19.109 1 87.75 463 PHE B CA 1
ATOM 10366 C C . PHE B 1 463 ? 31.734 23.641 18.531 1 87.75 463 PHE B C 1
ATOM 10368 O O . PHE B 1 463 ? 32.094 24 17.406 1 87.75 463 PHE B O 1
ATOM 10375 N N . SER B 1 464 ? 32.531 22.938 19.312 1 85.19 464 SER B N 1
ATOM 10376 C CA . SER B 1 464 ? 33.844 22.453 18.891 1 85.19 464 SER B CA 1
ATOM 10377 C C . SER B 1 464 ? 34.125 21.062 19.469 1 85.19 464 SER B C 1
ATOM 10379 O O . SER B 1 464 ? 33.531 20.688 20.484 1 85.19 464 SER B O 1
ATOM 10381 N N . PRO B 1 465 ? 34.938 20.297 18.766 1 86 465 PRO B N 1
ATOM 10382 C CA . PRO B 1 465 ? 35.312 19 19.328 1 86 465 PRO B CA 1
ATOM 10383 C C . PRO B 1 465 ? 36.125 19.141 20.625 1 86 465 PRO B C 1
ATOM 10385 O O . PRO B 1 465 ? 36.812 20.156 20.828 1 86 465 PRO B O 1
ATOM 10388 N N . LEU B 1 466 ? 35.969 18.203 21.406 1 84.69 466 LEU B N 1
ATOM 10389 C CA . LEU B 1 466 ? 36.594 18.203 22.734 1 84.69 466 LEU B CA 1
ATOM 10390 C C . LEU B 1 466 ? 38.125 18.281 22.609 1 84.69 466 LEU B C 1
ATOM 10392 O O . LEU B 1 466 ? 38.781 18.875 23.469 1 84.69 466 LEU B O 1
ATOM 10396 N N . GLU B 1 467 ? 38.656 17.766 21.516 1 75.5 467 GLU B N 1
ATOM 10397 C CA . GLU B 1 467 ? 40.125 17.75 21.297 1 75.5 467 GLU B CA 1
ATOM 10398 C C . GLU B 1 467 ? 40.656 19.156 21.141 1 75.5 467 GLU B C 1
ATOM 10400 O O . GLU B 1 467 ? 41.844 19.406 21.422 1 75.5 467 GLU B O 1
ATOM 10405 N N . LYS B 1 468 ? 39.906 20.016 20.688 1 75.25 468 LYS B N 1
ATOM 10406 C CA . LYS B 1 468 ? 40.312 21.391 20.469 1 75.25 468 LYS B CA 1
ATOM 10407 C C . LYS B 1 468 ? 40.375 22.172 21.781 1 75.25 468 LYS B C 1
ATOM 10409 O O . LYS B 1 468 ? 41.031 23.219 21.859 1 75.25 468 LYS B O 1
ATOM 10414 N N . MET B 1 469 ? 39.688 21.75 22.734 1 71.5 469 MET B N 1
ATOM 10415 C CA . MET B 1 469 ? 39.719 22.406 24.031 1 71.5 469 MET B CA 1
ATOM 10416 C C . MET B 1 469 ? 41.125 22.359 24.641 1 71.5 469 MET B C 1
ATOM 10418 O O . MET B 1 469 ? 41.562 23.312 25.281 1 71.5 469 MET B O 1
ATOM 10422 N N . LEU B 1 470 ? 41.844 21.25 24.344 1 56.91 470 LEU B N 1
ATOM 10423 C CA . LEU B 1 470 ? 43.188 21.016 24.875 1 56.91 470 LEU B CA 1
ATOM 10424 C C . LEU B 1 470 ? 44.188 21.969 24.234 1 56.91 470 LEU B C 1
ATOM 10426 O O . LEU B 1 470 ? 45.094 22.438 24.906 1 56.91 470 LEU B O 1
ATOM 10430 N N . ASN B 1 471 ? 43.969 22.281 23.016 1 52.66 471 ASN B N 1
ATOM 10431 C CA . ASN B 1 471 ? 44.969 23.125 22.344 1 52.66 471 ASN B CA 1
ATOM 10432 C C . ASN B 1 471 ? 44.812 24.594 22.766 1 52.66 471 ASN B C 1
ATOM 10434 O O . ASN B 1 471 ? 45.812 25.312 22.828 1 52.66 471 ASN B O 1
ATOM 10438 N N . ASN B 1 472 ? 43.656 25.062 23.047 1 49.22 472 ASN B N 1
ATOM 10439 C CA . ASN B 1 472 ? 43.5 26.469 23.391 1 49.22 472 ASN B CA 1
ATOM 10440 C C . ASN B 1 472 ? 43.906 26.75 24.828 1 49.22 472 ASN B C 1
ATOM 10442 O O . ASN B 1 472 ? 44.219 27.891 25.188 1 49.22 472 ASN B O 1
ATOM 10446 N N . GLU B 1 473 ? 43.938 25.922 25.656 1 44.44 473 GLU B N 1
ATOM 10447 C CA . GLU B 1 473 ? 44.406 26.172 27.016 1 44.44 473 GLU B CA 1
ATOM 10448 C C . GLU B 1 473 ? 45.906 26.375 27.078 1 44.44 473 GLU B C 1
ATOM 10450 O O . GLU B 1 473 ? 46.406 27.094 27.938 1 44.44 473 GLU B O 1
ATOM 10455 N N . ASP B 1 474 ? 46.656 25.812 26.172 1 39.75 474 ASP B N 1
ATOM 10456 C CA . ASP B 1 474 ? 48.094 26.109 26.188 1 39.75 474 ASP B CA 1
ATOM 10457 C C . ASP B 1 474 ? 48.344 27.578 25.875 1 39.75 474 ASP B C 1
ATOM 10459 O O . ASP B 1 474 ? 49.312 28.172 26.359 1 39.75 474 ASP B O 1
ATOM 10463 N N . SER B 1 475 ? 47.5 28.172 24.969 1 36.88 475 SER B N 1
ATOM 10464 C CA . SER B 1 475 ? 47.781 29.562 24.641 1 36.88 475 SER B CA 1
ATOM 10465 C C . SER B 1 475 ? 47.469 30.5 25.797 1 36.88 475 SER B C 1
ATOM 10467 O O . SER B 1 475 ? 48 31.594 25.875 1 36.88 475 SER B O 1
ATOM 10469 N N . ILE B 1 476 ? 46.469 30.172 26.578 1 36.06 476 ILE B N 1
ATOM 10470 C CA . ILE B 1 476 ? 46.156 31.062 27.688 1 36.06 476 ILE B CA 1
ATOM 10471 C C . ILE B 1 476 ? 47.281 30.984 28.734 1 36.06 476 ILE B C 1
ATOM 10473 O O . ILE B 1 476 ? 47.625 31.984 29.375 1 36.06 476 ILE B O 1
ATOM 10477 N N . SER B 1 477 ? 47.812 29.797 28.875 1 31.61 477 SER B N 1
ATOM 10478 C CA . SER B 1 477 ? 48.812 29.75 29.938 1 31.61 477 SER B CA 1
ATOM 10479 C C . SER B 1 477 ? 50.062 30.562 29.578 1 31.61 477 SER B C 1
ATOM 10481 O O . SER B 1 477 ? 50.781 31.031 30.453 1 31.61 477 SER B O 1
ATOM 10483 N N . ASN B 1 478 ? 50.375 30.562 28.25 1 30.86 478 ASN B N 1
ATOM 10484 C CA . ASN B 1 478 ? 51.688 31.188 28.062 1 30.86 478 ASN B CA 1
ATOM 10485 C C . ASN B 1 478 ? 51.594 32.719 28.203 1 30.86 478 ASN B C 1
ATOM 10487 O O . ASN B 1 478 ? 52.625 33.375 28.25 1 30.86 478 ASN B O 1
ATOM 10491 N N . ASN B 1 479 ? 50.406 33.281 27.734 1 27.61 479 ASN B N 1
ATOM 10492 C CA . ASN B 1 479 ? 50.5 34.719 27.656 1 27.61 479 ASN B CA 1
ATOM 10493 C C . ASN B 1 479 ? 50.469 35.375 29.047 1 27.61 479 ASN B C 1
ATOM 10495 O O . ASN B 1 479 ? 50.344 36.594 29.156 1 27.61 479 ASN B O 1
ATOM 10499 N N . SER B 1 480 ? 50.062 34.625 30.031 1 26.86 480 SER B N 1
ATOM 10500 C CA . SER B 1 480 ? 49.938 35.375 31.266 1 26.86 480 SER B CA 1
ATOM 10501 C C . SER B 1 480 ? 51.281 35.969 31.672 1 26.86 480 SER B C 1
ATOM 10503 O O . SER B 1 480 ? 51.406 36.562 32.75 1 26.86 480 SER B O 1
ATOM 10505 N N . ALA B 1 481 ? 52.406 35.531 31.047 1 24.52 481 ALA B N 1
ATOM 10506 C CA . ALA B 1 481 ? 53.531 36.062 31.812 1 24.52 481 ALA B CA 1
ATOM 10507 C C . ALA B 1 481 ? 53.688 37.562 31.531 1 24.52 481 ALA B C 1
ATOM 10509 O O . ALA B 1 481 ? 54.531 38.219 32.125 1 24.52 481 ALA B O 1
ATOM 10510 N N . THR B 1 482 ? 53.312 38.031 30.266 1 21.73 482 THR B N 1
ATOM 10511 C CA . THR B 1 482 ? 53.906 39.375 30.141 1 21.73 482 THR B CA 1
ATOM 10512 C C . THR B 1 482 ? 53.156 40.375 31.031 1 21.73 482 THR B C 1
ATOM 10514 O O . THR B 1 482 ? 51.969 40.562 30.875 1 21.73 482 THR B O 1
ATOM 10517 N N . GLN B 1 483 ? 53.594 40.562 32.25 1 20.3 483 GLN B N 1
ATOM 10518 C CA . GLN B 1 483 ? 53.344 41.531 33.312 1 20.3 483 GLN B CA 1
ATOM 10519 C C . GLN B 1 483 ? 53.344 42.969 32.781 1 20.3 483 GLN B C 1
ATOM 10521 O O . GLN B 1 483 ? 54.375 43.469 32.406 1 20.3 483 GLN B O 1
ATOM 10526 N N . SER B 1 484 ? 52.625 43.344 31.734 1 19.09 484 SER B N 1
ATOM 10527 C CA . SER B 1 484 ? 52.75 44.75 31.453 1 19.09 484 SER B CA 1
ATOM 10528 C C . SER B 1 484 ? 52.531 45.594 32.719 1 19.09 484 SER B C 1
ATOM 10530 O O . SER B 1 484 ? 51.656 45.281 33.5 1 19.09 484 SER B O 1
ATOM 10532 N N . PRO B 1 485 ? 53.531 46.406 33.156 1 19.75 485 PRO B N 1
ATOM 10533 C CA . PRO B 1 485 ? 53.594 47.312 34.312 1 19.75 485 PRO B CA 1
ATOM 10534 C C . PRO B 1 485 ? 52.5 48.375 34.281 1 19.75 485 PRO B C 1
ATOM 10536 O O . PRO B 1 485 ? 52.406 49.156 33.312 1 19.75 485 PRO B O 1
ATOM 10539 N N . TYR B 1 486 ? 51.188 48.031 34.281 1 17.05 486 TYR B N 1
ATOM 10540 C CA . TYR B 1 486 ? 50.188 49.125 34.406 1 17.05 486 TYR B CA 1
ATOM 10541 C C . TYR B 1 486 ? 50.625 50.125 35.438 1 17.05 486 TYR B C 1
ATOM 10543 O O . TYR B 1 486 ? 50.906 49.781 36.594 1 17.05 486 TYR B O 1
ATOM 10551 N N . LEU B 1 487 ? 51.406 51.188 35 1 16.91 487 LEU B N 1
ATOM 10552 C CA . LEU B 1 487 ? 51.812 52.406 35.688 1 16.91 487 LEU B CA 1
ATOM 10553 C C . LEU B 1 487 ? 50.656 53.094 36.375 1 16.91 487 LEU B C 1
ATOM 10555 O O . LEU B 1 487 ? 49.562 53.25 35.812 1 16.91 487 LEU B O 1
ATOM 10559 N N . LEU B 1 488 ? 50.531 52.875 37.719 1 16.97 488 LEU B N 1
ATOM 10560 C CA . LEU B 1 488 ? 49.688 53.562 38.719 1 16.97 488 LEU B CA 1
ATOM 10561 C C . LEU B 1 488 ? 49.75 55.062 38.531 1 16.97 488 LEU B C 1
ATOM 10563 O O . LEU B 1 488 ? 50.812 55.656 38.781 1 16.97 488 LEU B O 1
ATOM 10567 N N . SER B 1 489 ? 49.406 55.625 37.469 1 15.94 489 SER B N 1
ATOM 10568 C CA . SER B 1 489 ? 49.531 57.062 37.438 1 15.94 489 SER B CA 1
ATOM 10569 C C . SER B 1 489 ? 48.875 57.719 38.625 1 15.94 489 SER B C 1
ATOM 10571 O O . SER B 1 489 ? 47.812 57.281 39.094 1 15.94 489 SER B O 1
ATOM 10573 N N . SER B 1 490 ? 49.688 58.531 39.469 1 16.38 490 SER B N 1
ATOM 10574 C CA . SER B 1 490 ? 49.688 59.344 40.688 1 16.38 490 SER B CA 1
ATOM 10575 C C . SER B 1 490 ? 48.688 60.5 40.562 1 16.38 490 SER B C 1
ATOM 10577 O O . SER B 1 490 ? 48.562 61.312 41.5 1 16.38 490 SER B O 1
ATOM 10579 N N . SER B 1 491 ? 47.719 60.625 39.719 1 16 491 SER B N 1
ATOM 10580 C CA . SER B 1 491 ? 47.344 62.031 39.656 1 16 491 SER B CA 1
ATOM 10581 C C . SER B 1 491 ? 46.844 62.531 41 1 16 491 SER B C 1
ATOM 10583 O O . SER B 1 491 ? 46.031 61.875 41.656 1 16 491 SER B O 1
ATOM 10585 N N . SER B 1 492 ? 47.562 63.594 41.688 1 16.16 492 SER B N 1
ATOM 10586 C CA . SER B 1 492 ? 47.719 64.438 42.875 1 16.16 492 SER B CA 1
ATOM 10587 C C . SER B 1 492 ? 46.5 65.375 43.031 1 16.16 492 SER B C 1
ATOM 10589 O O . SER B 1 492 ? 46.469 66.125 43.969 1 16.16 492 SER B O 1
ATOM 10591 N N . SER B 1 493 ? 45.438 65.375 42.312 1 15.62 493 SER B N 1
ATOM 10592 C CA . SER B 1 493 ? 44.969 66.812 42.406 1 15.62 493 SER B CA 1
ATOM 10593 C C . SER B 1 493 ? 44.625 67.188 43.844 1 15.62 493 SER B C 1
ATOM 10595 O O . SER B 1 493 ? 44.344 66.312 44.656 1 15.62 493 SER B O 1
ATOM 10597 N N . SER B 1 494 ? 44.469 68.562 44.219 1 15.41 494 SER B N 1
ATOM 10598 C CA . SER B 1 494 ? 44.688 69.688 45.125 1 15.41 494 SER B CA 1
ATOM 10599 C C . SER B 1 494 ? 43.625 69.75 46.219 1 15.41 494 SER B C 1
ATOM 10601 O O . SER B 1 494 ? 43.969 69.75 47.406 1 15.41 494 SER B O 1
ATOM 10603 N N . SER B 1 495 ? 42.688 70.875 46.344 1 15.05 495 SER B N 1
ATOM 10604 C CA . SER B 1 495 ? 42.781 71.938 47.312 1 15.05 495 SER B CA 1
ATOM 10605 C C . SER B 1 495 ? 41.969 71.688 48.562 1 15.05 495 SER B C 1
ATOM 10607 O O . SER B 1 495 ? 42.469 71.75 49.656 1 15.05 495 SER B O 1
ATOM 10609 N N . SER B 1 496 ? 40.781 72.562 48.812 1 15 496 SER B N 1
ATOM 10610 C CA . SER B 1 496 ? 40.625 73.625 49.781 1 15 496 SER B CA 1
ATOM 10611 C C . SER B 1 496 ? 39.938 73.125 51.062 1 15 496 SER B C 1
ATOM 10613 O O . SER B 1 496 ? 39.375 72 51.062 1 15 496 SER B O 1
ATOM 10615 N N . SER B 1 497 ? 39.156 74.062 51.875 1 14.97 497 SER B N 1
ATOM 10616 C CA . SER B 1 497 ? 39.344 74.688 53.188 1 14.97 497 SER B CA 1
ATOM 10617 C C . SER B 1 497 ? 38.5 74 54.25 1 14.97 497 SER B C 1
ATOM 10619 O O . SER B 1 497 ? 39 73.5 55.281 1 14.97 497 SER B O 1
ATOM 10621 N N . SER B 1 498 ? 37.469 74.812 54.906 1 14.84 498 SER B N 1
ATOM 10622 C CA . SER B 1 498 ? 37.5 75.375 56.25 1 14.84 498 SER B CA 1
ATOM 10623 C C . SER B 1 498 ? 36.719 74.562 57.25 1 14.84 498 SER B C 1
ATOM 10625 O O . SER B 1 498 ? 36.062 73.562 56.875 1 14.84 498 SER B O 1
ATOM 10627 N N . ASN B 1 499 ? 35.812 75.188 58.094 1 14.96 499 ASN B N 1
ATOM 10628 C CA . ASN B 1 499 ? 35.844 75.5 59.531 1 14.96 499 ASN B CA 1
ATOM 10629 C C . ASN B 1 499 ? 35 74.562 60.375 1 14.96 499 ASN B C 1
ATOM 10631 O O . ASN B 1 499 ? 35.531 73.812 61.188 1 14.96 499 ASN B O 1
ATOM 10635 N N . ASP B 1 500 ? 33.812 75 61 1 14.97 500 ASP B N 1
ATOM 10636 C CA . ASP B 1 500 ? 33.688 75.438 62.406 1 14.97 500 ASP B CA 1
ATOM 10637 C C . ASP B 1 500 ? 33 74.312 63.219 1 14.97 500 ASP B C 1
ATOM 10639 O O . ASP B 1 500 ? 32.5 73.312 62.625 1 14.97 500 ASP B O 1
ATOM 10643 N N . ASN B 1 501 ? 31.797 74.562 63.906 1 15.05 501 ASN B N 1
ATOM 10644 C CA . ASN B 1 501 ? 31.609 74.75 65.312 1 15.05 501 ASN B CA 1
ATOM 10645 C C . ASN B 1 501 ? 31 73.5 66 1 15.05 501 ASN B C 1
ATOM 10647 O O . ASN B 1 501 ? 30.562 72.625 65.312 1 15.05 501 ASN B O 1
ATOM 10651 N N . SER B 1 502 ? 29.844 73.625 66.75 1 15.46 502 SER B N 1
ATOM 10652 C CA . SER B 1 502 ? 29.641 73.625 68.188 1 15.46 502 SER B CA 1
ATOM 10653 C C . SER B 1 502 ? 29.062 72.312 68.688 1 15.46 502 SER B C 1
ATOM 10655 O O . SER B 1 502 ? 29.641 71.688 69.562 1 15.46 502 SER B O 1
ATOM 10657 N N . GLY B 1 503 ? 27.734 72.188 69.062 1 14.77 503 GLY B N 1
ATOM 10658 C CA . GLY B 1 503 ? 27.297 72.062 70.5 1 14.77 503 GLY B CA 1
ATOM 10659 C C . GLY B 1 503 ? 27.047 70.625 70.938 1 14.77 503 GLY B C 1
ATOM 10660 O O . GLY B 1 503 ? 27.141 69.688 70.125 1 14.77 503 GLY B O 1
ATOM 10661 N N . SER B 1 504 ? 26.016 70.312 71.688 1 15.41 504 SER B N 1
ATOM 10662 C CA . SER B 1 504 ? 25.844 70 73.062 1 15.41 504 SER B CA 1
ATOM 10663 C C . SER B 1 504 ? 25.5 68.5 73.25 1 15.41 504 SER B C 1
ATOM 10665 O O . SER B 1 504 ? 25.219 67.812 72.312 1 15.41 504 SER B O 1
ATOM 10667 N N . ASP B 1 505 ? 24.406 68.125 73.938 1 14.97 505 ASP B N 1
ATOM 10668 C CA . ASP B 1 505 ? 24.281 67.562 75.312 1 14.97 505 ASP B CA 1
ATOM 10669 C C . ASP B 1 505 ? 24.016 66.062 75.25 1 14.97 505 ASP B C 1
ATOM 10671 O O . ASP B 1 505 ? 23.734 65.5 74.188 1 14.97 505 ASP B O 1
ATOM 10675 N N . THR B 1 506 ? 22.922 65.438 75.938 1 15.61 506 THR B N 1
ATOM 10676 C CA . THR B 1 506 ? 22.875 64.75 77.188 1 15.61 506 THR B CA 1
ATOM 10677 C C . THR B 1 506 ? 22.609 63.281 77 1 15.61 506 THR B C 1
ATOM 10679 O O . THR B 1 506 ? 23.391 62.438 77.438 1 15.61 506 THR B O 1
ATOM 10682 N N . ASP B 1 507 ? 21.453 62.594 77.438 1 15.35 507 ASP B N 1
ATOM 10683 C CA . ASP B 1 507 ? 21.281 61.75 78.625 1 15.35 507 ASP B CA 1
ATOM 10684 C C . ASP B 1 507 ? 21.156 60.281 78.25 1 15.35 507 ASP B C 1
ATOM 10686 O O . ASP B 1 507 ? 20.906 59.938 77.062 1 15.35 507 ASP B O 1
ATOM 10690 N N . ASP B 1 508 ? 20.562 59.25 79.125 1 15.97 508 ASP B N 1
ATOM 10691 C CA . ASP B 1 508 ? 20.906 58.156 80.062 1 15.97 508 ASP B CA 1
ATOM 10692 C C . ASP B 1 508 ? 20.312 56.844 79.5 1 15.97 508 ASP B C 1
ATOM 10694 O O . ASP B 1 508 ? 20.719 55.75 79.938 1 15.97 508 ASP B O 1
ATOM 10698 N N . ALA B 1 509 ? 19.188 56.656 78.812 1 16.89 509 ALA B N 1
ATOM 10699 C CA . ALA B 1 509 ? 18.172 55.75 79.312 1 16.89 509 ALA B CA 1
ATOM 10700 C C . ALA B 1 509 ? 18.578 54.281 79.188 1 16.89 509 ALA B C 1
ATOM 10702 O O . ALA B 1 509 ? 19.094 53.906 78.125 1 16.89 509 ALA B O 1
ATOM 10703 N N . GLU B 1 510 ? 18.516 53.312 80.125 1 16.8 510 GLU B N 1
ATOM 10704 C CA . GLU B 1 510 ? 19.016 52.125 80.812 1 16.8 510 GLU B CA 1
ATOM 10705 C C . GLU B 1 510 ? 18.562 50.844 80.125 1 16.8 510 GLU B C 1
ATOM 10707 O O . GLU B 1 510 ? 17.547 50.25 80.5 1 16.8 510 GLU B O 1
ATOM 10712 N N . ARG B 1 511 ? 18.406 50.594 78.875 1 15.12 511 ARG B N 1
ATOM 10713 C CA . ARG B 1 511 ? 17.656 49.438 78.438 1 15.12 511 ARG B CA 1
ATOM 10714 C C . ARG B 1 511 ? 18.359 48.125 78.812 1 15.12 511 ARG B C 1
ATOM 10716 O O . ARG B 1 511 ? 19.484 47.875 78.375 1 15.12 511 ARG B O 1
ATOM 10723 N N . SER B 1 512 ? 18.094 47.406 79.812 1 15.31 512 SER B N 1
ATOM 10724 C CA . SER B 1 512 ? 18.562 46.406 80.75 1 15.31 512 SER B CA 1
ATOM 10725 C C . SER B 1 512 ? 18.844 45.094 80 1 15.31 512 SER B C 1
ATOM 10727 O O . SER B 1 512 ? 20 44.688 79.875 1 15.31 512 SER B O 1
ATOM 10729 N N . HIS B 1 513 ? 18.078 43.906 80.25 1 16.53 513 HIS B N 1
ATOM 10730 C CA . HIS B 1 513 ? 18.438 42.719 81 1 16.53 513 HIS B CA 1
ATOM 10731 C C . HIS B 1 513 ? 19.031 41.625 80.125 1 16.53 513 HIS B C 1
ATOM 10733 O O . HIS B 1 513 ? 18.844 41.656 78.875 1 16.53 513 HIS B O 1
ATOM 10739 N N . ARG B 1 514 ? 19.297 40.156 80.625 1 16.2 514 ARG B N 1
ATOM 10740 C CA . ARG B 1 514 ? 20.359 39.219 81 1 16.2 514 ARG B CA 1
ATOM 10741 C C . ARG B 1 514 ? 20.375 38.031 80 1 16.2 514 ARG B C 1
ATOM 10743 O O . ARG B 1 514 ? 21.438 37.625 79.562 1 16.2 514 ARG B O 1
ATOM 10750 N N . ARG B 1 515 ? 19.359 37.094 79.875 1 17.53 515 ARG B N 1
ATOM 10751 C CA . ARG B 1 515 ? 19.609 35.719 80.312 1 17.53 515 ARG B CA 1
ATOM 10752 C C . ARG B 1 515 ? 20.406 34.969 79.25 1 17.53 515 ARG B C 1
ATOM 10754 O O . ARG B 1 515 ? 20.391 35.344 78.062 1 17.53 515 ARG B O 1
ATOM 10761 N N . ARG B 1 516 ? 21.078 33.656 79.438 1 16.27 516 ARG B N 1
ATOM 10762 C CA . ARG B 1 516 ? 22.266 32.812 79.438 1 16.27 516 ARG B CA 1
ATOM 10763 C C . ARG B 1 516 ? 22.312 31.875 78.25 1 16.27 516 ARG B C 1
ATOM 10765 O O . ARG B 1 516 ? 23.344 31.734 77.625 1 16.27 516 ARG B O 1
ATOM 10772 N N . THR B 1 517 ? 21.422 30.828 78 1 17.12 517 THR B N 1
ATOM 10773 C CA . THR B 1 517 ? 21.812 29.422 78.125 1 17.12 517 THR B CA 1
ATOM 10774 C C . THR B 1 517 ? 22.547 28.953 76.875 1 17.12 517 THR B C 1
ATOM 10776 O O . THR B 1 517 ? 22.484 29.625 75.812 1 17.12 517 THR B O 1
ATOM 10779 N N . SER B 1 518 ? 22.453 27.453 76.375 1 18.05 518 SER B N 1
ATOM 10780 C CA . SER B 1 518 ? 23.344 26.312 76.125 1 18.05 518 SER B CA 1
ATOM 10781 C C . SER B 1 518 ? 23.781 26.25 74.688 1 18.05 518 SER B C 1
ATOM 10783 O O . SER B 1 518 ? 23.125 26.812 73.812 1 18.05 518 SER B O 1
ATOM 10785 N N . ASN B 1 519 ? 24.984 25.453 74.25 1 17.11 519 ASN B N 1
ATOM 10786 C CA . ASN B 1 519 ? 26.172 25.391 73.375 1 17.11 519 ASN B CA 1
ATOM 10787 C C . ASN B 1 519 ? 25.906 24.625 72.125 1 17.11 519 ASN B C 1
ATOM 10789 O O . ASN B 1 519 ? 26.844 24.266 71.375 1 17.11 519 ASN B O 1
ATOM 10793 N N . LEU B 1 520 ? 24.812 23.984 71.812 1 18.89 520 LEU B N 1
ATOM 10794 C CA . LEU B 1 520 ? 24.812 22.812 70.938 1 18.89 520 LEU B CA 1
ATOM 10795 C C . LEU B 1 520 ? 25.375 23.156 69.562 1 18.89 520 LEU B C 1
ATOM 10797 O O . LEU B 1 520 ? 24.891 24.078 68.875 1 18.89 520 LEU B O 1
ATOM 10801 N N . SER B 1 521 ? 26.609 22.578 69.125 1 17.92 521 SER B N 1
ATOM 10802 C CA . SER B 1 521 ? 27.625 22.766 68.125 1 17.92 521 SER B CA 1
ATOM 10803 C C . SER B 1 521 ? 27.125 22.359 66.75 1 17.92 521 SER B C 1
ATOM 10805 O O . SER B 1 521 ? 26.906 21.172 66.438 1 17.92 521 SER B O 1
ATOM 10807 N N . SER B 1 522 ? 26.125 22.781 66.188 1 18.94 522 SER B N 1
ATOM 10808 C CA . SER B 1 522 ? 25.484 22.328 64.938 1 18.94 522 SER B CA 1
ATOM 10809 C C . SER B 1 522 ? 26.453 22.391 63.781 1 18.94 522 SER B C 1
ATOM 10811 O O . SER B 1 522 ? 26.969 23.469 63.469 1 18.94 522 SER B O 1
ATOM 10813 N N . PRO B 1 523 ? 27.188 21.203 63.469 1 20.41 523 PRO B N 1
ATOM 10814 C CA . PRO B 1 523 ? 28.25 21.266 62.469 1 20.41 523 PRO B CA 1
ATOM 10815 C C . PRO B 1 523 ? 27.766 21.812 61.125 1 20.41 523 PRO B C 1
ATOM 10817 O O . PRO B 1 523 ? 26.594 21.625 60.75 1 20.41 523 PRO B O 1
ATOM 10820 N N . THR B 1 524 ? 28.109 22.938 60.75 1 19.47 524 THR B N 1
ATOM 10821 C CA . THR B 1 524 ? 27.922 23.719 59.531 1 19.47 524 THR B CA 1
ATOM 10822 C C . THR B 1 524 ? 28.406 22.969 58.312 1 19.47 524 THR B C 1
ATOM 10824 O O . THR B 1 524 ? 29.625 22.766 58.156 1 19.47 524 THR B O 1
ATOM 10827 N N . ILE B 1 525 ? 27.797 21.75 58.125 1 22.2 525 ILE B N 1
ATOM 10828 C CA . ILE B 1 525 ? 28.188 21.031 56.906 1 22.2 525 ILE B CA 1
ATOM 10829 C C . ILE B 1 525 ? 28.188 22 55.719 1 22.2 525 ILE B C 1
ATOM 10831 O O . ILE B 1 525 ? 27.141 22.547 55.375 1 22.2 525 ILE B O 1
ATOM 10835 N N . SER B 1 526 ? 29.203 22.797 55.625 1 20.17 526 SER B N 1
ATOM 10836 C CA . SER B 1 526 ? 29.484 23.766 54.562 1 20.17 526 SER B CA 1
ATOM 10837 C C . SER B 1 526 ? 29.234 23.156 53.188 1 20.17 526 SER B C 1
ATOM 10839 O O . SER B 1 526 ? 29.547 21.969 52.969 1 20.17 526 SER B O 1
ATOM 10841 N N . SER B 1 527 ? 28.172 23.531 52.594 1 22.66 527 SER B N 1
ATOM 10842 C CA . SER B 1 527 ? 27.625 23.297 51.25 1 22.66 527 SER B CA 1
ATOM 10843 C C . SER B 1 527 ? 28.703 23.344 50.188 1 22.66 527 SER B C 1
ATOM 10845 O O . SER B 1 527 ? 28.422 23.234 49 1 22.66 527 SER B O 1
ATOM 10847 N N . THR B 1 528 ? 29.922 23.891 50.594 1 22.62 528 THR B N 1
ATOM 10848 C CA . THR B 1 528 ? 30.781 24.359 49.531 1 22.62 528 THR B CA 1
ATOM 10849 C C . THR B 1 528 ? 31.312 23.172 48.719 1 22.62 528 THR B C 1
ATOM 10851 O O . THR B 1 528 ? 32.219 23.344 47.875 1 22.62 528 THR B O 1
ATOM 10854 N N . MET B 1 529 ? 30.906 21.969 49.031 1 21.72 529 MET B N 1
ATOM 10855 C CA . MET B 1 529 ? 31.766 20.891 48.562 1 21.72 529 MET B CA 1
ATOM 10856 C C . MET B 1 529 ? 31.859 20.906 47.031 1 21.72 529 MET B C 1
ATOM 10858 O O . MET B 1 529 ? 31.875 19.844 46.406 1 21.72 529 MET B O 1
ATOM 10862 N N . PHE B 1 530 ? 31.078 21.797 46.312 1 25.27 530 PHE B N 1
ATOM 10863 C CA . PHE B 1 530 ? 31.391 21.703 44.906 1 25.27 530 PHE B CA 1
ATOM 10864 C C . PHE B 1 530 ? 32.875 21.922 44.656 1 25.27 530 PHE B C 1
ATOM 10866 O O . PHE B 1 530 ? 33.344 23.078 44.594 1 25.27 530 PHE B O 1
ATOM 10873 N N . SER B 1 531 ? 33.719 21.281 45.438 1 22.97 531 SER B N 1
ATOM 10874 C CA . SER B 1 531 ? 35.156 21.438 45.406 1 22.97 531 SER B CA 1
ATOM 10875 C C . SER B 1 531 ? 35.688 21.438 44 1 22.97 531 SER B C 1
ATOM 10877 O O . SER B 1 531 ? 35.281 20.609 43.156 1 22.97 531 SER B O 1
ATOM 10879 N N . SER B 1 532 ? 36 22.625 43.469 1 26.08 532 SER B N 1
ATOM 10880 C CA . SER B 1 532 ? 36.875 22.875 42.344 1 26.08 532 SER B CA 1
ATOM 10881 C C . SER B 1 532 ? 38.094 21.953 42.375 1 26.08 532 SER B C 1
ATOM 10883 O O . SER B 1 532 ? 38.875 21.984 43.312 1 26.08 532 SER B O 1
ATOM 10885 N N . SER B 1 533 ? 37.969 20.688 42.094 1 25.22 533 SER B N 1
ATOM 10886 C CA . SER B 1 533 ? 39.125 19.781 42.094 1 25.22 533 SER B CA 1
ATOM 10887 C C . SER B 1 533 ? 40.375 20.484 41.594 1 25.22 533 SER B C 1
ATOM 10889 O O . SER B 1 533 ? 40.312 21.188 40.562 1 25.22 533 SER B O 1
ATOM 10891 N N . PRO B 1 534 ? 41.312 20.828 42.375 1 27 534 PRO B N 1
ATOM 10892 C CA . PRO B 1 534 ? 42.594 21.438 41.969 1 27 534 PRO B CA 1
ATOM 10893 C C . PRO B 1 534 ? 43.188 20.766 40.75 1 27 534 PRO B C 1
ATOM 10895 O O . PRO B 1 534 ? 42.938 19.594 40.469 1 27 534 PRO B O 1
ATOM 10898 N N . LEU B 1 535 ? 43.656 21.578 39.75 1 29.19 535 LEU B N 1
ATOM 10899 C CA . LEU B 1 535 ? 44.438 21.312 38.531 1 29.19 535 LEU B CA 1
ATOM 10900 C C . LEU B 1 535 ? 45.562 20.328 38.812 1 29.19 535 LEU B C 1
ATOM 10902 O O . LEU B 1 535 ? 46.562 20.688 39.406 1 29.19 535 LEU B O 1
ATOM 10906 N N . ILE B 1 536 ? 45.375 19.156 39.438 1 27.11 536 ILE B N 1
ATOM 10907 C CA . ILE B 1 536 ? 46.562 18.328 39.531 1 27.11 536 ILE B CA 1
ATOM 10908 C C . ILE B 1 536 ? 47.25 18.219 38.156 1 27.11 536 ILE B C 1
ATOM 10910 O O . ILE B 1 536 ? 46.562 18.156 37.125 1 27.11 536 ILE B O 1
ATOM 10914 N N . ASN B 1 537 ? 48.594 18.266 38.062 1 29.64 537 ASN B N 1
ATOM 10915 C CA . ASN B 1 537 ? 49.594 18.172 37 1 29.64 537 ASN B CA 1
ATOM 10916 C C . ASN B 1 537 ? 49.281 17.016 36.062 1 29.64 537 ASN B C 1
ATOM 10918 O O . ASN B 1 537 ? 50.188 16.297 35.625 1 29.64 537 ASN B O 1
ATOM 10922 N N . GLY B 1 538 ? 48.125 16.344 36.188 1 30.42 538 GLY B N 1
ATOM 10923 C CA . GLY B 1 538 ? 47.969 15.156 35.375 1 30.42 538 GLY B CA 1
ATOM 10924 C C . GLY B 1 538 ? 48.031 15.461 33.875 1 30.42 538 GLY B C 1
ATOM 10925 O O . GLY B 1 538 ? 47.812 16.609 33.469 1 30.42 538 GLY B O 1
ATOM 10926 N N . SER B 1 539 ? 48.562 14.43 33.062 1 33.25 539 SER B N 1
ATOM 10927 C CA . SER B 1 539 ? 48.812 14.523 31.609 1 33.25 539 SER B CA 1
ATOM 10928 C C . SER B 1 539 ? 47.594 15.086 30.891 1 33.25 539 SER B C 1
ATOM 10930 O O . SER B 1 539 ? 46.469 14.984 31.391 1 33.25 539 SER B O 1
ATOM 10932 N N . LYS B 1 540 ? 47.875 15.883 29.859 1 37.34 540 LYS B N 1
ATOM 10933 C CA . LYS B 1 540 ? 46.938 16.578 28.953 1 37.34 540 LYS B CA 1
ATOM 10934 C C . LYS B 1 540 ? 45.688 15.727 28.672 1 37.34 540 LYS B C 1
ATOM 10936 O O . LYS B 1 540 ? 44.625 16.266 28.453 1 37.34 540 LYS B O 1
ATOM 10941 N N . LYS B 1 541 ? 45.906 14.5 28.438 1 42.44 541 LYS B N 1
ATOM 10942 C CA . LYS B 1 541 ? 44.812 13.547 28.172 1 42.44 541 LYS B CA 1
ATOM 10943 C C . LYS B 1 541 ? 43.844 13.469 29.344 1 42.44 541 LYS B C 1
ATOM 10945 O O . LYS B 1 541 ? 42.688 13.148 29.172 1 42.44 541 LYS B O 1
ATOM 10950 N N . ASP B 1 542 ? 44.25 13.578 30.594 1 41.78 542 ASP B N 1
ATOM 10951 C CA . ASP B 1 542 ? 43.438 13.406 31.797 1 41.78 542 ASP B CA 1
ATOM 10952 C C . ASP B 1 542 ? 42.469 14.586 32 1 41.78 542 ASP B C 1
ATOM 10954 O O . ASP B 1 542 ? 41.625 14.555 32.906 1 41.78 542 ASP B O 1
ATOM 10958 N N . LEU B 1 543 ? 42.75 15.781 31.484 1 44.53 543 LEU B N 1
ATOM 10959 C CA . LEU B 1 543 ? 41.938 16.969 31.641 1 44.53 543 LEU B CA 1
ATOM 10960 C C . LEU B 1 543 ? 40.594 16.812 30.922 1 44.53 543 LEU B C 1
ATOM 10962 O O . LEU B 1 543 ? 39.594 17.375 31.359 1 44.53 543 LEU B O 1
ATOM 10966 N N . VAL B 1 544 ? 40.5 16.344 29.75 1 56.16 544 VAL B N 1
ATOM 10967 C CA . VAL B 1 544 ? 39.25 16.266 28.984 1 56.16 544 VAL B CA 1
ATOM 10968 C C . VAL B 1 544 ? 38.594 14.906 29.219 1 56.16 544 VAL B C 1
ATOM 10970 O O . VAL B 1 544 ? 37.375 14.766 29.047 1 56.16 544 VAL B O 1
ATOM 10973 N N . GLY B 1 545 ? 39 14.023 30.094 1 59.38 545 GLY B N 1
ATOM 10974 C CA . GLY B 1 545 ? 38.469 12.695 30.375 1 59.38 545 GLY B CA 1
ATOM 10975 C C . GLY B 1 545 ? 37.562 12.18 29.266 1 59.38 545 GLY B C 1
ATOM 10976 O O . GLY B 1 545 ? 37.719 12.57 28.109 1 59.38 545 GLY B O 1
ATOM 10977 N N . ASP B 1 546 ? 36.625 11.094 29.5 1 78.38 546 ASP B N 1
ATOM 10978 C CA . ASP B 1 546 ? 35.688 10.461 28.578 1 78.38 546 ASP B CA 1
ATOM 10979 C C . ASP B 1 546 ? 34.312 11.125 28.672 1 78.38 546 ASP B C 1
ATOM 10981 O O . ASP B 1 546 ? 33.281 10.438 28.703 1 78.38 546 ASP B O 1
ATOM 10985 N N . ASP B 1 547 ? 34.375 12.531 28.844 1 87.38 547 ASP B N 1
ATOM 10986 C CA . ASP B 1 547 ? 33.094 13.258 28.891 1 87.38 547 ASP B CA 1
ATOM 10987 C C . ASP B 1 547 ? 32.438 13.312 27.516 1 87.38 547 ASP B C 1
ATOM 10989 O O . ASP B 1 547 ? 33.125 13.422 26.5 1 87.38 547 ASP B O 1
ATOM 10993 N N . TRP B 1 548 ? 31.094 13.227 27.547 1 87.94 548 TRP B N 1
ATOM 10994 C CA . TRP B 1 548 ? 30.406 13.234 26.25 1 87.94 548 TRP B CA 1
ATOM 10995 C C . TRP B 1 548 ? 30 14.648 25.875 1 87.94 548 TRP B C 1
ATOM 10997 O O . TRP B 1 548 ? 29.734 14.93 24.703 1 87.94 548 TRP B O 1
ATOM 11007 N N . LEU B 1 549 ? 29.969 15.594 26.812 1 90.81 549 LEU B 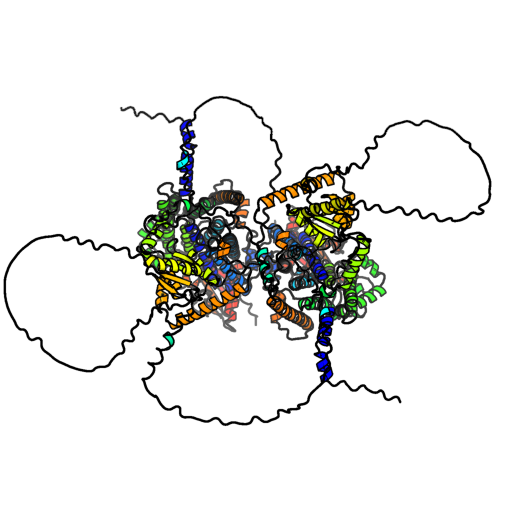N 1
ATOM 11008 C CA . LEU B 1 549 ? 29.625 17 26.562 1 90.81 549 LEU B CA 1
ATOM 11009 C C . LEU B 1 549 ? 30.25 17.906 27.609 1 90.81 549 LEU B C 1
ATOM 11011 O O . LEU B 1 549 ? 30.156 17.625 28.812 1 90.81 549 LEU B O 1
ATOM 11015 N N . VAL B 1 550 ? 30.875 18.922 27.172 1 91.31 550 VAL B N 1
ATOM 11016 C CA . VAL B 1 550 ? 31.484 19.891 28.094 1 91.31 550 VAL B CA 1
ATOM 11017 C C . VAL B 1 550 ? 31.141 21.312 27.641 1 91.31 550 VAL B C 1
ATOM 11019 O O . VAL B 1 550 ? 31.141 21.609 26.438 1 91.31 550 VAL B O 1
ATOM 11022 N N . THR B 1 551 ? 30.781 22.141 28.594 1 91.44 551 THR B N 1
ATOM 11023 C CA . THR B 1 551 ? 30.484 23.531 28.266 1 91.44 551 THR B CA 1
ATOM 11024 C C . THR B 1 551 ? 31.297 24.469 29.172 1 91.44 551 THR B C 1
ATOM 11026 O O . THR B 1 551 ? 31.594 24.125 30.312 1 91.44 551 THR B O 1
ATOM 11029 N N . ILE B 1 552 ? 31.75 25.484 28.641 1 87.12 552 ILE B N 1
ATOM 11030 C CA . ILE B 1 552 ? 32.375 26.562 29.406 1 87.12 552 ILE B CA 1
ATOM 11031 C C . ILE B 1 552 ? 31.484 27.797 29.406 1 87.12 552 ILE B C 1
ATOM 11033 O O . ILE B 1 552 ? 31.188 28.359 28.344 1 87.12 552 ILE B O 1
ATOM 11037 N N . ASP B 1 553 ? 31.031 28.141 30.562 1 79.75 553 ASP B N 1
ATOM 11038 C CA . ASP B 1 553 ? 30.078 29.234 30.656 1 79.75 553 ASP B CA 1
ATOM 11039 C C . ASP B 1 553 ? 30.781 30.578 30.484 1 79.75 553 ASP B C 1
ATOM 11041 O O . ASP B 1 553 ? 32 30.641 30.281 1 79.75 553 ASP B O 1
ATOM 11045 N N . SER B 1 554 ? 30.047 31.609 30.484 1 74.44 554 SER B N 1
ATOM 11046 C CA . SER B 1 554 ? 30.562 32.969 30.25 1 74.44 554 SER B CA 1
ATOM 11047 C C . SER B 1 554 ? 31.547 33.344 31.359 1 74.44 554 SER B C 1
ATOM 11049 O O . SER B 1 554 ? 32.438 34.188 31.125 1 74.44 554 SER B O 1
ATOM 11051 N N . ASN B 1 555 ? 31.469 32.656 32.562 1 73.19 555 ASN B N 1
ATOM 11052 C CA . ASN B 1 555 ? 32.344 32.969 33.656 1 73.19 555 ASN B CA 1
ATOM 11053 C C . ASN B 1 555 ? 33.594 32.062 33.656 1 73.19 555 ASN B C 1
ATOM 11055 O O . ASN B 1 555 ? 34.438 32.125 34.562 1 73.19 555 ASN B O 1
ATOM 11059 N N . GLY B 1 556 ? 33.656 31.234 32.594 1 77.88 556 GLY B N 1
ATOM 11060 C CA . GLY B 1 556 ? 34.812 30.375 32.469 1 77.88 556 GLY B CA 1
ATOM 11061 C C . GLY B 1 556 ? 34.688 29.078 33.25 1 77.88 556 GLY B C 1
ATOM 11062 O O . GLY B 1 556 ? 35.656 28.328 33.375 1 77.88 556 GLY B O 1
ATOM 11063 N N . ILE B 1 557 ? 33.531 28.875 33.844 1 83.75 557 ILE B N 1
ATOM 11064 C CA . ILE B 1 557 ? 33.312 27.656 34.625 1 83.75 557 ILE B CA 1
ATOM 11065 C C . ILE B 1 557 ? 33.031 26.484 33.688 1 83.75 557 ILE B C 1
ATOM 11067 O O . ILE B 1 557 ? 32.156 26.594 32.812 1 83.75 557 ILE B O 1
ATOM 11071 N N . ARG B 1 558 ? 33.75 25.469 33.875 1 88.25 558 ARG B N 1
ATOM 11072 C CA . ARG B 1 558 ? 33.562 24.266 33.094 1 88.25 558 ARG B CA 1
ATOM 11073 C C . ARG B 1 558 ? 32.5 23.359 33.656 1 88.25 558 ARG B C 1
ATOM 11075 O O . ARG B 1 558 ? 32.5 23.062 34.844 1 88.25 558 ARG B O 1
ATOM 11082 N N . LYS B 1 559 ? 31.531 23.047 32.906 1 90.12 559 LYS B N 1
ATOM 11083 C CA . LYS B 1 559 ? 30.469 22.109 33.25 1 90.12 559 LYS B CA 1
ATOM 11084 C C . LYS B 1 559 ? 30.562 20.844 32.406 1 90.12 559 LYS B C 1
ATOM 11086 O O . LYS B 1 559 ? 30.891 20.922 31.219 1 90.12 559 LYS B O 1
ATOM 11091 N N . ARG B 1 560 ? 30.188 19.719 33.062 1 88.94 560 ARG B N 1
ATOM 11092 C CA . ARG B 1 560 ? 30.406 18.453 32.375 1 88.94 560 ARG B CA 1
ATOM 11093 C C . ARG B 1 560 ? 29.109 17.656 32.25 1 88.94 560 ARG B C 1
ATOM 11095 O O . ARG B 1 560 ? 28.266 17.703 33.156 1 88.94 560 ARG B O 1
ATOM 11102 N N . ASN B 1 561 ? 28.938 17.031 31.141 1 89.94 561 ASN B N 1
ATOM 11103 C CA . ASN B 1 561 ? 27.906 16.016 30.875 1 89.94 561 ASN B CA 1
ATOM 11104 C C . ASN B 1 561 ? 26.516 16.547 31.188 1 89.94 561 ASN B C 1
ATOM 11106 O O . ASN B 1 561 ? 26.062 17.531 30.594 1 89.94 561 ASN B O 1
ATOM 11110 N N . ILE B 1 562 ? 25.859 16.047 32.281 1 86.12 562 ILE B N 1
ATOM 11111 C CA . ILE B 1 562 ? 24.469 16.406 32.562 1 86.12 562 ILE B CA 1
ATOM 11112 C C . ILE B 1 562 ? 24.391 17.891 32.938 1 86.12 562 ILE B C 1
ATOM 11114 O O . ILE B 1 562 ? 23.422 18.562 32.625 1 86.12 562 ILE B O 1
ATOM 11118 N N . HIS B 1 563 ? 25.391 18.344 33.594 1 86.06 563 HIS B N 1
ATOM 11119 C CA . HIS B 1 563 ? 25.406 19.75 33.969 1 86.06 563 HIS B CA 1
ATOM 11120 C C . HIS B 1 563 ? 25.641 20.641 32.75 1 86.06 563 HIS B C 1
ATOM 11122 O O . HIS B 1 563 ? 25.125 21.766 32.688 1 86.06 563 HIS B O 1
ATOM 11128 N N . ALA B 1 564 ? 26.453 20.109 31.891 1 89.69 564 ALA B N 1
ATOM 11129 C CA . ALA B 1 564 ? 26.641 20.828 30.625 1 89.69 564 ALA B CA 1
ATOM 11130 C C . ALA B 1 564 ? 25.344 20.875 29.828 1 89.69 564 ALA B C 1
ATOM 11132 O O . ALA B 1 564 ? 24.984 21.922 29.266 1 89.69 564 ALA B O 1
ATOM 11133 N N . LEU B 1 565 ? 24.672 19.781 29.797 1 88.94 565 LEU B N 1
ATOM 11134 C CA . LEU B 1 565 ? 23.406 19.688 29.078 1 88.94 565 LEU B CA 1
ATOM 11135 C C . LEU B 1 565 ? 22.375 20.656 29.672 1 88.94 565 LEU B C 1
ATOM 11137 O O . LEU B 1 565 ? 21.672 21.328 28.922 1 88.94 565 LEU B O 1
ATOM 11141 N N . ASN B 1 566 ? 22.281 20.672 30.938 1 88.06 566 ASN B N 1
ATOM 11142 C CA . ASN B 1 566 ? 21.344 21.578 31.594 1 88.06 566 ASN B CA 1
ATOM 11143 C C . ASN B 1 566 ? 21.688 23.031 31.328 1 88.06 566 ASN B C 1
ATOM 11145 O O . ASN B 1 566 ? 20.797 23.875 31.188 1 88.06 566 ASN B O 1
ATOM 11149 N N . TYR B 1 567 ? 22.922 23.281 31.297 1 87.5 567 TYR B N 1
ATOM 11150 C CA . TYR B 1 567 ? 23.328 24.641 31.016 1 87.5 567 TYR B CA 1
ATOM 11151 C C . TYR B 1 567 ? 22.969 25.047 29.594 1 87.5 567 TYR B C 1
ATOM 11153 O O . TYR B 1 567 ? 22.469 26.156 29.375 1 87.5 567 TYR B O 1
ATOM 11161 N N . ILE B 1 568 ? 23.203 24.203 28.719 1 88 568 ILE B N 1
ATOM 11162 C CA . ILE B 1 568 ? 22.844 24.5 27.328 1 88 568 ILE B CA 1
ATOM 11163 C C . ILE B 1 568 ? 21.344 24.688 27.203 1 88 568 ILE B C 1
ATOM 11165 O O . ILE B 1 568 ? 20.875 25.562 26.469 1 88 568 ILE B O 1
ATOM 11169 N N . CYS B 1 569 ? 20.594 23.875 27.875 1 88.12 569 CYS B N 1
ATOM 11170 C CA . CYS B 1 569 ? 19.141 23.969 27.844 1 88.12 569 CYS B CA 1
ATOM 11171 C C . CYS B 1 569 ? 18.672 25.312 28.422 1 88.12 569 CYS B C 1
ATOM 11173 O O . CYS B 1 569 ? 17.688 25.875 27.953 1 88.12 569 CYS B O 1
ATOM 11175 N N . SER B 1 570 ? 19.406 25.766 29.391 1 85.81 570 SER B N 1
ATOM 11176 C CA . SER B 1 570 ? 19.031 27.047 30.016 1 85.81 570 SER B CA 1
ATOM 11177 C C . SER B 1 570 ? 19.25 28.203 29.062 1 85.81 570 SER B C 1
ATOM 11179 O O . SER B 1 570 ? 18.656 29.266 29.219 1 85.81 570 SER B O 1
ATOM 11181 N N . LYS B 1 571 ? 20.109 27.984 28.094 1 83.69 571 LYS B N 1
ATOM 11182 C CA . LYS B 1 571 ? 20.406 29.031 27.125 1 83.69 571 LYS B CA 1
ATOM 11183 C C . LYS B 1 571 ? 19.516 28.906 25.891 1 83.69 571 LYS B C 1
ATOM 11185 O O . LYS B 1 571 ? 19.625 29.719 24.969 1 83.69 571 LYS B O 1
ATOM 11190 N N . SER B 1 572 ? 18.656 27.969 25.891 1 87.06 572 SER B N 1
ATOM 11191 C CA . SER B 1 572 ? 17.734 27.766 24.781 1 87.06 572 SER B CA 1
ATOM 11192 C C . SER B 1 572 ? 16.422 28.516 25.016 1 87.06 572 SER B C 1
ATOM 11194 O O . SER B 1 572 ? 15.852 28.469 26.109 1 87.06 572 SER B O 1
ATOM 11196 N N . PRO B 1 573 ? 15.969 29.203 24.047 1 82.56 573 PRO B N 1
ATOM 11197 C CA . PRO B 1 573 ? 14.688 29.906 24.188 1 82.56 573 PRO B CA 1
ATOM 11198 C C . PRO B 1 573 ? 13.508 28.938 24.312 1 82.56 573 PRO B C 1
ATOM 11200 O O . PRO B 1 573 ? 12.461 29.312 24.859 1 82.56 573 PRO B O 1
ATOM 11203 N N . LEU B 1 574 ? 13.633 27.703 23.875 1 84.69 574 LEU B N 1
ATOM 11204 C CA . LEU B 1 574 ? 12.531 26.75 23.875 1 84.69 574 LEU B CA 1
ATOM 11205 C C . LEU B 1 574 ? 12.625 25.828 25.094 1 84.69 574 LEU B C 1
ATOM 11207 O O . LEU B 1 574 ? 11.602 25.406 25.641 1 84.69 574 LEU B O 1
ATOM 11211 N N . LEU B 1 575 ? 13.883 25.578 25.5 1 87.94 575 LEU B N 1
ATOM 11212 C CA . LEU B 1 575 ? 14.055 24.516 26.5 1 87.94 575 LEU B CA 1
ATOM 11213 C C . LEU B 1 575 ? 14.367 25.109 27.875 1 87.94 575 LEU B C 1
ATOM 11215 O O . LEU B 1 575 ? 14.516 24.359 28.844 1 87.94 575 LEU B O 1
ATOM 11219 N N . PHE B 1 576 ? 14.438 26.359 28.031 1 85.31 576 PHE B N 1
ATOM 11220 C CA . PHE B 1 576 ? 14.844 26.969 29.297 1 85.31 576 PHE B CA 1
ATOM 11221 C C . PHE B 1 576 ? 13.906 26.562 30.422 1 85.31 576 PHE B C 1
ATOM 11223 O O . PHE B 1 576 ? 14.336 26.391 31.562 1 85.31 576 PHE B O 1
ATOM 11230 N N . PRO B 1 577 ? 12.586 26.359 30.094 1 85.25 577 PRO B N 1
ATOM 11231 C CA . PRO B 1 577 ? 11.742 25.891 31.203 1 85.25 577 PRO B CA 1
ATOM 11232 C C . PRO B 1 577 ? 12.102 24.484 31.656 1 85.25 577 PRO B C 1
ATOM 11234 O O . PRO B 1 577 ? 11.984 24.156 32.844 1 85.25 577 PRO B O 1
ATOM 11237 N N . LEU B 1 578 ? 12.516 23.766 30.703 1 84.69 578 LEU B N 1
ATOM 11238 C CA . LEU B 1 578 ? 12.945 22.422 31.047 1 84.69 578 LEU B CA 1
ATOM 11239 C C . LEU B 1 578 ? 14.195 22.453 31.906 1 84.69 578 LEU B C 1
ATOM 11241 O O . LEU B 1 578 ? 14.328 21.641 32.844 1 84.69 578 LEU B O 1
ATOM 11245 N N . ALA B 1 579 ? 15.125 23.328 31.609 1 86 579 ALA B N 1
ATOM 11246 C CA . ALA B 1 579 ? 16.344 23.484 32.406 1 86 579 ALA B CA 1
ATOM 11247 C C . ALA B 1 579 ? 16.031 23.891 33.844 1 86 579 ALA B C 1
ATOM 11249 O O . ALA B 1 579 ? 16.625 23.375 34.781 1 86 579 ALA B O 1
ATOM 11250 N N . LYS B 1 580 ? 14.984 24.656 33.938 1 85.38 580 LYS B N 1
ATOM 11251 C CA . LYS B 1 580 ? 14.555 25.078 35.25 1 85.38 580 LYS B CA 1
ATOM 11252 C C . LYS B 1 580 ? 13.883 23.938 36.031 1 85.38 580 LYS B C 1
ATOM 11254 O O . LYS B 1 580 ? 14.109 23.75 37.219 1 85.38 580 LYS B O 1
ATOM 11259 N N . ALA B 1 581 ? 13.164 23.203 35.312 1 85.81 581 ALA B N 1
ATOM 11260 C CA . ALA B 1 581 ? 12.477 22.078 35.906 1 85.81 581 ALA B CA 1
ATOM 11261 C C . ALA B 1 581 ? 13.477 21.016 36.375 1 85.81 581 ALA B C 1
ATOM 11263 O O . ALA B 1 581 ? 13.266 20.344 37.375 1 85.81 581 ALA B O 1
ATOM 11264 N N . LEU B 1 582 ? 14.516 20.875 35.625 1 82.25 582 LEU B N 1
ATOM 11265 C CA . LEU B 1 582 ? 15.5 19.844 35.938 1 82.25 582 LEU B CA 1
ATOM 11266 C C . LEU B 1 582 ? 16.297 20.203 37.188 1 82.25 582 LEU B C 1
ATOM 11268 O O . LEU B 1 582 ? 16.906 19.328 37.812 1 82.25 582 LEU B O 1
ATOM 11272 N N . THR B 1 583 ? 16.344 21.484 37.5 1 78.94 583 THR B N 1
ATOM 11273 C CA . THR B 1 583 ? 17.031 21.906 38.719 1 78.94 583 THR B CA 1
ATOM 11274 C C . THR B 1 583 ? 16.297 21.391 39.938 1 78.94 583 THR B C 1
ATOM 11276 O O . THR B 1 583 ? 16.906 21.266 41.031 1 78.94 583 THR B O 1
ATOM 11279 N N . TYR B 1 584 ? 15.023 21 39.688 1 80.44 584 TYR B N 1
ATOM 11280 C CA . TYR B 1 584 ? 14.234 20.531 40.844 1 80.44 584 TYR B CA 1
ATOM 11281 C C . TYR B 1 584 ? 14.203 19.016 40.906 1 80.44 584 TYR B C 1
ATOM 11283 O O . TYR B 1 584 ? 13.594 18.438 41.812 1 80.44 584 TYR B O 1
ATOM 11291 N N . VAL B 1 585 ? 14.836 18.406 39.906 1 81.31 585 VAL B N 1
ATOM 11292 C CA . VAL B 1 585 ? 14.867 16.938 39.938 1 81.31 585 VAL B CA 1
ATOM 11293 C C . VAL B 1 585 ? 15.82 16.453 41.031 1 81.31 585 VAL B C 1
ATOM 11295 O O . VAL B 1 585 ? 16.938 16.953 41.125 1 81.31 585 VAL B O 1
ATOM 11298 N N . PRO B 1 586 ? 15.359 15.5 41.844 1 76.81 586 PRO B N 1
ATOM 11299 C CA . PRO B 1 586 ? 16.188 14.984 42.938 1 76.81 586 PRO B CA 1
ATOM 11300 C C . PRO B 1 586 ? 17.531 14.43 42.438 1 76.81 586 PRO B C 1
ATOM 11302 O O . PRO B 1 586 ? 17.609 13.914 41.312 1 76.81 586 PRO B O 1
ATOM 11305 N N . ALA B 1 587 ? 18.578 14.508 43.219 1 76.62 587 ALA B N 1
ATOM 11306 C CA . ALA B 1 587 ? 19.969 14.164 42.906 1 76.62 587 ALA B CA 1
ATOM 11307 C C . ALA B 1 587 ? 20.094 12.68 42.562 1 76.62 587 ALA B C 1
ATOM 11309 O O . ALA B 1 587 ? 20.859 12.312 41.656 1 76.62 587 ALA B O 1
ATOM 11310 N N . ASN B 1 588 ? 19.219 11.883 43.188 1 76.19 588 ASN B N 1
ATOM 11311 C CA . ASN B 1 588 ? 19.297 10.453 42.906 1 76.19 588 ASN B CA 1
ATOM 11312 C C . ASN B 1 588 ? 18.859 10.125 41.5 1 76.19 588 ASN B C 1
ATOM 11314 O O . ASN B 1 588 ? 19.469 9.281 40.844 1 76.19 588 ASN B O 1
ATOM 11318 N N . MET B 1 589 ? 17.797 10.805 41.125 1 79.88 589 MET B N 1
ATOM 11319 C CA . MET B 1 589 ? 17.328 10.57 39.75 1 79.88 589 MET B CA 1
ATOM 11320 C C . MET B 1 589 ? 18.328 11.109 38.719 1 79.88 589 MET B C 1
ATOM 11322 O O . MET B 1 589 ? 18.516 10.5 37.688 1 79.88 589 MET B O 1
ATOM 11326 N N . CYS B 1 590 ? 18.938 12.18 39.062 1 79.88 590 CYS B N 1
ATOM 11327 C CA . CYS B 1 590 ? 19.953 12.758 38.188 1 79.88 590 CYS B CA 1
ATOM 11328 C C . CYS B 1 590 ? 21.156 11.844 38.062 1 79.88 590 CYS B C 1
ATOM 11330 O O . CYS B 1 590 ? 21.719 11.703 36.969 1 79.88 590 CYS B O 1
ATOM 11332 N N . MET B 1 591 ? 21.484 11.125 39.188 1 79.25 591 MET B N 1
ATOM 11333 C CA . MET B 1 591 ? 22.609 10.195 39.156 1 79.25 591 MET B CA 1
ATOM 11334 C C . MET B 1 591 ? 22.297 8.984 38.312 1 79.25 591 MET B C 1
ATOM 11336 O O . MET B 1 591 ? 23.156 8.5 37.562 1 79.25 591 MET B O 1
ATOM 11340 N N . LEU B 1 592 ? 21.062 8.562 38.5 1 83.56 592 LEU B N 1
ATOM 11341 C CA . LEU B 1 592 ? 20.656 7.438 37.688 1 83.56 592 LEU B CA 1
ATOM 11342 C C . LEU B 1 592 ? 20.703 7.805 36.188 1 83.56 592 LEU B C 1
ATOM 11344 O O . LEU B 1 592 ? 21.172 7.02 35.375 1 83.56 592 LEU B O 1
ATOM 11348 N N . PHE B 1 593 ? 20.156 8.961 35.875 1 85.69 593 PHE B N 1
ATOM 11349 C CA . PHE B 1 593 ? 20.156 9.43 34.5 1 85.69 593 PHE B CA 1
ATOM 11350 C C . PHE B 1 593 ? 21.578 9.594 34 1 85.69 593 PHE B C 1
ATOM 11352 O O . PHE B 1 593 ? 21.875 9.266 32.844 1 85.69 593 PHE B O 1
ATOM 11359 N N . THR B 1 594 ? 22.5 10.023 34.781 1 83.94 594 THR B N 1
ATOM 11360 C CA . THR B 1 594 ? 23.891 10.203 34.406 1 83.94 594 THR B CA 1
ATOM 11361 C C . THR B 1 594 ? 24.547 8.859 34.094 1 83.94 594 THR B C 1
ATOM 11363 O O . THR B 1 594 ? 25.328 8.734 33.156 1 83.94 594 THR B O 1
ATOM 11366 N N . LYS B 1 595 ? 24.156 7.895 34.875 1 84.38 595 LYS B N 1
ATOM 11367 C CA . LYS B 1 595 ? 24.703 6.559 34.656 1 84.38 595 LYS B CA 1
ATOM 11368 C C . LYS B 1 595 ? 24.219 5.969 33.344 1 84.38 595 LYS B C 1
ATOM 11370 O O . LYS B 1 595 ? 24.984 5.332 32.625 1 84.38 595 LYS B O 1
ATOM 11375 N N . ILE B 1 596 ? 23 6.211 33.125 1 86.94 596 ILE B N 1
ATOM 11376 C CA . ILE B 1 596 ? 22.406 5.695 31.875 1 86.94 596 ILE B CA 1
ATOM 11377 C C . ILE B 1 596 ? 23.078 6.359 30.672 1 86.94 596 ILE B C 1
ATOM 11379 O O . ILE B 1 596 ? 23.453 5.684 29.719 1 86.94 596 ILE B O 1
ATOM 11383 N N . CYS B 1 597 ? 23.234 7.672 30.719 1 85.88 597 CYS B N 1
ATOM 11384 C CA . CYS B 1 597 ? 23.859 8.406 29.609 1 85.88 597 CYS B CA 1
ATOM 11385 C C . CYS B 1 597 ? 25.297 7.965 29.406 1 85.88 597 CYS B C 1
ATOM 11387 O O . CYS B 1 597 ? 25.75 7.859 28.266 1 85.88 597 CYS B O 1
ATOM 11389 N N . GLN B 1 598 ? 25.953 7.66 30.469 1 84.62 598 GLN B N 1
ATOM 11390 C CA . GLN B 1 598 ? 27.344 7.219 30.375 1 84.62 598 GLN B CA 1
ATOM 11391 C C . GLN B 1 598 ? 27.438 5.832 29.75 1 84.62 598 GLN B C 1
ATOM 11393 O O . GLN B 1 598 ? 28.359 5.551 28.969 1 84.62 598 GLN B O 1
ATOM 11398 N N . LYS B 1 599 ? 26.5 5.066 30.125 1 85.88 599 LYS B N 1
ATOM 11399 C CA . LYS B 1 599 ? 26.469 3.732 29.531 1 85.88 599 LYS B CA 1
ATOM 11400 C C . LYS B 1 599 ? 26.188 3.805 28.031 1 85.88 599 LYS B C 1
ATOM 11402 O O . LYS B 1 599 ? 26.828 3.104 27.25 1 85.88 599 LYS B O 1
ATOM 11407 N N . ILE B 1 600 ? 25.297 4.668 27.672 1 87 600 ILE B N 1
ATOM 11408 C CA . ILE B 1 600 ? 24.969 4.832 26.266 1 87 600 ILE B CA 1
ATOM 11409 C C . ILE B 1 600 ? 26.172 5.398 25.516 1 87 600 ILE B C 1
ATOM 11411 O O . ILE B 1 600 ? 26.469 4.969 24.391 1 87 600 ILE B O 1
ATOM 11415 N N . HIS B 1 601 ? 26.844 6.312 26.109 1 86.12 601 HIS B N 1
ATOM 11416 C CA . HIS B 1 601 ? 28.047 6.906 25.531 1 86.12 601 HIS B CA 1
ATOM 11417 C C . HIS B 1 601 ? 29.125 5.852 25.312 1 86.12 601 HIS B C 1
ATOM 11419 O O . HIS B 1 601 ? 29.719 5.777 24.234 1 86.12 601 HIS B O 1
ATOM 11425 N N . SER B 1 602 ? 29.281 5.004 26.234 1 81.38 602 SER B N 1
ATOM 11426 C CA . SER B 1 602 ? 30.297 3.967 26.125 1 81.38 602 SER B CA 1
ATOM 11427 C C . SER B 1 602 ? 29.953 2.947 25.047 1 81.38 602 SER B C 1
ATOM 11429 O O . SER B 1 602 ? 30.812 2.502 24.297 1 81.38 602 SER B O 1
ATOM 11431 N N . ARG B 1 603 ? 28.703 2.617 25.031 1 80.5 603 ARG B N 1
ATOM 11432 C CA . ARG B 1 603 ? 28.234 1.682 24.016 1 80.5 603 ARG B CA 1
ATOM 11433 C C . ARG B 1 603 ? 28.375 2.285 22.625 1 80.5 603 ARG B C 1
ATOM 11435 O O . ARG B 1 603 ? 28.688 1.579 21.656 1 80.5 603 ARG B O 1
ATOM 11442 N N . SER B 1 604 ? 28.109 3.578 22.562 1 81.75 604 SER B N 1
ATOM 11443 C CA . SER B 1 604 ? 28.234 4.281 21.281 1 81.75 604 SER B CA 1
ATOM 11444 C C . SER B 1 604 ? 29.688 4.34 20.812 1 81.75 604 SER B C 1
ATOM 11446 O O . SER B 1 604 ? 29.969 4.227 19.625 1 81.75 604 SER B O 1
ATOM 11448 N N . GLN B 1 605 ? 30.547 4.504 21.672 1 79 605 GLN B N 1
ATOM 11449 C CA . GLN B 1 605 ? 31.969 4.512 21.359 1 79 605 GLN B CA 1
ATOM 11450 C C . GLN B 1 605 ? 32.438 3.156 20.828 1 79 605 GLN B C 1
ATOM 11452 O O . GLN B 1 605 ? 33.156 3.084 19.844 1 79 605 GLN B O 1
ATOM 11457 N N . GLN B 1 606 ? 31.891 2.129 21.391 1 68.38 606 GLN B N 1
ATOM 11458 C CA . GLN B 1 606 ? 32.219 0.771 20.969 1 68.38 606 GLN B CA 1
ATOM 11459 C C . GLN B 1 606 ? 31.688 0.483 19.562 1 68.38 606 GLN B C 1
ATOM 11461 O O . GLN B 1 606 ? 32.375 -0.17 18.766 1 68.38 606 GLN B O 1
ATOM 11466 N N . SER B 1 607 ? 30.578 0.957 19.359 1 66.31 607 SER B N 1
ATOM 11467 C CA . SER B 1 607 ? 29.969 0.713 18.062 1 66.31 607 SER B CA 1
ATOM 11468 C C . SER B 1 607 ? 30.766 1.38 16.938 1 66.31 607 SER B C 1
ATOM 11470 O O . SER B 1 607 ? 30.891 0.837 15.844 1 66.31 607 SER B O 1
ATOM 11472 N N . LEU B 1 608 ? 31.297 2.555 17.203 1 63 608 LEU B N 1
ATOM 11473 C CA . LEU B 1 608 ? 32.094 3.266 16.219 1 63 608 LEU B CA 1
ATOM 11474 C C . LEU B 1 608 ? 33.406 2.514 15.93 1 63 608 LEU B C 1
ATOM 11476 O O . LEU B 1 608 ? 33.844 2.461 14.789 1 63 608 LEU B O 1
ATOM 11480 N N . ILE B 1 609 ? 33.938 1.998 16.859 1 54.41 609 ILE B N 1
ATOM 11481 C CA . ILE B 1 609 ? 35.188 1.239 16.703 1 54.41 609 ILE B CA 1
ATOM 11482 C C . ILE B 1 609 ? 34.938 -0.008 15.859 1 54.41 609 ILE B C 1
ATOM 11484 O O . ILE B 1 609 ? 35.75 -0.366 15.008 1 54.41 609 ILE B O 1
ATOM 11488 N N . MET B 1 610 ? 33.844 -0.551 16.141 1 48.25 610 MET B N 1
ATOM 11489 C CA . MET B 1 610 ? 33.5 -1.772 15.43 1 48.25 610 MET B CA 1
ATOM 11490 C C . MET B 1 610 ? 33.156 -1.468 13.969 1 48.25 610 MET B C 1
ATOM 11492 O O . MET B 1 610 ? 33.344 -2.311 13.094 1 48.25 610 MET B O 1
ATOM 11496 N N . SER B 1 611 ? 32.656 -0.187 13.805 1 50.06 611 SER B N 1
ATOM 11497 C CA . SER B 1 611 ? 32.25 0.198 12.445 1 50.06 611 SER B CA 1
ATOM 11498 C C . SER B 1 611 ? 33.406 0.934 11.742 1 50.06 611 SER B C 1
ATOM 11500 O O . SER B 1 611 ? 33.406 2.166 11.68 1 50.06 611 SER B O 1
ATOM 11502 N N . SER B 1 612 ? 34.656 0.617 11.766 1 46.09 612 SER B N 1
ATOM 11503 C CA . SER B 1 612 ? 35.938 1.207 11.422 1 46.09 612 SER B CA 1
ATOM 11504 C C . SER B 1 612 ? 35.812 2.166 10.242 1 46.09 612 SER B C 1
ATOM 11506 O O . SER B 1 612 ? 36.5 3.18 10.18 1 46.09 612 SER B O 1
ATOM 11508 N N . GLY B 1 613 ? 35.156 1.871 9.219 1 45.28 613 GLY B N 1
ATOM 11509 C CA . GLY B 1 613 ? 35.219 2.619 7.977 1 45.28 613 GLY B CA 1
ATOM 11510 C C . GLY B 1 613 ? 34.188 3.707 7.863 1 45.28 613 GLY B C 1
ATOM 11511 O O . GLY B 1 613 ? 34.125 4.418 6.859 1 45.28 613 GLY B O 1
ATOM 11512 N N . LYS B 1 614 ? 33.406 3.789 8.766 1 46.72 614 LYS B N 1
ATOM 11513 C CA . LYS B 1 614 ? 32.375 4.805 8.562 1 46.72 614 LYS B CA 1
ATOM 11514 C C . LYS B 1 614 ? 32.844 6.168 9.062 1 46.72 614 LYS B C 1
ATOM 11516 O O . LYS B 1 614 ? 33.406 6.281 10.156 1 46.72 614 LYS B O 1
ATOM 11521 N N . ARG B 1 615 ? 32.969 7.07 8.18 1 50.25 615 ARG B N 1
ATOM 11522 C CA . ARG B 1 615 ? 33.312 8.445 8.508 1 50.25 615 ARG B CA 1
ATOM 11523 C C . ARG B 1 615 ? 32.375 9.008 9.578 1 50.25 615 ARG B C 1
ATOM 11525 O O . ARG B 1 615 ? 31.219 8.625 9.648 1 50.25 615 ARG B O 1
ATOM 11532 N N . SER B 1 616 ? 32.875 9.742 10.547 1 55.75 616 SER B N 1
ATOM 11533 C CA . SER B 1 616 ? 32.125 10.406 11.586 1 55.75 616 SER B CA 1
ATOM 11534 C C . SER B 1 616 ? 31.047 11.32 10.984 1 55.75 616 SER B C 1
ATOM 11536 O O . SER B 1 616 ? 31.156 11.734 9.828 1 55.75 616 SER B O 1
ATOM 11538 N N . LEU B 1 617 ? 29.828 11.539 11.609 1 58.16 617 LEU B N 1
ATOM 11539 C CA . LEU B 1 617 ? 28.734 12.398 11.156 1 58.16 617 LEU B CA 1
ATOM 11540 C C . LEU B 1 617 ? 29.25 13.789 10.805 1 58.16 617 LEU B C 1
ATOM 11542 O O . LEU B 1 617 ? 28.797 14.406 9.844 1 58.16 617 LEU B O 1
ATOM 11546 N N . TYR B 1 618 ? 30.203 14.203 11.617 1 53.22 618 TYR B N 1
ATOM 11547 C CA . TYR B 1 618 ? 30.75 15.539 11.375 1 53.22 618 TYR B CA 1
ATOM 11548 C C . TYR B 1 618 ? 31.688 15.539 10.172 1 53.22 618 TYR B C 1
ATOM 11550 O O . TYR B 1 618 ? 31.812 16.547 9.477 1 53.22 618 TYR B O 1
ATOM 11558 N N . GLN B 1 619 ? 32.25 14.328 9.961 1 52 619 GLN B N 1
ATOM 11559 C CA . GLN B 1 619 ? 33.156 14.258 8.805 1 52 619 GLN B CA 1
ATOM 11560 C C . GLN B 1 619 ? 32.344 14.164 7.508 1 52 619 GLN B C 1
ATOM 11562 O O . GLN B 1 619 ? 32.812 14.617 6.457 1 52 619 GLN B O 1
ATOM 11567 N N . LYS B 1 620 ? 31.25 13.625 7.633 1 51.72 620 LYS B N 1
ATOM 11568 C CA . LYS B 1 620 ? 30.375 13.562 6.457 1 51.72 620 LYS B CA 1
ATOM 11569 C C . LYS B 1 620 ? 29.891 14.953 6.059 1 51.72 620 LYS B C 1
ATOM 11571 O O . LYS B 1 620 ? 29.609 15.203 4.883 1 51.72 620 LYS B O 1
ATOM 11576 N N . LYS B 1 621 ? 29.859 15.859 7.051 1 52.75 621 LYS B N 1
ATOM 11577 C CA . LYS B 1 621 ? 29.375 17.219 6.844 1 52.75 621 LYS B CA 1
ATOM 11578 C C . LYS B 1 621 ? 30.203 17.938 5.777 1 52.75 621 LYS B C 1
ATOM 11580 O O . LYS B 1 621 ? 29.766 18.953 5.223 1 52.75 621 LYS B O 1
ATOM 11585 N N . LYS B 1 622 ? 31.344 17.266 5.461 1 46.75 622 LYS B N 1
ATOM 11586 C CA . LYS B 1 622 ? 32.156 18.031 4.516 1 46.75 622 LYS B CA 1
ATOM 11587 C C . LYS B 1 622 ? 31.594 17.922 3.1 1 46.75 622 LYS B C 1
ATOM 11589 O O . LYS B 1 622 ? 32.094 18.578 2.18 1 46.75 622 LYS B O 1
ATOM 11594 N N . ASN B 1 623 ? 30.609 17.125 2.947 1 48.91 623 ASN B N 1
ATOM 11595 C CA . ASN B 1 623 ? 30.141 17.047 1.565 1 48.91 623 ASN B CA 1
ATOM 11596 C C . ASN B 1 623 ? 29.078 18.094 1.275 1 48.91 623 ASN B C 1
ATOM 11598 O O . ASN B 1 623 ? 28.156 18.297 2.08 1 48.91 623 ASN B O 1
ATOM 11602 N N . PRO B 1 624 ? 29.359 19 0.334 1 50.28 624 PRO B N 1
ATOM 11603 C CA . PRO B 1 624 ? 28.375 20.031 -0.032 1 50.28 624 PRO B CA 1
ATOM 11604 C C . PRO B 1 624 ? 27 19.438 -0.355 1 50.28 624 PRO B C 1
ATOM 11606 O O . PRO B 1 624 ? 26.906 18.297 -0.806 1 50.28 624 PRO B O 1
ATOM 11609 N N . ILE B 1 625 ? 26 19.938 0.209 1 55.09 625 ILE B N 1
ATOM 11610 C CA . ILE B 1 625 ? 24.641 19.547 -0.158 1 55.09 625 ILE B CA 1
ATOM 11611 C C . ILE B 1 625 ? 24.516 19.453 -1.677 1 55.09 625 ILE B C 1
ATOM 11613 O O . ILE B 1 625 ? 24.891 20.375 -2.398 1 55.09 625 ILE B O 1
ATOM 11617 N N . PRO B 1 626 ? 24.328 18.281 -2.176 1 50.94 626 PRO B N 1
ATOM 11618 C CA . PRO B 1 626 ? 24.203 18.203 -3.631 1 50.94 626 PRO B CA 1
ATOM 11619 C C . PRO B 1 626 ? 23.234 19.234 -4.203 1 50.94 626 PRO B C 1
ATOM 11621 O O . PRO B 1 626 ? 22.125 19.406 -3.68 1 50.94 626 PRO B O 1
ATOM 11624 N N . GLN B 1 627 ? 23.828 20.219 -4.871 1 56.84 627 GLN B N 1
ATOM 11625 C CA . GLN B 1 627 ? 22.969 21.203 -5.504 1 56.84 627 GLN B CA 1
ATOM 11626 C C . GLN B 1 627 ? 22 20.547 -6.492 1 56.84 627 GLN B C 1
ATOM 11628 O O . GLN B 1 627 ? 22.422 19.719 -7.305 1 56.84 627 GLN B O 1
ATOM 11633 N N . THR B 1 628 ? 20.75 20.578 -6.191 1 62.16 628 THR B N 1
ATOM 11634 C CA . THR B 1 628 ? 19.766 20.094 -7.148 1 62.16 628 THR B CA 1
ATOM 11635 C C . THR B 1 628 ? 19.953 20.766 -8.508 1 62.16 628 THR B C 1
ATOM 11637 O O . THR B 1 628 ? 20.156 21.984 -8.578 1 62.16 628 THR B O 1
ATOM 11640 N N . PRO B 1 629 ? 20.109 20 -9.516 1 66.88 629 PRO B N 1
ATOM 11641 C CA . PRO B 1 629 ? 20.25 20.609 -10.844 1 66.88 629 PRO B CA 1
ATOM 11642 C C . PRO B 1 629 ? 19.172 21.656 -11.133 1 66.88 629 PRO B C 1
ATOM 11644 O O . PRO B 1 629 ? 18.031 21.516 -10.672 1 66.88 629 PRO B O 1
ATOM 11647 N N . ARG B 1 630 ? 19.516 22.672 -11.797 1 76.81 630 ARG B N 1
ATOM 11648 C CA . ARG B 1 630 ? 18.672 23.797 -12.141 1 76.81 630 ARG B CA 1
ATOM 11649 C C . ARG B 1 630 ? 17.422 23.328 -12.883 1 76.81 630 ARG B C 1
ATOM 11651 O O . ARG B 1 630 ? 16.359 23.953 -12.766 1 76.81 630 ARG B O 1
ATOM 11658 N N . ILE B 1 631 ? 17.578 22.188 -13.578 1 81.38 631 ILE B N 1
ATOM 11659 C CA . ILE B 1 631 ? 16.469 21.703 -14.367 1 81.38 631 ILE B CA 1
ATOM 11660 C C . ILE B 1 631 ? 15.312 21.312 -13.438 1 81.38 631 ILE B C 1
ATOM 11662 O O . ILE B 1 631 ? 14.141 21.516 -13.766 1 81.38 631 ILE B O 1
ATOM 11666 N N . TYR B 1 632 ? 15.648 20.844 -12.297 1 84.56 632 TYR B N 1
ATOM 11667 C CA . TYR B 1 632 ? 14.609 20.453 -11.359 1 84.56 632 TYR B CA 1
ATOM 11668 C C . TYR B 1 632 ? 13.875 21.672 -10.82 1 84.56 632 TYR B C 1
ATOM 11670 O O . TYR B 1 632 ? 12.656 21.641 -10.617 1 84.56 632 TYR B O 1
ATOM 11678 N N . SER B 1 633 ? 14.602 22.75 -10.672 1 88.38 633 SER B N 1
ATOM 11679 C CA . SER B 1 633 ? 13.984 23.984 -10.211 1 88.38 633 SER B CA 1
ATOM 11680 C C . SER B 1 633 ? 13.055 24.562 -11.266 1 88.38 633 SER B C 1
ATOM 11682 O O . SER B 1 633 ? 11.984 25.078 -10.953 1 88.38 633 SER B O 1
ATOM 11684 N N . ILE B 1 634 ? 13.469 24.406 -12.477 1 90.19 634 I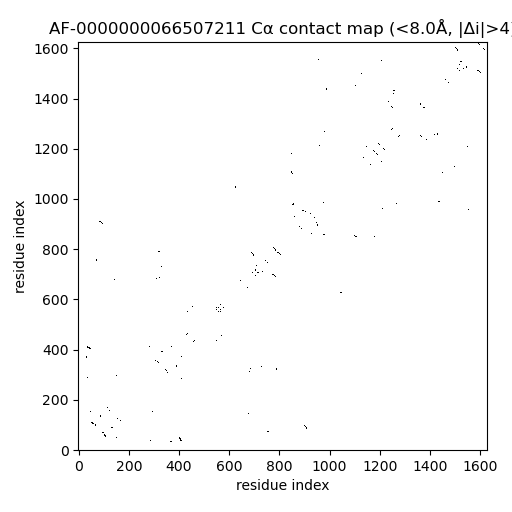LE B N 1
ATOM 11685 C CA . ILE B 1 634 ? 12.648 24.922 -13.57 1 90.19 634 ILE B CA 1
ATOM 11686 C C . ILE B 1 634 ? 11.375 24.094 -13.703 1 90.19 634 ILE B C 1
ATOM 11688 O O . ILE B 1 634 ? 10.273 24.641 -13.789 1 90.19 634 ILE B O 1
ATOM 11692 N N . LEU B 1 635 ? 11.578 22.828 -13.609 1 92.62 635 LEU B N 1
ATOM 11693 C CA . LEU B 1 635 ? 10.422 21.938 -13.727 1 92.62 635 LEU B CA 1
ATOM 11694 C C . LEU B 1 635 ? 9.469 22.141 -12.555 1 92.62 635 LEU B C 1
ATOM 11696 O O . LEU B 1 635 ? 8.25 22.109 -12.734 1 92.62 635 LEU B O 1
ATOM 11700 N N . ASN B 1 636 ? 10.039 22.359 -11.43 1 94.56 636 ASN B N 1
ATOM 11701 C CA . ASN B 1 636 ? 9.211 22.609 -10.25 1 94.56 636 ASN B CA 1
ATOM 11702 C C . ASN B 1 636 ? 8.406 23.906 -10.398 1 94.56 636 ASN B C 1
ATOM 11704 O O . ASN B 1 636 ? 7.23 23.953 -10.039 1 94.56 636 ASN B O 1
ATOM 11708 N N . ASN B 1 637 ? 8.953 24.891 -10.961 1 95.44 637 ASN B N 1
ATOM 11709 C CA . ASN B 1 637 ? 8.273 26.172 -11.133 1 95.44 637 ASN B CA 1
ATOM 11710 C C . ASN B 1 637 ? 7.191 26.094 -12.211 1 95.44 637 ASN B C 1
ATOM 11712 O O . ASN B 1 637 ? 6.125 26.688 -12.078 1 95.44 637 ASN B O 1
ATOM 11716 N N . ILE B 1 638 ? 7.527 25.312 -13.211 1 96.12 638 ILE B N 1
ATOM 11717 C CA . ILE B 1 638 ? 6.523 25.125 -14.25 1 96.12 638 ILE B CA 1
ATOM 11718 C C . ILE B 1 638 ? 5.32 24.375 -13.68 1 96.12 638 ILE B C 1
ATOM 11720 O O . ILE B 1 638 ? 4.172 24.766 -13.891 1 96.12 638 ILE B O 1
ATOM 11724 N N . TRP B 1 639 ? 5.637 23.375 -12.938 1 96.94 639 TRP B N 1
ATOM 11725 C CA . TRP B 1 639 ? 4.594 22.578 -12.297 1 96.94 639 TRP B CA 1
ATOM 11726 C C . TRP B 1 639 ? 3.773 23.422 -11.336 1 96.94 639 TRP B C 1
ATOM 11728 O O . TRP B 1 639 ? 2.543 23.375 -11.336 1 96.94 639 TRP B O 1
ATOM 11738 N N . MET B 1 640 ? 4.434 24.281 -10.57 1 97.56 640 MET B N 1
ATOM 11739 C CA . MET B 1 640 ? 3.734 25.078 -9.562 1 97.56 640 MET B CA 1
ATOM 11740 C C . MET B 1 640 ? 2.965 26.219 -10.219 1 97.56 640 MET B C 1
ATOM 11742 O O . MET B 1 640 ? 1.928 26.641 -9.711 1 97.56 640 MET B O 1
ATOM 11746 N N . LEU B 1 641 ? 3.443 26.688 -11.352 1 97.44 641 LEU B N 1
ATOM 11747 C CA . LEU B 1 641 ? 2.674 27.656 -12.109 1 97.44 641 LEU B CA 1
ATOM 11748 C C . LEU B 1 641 ? 1.367 27.047 -12.609 1 97.44 641 LEU B C 1
ATOM 11750 O O . LEU B 1 641 ? 0.311 27.672 -12.523 1 97.44 641 LEU B O 1
ATOM 11754 N N . PHE B 1 642 ? 1.484 25.844 -13.094 1 96.5 642 PHE B N 1
ATOM 11755 C CA . PHE B 1 642 ? 0.291 25.141 -13.539 1 96.5 642 PHE B CA 1
ATOM 11756 C C . PHE B 1 642 ? -0.675 24.922 -12.375 1 96.5 642 PHE B C 1
ATOM 11758 O O . PHE B 1 642 ? -1.887 25.094 -12.531 1 96.5 642 PHE B O 1
ATOM 11765 N N . ILE B 1 643 ? -0.116 24.562 -11.219 1 97.5 643 ILE B N 1
ATOM 11766 C CA . ILE B 1 643 ? -0.95 24.328 -10.047 1 97.5 643 ILE B CA 1
ATOM 11767 C C . ILE B 1 643 ? -1.642 25.625 -9.641 1 97.5 643 ILE B C 1
ATOM 11769 O O . ILE B 1 643 ? -2.812 25.609 -9.25 1 97.5 643 ILE B O 1
ATOM 11773 N N . CYS B 1 644 ? -0.944 26.75 -9.68 1 97.69 644 CYS B N 1
ATOM 11774 C CA . CYS B 1 644 ? -1.562 28.047 -9.398 1 97.69 644 CYS B CA 1
ATOM 11775 C C . CYS B 1 644 ? -2.742 28.297 -10.328 1 97.69 644 CYS B C 1
ATOM 11777 O O . CYS B 1 644 ? -3.828 28.656 -9.875 1 97.69 644 CYS B O 1
ATOM 11779 N N . TYR B 1 645 ? -2.494 28.062 -11.539 1 96.62 645 TYR B N 1
ATOM 11780 C CA . TYR B 1 645 ? -3.559 28.25 -12.523 1 96.62 645 TYR B CA 1
ATOM 11781 C C . TYR B 1 645 ? -4.723 27.312 -12.242 1 96.62 645 TYR B C 1
ATOM 11783 O O . TYR B 1 645 ? -5.887 27.719 -12.266 1 96.62 645 TYR B O 1
ATOM 11791 N N . PHE B 1 646 ? -4.391 26.094 -12.016 1 95.94 646 PHE B N 1
ATOM 11792 C CA . PHE B 1 646 ? -5.395 25.062 -11.781 1 95.94 646 PHE B CA 1
ATOM 11793 C C . PHE B 1 646 ? -6.258 25.406 -10.57 1 95.94 646 PHE B C 1
ATOM 11795 O O . PHE B 1 646 ? -7.484 25.328 -10.633 1 95.94 646 PHE B O 1
ATOM 11802 N N . LEU B 1 647 ? -5.613 25.766 -9.438 1 97 647 LEU B N 1
ATOM 11803 C CA . LEU B 1 647 ? -6.348 26.109 -8.219 1 97 647 LEU B CA 1
ATOM 11804 C C . LEU B 1 647 ? -7.262 27.312 -8.453 1 97 647 LEU B C 1
ATOM 11806 O O . LEU B 1 647 ? -8.414 27.312 -8.016 1 97 647 LEU B O 1
ATOM 11810 N N . PHE B 1 648 ? -6.73 28.25 -9.156 1 96.19 648 PHE B N 1
ATOM 11811 C CA . PHE B 1 648 ? -7.5 29.453 -9.445 1 96.19 648 PHE B CA 1
ATOM 11812 C C . PHE B 1 648 ? -8.695 29.125 -10.336 1 96.19 648 PHE B C 1
ATOM 11814 O O . PHE B 1 648 ? -9.828 29.531 -10.031 1 96.19 648 PHE B O 1
ATOM 11821 N N . ALA B 1 649 ? -8.469 28.359 -11.383 1 95.38 649 ALA B N 1
ATOM 11822 C CA . ALA B 1 649 ? -9.523 27.984 -12.32 1 95.38 649 ALA B CA 1
ATOM 11823 C C . ALA B 1 649 ? -10.562 27.094 -11.648 1 95.38 649 ALA B C 1
ATOM 11825 O O . ALA B 1 649 ? -11.766 27.234 -11.922 1 95.38 649 ALA B O 1
ATOM 11826 N N . TYR B 1 650 ? -10.148 26.219 -10.812 1 95.06 650 TYR B N 1
ATOM 11827 C CA . TYR B 1 650 ? -11.047 25.312 -10.102 1 95.06 650 TYR B CA 1
ATOM 11828 C C . TYR B 1 650 ? -12.039 26.078 -9.242 1 95.06 650 TYR B C 1
ATOM 11830 O O . TYR B 1 650 ? -13.242 25.812 -9.273 1 95.06 650 TYR B O 1
ATOM 11838 N N . ASN B 1 651 ? -11.539 27.062 -8.5 1 95.31 651 ASN B N 1
ATOM 11839 C CA . ASN B 1 651 ? -12.398 27.812 -7.578 1 95.31 651 ASN B CA 1
ATOM 11840 C C . ASN B 1 651 ? -13.312 28.766 -8.328 1 95.31 651 ASN B C 1
ATOM 11842 O O . ASN B 1 651 ? -14.438 29.016 -7.898 1 95.31 651 ASN B O 1
ATOM 11846 N N . LEU B 1 652 ? -12.875 29.25 -9.461 1 93.94 652 LEU B N 1
ATOM 11847 C CA . LEU B 1 652 ? -13.75 30.078 -10.281 1 93.94 652 LEU B CA 1
ATOM 11848 C C . LEU B 1 652 ? -14.875 29.25 -10.891 1 93.94 652 LEU B C 1
ATOM 11850 O O . LEU B 1 652 ? -16 29.734 -11.016 1 93.94 652 LEU B O 1
ATOM 11854 N N . ASN B 1 653 ? -14.562 28.031 -11.164 1 91.75 653 ASN B N 1
ATOM 11855 C CA . ASN B 1 653 ? -15.539 27.141 -11.766 1 91.75 653 ASN B CA 1
ATOM 11856 C C . ASN B 1 653 ? -16.656 26.781 -10.789 1 91.75 653 ASN B C 1
ATOM 11858 O O . ASN B 1 653 ? -17.781 26.5 -11.203 1 91.75 653 ASN B O 1
ATOM 11862 N N . VAL B 1 654 ? -16.359 26.812 -9.523 1 89.44 654 VAL B N 1
ATOM 11863 C CA . VAL B 1 654 ? -17.375 26.562 -8.5 1 89.44 654 VAL B CA 1
ATOM 11864 C C . VAL B 1 654 ? -18.5 27.594 -8.602 1 89.44 654 VAL B C 1
ATOM 11866 O O . VAL B 1 654 ? -19.656 27.281 -8.328 1 89.44 654 VAL B O 1
ATOM 11869 N N . PHE B 1 655 ? -18.203 28.797 -9.023 1 91.06 655 PHE B N 1
ATOM 11870 C CA . PHE B 1 655 ? -19.188 29.859 -9.172 1 91.06 655 PHE B CA 1
ATOM 11871 C C . PHE B 1 655 ? -19.594 30.016 -10.633 1 91.06 655 PHE B C 1
ATOM 11873 O O . PHE B 1 655 ? -20.078 31.078 -11.031 1 91.06 655 PHE B O 1
ATOM 11880 N N . ASP B 1 656 ? -19.219 29 -11.492 1 89.12 656 ASP B N 1
ATOM 11881 C CA . ASP B 1 656 ? -19.625 28.891 -12.891 1 89.12 656 ASP B CA 1
ATOM 11882 C C . ASP B 1 656 ? -18.906 29.922 -13.758 1 89.12 656 ASP B C 1
ATOM 11884 O O . ASP B 1 656 ? -19.469 30.406 -14.734 1 89.12 656 ASP B O 1
ATOM 11888 N N . TYR B 1 657 ? -17.797 30.375 -13.289 1 89.5 657 TYR B N 1
ATOM 11889 C CA . TYR B 1 657 ? -16.922 31.172 -14.133 1 89.5 657 TYR B CA 1
ATOM 11890 C C . TYR B 1 657 ? -15.859 30.297 -14.797 1 89.5 657 TYR B C 1
ATOM 11892 O O . TYR B 1 657 ? -15.125 29.562 -14.109 1 89.5 657 TYR B O 1
ATOM 11900 N N . ASN B 1 658 ? -15.961 30.219 -16.094 1 85 658 ASN B N 1
ATOM 11901 C CA . ASN B 1 658 ? -15.047 29.312 -16.797 1 85 658 ASN B CA 1
ATOM 11902 C C . ASN B 1 658 ? -13.797 30.047 -17.266 1 85 658 ASN B C 1
ATOM 11904 O O . ASN B 1 658 ? -13.867 30.938 -18.125 1 85 658 ASN B O 1
ATOM 11908 N N . PHE B 1 659 ? -12.742 29.812 -16.719 1 88.5 659 PHE B N 1
ATOM 11909 C CA . PHE B 1 659 ? -11.43 30.328 -17.109 1 88.5 659 PHE B CA 1
ATOM 11910 C C . PHE B 1 659 ? -10.562 29.203 -17.672 1 88.5 659 PHE B C 1
ATOM 11912 O O . PHE B 1 659 ? -9.461 28.953 -17.188 1 88.5 659 PHE B O 1
ATOM 11919 N N . GLY B 1 660 ? -11.086 28.328 -18.641 1 84.94 660 GLY B N 1
ATOM 11920 C CA . GLY B 1 660 ? -10.344 27.266 -19.297 1 84.94 660 GLY B CA 1
ATOM 11921 C C . GLY B 1 660 ? -10.414 25.938 -18.547 1 84.94 660 GLY B C 1
ATOM 11922 O O . GLY B 1 660 ? -9.68 25 -18.875 1 84.94 660 GLY B O 1
ATOM 11923 N N . PHE B 1 661 ? -11.18 25.859 -17.516 1 83.44 661 PHE B N 1
ATOM 11924 C CA . PHE B 1 661 ? -11.297 24.656 -16.719 1 83.44 661 PHE B CA 1
ATOM 11925 C C . PHE B 1 661 ? -12.125 23.594 -17.453 1 83.44 661 PHE B C 1
ATOM 11927 O O . PHE B 1 661 ? -13.242 23.875 -17.906 1 83.44 661 PHE B O 1
ATOM 11934 N N . GLN B 1 662 ? -11.531 22.422 -17.703 1 82.94 662 GLN B N 1
ATOM 11935 C CA . GLN B 1 662 ? -12.227 21.312 -18.359 1 82.94 662 GLN B CA 1
ATOM 11936 C C . GLN B 1 662 ? -12.781 20.328 -17.328 1 82.94 662 GLN B C 1
ATOM 11938 O O . GLN B 1 662 ? -12.219 20.172 -16.25 1 82.94 662 GLN B O 1
ATOM 11943 N N . GLN B 1 663 ? -13.812 19.688 -17.641 1 79.5 663 GLN B N 1
ATOM 11944 C CA . GLN B 1 663 ? -14.484 18.75 -16.734 1 79.5 663 GLN B CA 1
ATOM 11945 C C . GLN B 1 663 ? -13.57 17.578 -16.391 1 79.5 663 GLN B C 1
ATOM 11947 O O . GLN B 1 663 ? -13.617 17.062 -15.273 1 79.5 663 GLN B O 1
ATOM 11952 N N . SER B 1 664 ? -12.75 17.203 -17.344 1 81.81 664 SER B N 1
ATOM 11953 C CA . SER B 1 664 ? -11.828 16.109 -17.094 1 81.81 664 SER B CA 1
ATOM 11954 C C . SER B 1 664 ? -10.828 16.453 -16 1 81.81 664 SER B C 1
ATOM 11956 O O . SER B 1 664 ? -10.227 15.562 -15.398 1 81.81 664 SER B O 1
ATOM 11958 N N . TRP B 1 665 ? -10.766 17.781 -15.672 1 83.19 665 TRP B N 1
ATOM 11959 C CA . TRP B 1 665 ? -9.805 18.234 -14.672 1 83.19 665 TRP B CA 1
ATOM 11960 C C . TRP B 1 665 ? -10.281 17.906 -13.266 1 83.19 665 TRP B C 1
ATOM 11962 O O . TRP B 1 665 ? -9.492 17.891 -12.32 1 83.19 665 TRP B O 1
ATOM 11972 N N . HIS B 1 666 ? -11.492 17.594 -13.219 1 86.12 666 HIS B N 1
ATOM 11973 C CA . HIS B 1 666 ? -11.969 17.156 -11.914 1 86.12 666 HIS B CA 1
ATOM 11974 C C . HIS B 1 666 ? -11.328 15.844 -11.492 1 86.12 666 HIS B C 1
ATOM 11976 O O . HIS B 1 666 ? -11.031 15.641 -10.312 1 86.12 666 HIS B O 1
ATOM 11982 N N . GLN B 1 667 ? -11.117 15.086 -12.516 1 86.06 667 GLN B N 1
ATOM 11983 C CA . GLN B 1 667 ? -10.453 13.82 -12.227 1 86.06 667 GLN B CA 1
ATOM 11984 C C . GLN B 1 667 ? -9.039 14.047 -11.711 1 86.06 667 GLN B C 1
ATOM 11986 O O . GLN B 1 667 ? -8.586 13.359 -10.797 1 86.06 667 GLN B O 1
ATOM 11991 N N . PHE B 1 668 ? -8.484 15.055 -12.289 1 89.62 668 PHE B N 1
ATOM 11992 C CA . PHE B 1 668 ? -7.141 15.422 -11.867 1 89.62 668 PHE B CA 1
ATOM 11993 C C . PHE B 1 668 ? -7.145 15.922 -10.422 1 89.62 668 PHE B C 1
ATOM 11995 O O . PHE B 1 668 ? -6.254 15.578 -9.641 1 89.62 668 PHE B O 1
ATOM 12002 N N . ALA B 1 669 ? -8.078 16.672 -10.055 1 93.38 669 ALA B N 1
ATOM 12003 C CA . ALA B 1 669 ? -8.203 17.188 -8.695 1 93.38 669 ALA B CA 1
ATOM 12004 C C . ALA B 1 669 ? -8.414 16.062 -7.695 1 93.38 669 ALA B C 1
ATOM 12006 O O . ALA B 1 669 ? -7.879 16.094 -6.586 1 93.38 669 ALA B O 1
ATOM 12007 N N . TYR B 1 670 ? -9.078 15.031 -8.109 1 91.38 670 TYR B N 1
ATOM 12008 C CA . TYR B 1 670 ? -9.375 13.906 -7.227 1 91.38 670 TYR B CA 1
ATOM 12009 C C . TYR B 1 670 ? -8.125 13.07 -6.969 1 91.38 670 TYR B C 1
ATOM 12011 O O . TYR B 1 670 ? -7.875 12.656 -5.832 1 91.38 670 TYR B O 1
ATOM 12019 N N . VAL B 1 671 ? -7.359 12.922 -8.008 1 89.88 671 VAL B N 1
ATOM 12020 C CA . VAL B 1 671 ? -6.172 12.078 -7.887 1 89.88 671 VAL B CA 1
ATOM 12021 C C . VAL B 1 671 ? -5.195 12.719 -6.902 1 89.88 671 VAL B C 1
ATOM 12023 O O . VAL B 1 671 ? -4.629 12.023 -6.051 1 89.88 671 VAL B O 1
ATOM 12026 N N . LEU B 1 672 ? -5.07 14.062 -6.941 1 94.19 672 LEU B N 1
ATOM 12027 C CA . LEU B 1 672 ? -4.137 14.758 -6.059 1 94.19 672 LEU B CA 1
ATOM 12028 C C . LEU B 1 672 ? -4.848 15.289 -4.824 1 94.19 672 LEU B C 1
ATOM 12030 O O . LEU B 1 672 ? -4.215 15.867 -3.938 1 94.19 672 LEU B O 1
ATOM 12034 N N . ARG B 1 673 ? -6.125 15.039 -4.797 1 95.31 673 ARG B N 1
ATOM 12035 C CA . ARG B 1 673 ? -6.984 15.484 -3.705 1 95.31 673 ARG B CA 1
ATOM 12036 C C . ARG B 1 673 ? -6.883 16.984 -3.506 1 95.31 673 ARG B C 1
ATOM 12038 O O . ARG B 1 673 ? -6.699 17.469 -2.381 1 95.31 673 ARG B O 1
ATOM 12045 N N . LEU B 1 674 ? -6.965 17.688 -4.664 1 96.62 674 LEU B N 1
ATOM 12046 C CA . LEU B 1 674 ? -7.043 19.141 -4.668 1 96.62 674 LEU B CA 1
ATOM 12047 C C . LEU B 1 674 ? -8.484 19.609 -4.844 1 96.62 674 LEU B C 1
ATOM 12049 O O . LEU B 1 674 ? -8.734 20.797 -5.074 1 96.62 674 LEU B O 1
ATOM 12053 N N . ASP B 1 675 ? -9.383 18.641 -4.816 1 94.56 675 ASP B N 1
ATOM 12054 C CA . ASP B 1 675 ? -10.805 18.969 -4.832 1 94.56 675 ASP B CA 1
ATOM 12055 C C . ASP B 1 675 ? -11.203 19.75 -3.578 1 94.56 675 ASP B C 1
ATOM 12057 O O . ASP B 1 675 ? -10.828 19.375 -2.467 1 94.56 675 ASP B O 1
ATOM 12061 N N . GLN B 1 676 ? -11.898 20.812 -3.754 1 95.38 676 GLN B N 1
ATOM 12062 C CA . GLN B 1 676 ? -12.188 21.703 -2.633 1 95.38 676 GLN B CA 1
ATOM 12063 C C . GLN B 1 676 ? -13.508 22.422 -2.838 1 95.38 676 GLN B C 1
ATOM 12065 O O . GLN B 1 676 ? -13.938 22.641 -3.975 1 95.38 676 GLN B O 1
ATOM 12070 N N . SER B 1 677 ? -14.148 22.609 -1.795 1 93.44 677 SER B N 1
ATOM 12071 C CA . SER B 1 677 ? -15.336 23.453 -1.676 1 93.44 677 SER B CA 1
ATOM 12072 C C . SER B 1 677 ? -15.406 24.125 -0.308 1 93.44 677 SER B C 1
ATOM 12074 O O . SER B 1 677 ? -15.32 23.453 0.723 1 93.44 677 SER B O 1
ATOM 12076 N N . TRP B 1 678 ? -15.57 25.422 -0.267 1 95.69 678 TRP B N 1
ATOM 12077 C CA . TRP B 1 678 ? -15.469 26.156 0.987 1 95.69 678 TRP B CA 1
ATOM 12078 C C . TRP B 1 678 ? -16.812 26.766 1.378 1 95.69 678 TRP B C 1
ATOM 12080 O O . TRP B 1 678 ? -16.938 27.984 1.527 1 95.69 678 TRP B O 1
ATOM 12090 N N . ASN B 1 679 ? -17.766 25.844 1.639 1 91.44 679 ASN B N 1
ATOM 12091 C CA . ASN B 1 679 ? -19.109 26.25 2.02 1 91.44 679 ASN B CA 1
ATOM 12092 C C . ASN B 1 679 ? -19.312 26.188 3.531 1 91.44 679 ASN B C 1
ATOM 12094 O O . ASN B 1 679 ? -20.281 25.594 4.012 1 91.44 679 ASN B O 1
ATOM 12098 N N . MET B 1 680 ? -18.484 26.875 4.238 1 90.44 680 MET B N 1
ATOM 12099 C CA . MET B 1 680 ? -18.562 26.844 5.695 1 90.44 680 MET B CA 1
ATOM 12100 C C . MET B 1 680 ? -19.625 27.812 6.203 1 90.44 680 MET B C 1
ATOM 12102 O O . MET B 1 680 ? -19.469 29.031 6.109 1 90.44 680 MET B O 1
ATOM 12106 N N . PHE B 1 681 ? -20.688 27.312 6.824 1 92.31 681 PHE B N 1
ATOM 12107 C CA . PHE B 1 681 ? -21.812 28.078 7.324 1 92.31 681 PHE B CA 1
ATOM 12108 C C . PHE B 1 681 ? -22.422 28.938 6.219 1 92.31 681 PHE B C 1
ATOM 12110 O O . PHE B 1 681 ? -22.734 30.109 6.434 1 92.31 681 PHE B O 1
ATOM 12117 N N . SER B 1 682 ? -22.391 28.469 5.059 1 92.62 682 SER B N 1
ATOM 12118 C CA . SER B 1 682 ? -22.922 29.109 3.861 1 92.62 682 SER B CA 1
ATOM 12119 C C . SER B 1 682 ? -24.016 28.266 3.215 1 92.62 682 SER B C 1
ATOM 12121 O O . SER B 1 682 ? -24.031 27.047 3.354 1 92.62 682 SER B O 1
ATOM 12123 N N . PRO B 1 683 ? -24.891 28.844 2.572 1 93.38 683 PRO B N 1
ATOM 12124 C CA . PRO B 1 683 ? -25.125 30.281 2.424 1 93.38 683 PRO B CA 1
ATOM 12125 C C . PRO B 1 683 ? -25.5 30.969 3.74 1 93.38 683 PRO B C 1
ATOM 12127 O O . PRO B 1 683 ? -25.297 32.156 3.891 1 93.38 683 PRO B O 1
ATOM 12130 N N . ALA B 1 684 ? -26.125 30.094 4.59 1 94.31 684 ALA B N 1
ATOM 12131 C CA . ALA B 1 684 ? -26.453 30.531 5.938 1 94.31 684 ALA B CA 1
ATOM 12132 C C . ALA B 1 684 ? -26.141 29.453 6.969 1 94.31 684 ALA B C 1
ATOM 12134 O O . ALA B 1 684 ? -26.062 28.266 6.633 1 94.31 684 ALA B O 1
ATOM 12135 N N . PRO B 1 685 ? -25.844 29.875 8.164 1 94.19 685 PRO B N 1
ATOM 12136 C CA . PRO B 1 685 ? -25.656 28.844 9.188 1 94.19 685 PRO B CA 1
ATOM 12137 C C . PRO B 1 685 ? -26.906 28.016 9.445 1 94.19 685 PRO B C 1
ATOM 12139 O O . PRO B 1 685 ? -28.031 28.516 9.266 1 94.19 685 PRO B O 1
ATOM 12142 N N . PRO B 1 686 ? -26.703 26.797 9.789 1 93.56 686 PRO B N 1
ATOM 12143 C CA . PRO B 1 686 ? -27.875 25.969 10.102 1 93.56 686 PRO B CA 1
ATOM 12144 C C . PRO B 1 686 ? -28.719 26.547 11.234 1 93.56 686 PRO B C 1
ATOM 12146 O O . PRO B 1 686 ? -28.188 27.031 12.227 1 93.56 686 PRO B O 1
ATOM 12149 N N . LYS B 1 687 ? -30 26.438 11.055 1 94.19 687 LYS B N 1
ATOM 12150 C CA . LYS B 1 687 ? -30.953 26.953 12.039 1 94.19 687 LYS B CA 1
ATOM 12151 C C . LYS B 1 687 ? -31.688 25.828 12.75 1 94.19 687 LYS B C 1
ATOM 12153 O O . LYS B 1 687 ? -32.344 26.031 13.773 1 94.19 687 LYS B O 1
ATOM 12158 N N . THR B 1 688 ? -31.469 24.703 12.156 1 93 688 THR B N 1
ATOM 12159 C CA . THR B 1 688 ? -32.125 23.531 12.734 1 93 688 THR B CA 1
ATOM 12160 C C . THR B 1 688 ? -31.141 22.75 13.617 1 93 688 THR B C 1
ATOM 12162 O O . THR B 1 688 ? -30.062 22.391 13.172 1 93 688 THR B O 1
ATOM 12165 N N . HIS B 1 689 ? -31.594 22.625 14.812 1 94.44 689 HIS B N 1
ATOM 12166 C CA . HIS B 1 689 ? -30.859 21.766 15.734 1 94.44 689 HIS B CA 1
ATOM 12167 C C . HIS B 1 689 ? -31.375 20.328 15.688 1 94.44 689 HIS B C 1
ATOM 12169 O O . HIS B 1 689 ? -32.562 20.109 15.461 1 94.44 689 HIS B O 1
ATOM 12175 N N . TRP B 1 690 ? -30.453 19.391 15.781 1 94.88 690 TRP B N 1
ATOM 12176 C CA . TRP B 1 690 ? -30.922 18.016 15.688 1 94.88 690 TRP B CA 1
ATOM 12177 C C . TRP B 1 690 ? -30.125 17.109 16.625 1 94.88 690 TRP B C 1
ATOM 12179 O O . TRP B 1 690 ? -29.016 17.453 17.031 1 94.88 690 TRP B O 1
ATOM 12189 N N . TRP B 1 691 ? -30.672 16.047 17.062 1 94.38 691 TRP B N 1
ATOM 12190 C CA . TRP B 1 691 ? -30.016 14.969 17.797 1 94.38 691 TRP B CA 1
ATOM 12191 C C . TRP B 1 691 ? -30.703 13.633 17.547 1 94.38 691 TRP B C 1
ATOM 12193 O O . TRP B 1 691 ? -31.703 13.578 16.828 1 94.38 691 TRP B O 1
ATOM 12203 N N . HIS B 1 692 ? -30.094 12.547 18.016 1 94.5 692 HIS B N 1
ATOM 12204 C CA . HIS B 1 692 ? -30.641 11.211 17.797 1 94.5 692 HIS B CA 1
ATOM 12205 C C . HIS B 1 692 ? -31.109 10.594 19.109 1 94.5 692 HIS B C 1
ATOM 12207 O O . HIS B 1 692 ? -30.578 10.906 20.172 1 94.5 692 HIS B O 1
ATOM 12213 N N . VAL B 1 693 ? -32.125 9.836 18.984 1 94.31 693 VAL B N 1
ATOM 12214 C CA . VAL B 1 693 ? -32.531 8.914 20.031 1 94.31 693 VAL B CA 1
ATOM 12215 C C . VAL B 1 693 ? -32.688 7.504 19.453 1 94.31 693 VAL B C 1
ATOM 12217 O O . VAL B 1 693 ? -33.156 7.332 18.328 1 94.31 693 VAL B O 1
ATOM 12220 N N . ILE B 1 694 ? -32.219 6.48 20.219 1 95.5 694 ILE B N 1
ATOM 12221 C CA . ILE B 1 694 ? -32.312 5.094 19.766 1 95.5 694 ILE B CA 1
ATOM 12222 C C . ILE B 1 694 ? -33.125 4.285 20.766 1 95.5 694 ILE B C 1
ATOM 12224 O O . ILE B 1 694 ? -32.625 3.842 21.797 1 95.5 694 ILE B O 1
ATOM 12228 N N . HIS B 1 695 ? -34.344 4.078 20.375 1 96.25 695 HIS B N 1
ATOM 12229 C CA . HIS B 1 695 ? -35.281 3.32 21.219 1 96.25 695 HIS B CA 1
ATOM 12230 C C . HIS B 1 695 ? -35.219 1.829 20.906 1 96.25 695 HIS B C 1
ATOM 12232 O O . HIS B 1 695 ? -35.5 1.418 19.781 1 96.25 695 HIS B O 1
ATOM 12238 N N . GLY B 1 696 ? -34.781 1.051 21.891 1 96.06 696 GLY B N 1
ATOM 12239 C CA . GLY B 1 696 ? -34.656 -0.386 21.703 1 96.06 696 GLY B CA 1
ATOM 12240 C C . GLY B 1 696 ? -35.625 -1.184 22.562 1 96.06 696 GLY B C 1
ATOM 12241 O O . GLY B 1 696 ? -36.281 -0.631 23.453 1 96.06 696 GLY B O 1
ATOM 12242 N N . GLU B 1 697 ? -35.75 -2.389 22.125 1 96.94 697 GLU B N 1
ATOM 12243 C CA . GLU B 1 697 ? -36.531 -3.377 22.859 1 96.94 697 GLU B CA 1
ATOM 12244 C C . GLU B 1 697 ? -35.688 -4.633 23.141 1 96.94 697 GLU B C 1
ATOM 12246 O O . GLU B 1 697 ? -35.094 -5.203 22.234 1 96.94 697 GLU B O 1
ATOM 12251 N N . LEU B 1 698 ? -35.656 -4.965 24.391 1 97.06 698 LEU B N 1
ATOM 12252 C CA . LEU B 1 698 ? -34.938 -6.176 24.766 1 97.06 698 LEU B CA 1
ATOM 12253 C C . LEU B 1 698 ? -35.781 -7.418 24.453 1 97.06 698 LEU B C 1
ATOM 12255 O O . LEU B 1 698 ? -36.938 -7.312 24.031 1 97.06 698 LEU B O 1
ATOM 12259 N N . ASP B 1 699 ? -35.094 -8.5 24.656 1 95.19 699 ASP B N 1
ATOM 12260 C CA . ASP B 1 699 ? -35.781 -9.766 24.344 1 95.19 699 ASP B CA 1
ATOM 12261 C C . ASP B 1 699 ? -37.031 -9.945 25.203 1 95.19 699 ASP B C 1
ATOM 12263 O O . ASP B 1 699 ? -38 -10.547 24.75 1 95.19 699 ASP B O 1
ATOM 12267 N N . ASP B 1 700 ? -37.062 -9.461 26.453 1 93.81 700 ASP B N 1
ATOM 12268 C CA . ASP B 1 700 ? -38.188 -9.609 27.391 1 93.81 700 ASP B CA 1
ATOM 12269 C C . ASP B 1 700 ? -39.219 -8.516 27.172 1 93.81 700 ASP B C 1
ATOM 12271 O O . ASP B 1 700 ? -40.219 -8.445 27.906 1 93.81 700 ASP B O 1
ATOM 12275 N N . GLY B 1 701 ? -38.969 -7.598 26.312 1 94.38 701 GLY B N 1
ATOM 12276 C CA . GLY B 1 701 ? -39.938 -6.566 26 1 94.38 701 GLY B CA 1
ATOM 12277 C C . GLY B 1 701 ? -39.625 -5.234 26.656 1 94.38 701 GLY B C 1
ATOM 12278 O O . GLY B 1 701 ? -40.281 -4.234 26.375 1 94.38 701 GLY B O 1
ATOM 12279 N N . THR B 1 702 ? -38.656 -5.16 27.469 1 96.38 702 THR B N 1
ATOM 12280 C CA . THR B 1 702 ? -38.281 -3.924 28.141 1 96.38 702 THR B CA 1
ATOM 12281 C C . THR B 1 702 ? -37.812 -2.881 27.141 1 96.38 702 THR B C 1
ATOM 12283 O O . THR B 1 702 ? -37 -3.184 26.25 1 96.38 702 THR B O 1
ATOM 12286 N N . LYS B 1 703 ? -38.344 -1.699 27.266 1 96.69 703 LYS B N 1
ATOM 12287 C CA . LYS B 1 703 ? -37.906 -0.601 26.406 1 96.69 703 LYS B CA 1
ATOM 12288 C C . LYS B 1 703 ? -36.656 0.082 26.969 1 96.69 703 LYS B C 1
ATOM 12290 O O . LYS B 1 703 ? -36.562 0.328 28.172 1 96.69 703 LYS B O 1
ATOM 12295 N N . VAL B 1 704 ? -35.75 0.354 26.062 1 95 704 VAL B N 1
ATOM 12296 C CA . VAL B 1 704 ? -34.469 0.93 26.5 1 95 704 VAL B CA 1
ATOM 12297 C C . VAL B 1 704 ? -34.062 2.049 25.547 1 95 704 VAL B C 1
ATOM 12299 O O . VAL B 1 704 ? -34.531 2.105 24.406 1 95 704 VAL B O 1
ATOM 12302 N N . GLU B 1 705 ? -33.25 2.984 26.047 1 93.62 705 GLU B N 1
ATOM 12303 C CA . GLU B 1 705 ? -32.625 4.027 25.266 1 93.62 705 GLU B CA 1
ATOM 12304 C C . GLU B 1 705 ? -31.125 3.736 25.094 1 93.62 705 GLU B C 1
ATOM 12306 O O . GLU B 1 705 ? -30.406 3.553 26.078 1 93.62 705 GLU B O 1
ATOM 12311 N N . LEU B 1 706 ? -30.672 3.725 23.844 1 92.31 706 LEU B N 1
ATOM 12312 C CA . LEU B 1 706 ? -29.312 3.258 23.578 1 92.31 706 LEU B CA 1
ATOM 12313 C C . LEU B 1 706 ? -28.375 4.434 23.312 1 92.31 706 LEU B C 1
ATOM 12315 O O . LEU B 1 706 ? -27.156 4.266 23.312 1 92.31 706 LEU B O 1
ATOM 12319 N N . PHE B 1 707 ? -28.812 5.617 23.141 1 88.69 707 PHE B N 1
ATOM 12320 C CA . PHE B 1 707 ? -27.969 6.715 22.703 1 88.69 707 PHE B CA 1
ATOM 12321 C C . PHE B 1 707 ? -27.828 7.77 23.797 1 88.69 707 PHE B C 1
ATOM 12323 O O . PHE B 1 707 ? -26.812 8.477 23.859 1 88.69 707 PHE B O 1
ATOM 12330 N N . LYS B 1 708 ? -28.594 7.844 24.688 1 80.25 708 LYS B N 1
ATOM 12331 C CA . LYS B 1 708 ? -28.688 8.945 25.641 1 80.25 708 LYS B CA 1
ATOM 12332 C C . LYS B 1 708 ? -27.438 9.016 26.516 1 80.25 708 LYS B C 1
ATOM 12334 O O . LYS B 1 708 ? -26.906 7.984 26.938 1 80.25 708 LYS B O 1
ATOM 12339 N N . ASN B 1 709 ? -26.875 10.344 26.703 1 74.5 709 ASN B N 1
ATOM 12340 C CA . ASN B 1 709 ? -25.828 10.844 27.578 1 74.5 709 ASN B CA 1
ATOM 12341 C C . ASN B 1 709 ? -24.438 10.367 27.141 1 74.5 709 ASN B C 1
ATOM 12343 O O . ASN B 1 709 ? -23.484 11.148 27.125 1 74.5 709 ASN B O 1
ATOM 12347 N N . GLU B 1 710 ? -24.281 9.062 26.719 1 79 710 GLU B N 1
ATOM 12348 C CA . GLU B 1 710 ? -22.938 8.641 26.312 1 79 710 GLU B CA 1
ATOM 12349 C C . GLU B 1 710 ? -22.938 8.094 24.891 1 79 710 GLU B C 1
ATOM 12351 O O . GLU B 1 710 ? -21.938 7.566 24.422 1 79 710 GLU B O 1
ATOM 12356 N N . GLY B 1 711 ? -23.953 8.375 24.297 1 75.88 711 GLY B N 1
ATOM 12357 C CA . GLY B 1 711 ? -24.047 7.992 22.906 1 75.88 711 GLY B CA 1
ATOM 12358 C C . GLY B 1 711 ? -23.859 6.504 22.688 1 75.88 711 GLY B C 1
ATOM 12359 O O . GLY B 1 711 ? -24.391 5.684 23.438 1 75.88 711 GLY B O 1
ATOM 12360 N N . MET B 1 712 ? -23.25 6.141 21.594 1 75.38 712 MET B N 1
ATOM 12361 C CA . MET B 1 712 ? -23.062 4.742 21.219 1 75.38 712 MET B CA 1
ATOM 12362 C C . MET B 1 712 ? -21.828 4.148 21.891 1 75.38 712 MET B C 1
ATOM 12364 O O . MET B 1 712 ? -21.375 3.072 21.516 1 75.38 712 MET B O 1
ATOM 12368 N N . PHE B 1 713 ? -21.359 4.762 22.859 1 78 713 PHE B N 1
ATOM 12369 C CA . PHE B 1 713 ? -20.125 4.355 23.5 1 78 713 PHE B CA 1
ATOM 12370 C C . PHE B 1 713 ? -20.406 3.717 24.859 1 78 713 PHE B C 1
ATOM 12372 O O . PHE B 1 713 ? -19.484 3.227 25.516 1 78 713 PHE B O 1
ATOM 12379 N N . ASN B 1 714 ? -21.594 3.834 25.281 1 83.12 714 ASN B N 1
ATOM 12380 C CA . ASN B 1 714 ? -22.062 3.201 26.516 1 83.12 714 ASN B CA 1
ATOM 12381 C C . ASN B 1 714 ? -23.156 2.172 26.25 1 83.12 714 ASN B C 1
ATOM 12383 O O . ASN B 1 714 ? -24.219 2.518 25.75 1 83.12 714 ASN B O 1
ATOM 12387 N N . PHE B 1 715 ? -22.938 0.987 26.625 1 89.25 715 PHE B N 1
ATOM 12388 C CA . PHE B 1 715 ? -23.875 -0.085 26.297 1 89.25 715 PHE B CA 1
ATOM 12389 C C . PHE B 1 715 ? -24.578 -0.587 27.547 1 89.25 715 PHE B C 1
ATOM 12391 O O . PHE B 1 715 ? -25.016 -1.741 27.609 1 89.25 715 PHE B O 1
ATOM 12398 N N . GLN B 1 716 ? -24.656 0.336 28.469 1 89.56 716 GLN B N 1
ATOM 12399 C CA . GLN B 1 716 ? -25.422 -0.006 29.656 1 89.56 716 GLN B CA 1
ATOM 12400 C C . GLN B 1 716 ? -26.922 0.119 29.406 1 89.56 716 GLN B C 1
ATOM 12402 O O . GLN B 1 716 ? -27.344 0.893 28.547 1 89.56 716 GLN B O 1
ATOM 12407 N N . ILE B 1 717 ? -27.656 -0.605 30.156 1 91.94 717 ILE B N 1
ATOM 12408 C CA . ILE B 1 717 ? -29.109 -0.596 30 1 91.94 717 ILE B CA 1
ATOM 12409 C C . ILE B 1 717 ? -29.688 0.673 30.625 1 91.94 717 ILE B C 1
ATOM 12411 O O . ILE B 1 717 ? -29.453 0.956 31.797 1 91.94 717 ILE B O 1
ATOM 12415 N N . ASN B 1 718 ? -30.297 1.438 29.844 1 92.06 718 ASN B N 1
ATOM 12416 C CA . ASN B 1 718 ? -31 2.656 30.266 1 92.06 718 ASN B CA 1
ATOM 12417 C C . ASN B 1 718 ? -32.5 2.59 29.938 1 92.06 718 ASN B C 1
ATOM 12419 O O . ASN B 1 718 ? -32.875 2.598 28.766 1 92.06 718 ASN B O 1
ATOM 12423 N N . THR B 1 719 ? -33.312 2.684 30.922 1 93.06 719 THR B N 1
ATOM 12424 C CA . THR B 1 719 ? -34.75 2.494 30.719 1 93.06 719 THR B CA 1
ATOM 12425 C C . THR B 1 719 ? -35.469 3.838 30.594 1 93.06 719 THR B C 1
ATOM 12427 O O . THR B 1 719 ? -36.688 3.887 30.469 1 93.06 719 THR B O 1
ATOM 12430 N N . GLU B 1 720 ? -34.781 4.914 30.625 1 91.44 720 GLU B N 1
ATOM 12431 C CA . GLU B 1 720 ? -35.344 6.23 30.422 1 91.44 720 GLU B CA 1
ATOM 12432 C C . GLU B 1 720 ? -35.531 6.527 28.938 1 91.44 720 GLU B C 1
ATOM 12434 O O . GLU B 1 720 ? -34.688 7.191 28.328 1 91.44 720 GLU B O 1
ATOM 12439 N N . VAL B 1 721 ? -36.656 6.199 28.453 1 94.5 721 VAL B N 1
ATOM 12440 C CA . VAL B 1 721 ? -36.938 6.309 27.016 1 94.5 721 VAL B CA 1
ATOM 12441 C C . VAL B 1 721 ? -37.75 7.57 26.75 1 94.5 721 VAL B C 1
ATOM 12443 O O . VAL B 1 721 ? -38.906 7.668 27.172 1 94.5 721 VAL B O 1
ATOM 12446 N N . ASN B 1 722 ? -37.25 8.562 26.172 1 93.31 722 ASN B N 1
ATOM 12447 C CA . ASN B 1 722 ? -37.906 9.797 25.766 1 93.31 722 ASN B CA 1
ATOM 12448 C C . ASN B 1 722 ? -37.188 10.484 24.609 1 93.31 722 ASN B C 1
ATOM 12450 O O . ASN B 1 722 ? -36.156 9.977 24.141 1 93.31 722 ASN B O 1
ATOM 12454 N N . PHE B 1 723 ? -37.656 11.508 24.109 1 94.44 723 PHE B N 1
ATOM 12455 C CA . PHE B 1 723 ? -37.125 12.188 22.953 1 94.44 723 PHE B CA 1
ATOM 12456 C C . PHE B 1 723 ? -36.375 13.453 23.375 1 94.44 723 PHE B C 1
ATOM 12458 O O . PHE B 1 723 ? -36.094 14.328 22.547 1 94.44 723 PHE B O 1
ATOM 12465 N N . GLU B 1 724 ? -35.969 13.516 24.641 1 92.12 724 GLU B N 1
ATOM 12466 C CA . GLU B 1 724 ? -35.281 14.711 25.141 1 92.12 724 GLU B CA 1
ATOM 12467 C C . GLU B 1 724 ? -33.844 14.758 24.672 1 92.12 724 GLU B C 1
ATOM 12469 O O . GLU B 1 724 ? -33.25 13.719 24.406 1 92.12 724 GLU B O 1
ATOM 12474 N N . LYS B 1 725 ? -33.344 15.984 24.625 1 91.31 725 LYS B N 1
ATOM 12475 C CA . LYS B 1 725 ? -31.969 16.219 24.234 1 91.31 725 LYS B CA 1
ATOM 12476 C C . LYS B 1 725 ? -31 15.586 25.234 1 91.31 725 LYS B C 1
ATOM 12478 O O . LYS B 1 725 ? -31.219 15.68 26.453 1 91.31 725 LYS B O 1
ATOM 12483 N N . PRO B 1 726 ? -29.984 14.938 24.625 1 90 726 PRO B N 1
ATOM 12484 C CA . PRO B 1 726 ? -29 14.414 25.562 1 90 726 PRO B CA 1
ATOM 12485 C C . PRO B 1 726 ? -28.234 15.523 26.297 1 90 726 PRO B C 1
ATOM 12487 O O . PRO B 1 726 ? -27.969 16.578 25.719 1 90 726 PRO B O 1
ATOM 12490 N N . ASN B 1 727 ? -27.859 15.219 27.516 1 85.56 727 ASN B N 1
ATOM 12491 C CA . ASN B 1 727 ? -27.094 16.125 28.359 1 85.56 727 ASN B CA 1
ATOM 12492 C C . ASN B 1 727 ? -25.969 15.414 29.094 1 85.56 727 ASN B C 1
ATOM 12494 O O . ASN B 1 727 ? -26.234 14.57 29.969 1 85.56 727 ASN B O 1
ATOM 12498 N N . PRO B 1 728 ? -24.766 15.734 28.875 1 86.62 728 PRO B N 1
ATOM 12499 C CA . PRO B 1 728 ? -24.188 16.766 28 1 86.62 728 PRO B CA 1
ATOM 12500 C C . PRO B 1 728 ? -24.281 16.375 26.516 1 86.62 728 PRO B C 1
ATOM 12502 O O . PRO B 1 728 ? -24.047 15.219 26.156 1 86.62 728 PRO B O 1
ATOM 12505 N N . PHE B 1 729 ? -24.438 17.328 25.688 1 88.69 729 PHE B N 1
ATOM 12506 C CA . PHE B 1 729 ? -24.688 17.094 24.266 1 88.69 729 PHE B CA 1
ATOM 12507 C C . PHE B 1 729 ? -23.422 16.641 23.562 1 88.69 729 PHE B C 1
ATOM 12509 O O . PHE B 1 729 ? -23.406 15.602 22.906 1 88.69 729 PHE B O 1
ATOM 12516 N N . TYR B 1 730 ? -22.344 17.406 23.734 1 86.38 730 TYR B N 1
ATOM 12517 C CA . TYR B 1 730 ? -21.125 17.156 22.969 1 86.38 730 TYR B CA 1
ATOM 12518 C C . TYR B 1 730 ? -20.547 15.781 23.297 1 86.38 730 TYR B C 1
ATOM 12520 O O . TYR B 1 730 ? -20.047 15.086 22.406 1 86.38 730 TYR B O 1
ATOM 12528 N N . LYS B 1 731 ? -20.656 15.273 24.453 1 84 731 LYS B N 1
ATOM 12529 C CA . LYS B 1 731 ? -20.094 14 24.875 1 84 731 LYS B CA 1
ATOM 12530 C C . LYS B 1 731 ? -20.891 12.828 24.281 1 84 731 LYS B C 1
ATOM 12532 O O . LYS B 1 731 ? -20.344 11.742 24.094 1 84 731 LYS B O 1
ATOM 12537 N N . SER B 1 732 ? -22.125 13.133 24.047 1 89.31 732 SER B N 1
ATOM 12538 C CA . SER B 1 732 ? -22.969 12.07 23.5 1 89.31 732 SER B CA 1
ATOM 12539 C C . SER B 1 732 ? -22.578 11.727 22.062 1 89.31 732 SER B C 1
ATOM 12541 O O . SER B 1 732 ? -22.844 10.617 21.609 1 89.31 732 SER B O 1
ATOM 12543 N N . TYR B 1 733 ? -21.938 12.641 21.438 1 91.06 733 TYR B N 1
ATOM 12544 C CA . TYR B 1 733 ? -21.531 12.375 20.062 1 91.06 733 TYR B CA 1
ATOM 12545 C C . TYR B 1 733 ? -20.047 12.062 19.984 1 91.06 733 TYR B C 1
ATOM 12547 O O . TYR B 1 733 ? -19.5 11.859 18.891 1 91.06 733 TYR B O 1
ATOM 12555 N N . GLY B 1 734 ? -19.438 11.969 21.109 1 88.31 734 GLY B N 1
ATOM 12556 C CA . GLY B 1 734 ? -18.031 11.57 21.156 1 88.31 734 GLY B CA 1
ATOM 12557 C C . GLY B 1 734 ? -17.078 12.68 20.766 1 88.31 734 GLY B C 1
ATOM 12558 O O . GLY B 1 734 ? -16.703 13.492 21.609 1 88.31 734 GLY B O 1
ATOM 12559 N N . ASN B 1 735 ? -16.672 12.797 19.5 1 91.06 735 ASN B N 1
ATOM 12560 C CA . ASN B 1 735 ? -15.766 13.828 19 1 91.06 735 ASN B CA 1
ATOM 12561 C C . ASN B 1 735 ? -16.266 14.414 17.672 1 91.06 735 ASN B C 1
ATOM 12563 O O . ASN B 1 735 ? -17.344 14.062 17.203 1 91.06 735 ASN B O 1
ATOM 12567 N N . HIS B 1 736 ? -15.562 15.344 17.172 1 93 736 HIS B N 1
ATOM 12568 C CA . HIS B 1 736 ? -16.031 16.062 16 1 93 736 HIS B CA 1
ATOM 12569 C C . HIS B 1 736 ? -16.156 15.133 14.797 1 93 736 HIS B C 1
ATOM 12571 O O . HIS B 1 736 ? -16.969 15.367 13.906 1 93 736 HIS B O 1
ATOM 12577 N N . ARG B 1 737 ? -15.375 14.07 14.75 1 95.06 737 ARG B N 1
ATOM 12578 C CA . ARG B 1 737 ? -15.43 13.141 13.625 1 95.06 737 ARG B CA 1
ATOM 12579 C C . ARG B 1 737 ? -16.703 12.297 13.672 1 95.06 737 ARG B C 1
ATOM 12581 O O . ARG B 1 737 ? -17.328 12.047 12.641 1 95.06 737 ARG B O 1
ATOM 12588 N N . TRP B 1 738 ? -17.078 11.852 14.836 1 94.25 738 TRP B N 1
ATOM 12589 C CA . TRP B 1 738 ? -18.344 11.133 14.992 1 94.25 738 TRP B CA 1
ATOM 12590 C C . TRP B 1 738 ? -19.516 12.023 14.617 1 94.25 738 TRP B C 1
ATOM 12592 O O . TRP B 1 738 ? -20.484 11.555 14 1 94.25 738 TRP B O 1
ATOM 12602 N N . PHE B 1 739 ? -19.406 13.227 15.039 1 94.44 739 PHE B N 1
ATOM 12603 C CA . PHE B 1 739 ? -20.484 14.148 14.688 1 94.44 739 PHE B CA 1
ATOM 12604 C C . PHE B 1 739 ? -20.625 14.266 13.172 1 94.44 739 PHE B C 1
ATOM 12606 O O . PHE B 1 739 ? -21.734 14.273 12.648 1 94.44 739 PHE B O 1
ATOM 12613 N N . LYS B 1 740 ? -19.484 14.375 12.539 1 95.25 740 LYS B N 1
ATOM 12614 C CA . LYS B 1 740 ? -19.5 14.469 11.078 1 95.25 740 LYS B CA 1
ATOM 12615 C C . LYS B 1 740 ? -20 13.164 10.453 1 95.25 740 LYS B C 1
ATOM 12617 O O . LYS B 1 740 ? -20.656 13.18 9.406 1 95.25 740 LYS B O 1
ATOM 12622 N N . TYR B 1 741 ? -19.688 12.047 11.047 1 95.81 741 TYR B N 1
ATOM 12623 C CA . TYR B 1 741 ? -20.219 10.758 10.617 1 95.81 741 TYR B CA 1
ATOM 12624 C C . TYR B 1 741 ? -21.734 10.789 10.539 1 95.81 741 TYR B C 1
ATOM 12626 O O . TYR B 1 741 ? -22.328 10.328 9.555 1 95.81 741 TYR B O 1
ATOM 12634 N N . TYR B 1 742 ? -22.344 11.367 11.539 1 95.12 742 TYR B N 1
ATOM 12635 C CA . TYR B 1 742 ? -23.797 11.453 11.57 1 95.12 742 TYR B CA 1
ATOM 12636 C C . TYR B 1 742 ? -24.312 12.516 10.602 1 95.12 742 TYR B C 1
ATOM 12638 O O . TYR B 1 742 ? -25.234 12.273 9.828 1 95.12 742 TYR B O 1
ATOM 12646 N N . GLU B 1 743 ? -23.656 13.617 10.625 1 94.06 743 GLU B N 1
ATOM 12647 C CA . GLU B 1 743 ? -24.141 14.758 9.859 1 94.06 743 GLU B CA 1
ATOM 12648 C C . GLU B 1 743 ? -24 14.516 8.359 1 94.06 743 GLU B C 1
ATOM 12650 O O . GLU B 1 743 ? -24.969 14.703 7.605 1 94.06 743 GLU B O 1
ATOM 12655 N N . ASN B 1 744 ? -22.781 14.031 7.941 1 94 744 ASN B N 1
ATOM 12656 C CA . ASN B 1 744 ? -22.484 13.914 6.516 1 94 744 ASN B CA 1
ATOM 12657 C C . ASN B 1 744 ? -22.906 12.547 5.973 1 94 744 ASN B C 1
ATOM 12659 O O . ASN B 1 744 ? -23.141 12.398 4.773 1 94 744 ASN B O 1
ATOM 12663 N N . GLY B 1 745 ? -22.984 11.594 6.855 1 94.69 745 GLY B N 1
ATOM 12664 C CA . GLY B 1 745 ? -23.234 10.242 6.379 1 94.69 745 GLY B CA 1
ATOM 12665 C C . GLY B 1 745 ? -24.562 9.68 6.836 1 94.69 745 GLY B C 1
ATOM 12666 O O . GLY B 1 745 ? -25.531 9.664 6.066 1 94.69 745 GLY B O 1
ATOM 12667 N N . TYR B 1 746 ? -24.734 9.453 8.07 1 94.81 746 TYR B N 1
ATOM 12668 C CA . TYR B 1 746 ? -25.828 8.703 8.672 1 94.81 746 TYR B CA 1
ATOM 12669 C C . TYR B 1 746 ? -27.172 9.375 8.391 1 94.81 746 TYR B C 1
ATOM 12671 O O . TYR B 1 746 ? -28.172 8.703 8.133 1 94.81 746 TYR B O 1
ATOM 12679 N N . ASN B 1 747 ? -27.188 10.688 8.406 1 95.25 747 ASN B N 1
ATOM 12680 C CA . ASN B 1 747 ? -28.438 11.445 8.297 1 95.25 747 ASN B CA 1
ATOM 12681 C C . ASN B 1 747 ? -28.859 11.625 6.844 1 95.25 747 ASN B C 1
ATOM 12683 O O . ASN B 1 747 ? -29.969 12.07 6.57 1 95.25 747 ASN B O 1
ATOM 12687 N N . GLN B 1 748 ? -28.047 11.227 5.941 1 93.44 748 GLN B N 1
ATOM 12688 C CA . GLN B 1 748 ? -28.344 11.469 4.535 1 93.44 748 GLN B CA 1
ATOM 12689 C C . GLN B 1 748 ? -29.391 10.484 4.012 1 93.44 748 GLN B C 1
ATOM 12691 O O . GLN B 1 748 ? -29.547 9.391 4.555 1 93.44 748 GLN B O 1
ATOM 12696 N N . ALA B 1 749 ? -30.141 10.797 3 1 89.81 749 ALA B N 1
ATOM 12697 C CA . ALA B 1 749 ? -31.25 10.016 2.469 1 89.81 749 ALA B CA 1
ATOM 12698 C C . ALA B 1 749 ? -30.766 8.688 1.896 1 89.81 749 ALA B C 1
ATOM 12700 O O . ALA B 1 749 ? -31.406 7.652 2.09 1 89.81 749 ALA B O 1
ATOM 12701 N N . ASN B 1 750 ? -29.703 8.57 1.273 1 88.62 750 ASN B N 1
ATOM 12702 C CA . ASN B 1 750 ? -29.234 7.348 0.632 1 88.62 750 ASN B CA 1
ATOM 12703 C C . ASN B 1 750 ? -28.141 6.668 1.453 1 88.62 750 ASN B C 1
ATOM 12705 O O . ASN B 1 750 ? -27.203 6.102 0.895 1 88.62 750 ASN B O 1
ATOM 12709 N N . SER B 1 751 ? -28.438 6.652 2.834 1 94.19 751 SER B N 1
ATOM 12710 C CA . SER B 1 751 ? -27.375 6.109 3.682 1 94.19 751 SER B CA 1
ATOM 12711 C C . SER B 1 751 ? -27.828 4.832 4.379 1 94.19 751 SER B C 1
ATOM 12713 O O . SER B 1 751 ? -27.422 4.551 5.508 1 94.19 751 SER B O 1
ATOM 12715 N N . ASP B 1 752 ? -28.688 4.02 3.76 1 94.38 752 ASP B N 1
ATOM 12716 C CA . ASP B 1 752 ? -29.25 2.816 4.367 1 94.38 752 ASP B CA 1
ATOM 12717 C C . ASP B 1 752 ? -28.141 1.795 4.664 1 94.38 752 ASP B C 1
ATOM 12719 O O . ASP B 1 752 ? -28.172 1.127 5.699 1 94.38 752 ASP B O 1
ATOM 12723 N N . SER B 1 753 ? -27.234 1.663 3.729 1 93.38 753 SER B N 1
ATOM 12724 C CA . SER B 1 753 ? -26.156 0.701 3.934 1 93.38 753 SER B CA 1
ATOM 12725 C C . SER B 1 753 ? -25.312 1.061 5.156 1 93.38 753 SER B C 1
ATOM 12727 O O . SER B 1 753 ? -24.859 0.177 5.887 1 93.38 753 SER B O 1
ATOM 12729 N N . MET B 1 754 ? -25.094 2.34 5.336 1 95.44 754 MET B N 1
ATOM 12730 C CA . MET B 1 754 ? -24.359 2.797 6.504 1 95.44 754 MET B CA 1
ATOM 12731 C C . MET B 1 754 ? -25.141 2.541 7.785 1 95.44 754 MET B C 1
ATOM 12733 O O . MET B 1 754 ? -24.578 2.109 8.789 1 95.44 754 MET B O 1
ATOM 12737 N N . ARG B 1 755 ? -26.453 2.777 7.766 1 97.12 755 ARG B N 1
ATOM 12738 C CA . ARG B 1 755 ? -27.312 2.555 8.922 1 97.12 755 ARG B CA 1
ATOM 12739 C C . ARG B 1 755 ? -27.406 1.07 9.258 1 97.12 755 ARG B C 1
ATOM 12741 O O . ARG B 1 755 ? -27.469 0.702 10.438 1 97.12 755 ARG B O 1
ATOM 12748 N N . LEU B 1 756 ? -27.344 0.285 8.242 1 96.19 756 LEU B N 1
ATOM 12749 C CA . LEU B 1 756 ? -27.359 -1.158 8.453 1 96.19 756 LEU B CA 1
ATOM 12750 C C . LEU B 1 756 ? -26.125 -1.604 9.219 1 96.19 756 LEU B C 1
ATOM 12752 O O . LEU B 1 756 ? -26.219 -2.357 10.188 1 96.19 756 LEU B O 1
ATOM 12756 N N . GLU B 1 757 ? -24.969 -1.166 8.711 1 95.19 757 GLU B N 1
ATOM 12757 C CA . GLU B 1 757 ? -23.719 -1.559 9.367 1 95.19 757 GLU B CA 1
ATOM 12758 C C . GLU B 1 757 ? -23.641 -0.996 10.781 1 95.19 757 GLU B C 1
ATOM 12760 O O . GLU B 1 757 ? -23.125 -1.652 11.688 1 95.19 757 GLU B O 1
ATOM 12765 N N . HIS B 1 758 ? -24.109 0.228 10.945 1 96.12 758 HIS B N 1
ATOM 12766 C CA . HIS B 1 758 ? -24.188 0.828 12.273 1 96.12 758 HIS B CA 1
ATOM 12767 C C . HIS B 1 758 ? -25.078 0.006 13.203 1 96.12 758 HIS B C 1
ATOM 12769 O O . HIS B 1 758 ? -24.719 -0.229 14.359 1 96.12 758 HIS B O 1
ATOM 12775 N N . GLY B 1 759 ? -26.203 -0.412 12.711 1 96 759 GLY B N 1
ATOM 12776 C CA . GLY B 1 759 ? -27.125 -1.243 13.484 1 96 759 GLY B CA 1
ATOM 12777 C C . GLY B 1 759 ? -26.531 -2.592 13.852 1 96 759 GLY B C 1
ATOM 12778 O O . GLY B 1 759 ? -26.688 -3.051 14.992 1 96 759 GLY B O 1
ATOM 12779 N N . ARG B 1 760 ? -25.875 -3.191 12.953 1 96 760 ARG B N 1
ATOM 12780 C CA . ARG B 1 760 ? -25.234 -4.477 13.219 1 96 760 ARG B CA 1
ATOM 12781 C C . ARG B 1 760 ? -24.188 -4.344 14.312 1 96 760 ARG B C 1
ATOM 12783 O O . ARG B 1 760 ? -24.031 -5.238 15.141 1 96 760 ARG B O 1
ATOM 12790 N N . TYR B 1 761 ? -23.484 -3.266 14.219 1 95.5 761 TYR B N 1
ATOM 12791 C CA . TYR B 1 761 ? -22.469 -3.006 15.242 1 95.5 761 TYR B CA 1
ATOM 12792 C C . TYR B 1 761 ? -23.109 -2.871 16.625 1 95.5 761 TYR B C 1
ATOM 12794 O O . TYR B 1 761 ? -22.625 -3.449 17.594 1 95.5 761 TYR B O 1
ATOM 12802 N N . LEU B 1 762 ? -24.188 -2.141 16.688 1 94.94 762 LEU B N 1
ATOM 12803 C CA . LEU B 1 762 ? -24.875 -1.919 17.953 1 94.94 762 LEU B CA 1
ATOM 12804 C C . LEU B 1 762 ? -25.406 -3.232 18.531 1 94.94 762 LEU B C 1
ATOM 12806 O O . LEU B 1 762 ? -25.25 -3.498 19.719 1 94.94 762 LEU B O 1
ATOM 12810 N N . CYS B 1 763 ? -26 -4.004 17.672 1 95.56 763 CYS B N 1
ATOM 12811 C CA . CYS B 1 763 ? -26.531 -5.293 18.094 1 95.56 763 CYS B CA 1
ATOM 12812 C C . CYS B 1 763 ? -25.422 -6.199 18.609 1 95.56 763 CYS B C 1
ATOM 12814 O O . CYS B 1 763 ? -25.547 -6.812 19.656 1 95.56 763 CYS B O 1
ATOM 12816 N N . ARG B 1 764 ? -24.359 -6.262 17.844 1 94.75 764 ARG B N 1
ATOM 12817 C CA . ARG B 1 764 ? -23.25 -7.148 18.203 1 94.75 764 ARG B CA 1
ATOM 12818 C C . ARG B 1 764 ? -22.609 -6.73 19.531 1 94.75 764 ARG B C 1
ATOM 12820 O O . ARG B 1 764 ? -22.391 -7.57 20.406 1 94.75 764 ARG B O 1
ATOM 12827 N N . GLU B 1 765 ? -22.312 -5.465 19.719 1 93.75 765 GLU B N 1
ATOM 12828 C CA . GLU B 1 765 ? -21.625 -4.977 20.922 1 93.75 765 GLU B CA 1
ATOM 12829 C C . GLU B 1 765 ? -22.531 -5.051 22.141 1 93.75 765 GLU B C 1
ATOM 12831 O O . GLU B 1 765 ? -22.078 -5.387 23.234 1 93.75 765 GLU B O 1
ATOM 12836 N N . PHE B 1 766 ? -23.797 -4.719 21.984 1 94.69 766 PHE B N 1
ATOM 12837 C CA . PHE B 1 766 ? -24.75 -4.77 23.078 1 94.69 766 PHE B CA 1
ATOM 12838 C C . PHE B 1 766 ? -24.969 -6.211 23.531 1 94.69 766 PHE B C 1
ATOM 12840 O O . PHE B 1 766 ? -24.938 -6.504 24.734 1 94.69 766 PHE B O 1
ATOM 12847 N N . ASN B 1 767 ? -25.172 -7.059 22.625 1 95.38 767 ASN B N 1
ATOM 12848 C CA . ASN B 1 767 ? -25.531 -8.438 22.938 1 95.38 767 ASN B CA 1
ATOM 12849 C C . ASN B 1 767 ? -24.328 -9.266 23.344 1 95.38 767 ASN B C 1
ATOM 12851 O O . ASN B 1 767 ? -24.469 -10.367 23.875 1 95.38 767 ASN B O 1
ATOM 12855 N N . LYS B 1 768 ? -23.188 -8.797 23.016 1 93.94 768 LYS B N 1
ATOM 12856 C CA . LYS B 1 768 ? -21.984 -9.422 23.547 1 93.94 768 LYS B CA 1
ATOM 12857 C C . LYS B 1 768 ? -21.891 -9.211 25.062 1 93.94 768 LYS B C 1
ATOM 12859 O O . LYS B 1 768 ? -21.359 -10.07 25.781 1 93.94 768 LYS B O 1
ATOM 12864 N N . ARG B 1 769 ? -22.453 -8.148 25.547 1 93.5 769 ARG B N 1
ATOM 12865 C CA . ARG B 1 769 ? -22.328 -7.754 26.938 1 93.5 769 ARG B CA 1
ATOM 12866 C C . ARG B 1 769 ? -23.547 -8.195 27.75 1 93.5 769 ARG B C 1
ATOM 12868 O O . ARG B 1 769 ? -23.453 -8.391 28.969 1 93.5 769 ARG B O 1
ATOM 12875 N N . HIS B 1 770 ? -24.625 -8.25 27.062 1 94.81 770 HIS B N 1
ATOM 12876 C CA . HIS B 1 770 ? -25.875 -8.648 27.703 1 94.81 770 HIS B CA 1
ATOM 12877 C C . HIS B 1 770 ? -26.391 -9.961 27.125 1 94.81 770 HIS B C 1
ATOM 12879 O O . HIS B 1 770 ? -26.641 -10.07 25.922 1 94.81 770 HIS B O 1
ATOM 12885 N N . THR B 1 771 ? -26.688 -10.898 28.047 1 93.25 771 THR B N 1
ATOM 12886 C CA . THR B 1 771 ? -27.078 -12.227 27.594 1 93.25 771 THR B CA 1
ATOM 12887 C C . THR B 1 771 ? -28.469 -12.57 28.094 1 93.25 771 THR B C 1
ATOM 12889 O O . THR B 1 771 ? -29.016 -11.898 28.969 1 93.25 771 THR B O 1
ATOM 12892 N N . GLY B 1 772 ? -29.062 -13.547 27.469 1 92.31 772 GLY B N 1
ATOM 12893 C CA . GLY B 1 772 ? -30.375 -14.039 27.859 1 92.31 772 GLY B CA 1
ATOM 12894 C C . GLY B 1 772 ? -31.5 -13.078 27.547 1 92.31 772 GLY B C 1
ATOM 12895 O O . GLY B 1 772 ? -31.609 -12.609 26.406 1 92.31 772 GLY B O 1
ATOM 12896 N N . ASP B 1 773 ? -32.281 -12.656 28.594 1 92.44 773 ASP B N 1
ATOM 12897 C CA . ASP B 1 773 ? -33.469 -11.82 28.422 1 92.44 773 ASP B CA 1
ATOM 12898 C C . ASP B 1 773 ? -33.094 -10.359 28.219 1 92.44 773 ASP B C 1
ATOM 12900 O O . ASP B 1 773 ? -33.906 -9.555 27.766 1 92.44 773 ASP B O 1
ATOM 12904 N N . GLU B 1 774 ? -31.828 -10.078 28.469 1 94.5 774 GLU B N 1
ATOM 12905 C CA . GLU B 1 774 ? -31.375 -8.695 28.375 1 94.5 774 GLU B CA 1
ATOM 12906 C C . GLU B 1 774 ? -30.734 -8.422 27.031 1 94.5 774 GLU B C 1
ATOM 12908 O O . GLU B 1 774 ? -30.125 -7.363 26.828 1 94.5 774 GLU B O 1
ATOM 12913 N N . GLN B 1 775 ? -30.891 -9.289 26.062 1 95.94 775 GLN B N 1
ATOM 12914 C CA . GLN B 1 775 ? -30.375 -9.062 24.719 1 95.94 775 GLN B CA 1
ATOM 12915 C C . GLN B 1 775 ? -31.234 -8.086 23.938 1 95.94 775 GLN B C 1
ATOM 12917 O O . GLN B 1 775 ? -32.469 -8.086 24.078 1 95.94 775 GLN B O 1
ATOM 12922 N N . LEU B 1 776 ? -30.594 -7.301 23.203 1 96 776 LEU B N 1
ATOM 12923 C CA . LEU B 1 776 ? -31.297 -6.344 22.344 1 96 776 LEU B CA 1
ATOM 12924 C C . LEU B 1 776 ? -31.953 -7.051 21.172 1 96 776 LEU B C 1
ATOM 12926 O O . LEU B 1 776 ? -31.266 -7.695 20.375 1 96 776 LEU B O 1
ATOM 12930 N N . TYR B 1 777 ? -33.25 -6.91 21.047 1 96.44 777 TYR B N 1
ATOM 12931 C CA . TYR B 1 777 ? -34 -7.574 20 1 96.44 777 TYR B CA 1
ATOM 12932 C C . TYR B 1 777 ? -34.156 -6.68 18.766 1 96.44 777 TYR B C 1
ATOM 12934 O O . TYR B 1 777 ? -33.844 -7.102 17.656 1 96.44 777 TYR B O 1
ATOM 12942 N N . LYS B 1 778 ? -34.625 -5.543 18.953 1 96.94 778 LYS B N 1
ATOM 12943 C CA . LYS B 1 778 ? -34.781 -4.57 17.875 1 96.94 778 LYS B CA 1
ATOM 12944 C C . LYS B 1 778 ? -34.688 -3.145 18.391 1 96.94 778 LYS B C 1
ATOM 12946 O O . LYS B 1 778 ? -34.75 -2.914 19.609 1 96.94 778 LYS B O 1
ATOM 12951 N N . PHE B 1 779 ? -34.438 -2.262 17.5 1 96.06 779 PHE B N 1
ATOM 12952 C CA . PHE B 1 779 ? -34.406 -0.86 17.891 1 96.06 779 PHE B CA 1
ATOM 12953 C C . PHE B 1 779 ? -34.75 0.043 16.719 1 96.06 779 PHE B C 1
ATOM 12955 O O . PHE B 1 779 ? -34.75 -0.395 15.562 1 96.06 779 PHE B O 1
ATOM 12962 N N . SER B 1 780 ? -35.156 1.257 17 1 96.94 780 SER B N 1
ATOM 12963 C CA . SER B 1 780 ? -35.438 2.307 16.016 1 96.94 780 SER B CA 1
ATOM 12964 C C . SER B 1 780 ? -34.625 3.572 16.312 1 96.94 780 SER B C 1
ATOM 12966 O O . SER B 1 780 ? -34.5 3.975 17.484 1 96.94 780 SER B O 1
ATOM 12968 N N . VAL B 1 781 ? -34.031 4.086 15.266 1 96.38 781 VAL B N 1
ATOM 12969 C CA . VAL B 1 781 ? -33.281 5.336 15.406 1 96.38 781 VAL B CA 1
ATOM 12970 C C . VAL B 1 781 ? -34.156 6.504 14.953 1 96.38 781 VAL B C 1
ATOM 12972 O O . VAL B 1 781 ? -34.625 6.535 13.812 1 96.38 781 VAL B O 1
ATOM 12975 N N . TYR B 1 782 ? -34.344 7.43 15.844 1 96.06 782 TYR B N 1
ATOM 12976 C CA . TYR B 1 782 ? -35.156 8.602 15.547 1 96.06 782 TYR B CA 1
ATOM 12977 C C . TYR B 1 782 ? -34.281 9.844 15.383 1 96.06 782 TYR B C 1
ATOM 12979 O O . TYR B 1 782 ? -33.312 10.031 16.109 1 96.06 782 TYR B O 1
ATOM 12987 N N . PHE B 1 783 ? -34.625 10.602 14.375 1 96.25 783 PHE B N 1
ATOM 12988 C CA . PHE B 1 783 ? -34.062 11.93 14.148 1 96.25 783 PHE B CA 1
ATOM 12989 C C . PHE B 1 783 ? -34.969 13 14.734 1 96.25 783 PHE B C 1
ATOM 12991 O O . PHE B 1 783 ? -36.125 13.148 14.305 1 96.25 783 PHE B O 1
ATOM 12998 N N . VAL B 1 784 ? -34.469 13.68 15.75 1 96.44 784 VAL B N 1
ATOM 12999 C CA . VAL B 1 784 ? -35.25 14.742 16.391 1 96.44 784 VAL B CA 1
ATOM 13000 C C . VAL B 1 784 ? -34.688 16.094 15.992 1 96.44 784 VAL B C 1
ATOM 13002 O O . VAL B 1 784 ? -33.469 16.266 15.891 1 96.44 784 VAL B O 1
ATOM 13005 N N . HIS B 1 785 ? -35.531 17.016 15.656 1 95.62 785 HIS B N 1
ATOM 13006 C CA . HIS B 1 785 ? -35.031 18.328 15.234 1 95.62 785 HIS B CA 1
ATOM 13007 C C . HIS B 1 785 ? -35.938 19.453 15.75 1 95.62 785 HIS B C 1
ATOM 13009 O O . HIS B 1 785 ? -37.125 19.219 16.031 1 95.62 785 HIS B O 1
ATOM 13015 N N . GLU B 1 786 ? -35.375 20.578 16.016 1 95.75 786 GLU B N 1
ATOM 13016 C CA . GLU B 1 786 ? -36.062 21.781 16.453 1 95.75 786 GLU B CA 1
ATOM 13017 C C . GLU B 1 786 ? -35.469 23.016 15.766 1 95.75 786 GLU B C 1
ATOM 13019 O O . GLU B 1 786 ? -34.281 23.047 15.438 1 95.75 786 GLU B O 1
ATOM 13024 N N . PHE B 1 787 ? -36.281 23.938 15.602 1 95.06 787 PHE B N 1
ATOM 13025 C CA . PHE B 1 787 ? -35.875 25.156 14.914 1 95.06 787 PHE B CA 1
ATOM 13026 C C . PHE B 1 787 ? -35.438 26.203 15.914 1 95.06 787 PHE B C 1
ATOM 13028 O O . PHE B 1 787 ? -36.094 26.422 16.938 1 95.06 787 PHE B O 1
ATOM 13035 N N . GLN B 1 788 ? -34.312 26.875 15.688 1 94.12 788 GLN B N 1
ATOM 13036 C CA . GLN B 1 788 ? -33.781 27.953 16.531 1 94.12 788 GLN B CA 1
ATOM 13037 C C . GLN B 1 788 ? -34.25 29.312 16.031 1 94.12 788 GLN B C 1
ATOM 13039 O O . GLN B 1 788 ? -33.938 29.719 14.906 1 94.12 788 GLN B O 1
ATOM 13044 N N . ASN B 1 789 ? -34.906 30.016 16.922 1 93.81 789 ASN B N 1
ATOM 13045 C CA . ASN B 1 789 ? -35.344 31.359 16.578 1 93.81 789 ASN B CA 1
ATOM 13046 C C . ASN B 1 789 ? -34.281 32.406 16.906 1 93.81 789 ASN B C 1
ATOM 13048 O O . ASN B 1 789 ? -33.438 32.188 17.766 1 93.81 789 ASN B O 1
ATOM 13052 N N . LEU B 1 790 ? -34.375 33.562 16.281 1 91.06 790 LEU B N 1
ATOM 13053 C CA . LEU B 1 790 ? -33.406 34.625 16.453 1 91.06 790 LEU B CA 1
ATOM 13054 C C . LEU B 1 790 ? -33.469 35.219 17.859 1 91.06 790 LEU B C 1
ATOM 13056 O O . LEU B 1 790 ? -32.5 35.75 18.359 1 91.06 790 LEU B O 1
ATOM 13060 N N . ASP B 1 791 ? -34.625 35.062 18.547 1 88.81 791 ASP B N 1
ATOM 13061 C CA . ASP B 1 791 ? -34.781 35.625 19.891 1 88.81 791 ASP B CA 1
ATOM 13062 C C . ASP B 1 791 ? -34.219 34.688 20.953 1 88.81 791 ASP B C 1
ATOM 13064 O O . ASP B 1 791 ? -34.25 34.969 22.141 1 88.81 791 ASP B O 1
ATOM 13068 N N . GLY B 1 792 ? -33.719 33.562 20.5 1 88.56 792 GLY B N 1
ATOM 13069 C CA . GLY B 1 792 ? -33.094 32.625 21.438 1 88.56 792 GLY B CA 1
ATOM 13070 C C . GLY B 1 792 ? -34 31.469 21.812 1 88.56 792 GLY B C 1
ATOM 13071 O O . GLY B 1 792 ? -33.531 30.469 22.344 1 88.56 792 GLY B O 1
ATOM 13072 N N . THR B 1 793 ? -35.25 31.531 21.484 1 91.88 793 THR B N 1
ATOM 13073 C CA . THR B 1 793 ? -36.156 30.453 21.797 1 91.88 793 THR B CA 1
ATOM 13074 C C . THR B 1 793 ? -36.094 29.359 20.75 1 91.88 793 THR B C 1
ATOM 13076 O O . THR B 1 793 ? -35.531 29.562 19.672 1 91.88 793 THR B O 1
ATOM 13079 N N . VAL B 1 794 ? -36.594 28.203 21.125 1 93.31 794 VAL B N 1
ATOM 13080 C CA . VAL B 1 794 ? -36.594 27.062 20.219 1 93.31 794 VAL B CA 1
ATOM 13081 C C . VAL B 1 794 ? -38.031 26.656 19.875 1 93.31 794 VAL B C 1
ATOM 13083 O O . VAL B 1 794 ? -38.938 26.812 20.688 1 93.31 794 VAL B O 1
ATOM 13086 N N . GLY B 1 795 ? -38.219 26.234 18.688 1 93 795 GLY B N 1
ATOM 13087 C CA . GLY B 1 795 ? -39.5 25.734 18.266 1 93 795 GLY B CA 1
ATOM 13088 C C . GLY B 1 795 ? -39.844 24.375 18.844 1 93 795 GLY B C 1
ATOM 13089 O O . GLY B 1 795 ? -39.062 23.812 19.609 1 93 795 GLY B O 1
ATOM 13090 N N . PRO B 1 796 ? -41.031 23.859 18.453 1 93.44 796 PRO B N 1
ATOM 13091 C CA . PRO B 1 796 ? -41.438 22.531 18.938 1 93.44 796 PRO B CA 1
ATOM 13092 C C . PRO B 1 796 ? -40.562 21.406 18.391 1 93.44 796 PRO B C 1
ATOM 13094 O O . PRO B 1 796 ? -40.125 21.469 17.25 1 93.44 796 PRO B O 1
ATOM 13097 N N . LYS B 1 797 ? -40.406 20.438 19.219 1 94.62 797 LYS B N 1
ATOM 13098 C CA . LYS B 1 797 ? -39.625 19.266 18.844 1 94.62 797 LYS B CA 1
ATOM 13099 C C . LYS B 1 797 ? -40.406 18.359 17.906 1 94.62 797 LYS B C 1
ATOM 13101 O O . LYS B 1 797 ? -41.562 18.062 18.156 1 94.62 797 LYS B O 1
ATOM 13106 N N . ASN B 1 798 ? -39.844 18.078 16.766 1 95.81 798 ASN B N 1
ATOM 13107 C CA . ASN B 1 798 ? -40.375 17.094 15.828 1 95.81 798 ASN B CA 1
ATOM 13108 C C . ASN B 1 798 ? -39.406 15.922 15.648 1 95.81 798 ASN B C 1
ATOM 13110 O O . ASN B 1 798 ? -38.219 16.062 15.875 1 95.81 798 ASN B O 1
ATOM 13114 N N . HIS B 1 799 ? -39.969 14.781 15.422 1 95.56 799 HIS B N 1
ATOM 13115 C CA . HIS B 1 799 ? -39.094 13.633 15.227 1 95.56 799 HIS B CA 1
ATOM 13116 C C . HIS B 1 799 ? -39.656 12.688 14.172 1 95.56 799 HIS B C 1
ATOM 13118 O O . HIS B 1 799 ? -40.875 12.688 13.898 1 95.56 799 HIS B O 1
ATOM 13124 N N . PHE B 1 800 ? -38.812 12.008 13.43 1 95.31 800 PHE B N 1
ATOM 13125 C CA . PHE B 1 800 ? -39.188 10.945 12.516 1 95.31 800 PHE B CA 1
ATOM 13126 C C . PHE B 1 800 ? -38.188 9.797 12.586 1 95.31 800 PHE B C 1
ATOM 13128 O O . PHE B 1 800 ? -37.062 9.984 13.047 1 95.31 800 PHE B O 1
ATOM 13135 N N . SER B 1 801 ? -38.594 8.602 12.133 1 95.31 801 SER B N 1
ATOM 13136 C CA . SER B 1 801 ? -37.75 7.418 12.172 1 95.31 801 SER B CA 1
ATOM 13137 C C . SER B 1 801 ? -36.781 7.41 11 1 95.31 801 SER B C 1
ATOM 13139 O O . SER B 1 801 ? -37.188 7.543 9.844 1 95.31 801 SER B O 1
ATOM 13141 N N . LEU B 1 802 ? -35.531 7.293 11.312 1 95.25 802 LEU B N 1
ATOM 13142 C CA . LEU B 1 802 ? -34.469 7.234 10.289 1 95.25 802 LEU B CA 1
ATOM 13143 C C . LEU B 1 802 ? -34.188 5.789 9.898 1 95.25 802 LEU B C 1
ATOM 13145 O O . LEU B 1 802 ? -33.812 5.52 8.758 1 95.25 802 LEU B O 1
ATOM 13149 N N . TRP B 1 803 ? -34.312 4.871 10.906 1 96.25 803 TRP B N 1
ATOM 13150 C CA . TRP B 1 803 ? -33.875 3.494 10.672 1 96.25 803 TRP B CA 1
ATOM 13151 C C . TRP B 1 803 ? -34.531 2.547 11.672 1 96.25 803 TRP B C 1
ATOM 13153 O O . TRP B 1 803 ? -34.656 2.873 12.859 1 96.25 803 TRP B O 1
ATOM 13163 N N . ASP B 1 804 ? -35.031 1.444 11.211 1 97 804 ASP B N 1
ATOM 13164 C CA . ASP B 1 804 ? -35.531 0.341 12.031 1 97 804 ASP B CA 1
ATOM 13165 C C . ASP B 1 804 ? -34.656 -0.905 11.852 1 97 804 ASP B C 1
ATOM 13167 O O . ASP B 1 804 ? -34.438 -1.368 10.734 1 97 804 ASP B O 1
ATOM 13171 N N . HIS B 1 805 ? -34.156 -1.414 12.961 1 96.94 805 HIS B N 1
ATOM 13172 C CA . HIS B 1 805 ? -33.219 -2.521 12.883 1 96.94 805 HIS B CA 1
ATOM 13173 C C . HIS B 1 805 ? -33.688 -3.697 13.742 1 96.94 805 HIS B C 1
ATOM 13175 O O . HIS B 1 805 ? -34.094 -3.514 14.891 1 96.94 805 HIS B O 1
ATOM 13181 N N . VAL B 1 806 ? -33.625 -4.863 13.141 1 96.94 806 VAL B N 1
ATOM 13182 C CA . VAL B 1 806 ? -33.906 -6.098 13.875 1 96.94 806 VAL B CA 1
ATOM 13183 C C . VAL B 1 806 ? -32.594 -6.887 14.047 1 96.94 806 VAL B C 1
ATOM 13185 O O . VAL B 1 806 ? -31.938 -7.242 13.062 1 96.94 806 VAL B O 1
ATOM 13188 N N . CYS B 1 807 ? -32.25 -7.148 15.234 1 96.19 807 CYS B N 1
ATOM 13189 C CA . CYS B 1 807 ? -30.969 -7.793 15.523 1 96.19 807 CYS B CA 1
ATOM 13190 C C . CYS B 1 807 ? -31.031 -9.281 15.203 1 96.19 807 CYS B C 1
ATOM 13192 O O . CYS B 1 807 ? -30.062 -9.852 14.695 1 96.19 807 CYS B O 1
ATOM 13194 N N . TYR B 1 808 ? -32 -9.969 15.57 1 92.56 808 TYR B N 1
ATOM 13195 C CA . TYR B 1 808 ? -32.156 -11.383 15.266 1 92.56 808 TYR B CA 1
ATOM 13196 C C . TYR B 1 808 ? -33.656 -11.758 15.203 1 92.56 808 TYR B C 1
ATOM 13198 O O . TYR B 1 808 ? -34.5 -11.008 15.68 1 92.56 808 TYR B O 1
ATOM 13206 N N . ASP B 1 809 ? -33.906 -12.883 14.422 1 88.81 809 ASP B N 1
ATOM 13207 C CA . ASP B 1 809 ? -35.281 -13.352 14.266 1 88.81 809 ASP B CA 1
ATOM 13208 C C . ASP B 1 809 ? -35.719 -14.211 15.453 1 88.81 809 ASP B C 1
ATOM 13210 O O . ASP B 1 809 ? -34.969 -15.117 15.859 1 88.81 809 ASP B O 1
ATOM 13214 N N . LYS B 1 810 ? -36.719 -13.789 16.141 1 80.25 810 LYS B N 1
ATOM 13215 C CA . LYS B 1 810 ? -37.25 -14.617 17.234 1 80.25 810 LYS B CA 1
ATOM 13216 C C . LYS B 1 810 ? -37.875 -15.906 16.703 1 80.25 810 LYS B C 1
ATOM 13218 O O . LYS B 1 810 ? -38.594 -15.891 15.703 1 80.25 810 LYS B O 1
ATOM 13223 N N . LYS B 1 811 ? -37.25 -17.078 17.031 1 58.94 811 LYS B N 1
ATOM 13224 C CA . LYS B 1 811 ? -37.844 -18.359 16.703 1 58.94 811 LYS B CA 1
ATOM 13225 C C . LYS B 1 811 ? -39.25 -18.484 17.297 1 58.94 811 LYS B C 1
ATOM 13227 O O . LYS B 1 811 ? -39.469 -18.125 18.453 1 58.94 811 LYS B O 1
ATOM 13232 N N . GLN B 1 812 ? -40.344 -18.359 16.484 1 44.47 812 GLN B N 1
ATOM 13233 C CA . GLN B 1 812 ? -41.656 -18.734 17 1 44.47 812 GLN B CA 1
ATOM 13234 C C . GLN B 1 812 ? -41.562 -20.016 17.812 1 44.47 812 GLN B C 1
ATOM 13236 O O . GLN B 1 812 ? -41.062 -21.031 17.328 1 44.47 812 GLN B O 1
ATOM 13241 N N . ILE B 1 813 ? -41.406 -19.844 19.109 1 35.19 813 ILE B N 1
ATOM 13242 C CA . ILE B 1 813 ? -41.906 -21.047 19.766 1 35.19 813 ILE B CA 1
ATOM 13243 C C . ILE B 1 813 ? -43.375 -21.234 19.484 1 35.19 813 ILE B C 1
ATOM 13245 O O . ILE B 1 813 ? -44.188 -20.312 19.656 1 35.19 813 ILE B O 1
#

pLDDT: mean 73.56, std 30.0, range [14.18, 98.81]

Radius of gyration: 45.99 Å; Cα contacts (8 Å, |Δi|>4): 1991; chains: 2; bounding box: 124×157×163 Å

Organism: Dictyostelium discoideum (NCBI:txid44689)

Solvent-accessible surface area (backbone atoms only — not comparable to full-atom values): 91771 Å² total; per-residue (Å²): 136,79,81,74,77,72,72,72,76,75,53,69,65,58,52,49,50,47,56,66,25,71,64,43,43,51,49,51,51,50,48,46,40,53,26,45,28,35,20,37,64,19,33,22,49,26,44,33,42,53,22,48,49,51,39,52,50,52,55,57,51,53,76,43,38,60,46,55,52,10,59,79,16,46,48,22,60,32,57,28,51,66,70,62,48,54,67,51,36,57,17,62,63,60,24,31,35,32,65,67,54,40,52,49,52,53,49,50,48,39,53,36,20,48,31,29,39,48,12,42,60,36,61,59,20,30,48,49,35,35,51,49,49,52,13,56,43,39,57,53,55,48,40,55,53,64,38,53,49,54,40,51,41,50,38,52,52,52,48,67,45,76,38,38,72,32,65,15,48,49,42,66,46,26,31,72,82,70,82,69,77,76,76,74,71,61,72,71,60,67,76,63,77,72,84,71,84,80,85,89,84,88,73,85,74,85,79,87,72,95,86,84,90,76,95,84,83,87,81,89,79,87,88,80,93,92,76,92,77,71,71,82,73,65,72,83,68,68,76,86,71,68,91,73,80,69,78,78,78,83,76,77,81,73,77,75,74,68,77,81,64,70,82,57,76,73,80,60,74,84,68,68,78,64,62,70,75,62,69,70,73,69,61,69,69,73,46,48,47,66,50,35,39,45,41,33,52,55,47,51,56,36,48,50,32,36,50,28,40,70,39,41,70,25,64,34,52,75,76,17,47,31,43,53,41,50,39,62,36,69,67,32,30,34,76,56,19,58,62,50,66,76,38,62,70,59,33,28,51,49,27,43,49,54,45,49,42,33,56,53,36,51,55,27,45,51,21,85,63,64,23,55,61,32,12,36,51,24,30,52,48,52,33,49,52,37,52,53,41,56,55,22,31,63,60,71,64,29,41,60,44,56,40,34,57,35,44,30,46,42,33,58,66,56,52,52,52,51,53,50,51,45,46,54,67,71,43,65,90,48,61,54,32,39,36,26,27,22,84,66,19,61,60,28,43,50,52,50,47,50,38,57,51,72,42,38,60,89,76,50,50,46,80,43,53,44,74,55,57,61,61,56,51,55,62,57,60,63,60,65,62,73,71,74,81,77,78,82,79,73,88,71,87,70,89,87,82,79,75,87,78,80,90,84,84,86,86,91,82,80,86,89,82,92,73,93,71,86,76,85,77,70,79,72,79,68,79,69,69,77,62,76,74,74,85,62,91,64,60,82,72,66,78,65,59,93,54,46,28,36,26,33,45,71,86,66,51,75,30,54,38,70,55,18,52,40,51,53,27,50,68,10,90,80,37,27,65,54,29,57,53,54,72,69,52,55,69,66,60,52,50,53,51,49,50,50,52,49,50,51,45,53,53,33,30,50,52,48,60,72,43,71,80,61,73,52,69,74,61,49,18,69,37,42,49,33,53,73,57,65,64,56,55,50,51,49,37,53,52,25,43,50,47,39,50,48,56,53,23,53,59,36,39,74,76,71,38,80,69,83,65,54,78,73,48,53,55,53,24,42,57,72,47,64,60,81,74,48,61,73,60,35,40,46,44,67,48,65,43,71,52,73,38,30,47,30,26,27,59,74,61,51,57,26,26,48,28,68,43,42,6,87,78,44,78,62,92,33,68,77,68,69,88,68,81,49,69,55,50,49,53,23,44,63,49,65,44,50,43,25,34,38,65,63,33,54,70,39,91,90,23,60,71,51,48,49,36,40,46,52,34,51,40,51,59,38,39,71,75,25,66,78,59,60,18,62,30,34,36,36,34,31,44,33,38,30,41,56,46,94,88,70,50,69,51,74,80,44,71,48,79,75,45,77,42,72,60,61,83,78,74,84,124,136,83,82,79,79,73,74,73,76,74,53,69,63,61,54,49,50,47,55,65,27,69,65,42,44,50,49,51,51,50,46,47,39,52,25,45,28,33,19,37,63,20,34,23,50,27,43,33,42,52,22,48,49,50,41,52,50,52,54,58,51,54,76,42,37,61,45,54,51,10,60,78,18,46,47,22,60,33,60,29,51,65,70,62,50,54,68,50,35,56,17,61,63,59,25,30,35,32,65,66,54,39,51,48,52,54,50,50,48,39,52,36,21,48,32,29,38,49,12,43,60,36,62,60,21,31,49,49,36,35,52,49,49,52,14,56,44,39,57,52,54,49,40,54,53,66,38,52,46,54,40,52,42,50,39,52,51,53,50,68,44,76,38,38,72,32,64,14,49,49,44,67,44,29,28,73,79,70,79,68,77,73,74,74,68,60,72,71,55,70,73,61,76,71,84,72,86,92,81,86,72,86,68,83,74,81,86,81,76,84,70,84,81,81,76,77,79,76,79,75,77,73,78,82,74,78,75,71,64,68,45,42,52,57,39,66,61,68,76,68,67,68,80,76,71,70,81,75,78,80,73,80,73,75,72,75,73,67,80,76,60,73,87,57,77,73,79,65,72,86,68,69,76,66,60,70,75,61,69,68,72,69,60,69,69,75,44,47,47,65,50,36,38,45,41,33,53,56,47,51,56,36,48,49,32,36,49,29,41,70,39,41,71,25,64,36,52,74,74,16,47,32,42,53,41,51,39,62,35,69,67,31,28,35,77,57,20,57,62,50,66,76,38,62,70,58,33,28,51,49,27,43,49,54,46,49,42,32,56,52,36,51,56,26,46,50,22,84,62,64,22,55,62,32,12,36,51,26,30,51,49,53,32,49,52,36,51,53,42,55,55,22,29,62,61,71,64,29,39,60,44,56,39,35,58,34,42,30,45,42,34,57,66,57,54,52,52,50,52,50,51,45,45,55,67,72,42,66,89,50,61,55,32,38,36,25,25,22,83,66,18,62,60,27,44,49,52,50,47,49,38,56,50,72,40,38,60,90,77,48,52,46,80,43,54,45,74,56,56,64,60,54,52,58,58,58,62,62,58,65,62,75,72,72,79,78,76,78,78,71,88,71,89,83,85,90,88,88,83,87,87,81,87,83,90,84,89,80,87,76,88,76,93,84,92,83,88,92,82,85,78,71,80,72,78,69,80,64,72,75,65,76,73,75,87,64,90,64,59,79,73,66,74,64,59,95,53,47,28,36,25,32,44,70,86,66,51,74,31,55,37,69,55,18,51,39,50,54,28,50,68,11,89,82,36,27,65,54,28,56,53,54,72,69,50,55,69,65,59,51,50,51,51,50,51,51,51,49,49,51,45,52,53,32,29,50,50,45,62,71,44,69,70,60,72,52,70,72,61,50,19,69,43,62,56,80,74,72,57,67,64,56,56,51,51,50,36,53,52,24,44,52,47,40,50,47,56,53,23,53,59,36,40,75,76,71,39,80,69,84,64,54,77,73,48,53,56,53,24,43,56,72,47,64,60,80,74,49,62,75,60,35,40,47,44,67,49,66,45,71,53,73,40,30,47,30,27,26,61,74,60,52,58,26,28,48,27,71,41,42,7,88,78,42,78,64,92,33,67,75,68,68,87,67,80,49,68,55,50,50,53,25,42,62,49,65,45,50,42,25,33,40,65,64,33,56,68,39,90,90,22,60,70,52,48,49,36,40,45,53,34,50,39,51,59,38,37,71,75,25,65,78,58,59,17,62,31,35,36,36,35,32,45,33,38,30,41,56,45,93,88,71,49,68,51,73,80,45,70,48,80,75,45,79,43,72,60,62,83,80,75,83,123